Protein AF-0000000080794881 (afdb_homodimer)

Radius of gyration: 35.84 Å; Cα contacts (8 Å, |Δi|>4): 3990; chains: 2; bounding box: 84×119×82 Å

pLDDT: mean 97.06, std 2.45, range [71.12, 98.88]

Secondary structure (DSSP, 8-state):
---BTTEEE-TTSS-EEE--S--SS--EEEEESSSEEEEEETTSBEEEEES-TTTSEEE-----TTT---B-EEEEEETTT--EE-TTSTTTTPPPSEEEEEEETTEEEEEEEETTEEEEEEEEE-SSSSEEEEEEEEEE-SSS-EEEEEEEEEEEEEE-SS-TTHHHHGGGEEEEEEGGGTEEEEEES--SS--TT--TT-----EEEEEEESS--SEEEEEHHHHH-TT--TTS-HHHHH-------SSSS-EEEEEEEEEEE-TT-EEEEEEEEEEEESS-TT--HHHHHHHT-SHHHHHHHHHHHHHHHHHHHTTEEEE-S-HHHHHIIIIIHHHIIIIIIIII---SS----SEEHHHHHHHHGGGGGT-HHHHHHHHHHHHTTB-TTS-B-SEE-TTT--EE---BSSGGGHHHHHHHHHHHHH--GGGGG-EEE-TTS-EEEHHHHHHHHHHHHHTSB-TTSPBB-BT-SS-TT-TTSSTTS--EEHHHHHHHHHHHHHHHHHHHHTT-HHHHHHHHHHHHHHHHHHHHHSB-SSSB--EE-TTS-EESSTT-SSS-EEHHHHHHHHHHT-S-HHHHHHHHHHHHHHTEETTEE-SEESPPSS--TTT-GGGGSPTTSTTTTSEEHHHHHHHHHHHHHTT-TTHHHHHHTT-HHHHTTSHHHH-S-TTS--SEE--TTSTTTT-EES-SS-THHHHHHHHIIIIIS-EEE-SSSEEE-----TT--EEEEEEEETTEEEEEEEE--SS-EEEETTEEPSSSEE-GGG---SEEEEEEE-/---BTTEEE-TTSS-EEE--S--SS--EEEEE-SSEEEEEETTSBEEEEES-TTTSEEE-----TTT---B-EEEEEETTT--EE-TTSTTT-PPPSEEEEEEETTEEEEEEEETTEEEEEEEEE-SSSSEEEEEEEEEE-SSS-EEEEEEEEEEEEEE-SS-TTHHHHGGGEEEEEEGGGTEEEEEES--SS--TT--TT-----EEEEEEESS--SEEEEEHHHHH-TT--TTS-HHHHH-------SSSS-EEEEEEEEEEE-TT-EEEEEEEEEEEESS-TT--HHHHHHHT-SHHHHHHHHHHHHHHHHHHHTTEEEE-S-HHHHHIIIIIHHHIIIIIIIII---SS----SEEHHHHHHHHGGGGGT-HHHHHHHHHHHHTTB-TTS-B-SEE-TTT--EE---BSSGGGHHHHHHHHHHHHH--GGGGG-EEE-TTS-EEEHHHHHHHHHHHHHTSB-TTSPBB-BT-SS-TT-TTSSTTS--EEHHHHHHHHHHHHHHHHHHHHTT-HHHHHHHHHHHHHHHHHHHHHSB-SSSB--EE-TTS-EESSTT-SSS-EEHHHHHHHHHHT-S-HHHHHHHHHHHHHHTEETTEE-SEESPPSS--TTT-GGGGSPTTSTTTTSEEHHHHHHHHHHHHHTT-TTHHHHHHTT-HHHHTTSHHHH-S-TTS--SEE--TTSTTTT-EES-SS-THHHHHHHHIIIIIS-EEE-SSSEEE-----TT--EEEEEEEETTEEEEEEEE--SS-EEEETTEEPSSSEE-GGG---SEEEEEEE-

Organism: Petrotoga mobilis (strain DSM 10674 / SJ95) (NCBI:txid403833)

Foldseek 3Di:
DLDDPQWDADPQLQKTKGWDLPFLWWFWDWAFLQFKTWIATLQGATFIAGLFLFFFTWFADDFDRPLSAHHKWKKKAFPVVLDIATLSCPPQVDDWPGWMWMDGQFKIWIWTHDPQKTKIWIWGQFNPAQKIKIKIKIWRQDQFKTKMKMKIKTFTDGTGPPPPPLVVQLLFKFWDADQVLQKIKIWGQFGQAADPVRDGRHDTRFKIKMKHKLDHFPAKAFAPCQFQPDVGGRNDRPCSNVVDHDNDTTRGHSTMTMTMDIDMAHNGGMDIMMMMIGIGGNVDPVDDPNVVSVQPNDPVSVVVSVVVSVVVQQLQLVQKAKDFPDVLVRSQQSGQLLSLLVSQCQRQLQDSQGGGGKDAQLLNLLSQVLCLFRPLVSNLVSLLVSLQQAAPQLFGFRIAHPPNRDGHGFPQDCRSQSSLVSVLQSCLQAVCLVQQQDWGHHNVGDIGGNVVSNVSNLVNQQVLAAPLLATQRACHYPDNQQRQQHVVSHKGFLLVLLVSLLSLQSCLVSCVVVVNPVSNVVSVVSSVSSLVSQVVPFDQPQAGFGMAGNVGHTALDCPDPWRVHFLSSLLSCQLRVSDDPVNNVRHLVVQCVAAQDQQFGWGTPDFQCPDDSRRGCSNVDHTQPQNRGWDQLQSRLSNLQSCLSVLPLCSVVNLVSNQLSVLCSVSVLQVHDSSWHARTAGPPSDPSGNHGHRTSNHSSSSSSNVSCVCRAQVFGRDNQATFGDHNHHPPIAKMWMWHDGNQAIETEIEGEDPDWFKAKPRHTDPHGGDDCVVDPDRYIYMYTYD/DLDDPQWDADPQLQKTKGWDLPFLWWFWDWAFLQFKTWIATLQGATFIAGLFLFFFTWFADDFDGPLSAHHKFKKKAFPVVLDIATQSCPPQVDDWPGWMWMDGQFKIWIWTHDPQKTKIWIWGQFNPAQKIKIKIKIWRQDQFKTKMKMKIKTFTDGTGPPPPPLVVQLLFKFWDADQVLQKIKIWGQFGQAADPVRDGRHDTRFKIKMKHKLDHFPAKAFAPCQFQPDVGGRNDRPCSNVVDHDNDTTRGHSTMTMTMDIDMAHNGGMDIMMMMIGIGGNVDPVDDPNVVSVQCNDPVSVVVSVVVSVVVQQLQLVQKAKDFPDVLVRSQQSGQLLSLLVSQCQRQLQDSQGGGGKDAQLLNLLSQVLCLFRPLVSNLVSLLVSLQQAAPQLFGFRIAHPPNRDGHGFPQDCRSQSSLVSVLQSCLQAVCLVQQQDWHHHPVGDIGGSVVSNVSNLVNQQVLAAPLLATQRACHYPDNQQRQQHVVSHKGFLLVLLVSLLSLQSCLVSCVVVVNPVSNVVSVVSSVSSLVSQVVPFDQPQAGFGMAGNVGHTALDCPDPWRVHFLSSLLSCQLSVSDDPVNNVRHLVVQCVAAQDQQFGWGTPDFQCPDDSRRGCSNVDHTQPQNRGWDQLQSRLSNLQSCLSVLPLCSVVNLVSNQLSVLCSVSVLQVHDSSWHARTAGPPSDPSGNHGHRTSNHSSSSSSNVSCVCRAQVFGRDNQATFGDHNHHPPIAKMWMWHDGNQAIETEIEGEDPDWFKAKPRHTDPHGGDDCVVDPDRYIYMYTYD

InterPro domains:
  IPR008928 Six-hairpin glycosidase superfamily [SSF48208] (291-771)
  IPR010383 Glycosyl hydrolase 94, supersandwich domain [PF06165] (14-298)
  IPR011013 Galactose mutarotase-like domain superfamily [SSF74650] (5-280)
  IPR012341 Six-hairpin glycosidase-like superfamily [G3DSA:1.50.10.10] (326-710)
  IPR033432 Glycosyl hydrolase 94, catalytic domain [PF17167] (313-714)
  IPR037018 Glycoside hydrolase family 65, N-terminal domain [G3DSA:2.70.98.40] (4-285)
  IPR052047 Glycosyl Hydrolase 94 Enzymes [PTHR37469] (2-771)

Solvent-accessible surface area (backbone atoms only — not comparable to full-atom values): 75601 Å² total; per-residue (Å²): 76,86,66,52,95,47,28,29,30,44,88,82,40,61,33,42,38,29,51,49,69,78,50,82,35,78,44,67,45,57,31,37,55,53,46,30,33,38,37,40,29,55,34,34,21,31,41,36,23,45,69,21,43,21,67,28,14,45,34,43,60,72,82,45,73,43,44,56,83,32,36,63,37,47,38,42,28,36,68,83,81,64,51,65,37,26,72,37,31,33,61,46,62,57,83,62,80,37,55,36,30,33,43,42,75,50,36,37,36,28,40,26,24,46,98,50,33,36,34,40,39,39,38,36,49,39,59,84,53,48,34,35,40,39,42,35,35,41,32,29,68,41,92,50,73,42,50,36,38,38,35,40,40,36,42,64,54,56,19,51,49,67,64,82,49,50,70,61,58,38,42,26,32,35,36,44,74,41,74,94,60,30,25,40,36,37,37,30,48,48,20,84,54,52,32,99,86,64,42,66,48,49,20,59,40,64,43,43,32,38,41,31,37,57,54,78,58,74,47,35,35,21,31,44,50,66,38,24,29,76,62,31,40,83,54,60,26,37,23,71,76,71,64,53,73,80,58,44,67,37,40,87,40,58,47,29,50,26,49,28,36,76,48,77,32,46,54,70,32,68,52,76,47,39,36,39,43,35,49,31,43,74,80,42,83,88,44,45,70,68,60,54,54,63,61,52,46,42,71,65,46,44,52,49,46,49,48,51,32,46,47,52,48,50,56,50,39,60,32,31,38,58,48,54,90,49,63,65,60,30,30,36,58,35,40,32,26,56,46,36,25,43,23,10,41,68,32,36,24,29,40,81,60,45,46,61,28,54,46,37,48,39,55,52,49,59,31,33,53,49,25,59,54,52,43,46,67,58,30,51,52,49,49,53,56,52,50,33,46,19,36,85,73,21,50,43,39,52,30,31,31,74,96,78,66,52,62,45,75,66,50,47,52,43,42,42,50,41,53,46,49,48,51,51,53,50,33,30,51,55,66,54,68,67,60,38,64,42,70,44,40,27,62,77,62,61,64,42,29,46,48,54,53,33,50,30,19,52,47,42,49,70,72,40,48,43,99,74,52,41,32,40,18,24,34,7,41,92,51,65,34,36,39,32,23,4,72,83,73,55,4,30,25,43,37,57,39,30,52,48,35,38,46,27,53,57,47,22,53,52,26,49,75,71,67,35,58,66,56,21,50,48,28,45,52,51,26,52,50,34,37,52,32,46,62,69,73,32,54,65,86,50,39,35,27,34,29,28,26,52,88,61,50,69,38,16,25,85,84,38,91,46,32,22,43,35,41,62,26,34,26,37,21,48,67,51,53,55,44,53,73,69,51,36,54,38,19,48,51,47,42,51,72,72,29,52,50,79,60,24,34,23,39,27,34,50,40,32,85,57,69,38,71,58,38,13,45,34,28,29,32,33,37,3,35,45,71,13,18,0,14,28,37,54,62,32,30,45,45,35,36,26,30,32,74,71,63,40,84,52,28,57,58,54,53,52,34,57,32,31,55,65,48,31,72,42,37,89,55,18,42,45,53,38,71,43,52,40,34,20,22,25,13,81,71,23,97,54,51,45,27,39,41,43,42,42,53,32,56,27,26,24,46,51,45,47,31,43,40,39,25,33,59,6,54,36,64,31,90,80,27,41,32,58,55,64,50,70,56,88,84,56,55,54,37,38,39,38,36,60,51,70,88,24,39,37,45,36,38,38,34,62,45,96,52,75,50,34,28,50,73,84,40,75,52,82,69,52,56,47,50,66,85,80,48,88,62,54,66,42,47,31,39,36,31,72,76,87,66,53,95,48,28,28,30,44,90,84,39,61,33,43,37,30,52,48,68,78,51,80,34,80,45,67,45,57,31,37,52,53,45,30,32,40,39,39,29,56,33,34,21,31,42,36,24,46,69,21,44,21,65,30,15,45,34,44,60,71,82,46,73,43,44,56,85,30,36,65,36,47,39,42,29,36,68,82,81,65,50,65,37,25,71,36,34,33,62,46,63,58,84,60,80,39,55,36,31,34,42,43,77,52,36,37,35,29,39,26,24,46,97,50,34,38,35,40,37,40,38,37,48,39,61,83,54,49,34,36,40,38,42,34,36,41,32,30,69,40,92,51,72,43,51,36,38,37,34,39,40,34,41,63,53,56,18,50,49,67,62,79,49,49,72,61,58,38,40,26,32,36,36,44,74,42,74,94,60,32,26,40,37,39,37,29,48,48,19,83,54,53,34,98,88,63,43,67,48,48,20,59,40,63,42,42,32,39,42,30,37,56,55,79,59,73,47,36,37,20,31,42,49,66,40,24,29,75,61,32,40,82,54,62,26,38,24,70,77,72,64,53,73,81,58,45,67,38,40,86,42,58,46,28,51,26,50,28,37,75,49,76,31,48,54,70,32,68,51,75,48,40,35,39,42,35,49,31,42,72,80,43,84,88,44,47,70,68,59,55,52,63,61,52,45,43,70,66,48,43,52,50,45,51,48,49,33,47,48,52,48,49,56,49,37,61,33,31,38,57,48,54,91,50,62,63,60,31,28,36,59,33,40,33,27,56,46,35,25,43,22,10,42,69,32,35,25,29,39,82,58,45,44,60,25,54,47,37,47,40,55,52,48,60,32,32,55,49,25,60,53,52,42,48,66,58,29,52,51,50,51,53,56,52,51,32,46,20,37,87,72,20,52,43,38,54,30,31,30,72,96,78,65,51,60,47,75,67,51,48,53,43,40,41,49,41,54,47,50,48,49,52,53,49,34,32,51,56,66,54,68,68,59,39,65,41,73,43,42,28,59,76,63,63,64,40,30,45,48,52,53,34,50,30,18,54,48,43,50,71,72,40,46,42,98,74,52,41,32,40,17,23,34,8,41,92,52,64,34,36,40,31,22,4,72,85,72,53,3,31,23,42,36,56,39,31,52,48,34,37,47,27,53,57,47,21,55,52,25,49,75,71,67,36,58,66,55,20,51,48,27,45,53,52,26,52,51,35,36,51,34,46,59,69,74,33,54,65,87,51,41,35,27,33,29,28,27,51,88,60,51,70,38,16,25,86,85,36,91,46,32,22,42,34,42,61,26,35,27,37,21,48,67,50,54,55,42,52,72,70,52,35,54,38,19,49,50,46,43,51,69,72,28,51,49,78,61,24,33,24,39,28,34,49,38,33,86,56,69,38,70,57,38,13,42,35,29,28,32,33,37,3,35,45,73,14,18,1,16,28,36,54,61,33,30,46,45,35,36,27,29,31,74,69,64,41,82,53,29,57,58,53,52,52,35,58,32,31,54,66,47,31,71,42,38,90,55,18,42,44,54,37,71,46,53,40,33,20,23,25,14,81,68,23,97,55,50,46,27,39,40,41,42,41,54,32,60,27,26,23,45,53,45,47,32,44,40,39,25,31,57,7,53,36,64,32,87,80,27,40,31,57,54,62,51,70,58,88,85,58,54,54,38,37,39,38,36,62,51,70,89,24,40,37,45,35,38,38,33,63,44,96,55,75,50,34,28,50,72,86,40,75,53,81,69,53,56,48,50,65,84,81,47,90,62,56,66,40,48,30,40,35,32,71

Structure (mmCIF, N/CA/C/O backbone):
data_AF-0000000080794881-model_v1
#
loop_
_entity.id
_entity.type
_entity.pdbx_description
1 polymer 'Glycosyltransferase 36'
#
loop_
_atom_site.group_PDB
_atom_site.id
_atom_site.type_symbol
_atom_site.label_atom_id
_atom_site.label_alt_id
_atom_site.label_comp_id
_atom_site.label_asym_id
_atom_site.label_entity_id
_atom_site.label_seq_id
_atom_site.pdbx_PDB_ins_code
_atom_site.Cartn_x
_atom_site.Cartn_y
_atom_site.Cartn_z
_atom_site.occupancy
_atom_site.B_iso_or_equiv
_atom_site.auth_seq_id
_atom_site.auth_comp_id
_atom_site.auth_asym_id
_atom_site.auth_atom_id
_atom_site.pdbx_PDB_model_num
ATOM 1 N N . MET A 1 1 ? -21.625 27.875 20.938 1 96.25 1 MET A N 1
ATOM 2 C CA . MET A 1 1 ? -21.172 29 20.125 1 96.25 1 MET A CA 1
ATOM 3 C C . MET A 1 1 ? -20.859 28.547 18.703 1 96.25 1 MET A C 1
ATOM 5 O O . MET A 1 1 ? -20.484 27.391 18.484 1 96.25 1 MET A O 1
ATOM 9 N N . PHE A 1 2 ? -21.078 29.484 17.688 1 98 2 PHE A N 1
ATOM 10 C CA . PHE A 1 2 ? -20.797 29.203 16.281 1 98 2 PHE A CA 1
ATOM 11 C C . PHE A 1 2 ? -21.5 27.922 15.828 1 98 2 PHE A C 1
ATOM 13 O O . PHE A 1 2 ? -20.875 27.047 15.234 1 98 2 PHE A O 1
ATOM 20 N N . GLU A 1 3 ? -22.688 27.766 16.031 1 97.94 3 GLU A N 1
ATOM 21 C CA . GLU A 1 3 ? -23.469 26.547 15.836 1 97.94 3 GLU A CA 1
ATOM 22 C C . GLU A 1 3 ? -23.844 26.359 14.367 1 97.94 3 GLU A C 1
ATOM 24 O O . GLU A 1 3 ? -24.156 27.312 13.672 1 97.94 3 GLU A O 1
ATOM 29 N N . THR A 1 4 ? -23.75 25.156 13.867 1 98.06 4 THR A N 1
ATOM 30 C CA . THR A 1 4 ? -24.281 24.688 12.586 1 98.06 4 THR A CA 1
ATOM 31 C C . THR A 1 4 ? -25.125 23.422 12.781 1 98.06 4 THR A C 1
ATOM 33 O O . THR A 1 4 ? -25.312 22.969 13.914 1 98.06 4 THR A O 1
ATOM 36 N N . LYS A 1 5 ? -25.641 22.844 11.688 1 97.81 5 LYS A N 1
ATOM 37 C CA . LYS A 1 5 ? -26.453 21.641 11.766 1 97.81 5 LYS A CA 1
ATOM 38 C C . LYS A 1 5 ? -25.609 20.438 12.195 1 97.81 5 LYS A C 1
ATOM 40 O O . LYS A 1 5 ? -26.156 19.406 12.594 1 97.81 5 LYS A O 1
ATOM 45 N N . TYR A 1 6 ? -24.312 20.641 12.242 1 98.44 6 TYR A N 1
ATOM 46 C CA . TYR A 1 6 ? -23.453 19.5 12.547 1 98.44 6 TYR A CA 1
ATOM 47 C C . TYR A 1 6 ? -22.906 19.594 13.969 1 98.44 6 TYR A C 1
ATOM 49 O O . TYR A 1 6 ? -22.391 18.609 14.5 1 98.44 6 TYR A O 1
ATOM 57 N N . GLY A 1 7 ? -22.922 20.797 14.586 1 98.5 7 GLY A N 1
ATOM 58 C CA . GLY A 1 7 ? -22.375 20.922 15.93 1 98.5 7 GLY A CA 1
ATOM 59 C C . GLY A 1 7 ? -22.078 22.344 16.328 1 98.5 7 GLY A C 1
ATOM 60 O O . GLY A 1 7 ? -22.531 23.297 15.664 1 98.5 7 GLY A O 1
ATOM 61 N N . TYR A 1 8 ? -21.391 22.5 17.453 1 98.62 8 TYR A N 1
ATOM 62 C CA . TYR A 1 8 ? -21.109 23.812 18.016 1 98.62 8 TYR A CA 1
ATOM 63 C C . TYR A 1 8 ? -19.922 23.766 18.969 1 98.62 8 TYR A C 1
ATOM 65 O O . TYR A 1 8 ? -19.516 22.672 19.406 1 98.62 8 TYR A O 1
ATOM 73 N N . PHE A 1 9 ? -19.328 24.906 19.25 1 98.75 9 PHE A N 1
ATOM 74 C CA . PHE A 1 9 ? -18.328 25.031 20.297 1 98.75 9 PHE A CA 1
ATOM 75 C C . PHE A 1 9 ? -18.984 25.234 21.656 1 98.75 9 PHE A C 1
ATOM 77 O O . PHE A 1 9 ? -19.984 25.938 21.766 1 98.75 9 PHE A O 1
ATOM 84 N N . THR A 1 10 ? -18.406 24.609 22.688 1 98.56 10 THR A N 1
ATOM 85 C CA . THR A 1 10 ? -18.828 24.953 24.047 1 98.56 10 THR A CA 1
ATOM 86 C C . THR A 1 10 ? -18.531 26.422 24.344 1 98.56 10 THR A C 1
ATOM 88 O O . THR A 1 10 ? -17.734 27.047 23.641 1 98.56 10 THR A O 1
ATOM 91 N N . ASP A 1 11 ? -19.078 26.922 25.359 1 97.56 11 ASP A N 1
ATOM 92 C CA . ASP A 1 11 ? -18.984 28.344 25.672 1 97.56 11 ASP A CA 1
ATOM 93 C C . ASP A 1 11 ? -17.531 28.766 25.938 1 97.56 11 ASP A C 1
ATOM 95 O O . ASP A 1 11 ? -17.141 29.875 25.609 1 97.56 11 ASP A O 1
ATOM 99 N N . ASP A 1 12 ? -16.828 27.859 26.469 1 96.62 12 ASP A N 1
ATOM 100 C CA . ASP A 1 12 ? -15.438 28.172 26.797 1 96.62 12 ASP A CA 1
ATOM 101 C C . ASP A 1 12 ? -14.508 27.844 25.641 1 96.62 12 ASP A C 1
ATOM 103 O O . ASP A 1 12 ? -13.297 28.094 25.719 1 96.62 12 ASP A O 1
ATOM 107 N N . GLY A 1 13 ? -15 27.266 24.547 1 97.5 13 GLY A N 1
ATOM 108 C CA . GLY A 1 13 ? -14.25 27.016 23.328 1 97.5 13 GLY A CA 1
ATOM 109 C C . GLY A 1 13 ? -13.32 25.828 23.422 1 97.5 13 GLY A C 1
ATOM 110 O O . GLY A 1 13 ? -12.539 25.562 22.516 1 97.5 13 GLY A O 1
ATOM 111 N N . LYS A 1 14 ? -13.406 25.031 24.453 1 97.56 14 LYS A N 1
ATOM 112 C CA . LYS A 1 14 ? -12.453 23.953 24.688 1 97.56 14 LYS A CA 1
ATOM 113 C C . LYS A 1 14 ? -12.883 22.672 24 1 97.56 14 LYS A C 1
ATOM 115 O O . LYS A 1 14 ? -12.062 21.781 23.766 1 97.56 14 LYS A O 1
ATOM 120 N N . GLU A 1 15 ? -14.148 22.609 23.688 1 98.5 15 GLU A N 1
ATOM 121 C CA . GLU A 1 15 ? -14.656 21.422 23.016 1 98.5 15 GLU A CA 1
ATOM 122 C C . GLU A 1 15 ? -15.469 21.797 21.766 1 98.5 15 GLU A C 1
ATOM 124 O O . GLU A 1 15 ? -16.062 22.859 21.719 1 98.5 15 GLU A O 1
ATOM 129 N N . PHE A 1 16 ? -15.414 20.984 20.797 1 98.81 16 PHE A N 1
ATOM 130 C CA . PHE A 1 16 ? -16.391 21 19.719 1 98.81 16 PHE A CA 1
ATOM 131 C C . PHE A 1 16 ? -17.344 19.812 19.844 1 98.81 16 PHE A C 1
ATOM 133 O O . PHE A 1 16 ? -16.906 18.656 19.875 1 98.81 16 PHE A O 1
ATOM 140 N N . VAL A 1 17 ? -18.578 20.125 19.922 1 98.88 17 VAL A N 1
ATOM 141 C CA . VAL A 1 17 ? -19.641 19.125 20.094 1 98.88 17 VAL A CA 1
ATOM 142 C C . VAL A 1 17 ? -20.297 18.828 18.75 1 98.88 17 VAL A C 1
ATOM 144 O O . VAL A 1 17 ? -20.859 19.719 18.125 1 98.88 17 VAL A O 1
ATOM 147 N N . ILE A 1 18 ? -20.203 17.641 18.312 1 98.88 18 ILE A N 1
ATOM 148 C CA . ILE A 1 18 ? -20.828 17.172 17.078 1 98.88 18 ILE A CA 1
ATOM 149 C C . ILE A 1 18 ? -22.172 16.5 17.391 1 98.88 18 ILE A C 1
ATOM 151 O O . ILE A 1 18 ? -22.25 15.641 18.281 1 98.88 18 ILE A O 1
ATOM 155 N N . THR A 1 19 ? -23.219 16.812 16.641 1 98.69 19 THR A N 1
ATOM 156 C CA . THR A 1 19 ? -24.562 16.406 17.062 1 98.69 19 THR A CA 1
ATOM 157 C C . THR A 1 19 ? -25.141 15.383 16.109 1 98.69 19 THR A C 1
ATOM 159 O O . THR A 1 19 ? -26.281 14.93 16.281 1 98.69 19 THR A O 1
ATOM 162 N N . THR A 1 20 ? -24.422 15.008 15.07 1 98.25 20 THR A N 1
ATOM 163 C CA . THR A 1 20 ? -24.797 13.945 14.148 1 98.25 20 THR A CA 1
ATOM 164 C C . THR A 1 20 ? -23.547 13.188 13.68 1 98.25 20 THR A C 1
ATOM 166 O O . THR A 1 20 ? -22.484 13.781 13.477 1 98.25 20 THR A O 1
ATOM 169 N N . PRO A 1 21 ? -23.672 11.875 13.57 1 97.69 21 PRO A N 1
ATOM 170 C CA . PRO A 1 21 ? -22.5 11.141 13.094 1 97.69 21 PRO A CA 1
ATOM 171 C C . PRO A 1 21 ? -22.203 11.383 11.609 1 97.69 21 PRO A C 1
ATOM 173 O O . PRO A 1 21 ? -21.156 10.961 11.109 1 97.69 21 PRO A O 1
ATOM 176 N N . LYS A 1 22 ? -23.031 12.062 10.891 1 97 22 LYS A N 1
ATOM 177 C CA . LYS A 1 22 ? -22.922 12.234 9.445 1 97 22 LYS A CA 1
ATOM 178 C C . LYS A 1 22 ? -22.406 13.625 9.094 1 97 22 LYS A C 1
ATOM 180 O O . LYS A 1 22 ? -23.078 14.375 8.375 1 97 22 LYS A O 1
ATOM 185 N N . THR A 1 23 ? -21.219 13.922 9.523 1 98.38 23 THR A N 1
ATOM 186 C CA . THR A 1 23 ? -20.547 15.156 9.125 1 98.38 23 THR A CA 1
ATOM 187 C C . THR A 1 23 ? -20.188 15.117 7.641 1 98.38 23 THR A C 1
ATOM 189 O O . THR A 1 23 ? -20.25 14.062 7.008 1 98.38 23 THR A O 1
ATOM 192 N N . PRO A 1 24 ? -19.859 16.266 7.055 1 97.5 24 PRO A N 1
ATOM 193 C CA . PRO A 1 24 ? -19.609 16.297 5.609 1 97.5 24 PRO A CA 1
ATOM 194 C C . PRO A 1 24 ? -18.453 15.383 5.19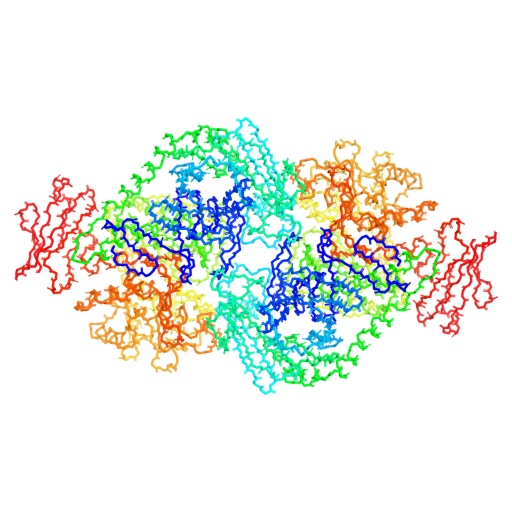9 1 97.5 24 PRO A C 1
ATOM 196 O O . PRO A 1 24 ? -18.453 14.828 4.098 1 97.5 24 PRO A O 1
ATOM 199 N N . LYS A 1 25 ? -17.469 15.305 5.941 1 97.88 25 LYS A N 1
ATOM 200 C CA . LYS A 1 25 ? -16.312 14.398 5.93 1 97.88 25 LYS A CA 1
ATOM 201 C C . LYS A 1 25 ? -15.977 13.93 7.34 1 97.88 25 LYS A C 1
ATOM 203 O O . LYS A 1 25 ? -16.484 14.461 8.32 1 97.88 25 LYS A O 1
ATOM 208 N N . PRO A 1 26 ? -15.148 12.93 7.465 1 97.94 26 PRO A N 1
ATOM 209 C CA . PRO A 1 26 ? -14.781 12.555 8.828 1 97.94 26 PRO A CA 1
ATOM 210 C C . PRO A 1 26 ? -14.094 13.688 9.594 1 97.94 26 PRO A C 1
ATOM 212 O O . PRO A 1 26 ? -13.094 14.234 9.117 1 97.94 26 PRO A O 1
ATOM 215 N N . TRP A 1 27 ? -14.703 14.07 10.664 1 98.62 27 TRP A N 1
ATOM 216 C CA . TRP A 1 27 ? -14.102 15.016 11.594 1 98.62 27 TRP A CA 1
ATOM 217 C C . TRP A 1 27 ? -13.398 14.289 12.734 1 98.62 27 TRP A C 1
ATOM 219 O O . TRP A 1 27 ? -14.047 13.648 13.562 1 98.62 27 TRP A O 1
ATOM 229 N N . ILE A 1 28 ? -12.078 14.445 12.844 1 98.5 28 ILE A N 1
ATOM 230 C CA . ILE A 1 28 ? -11.305 13.562 13.711 1 98.5 28 ILE A CA 1
ATOM 231 C C . ILE A 1 28 ? -10.719 14.367 14.867 1 98.5 28 ILE A C 1
ATOM 233 O O . ILE A 1 28 ? -10.812 15.594 14.898 1 98.5 28 ILE A O 1
ATOM 237 N N . ASN A 1 29 ? -10.258 13.672 15.828 1 98.69 29 ASN A N 1
ATOM 238 C CA . ASN A 1 29 ? -9.336 14.133 16.859 1 98.69 29 ASN A CA 1
ATOM 239 C C . ASN A 1 29 ? -8.016 13.359 16.812 1 98.69 29 ASN A C 1
ATOM 241 O O . ASN A 1 29 ? -8.016 12.148 16.578 1 98.69 29 ASN A O 1
ATOM 245 N N . VAL A 1 30 ? -6.922 14.07 16.906 1 98.44 30 VAL A N 1
ATOM 246 C CA . VAL A 1 30 ? -5.605 13.453 17.016 1 98.44 30 VAL A CA 1
ATOM 247 C C . VAL A 1 30 ? -5.109 13.57 18.453 1 98.44 30 VAL A C 1
ATOM 249 O O . VAL A 1 30 ? -4.871 14.672 18.953 1 98.44 30 VAL A O 1
ATOM 252 N N . ILE A 1 31 ? -4.945 12.43 19.109 1 98.75 31 ILE A N 1
ATOM 253 C CA . ILE A 1 31 ? -4.625 12.391 20.531 1 98.75 31 ILE A CA 1
ATOM 254 C C . ILE A 1 31 ? -3.301 11.664 20.734 1 98.75 31 ILE A C 1
ATOM 256 O O . ILE A 1 31 ? -3.145 10.508 20.328 1 98.75 31 ILE A O 1
ATOM 260 N N . SER A 1 32 ? -2.324 12.359 21.375 1 98.38 32 SER A N 1
ATOM 261 C CA . SER A 1 32 ? -1.021 11.742 21.594 1 98.38 32 SER A CA 1
ATOM 262 C C . SER A 1 32 ? -0.357 12.312 22.844 1 98.38 32 SER A C 1
ATOM 264 O O . SER A 1 32 ? -0.624 13.445 23.234 1 98.38 32 SER A O 1
ATOM 266 N N . ASN A 1 33 ? 0.421 11.508 23.484 1 98 33 ASN A N 1
ATOM 267 C CA . ASN A 1 33 ? 1.22 11.977 24.625 1 98 33 ASN A CA 1
ATOM 268 C C . ASN A 1 33 ? 2.691 12.117 24.25 1 98 33 ASN A C 1
ATOM 270 O O . ASN A 1 33 ? 3.561 12.148 25.109 1 98 33 ASN A O 1
ATOM 274 N N . GLY A 1 34 ? 2.969 12.062 22.906 1 96.75 34 GLY A N 1
ATOM 275 C CA . GLY A 1 34 ? 4.332 12.211 22.422 1 96.75 34 GLY A CA 1
ATOM 276 C C . GLY A 1 34 ? 4.945 10.906 21.969 1 96.75 34 GLY A C 1
ATOM 277 O O . GLY A 1 34 ? 5.77 10.891 21.047 1 96.75 34 GLY A O 1
ATOM 278 N N . ASP A 1 35 ? 4.551 9.805 22.594 1 96.81 35 ASP A N 1
ATOM 279 C CA . ASP A 1 35 ? 5.035 8.477 22.219 1 96.81 35 ASP A CA 1
ATOM 280 C C . ASP A 1 35 ? 3.908 7.621 21.641 1 96.81 35 ASP A C 1
ATOM 282 O O . ASP A 1 35 ? 3.949 7.242 20.469 1 96.81 35 ASP A O 1
ATOM 286 N N . TYR A 1 36 ? 2.895 7.43 22.453 1 98.06 36 TYR A N 1
ATOM 287 C CA . TYR A 1 36 ? 1.713 6.703 22 1 98.06 36 TYR A CA 1
ATOM 288 C C . TYR A 1 36 ? 0.661 7.66 21.453 1 98.06 36 TYR A C 1
ATOM 290 O O . TYR A 1 36 ? 0.551 8.805 21.906 1 98.06 36 TYR A O 1
ATOM 298 N N . GLY A 1 37 ? -0.105 7.191 20.375 1 98.38 37 GLY A N 1
ATOM 299 C CA . GLY A 1 37 ? -1.155 8.039 19.844 1 98.38 37 GLY A CA 1
ATOM 300 C C . GLY A 1 37 ? -2.299 7.262 19.219 1 98.38 37 GLY A C 1
ATOM 301 O O . GLY A 1 37 ? -2.176 6.059 18.984 1 98.38 37 GLY A O 1
ATOM 302 N N . MET A 1 38 ? -3.396 7.973 19.047 1 98.38 38 MET A N 1
ATOM 303 C CA . MET A 1 38 ? -4.578 7.445 18.375 1 98.38 38 MET A CA 1
ATOM 304 C C . MET A 1 38 ? -5.316 8.547 17.625 1 98.38 38 MET A C 1
ATOM 306 O O . MET A 1 38 ? -5.23 9.719 18 1 98.38 38 MET A O 1
ATOM 310 N N . ILE A 1 39 ? -5.992 8.219 16.609 1 98.19 39 ILE A N 1
ATOM 311 C CA . ILE A 1 39 ? -6.945 9.07 15.891 1 98.19 39 ILE A CA 1
ATOM 312 C C . ILE A 1 39 ? -8.344 8.461 15.977 1 98.19 39 ILE A C 1
ATOM 314 O O . ILE A 1 39 ? -8.5 7.234 15.914 1 98.19 39 ILE A O 1
ATOM 318 N N . ILE A 1 40 ? -9.305 9.297 16.156 1 98.31 40 ILE A N 1
ATOM 319 C CA . ILE A 1 40 ? -10.68 8.828 16.25 1 98.31 40 ILE A CA 1
ATOM 320 C C . ILE A 1 40 ? -11.609 9.82 15.539 1 98.31 40 ILE A C 1
ATOM 322 O O . ILE A 1 40 ? -11.492 11.031 15.734 1 98.31 40 ILE A O 1
ATOM 326 N N . SER A 1 41 ? -12.445 9.367 14.656 1 98.5 41 SER A N 1
ATOM 327 C CA . SER A 1 41 ? -13.438 10.211 14 1 98.5 41 SER A CA 1
ATOM 328 C C . SER A 1 41 ? -14.734 10.266 14.797 1 98.5 41 SER A C 1
ATOM 330 O O . SER A 1 41 ? -14.93 9.477 15.727 1 98.5 41 SER A O 1
ATOM 332 N N . GLN A 1 42 ? -15.609 11.148 14.414 1 98.25 42 GLN A N 1
ATOM 333 C CA . GLN A 1 42 ? -16.906 11.289 15.055 1 98.25 42 GLN A CA 1
ATOM 334 C C . GLN A 1 42 ? -17.766 10.047 14.828 1 98.25 42 GLN A C 1
ATOM 336 O O . GLN A 1 42 ? -18.781 9.859 15.5 1 98.25 42 GLN A O 1
ATOM 341 N N . SER A 1 43 ? -17.344 9.195 13.898 1 97.44 43 SER A N 1
ATOM 342 C CA . SER A 1 43 ? -18.109 7.984 13.617 1 97.44 43 SER A CA 1
ATOM 343 C C . SER A 1 43 ? -17.5 6.773 14.32 1 97.44 43 SER A C 1
ATOM 345 O O . SER A 1 43 ? -18.078 5.684 14.305 1 97.44 43 SER A O 1
ATOM 347 N N . GLY A 1 44 ? -16.359 6.926 14.867 1 97 44 GLY A N 1
ATOM 348 C CA . GLY A 1 44 ? -15.734 5.852 15.625 1 97 44 GLY A CA 1
ATOM 349 C C . GLY A 1 44 ? -14.602 5.172 14.883 1 97 44 GLY A C 1
ATOM 350 O O . GLY A 1 44 ? -14 4.227 15.398 1 97 44 GLY A O 1
ATOM 351 N N . SER A 1 45 ? -14.203 5.621 13.742 1 97.31 45 SER A N 1
ATOM 352 C CA . SER A 1 45 ? -13.117 5.055 12.953 1 97.31 45 SER A CA 1
ATOM 353 C C . SER A 1 45 ? -11.781 5.684 13.328 1 97.31 45 SER A C 1
ATOM 355 O O . SER A 1 45 ? -11.742 6.762 13.922 1 97.31 45 SER A O 1
ATOM 357 N N . GLY A 1 46 ? -10.719 4.984 13 1 97.31 46 GLY A N 1
ATOM 358 C CA . GLY A 1 46 ? -9.383 5.48 13.297 1 97.31 46 GLY A CA 1
ATOM 359 C C . GLY A 1 46 ? -8.375 4.371 13.539 1 97.31 46 GLY A C 1
ATOM 360 O O . GLY A 1 46 ? -8.625 3.213 13.195 1 97.31 46 GLY A O 1
ATOM 361 N N . TYR A 1 47 ? -7.152 4.73 14.055 1 97.88 47 TYR A N 1
ATOM 362 C CA . TYR A 1 47 ? -6.078 3.779 14.328 1 97.88 47 TYR A CA 1
ATOM 363 C C . TYR A 1 47 ? -5.176 4.277 15.445 1 97.88 47 TYR A C 1
ATOM 365 O O . TYR A 1 47 ? -5.305 5.418 15.898 1 97.88 47 TYR A O 1
ATOM 373 N N . SER A 1 48 ? -4.309 3.42 15.953 1 98.56 48 SER A N 1
ATOM 374 C CA . SER A 1 48 ? -3.371 3.727 17.031 1 98.56 48 SER A CA 1
ATOM 375 C C . SER A 1 48 ? -1.947 3.332 16.656 1 98.56 48 SER A C 1
ATOM 377 O O . SER A 1 48 ? -1.742 2.451 15.812 1 98.56 48 SER A O 1
ATOM 379 N N . TRP A 1 49 ? -0.999 3.994 17.188 1 98.12 49 TRP A N 1
ATOM 380 C CA . TRP A 1 49 ? 0.413 3.746 16.922 1 98.12 49 TRP A CA 1
ATOM 381 C C . TRP A 1 49 ? 1.271 4.062 18.141 1 98.12 49 TRP A C 1
ATOM 383 O O . TRP A 1 49 ? 0.783 4.641 19.109 1 98.12 49 TRP A O 1
ATOM 393 N N . ARG A 1 50 ? 2.467 3.646 18.109 1 97.56 50 ARG A N 1
ATOM 394 C CA . ARG A 1 50 ? 3.453 4.086 19.094 1 97.56 50 ARG A CA 1
ATOM 395 C C . ARG A 1 50 ? 4.707 4.617 18.406 1 97.56 50 ARG A C 1
ATOM 397 O O . ARG A 1 50 ? 5.273 3.957 17.531 1 97.56 50 ARG A O 1
ATOM 404 N N . THR A 1 51 ? 5.148 5.742 18.672 1 96.44 51 THR A N 1
ATOM 405 C CA . THR A 1 51 ? 6.344 6.453 18.25 1 96.44 51 THR A CA 1
ATOM 406 C C . THR A 1 51 ? 6.238 6.859 16.781 1 96.44 51 THR A C 1
ATOM 408 O O . THR A 1 51 ? 6.684 7.941 16.391 1 96.44 51 THR A O 1
ATOM 411 N N . HIS A 1 52 ? 5.734 5.977 15.945 1 96.5 52 HIS A N 1
ATOM 412 C CA . HIS A 1 52 ? 5.727 6.191 14.5 1 96.5 52 HIS A CA 1
ATOM 413 C C . HIS A 1 52 ? 4.449 5.648 13.867 1 96.5 52 HIS A C 1
ATOM 415 O O . HIS A 1 52 ? 4.25 4.434 13.805 1 96.5 52 HIS A O 1
ATOM 421 N N . ALA A 1 53 ? 3.719 6.473 13.234 1 95.69 53 ALA A N 1
ATOM 422 C CA . ALA A 1 53 ? 2.383 6.113 12.766 1 95.69 53 ALA A CA 1
ATOM 423 C C . ALA A 1 53 ? 2.455 5.285 11.492 1 95.69 53 ALA A C 1
ATOM 425 O O . ALA A 1 53 ? 1.474 4.645 11.102 1 95.69 53 ALA A O 1
ATOM 426 N N . SER A 1 54 ? 3.611 5.148 10.828 1 94.44 54 SER A N 1
ATOM 427 C CA . SER A 1 54 ? 3.738 4.363 9.602 1 94.44 54 SER A CA 1
ATOM 428 C C . SER A 1 54 ? 4.551 3.096 9.836 1 94.44 54 SER A C 1
ATOM 430 O O . SER A 1 54 ? 4.305 2.066 9.203 1 94.44 54 SER A O 1
ATOM 432 N N . LEU A 1 55 ? 5.617 3.137 10.641 1 95.81 55 LEU A N 1
ATOM 433 C CA . LEU A 1 55 ? 6.512 1.996 10.797 1 95.81 55 LEU A CA 1
ATOM 434 C C . LEU A 1 55 ? 6.125 1.17 12.023 1 95.81 55 LEU A C 1
ATOM 436 O O . LEU A 1 55 ? 6.586 0.038 12.18 1 95.81 55 LEU A O 1
ATOM 440 N N . ASN A 1 56 ? 5.258 1.762 12.859 1 97.31 56 ASN A N 1
ATOM 441 C CA . ASN A 1 56 ? 4.898 1.053 14.086 1 97.31 56 ASN A CA 1
ATOM 442 C C . ASN A 1 56 ? 3.439 1.285 14.461 1 97.31 56 ASN A C 1
ATOM 444 O O . ASN A 1 56 ? 3.143 1.72 15.57 1 97.31 56 ASN A O 1
ATOM 448 N N . ARG A 1 57 ? 2.533 0.996 13.648 1 97.25 57 ARG A N 1
ATOM 449 C CA . ARG A 1 57 ? 1.096 1.034 13.891 1 97.25 57 ARG A CA 1
ATOM 450 C C . ARG A 1 57 ? 0.635 -0.202 14.656 1 97.25 57 ARG A C 1
ATOM 452 O O . ARG A 1 57 ? 1.112 -1.31 14.398 1 97.25 57 ARG A O 1
ATOM 459 N N . ILE A 1 58 ? -0.255 -0.002 15.523 1 98.44 58 ILE A N 1
ATOM 460 C CA . ILE A 1 58 ? -0.71 -1.088 16.391 1 98.44 58 ILE A CA 1
ATOM 461 C C . ILE A 1 58 ? -1.941 -1.751 15.773 1 98.44 58 ILE A C 1
ATOM 463 O O . ILE A 1 58 ? -2.062 -2.979 15.781 1 98.44 58 ILE A O 1
ATOM 467 N N . THR A 1 59 ? -2.822 -0.949 15.203 1 98.25 59 THR A N 1
ATOM 468 C CA . THR A 1 59 ? -4.059 -1.487 14.648 1 98.25 59 THR A CA 1
ATOM 469 C C . THR A 1 59 ? -4.141 -1.216 13.148 1 98.25 59 THR A C 1
ATOM 471 O O . THR A 1 59 ? -3.559 -0.246 12.656 1 98.25 59 THR A O 1
ATOM 474 N N . ARG A 1 60 ? -4.887 -2.023 12.406 1 96.19 60 ARG A N 1
ATOM 475 C CA . ARG A 1 60 ? -5.043 -1.867 10.961 1 96.19 60 ARG A CA 1
ATOM 476 C C . ARG A 1 60 ? -5.984 -0.71 10.641 1 96.19 60 ARG A C 1
ATOM 478 O O . ARG A 1 60 ? -6.938 -0.451 11.375 1 96.19 60 ARG A O 1
ATOM 485 N N . TRP A 1 61 ? -5.68 -0.054 9.531 1 95 61 TRP A N 1
ATOM 486 C CA . TRP A 1 61 ? -6.496 1.032 9 1 95 61 TRP A CA 1
ATOM 487 C C . TRP A 1 61 ? -6.219 1.25 7.516 1 95 61 TRP A C 1
ATOM 489 O O . TRP A 1 61 ? -5.066 1.205 7.082 1 95 61 TRP A O 1
ATOM 499 N N . GLU A 1 62 ? -7.289 1.43 6.727 1 92.06 62 GLU A N 1
ATOM 500 C CA . GLU A 1 62 ? -7.164 1.817 5.324 1 92.06 62 GLU A CA 1
ATOM 501 C C . GLU A 1 62 ? -7.734 3.213 5.086 1 92.06 62 GLU A C 1
ATOM 503 O O . GLU A 1 62 ? -8.805 3.545 5.59 1 92.06 62 GLU A O 1
ATOM 508 N N . GLN A 1 63 ? -7.043 3.947 4.324 1 92.81 63 GLN A N 1
ATOM 509 C CA . GLN A 1 63 ? -7.402 5.344 4.094 1 92.81 63 GLN A CA 1
ATOM 510 C C . GLN A 1 63 ? -8.562 5.461 3.113 1 92.81 63 GLN A C 1
ATOM 512 O O . GLN A 1 63 ? -8.445 5.07 1.95 1 92.81 63 GLN A O 1
ATOM 517 N N . ASP A 1 64 ? -9.711 5.938 3.564 1 94.31 64 ASP A N 1
ATOM 518 C CA . ASP A 1 64 ? -10.914 6.176 2.779 1 94.31 64 ASP A CA 1
ATOM 519 C C . ASP A 1 64 ? -11.828 7.191 3.467 1 94.31 64 ASP A C 1
ATOM 521 O O . ASP A 1 64 ? -12.578 6.84 4.375 1 94.31 64 ASP A O 1
ATOM 525 N N . LEU A 1 65 ? -11.898 8.344 3.014 1 95.94 65 LEU A N 1
ATOM 526 C CA . LEU A 1 65 ? -12.617 9.43 3.678 1 95.94 65 LEU A CA 1
ATOM 527 C C . LEU A 1 65 ? -14.102 9.375 3.338 1 95.94 65 LEU A C 1
ATOM 529 O O . LEU A 1 65 ? -14.906 10.109 3.92 1 95.94 65 LEU A O 1
ATOM 533 N N . ILE A 1 66 ? -14.469 8.531 2.4 1 97.12 66 ILE A N 1
ATOM 534 C CA . ILE A 1 66 ? -15.875 8.414 2.023 1 97.12 66 ILE A CA 1
ATOM 535 C C . ILE A 1 66 ? -16.562 7.367 2.896 1 97.12 66 ILE A C 1
ATOM 537 O O . ILE A 1 66 ? -17.578 7.652 3.537 1 97.12 66 ILE A O 1
ATOM 541 N N . LYS A 1 67 ? -15.969 6.258 3.031 1 96.62 67 LYS A N 1
ATOM 542 C CA . LYS A 1 67 ? -16.594 5.18 3.795 1 96.62 67 LYS A CA 1
ATOM 543 C C . LYS A 1 67 ? -16.297 5.32 5.285 1 96.62 67 LYS A C 1
ATOM 545 O O . LYS A 1 67 ? -17.141 5 6.125 1 96.62 67 LYS A O 1
ATOM 550 N N . ASP A 1 68 ? -14.984 5.66 5.684 1 96.81 68 ASP A N 1
ATOM 551 C CA . ASP A 1 68 ? -14.539 5.746 7.07 1 96.81 68 ASP A CA 1
ATOM 552 C C . ASP A 1 68 ? -14.875 4.465 7.832 1 96.81 68 ASP A C 1
ATOM 554 O O . ASP A 1 68 ? -15.5 4.512 8.891 1 96.81 68 ASP A O 1
ATOM 558 N N . GLU A 1 69 ? -14.367 3.322 7.352 1 94.25 69 GLU A N 1
ATOM 559 C CA . GLU A 1 69 ? -14.93 2.062 7.836 1 94.25 69 GLU A CA 1
ATOM 560 C C . GLU A 1 69 ? -13.852 1.189 8.469 1 94.25 69 GLU A C 1
ATOM 562 O O . GLU A 1 69 ? -13.898 -0.038 8.367 1 94.25 69 GLU A O 1
ATOM 567 N N . TRP A 1 70 ? -12.812 1.751 9.07 1 92.25 70 TRP A N 1
ATOM 568 C CA . TRP A 1 70 ? -11.773 1.025 9.797 1 92.25 70 TRP A CA 1
ATOM 569 C C . TRP A 1 70 ? -11.539 1.642 11.172 1 92.25 70 TRP A C 1
ATOM 571 O O . TRP A 1 70 ? -11.477 2.865 11.305 1 92.25 70 TRP A O 1
ATOM 581 N N . GLY A 1 71 ? -11.57 0.749 12.172 1 92.38 71 GLY A N 1
ATOM 582 C CA . GLY A 1 71 ? -11.344 1.329 13.484 1 92.38 71 GLY A CA 1
ATOM 583 C C . GLY A 1 71 ? -11.266 0.293 14.586 1 92.38 71 GLY A C 1
ATOM 584 O O . GLY A 1 71 ? -10.844 -0.842 14.352 1 92.38 71 GLY A O 1
ATOM 585 N N . LYS A 1 72 ? -11.367 0.743 15.852 1 96.81 72 LYS A N 1
ATOM 586 C CA . LYS A 1 72 ? -11.492 0.005 17.109 1 96.81 72 LYS A CA 1
ATOM 587 C C . LYS A 1 72 ? -12.883 0.164 17.703 1 96.81 72 LYS A C 1
ATOM 589 O O . LYS A 1 72 ? -13.203 1.201 18.281 1 96.81 72 LYS A O 1
ATOM 594 N N . TYR A 1 73 ? -13.672 -0.822 17.594 1 98.25 73 TYR A N 1
ATOM 595 C CA . TYR A 1 73 ? -15.109 -0.654 17.781 1 98.25 73 TYR A CA 1
ATOM 596 C C . TYR A 1 73 ? -15.594 -1.393 19.016 1 98.25 73 TYR A C 1
ATOM 598 O O . TYR A 1 73 ? -14.93 -2.322 19.5 1 98.25 73 TYR A O 1
ATOM 606 N N . ILE A 1 74 ? -16.688 -0.96 19.547 1 98.69 74 ILE A N 1
ATOM 607 C CA . ILE A 1 74 ? -17.469 -1.605 20.609 1 98.69 74 ILE A CA 1
ATOM 608 C C . ILE A 1 74 ? -18.875 -1.908 20.094 1 98.69 74 ILE A C 1
ATOM 610 O O . ILE A 1 74 ? -19.484 -1.082 19.406 1 98.69 74 ILE A O 1
ATOM 614 N N . TYR A 1 75 ? -19.359 -3.084 20.344 1 98.56 75 TYR A N 1
ATOM 615 C CA . TYR A 1 75 ? -20.75 -3.479 20.078 1 98.56 75 TYR A CA 1
ATOM 616 C C . TYR A 1 75 ? -21.5 -3.723 21.375 1 98.56 75 TYR A C 1
ATOM 618 O O . TYR A 1 75 ? -20.938 -4.277 22.328 1 98.56 75 TYR A O 1
ATOM 626 N N . ILE A 1 76 ? -22.734 -3.324 21.422 1 98.69 76 ILE A N 1
ATOM 627 C CA . ILE A 1 76 ? -23.656 -3.672 22.5 1 98.69 76 ILE A CA 1
ATOM 628 C C . ILE A 1 76 ? -24.844 -4.43 21.953 1 98.69 76 ILE A C 1
ATOM 630 O O . ILE A 1 76 ? -25.578 -3.912 21.094 1 98.69 76 ILE A O 1
ATOM 634 N N . LYS A 1 77 ? -25.031 -5.629 22.391 1 98.38 77 LYS A N 1
ATOM 635 C CA . LYS A 1 77 ? -26.141 -6.469 21.953 1 98.38 77 LYS A CA 1
ATOM 636 C C . LYS A 1 77 ? -27.172 -6.652 23.062 1 98.38 77 LYS A C 1
ATOM 638 O O . LYS A 1 77 ? -26.812 -6.984 24.188 1 98.38 77 LYS A O 1
ATOM 643 N N . ASP A 1 78 ? -28.391 -6.355 22.797 1 97.69 78 ASP A N 1
ATOM 644 C CA . ASP A 1 78 ? -29.484 -6.738 23.672 1 97.69 78 ASP A CA 1
ATOM 645 C C . ASP A 1 78 ? -29.859 -8.211 23.484 1 97.69 78 ASP A C 1
ATOM 647 O O . ASP A 1 78 ? -30.453 -8.578 22.469 1 97.69 78 ASP A O 1
ATOM 651 N N . GLU A 1 79 ? -29.609 -8.977 24.406 1 96.19 79 GLU A N 1
ATOM 652 C CA . GLU A 1 79 ? -29.75 -10.422 24.266 1 96.19 79 GLU A CA 1
ATOM 653 C C . GLU A 1 79 ? -31.219 -10.828 24.188 1 96.19 79 GLU A C 1
ATOM 655 O O . GLU A 1 79 ? -31.547 -11.898 23.672 1 96.19 79 GLU A O 1
ATOM 660 N N . THR A 1 80 ? -32.031 -10.055 24.672 1 94 80 THR A N 1
ATOM 661 C CA . THR A 1 80 ? -33.469 -10.352 24.625 1 94 80 THR A CA 1
ATOM 662 C C . THR A 1 80 ? -34.062 -9.984 23.266 1 94 80 THR A C 1
ATOM 664 O O . THR A 1 80 ? -34.812 -10.766 22.672 1 94 80 THR A O 1
ATOM 667 N N . ARG A 1 81 ? -33.719 -8.859 22.703 1 91.31 81 ARG A N 1
ATOM 668 C CA . ARG A 1 81 ? -34.25 -8.352 21.438 1 91.31 81 ARG A CA 1
ATOM 669 C C . ARG A 1 81 ? -33.469 -8.906 20.25 1 91.31 81 ARG A C 1
ATOM 671 O O . ARG A 1 81 ? -34 -8.977 19.141 1 91.31 81 ARG A O 1
ATOM 678 N N . GLY A 1 82 ? -32.156 -9.156 20.5 1 93.12 82 GLY A N 1
ATOM 679 C CA . GLY A 1 82 ? -31.281 -9.617 19.438 1 93.12 82 GLY A CA 1
ATOM 680 C C . GLY A 1 82 ? -30.594 -8.484 18.688 1 93.12 82 GLY A C 1
ATOM 681 O O . GLY A 1 82 ? -29.609 -8.711 17.984 1 93.12 82 GLY A O 1
ATOM 682 N N . ASP A 1 83 ? -30.984 -7.246 18.875 1 94.75 83 ASP A N 1
ATOM 683 C CA . ASP A 1 83 ? -30.406 -6.082 18.203 1 94.75 83 ASP A CA 1
ATOM 684 C C . ASP A 1 83 ? -29.047 -5.715 18.812 1 94.75 83 ASP A C 1
ATOM 686 O O . ASP A 1 83 ? -28.812 -5.953 20 1 94.75 83 ASP A O 1
ATOM 690 N N . PHE A 1 84 ? -28.219 -5.258 17.984 1 97.81 84 PHE A N 1
ATOM 691 C CA . PHE A 1 84 ? -26.969 -4.727 18.5 1 97.81 84 PHE A CA 1
ATOM 692 C C . PHE A 1 84 ? -26.625 -3.408 17.828 1 97.81 84 PHE A C 1
ATOM 694 O O . PHE A 1 84 ? -27.094 -3.125 16.734 1 97.81 84 PHE A O 1
ATOM 701 N N . TRP A 1 85 ? -25.938 -2.564 18.469 1 98.31 85 TRP A N 1
ATOM 702 C CA . TRP A 1 85 ? -25.547 -1.23 18.031 1 98.31 85 TRP A CA 1
ATOM 703 C C . TRP A 1 85 ? -24.172 -0.872 18.578 1 98.31 85 TRP A C 1
ATOM 705 O O . TRP A 1 85 ? -23.531 -1.681 19.266 1 98.31 85 TRP A O 1
ATOM 715 N N . SER A 1 86 ? -23.641 0.314 18.219 1 98.44 86 SER A N 1
ATOM 716 C CA . SER A 1 86 ? -22.328 0.781 18.656 1 98.44 86 SER A CA 1
ATOM 717 C C . SER A 1 86 ? -22.422 2.172 19.281 1 98.44 86 SER A C 1
ATOM 719 O O . SER A 1 86 ? -23.078 3.061 18.734 1 98.44 86 SER A O 1
ATOM 721 N N . PRO A 1 87 ? -21.703 2.379 20.375 1 97.94 87 PRO A N 1
ATOM 722 C CA . PRO A 1 87 ? -21.703 3.707 21 1 97.94 87 PRO A CA 1
ATOM 723 C C . PRO A 1 87 ? -21.141 4.789 20.062 1 97.94 87 PRO A C 1
ATOM 725 O O . PRO A 1 87 ? -21.516 5.957 20.188 1 97.94 87 PRO A O 1
ATOM 728 N N . SER A 1 88 ? -20.25 4.488 19.156 1 97.19 88 SER A N 1
ATOM 729 C CA . SER A 1 88 ? -19.625 5.461 18.266 1 97.19 88 SER A CA 1
ATOM 730 C C . SER A 1 88 ? -20.359 5.539 16.922 1 97.19 88 SER A C 1
ATOM 732 O O . SER A 1 88 ? -19.875 6.152 15.977 1 97.19 88 SER A O 1
ATOM 734 N N . TRP A 1 89 ? -21.5 4.934 16.719 1 97.94 89 TRP A N 1
ATOM 735 C CA . TRP A 1 89 ? -22.328 4.828 15.516 1 97.94 89 TRP A CA 1
ATOM 736 C C . TRP A 1 89 ? -21.781 3.75 14.586 1 97.94 89 TRP A C 1
ATOM 738 O O . TRP A 1 89 ? -22.516 2.822 14.219 1 97.94 89 TRP A O 1
ATOM 748 N N . LYS A 1 90 ? -20.547 3.943 14.133 1 97.19 90 LYS A N 1
ATOM 749 C CA . LYS A 1 90 ? -19.922 2.824 13.422 1 97.19 90 LYS A CA 1
ATOM 750 C C . LYS A 1 90 ? -19.391 1.781 14.406 1 97.19 90 LYS A C 1
ATOM 752 O O . LYS A 1 90 ? -19.062 2.107 15.547 1 97.19 90 LYS A O 1
ATOM 757 N N . PRO A 1 91 ? -19.453 0.519 13.953 1 96.81 91 PRO A N 1
ATOM 758 C CA . PRO A 1 91 ? -19.609 0.089 12.562 1 96.81 91 PRO A CA 1
ATOM 759 C C . PRO A 1 91 ? -21.047 -0.264 12.203 1 96.81 91 PRO A C 1
ATOM 761 O O . PRO A 1 91 ? -21.344 -0.547 11.039 1 96.81 91 PRO A O 1
ATOM 764 N N . THR A 1 92 ? -22.016 -0.26 13.117 1 96.81 92 THR A N 1
ATOM 765 C CA . THR A 1 92 ? -23.344 -0.809 12.859 1 96.81 92 THR A CA 1
ATOM 766 C C . THR A 1 92 ? -24.219 0.213 12.148 1 96.81 92 THR A C 1
ATOM 768 O O . THR A 1 92 ? -25.172 -0.155 11.461 1 96.81 92 THR A O 1
ATOM 771 N N . CYS A 1 93 ? -24.062 1.496 12.398 1 96.5 93 CYS A N 1
ATOM 772 C CA . CYS A 1 93 ? -24.734 2.629 11.766 1 96.5 93 CYS A CA 1
ATOM 773 C C . CYS A 1 93 ? -26.234 2.605 12.039 1 96.5 93 CYS A C 1
ATOM 775 O O . CYS A 1 93 ? -27.031 2.996 11.18 1 96.5 93 CYS A O 1
ATOM 777 N N . LYS A 1 94 ? -26.609 2.08 13.18 1 96.62 94 LYS A N 1
ATOM 778 C CA . LYS A 1 94 ? -28.016 2.195 13.57 1 96.62 94 LYS A CA 1
ATOM 779 C C . LYS A 1 94 ? -28.375 3.646 13.875 1 96.62 94 LYS A C 1
ATOM 781 O O . LYS A 1 94 ? -27.516 4.438 14.273 1 96.62 94 LYS A O 1
ATOM 786 N N . GLU A 1 95 ? -29.594 3.996 13.656 1 96.88 95 GLU A N 1
ATOM 787 C CA . GLU A 1 95 ? -30.047 5.352 13.961 1 96.88 95 GLU A CA 1
ATOM 788 C C . GLU A 1 95 ? -30.125 5.578 15.469 1 96.88 95 GLU A C 1
ATOM 790 O O . GLU A 1 95 ? -30.891 4.895 16.156 1 96.88 95 GLU A O 1
ATOM 795 N N . PRO A 1 96 ? -29.438 6.516 15.953 1 98 96 PRO A N 1
ATOM 796 C CA . PRO A 1 96 ? -29.469 6.746 17.406 1 98 96 PRO A CA 1
ATOM 797 C C . PRO A 1 96 ? -30.703 7.551 17.844 1 98 96 PRO A C 1
ATOM 799 O O . PRO A 1 96 ? -31.219 8.359 17.062 1 98 96 PRO A O 1
ATOM 802 N N . GLN A 1 97 ? -31.172 7.34 19.141 1 98.31 97 GLN A N 1
ATOM 803 C CA . GLN A 1 97 ? -32.156 8.211 19.766 1 98.31 97 GLN A CA 1
ATOM 804 C C . GLN A 1 97 ? -31.516 9.547 20.172 1 98.31 97 GLN A C 1
ATOM 806 O O . GLN A 1 97 ? -32.156 10.594 20.078 1 98.31 97 GLN A O 1
ATOM 811 N N . GLU A 1 98 ? -30.328 9.516 20.656 1 98.44 98 GLU A N 1
ATOM 812 C CA . GLU A 1 98 ? -29.484 10.664 20.984 1 98.44 98 GLU A CA 1
ATOM 813 C C . GLU A 1 98 ? -28.047 10.438 20.531 1 98.44 98 GLU A C 1
ATOM 815 O O . GLU A 1 98 ? -27.531 9.32 20.609 1 98.44 98 GLU A O 1
ATOM 820 N N . TYR A 1 99 ? -27.5 11.516 20.047 1 98.56 99 TYR A N 1
ATOM 821 C CA . TYR A 1 99 ? -26.109 11.422 19.625 1 98.56 99 TYR A CA 1
ATOM 822 C C . TYR A 1 99 ? -25.359 12.727 19.922 1 98.56 99 TYR A C 1
ATOM 824 O O . TYR A 1 99 ? -25.812 13.805 19.531 1 98.56 99 TYR A O 1
ATOM 832 N N . GLU A 1 100 ? -24.203 12.602 20.547 1 98.62 100 GLU A N 1
ATOM 833 C CA . GLU A 1 100 ? -23.219 13.672 20.703 1 98.62 100 GLU A CA 1
ATOM 834 C C . GLU A 1 100 ? -21.797 13.117 20.766 1 98.62 100 GLU A C 1
ATOM 836 O O . GLU A 1 100 ? -21.547 12.148 21.484 1 98.62 100 GLU A O 1
ATOM 841 N N . ALA A 1 101 ? -20.984 13.617 19.969 1 98.81 101 ALA A N 1
ATOM 842 C CA . ALA A 1 101 ? -19.547 13.375 20.094 1 98.81 101 ALA A CA 1
ATOM 843 C C . ALA A 1 101 ? -18.812 14.664 20.406 1 98.81 101 ALA A C 1
ATOM 845 O O . ALA A 1 101 ? -19 15.688 19.734 1 98.81 101 ALA A O 1
ATOM 846 N N . ARG A 1 102 ? -17.984 14.641 21.406 1 98.62 102 ARG A N 1
ATOM 847 C CA . ARG A 1 102 ? -17.219 15.812 21.812 1 98.62 102 ARG A CA 1
ATOM 848 C C . ARG A 1 102 ? -15.719 15.586 21.641 1 98.62 102 ARG A C 1
ATOM 850 O O . ARG A 1 102 ? -15.164 14.625 22.188 1 98.62 102 ARG A O 1
ATOM 857 N N . HIS A 1 103 ? -15.102 16.406 20.828 1 98.81 103 HIS A N 1
ATOM 858 C CA . HIS A 1 103 ? -13.648 16.422 20.734 1 98.81 103 HIS A CA 1
ATOM 859 C C . HIS A 1 103 ? -13.055 17.547 21.578 1 98.81 103 HIS A C 1
ATOM 861 O O . HIS A 1 103 ? -13.445 18.703 21.422 1 98.81 103 HIS A O 1
ATOM 867 N N . GLY A 1 104 ? -12.203 17.219 22.5 1 98.69 104 GLY A N 1
ATOM 868 C CA . GLY A 1 104 ? -11.438 18.172 23.297 1 98.69 104 GLY A CA 1
ATOM 869 C C . GLY A 1 104 ? -9.938 17.984 23.172 1 98.69 104 GLY A C 1
ATOM 870 O O . GLY A 1 104 ? -9.469 17.266 22.281 1 98.69 104 GLY A O 1
ATOM 871 N N . GLN A 1 105 ? -9.164 18.672 24 1 98.44 105 GLN A N 1
ATOM 872 C CA . GLN A 1 105 ? -7.715 18.516 23.984 1 98.44 105 GLN A CA 1
ATOM 873 C C . GLN A 1 105 ? -7.293 17.25 24.719 1 98.44 105 GLN A C 1
ATOM 875 O O . GLN A 1 105 ? -7.246 17.234 25.953 1 98.44 105 GLN A O 1
ATOM 880 N N . GLY A 1 106 ? -6.992 16.266 23.922 1 98.5 106 GLY A N 1
ATOM 881 C CA . GLY A 1 106 ? -6.441 15.047 24.469 1 98.5 106 GLY A CA 1
ATOM 882 C C . GLY A 1 106 ? -7.488 13.977 24.719 1 98.5 106 GLY A C 1
ATOM 883 O O . GLY A 1 106 ? -7.188 12.938 25.312 1 98.5 106 GLY A O 1
ATOM 884 N N . TYR A 1 107 ? -8.75 14.203 24.312 1 98.81 107 TYR A N 1
ATOM 885 C CA . TYR A 1 107 ? -9.781 13.195 24.562 1 98.81 107 TYR A CA 1
ATOM 886 C C . TYR A 1 107 ? -10.953 13.375 23.609 1 98.81 107 TYR A C 1
ATOM 888 O O . TYR A 1 107 ? -11.109 14.438 23 1 98.81 107 TYR A O 1
ATOM 896 N N . SER A 1 108 ? -11.766 12.391 23.469 1 98.88 108 SER A N 1
ATOM 897 C CA . SER A 1 108 ? -13.07 12.398 22.812 1 98.88 108 SER A CA 1
ATOM 898 C C . SER A 1 108 ? -14.117 11.664 23.641 1 98.88 108 SER A C 1
ATOM 900 O O . SER A 1 108 ? -13.805 10.672 24.297 1 98.88 108 SER A O 1
ATOM 902 N N . ILE A 1 109 ? -15.352 12.141 23.625 1 98.88 109 ILE A N 1
ATOM 903 C CA . ILE A 1 109 ? -16.438 11.539 24.391 1 98.88 109 ILE A CA 1
ATOM 904 C C . ILE A 1 109 ? -17.641 11.312 23.469 1 98.88 109 ILE A C 1
ATOM 906 O O . ILE A 1 109 ? -18.078 12.234 22.766 1 98.88 109 ILE A O 1
ATOM 910 N N . PHE A 1 110 ? -18.141 10.133 23.406 1 98.88 110 PHE A N 1
ATOM 911 C CA . PHE A 1 110 ? -19.391 9.805 22.734 1 98.88 110 PHE A CA 1
ATOM 912 C C . PHE A 1 110 ? -20.516 9.625 23.734 1 98.88 110 PHE A C 1
ATOM 914 O O . PHE A 1 110 ? -20.422 8.805 24.641 1 98.88 110 PHE A O 1
ATOM 921 N N . GLU A 1 111 ? -21.516 10.375 23.672 1 98.75 111 GLU A N 1
ATOM 922 C CA . GLU A 1 111 ? -22.75 10.219 24.422 1 98.75 111 GLU A CA 1
ATOM 923 C C . GLU A 1 111 ? -23.922 9.875 23.5 1 98.75 111 GLU A C 1
ATOM 925 O O . GLU A 1 111 ? -24.344 10.703 22.688 1 98.75 111 GLU A O 1
ATOM 930 N N . THR A 1 112 ? -24.422 8.695 23.656 1 98.62 112 THR A N 1
ATOM 931 C CA . THR A 1 112 ? -25.453 8.227 22.719 1 98.62 112 THR A CA 1
ATOM 932 C C . THR A 1 112 ? -26.531 7.434 23.469 1 98.62 112 THR A C 1
ATOM 934 O O . THR A 1 112 ? -26.328 7.039 24.625 1 98.62 112 THR A O 1
ATOM 937 N N . LYS A 1 113 ? -27.656 7.305 22.844 1 98.62 113 LYS A N 1
ATOM 938 C CA . LYS A 1 113 ? -28.766 6.484 23.328 1 98.62 113 LYS A CA 1
ATOM 939 C C . LYS A 1 113 ? -29.375 5.66 22.203 1 98.62 113 LYS A C 1
ATOM 941 O O . LYS A 1 113 ? -29.688 6.195 21.141 1 98.62 113 LYS A O 1
ATOM 946 N N . TYR A 1 114 ? -29.391 4.406 22.438 1 98.06 114 TYR A N 1
ATOM 947 C CA . TYR A 1 114 ? -30.062 3.457 21.562 1 98.06 114 TYR A CA 1
ATOM 948 C C . TYR A 1 114 ? -31.016 2.561 22.359 1 98.06 114 TYR A C 1
ATOM 950 O O . TYR A 1 114 ? -30.641 2.029 23.406 1 98.06 114 TYR A O 1
ATOM 958 N N . PHE A 1 115 ? -32.219 2.395 21.969 1 97.06 115 PHE A N 1
ATOM 959 C CA . PHE A 1 115 ? -33.156 1.467 22.562 1 97.06 115 PHE A CA 1
ATOM 960 C C . PHE A 1 115 ? -33.281 1.698 24.062 1 97.06 115 PHE A C 1
ATOM 962 O O . PHE A 1 115 ? -33.281 0.745 24.844 1 97.06 115 PHE A O 1
ATOM 969 N N . ASP A 1 116 ? -33.156 2.887 24.469 1 97.69 116 ASP A N 1
ATOM 970 C CA . ASP A 1 116 ? -33.312 3.352 25.844 1 97.69 116 ASP A CA 1
ATOM 971 C C . ASP A 1 116 ? -32.125 2.965 26.703 1 97.69 116 ASP A C 1
ATOM 973 O O . ASP A 1 116 ? -32.188 2.934 27.938 1 97.69 116 ASP A O 1
ATOM 977 N N . ILE A 1 117 ? -31.047 2.576 26.094 1 98.56 117 ILE A N 1
ATOM 978 C CA . ILE A 1 117 ? -29.766 2.381 26.766 1 98.56 117 ILE A CA 1
ATOM 979 C C . ILE A 1 117 ? -28.844 3.568 26.469 1 98.56 117 ILE A C 1
ATOM 981 O O . ILE A 1 117 ? -28.5 3.828 25.328 1 98.56 117 ILE A O 1
ATOM 985 N N . LYS A 1 118 ? -28.484 4.297 27.469 1 98.69 118 LYS A N 1
ATOM 986 C CA . LYS A 1 118 ? -27.594 5.441 27.328 1 98.69 118 LYS A CA 1
ATOM 987 C C . LYS A 1 118 ? -26.141 5.031 27.562 1 98.69 118 LYS A C 1
ATOM 989 O O . LYS A 1 118 ? 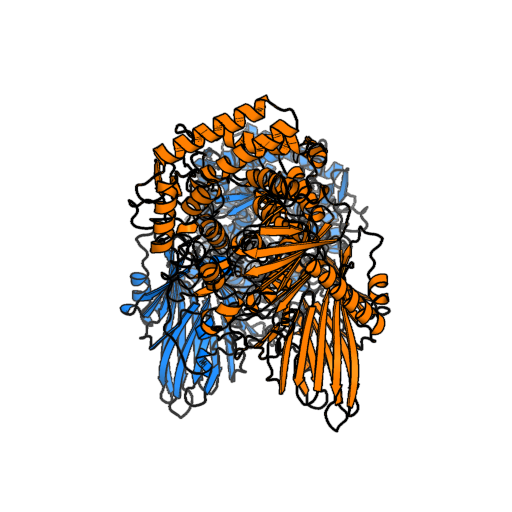-25.844 4.254 28.469 1 98.69 118 LYS A O 1
ATOM 994 N N . THR A 1 119 ? -25.266 5.516 26.719 1 98.75 119 THR A N 1
ATOM 995 C CA . THR A 1 119 ? -23.844 5.207 26.859 1 98.75 119 THR A CA 1
ATOM 996 C C . THR A 1 119 ? -23.016 6.484 26.875 1 98.75 119 THR A C 1
ATOM 998 O O . THR A 1 119 ? -23.344 7.453 26.188 1 98.75 119 THR A O 1
ATOM 1001 N N . ASN A 1 120 ? -22.031 6.516 27.672 1 98.81 120 ASN A N 1
ATOM 1002 C CA . ASN A 1 120 ? -20.953 7.5 27.688 1 98.81 120 ASN A CA 1
ATOM 1003 C C . ASN A 1 120 ? -19.594 6.84 27.516 1 98.81 120 ASN A C 1
ATOM 1005 O O . ASN A 1 120 ? -19.141 6.094 28.391 1 98.81 120 ASN A O 1
ATOM 1009 N N . LEU A 1 121 ? -18.984 7.039 26.375 1 98.88 121 LEU A N 1
ATOM 1010 C CA . LEU A 1 121 ? -17.672 6.473 26.047 1 98.88 121 LEU A CA 1
ATOM 1011 C C . LEU A 1 121 ? -16.609 7.566 26 1 98.88 121 LEU A C 1
ATOM 1013 O O . LEU A 1 121 ? -16.625 8.398 25.094 1 98.88 121 LEU A O 1
ATOM 1017 N N . THR A 1 122 ? -15.695 7.613 26.938 1 98.88 122 THR A N 1
ATOM 1018 C CA . THR A 1 122 ? -14.555 8.523 26.969 1 98.88 122 THR A CA 1
ATOM 1019 C C . THR A 1 122 ? -13.289 7.816 26.5 1 98.88 122 THR A C 1
ATOM 1021 O O . THR A 1 122 ? -12.898 6.793 27.078 1 98.88 122 THR A O 1
ATOM 1024 N N . MET A 1 123 ? -12.664 8.336 25.547 1 98.88 123 MET A N 1
ATOM 1025 C CA . MET A 1 123 ? -11.422 7.777 25.031 1 98.88 123 MET A CA 1
ATOM 1026 C C . MET A 1 123 ? -10.281 8.789 25.141 1 98.88 123 MET A C 1
ATOM 1028 O O . MET A 1 123 ? -10.422 9.938 24.703 1 98.88 123 MET A O 1
ATOM 1032 N N . PHE A 1 124 ? -9.141 8.43 25.641 1 98.88 124 PHE A N 1
ATOM 1033 C CA . PHE A 1 124 ? -7.973 9.297 25.75 1 98.88 124 PHE A CA 1
ATOM 1034 C C . PHE A 1 124 ? -6.699 8.477 25.891 1 98.88 124 PHE A C 1
ATOM 1036 O O . PHE A 1 124 ? -6.754 7.25 26.031 1 98.88 124 PHE A O 1
ATOM 1043 N N . VAL A 1 125 ? -5.559 9.062 25.734 1 98.88 125 VAL A N 1
ATOM 1044 C CA . VAL A 1 125 ? -4.246 8.461 25.938 1 98.88 125 VAL A CA 1
ATOM 1045 C C . VAL A 1 125 ? -3.666 8.906 27.266 1 98.88 125 VAL A C 1
ATOM 1047 O O . VAL A 1 125 ? -3.754 10.086 27.625 1 98.88 125 VAL A O 1
ATOM 1050 N N . SER A 1 126 ? -3.121 7.973 28 1 98.62 126 SER A N 1
ATOM 1051 C CA . SER A 1 126 ? -2.496 8.297 29.281 1 98.62 126 SER A CA 1
ATOM 1052 C C . SER A 1 126 ? -1.428 9.375 29.109 1 98.62 126 SER A C 1
ATOM 1054 O O . SER A 1 126 ? -0.81 9.484 28.047 1 98.62 126 SER A O 1
ATOM 1056 N N . LYS A 1 127 ? -1.238 10.102 30.172 1 98.25 127 LYS A N 1
ATOM 1057 C CA . LYS A 1 127 ? -0.304 11.227 30.125 1 98.25 127 LYS A CA 1
ATOM 1058 C C . LYS A 1 127 ? 1.114 10.75 29.828 1 98.25 127 LYS A C 1
ATOM 1060 O O . LYS A 1 127 ? 1.827 11.359 29.031 1 98.25 127 LYS A O 1
ATOM 1065 N N . ASP A 1 128 ? 1.507 9.594 30.453 1 96.56 128 ASP A N 1
ATOM 1066 C CA . ASP A 1 128 ? 2.914 9.211 30.391 1 96.56 128 ASP A CA 1
ATOM 1067 C C . ASP A 1 128 ? 3.078 7.789 29.875 1 96.56 128 ASP A C 1
ATOM 1069 O O . ASP A 1 128 ? 4.148 7.418 29.391 1 96.56 128 ASP A O 1
ATOM 1073 N N . ASP A 1 129 ? 2.023 6.973 30 1 97.56 129 ASP A N 1
ATOM 1074 C CA . ASP A 1 129 ? 2.127 5.555 29.672 1 97.56 129 ASP A CA 1
ATOM 1075 C C . ASP A 1 129 ? 1.737 5.293 28.219 1 97.56 129 ASP A C 1
ATOM 1077 O O . ASP A 1 129 ? 0.951 6.043 27.641 1 97.56 129 ASP A O 1
ATOM 1081 N N . PRO A 1 130 ? 2.291 4.273 27.594 1 97.94 130 PRO A N 1
ATOM 1082 C CA . PRO A 1 130 ? 1.947 3.93 26.219 1 97.94 130 PRO A CA 1
ATOM 1083 C C . PRO A 1 130 ? 0.641 3.146 26.109 1 97.94 130 PRO A C 1
ATOM 1085 O O . PRO A 1 130 ? 0.631 2.021 25.609 1 97.94 130 PRO A O 1
ATOM 1088 N N . VAL A 1 131 ? -0.46 3.768 26.578 1 98.25 131 VAL A N 1
ATOM 1089 C CA . VAL A 1 131 ? -1.748 3.084 26.641 1 98.25 131 VAL A CA 1
ATOM 1090 C C . VAL A 1 131 ? -2.875 4.082 26.375 1 98.25 131 VAL A C 1
ATOM 1092 O O . VAL A 1 131 ? -2.811 5.23 26.828 1 98.25 131 VAL A O 1
ATOM 1095 N N . GLU A 1 132 ? -3.832 3.734 25.562 1 98.75 132 GLU A N 1
ATOM 1096 C CA . GLU A 1 132 ? -5.098 4.453 25.469 1 98.75 132 GLU A CA 1
ATOM 1097 C C . GLU A 1 132 ? -6.176 3.785 26.328 1 98.75 132 GLU A C 1
ATOM 1099 O O . GLU A 1 132 ? -6.145 2.57 26.531 1 98.75 132 GLU A O 1
ATOM 1104 N N . ILE A 1 133 ? -7.109 4.535 26.844 1 98.88 133 ILE A N 1
ATOM 1105 C CA . ILE A 1 133 ? -8.133 4.102 27.797 1 98.88 133 ILE A CA 1
ATOM 1106 C C . ILE A 1 133 ? -9.516 4.414 27.234 1 98.88 133 ILE A C 1
ATOM 1108 O O . ILE A 1 133 ? -9.773 5.527 26.766 1 98.88 133 ILE A O 1
ATOM 1112 N N . TRP A 1 134 ? -10.375 3.41 27.172 1 98.88 134 TRP A N 1
ATOM 1113 C CA . TRP A 1 134 ? -11.789 3.547 26.828 1 98.88 134 TRP A CA 1
ATOM 1114 C C . TRP A 1 134 ? -12.672 3.328 28.047 1 98.88 134 TRP A C 1
ATOM 1116 O O . TRP A 1 134 ? -12.898 2.191 28.469 1 98.88 134 TRP A O 1
ATOM 1126 N N . LYS A 1 135 ? -13.18 4.363 28.641 1 98.81 135 LYS A N 1
ATOM 1127 C CA . LYS A 1 135 ? -14.117 4.262 29.75 1 98.81 135 LYS A CA 1
ATOM 1128 C C . LYS A 1 135 ? -15.555 4.293 29.266 1 98.81 135 LYS A C 1
ATOM 1130 O O . LYS A 1 135 ? -16.047 5.332 28.812 1 98.81 135 LYS A O 1
ATOM 1135 N N . LEU A 1 136 ? -16.219 3.201 29.281 1 98.81 136 LEU A N 1
ATOM 1136 C CA . LEU A 1 136 ? -17.578 3.055 28.797 1 98.81 136 LEU A CA 1
ATOM 1137 C C . LEU A 1 136 ? -18.562 2.9 29.953 1 98.81 136 LEU A C 1
ATOM 1139 O O . LEU A 1 136 ? -18.484 1.93 30.719 1 98.81 136 LEU A O 1
ATOM 1143 N N . THR A 1 137 ? -19.422 3.836 30.156 1 98.81 137 THR A N 1
ATOM 1144 C CA . THR A 1 137 ? -20.516 3.723 31.109 1 98.81 137 THR A CA 1
ATOM 1145 C C . THR A 1 137 ? -21.828 3.449 30.391 1 98.81 137 THR A C 1
ATOM 1147 O O . THR A 1 137 ? -22.188 4.164 29.453 1 98.81 137 THR A O 1
ATOM 1150 N N . ILE A 1 138 ? -22.531 2.434 30.781 1 98.81 138 ILE A N 1
ATOM 1151 C CA . ILE A 1 138 ? -23.797 2.023 30.203 1 98.81 138 ILE A CA 1
ATOM 1152 C C . ILE A 1 138 ? -24.906 2.17 31.234 1 98.81 138 ILE A C 1
ATOM 1154 O O . ILE A 1 138 ? -24.797 1.647 32.344 1 98.81 138 ILE A O 1
ATOM 1158 N N . LYS A 1 139 ? -25.969 2.855 30.875 1 98.75 139 LYS A N 1
ATOM 1159 C CA . LYS A 1 139 ? -27.094 3.082 31.781 1 98.75 139 LYS A CA 1
ATOM 1160 C C . LYS A 1 139 ? -28.406 2.605 31.156 1 98.75 139 LYS A C 1
ATOM 1162 O O . LYS A 1 139 ? -28.719 2.939 30.016 1 98.75 139 LYS A O 1
ATOM 1167 N N . ASN A 1 140 ? -29.188 1.803 31.906 1 98.69 140 ASN A N 1
ATOM 1168 C CA . ASN A 1 140 ? -30.531 1.39 31.5 1 98.69 140 ASN A CA 1
ATOM 1169 C C . ASN A 1 140 ? -31.562 2.445 31.859 1 98.69 140 ASN A C 1
ATOM 1171 O O . ASN A 1 140 ? -31.922 2.611 33.031 1 98.69 140 ASN A O 1
ATOM 1175 N N . THR A 1 141 ? -32.031 3.072 30.844 1 98.5 141 THR A N 1
ATOM 1176 C CA . THR A 1 141 ? -33.031 4.113 31.094 1 98.5 141 THR A CA 1
ATOM 1177 C C . THR A 1 141 ? -34.438 3.596 30.859 1 98.5 141 THR A C 1
ATOM 1179 O O . THR A 1 141 ? -35.406 4.363 30.906 1 98.5 141 THR A O 1
ATOM 1182 N N . SER A 1 142 ? -34.562 2.361 30.562 1 97.25 142 SER A N 1
ATOM 1183 C CA . SER A 1 142 ? -35.875 1.746 30.375 1 97.25 142 SER A CA 1
ATOM 1184 C C . SER A 1 142 ? -36.469 1.308 31.703 1 97.25 142 SER A C 1
ATOM 1186 O O . SER A 1 142 ? -35.875 1.499 32.75 1 97.25 142 SER A O 1
ATOM 1188 N N . GLU A 1 143 ? -37.688 0.667 31.656 1 97.12 143 GLU A N 1
ATOM 1189 C CA . GLU A 1 143 ? -38.406 0.253 32.844 1 97.12 143 GLU A CA 1
ATOM 1190 C C . GLU A 1 143 ? -38.281 -1.249 33.094 1 97.12 143 GLU A C 1
ATOM 1192 O O . GLU A 1 143 ? -38.844 -1.79 34.031 1 97.12 143 GLU A O 1
ATOM 1197 N N . LYS A 1 144 ? -37.438 -1.873 32.281 1 96.88 144 LYS A N 1
ATOM 1198 C CA . LYS A 1 144 ? -37.281 -3.318 32.406 1 96.88 144 LYS A CA 1
ATOM 1199 C C . LYS A 1 144 ? -35.812 -3.686 32.531 1 96.88 144 LYS A C 1
ATOM 1201 O O . LYS A 1 144 ? -34.906 -2.926 32.125 1 96.88 144 LYS A O 1
ATOM 1206 N N . GLU A 1 145 ? -35.688 -4.777 33.156 1 97.81 145 GLU A N 1
ATOM 1207 C CA . GLU A 1 145 ? -34.312 -5.316 33.219 1 97.81 145 GLU A CA 1
ATOM 1208 C C . GLU A 1 145 ? -33.781 -5.648 31.828 1 97.81 145 GLU A C 1
ATOM 1210 O O . GLU A 1 145 ? -34.5 -6.199 30.984 1 97.81 145 GLU A O 1
ATOM 1215 N N . ARG A 1 146 ? -32.562 -5.258 31.578 1 97.94 146 ARG A N 1
ATOM 1216 C CA . ARG A 1 146 ? -31.938 -5.492 30.281 1 97.94 146 ARG A CA 1
ATOM 1217 C C . ARG A 1 146 ? -30.703 -6.383 30.422 1 97.94 146 ARG A C 1
ATOM 1219 O O . ARG A 1 146 ? -29.875 -6.172 31.312 1 97.94 146 ARG A O 1
ATOM 1226 N N . LYS A 1 147 ? -30.609 -7.484 29.656 1 98.25 147 LYS A N 1
ATOM 1227 C CA . LYS A 1 147 ? -29.422 -8.336 29.531 1 98.25 147 LYS A CA 1
ATOM 1228 C C . LYS A 1 147 ? -28.609 -7.949 28.297 1 98.25 147 LYS A C 1
ATOM 1230 O O . LYS A 1 147 ? -29.047 -8.164 27.156 1 98.25 147 LYS A O 1
ATOM 1235 N N . LEU A 1 148 ? -27.406 -7.414 28.547 1 98.31 148 LEU A N 1
ATOM 1236 C CA . LEU A 1 148 ? -26.594 -6.883 27.469 1 98.31 148 LEU A CA 1
ATOM 1237 C C . LEU A 1 148 ? -25.266 -7.637 27.375 1 98.31 148 LEU A C 1
ATOM 1239 O O . LEU A 1 148 ? -24.703 -8.062 28.391 1 98.31 148 LEU A O 1
ATOM 1243 N N . SER A 1 149 ? -24.812 -7.879 26.188 1 98.31 149 SER A N 1
ATOM 1244 C CA . SER A 1 149 ? -23.453 -8.32 25.891 1 98.31 149 SER A CA 1
ATOM 1245 C C . SER A 1 149 ? -22.656 -7.223 25.188 1 98.31 149 SER A C 1
ATOM 1247 O O . SER A 1 149 ? -23.125 -6.641 24.203 1 98.31 149 SER A O 1
ATOM 1249 N N . VAL A 1 150 ? -21.5 -6.906 25.688 1 98.56 150 VAL A N 1
ATOM 1250 C CA . VAL A 1 150 ? -20.625 -5.895 25.109 1 98.56 150 VAL A CA 1
ATOM 1251 C C . VAL A 1 150 ? -19.422 -6.57 24.469 1 98.56 150 VAL A C 1
ATOM 1253 O O . VAL A 1 150 ? -18.734 -7.387 25.094 1 98.56 150 VAL A O 1
ATOM 1256 N N . TYR A 1 151 ? -19.156 -6.328 23.188 1 98.62 151 TYR A N 1
ATOM 1257 C CA . TYR A 1 151 ? -18.016 -6.852 22.438 1 98.62 151 TYR A CA 1
ATOM 1258 C C . TYR A 1 151 ? -17.078 -5.727 22 1 98.62 151 TYR A C 1
ATOM 1260 O O . TYR A 1 151 ? -17.547 -4.66 21.578 1 98.62 151 TYR A O 1
ATOM 1268 N N . THR A 1 152 ? -15.82 -5.902 22.125 1 98.69 152 THR A N 1
ATOM 1269 C CA . THR A 1 152 ? -14.875 -5.035 21.422 1 98.69 152 THR A CA 1
ATOM 1270 C C . THR A 1 152 ? -14.359 -5.715 20.156 1 98.69 152 THR A C 1
ATOM 1272 O O . THR A 1 152 ? -14.523 -6.922 19.984 1 98.69 152 THR A O 1
ATOM 1275 N N . TYR A 1 153 ? -13.789 -4.93 19.25 1 98.62 153 TYR A N 1
ATOM 1276 C CA . TYR A 1 153 ? -13.195 -5.461 18.031 1 98.62 153 TYR A CA 1
ATOM 1277 C C . TYR A 1 153 ? -12.078 -4.555 17.531 1 98.62 153 TYR A C 1
ATOM 1279 O O . TYR A 1 153 ? -12.266 -3.344 17.406 1 98.62 153 TYR A O 1
ATOM 1287 N N . LEU A 1 154 ? -10.945 -5.051 17.219 1 98.5 154 LEU A N 1
ATOM 1288 C CA . LEU A 1 154 ? -9.867 -4.383 16.516 1 98.5 154 LEU A CA 1
ATOM 1289 C C . LEU A 1 154 ? -8.984 -5.398 15.789 1 98.5 154 LEU A C 1
ATOM 1291 O O . LEU A 1 154 ? -8.891 -6.555 16.219 1 98.5 154 LEU A O 1
ATOM 1295 N N . GLU A 1 155 ? -8.328 -5.031 14.703 1 98.19 155 GLU A N 1
ATOM 1296 C CA . GLU A 1 155 ? -7.387 -5.871 13.977 1 98.19 155 GLU A CA 1
ATOM 1297 C C . GLU A 1 155 ? -5.945 -5.465 14.266 1 98.19 155 GLU A C 1
ATOM 1299 O O . GLU A 1 155 ? -5.605 -4.281 14.203 1 98.19 155 GLU A O 1
ATOM 1304 N N . TRP A 1 156 ? -5.121 -6.457 14.555 1 98.5 156 TRP A N 1
ATOM 1305 C CA . TRP A 1 156 ? -3.715 -6.191 14.836 1 98.5 156 TRP A CA 1
ATOM 1306 C C . TRP A 1 156 ? -2.934 -5.953 13.547 1 98.5 156 TRP A C 1
ATOM 1308 O O . TRP A 1 156 ? -3.092 -6.691 12.578 1 98.5 156 TRP A O 1
ATOM 1318 N N . ASN A 1 157 ? -2.143 -4.902 13.484 1 97.88 157 ASN A N 1
ATOM 1319 C CA . ASN A 1 157 ? -1.164 -4.641 12.438 1 97.88 157 ASN A CA 1
ATOM 1320 C C . ASN A 1 157 ? 0.26 -4.91 12.914 1 97.88 157 ASN A C 1
ATOM 1322 O O . ASN A 1 157 ? 1.005 -5.656 12.281 1 97.88 157 ASN A O 1
ATOM 1326 N N . LEU A 1 158 ? 0.655 -4.27 14.023 1 98.31 158 LEU A N 1
ATOM 1327 C CA . LEU A 1 158 ? 1.898 -4.434 14.766 1 98.31 158 LEU A CA 1
ATOM 1328 C C . LEU A 1 158 ? 3.107 -4.203 13.867 1 98.31 158 LEU A C 1
ATOM 1330 O O . LEU A 1 158 ? 3.988 -5.059 13.773 1 98.31 158 LEU A O 1
ATOM 1334 N N . GLY A 1 159 ? 3.18 -3.049 13.172 1 97 159 GLY A N 1
ATOM 1335 C CA . GLY A 1 159 ? 4.309 -2.752 12.305 1 97 159 GLY A CA 1
ATOM 1336 C C . GLY A 1 159 ? 3.998 -1.698 11.258 1 97 159 GLY A C 1
ATOM 1337 O O . GLY A 1 159 ? 3.322 -0.708 11.547 1 97 159 GLY A O 1
ATOM 1338 N N . ALA A 1 160 ? 4.52 -1.911 10.062 1 95.06 160 ALA A N 1
ATOM 1339 C CA . ALA A 1 160 ? 4.414 -0.925 8.992 1 95.06 160 ALA A CA 1
ATOM 1340 C C . ALA A 1 160 ? 2.992 -0.859 8.445 1 95.06 160 ALA A C 1
ATOM 1342 O O . ALA A 1 160 ? 2.307 -1.88 8.359 1 95.06 160 ALA A O 1
ATOM 1343 N N . ALA A 1 161 ? 2.604 0.292 8.039 1 93.94 161 ALA A N 1
ATOM 1344 C CA . ALA A 1 161 ? 1.305 0.575 7.43 1 93.94 161 ALA A CA 1
ATOM 1345 C C . ALA A 1 161 ? 1.425 1.651 6.355 1 93.94 161 ALA A C 1
ATOM 1347 O O . ALA A 1 161 ? 2.242 2.566 6.473 1 93.94 161 ALA A O 1
ATOM 1348 N N . PRO A 1 162 ? 0.61 1.656 5.273 1 90.69 162 PRO A N 1
ATOM 1349 C CA . PRO A 1 162 ? -0.308 0.559 4.957 1 90.69 162 PRO A CA 1
ATOM 1350 C C . PRO A 1 162 ? 0.418 -0.756 4.68 1 90.69 162 PRO A C 1
ATOM 1352 O O . PRO A 1 162 ? 1.532 -0.75 4.152 1 90.69 162 PRO A O 1
ATOM 1355 N N . ASP A 1 163 ? -0.205 -1.823 5.109 1 92.25 163 ASP A N 1
ATOM 1356 C CA . ASP A 1 163 ? 0.368 -3.156 4.957 1 92.25 163 ASP A CA 1
ATOM 1357 C C . ASP A 1 163 ? 0.405 -3.576 3.49 1 92.25 163 ASP A C 1
ATOM 1359 O O . ASP A 1 163 ? -0.632 -3.898 2.904 1 92.25 163 ASP A O 1
ATOM 1363 N N . TRP A 1 164 ? 1.577 -3.645 2.904 1 89.5 164 TRP A N 1
ATOM 1364 C CA . TRP A 1 164 ? 1.717 -3.896 1.475 1 89.5 164 TRP A CA 1
ATOM 1365 C C . TRP A 1 164 ? 1.666 -5.391 1.178 1 89.5 164 TRP A C 1
ATOM 1367 O O . TRP A 1 164 ? 1.698 -5.801 0.015 1 89.5 164 TRP A O 1
ATOM 1377 N N . HIS A 1 165 ? 1.647 -6.238 2.18 1 93.19 165 HIS A N 1
ATOM 1378 C CA . HIS A 1 165 ? 1.597 -7.691 2.037 1 93.19 165 HIS A CA 1
ATOM 1379 C C . HIS A 1 165 ? 0.849 -8.336 3.199 1 93.19 165 HIS A C 1
ATOM 1381 O O . HIS A 1 165 ? 1.385 -9.211 3.877 1 93.19 165 HIS A O 1
ATOM 1387 N N . ARG A 1 166 ? -0.353 -8.047 3.311 1 94.12 166 ARG A N 1
ATOM 1388 C CA . ARG A 1 166 ? -1.181 -8.328 4.477 1 94.12 166 ARG A CA 1
ATOM 1389 C C . ARG A 1 166 ? -1.2 -9.82 4.785 1 94.12 166 ARG A C 1
ATOM 1391 O O . ARG A 1 166 ? -1.007 -10.227 5.934 1 94.12 166 ARG A O 1
ATOM 1398 N N . GLU A 1 167 ? -1.449 -10.672 3.748 1 94.88 167 GLU A N 1
ATOM 1399 C CA . GLU A 1 167 ? -1.609 -12.109 3.951 1 94.88 167 GLU A CA 1
ATOM 1400 C C . GLU A 1 167 ? -0.291 -12.758 4.359 1 94.88 167 GLU A C 1
ATOM 1402 O O . GLU A 1 167 ? -0.282 -13.758 5.086 1 94.88 167 GLU A O 1
ATOM 1407 N N . PHE A 1 168 ? 0.82 -12.172 3.967 1 96.19 168 PHE A N 1
ATOM 1408 C CA . PHE A 1 168 ? 2.139 -12.648 4.371 1 96.19 168 PHE A CA 1
ATOM 1409 C C . PHE A 1 168 ? 2.467 -12.188 5.789 1 96.19 168 PHE A C 1
ATOM 1411 O O . PHE A 1 168 ? 2.887 -12.984 6.625 1 96.19 168 PHE A O 1
ATOM 1418 N N . HIS A 1 169 ? 2.197 -10.945 6.105 1 96.12 169 HIS A N 1
ATOM 1419 C CA . HIS A 1 169 ? 2.6 -10.344 7.371 1 96.12 169 HIS A CA 1
ATOM 1420 C C . HIS A 1 169 ? 1.797 -10.914 8.531 1 96.12 169 HIS A C 1
ATOM 1422 O O . HIS A 1 169 ? 2.316 -11.047 9.641 1 96.12 169 HIS A O 1
ATOM 1428 N N . LYS A 1 170 ? 0.586 -11.25 8.297 1 95.38 170 LYS A N 1
ATOM 1429 C CA . LYS A 1 170 ? -0.255 -11.734 9.383 1 95.38 170 LYS A CA 1
ATOM 1430 C C . LYS A 1 170 ? 0.255 -13.07 9.93 1 95.38 170 LYS A C 1
ATOM 1432 O O . LYS A 1 170 ? -0.039 -13.438 11.062 1 95.38 170 LYS A O 1
ATOM 1437 N N . THR A 1 171 ? 1.074 -13.82 9.109 1 95.75 171 THR A N 1
ATOM 1438 C CA . THR A 1 171 ? 1.519 -15.156 9.492 1 95.75 171 THR A CA 1
ATOM 1439 C C . THR A 1 171 ? 2.557 -15.086 10.609 1 95.75 171 THR A C 1
ATOM 1441 O O . THR A 1 171 ? 2.934 -16.109 11.18 1 95.75 171 THR A O 1
ATOM 1444 N N . PHE A 1 172 ? 2.945 -13.906 10.992 1 98 172 PHE A N 1
ATOM 1445 C CA . PHE A 1 172 ? 4 -13.75 11.992 1 98 172 PHE A CA 1
ATOM 1446 C C . PHE A 1 172 ? 3.434 -13.227 13.305 1 98 172 PHE A C 1
ATOM 1448 O O . PHE A 1 172 ? 4.168 -13.055 14.281 1 98 172 PHE A O 1
ATOM 1455 N N . ILE A 1 173 ? 2.117 -12.961 13.383 1 98.12 173 ILE A N 1
ATOM 1456 C CA . ILE A 1 173 ? 1.487 -12.422 14.586 1 98.12 173 ILE A CA 1
ATOM 1457 C C . ILE A 1 173 ? 1.1 -13.57 15.516 1 98.12 173 ILE A C 1
ATOM 1459 O O . ILE A 1 173 ? 0.591 -14.602 15.062 1 98.12 173 ILE A O 1
ATOM 1463 N N . GLU A 1 174 ? 1.383 -13.445 16.797 1 97.31 174 GLU A N 1
ATOM 1464 C CA . GLU A 1 174 ? 1.039 -14.406 17.828 1 97.31 174 GLU A CA 1
ATOM 1465 C C . GLU A 1 174 ? 0.261 -13.742 18.969 1 97.31 174 GLU A C 1
ATOM 1467 O O . GLU A 1 174 ? 0.698 -12.727 19.516 1 97.31 174 GLU A O 1
ATOM 1472 N N . THR A 1 175 ? -0.87 -14.258 19.281 1 98.31 175 THR A N 1
ATOM 1473 C CA . THR A 1 175 ? -1.695 -13.719 20.359 1 98.31 175 THR A CA 1
ATOM 1474 C C . THR A 1 175 ? -1.785 -14.703 21.516 1 98.31 175 THR A C 1
ATOM 1476 O O . THR A 1 175 ? -1.496 -15.891 21.359 1 98.31 175 THR A O 1
ATOM 1479 N N . ASP A 1 176 ? -2.068 -14.234 22.656 1 98.06 176 ASP A N 1
ATOM 1480 C CA . ASP A 1 176 ? -2.316 -15.016 23.859 1 98.06 176 ASP A CA 1
ATOM 1481 C C . ASP A 1 176 ? -3.383 -14.359 24.734 1 98.06 176 ASP A C 1
ATOM 1483 O O . ASP A 1 176 ? -3.762 -13.211 24.5 1 98.06 176 ASP A O 1
ATOM 1487 N N . PHE A 1 177 ? -3.988 -15.156 25.594 1 98.25 177 PHE A N 1
ATOM 1488 C CA . PHE A 1 177 ? -4.953 -14.633 26.562 1 98.25 177 PHE A CA 1
ATOM 1489 C C . PHE A 1 177 ? -4.469 -14.852 27.984 1 98.25 177 PHE A C 1
ATOM 1491 O O . PHE A 1 177 ? -4.258 -15.992 28.406 1 98.25 177 PHE A O 1
ATOM 1498 N N . LEU A 1 178 ? -4.25 -13.773 28.688 1 97.94 178 LEU A N 1
ATOM 1499 C CA . LEU A 1 178 ? -3.875 -13.805 30.094 1 97.94 178 LEU A CA 1
ATOM 1500 C C . LEU A 1 178 ? -5.105 -13.719 30.984 1 97.94 178 LEU A C 1
ATOM 1502 O O . LEU A 1 178 ? -5.547 -12.625 31.344 1 97.94 178 LEU A O 1
ATOM 1506 N N . ASN A 1 179 ? -5.539 -14.836 31.5 1 96.44 179 ASN A N 1
ATOM 1507 C CA . ASN A 1 179 ? -6.797 -14.953 32.219 1 96.44 179 ASN A CA 1
ATOM 1508 C C . ASN A 1 179 ? -6.812 -14.055 33.469 1 96.44 179 ASN A C 1
ATOM 1510 O O . ASN A 1 179 ? -7.805 -13.367 33.719 1 96.44 179 ASN A O 1
ATOM 1514 N N . ASP A 1 180 ? -5.746 -14.008 34.156 1 95.62 180 ASP A N 1
ATOM 1515 C CA . ASP A 1 180 ? -5.699 -13.289 35.438 1 95.62 180 ASP A CA 1
ATOM 1516 C C . ASP A 1 180 ? -5.766 -11.773 35.219 1 95.62 180 ASP A C 1
ATOM 1518 O O . ASP A 1 180 ? -6.09 -11.023 36.125 1 95.62 180 ASP A O 1
ATOM 1522 N N . LEU A 1 181 ? -5.5 -11.352 34 1 97.19 181 LEU A N 1
ATOM 1523 C CA . LEU A 1 181 ? -5.461 -9.922 33.688 1 97.19 181 LEU A CA 1
ATOM 1524 C C . LEU A 1 181 ? -6.617 -9.523 32.781 1 97.19 181 LEU A C 1
ATOM 1526 O O . LEU A 1 181 ? -6.754 -8.352 32.406 1 97.19 181 LEU A O 1
ATOM 1530 N N . ASN A 1 182 ? -7.492 -10.523 32.406 1 98.06 182 ASN A N 1
ATOM 1531 C CA . ASN A 1 182 ? -8.547 -10.242 31.422 1 98.06 182 ASN A CA 1
ATOM 1532 C C . ASN A 1 182 ? -7.988 -9.547 30.188 1 98.06 182 ASN A C 1
ATOM 1534 O O . ASN A 1 182 ? -8.508 -8.516 29.766 1 98.06 182 ASN A O 1
ATOM 1538 N N . CYS A 1 183 ? -6.918 -10.195 29.625 1 98.38 183 CYS A N 1
ATOM 1539 C CA . CYS A 1 183 ? -6.105 -9.445 28.672 1 98.38 183 CYS A CA 1
ATOM 1540 C C . CYS A 1 183 ? -5.688 -10.328 27.5 1 98.38 183 CYS A C 1
ATOM 1542 O O . CYS A 1 183 ? -5.199 -11.445 27.688 1 98.38 183 CYS A O 1
ATOM 1544 N N . ILE A 1 184 ? -5.941 -9.836 26.297 1 98.69 184 ILE A N 1
ATOM 1545 C CA . ILE A 1 184 ? -5.355 -10.422 25.094 1 98.69 184 ILE A CA 1
ATOM 1546 C C . ILE A 1 184 ? -4.027 -9.742 24.781 1 98.69 184 ILE A C 1
ATOM 1548 O O . ILE A 1 184 ? -3.945 -8.508 24.766 1 98.69 184 ILE A O 1
ATOM 1552 N N . THR A 1 185 ? -2.963 -10.477 24.562 1 98.62 185 THR A N 1
ATOM 1553 C CA . THR A 1 185 ? -1.684 -9.914 24.141 1 98.62 185 THR A CA 1
ATOM 1554 C C . THR A 1 185 ? -1.379 -10.297 22.688 1 98.62 185 THR A C 1
ATOM 1556 O O . THR A 1 185 ? -1.936 -11.266 22.172 1 98.62 185 THR A O 1
ATOM 1559 N N . ALA A 1 186 ? -0.588 -9.523 22.016 1 98.69 186 ALA A N 1
ATOM 1560 C CA . ALA A 1 186 ? -0.157 -9.789 20.656 1 98.69 186 ALA A CA 1
ATOM 1561 C C . ALA A 1 186 ? 1.299 -9.383 20.438 1 98.69 186 ALA A C 1
ATOM 1563 O O . ALA A 1 186 ? 1.731 -8.336 20.922 1 98.69 186 ALA A O 1
ATOM 1564 N N . GLU A 1 187 ? 2.039 -10.188 19.797 1 98.19 187 GLU A N 1
ATOM 1565 C CA . GLU A 1 187 ? 3.416 -9.969 19.359 1 98.19 187 GLU A CA 1
ATOM 1566 C C . GLU A 1 187 ? 3.594 -10.336 17.891 1 98.19 187 GLU A C 1
ATOM 1568 O O . GLU A 1 187 ? 2.676 -10.875 17.266 1 98.19 187 GLU A O 1
ATOM 1573 N N . LYS A 1 188 ? 4.699 -9.969 17.375 1 97.88 188 LYS A N 1
ATOM 1574 C CA . LYS A 1 188 ? 4.973 -10.297 15.984 1 97.88 188 LYS A CA 1
ATOM 1575 C C . LYS A 1 188 ? 6.418 -10.758 15.797 1 97.88 188 LYS A C 1
ATOM 1577 O O . LYS A 1 188 ? 7.352 -10.078 16.234 1 97.88 188 LYS A O 1
ATOM 1582 N N . ARG A 1 189 ? 6.621 -11.836 15.078 1 97.62 189 ARG A N 1
ATOM 1583 C CA . ARG A 1 189 ? 7.91 -12.5 14.961 1 97.62 189 ARG A CA 1
ATOM 1584 C C . ARG A 1 189 ? 8.742 -11.883 13.844 1 97.62 189 ARG A C 1
ATOM 1586 O O . ARG A 1 189 ? 9.914 -12.234 13.664 1 97.62 189 ARG A O 1
ATOM 1593 N N . MET A 1 190 ? 8.172 -10.914 13.203 1 97.44 190 MET A N 1
ATOM 1594 C CA . MET A 1 190 ? 8.891 -10.266 12.109 1 97.44 190 MET A CA 1
ATOM 1595 C C . MET A 1 190 ? 8.477 -8.805 11.977 1 97.44 190 MET A C 1
ATOM 1597 O O . MET A 1 190 ? 7.281 -8.492 11.922 1 97.44 190 MET A O 1
ATOM 1601 N N . TRP A 1 191 ? 9.43 -7.91 11.992 1 96.44 191 TRP A N 1
ATOM 1602 C CA . TRP A 1 191 ? 9.203 -6.492 11.734 1 96.44 191 TRP A CA 1
ATOM 1603 C C . TRP A 1 191 ? 9.695 -6.102 10.344 1 96.44 191 TRP A C 1
ATOM 1605 O O . TRP A 1 191 ? 10.664 -6.672 9.844 1 96.44 191 TRP A O 1
ATOM 1615 N N . GLU A 1 192 ? 9.125 -5.184 9.734 1 95.19 192 GLU A N 1
ATOM 1616 C CA . GLU A 1 192 ? 9.406 -4.824 8.352 1 95.19 192 GLU A CA 1
ATOM 1617 C C . GLU A 1 192 ? 10.656 -3.957 8.25 1 95.19 192 GLU A C 1
ATOM 1619 O O . GLU A 1 192 ? 11.195 -3.75 7.156 1 95.19 192 GLU A O 1
ATOM 1624 N N . ILE A 1 193 ? 11.164 -3.506 9.359 1 93.88 193 ILE A N 1
ATOM 1625 C CA . ILE A 1 193 ? 12.375 -2.691 9.336 1 93.88 193 ILE A CA 1
ATOM 1626 C C . ILE A 1 193 ? 13.602 -3.582 9.531 1 93.88 193 ILE A C 1
ATOM 1628 O O . ILE A 1 193 ? 13.547 -4.574 10.258 1 93.88 193 ILE A O 1
ATOM 1632 N N . PRO A 1 194 ? 14.734 -3.287 8.914 1 93.81 194 PRO A N 1
ATOM 1633 C CA . PRO A 1 194 ? 15.938 -4.109 9.031 1 93.81 194 PRO A CA 1
ATOM 1634 C C . PRO A 1 194 ? 16.5 -4.137 10.453 1 93.81 194 PRO A C 1
ATOM 1636 O O . PRO A 1 194 ? 16.234 -3.221 11.242 1 93.81 194 PRO A O 1
ATOM 1639 N N . ASN A 1 195 ? 17.188 -5.172 10.766 1 93.94 195 ASN A N 1
ATOM 1640 C CA . ASN A 1 195 ? 17.875 -5.227 12.047 1 93.94 195 ASN A CA 1
ATOM 1641 C C . ASN A 1 195 ? 19.156 -4.406 12.031 1 93.94 195 ASN A C 1
ATOM 1643 O O . ASN A 1 195 ? 19.438 -3.691 11.07 1 93.94 195 ASN A O 1
ATOM 1647 N N . GLU A 1 196 ? 19.906 -4.352 13.086 1 88.38 196 GLU A N 1
ATOM 1648 C CA . GLU A 1 196 ? 21.094 -3.521 13.258 1 88.38 196 GLU A CA 1
ATOM 1649 C C . GLU A 1 196 ? 22.156 -3.852 12.219 1 88.38 196 GLU A C 1
ATOM 1651 O O . GLU A 1 196 ? 22.984 -3.002 11.867 1 88.38 196 GLU A O 1
ATOM 1656 N N . LYS A 1 197 ? 22.141 -5.133 11.641 1 88.62 197 LYS A N 1
ATOM 1657 C CA . LYS A 1 197 ? 23.109 -5.555 10.641 1 88.62 197 LYS A CA 1
ATOM 1658 C C . LYS A 1 197 ? 22.625 -5.219 9.227 1 88.62 197 LYS A C 1
ATOM 1660 O O . LYS A 1 197 ? 23.297 -5.547 8.242 1 88.62 197 LYS A O 1
ATOM 1665 N N . GLY A 1 198 ? 21.422 -4.668 9.148 1 89.56 198 GLY A N 1
ATOM 1666 C CA . GLY A 1 198 ? 20.859 -4.305 7.855 1 89.56 198 GLY A CA 1
ATOM 1667 C C . GLY A 1 198 ? 20.125 -5.445 7.184 1 89.56 198 GLY A C 1
ATOM 1668 O O . GLY A 1 198 ? 19.781 -5.355 6.004 1 89.56 198 GLY A O 1
ATOM 1669 N N . GLN A 1 199 ? 19.875 -6.531 7.895 1 92.75 199 GLN A N 1
ATOM 1670 C CA . GLN A 1 199 ? 19.188 -7.684 7.328 1 92.75 199 GLN A CA 1
ATOM 1671 C C . GLN A 1 199 ? 17.672 -7.477 7.352 1 92.75 199 GLN A C 1
ATOM 1673 O O . GLN A 1 199 ? 17.094 -7.152 8.391 1 92.75 199 GLN A O 1
ATOM 1678 N N . HIS A 1 200 ? 17.094 -7.664 6.254 1 91.81 200 HIS A N 1
ATOM 1679 C CA . HIS A 1 200 ? 15.641 -7.512 6.152 1 91.81 200 HIS A CA 1
ATOM 1680 C C . HIS A 1 200 ? 14.922 -8.789 6.574 1 91.81 200 HIS A C 1
ATOM 1682 O O . HIS A 1 200 ? 15.469 -9.883 6.453 1 91.81 200 HIS A O 1
ATOM 1688 N N . TRP A 1 201 ? 13.672 -8.633 7.152 1 95.12 201 TRP A N 1
ATOM 1689 C CA . TRP A 1 201 ? 12.789 -9.711 7.578 1 95.12 201 TRP A CA 1
ATOM 1690 C C . TRP A 1 201 ? 13.484 -10.625 8.578 1 95.12 201 TRP A C 1
ATOM 1692 O O . TRP A 1 201 ? 13.336 -11.844 8.531 1 95.12 201 TRP A O 1
ATOM 1702 N N . ASN A 1 202 ? 14.32 -10.117 9.383 1 97.19 202 ASN A N 1
ATOM 1703 C CA . ASN A 1 202 ? 15.07 -10.875 10.391 1 97.19 202 ASN A CA 1
ATOM 1704 C C . ASN A 1 202 ? 15.148 -10.117 11.711 1 97.19 202 ASN A C 1
ATOM 1706 O O . ASN A 1 202 ? 16.219 -10.047 12.328 1 97.19 202 ASN A O 1
ATOM 1710 N N . ARG A 1 203 ? 14.016 -9.492 12.031 1 95.75 203 ARG A N 1
ATOM 1711 C CA . ARG A 1 203 ? 13.883 -8.727 13.266 1 95.75 203 ARG A CA 1
ATOM 1712 C C . ARG A 1 203 ? 12.516 -8.945 13.906 1 95.75 203 ARG A C 1
ATOM 1714 O O . ARG A 1 203 ? 11.484 -8.844 13.227 1 95.75 203 ARG A O 1
ATOM 1721 N N . ASN A 1 204 ? 12.477 -9.227 15.203 1 96.75 204 ASN A N 1
ATOM 1722 C CA . ASN A 1 204 ? 11.203 -9.273 15.914 1 96.75 204 ASN A CA 1
ATOM 1723 C C . ASN A 1 204 ? 10.633 -7.875 16.125 1 96.75 204 ASN A C 1
ATOM 1725 O O . ASN A 1 204 ? 11.383 -6.914 16.297 1 96.75 204 ASN A O 1
ATOM 1729 N N . TRP A 1 205 ? 9.297 -7.742 16.125 1 97.19 205 TRP A N 1
ATOM 1730 C CA . TRP A 1 205 ? 8.672 -6.555 16.688 1 97.19 205 TRP A CA 1
ATOM 1731 C C . TRP A 1 205 ? 9.055 -6.387 18.156 1 97.19 205 TRP A C 1
ATOM 1733 O O . TRP A 1 205 ? 9.055 -7.352 18.922 1 97.19 205 TRP A O 1
ATOM 1743 N N . GLU A 1 206 ? 9.398 -5.32 18.641 1 96.62 206 GLU A N 1
ATOM 1744 C CA . GLU A 1 206 ? 10.094 -5.145 19.906 1 96.62 206 GLU A CA 1
ATOM 1745 C C . GLU A 1 206 ? 9.125 -4.746 21.016 1 96.62 206 GLU A C 1
ATOM 1747 O O . GLU A 1 206 ? 9.539 -4.223 22.062 1 96.62 206 GLU A O 1
ATOM 1752 N N . TYR A 1 207 ? 7.875 -4.941 20.812 1 97.44 207 TYR A N 1
ATOM 1753 C CA . TYR A 1 207 ? 6.84 -4.578 21.781 1 97.44 207 TYR A CA 1
ATOM 1754 C C . TYR A 1 207 ? 5.895 -5.746 22.031 1 97.44 207 TYR A C 1
ATOM 1756 O O . TYR A 1 207 ? 5.914 -6.738 21.312 1 97.44 207 TYR A O 1
ATOM 1764 N N . THR A 1 208 ? 5.18 -5.719 23.094 1 98.12 208 THR A N 1
ATOM 1765 C CA . THR A 1 208 ? 3.996 -6.531 23.359 1 98.12 208 THR A CA 1
ATOM 1766 C C . THR A 1 208 ? 2.746 -5.66 23.406 1 98.12 208 THR A C 1
ATOM 1768 O O . THR A 1 208 ? 2.621 -4.793 24.281 1 98.12 208 THR A O 1
ATOM 1771 N N . ALA A 1 209 ? 1.897 -5.801 22.438 1 98.69 209 ALA A N 1
ATOM 1772 C CA . ALA A 1 209 ? 0.615 -5.102 22.453 1 98.69 209 ALA A CA 1
ATOM 1773 C C . ALA A 1 209 ? -0.393 -5.82 23.344 1 98.69 209 ALA A C 1
ATOM 1775 O O . ALA A 1 209 ? -0.273 -7.023 23.578 1 98.69 209 ALA A O 1
ATOM 1776 N N . PHE A 1 210 ? -1.379 -5.102 23.859 1 98.75 210 PHE A N 1
ATOM 1777 C CA . PHE A 1 210 ? -2.352 -5.746 24.734 1 98.75 210 PHE A CA 1
ATOM 1778 C C . PHE A 1 210 ? -3.684 -5.008 24.703 1 98.75 210 PHE A C 1
ATOM 1780 O O . PHE A 1 210 ? -3.729 -3.812 24.406 1 98.75 210 PHE A O 1
ATOM 1787 N N . HIS A 1 211 ? -4.766 -5.656 24.891 1 98.88 211 HIS A N 1
ATOM 1788 C CA . HIS A 1 211 ? -6.137 -5.188 25.047 1 98.88 211 HIS A CA 1
ATOM 1789 C C . HIS A 1 211 ? -6.816 -5.852 26.234 1 98.88 211 HIS A C 1
ATOM 1791 O O . HIS A 1 211 ? -6.914 -7.078 26.297 1 98.88 211 HIS A O 1
ATOM 1797 N N . SER A 1 212 ? -7.227 -5.082 27.203 1 98.81 212 SER A N 1
ATOM 1798 C CA . SER A 1 212 ? -7.75 -5.645 28.453 1 98.81 212 SER A CA 1
ATOM 1799 C C . SER A 1 212 ? -9.016 -4.922 28.891 1 98.81 212 SER A C 1
ATOM 1801 O O . SER A 1 212 ? -9.367 -3.875 28.344 1 98.81 212 SER A O 1
ATOM 1803 N N . VAL A 1 213 ? -9.75 -5.473 29.828 1 98.81 213 VAL A N 1
ATOM 1804 C CA . VAL A 1 213 ? -10.922 -4.867 30.453 1 98.81 213 VAL A CA 1
ATOM 1805 C C . VAL A 1 213 ? -10.875 -5.086 31.953 1 98.81 213 VAL A C 1
ATOM 1807 O O . VAL A 1 213 ? -10.305 -6.074 32.438 1 98.81 213 VAL A O 1
ATOM 1810 N N . ASN A 1 214 ? -11.43 -4.176 32.75 1 97.88 214 ASN A N 1
ATOM 1811 C CA . ASN A 1 214 ? -11.328 -4.195 34.188 1 97.88 214 ASN A CA 1
ATOM 1812 C C . ASN A 1 214 ? -12.234 -5.266 34.812 1 97.88 214 ASN A C 1
ATOM 1814 O O . ASN A 1 214 ? -12.07 -5.633 35.969 1 97.88 214 ASN A O 1
ATOM 1818 N N . GLU A 1 215 ? -13.203 -5.785 34.031 1 96.94 215 GLU A N 1
ATOM 1819 C CA . GLU A 1 215 ? -14.148 -6.793 34.5 1 96.94 215 GLU A CA 1
ATOM 1820 C C . GLU A 1 215 ? -13.812 -8.172 33.938 1 96.94 215 GLU A C 1
ATOM 1822 O O . GLU A 1 215 ? -13.156 -8.273 32.906 1 96.94 215 GLU A O 1
ATOM 1827 N N . LYS A 1 216 ? -14.305 -9.164 34.594 1 96.38 216 LYS A N 1
ATOM 1828 C CA . LYS A 1 216 ? -14.078 -10.531 34.125 1 96.38 216 LYS A CA 1
ATOM 1829 C C . LYS A 1 216 ? -14.594 -10.727 32.719 1 96.38 216 LYS A C 1
ATOM 1831 O O . LYS A 1 216 ? -15.727 -10.352 32.406 1 96.38 216 LYS A O 1
ATOM 1836 N N . VAL A 1 217 ? -13.773 -11.266 31.906 1 97.5 217 VAL A N 1
ATOM 1837 C CA . VAL A 1 217 ? -14.125 -11.562 30.516 1 97.5 217 VAL A CA 1
ATOM 1838 C C . VAL A 1 217 ? -14.93 -12.859 30.453 1 97.5 217 VAL A C 1
ATOM 1840 O O . VAL A 1 217 ? -14.508 -13.891 30.984 1 97.5 217 VAL A O 1
ATOM 1843 N N . ASN A 1 218 ? -16.078 -12.805 29.875 1 97.56 218 ASN A N 1
ATOM 1844 C CA . ASN A 1 218 ? -16.859 -14.016 29.703 1 97.56 218 ASN A CA 1
ATOM 1845 C C . ASN A 1 218 ? -16.297 -14.891 28.578 1 97.56 218 ASN A C 1
ATOM 1847 O O . ASN A 1 218 ? -16.188 -16.109 28.719 1 97.56 218 ASN A O 1
ATOM 1851 N N . GLU A 1 219 ? -16.062 -14.289 27.484 1 97.94 219 GLU A N 1
ATOM 1852 C CA . GLU A 1 219 ? -15.453 -14.922 26.328 1 97.94 219 GLU A CA 1
ATOM 1853 C C . GLU A 1 219 ? -14.578 -13.945 25.547 1 97.94 219 GLU A C 1
ATOM 1855 O O . GLU A 1 219 ? -14.633 -12.734 25.781 1 97.94 219 GLU A O 1
ATOM 1860 N N . PHE A 1 220 ? -13.688 -14.453 24.719 1 98.25 220 PHE A N 1
ATOM 1861 C CA . PHE A 1 220 ? -12.836 -13.617 23.875 1 98.25 220 PHE A CA 1
ATOM 1862 C C . PHE A 1 220 ? -12.617 -14.258 22.516 1 98.25 220 PHE A C 1
ATOM 1864 O O . PHE A 1 220 ? -12.883 -15.445 22.328 1 98.25 220 PHE A O 1
ATOM 1871 N N . GLU A 1 221 ? -12.227 -13.484 21.547 1 98.31 221 GLU A N 1
ATOM 1872 C CA . GLU A 1 221 ? -11.938 -14 20.203 1 98.31 221 GLU A CA 1
ATOM 1873 C C . GLU A 1 221 ? -10.688 -13.352 19.625 1 98.31 221 GLU A C 1
ATOM 1875 O O . GLU A 1 221 ? -10.555 -12.125 19.625 1 98.31 221 GLU A O 1
ATOM 1880 N N . GLY A 1 222 ? -9.742 -14.195 19.172 1 98.12 222 GLY A N 1
ATOM 1881 C CA . GLY A 1 222 ? -8.531 -13.695 18.531 1 98.12 222 GLY A CA 1
ATOM 1882 C C . GLY A 1 222 ? -8.469 -13.969 17.047 1 98.12 222 GLY A C 1
ATOM 1883 O O . GLY A 1 222 ? -7.461 -13.695 16.391 1 98.12 222 GLY A O 1
ATOM 1884 N N . SER A 1 223 ? -9.562 -14.461 16.453 1 98.06 223 SER A N 1
ATOM 1885 C CA . SER A 1 223 ? -9.625 -14.812 15.047 1 98.06 223 SER A CA 1
ATOM 1886 C C . SER A 1 223 ? -10.648 -13.953 14.305 1 98.06 223 SER A C 1
ATOM 1888 O O . SER A 1 223 ? -11.836 -13.961 14.648 1 98.06 223 SER A O 1
ATOM 1890 N N . LYS A 1 224 ? -10.219 -13.25 13.328 1 97.94 224 LYS A N 1
ATOM 1891 C CA . LYS A 1 224 ? -11.086 -12.422 12.492 1 97.94 224 LYS A CA 1
ATOM 1892 C C . LYS A 1 224 ? -12.164 -13.266 11.82 1 97.94 224 LYS A C 1
ATOM 1894 O O . LYS A 1 224 ? -13.336 -12.875 11.781 1 97.94 224 LYS A O 1
ATOM 1899 N N . GLU A 1 225 ? -11.734 -14.391 11.281 1 97.38 225 GLU A N 1
ATOM 1900 C CA . GLU A 1 225 ? -12.664 -15.266 10.57 1 97.38 225 GLU A CA 1
ATOM 1901 C C . GLU A 1 225 ? -13.773 -15.758 11.492 1 97.38 225 GLU A C 1
ATOM 1903 O O . GLU A 1 225 ? -14.938 -15.812 11.094 1 97.38 225 GLU A O 1
ATOM 1908 N N . LYS A 1 226 ? -13.43 -16.156 12.688 1 97.5 226 LYS A N 1
ATOM 1909 C CA . LYS A 1 226 ? -14.414 -16.656 13.633 1 97.5 226 LYS A CA 1
ATOM 1910 C C . LYS A 1 226 ? -15.344 -15.539 14.109 1 97.5 226 LYS A C 1
ATOM 1912 O O . LYS A 1 226 ? -16.516 -15.773 14.375 1 97.5 226 LYS A O 1
ATOM 1917 N N . PHE A 1 227 ? -14.812 -14.352 14.211 1 98.38 227 PHE A N 1
ATOM 1918 C CA . PHE A 1 227 ? -15.609 -13.234 14.703 1 98.38 227 PHE A CA 1
ATOM 1919 C C . PHE A 1 227 ? -16.547 -12.711 13.625 1 98.38 227 PHE A C 1
ATOM 1921 O O . PHE A 1 227 ? -17.75 -12.57 13.844 1 98.38 227 PHE A O 1
ATOM 1928 N N . LEU A 1 228 ? -16.031 -12.367 12.445 1 97.88 228 LEU A N 1
ATOM 1929 C CA . LEU A 1 228 ? -16.828 -11.758 11.375 1 97.88 228 LEU A CA 1
ATOM 1930 C C . LEU A 1 228 ? -17.625 -12.812 10.617 1 97.88 228 LEU A C 1
ATOM 1932 O O . LEU A 1 228 ? -18.688 -12.523 10.086 1 97.88 228 LEU A O 1
ATOM 1936 N N . GLY A 1 229 ? -17.031 -14.047 10.578 1 97.44 229 GLY A N 1
ATOM 1937 C CA . GLY A 1 229 ? -17.531 -15.016 9.617 1 97.44 229 GLY A CA 1
ATOM 1938 C C . GLY A 1 229 ? -16.953 -14.852 8.227 1 97.44 229 GLY A C 1
ATOM 1939 O O . GLY A 1 229 ? -16.703 -13.727 7.789 1 97.44 229 GLY A O 1
ATOM 1940 N N . GLN A 1 230 ? -16.688 -16 7.539 1 96.88 230 GLN A N 1
ATOM 1941 C CA . GLN A 1 230 ? -16.219 -15.93 6.156 1 96.88 230 GLN A CA 1
ATOM 1942 C C . GLN A 1 230 ? -17.203 -15.141 5.289 1 96.88 230 GLN A C 1
ATOM 1944 O O . GLN A 1 230 ? -18.406 -15.43 5.281 1 96.88 230 GLN A O 1
ATOM 1949 N N . TYR A 1 231 ? -16.719 -14.07 4.574 1 96.75 231 TYR A N 1
ATOM 1950 C CA . TYR A 1 231 ? -17.453 -13.148 3.715 1 96.75 231 TYR A CA 1
ATOM 1951 C C . TYR A 1 231 ? -18.359 -12.234 4.543 1 96.75 231 TYR A C 1
ATOM 1953 O O . TYR A 1 231 ? -19.297 -11.641 4.016 1 96.75 231 TYR A O 1
ATOM 1961 N N . GLY A 1 232 ? -18.047 -12.242 5.887 1 95.75 232 GLY A N 1
ATOM 1962 C CA . GLY A 1 232 ? -18.828 -11.391 6.773 1 95.75 232 GLY A CA 1
ATOM 1963 C C . GLY A 1 232 ? -18.344 -9.953 6.789 1 95.75 232 GLY A C 1
ATOM 1964 O O . GLY A 1 232 ? -17.422 -9.594 6.051 1 95.75 232 GLY A O 1
ATOM 1965 N N . SER A 1 233 ? -19.031 -9.094 7.621 1 94.56 233 SER A N 1
ATOM 1966 C CA . SER A 1 233 ? -18.734 -7.664 7.691 1 94.56 233 SER A CA 1
ATOM 1967 C C . SER A 1 233 ? -18.609 -7.195 9.141 1 94.56 233 SER A C 1
ATOM 1969 O O . SER A 1 233 ? -19.125 -7.844 10.047 1 94.56 233 SER A O 1
ATOM 1971 N N . ILE A 1 234 ? -17.953 -6.066 9.312 1 96.19 234 ILE A N 1
ATOM 1972 C CA . ILE A 1 234 ? -17.797 -5.496 10.648 1 96.19 234 ILE A CA 1
ATOM 1973 C C . ILE A 1 234 ? -19.141 -4.914 11.117 1 96.19 234 ILE A C 1
ATOM 1975 O O . ILE A 1 234 ? -19.359 -4.762 12.32 1 96.19 234 ILE A O 1
ATOM 1979 N N . SER A 1 235 ? -20.047 -4.578 10.18 1 96.25 235 SER A N 1
ATOM 1980 C CA . SER A 1 235 ? -21.328 -3.998 10.555 1 96.25 235 SER A CA 1
ATOM 1981 C C . SER A 1 235 ? -22.281 -5.059 11.102 1 96.25 235 SER A C 1
ATOM 1983 O O . SER A 1 235 ? -23.219 -4.738 11.828 1 96.25 235 SER A O 1
ATOM 1985 N N . ASN A 1 236 ? -22.047 -6.355 10.719 1 95.56 236 ASN A N 1
ATOM 1986 C CA . ASN A 1 236 ? -22.859 -7.477 11.148 1 95.56 236 ASN A CA 1
ATOM 1987 C C . ASN A 1 236 ? -22.031 -8.734 11.383 1 95.56 236 ASN A C 1
ATOM 1989 O O . ASN A 1 236 ? -22.219 -9.742 10.711 1 95.56 236 ASN A O 1
ATOM 1993 N N . PRO A 1 237 ? -21.219 -8.727 12.406 1 97.56 237 PRO A N 1
ATOM 1994 C CA . PRO A 1 237 ? -20.344 -9.875 12.625 1 97.56 237 PRO A CA 1
ATOM 1995 C C . PRO A 1 237 ? -21.109 -11.133 13.031 1 97.56 237 PRO A C 1
ATOM 1997 O O . PRO A 1 237 ? -22.047 -11.062 13.82 1 97.56 237 PRO A O 1
ATOM 2000 N N . ASN A 1 238 ? -20.641 -12.203 12.562 1 96.88 238 ASN A N 1
ATOM 2001 C CA . ASN A 1 238 ? -21.281 -13.484 12.82 1 96.88 238 ASN A CA 1
ATOM 2002 C C . ASN A 1 238 ? -21.328 -13.789 14.32 1 96.88 238 ASN A C 1
ATOM 2004 O O . ASN A 1 238 ? -22.297 -14.383 14.797 1 96.88 238 ASN A O 1
ATOM 2008 N N . ALA A 1 239 ? -20.297 -13.453 15.031 1 97.25 239 ALA A N 1
ATOM 2009 C CA . ALA A 1 239 ? -20.219 -13.719 16.469 1 97.25 239 ALA A CA 1
ATOM 2010 C C . ALA A 1 239 ? -21.391 -13.07 17.203 1 97.25 239 ALA A C 1
ATOM 2012 O O . ALA A 1 239 ? -21.906 -13.625 18.172 1 97.25 239 ALA A O 1
ATOM 2013 N N . LEU A 1 240 ? -21.844 -11.906 16.797 1 97.38 240 LEU A N 1
ATOM 2014 C CA . LEU A 1 240 ? -22.953 -11.219 17.438 1 97.38 240 LEU A CA 1
ATOM 2015 C C . LEU A 1 240 ? -24.281 -11.812 16.984 1 97.38 240 LEU A C 1
ATOM 2017 O O . LEU A 1 240 ? -25.219 -11.914 17.781 1 97.38 240 LEU A O 1
ATOM 2021 N N . ILE A 1 241 ? -24.375 -12.148 15.734 1 95.94 241 ILE A N 1
ATOM 2022 C CA . ILE A 1 241 ? -25.609 -12.695 15.18 1 95.94 241 ILE A CA 1
ATOM 2023 C C . ILE A 1 241 ? -25.922 -14.039 15.828 1 95.94 241 ILE A C 1
ATOM 2025 O O . ILE A 1 241 ? -27.047 -14.281 16.281 1 95.94 241 ILE A O 1
ATOM 2029 N N . THR A 1 242 ? -24.891 -14.898 15.953 1 94.69 242 THR A N 1
ATOM 2030 C CA . THR A 1 242 ? -25.109 -16.25 16.438 1 94.69 242 THR A CA 1
ATOM 2031 C C . THR A 1 242 ? -24.891 -16.344 17.938 1 94.69 242 THR A C 1
ATOM 2033 O O . THR A 1 242 ? -25.406 -17.25 18.594 1 94.69 242 THR A O 1
ATOM 2036 N N . GLY A 1 243 ? -24.062 -15.445 18.453 1 93.5 243 GLY A N 1
ATOM 2037 C CA . GLY A 1 243 ? -23.672 -15.5 19.844 1 93.5 243 GLY A CA 1
ATOM 2038 C C . GLY A 1 243 ? -22.516 -16.438 20.109 1 93.5 243 GLY A C 1
ATOM 2039 O O . GLY A 1 243 ? -22.078 -16.609 21.25 1 93.5 243 GLY A O 1
ATOM 2040 N N . GLU A 1 244 ? -21.922 -17 19.062 1 93.31 244 GLU A N 1
ATOM 2041 C CA . GLU A 1 244 ? -20.859 -17.984 19.203 1 93.31 244 GLU A CA 1
ATOM 2042 C C . GLU A 1 244 ? -19.484 -17.344 19.172 1 93.31 244 GLU A C 1
ATOM 2044 O O . GLU A 1 244 ? -19.156 -16.594 18.25 1 93.31 244 GLU A O 1
ATOM 2049 N N . ILE A 1 245 ? -18.703 -17.578 20.188 1 96 245 ILE A N 1
ATOM 2050 C CA . ILE A 1 245 ? -17.328 -17.141 20.328 1 96 245 ILE A CA 1
ATOM 2051 C C . ILE A 1 245 ? -16.438 -18.359 20.578 1 96 245 ILE A C 1
ATOM 2053 O O . ILE A 1 245 ? -16.781 -19.25 21.375 1 96 245 ILE A O 1
ATOM 2057 N N . SER A 1 246 ? -15.32 -18.453 19.953 1 95.56 246 SER A N 1
ATOM 2058 C CA . SER A 1 246 ? -14.531 -19.672 19.969 1 95.56 246 SER A CA 1
ATOM 2059 C C . SER A 1 246 ? -13.367 -19.578 20.953 1 95.56 246 SER A C 1
ATOM 2061 O O . SER A 1 246 ? -12.727 -20.578 21.266 1 95.56 246 SER A O 1
ATOM 2063 N N . ASN A 1 247 ? -13.047 -18.406 21.516 1 97.19 247 ASN A N 1
ATOM 2064 C CA . ASN A 1 247 ? -11.906 -18.172 22.391 1 97.19 247 ASN A CA 1
ATOM 2065 C C . ASN A 1 247 ? -10.594 -18.609 21.734 1 97.19 247 ASN A C 1
ATOM 2067 O O . ASN A 1 247 ? -9.766 -19.266 22.375 1 97.19 247 ASN A O 1
ATOM 2071 N N . THR A 1 248 ? -10.516 -18.359 20.5 1 96.31 248 THR A N 1
ATOM 2072 C CA . THR A 1 248 ? -9.344 -18.734 19.703 1 96.31 248 THR A CA 1
ATOM 2073 C C . THR A 1 248 ? -8.219 -17.719 19.875 1 96.31 248 THR A C 1
ATOM 2075 O O . THR A 1 248 ? -8.477 -16.516 19.922 1 96.31 248 THR A O 1
ATOM 2078 N N . TYR A 1 249 ? -6.957 -18.125 20.031 1 95.38 249 TYR A N 1
ATOM 2079 C CA . TYR A 1 249 ? -5.742 -17.328 20 1 95.38 249 TYR A CA 1
ATOM 2080 C C . TYR A 1 249 ? -4.555 -18.141 19.516 1 95.38 249 TYR A C 1
ATOM 2082 O O . TYR A 1 249 ? -4.672 -19.359 19.312 1 95.38 249 TYR A O 1
ATOM 2090 N N . GLY A 1 250 ? -3.422 -17.5 19.25 1 95.94 250 GLY A N 1
ATOM 2091 C CA . GLY A 1 250 ? -2.236 -18.234 18.812 1 95.94 250 GLY A CA 1
ATOM 2092 C C . GLY A 1 250 ? -1.583 -17.625 17.594 1 95.94 250 GLY A C 1
ATOM 2093 O O . GLY A 1 250 ? -1.588 -16.406 17.422 1 95.94 250 GLY A O 1
ATOM 2094 N N . LYS A 1 251 ? -0.944 -18.516 16.766 1 95 251 LYS A N 1
ATOM 2095 C CA . LYS A 1 251 ? -0.03 -18.078 15.711 1 95 251 LYS A CA 1
ATOM 2096 C C . LYS A 1 251 ? -0.616 -18.328 14.328 1 95 251 LYS A C 1
ATOM 2098 O O . LYS A 1 251 ? 0.006 -18 13.312 1 95 251 LYS A O 1
ATOM 2103 N N . TRP A 1 252 ? -1.774 -18.844 14.242 1 95.81 252 TRP A N 1
ATOM 2104 C CA . TRP A 1 252 ? -2.186 -19.422 12.969 1 95.81 252 TRP A CA 1
ATOM 2105 C C . TRP A 1 252 ? -3.424 -18.703 12.422 1 95.81 252 TRP A C 1
ATOM 2107 O O . TRP A 1 252 ? -4.035 -19.172 11.461 1 95.81 252 TRP A O 1
ATOM 2117 N N . GLU A 1 253 ? -3.801 -17.484 13.008 1 95.5 253 GLU A N 1
ATOM 2118 C CA . GLU A 1 253 ? -5.043 -16.812 12.656 1 95.5 253 GLU A CA 1
ATOM 2119 C C . GLU A 1 253 ? -4.758 -15.461 11.984 1 95.5 253 GLU A C 1
ATOM 2121 O O . GLU A 1 253 ? -3.615 -15.008 11.961 1 95.5 253 GLU A O 1
ATOM 2126 N N . ASP A 1 254 ? -5.809 -14.938 11.312 1 96.88 254 ASP A N 1
ATOM 2127 C CA . ASP A 1 254 ? -5.859 -13.492 11.102 1 96.88 254 ASP A CA 1
ATOM 2128 C C . ASP A 1 254 ? -6.27 -12.766 12.375 1 96.88 254 ASP A C 1
ATOM 2130 O O . ASP A 1 254 ? -7.457 -12.695 12.711 1 96.88 254 ASP A O 1
ATOM 2134 N N . SER A 1 255 ? -5.34 -12.203 13 1 97.94 255 SER A N 1
ATOM 2135 C CA . SER A 1 255 ? -5.418 -11.93 14.438 1 97.94 255 SER A CA 1
ATOM 2136 C C . SER A 1 255 ? -6.195 -10.648 14.711 1 97.94 255 SER A C 1
ATOM 2138 O O . SER A 1 255 ? -5.941 -9.617 14.086 1 97.94 255 SER A O 1
ATOM 2140 N N . ILE A 1 256 ? -7.105 -10.727 15.586 1 98.5 256 ILE A N 1
ATOM 2141 C CA . ILE A 1 256 ? -7.863 -9.594 16.109 1 98.5 256 ILE A CA 1
ATOM 2142 C C . ILE A 1 256 ? -7.879 -9.656 17.641 1 98.5 256 ILE A C 1
ATOM 2144 O O . ILE A 1 256 ? -7.328 -10.578 18.234 1 98.5 256 ILE A O 1
ATOM 2148 N N . ALA A 1 257 ? -8.406 -8.688 18.281 1 98.69 257 ALA A N 1
ATOM 2149 C CA . ALA A 1 257 ? -8.742 -8.711 19.703 1 98.69 257 ALA A CA 1
ATOM 2150 C C . ALA A 1 257 ? -10.203 -8.344 19.922 1 98.69 257 ALA A C 1
ATOM 2152 O O . ALA A 1 257 ? -10.664 -7.297 19.469 1 98.69 257 ALA A O 1
ATOM 2153 N N . SER A 1 258 ? -10.906 -9.219 20.516 1 98.75 258 SER A N 1
ATOM 2154 C CA . SER A 1 258 ? -12.281 -8.977 20.938 1 98.75 258 SER A CA 1
ATOM 2155 C C . SER A 1 258 ? -12.547 -9.539 22.328 1 98.75 258 SER A C 1
ATOM 2157 O O . SER A 1 258 ? -12.281 -10.719 22.578 1 98.75 258 SER A O 1
ATOM 2159 N N . LEU A 1 259 ? -12.984 -8.758 23.188 1 98.75 259 LEU A N 1
ATOM 2160 C CA . LEU A 1 259 ? -13.398 -9.156 24.531 1 98.75 259 LEU A CA 1
ATOM 2161 C C . LEU A 1 259 ? -14.914 -9.055 24.688 1 98.75 259 LEU A C 1
ATOM 2163 O O . LEU A 1 259 ? -15.523 -8.086 24.234 1 98.75 259 LEU A O 1
ATOM 2167 N N . LYS A 1 260 ? -15.523 -10.031 25.266 1 98.56 260 LYS A N 1
ATOM 2168 C CA . LYS A 1 260 ? -16.969 -10.062 25.516 1 98.56 260 LYS A CA 1
ATOM 2169 C C . LYS A 1 260 ? -17.266 -9.992 27 1 98.56 260 LYS A C 1
ATOM 2171 O O . LYS A 1 260 ? -16.75 -10.789 27.781 1 98.56 260 LYS A O 1
ATOM 2176 N N . ASN A 1 261 ? -18.078 -9.086 27.375 1 98.31 261 ASN A N 1
ATOM 2177 C CA . ASN A 1 261 ? -18.594 -8.953 28.734 1 98.31 261 ASN A CA 1
ATOM 2178 C C . ASN A 1 261 ? -20.125 -9.023 28.75 1 98.31 261 ASN A C 1
ATOM 2180 O O . ASN A 1 261 ? -20.797 -8.43 27.906 1 98.31 261 ASN A O 1
ATOM 2184 N N . GLU A 1 262 ? -20.672 -9.742 29.703 1 98 262 GLU A N 1
ATOM 2185 C CA . GLU A 1 262 ? -22.109 -9.812 29.922 1 98 262 GLU A CA 1
ATOM 2186 C C . GLU A 1 262 ? -22.531 -9.016 31.156 1 98 262 GLU A C 1
ATOM 2188 O O . GLU A 1 262 ? -21.922 -9.148 32.219 1 98 262 GLU A O 1
ATOM 2193 N N . ILE A 1 263 ? -23.562 -8.172 30.922 1 97.38 263 ILE A N 1
ATOM 2194 C CA . ILE A 1 263 ? -24.016 -7.348 32.031 1 97.38 263 ILE A CA 1
ATOM 2195 C C . ILE A 1 263 ? -25.531 -7.383 32.125 1 97.38 263 ILE A C 1
ATOM 2197 O O . ILE A 1 263 ? -26.234 -7.473 31.109 1 97.38 263 ILE A O 1
ATOM 2201 N N . ILE A 1 264 ? -26.016 -7.348 33.312 1 98.19 264 ILE A N 1
ATOM 2202 C CA . ILE A 1 264 ? -27.438 -7.223 33.625 1 98.19 264 ILE A CA 1
ATOM 2203 C C . ILE A 1 264 ? -27.688 -5.91 34.375 1 98.19 264 ILE A C 1
ATOM 2205 O O . ILE A 1 264 ? -27.062 -5.637 35.375 1 98.19 264 ILE A O 1
ATOM 2209 N N . LEU A 1 265 ? -28.625 -5.137 33.75 1 98.44 265 LEU A N 1
ATOM 2210 C CA . LEU A 1 265 ? -28.922 -3.832 34.344 1 98.44 265 LEU A CA 1
ATOM 2211 C C . LEU A 1 265 ? -30.391 -3.709 34.688 1 98.44 265 LEU A C 1
ATOM 2213 O O . LEU A 1 265 ? -31.266 -3.859 33.812 1 98.44 265 LEU A O 1
ATOM 2217 N N . LYS A 1 266 ? -30.625 -3.418 35.969 1 98.31 266 LYS A N 1
ATOM 2218 C CA . LYS A 1 266 ? -31.984 -3.053 36.375 1 98.31 266 LYS A CA 1
ATOM 2219 C C . LYS A 1 266 ? -32.344 -1.646 35.906 1 98.31 266 LYS A C 1
ATOM 2221 O O . LYS A 1 266 ? -31.469 -0.892 35.469 1 98.31 266 LYS A O 1
ATOM 2226 N N . PRO A 1 267 ? -33.688 -1.349 35.906 1 98.25 267 PRO A N 1
ATOM 2227 C CA . PRO A 1 267 ? -34.062 0.019 35.531 1 98.25 267 PRO A CA 1
ATOM 2228 C C . PRO A 1 267 ? -33.281 1.074 36.312 1 98.25 267 PRO A C 1
ATOM 2230 O O . PRO A 1 267 ? -33.25 1.023 37.562 1 98.25 267 PRO A O 1
ATOM 2233 N N . GLY A 1 268 ? -32.625 1.993 35.594 1 98.06 268 GLY A N 1
ATOM 2234 C CA . GLY A 1 268 ? -31.891 3.09 36.219 1 98.06 268 GLY A CA 1
ATOM 2235 C C . GLY A 1 268 ? -30.469 2.736 36.594 1 98.06 268 GLY A C 1
ATOM 2236 O O . GLY A 1 268 ? -29.656 3.619 36.906 1 98.06 268 GLY A O 1
ATOM 2237 N N . GLU A 1 269 ? -30.109 1.484 36.562 1 98.44 269 GLU A N 1
ATOM 2238 C CA . GLU A 1 269 ? -28.781 1.027 36.969 1 98.44 269 GLU A CA 1
ATOM 2239 C C . GLU A 1 269 ? -27.75 1.326 35.875 1 98.44 269 GLU A C 1
ATOM 2241 O O . GLU A 1 269 ? -28.094 1.436 34.688 1 98.44 269 GLU A O 1
ATOM 2246 N N . GLU A 1 270 ? -26.531 1.535 36.281 1 98.06 270 GLU A N 1
ATOM 2247 C CA . GLU A 1 270 ? -25.422 1.793 35.375 1 98.06 270 GLU A CA 1
ATOM 2248 C C . GLU A 1 270 ? -24.234 0.879 35.688 1 98.06 270 GLU A C 1
ATOM 2250 O O . GLU A 1 270 ? -24.094 0.392 36.812 1 98.06 270 GLU A O 1
ATOM 2255 N N . LYS A 1 271 ? -23.469 0.559 34.719 1 98.06 271 LYS A N 1
ATOM 2256 C CA . LYS A 1 271 ? -22.219 -0.205 34.812 1 98.06 271 LYS A CA 1
ATOM 2257 C C . LYS A 1 271 ? -21.125 0.449 33.969 1 98.06 271 LYS A C 1
ATOM 2259 O O . LYS A 1 271 ? -21.391 0.957 32.875 1 98.06 271 LYS A O 1
ATOM 2264 N N . THR A 1 272 ? -19.891 0.491 34.562 1 98.62 272 THR A N 1
ATOM 2265 C CA . THR A 1 272 ? -18.766 1.062 33.812 1 98.62 272 THR A CA 1
ATOM 2266 C C . THR A 1 272 ? -17.734 -0.016 33.469 1 98.62 272 THR A C 1
ATOM 2268 O O . THR A 1 272 ? -17.312 -0.784 34.344 1 98.62 272 THR A O 1
ATOM 2271 N N . LEU A 1 273 ? -17.391 -0.153 32.25 1 98.75 273 LEU A N 1
ATOM 2272 C CA . LEU A 1 273 ? -16.297 -0.989 31.75 1 98.75 273 LEU A CA 1
ATOM 2273 C C . LEU A 1 273 ? -15.117 -0.134 31.297 1 98.75 273 LEU A C 1
ATOM 2275 O O . LEU A 1 273 ? -15.305 0.905 30.656 1 98.75 273 LEU A O 1
ATOM 2279 N N . ILE A 1 274 ? -13.898 -0.519 31.688 1 98.88 274 ILE A N 1
ATOM 2280 C CA . ILE A 1 274 ? -12.672 0.164 31.297 1 98.88 274 ILE A CA 1
ATOM 2281 C C . ILE A 1 274 ? -11.844 -0.741 30.391 1 98.88 274 ILE A C 1
ATOM 2283 O O . ILE A 1 274 ? -11.344 -1.781 30.828 1 98.88 274 ILE A O 1
ATOM 2287 N N . TYR A 1 275 ? -11.695 -0.389 29.156 1 98.88 275 TYR A N 1
ATOM 2288 C CA . TYR A 1 275 ? -10.844 -1.115 28.219 1 98.88 275 TYR A CA 1
ATOM 2289 C C . TYR A 1 275 ? -9.508 -0.406 28.047 1 98.88 275 TYR A C 1
ATOM 2291 O O . TYR A 1 275 ? -9.453 0.824 27.984 1 98.88 275 TYR A O 1
ATOM 2299 N N . LEU A 1 276 ? -8.445 -1.161 27.953 1 98.88 276 LEU A N 1
ATOM 2300 C CA . LEU A 1 276 ? -7.105 -0.652 27.688 1 98.88 276 LEU A CA 1
ATOM 2301 C C . LEU A 1 276 ? -6.566 -1.221 26.375 1 98.88 276 LEU A C 1
ATOM 2303 O O . LEU A 1 276 ? -6.805 -2.389 26.047 1 98.88 276 LEU A O 1
ATOM 2307 N N . LEU A 1 277 ? -5.941 -0.449 25.562 1 98.88 277 LEU A N 1
ATOM 2308 C CA . LEU A 1 277 ? -5.133 -0.838 24.422 1 98.88 277 LEU A CA 1
ATOM 2309 C C . LEU A 1 277 ? -3.758 -0.178 24.469 1 98.88 277 LEU A C 1
ATOM 2311 O O . LEU A 1 277 ? -3.654 1.038 24.656 1 98.88 277 LEU A O 1
ATOM 2315 N N . GLY A 1 278 ? -2.721 -0.917 24.438 1 98.44 278 GLY A N 1
ATOM 2316 C CA . GLY A 1 278 ? -1.383 -0.355 24.531 1 98.44 278 GLY A CA 1
ATOM 2317 C C . GLY A 1 278 ? -0.309 -1.277 23.984 1 98.44 278 GLY A C 1
ATOM 2318 O O . GLY A 1 278 ? -0.615 -2.334 23.438 1 98.44 278 GLY A O 1
ATOM 2319 N N . ALA A 1 279 ? 0.877 -0.86 24.047 1 98.25 279 ALA A N 1
ATOM 2320 C CA . ALA A 1 279 ? 2.057 -1.621 23.656 1 98.25 279 ALA A CA 1
ATOM 2321 C C . ALA A 1 279 ? 3.248 -1.301 24.547 1 98.25 279 ALA A C 1
ATOM 2323 O O . ALA A 1 279 ? 3.674 -0.147 24.641 1 98.25 279 ALA A O 1
ATOM 2324 N N . VAL A 1 280 ? 3.801 -2.289 25.203 1 97.88 280 VAL A N 1
ATOM 2325 C CA . VAL A 1 280 ? 4.941 -2.092 26.078 1 97.88 280 VAL A CA 1
ATOM 2326 C C . VAL A 1 280 ? 6.223 -2.537 25.391 1 97.88 280 VAL A C 1
ATOM 2328 O O . VAL A 1 280 ? 6.223 -3.52 24.641 1 97.88 280 VAL A O 1
ATOM 2331 N N . SER A 1 281 ? 7.242 -1.823 25.531 1 96.12 281 SER A N 1
ATOM 2332 C CA . SER A 1 281 ? 8.531 -2.174 24.953 1 96.12 281 SER A CA 1
ATOM 2333 C C . SER A 1 281 ? 9.18 -3.338 25.688 1 96.12 281 SER A C 1
ATOM 2335 O O . SER A 1 281 ? 9.18 -3.369 26.922 1 96.12 281 SER A O 1
ATOM 2337 N N . LYS A 1 282 ? 9.727 -4.246 25.031 1 93.12 282 LYS A N 1
ATOM 2338 C CA . LYS A 1 282 ? 10.422 -5.379 25.641 1 93.12 282 LYS A CA 1
ATOM 2339 C C . LYS A 1 282 ? 11.781 -4.957 26.188 1 93.12 282 LYS A C 1
ATOM 2341 O O . LYS A 1 282 ? 12.367 -5.66 27.016 1 93.12 282 LYS A O 1
ATOM 2346 N N . LYS A 1 283 ? 12.227 -3.867 25.703 1 88.31 283 LYS A N 1
ATOM 2347 C CA . LYS A 1 283 ? 13.523 -3.369 26.141 1 88.31 283 LYS A CA 1
ATOM 2348 C C . LYS A 1 283 ? 13.398 -2.539 27.422 1 88.31 283 LYS A C 1
ATOM 2350 O O . LYS A 1 283 ? 14.359 -2.4 28.172 1 88.31 283 LYS A O 1
ATOM 2355 N N . ASN A 1 284 ? 12.258 -1.914 27.516 1 82.19 284 ASN A N 1
ATOM 2356 C CA . ASN A 1 284 ? 12.039 -1.077 28.688 1 82.19 284 ASN A CA 1
ATOM 2357 C C . ASN A 1 284 ? 11.523 -1.893 29.859 1 82.19 284 ASN A C 1
ATOM 2359 O O . ASN A 1 284 ? 10.328 -2.209 29.922 1 82.19 284 ASN A O 1
ATOM 2363 N N . THR A 1 285 ? 12.312 -2.084 30.828 1 71.12 285 THR A N 1
ATOM 2364 C CA . THR A 1 285 ? 12 -2.959 31.953 1 71.12 285 THR A CA 1
ATOM 2365 C C . THR A 1 285 ? 10.984 -2.303 32.875 1 71.12 285 THR A C 1
ATOM 2367 O O . THR A 1 285 ? 10.375 -2.975 33.719 1 71.12 285 THR A O 1
ATOM 2370 N N . ASN A 1 286 ? 10.781 -1.069 32.656 1 74.12 286 ASN A N 1
ATOM 2371 C CA . ASN A 1 286 ? 9.852 -0.377 33.531 1 74.12 286 ASN A CA 1
ATOM 2372 C C . ASN A 1 286 ? 8.422 -0.463 33.031 1 74.12 286 ASN A C 1
ATOM 2374 O O . ASN A 1 286 ? 7.488 -0.014 33.719 1 74.12 286 ASN A O 1
ATOM 2378 N N . GLU A 1 287 ? 8.289 -1.04 31.938 1 84.19 287 GLU A N 1
ATOM 2379 C CA . GLU A 1 287 ? 6.977 -1.219 31.328 1 84.19 287 GLU A CA 1
ATOM 2380 C C . GLU A 1 287 ? 6.566 -2.689 31.312 1 84.19 287 GLU A C 1
ATOM 2382 O O . GLU A 1 287 ? 7.355 -3.555 30.922 1 84.19 287 GLU A O 1
ATOM 2387 N N . SER A 1 288 ? 5.465 -3.023 31.922 1 92.62 288 SER A N 1
ATOM 2388 C CA . SER A 1 288 ? 4.93 -4.371 31.75 1 92.62 288 SER A CA 1
ATOM 2389 C C . SER A 1 288 ? 3.416 -4.348 31.578 1 92.62 288 SER A C 1
ATOM 2391 O O . SER A 1 288 ? 2.738 -3.459 32.094 1 92.62 288 SER A O 1
ATOM 2393 N N . VAL A 1 289 ? 2.932 -5.234 30.844 1 96.94 289 VAL A N 1
ATOM 2394 C CA . VAL A 1 289 ? 1.5 -5.371 30.609 1 96.94 289 VAL A CA 1
ATOM 2395 C C . VAL A 1 289 ? 0.751 -5.465 31.938 1 96.94 289 VAL A C 1
ATOM 2397 O O . VAL A 1 289 ? -0.239 -4.758 32.125 1 96.94 289 VAL A O 1
ATOM 2400 N N . SER A 1 290 ? 1.262 -6.289 32.844 1 96.75 290 SER A N 1
ATOM 2401 C CA . SER A 1 290 ? 0.622 -6.504 34.125 1 96.75 290 SER A CA 1
ATOM 2402 C C . SER A 1 290 ? 0.548 -5.211 34.938 1 96.75 290 SER A C 1
ATOM 2404 O O . SER A 1 290 ? -0.495 -4.891 35.5 1 96.75 290 SER A O 1
ATOM 2406 N N . SER A 1 291 ? 1.669 -4.473 34.938 1 96.38 291 SER A N 1
ATOM 2407 C CA . SER A 1 291 ? 1.707 -3.232 35.719 1 96.38 291 SER A CA 1
ATOM 2408 C C . SER A 1 291 ? 0.703 -2.219 35.156 1 96.38 291 SER A C 1
ATOM 2410 O O . SER A 1 291 ? 0.015 -1.55 35.938 1 96.38 291 SER A O 1
ATOM 2412 N N . LEU A 1 292 ? 0.59 -2.064 33.875 1 97.38 292 LEU A N 1
ATOM 2413 C CA . LEU A 1 292 ? -0.318 -1.09 33.281 1 97.38 292 LEU A CA 1
ATOM 2414 C C . LEU A 1 292 ? -1.771 -1.51 33.469 1 97.38 292 LEU A C 1
ATOM 2416 O O . LEU A 1 292 ? -2.629 -0.672 33.75 1 97.38 292 LEU A O 1
ATOM 2420 N N . VAL A 1 293 ? -2.074 -2.789 33.312 1 97.75 293 VAL A N 1
ATOM 2421 C CA . VAL A 1 293 ? -3.434 -3.291 33.5 1 97.75 293 VAL A CA 1
ATOM 2422 C C . VAL A 1 293 ? -3.893 -3.059 34.938 1 97.75 293 VAL A C 1
ATOM 2424 O O . VAL A 1 293 ? -5.02 -2.619 35.156 1 97.75 293 VAL A O 1
ATOM 2427 N N . LYS A 1 294 ? -3.037 -3.332 35.875 1 96.75 294 LYS A N 1
ATOM 2428 C CA . LYS A 1 294 ? -3.377 -3.166 37.281 1 96.75 294 LYS A CA 1
ATOM 2429 C C . LYS A 1 294 ? -3.514 -1.691 37.656 1 96.75 294 LYS A C 1
ATOM 2431 O O . LYS A 1 294 ? -4.352 -1.324 38.469 1 96.75 294 LYS A O 1
ATOM 2436 N N . LYS A 1 295 ? -2.705 -0.893 37.031 1 97.06 295 LYS A N 1
ATOM 2437 C CA . LYS A 1 295 ? -2.711 0.54 37.312 1 97.06 295 LYS A CA 1
ATOM 2438 C C . LYS A 1 295 ? -4.055 1.167 36.969 1 97.06 295 LYS A C 1
ATOM 2440 O O . LYS A 1 295 ? -4.539 2.059 37.656 1 97.06 295 LYS A O 1
ATOM 2445 N N . TYR A 1 296 ? -4.668 0.745 35.875 1 98 296 TYR A N 1
ATOM 2446 C CA . TYR A 1 296 ? -5.875 1.38 35.375 1 98 296 TYR A CA 1
ATOM 2447 C C . TYR A 1 296 ? -7.078 0.453 35.5 1 98 296 TYR A C 1
ATOM 2449 O O . TYR A 1 296 ? -7.918 0.382 34.594 1 98 296 TYR A O 1
ATOM 2457 N N . GLN A 1 297 ? -7.254 -0.159 36.625 1 95.25 297 GLN A N 1
ATOM 2458 C CA . GLN A 1 297 ? -8.266 -1.193 36.812 1 95.25 297 GLN A CA 1
ATOM 2459 C C . GLN A 1 297 ? -9.539 -0.608 37.406 1 95.25 297 GLN A C 1
ATOM 2461 O O . GLN A 1 297 ? -10.602 -1.231 37.344 1 95.25 297 GLN A O 1
ATOM 2466 N N . THR A 1 298 ? -9.461 0.571 37.938 1 97.62 298 THR A N 1
ATOM 2467 C CA . THR A 1 298 ? -10.625 1.114 38.625 1 97.62 298 THR A CA 1
ATOM 2468 C C . THR A 1 298 ? -11.047 2.445 38.031 1 97.62 298 THR A C 1
ATOM 2470 O O . THR A 1 298 ? -10.219 3.15 37.438 1 97.62 298 THR A O 1
ATOM 2473 N N . VAL A 1 299 ? -12.273 2.725 38.188 1 98.25 299 VAL A N 1
ATOM 2474 C CA . VAL A 1 299 ? -12.844 3.973 37.688 1 98.25 299 VAL A CA 1
ATOM 2475 C C . VAL A 1 299 ? -12.109 5.16 38.312 1 98.25 299 VAL A C 1
ATOM 2477 O O . VAL A 1 299 ? -11.82 6.145 37.625 1 98.25 299 VAL A O 1
ATOM 2480 N N . GLU A 1 300 ? -11.758 5.035 39.562 1 98.31 300 GLU A N 1
ATOM 2481 C CA . GLU A 1 300 ? -11.078 6.105 40.281 1 98.31 300 GLU A CA 1
ATOM 2482 C C . GLU A 1 300 ? -9.719 6.41 39.656 1 98.31 300 GLU A C 1
ATOM 2484 O O . GLU A 1 300 ? -9.383 7.574 39.438 1 98.31 300 GLU A O 1
ATOM 2489 N N . LYS A 1 301 ? -8.953 5.398 39.406 1 98.44 301 LYS A N 1
ATOM 2490 C CA . LYS A 1 301 ? -7.629 5.57 38.812 1 98.44 301 LYS A CA 1
ATOM 2491 C C . LYS A 1 301 ? -7.711 6.152 37.406 1 98.44 301 LYS A C 1
ATOM 2493 O O . LYS A 1 301 ? -6.871 6.965 37.031 1 98.44 301 LYS A O 1
ATOM 2498 N N . VAL A 1 302 ? -8.656 5.719 36.688 1 98.75 302 VAL A N 1
ATOM 2499 C CA . VAL A 1 302 ? -8.852 6.203 35.312 1 98.75 302 VAL A CA 1
ATOM 2500 C C . VAL A 1 302 ? -9.281 7.668 35.344 1 98.75 302 VAL A C 1
ATOM 2502 O O . VAL A 1 302 ? -8.805 8.477 34.562 1 98.75 302 VAL A O 1
ATOM 2505 N N . ASP A 1 303 ? -10.195 8.016 36.25 1 98.69 303 ASP A N 1
ATOM 2506 C CA . ASP A 1 303 ? -10.625 9.406 36.406 1 98.69 303 ASP A CA 1
ATOM 2507 C C . ASP A 1 303 ? -9.461 10.305 36.812 1 98.69 303 ASP A C 1
ATOM 2509 O O . ASP A 1 303 ? -9.352 11.438 36.344 1 98.69 303 ASP A O 1
ATOM 2513 N N . GLU A 1 304 ? -8.656 9.766 37.656 1 98.69 304 GLU A N 1
ATOM 2514 C CA . GLU A 1 304 ? -7.457 10.508 38.062 1 98.69 304 GLU A CA 1
ATOM 2515 C C . GLU A 1 304 ? -6.539 10.742 36.875 1 98.69 304 GLU A C 1
ATOM 2517 O O . GLU A 1 304 ? -6.008 11.844 36.688 1 98.69 304 GLU A O 1
ATOM 2522 N N . GLU A 1 305 ? -6.301 9.695 36.094 1 98.75 305 GLU A N 1
ATOM 2523 C CA . GLU A 1 305 ? -5.449 9.82 34.938 1 98.75 305 GLU A CA 1
ATOM 2524 C C . GLU A 1 305 ? -6.043 10.812 33.938 1 98.75 305 GLU A C 1
ATOM 2526 O O . GLU A 1 305 ? -5.309 11.586 33.312 1 98.75 305 GLU A O 1
ATOM 2531 N N . PHE A 1 306 ? -7.363 10.719 33.812 1 98.69 306 PHE A N 1
ATOM 2532 C CA . PHE A 1 306 ? -8.047 11.641 32.906 1 98.69 306 PHE A CA 1
ATOM 2533 C C . PHE A 1 306 ? -7.844 13.086 33.344 1 98.69 306 PHE A C 1
ATOM 2535 O O . PHE A 1 306 ? -7.598 13.961 32.531 1 98.69 306 PHE A O 1
ATOM 2542 N N . GLU A 1 307 ? -7.922 13.312 34.531 1 98.62 307 GLU A N 1
ATOM 2543 C CA . GLU A 1 307 ? -7.691 14.656 35.094 1 98.62 307 GLU A CA 1
ATOM 2544 C C . GLU A 1 307 ? -6.25 15.094 34.875 1 98.62 307 GLU A C 1
ATOM 2546 O O . GLU A 1 307 ? -5.988 16.266 34.594 1 98.62 307 GLU A O 1
ATOM 2551 N N . LYS A 1 308 ? -5.324 14.164 35.031 1 98.69 308 LYS A N 1
ATOM 2552 C CA . LYS A 1 308 ? -3.926 14.492 34.75 1 98.69 308 LYS A CA 1
ATOM 2553 C C . LYS A 1 308 ? -3.734 14.945 33.312 1 98.69 308 LYS A C 1
ATOM 2555 O O . LYS A 1 308 ? -2.965 15.875 33.031 1 98.69 308 LYS A O 1
ATOM 2560 N N . VAL A 1 309 ? -4.367 14.281 32.406 1 98.75 309 VAL A N 1
ATOM 2561 C CA . VAL A 1 309 ? -4.293 14.641 30.984 1 98.75 309 VAL A CA 1
ATOM 2562 C C . VAL A 1 309 ? -4.883 16.031 30.766 1 98.75 309 VAL A C 1
ATOM 2564 O O . VAL A 1 309 ? -4.281 16.859 30.094 1 98.75 309 VAL A O 1
ATOM 2567 N N . LYS A 1 310 ? -6.051 16.297 31.328 1 98.38 310 LYS A N 1
ATOM 2568 C CA . LYS A 1 310 ? -6.68 17.609 31.203 1 98.38 310 LYS A CA 1
ATOM 2569 C C . LYS A 1 310 ? -5.793 18.688 31.797 1 98.38 310 LYS A C 1
ATOM 2571 O O . LYS A 1 310 ? -5.652 19.766 31.219 1 98.38 310 LYS A O 1
ATOM 2576 N N . ASP A 1 311 ? -5.188 18.391 32.969 1 98.19 311 ASP A N 1
ATOM 2577 C CA . ASP A 1 311 ? -4.312 19.344 33.625 1 98.19 311 ASP A CA 1
ATOM 2578 C C . ASP A 1 311 ? -3.076 19.641 32.781 1 98.19 311 ASP A C 1
ATOM 2580 O O . ASP A 1 311 ? -2.623 20.781 32.719 1 98.19 311 ASP A O 1
ATOM 2584 N N . MET A 1 312 ? -2.539 18.625 32.25 1 98 312 MET A N 1
ATOM 2585 C CA . MET A 1 312 ? -1.363 18.797 31.391 1 98 312 MET A CA 1
ATOM 2586 C C . MET A 1 312 ? -1.661 19.766 30.25 1 98 312 MET A C 1
ATOM 2588 O O . MET A 1 312 ? -0.891 20.688 30 1 98 312 MET A O 1
ATOM 2592 N N . TRP A 1 313 ? -2.734 19.562 29.578 1 98.25 313 TRP A N 1
ATOM 2593 C CA . TRP A 1 313 ? -3.1 20.422 28.453 1 98.25 313 TRP A CA 1
ATOM 2594 C C . TRP A 1 313 ? -3.459 21.828 28.938 1 98.25 313 TRP A C 1
ATOM 2596 O O . TRP A 1 313 ? -3.092 22.812 28.312 1 98.25 313 TRP A O 1
ATOM 2606 N N . ARG A 1 314 ? -4.223 21.891 30.047 1 97.31 314 ARG A N 1
ATOM 2607 C CA . ARG A 1 314 ? -4.562 23.188 30.609 1 97.31 314 ARG A CA 1
ATOM 2608 C C . ARG A 1 314 ? -3.307 24 30.938 1 97.31 314 ARG A C 1
ATOM 2610 O O . ARG A 1 314 ? -3.225 25.188 30.625 1 97.31 314 ARG A O 1
ATOM 2617 N N . GLU A 1 315 ? -2.387 23.344 31.531 1 97.06 315 GLU A N 1
ATOM 2618 C CA . GLU A 1 315 ? -1.139 24 31.906 1 97.06 315 GLU A CA 1
ATOM 2619 C C . GLU A 1 315 ? -0.382 24.469 30.656 1 97.06 315 GLU A C 1
ATOM 2621 O O . GLU A 1 315 ? 0.082 25.609 30.609 1 97.06 315 GLU A O 1
ATOM 2626 N N . MET A 1 316 ? -0.254 23.703 29.719 1 96.56 316 MET A N 1
ATOM 2627 C CA . MET A 1 316 ? 0.491 24.031 28.516 1 96.56 316 MET A CA 1
ATOM 2628 C C . MET A 1 316 ? -0.186 25.156 27.75 1 96.56 316 MET A C 1
ATOM 2630 O O . MET A 1 316 ? 0.476 26.094 27.312 1 96.56 316 MET A O 1
ATOM 2634 N N . LEU A 1 317 ? -1.496 25.078 27.641 1 97.44 317 LEU A N 1
ATOM 2635 C CA . LEU A 1 317 ? -2.234 26.016 26.781 1 97.44 317 LEU A CA 1
ATOM 2636 C C . LEU A 1 317 ? -2.441 27.344 27.484 1 97.44 317 LEU A C 1
ATOM 2638 O O . LEU A 1 317 ? -2.697 28.359 26.828 1 97.44 317 LEU A O 1
ATOM 2642 N N . SER A 1 318 ? -2.297 27.375 28.828 1 96.44 318 SER A N 1
ATOM 2643 C CA . SER A 1 318 ? -2.559 28.594 29.594 1 96.44 318 SER A CA 1
ATOM 2644 C C . SER A 1 318 ? -1.36 29.531 29.562 1 96.44 318 SER A C 1
ATOM 2646 O O . SER A 1 318 ? -1.454 30.672 30.016 1 96.44 318 SER A O 1
ATOM 2648 N N . LYS A 1 319 ? -0.266 29.094 29.031 1 96.81 319 LYS A N 1
ATOM 2649 C CA . LYS A 1 319 ? 0.957 29.891 29.047 1 96.81 319 LYS A CA 1
ATOM 2650 C C . LYS A 1 319 ? 0.814 31.125 28.156 1 96.81 319 LYS A C 1
ATOM 2652 O O . LYS A 1 319 ? 1.566 32.094 28.312 1 96.81 319 LYS A O 1
ATOM 2657 N N . PHE A 1 320 ? -0.043 31.109 27.266 1 98.19 320 PHE A N 1
ATOM 2658 C CA . PHE A 1 320 ? -0.386 32.219 26.406 1 98.19 320 PHE A CA 1
ATOM 2659 C C . PHE A 1 320 ? -1.896 32.312 26.203 1 98.19 320 PHE A C 1
ATOM 2661 O O . PHE A 1 320 ? -2.512 31.406 25.656 1 98.19 320 PHE A O 1
ATOM 2668 N N . ILE A 1 321 ? -2.525 33.406 26.594 1 98.38 321 ILE A N 1
ATOM 2669 C CA . ILE A 1 321 ? -3.975 33.562 26.547 1 98.38 321 ILE A CA 1
ATOM 2670 C C . ILE A 1 321 ? -4.316 34.969 26.031 1 98.38 321 ILE A C 1
ATOM 2672 O O . ILE A 1 321 ? -3.674 35.938 26.406 1 98.38 321 ILE A O 1
ATOM 2676 N N . VAL A 1 322 ? -5.301 35.031 25.203 1 98.62 322 VAL A N 1
ATOM 2677 C CA . VAL A 1 322 ? -5.77 36.344 24.719 1 98.62 322 VAL A CA 1
ATOM 2678 C C . VAL A 1 322 ? -7.254 36.5 25.031 1 98.62 322 VAL A C 1
ATOM 2680 O O . VAL A 1 322 ? -7.977 35.5 25.188 1 98.62 322 VAL A O 1
ATOM 2683 N N . GLU A 1 323 ? -7.738 37.562 25.188 1 98.56 323 GLU A N 1
ATOM 2684 C CA . GLU A 1 323 ? -9.133 38 25.266 1 98.56 323 GLU A CA 1
ATOM 2685 C C . GLU A 1 323 ? -9.398 39.156 24.312 1 98.56 323 GLU A C 1
ATOM 2687 O O . GLU A 1 323 ? -8.891 40.25 24.516 1 98.56 323 GLU A O 1
ATOM 2692 N N . THR A 1 324 ? -10.125 38.969 23.328 1 98.5 324 THR A N 1
ATOM 2693 C CA . THR A 1 324 ? -10.469 39.969 22.312 1 98.5 324 THR A CA 1
ATOM 2694 C C . THR A 1 324 ? -11.977 40.031 22.094 1 98.5 324 THR A C 1
ATOM 2696 O O . THR A 1 324 ? -12.711 39.156 22.578 1 98.5 324 THR A O 1
ATOM 2699 N N . PRO A 1 325 ? -12.477 41 21.375 1 97.88 325 PRO A N 1
ATOM 2700 C CA . PRO A 1 325 ? -13.906 41.062 21.062 1 97.88 325 PRO A CA 1
ATOM 2701 C C . PRO A 1 325 ? -14.359 39.906 20.156 1 97.88 325 PRO A C 1
ATOM 2703 O O . PRO A 1 325 ? -15.562 39.656 20.016 1 97.88 325 PRO A O 1
ATOM 2706 N N . ASP A 1 326 ? -13.477 39.25 19.469 1 98.25 326 ASP A N 1
ATOM 2707 C CA . ASP A 1 326 ? -13.805 38.125 18.578 1 98.25 326 ASP A CA 1
ATOM 2708 C C . ASP A 1 326 ? -13.586 36.781 19.266 1 98.25 326 ASP A C 1
ATOM 2710 O O . ASP A 1 326 ? -12.453 36.312 19.344 1 98.25 326 ASP A O 1
ATOM 2714 N N . LYS A 1 327 ? -14.617 36.062 19.609 1 98.06 327 LYS A N 1
ATOM 2715 C CA . LYS A 1 327 ? -14.555 34.812 20.359 1 98.06 327 LYS A CA 1
ATOM 2716 C C . LYS A 1 327 ? -13.891 33.719 19.547 1 98.06 327 LYS A C 1
ATOM 2718 O O . LYS A 1 327 ? -13.211 32.844 20.094 1 98.06 327 LYS A O 1
ATOM 2723 N N . ALA A 1 328 ? -14.117 33.719 18.234 1 98.5 328 ALA A N 1
ATOM 2724 C CA . ALA A 1 328 ? -13.492 32.719 17.391 1 98.5 328 ALA A CA 1
ATOM 2725 C C . ALA A 1 328 ? -11.969 32.781 17.469 1 98.5 328 ALA A C 1
ATOM 2727 O O . ALA A 1 328 ? -11.297 31.75 17.562 1 98.5 328 ALA A O 1
ATOM 2728 N N . LEU A 1 329 ? -11.453 33.969 17.375 1 98.62 329 LEU A N 1
ATOM 2729 C CA . LEU A 1 329 ? -10.016 34.156 17.5 1 98.62 329 LEU A CA 1
ATOM 2730 C C . LEU A 1 329 ? -9.508 33.656 18.844 1 98.62 329 LEU A C 1
ATOM 2732 O O . LEU A 1 329 ? -8.461 33 18.922 1 98.62 329 LEU A O 1
ATOM 2736 N N . ASN A 1 330 ? -10.266 33.969 19.938 1 98.69 330 ASN A N 1
ATOM 2737 C CA . ASN A 1 330 ? -9.914 33.5 21.281 1 98.69 330 ASN A CA 1
ATOM 2738 C C . ASN A 1 330 ? -9.836 31.984 21.328 1 98.69 330 ASN A C 1
ATOM 2740 O O . ASN A 1 330 ? -8.867 31.422 21.859 1 98.69 330 ASN A O 1
ATOM 2744 N N . PHE A 1 331 ? -10.867 31.297 20.797 1 98.62 331 PHE A N 1
ATOM 2745 C CA . PHE A 1 331 ? -10.914 29.828 20.828 1 98.62 331 PHE A CA 1
ATOM 2746 C C . PHE A 1 331 ? -9.719 29.234 20.094 1 98.62 331 PHE A C 1
ATOM 2748 O O . PHE A 1 331 ? -9.102 28.281 20.562 1 98.62 331 PHE A O 1
ATOM 2755 N N . MET A 1 332 ? -9.375 29.781 18.922 1 98.5 332 MET A N 1
ATOM 2756 C CA . MET A 1 332 ? -8.297 29.266 18.078 1 98.5 332 MET A CA 1
ATOM 2757 C C . MET A 1 332 ? -6.945 29.438 18.766 1 98.5 332 MET A C 1
ATOM 2759 O O . MET A 1 332 ? -6.16 28.5 18.859 1 98.5 332 MET A O 1
ATOM 2763 N N . LEU A 1 333 ? -6.613 30.609 19.234 1 98.62 333 LEU A N 1
ATOM 2764 C CA . LEU A 1 333 ? -5.297 30.938 19.781 1 98.62 333 LEU A CA 1
ATOM 2765 C C . LEU A 1 333 ? -5.105 30.297 21.156 1 98.62 333 LEU A C 1
ATOM 2767 O O . LEU A 1 333 ? -4.008 29.828 21.484 1 98.62 333 LEU A O 1
ATOM 2771 N N . ASN A 1 334 ? -6.18 30.344 21.969 1 98.62 334 ASN A N 1
ATOM 2772 C CA . ASN A 1 334 ? -6.059 29.875 23.344 1 98.62 334 ASN A CA 1
ATOM 2773 C C . ASN A 1 334 ? -5.996 28.359 23.422 1 98.62 334 ASN A C 1
ATOM 2775 O O . ASN A 1 334 ? -5.406 27.797 24.359 1 98.62 334 ASN A O 1
ATOM 2779 N N . ASN A 1 335 ? -6.609 27.688 22.391 1 98.06 335 ASN A N 1
ATOM 2780 C CA . ASN A 1 335 ? -6.723 26.25 22.562 1 98.06 335 ASN A CA 1
ATOM 2781 C C . ASN A 1 335 ? -6.316 25.5 21.297 1 98.06 335 ASN A C 1
ATOM 2783 O O . ASN A 1 335 ? -5.273 24.844 21.266 1 98.06 335 ASN A O 1
ATOM 2787 N N . TRP A 1 336 ? -6.945 25.625 20.234 1 98.62 336 TRP A N 1
ATOM 2788 C CA . TRP A 1 336 ? -7.02 24.641 19.172 1 98.62 336 TRP A CA 1
ATOM 2789 C C . TRP A 1 336 ? -5.773 24.688 18.281 1 98.62 336 TRP A C 1
ATOM 2791 O O . TRP A 1 336 ? -5.281 23.656 17.828 1 98.62 336 TRP A O 1
ATOM 2801 N N . LEU A 1 337 ? -5.285 25.891 17.953 1 98.69 337 LEU A N 1
ATOM 2802 C CA . LEU A 1 337 ? -4.094 25.984 17.125 1 98.69 337 LEU A CA 1
ATOM 2803 C C . LEU A 1 337 ? -2.891 25.359 17.828 1 98.69 337 LEU A C 1
ATOM 2805 O O . LEU A 1 337 ? -2.113 24.625 17.203 1 98.69 337 LEU A O 1
ATOM 2809 N N . LYS A 1 338 ? -2.721 25.656 19.141 1 98.31 338 LYS A N 1
ATOM 2810 C CA . LYS A 1 338 ? -1.635 25.062 19.906 1 98.31 338 LYS A CA 1
ATOM 2811 C C . LYS A 1 338 ? -1.794 23.547 19.984 1 98.31 338 LYS A C 1
ATOM 2813 O O . LYS A 1 338 ? -0.83 22.797 19.781 1 98.31 338 LYS A O 1
ATOM 2818 N N . TYR A 1 339 ? -3.027 23.125 20.219 1 98.44 339 TYR A N 1
ATOM 2819 C CA . TYR A 1 339 ? -3.307 21.688 20.312 1 98.44 339 TYR A CA 1
ATOM 2820 C C . TYR A 1 339 ? -2.988 20.969 19.016 1 98.44 339 TYR A C 1
ATOM 2822 O O . TYR A 1 339 ? -2.32 19.938 19.016 1 98.44 339 TYR A O 1
ATOM 2830 N N . GLN A 1 340 ? -3.465 21.5 17.906 1 98.19 340 GLN A N 1
ATOM 2831 C CA . GLN A 1 340 ? -3.221 20.906 16.594 1 98.19 340 GLN A CA 1
ATOM 2832 C C . GLN A 1 340 ? -1.726 20.797 16.297 1 98.19 340 GLN A C 1
ATOM 2834 O O . GLN A 1 340 ? -1.249 19.781 15.82 1 98.19 340 GLN A O 1
ATOM 2839 N N . ALA A 1 341 ? -0.986 21.859 16.562 1 98.19 341 ALA A N 1
ATOM 2840 C CA . ALA A 1 341 ? 0.446 21.891 16.266 1 98.19 341 ALA A CA 1
ATOM 2841 C C . ALA A 1 341 ? 1.196 20.859 17.109 1 98.19 341 ALA A C 1
ATOM 2843 O O . ALA A 1 341 ? 2.121 20.203 16.625 1 98.19 341 ALA A O 1
ATOM 2844 N N . ILE A 1 342 ? 0.796 20.719 18.344 1 98 342 ILE A N 1
ATOM 2845 C CA . ILE A 1 342 ? 1.535 19.875 19.266 1 98 342 ILE A CA 1
ATOM 2846 C C . ILE A 1 342 ? 1.104 18.422 19.094 1 98 342 ILE A C 1
ATOM 2848 O O . ILE A 1 342 ? 1.912 17.578 18.703 1 98 342 ILE A O 1
ATOM 2852 N N . SER A 1 343 ? -0.165 18.125 19.219 1 97.88 343 SER A N 1
ATOM 2853 C CA . SER A 1 343 ? -0.651 16.75 19.188 1 97.88 343 SER A CA 1
ATOM 2854 C C . SER A 1 343 ? -0.586 16.172 17.781 1 97.88 343 SER A C 1
ATOM 2856 O O . SER A 1 343 ? -0.205 15.016 17.594 1 97.88 343 SER A O 1
ATOM 2858 N N . GLY A 1 344 ? -0.975 16.953 16.828 1 96.44 344 GLY A N 1
ATOM 2859 C CA . GLY A 1 344 ? -1.066 16.469 15.453 1 96.44 344 GLY A CA 1
ATOM 2860 C C . GLY A 1 344 ? 0.274 16.438 14.75 1 96.44 344 GLY A C 1
ATOM 2861 O O . GLY A 1 344 ? 0.64 15.414 14.156 1 96.44 344 GLY A O 1
ATOM 2862 N N . ARG A 1 345 ? 1.088 17.453 14.875 1 96.19 345 ARG A N 1
ATOM 2863 C CA . ARG A 1 345 ? 2.26 17.609 14.023 1 96.19 345 ARG A CA 1
ATOM 2864 C C . ARG A 1 345 ? 3.539 17.25 14.773 1 96.19 345 ARG A C 1
ATOM 2866 O O . ARG A 1 345 ? 4.445 16.641 14.211 1 96.19 345 ARG A O 1
ATOM 2873 N N . LEU A 1 346 ? 3.688 17.688 15.953 1 97.12 346 LEU A N 1
ATOM 2874 C CA . LEU A 1 346 ? 4.941 17.484 16.672 1 97.12 346 LEU A CA 1
ATOM 2875 C C . LEU A 1 346 ? 4.969 16.109 17.328 1 97.12 346 LEU A C 1
ATOM 2877 O O . LEU A 1 346 ? 5.945 15.367 17.203 1 97.12 346 LEU A O 1
ATOM 2881 N N . TRP A 1 347 ? 3.865 15.75 17.984 1 96.94 347 TRP A N 1
ATOM 2882 C CA . TRP A 1 347 ? 3.826 14.484 18.719 1 96.94 347 TRP A CA 1
ATOM 2883 C C . TRP A 1 347 ? 3.355 13.352 17.812 1 96.94 347 TRP A C 1
ATOM 2885 O O . TRP A 1 347 ? 4.043 12.336 17.656 1 96.94 347 TRP A O 1
ATOM 2895 N N . GLY A 1 348 ? 2.219 13.477 17.156 1 96.5 348 GLY A N 1
ATOM 2896 C CA . GLY A 1 348 ? 1.622 12.406 16.375 1 96.5 348 GLY A CA 1
ATOM 2897 C C . GLY A 1 348 ? 2.221 12.266 14.984 1 96.5 348 GLY A C 1
ATOM 2898 O O . GLY A 1 348 ? 2.447 11.156 14.508 1 96.5 348 GLY A O 1
ATOM 2899 N N . ARG A 1 349 ? 2.473 13.414 14.289 1 96.69 349 ARG A N 1
ATOM 2900 C CA . ARG A 1 349 ? 2.869 13.469 12.891 1 96.69 349 ARG A CA 1
ATOM 2901 C C . ARG A 1 349 ? 1.992 12.555 12.039 1 96.69 349 ARG A C 1
ATOM 2903 O O . ARG A 1 349 ? 2.5 11.719 11.289 1 96.69 349 ARG A O 1
ATOM 2910 N N . SER A 1 350 ? 0.669 12.695 12.273 1 95.38 350 SER A N 1
ATOM 2911 C CA . SER A 1 350 ? -0.285 11.828 11.578 1 95.38 350 SER A CA 1
ATOM 2912 C C . SER A 1 350 ? -1.668 12.469 11.523 1 95.38 350 SER A C 1
ATOM 2914 O O . SER A 1 350 ? -1.992 13.336 12.344 1 95.38 350 SER A O 1
ATOM 2916 N N . ALA A 1 351 ? -2.473 12.055 10.531 1 96.19 351 ALA A N 1
ATOM 2917 C CA . ALA A 1 351 ? -3.859 12.477 10.344 1 96.19 351 ALA A CA 1
ATOM 2918 C C . ALA A 1 351 ? -4.559 11.586 9.312 1 96.19 351 ALA A C 1
ATOM 2920 O O . ALA A 1 351 ? -4.094 10.492 9.008 1 96.19 351 ALA A O 1
ATOM 2921 N N . TYR A 1 352 ? -5.738 12.008 8.758 1 94.75 352 TYR A N 1
ATOM 2922 C CA . TYR A 1 352 ? -6.551 11.188 7.867 1 94.75 352 TYR A CA 1
ATOM 2923 C C . TYR A 1 352 ? -6.105 11.359 6.418 1 94.75 352 TYR A C 1
ATOM 2925 O O . TYR A 1 352 ? -6.129 10.398 5.641 1 94.75 352 TYR A O 1
ATOM 2933 N N . TYR A 1 353 ? -5.762 12.594 6.082 1 94.69 353 TYR A N 1
ATOM 2934 C CA . TYR A 1 353 ? -5.367 12.836 4.695 1 94.69 353 TYR A CA 1
ATOM 2935 C C . TYR A 1 353 ? -3.928 12.391 4.457 1 94.69 353 TYR A C 1
ATOM 2937 O O . TYR A 1 353 ? -3.553 12.062 3.326 1 94.69 353 TYR A O 1
ATOM 2945 N N . GLN A 1 354 ? -3.195 12.383 5.582 1 92.56 354 GLN A N 1
ATOM 2946 C CA . GLN A 1 354 ? -1.79 11.984 5.574 1 92.56 354 GLN A CA 1
ATOM 2947 C C . GLN A 1 354 ? -1.409 11.281 6.871 1 92.56 354 GLN A C 1
ATOM 2949 O O . GLN A 1 354 ? -1.56 11.844 7.957 1 92.56 354 GLN A O 1
ATOM 2954 N N . THR A 1 355 ? -0.965 10.047 6.809 1 89.5 355 THR A N 1
ATOM 2955 C CA . THR A 1 355 ? -0.689 9.266 8.008 1 89.5 355 THR A CA 1
ATOM 2956 C C . THR A 1 355 ? 0.724 9.539 8.516 1 89.5 355 THR A C 1
ATOM 2958 O O . THR A 1 355 ? 0.953 9.594 9.727 1 89.5 355 THR A O 1
ATOM 2961 N N . GLY A 1 356 ? 1.718 9.695 7.637 1 90.12 356 GLY A N 1
ATOM 2962 C CA . GLY A 1 356 ? 3.064 10.156 7.922 1 90.12 356 GLY A CA 1
ATOM 2963 C C . GLY A 1 356 ? 3.771 9.328 8.984 1 90.12 356 GLY A C 1
ATOM 2964 O O . GLY A 1 356 ? 3.822 8.102 8.883 1 90.12 356 GLY A O 1
ATOM 2965 N N . GLY A 1 357 ? 4.516 9.953 10.016 1 91.06 357 GLY A N 1
ATOM 2966 C CA . GLY A 1 357 ? 5.297 9.344 11.078 1 91.06 357 GLY A CA 1
ATOM 2967 C C . GLY A 1 357 ? 6.758 9.766 11.062 1 91.06 357 GLY A C 1
ATOM 2968 O O . GLY A 1 357 ? 7.453 9.656 12.07 1 91.06 357 GLY A O 1
ATOM 2969 N N . ALA A 1 358 ? 7.219 10.352 10.031 1 95 358 ALA A N 1
ATOM 2970 C CA . ALA A 1 358 ? 8.609 10.758 9.883 1 95 358 ALA A CA 1
ATOM 2971 C C . ALA A 1 358 ? 8.828 12.18 10.391 1 95 358 ALA A C 1
ATOM 2973 O O . ALA A 1 358 ? 7.863 12.93 10.578 1 95 358 ALA A O 1
ATOM 2974 N N . TYR A 1 359 ? 10.086 12.484 10.617 1 97 359 TYR A N 1
ATOM 2975 C CA . TYR A 1 359 ? 10.484 13.867 10.883 1 97 359 TYR A CA 1
ATOM 2976 C C . TYR A 1 359 ? 10.898 14.57 9.602 1 97 359 TYR A C 1
ATOM 2978 O O . TYR A 1 359 ? 11.812 14.125 8.906 1 97 359 TYR A O 1
ATOM 2986 N N . GLY A 1 360 ? 10.148 15.578 9.273 1 96.75 360 GLY A N 1
ATOM 2987 C CA . GLY A 1 360 ? 10.656 16.484 8.258 1 96.75 360 GLY A CA 1
ATOM 2988 C C . GLY A 1 360 ? 11.602 17.531 8.797 1 96.75 360 GLY A C 1
ATOM 2989 O O . GLY A 1 360 ? 11.305 18.188 9.797 1 96.75 360 GLY A O 1
ATOM 2990 N N . PHE A 1 361 ? 12.734 17.656 8.18 1 97.81 361 PHE A N 1
ATOM 2991 C CA . PHE A 1 361 ? 13.734 18.578 8.719 1 97.81 361 PHE A CA 1
ATOM 2992 C C . PHE A 1 361 ? 13.18 19.984 8.82 1 97.81 361 PHE A C 1
ATOM 2994 O O . PHE A 1 361 ? 13.148 20.562 9.906 1 97.81 361 PHE A O 1
ATOM 3001 N N . ARG A 1 362 ? 12.719 20.547 7.719 1 97.5 362 ARG A N 1
ATOM 3002 C CA . ARG A 1 362 ? 12.133 21.875 7.68 1 97.5 362 ARG A CA 1
ATOM 3003 C C . ARG A 1 362 ? 10.844 21.938 8.492 1 97.5 362 ARG A C 1
ATOM 3005 O O . ARG A 1 362 ? 10.641 22.875 9.273 1 97.5 362 ARG A O 1
ATOM 3012 N N . ASP A 1 363 ? 10.016 20.938 8.344 1 96.19 363 ASP A N 1
ATOM 3013 C CA . ASP A 1 363 ? 8.648 20.969 8.852 1 96.19 363 ASP A CA 1
ATOM 3014 C C . ASP A 1 363 ? 8.625 20.984 10.375 1 96.19 363 ASP A C 1
ATOM 3016 O O . ASP A 1 363 ? 7.996 21.844 10.984 1 96.19 363 ASP A O 1
ATOM 3020 N N . GLN A 1 364 ? 9.375 20.109 10.977 1 96.81 364 GLN A N 1
ATOM 3021 C CA . GLN A 1 364 ? 9.328 19.984 12.438 1 96.81 364 GLN A CA 1
ATOM 3022 C C . GLN A 1 364 ? 10.016 21.172 13.102 1 96.81 364 GLN A C 1
ATOM 3024 O O . GLN A 1 364 ? 9.633 21.578 14.203 1 96.81 364 GLN A O 1
ATOM 3029 N N . LEU A 1 365 ? 11.023 21.703 12.43 1 98.12 365 LEU A N 1
ATOM 3030 C CA . LEU A 1 365 ? 11.625 22.922 12.961 1 98.12 365 LEU A CA 1
ATOM 3031 C C . LEU A 1 365 ? 10.625 24.078 12.945 1 98.12 365 LEU A C 1
ATOM 3033 O O . LEU A 1 365 ? 10.43 24.75 13.953 1 98.12 365 LEU A O 1
ATOM 3037 N N . GLN A 1 366 ? 9.969 24.281 11.852 1 97.75 366 GLN A N 1
ATOM 3038 C CA . GLN A 1 366 ? 8.969 25.344 11.766 1 97.75 366 GLN A CA 1
ATOM 3039 C C . GLN A 1 366 ? 7.855 25.125 12.789 1 97.75 366 GLN A C 1
ATOM 3041 O O . GLN A 1 366 ? 7.438 26.062 13.469 1 97.75 366 GLN A O 1
ATOM 3046 N N . ASP A 1 367 ? 7.352 23.938 12.875 1 97.94 367 ASP A N 1
ATOM 3047 C CA . ASP A 1 367 ? 6.242 23.625 13.766 1 97.94 367 ASP A CA 1
ATOM 3048 C C . ASP A 1 367 ? 6.621 23.891 15.227 1 97.94 367 ASP A C 1
ATOM 3050 O O . ASP A 1 367 ? 5.777 24.297 16.031 1 97.94 367 ASP A O 1
ATOM 3054 N N . SER A 1 368 ? 7.883 23.656 15.57 1 98.25 368 SER A N 1
ATOM 3055 C CA . SER A 1 368 ? 8.344 23.719 16.953 1 98.25 368 SER A CA 1
ATOM 3056 C C . SER A 1 368 ? 8.32 25.156 17.469 1 98.25 368 SER A C 1
ATOM 3058 O O . SER A 1 368 ? 8.383 25.391 18.688 1 98.25 368 SER A O 1
ATOM 3060 N N . GLN A 1 369 ? 8.172 26.109 16.562 1 98.38 369 GLN A N 1
ATOM 3061 C CA . GLN A 1 369 ? 8.102 27.5 16.984 1 98.38 369 GLN A CA 1
ATOM 3062 C C . GLN A 1 369 ? 6.922 27.734 17.938 1 98.38 369 GLN A C 1
ATOM 3064 O O . GLN A 1 369 ? 6.945 28.656 18.734 1 98.38 369 GLN A O 1
ATOM 3069 N N . ILE A 1 370 ? 5.895 26.859 17.828 1 98.44 370 ILE A N 1
ATOM 3070 C CA . ILE A 1 370 ? 4.73 27.016 18.688 1 98.44 370 ILE A CA 1
ATOM 3071 C C . ILE A 1 370 ? 5.16 26.969 20.156 1 98.44 370 ILE A C 1
ATOM 3073 O O . ILE A 1 370 ? 4.586 27.672 21 1 98.44 370 ILE A O 1
ATOM 3077 N N . PHE A 1 371 ? 6.234 26.219 20.484 1 98.06 371 PHE A N 1
ATOM 3078 C CA . PHE A 1 371 ? 6.707 26.016 21.859 1 98.06 371 PHE A CA 1
ATOM 3079 C C . PHE A 1 371 ? 7.398 27.266 22.375 1 98.06 371 PHE A C 1
ATOM 3081 O O . PHE A 1 371 ? 7.559 27.438 23.594 1 98.06 371 PHE A O 1
ATOM 3088 N N . LEU A 1 372 ? 7.812 28.188 21.5 1 98.06 372 LEU A N 1
ATOM 3089 C CA . LEU A 1 372 ? 8.391 29.453 21.953 1 98.06 372 LEU A CA 1
ATOM 3090 C C . LEU A 1 372 ? 7.398 30.219 22.812 1 98.06 372 LEU A C 1
ATOM 3092 O O . LEU A 1 372 ? 7.801 30.984 23.688 1 98.06 372 LEU A O 1
ATOM 3096 N N . TYR A 1 373 ? 6.102 29.984 22.609 1 97.44 373 TYR A N 1
ATOM 3097 C CA . TYR A 1 373 ? 5.043 30.719 23.297 1 97.44 373 TYR A CA 1
ATOM 3098 C C . TYR A 1 373 ? 4.457 29.875 24.422 1 97.44 373 TYR A C 1
ATOM 3100 O O . TYR A 1 373 ? 3.582 30.344 25.156 1 97.44 373 TYR A O 1
ATOM 3108 N N . VAL A 1 374 ? 4.895 28.641 24.562 1 96.25 374 VAL A N 1
ATOM 3109 C CA . VAL A 1 374 ? 4.363 27.703 25.547 1 96.25 374 VAL A CA 1
ATOM 3110 C C . VAL A 1 374 ? 5.484 27.25 26.484 1 96.25 374 VAL A C 1
ATOM 3112 O O . VAL A 1 374 ? 5.391 27.422 27.703 1 96.25 374 VAL A O 1
ATOM 3115 N N . ASP A 1 375 ? 6.5 26.688 25.906 1 96.19 375 ASP A N 1
ATOM 3116 C CA . ASP A 1 375 ? 7.68 26.172 26.594 1 96.19 375 ASP A CA 1
ATOM 3117 C C . ASP A 1 375 ? 8.891 26.172 25.672 1 96.19 375 ASP A C 1
ATOM 3119 O O . ASP A 1 375 ? 9.18 25.156 25.016 1 96.19 375 ASP A O 1
ATOM 3123 N N . PRO A 1 376 ? 9.672 27.234 25.656 1 97.62 376 PRO A N 1
ATOM 3124 C CA . PRO A 1 376 ? 10.781 27.375 24.719 1 97.62 376 PRO A CA 1
ATOM 3125 C C . PRO A 1 376 ? 11.789 26.234 24.797 1 97.62 376 PRO A C 1
ATOM 3127 O O . PRO A 1 376 ? 12.484 25.953 23.828 1 97.62 376 PRO A O 1
ATOM 3130 N N . GLU A 1 377 ? 11.875 25.516 25.938 1 97.38 377 GLU A N 1
ATOM 3131 C CA . GLU A 1 377 ? 12.797 24.391 26.078 1 97.38 377 GLU A CA 1
ATOM 3132 C C . GLU A 1 377 ? 12.492 23.297 25.078 1 97.38 377 GLU A C 1
ATOM 3134 O O . GLU A 1 377 ? 13.391 22.578 24.625 1 97.38 377 GLU A O 1
ATOM 3139 N N . GLN A 1 378 ? 11.266 23.156 24.75 1 97.81 378 GLN A N 1
ATOM 3140 C CA . GLN A 1 378 ? 10.883 22.141 23.766 1 97.81 378 GLN A CA 1
ATOM 3141 C C . GLN A 1 378 ? 11.375 22.516 22.375 1 97.81 378 GLN A C 1
ATOM 3143 O O . GLN A 1 378 ? 11.727 21.625 21.578 1 97.81 378 GLN A O 1
ATOM 3148 N N . THR A 1 379 ? 11.375 23.781 21.984 1 98.56 379 THR A N 1
ATOM 3149 C CA . THR A 1 379 ? 11.992 24.219 20.734 1 98.56 379 THR A CA 1
ATOM 3150 C C . THR A 1 379 ? 13.492 23.953 20.75 1 98.56 379 THR A C 1
ATOM 3152 O O . THR A 1 379 ? 14.07 23.531 19.75 1 98.56 379 THR A O 1
ATOM 3155 N N . LYS A 1 380 ? 14.102 24.219 21.922 1 98.62 380 LYS A N 1
ATOM 3156 C CA . LYS A 1 380 ? 15.523 23.922 22.094 1 98.62 380 LYS A CA 1
ATOM 3157 C C . LYS A 1 380 ? 15.82 22.453 21.797 1 98.62 380 LYS A C 1
ATOM 3159 O O . LYS A 1 380 ? 16.766 22.141 21.078 1 98.62 380 LYS A O 1
ATOM 3164 N N . ASN A 1 381 ? 15.016 21.594 22.312 1 98.25 381 ASN A N 1
ATOM 3165 C CA . ASN A 1 381 ? 15.188 20.156 22.094 1 98.25 381 ASN A CA 1
ATOM 3166 C C . ASN A 1 381 ? 15.031 19.797 20.609 1 98.25 381 ASN A C 1
ATOM 3168 O O . ASN A 1 381 ? 15.734 18.922 20.109 1 98.25 381 ASN A O 1
ATOM 3172 N N . GLN A 1 382 ? 14.102 20.422 19.984 1 98.31 382 GLN A N 1
ATOM 3173 C CA . GLN A 1 382 ? 13.898 20.188 18.562 1 98.31 382 GLN A CA 1
ATOM 3174 C C . GLN A 1 382 ? 15.117 20.625 17.75 1 98.31 382 GLN A C 1
ATOM 3176 O O . GLN A 1 382 ? 15.516 19.953 16.812 1 98.31 382 GLN A O 1
ATOM 3181 N N . ILE A 1 383 ? 15.633 21.766 18.094 1 98.81 383 ILE A N 1
ATOM 3182 C CA . ILE A 1 383 ? 16.828 22.281 17.422 1 98.81 383 ILE A CA 1
ATOM 3183 C C . ILE A 1 383 ? 17.969 21.281 17.562 1 98.81 383 ILE A C 1
ATOM 3185 O O . ILE A 1 383 ? 18.641 20.953 16.578 1 98.81 383 ILE A O 1
ATOM 3189 N N . LYS A 1 384 ? 18.156 20.766 18.766 1 98.62 384 LYS A N 1
ATOM 3190 C CA . LYS A 1 384 ? 19.219 19.812 19.016 1 98.62 384 LYS A CA 1
ATOM 3191 C C . LYS A 1 384 ? 19.031 18.547 18.172 1 98.62 384 LYS A C 1
ATOM 3193 O O . LYS A 1 384 ? 19.984 18.047 17.578 1 98.62 384 LYS A O 1
ATOM 3198 N N . LEU A 1 385 ? 17.828 18.078 18.156 1 98.06 385 LEU A N 1
ATOM 3199 C CA . LEU A 1 385 ? 17.5 16.875 17.406 1 98.06 385 LEU A CA 1
ATOM 3200 C C . LEU A 1 385 ? 17.844 17.047 15.922 1 98.06 385 LEU A C 1
ATOM 3202 O O . LEU A 1 385 ? 18.422 16.156 15.305 1 98.06 385 LEU A O 1
ATOM 3206 N N . HIS A 1 386 ? 17.516 18.141 15.352 1 98.5 386 HIS A N 1
ATOM 3207 C CA . HIS A 1 386 ? 17.703 18.375 13.922 1 98.5 386 HIS A CA 1
ATOM 3208 C C . HIS A 1 386 ? 19.156 18.672 13.602 1 98.5 386 HIS A C 1
ATOM 3210 O O . HIS A 1 386 ? 19.672 18.25 12.562 1 98.5 386 HIS A O 1
ATOM 3216 N N . ALA A 1 387 ? 19.781 19.391 14.484 1 98.75 387 ALA A N 1
ATOM 3217 C CA . ALA A 1 387 ? 21.219 19.594 14.312 1 98.75 387 ALA A CA 1
ATOM 3218 C C . ALA A 1 387 ? 21.953 18.25 14.273 1 98.75 387 ALA A C 1
ATOM 3220 O O . ALA A 1 387 ? 22.891 18.078 13.492 1 98.75 387 ALA A O 1
ATOM 3221 N N . ALA A 1 388 ? 21.5 17.344 15.016 1 98.19 388 ALA A N 1
ATOM 3222 C CA . ALA A 1 388 ? 22.141 16.016 15.086 1 98.19 388 ALA A CA 1
ATOM 3223 C C . ALA A 1 388 ? 21.859 15.219 13.82 1 98.19 388 ALA A C 1
ATOM 3225 O O . ALA A 1 388 ? 22.453 14.156 13.609 1 98.19 388 ALA A O 1
ATOM 3226 N N . HIS A 1 389 ? 21.062 15.656 12.969 1 97.94 389 HIS A N 1
ATOM 3227 C CA . HIS A 1 389 ? 20.75 15 11.703 1 97.94 389 HIS A CA 1
ATOM 3228 C C . HIS A 1 389 ? 21.281 15.805 10.523 1 97.94 389 HIS A C 1
ATOM 3230 O O . HIS A 1 389 ? 20.734 15.734 9.422 1 97.94 389 HIS A O 1
ATOM 3236 N N . GLN A 1 390 ? 22.203 16.625 10.758 1 98.25 390 GLN A N 1
ATOM 3237 C CA . GLN A 1 390 ? 22.984 17.359 9.758 1 98.25 390 GLN A CA 1
ATOM 3238 C C . GLN A 1 390 ? 24.281 16.625 9.445 1 98.25 390 GLN A C 1
ATOM 3240 O O . GLN A 1 390 ? 24.906 16.047 10.328 1 98.25 390 GLN A O 1
ATOM 3245 N N . PHE A 1 391 ? 24.719 16.625 8.188 1 98.25 391 PHE A N 1
ATOM 3246 C CA . PHE A 1 391 ? 26.016 16.125 7.777 1 98.25 391 PHE A CA 1
ATOM 3247 C C . PHE A 1 391 ? 27.109 17.156 8.016 1 98.25 391 PHE A C 1
ATOM 3249 O O . PHE A 1 391 ? 26.828 18.359 8.102 1 98.25 391 PHE A O 1
ATOM 3256 N N . LYS A 1 392 ? 28.312 16.766 7.988 1 97.94 392 LYS A N 1
ATOM 3257 C CA . LYS A 1 392 ? 29.453 17.641 8.266 1 97.94 392 LYS A CA 1
ATOM 3258 C C . LYS A 1 392 ? 29.547 18.781 7.25 1 97.94 392 LYS A C 1
ATOM 3260 O O . LYS A 1 392 ? 30 19.875 7.578 1 97.94 392 LYS A O 1
ATOM 3265 N N . ASP A 1 393 ? 29.078 18.516 6.133 1 97.81 393 ASP A N 1
ATOM 3266 C CA . ASP A 1 393 ? 29.203 19.516 5.078 1 97.81 393 ASP A CA 1
ATOM 3267 C C . ASP A 1 393 ? 28.094 20.547 5.156 1 97.81 393 ASP A C 1
ATOM 3269 O O . ASP A 1 393 ? 28.062 21.5 4.371 1 97.81 393 ASP A O 1
ATOM 3273 N N . GLY A 1 394 ? 27.109 20.359 6.039 1 97.94 394 GLY A N 1
ATOM 3274 C CA . GLY A 1 394 ? 26.031 21.297 6.234 1 97.94 394 GLY A CA 1
ATOM 3275 C C . GLY A 1 394 ? 24.719 20.844 5.625 1 97.94 394 GLY A C 1
ATOM 3276 O O . GLY A 1 394 ? 23.656 21.391 5.934 1 97.94 394 GLY A O 1
ATOM 3277 N N . SER A 1 395 ? 24.797 19.828 4.695 1 97.69 395 SER A N 1
ATOM 3278 C CA . SER A 1 395 ? 23.578 19.266 4.129 1 97.69 395 SER A CA 1
ATOM 3279 C C . SER A 1 395 ? 22.781 18.5 5.184 1 97.69 395 SER A C 1
ATOM 3281 O O . SER A 1 395 ? 23.297 18.203 6.262 1 97.69 395 SER A O 1
ATOM 3283 N N . VAL A 1 396 ? 21.547 18.266 4.867 1 97.94 396 VAL A N 1
ATOM 3284 C CA . VAL A 1 396 ? 20.672 17.609 5.84 1 97.94 396 VAL A CA 1
ATOM 3285 C C . VAL A 1 396 ? 19.766 16.594 5.133 1 97.94 396 VAL A C 1
ATOM 3287 O O . VAL A 1 396 ? 19.672 16.594 3.906 1 97.94 396 VAL A O 1
ATOM 3290 N N . TYR A 1 397 ? 19.078 15.758 5.938 1 96.12 397 TYR A N 1
ATOM 3291 C CA . TYR A 1 397 ? 17.984 14.953 5.422 1 96.12 397 TYR A CA 1
ATOM 3292 C C . TYR A 1 397 ? 16.781 15.82 5.062 1 96.12 397 TYR A C 1
ATOM 3294 O O . TYR A 1 397 ? 16.562 16.859 5.688 1 96.12 397 TYR A O 1
ATOM 3302 N N . HIS A 1 398 ? 16.125 15.391 4.016 1 96.75 398 HIS A N 1
ATOM 3303 C CA . HIS A 1 398 ? 14.797 15.961 3.797 1 96.75 398 HIS A CA 1
ATOM 3304 C C . HIS A 1 398 ? 13.828 15.508 4.883 1 96.75 398 HIS A C 1
ATOM 3306 O O . HIS A 1 398 ? 13.086 16.328 5.434 1 96.75 398 HIS A O 1
ATOM 3312 N N . TRP A 1 399 ? 13.812 14.195 5.18 1 96.75 399 TRP A N 1
ATOM 3313 C CA . TRP A 1 399 ? 13.094 13.594 6.301 1 96.75 399 TRP A CA 1
ATOM 3314 C C . TRP A 1 399 ? 13.805 12.328 6.781 1 96.75 399 TRP A C 1
ATOM 3316 O O . TRP A 1 399 ? 14.688 11.805 6.102 1 96.75 399 TRP A O 1
ATOM 3326 N N . TRP A 1 400 ? 13.547 11.859 7.965 1 96.75 400 TRP A N 1
ATOM 3327 C CA . TRP A 1 400 ? 14.07 10.594 8.461 1 96.75 400 TRP A CA 1
ATOM 3328 C C . TRP A 1 400 ? 13.062 9.922 9.391 1 96.75 400 TRP A C 1
ATOM 3330 O O . TRP A 1 400 ? 12.125 10.562 9.867 1 96.75 400 TRP A O 1
ATOM 3340 N N . HIS A 1 401 ? 13.172 8.656 9.586 1 94.19 401 HIS A N 1
ATOM 3341 C CA . HIS A 1 401 ? 12.281 7.859 10.414 1 94.19 401 HIS A CA 1
ATOM 3342 C C . HIS A 1 401 ? 12.844 7.68 11.82 1 94.19 401 HIS A C 1
ATOM 3344 O O . HIS A 1 401 ? 13.906 7.078 11.992 1 94.19 401 HIS A O 1
ATOM 3350 N N . PRO A 1 402 ? 12.062 8.156 12.742 1 91.38 402 PRO A N 1
ATOM 3351 C CA . PRO A 1 402 ? 12.461 7.723 14.078 1 91.38 402 PRO A CA 1
ATOM 3352 C C . PRO A 1 402 ? 12.391 6.207 14.25 1 91.38 402 PRO A C 1
ATOM 3354 O O . PRO A 1 402 ? 11.672 5.531 13.516 1 91.38 402 PRO A O 1
ATOM 3357 N N . ILE A 1 403 ? 13.133 5.547 15.102 1 89.19 403 ILE A N 1
ATOM 3358 C CA . ILE A 1 403 ? 13.297 4.117 15.352 1 89.19 403 ILE A CA 1
ATOM 3359 C C . ILE A 1 403 ? 14.453 3.58 14.508 1 89.19 403 ILE A C 1
ATOM 3361 O O . ILE A 1 403 ? 15.484 3.17 15.039 1 89.19 403 ILE A O 1
ATOM 3365 N N . SER A 1 404 ? 14.352 3.725 13.078 1 87.19 404 SER A N 1
ATOM 3366 C CA . SER A 1 404 ? 15.43 3.229 12.227 1 87.19 404 SER A CA 1
ATOM 3367 C C . SER A 1 404 ? 16.5 4.297 12.016 1 87.19 404 SER A C 1
ATOM 3369 O O . SER A 1 404 ? 17.641 3.979 11.68 1 87.19 404 SER A O 1
ATOM 3371 N N . GLU A 1 405 ? 16.125 5.625 12.07 1 89.62 405 GLU A N 1
ATOM 3372 C CA . GLU A 1 405 ? 16.984 6.793 11.836 1 89.62 405 GLU A CA 1
ATOM 3373 C C . GLU A 1 405 ? 17.422 6.871 10.383 1 89.62 405 GLU A C 1
ATOM 3375 O O . GLU A 1 405 ? 18.312 7.664 10.039 1 89.62 405 GLU A O 1
ATOM 3380 N N . LEU A 1 406 ? 16.844 5.977 9.578 1 90 406 LEU A N 1
ATOM 3381 C CA . LEU A 1 406 ? 17.094 6.066 8.148 1 90 406 LEU A CA 1
ATOM 3382 C C . LEU A 1 406 ? 16.344 7.25 7.539 1 90 406 LEU A C 1
ATOM 3384 O O . LEU A 1 406 ? 15.219 7.555 7.945 1 90 406 LEU A O 1
ATOM 3388 N N . GLY A 1 407 ? 17.062 7.926 6.668 1 93.88 407 GLY A N 1
ATOM 3389 C CA . GLY A 1 407 ? 16.453 9.117 6.09 1 93.88 407 GLY A CA 1
ATOM 3390 C C . GLY A 1 407 ? 16.688 9.242 4.598 1 93.88 407 GLY A C 1
ATOM 3391 O O . GLY A 1 407 ? 17.312 8.375 3.986 1 93.88 407 GLY A O 1
ATOM 3392 N N . TYR A 1 408 ? 16.047 10.195 4.035 1 93.38 408 TYR A N 1
ATOM 3393 C CA . TYR A 1 408 ? 16.125 10.508 2.613 1 93.38 408 TYR A CA 1
ATOM 3394 C C . TYR A 1 408 ? 16.844 11.836 2.383 1 93.38 408 TYR A C 1
ATOM 3396 O O . TYR A 1 408 ? 16.469 12.859 2.957 1 93.38 408 TYR A O 1
ATOM 3404 N N . LYS A 1 409 ? 17.969 11.789 1.643 1 92.62 409 LYS A N 1
ATOM 3405 C CA . LYS A 1 409 ? 18.719 12.977 1.254 1 92.62 409 LYS A CA 1
ATOM 3406 C C . LYS A 1 409 ? 18.391 13.398 -0.174 1 92.62 409 LYS A C 1
ATOM 3408 O O . LYS A 1 409 ? 18.328 12.562 -1.074 1 92.62 409 LYS A O 1
ATOM 3413 N N . ASN A 1 410 ? 17.922 14.633 -0.369 1 92.88 410 ASN A N 1
ATOM 3414 C CA . ASN A 1 410 ? 17.734 15.219 -1.692 1 92.88 410 ASN A CA 1
ATOM 3415 C C . ASN A 1 410 ? 18.328 16.625 -1.776 1 92.88 410 ASN A C 1
ATOM 3417 O O . ASN A 1 410 ? 19.094 17.031 -0.903 1 92.88 410 ASN A O 1
ATOM 3421 N N . ASN A 1 411 ? 18.016 17.359 -2.877 1 95.06 411 ASN A N 1
ATOM 3422 C CA . ASN A 1 411 ? 18.625 18.656 -3.094 1 95.06 411 ASN A CA 1
ATOM 3423 C C . ASN A 1 411 ? 17.625 19.797 -2.918 1 95.06 411 ASN A C 1
ATOM 3425 O O . ASN A 1 411 ? 17.734 20.828 -3.58 1 95.06 411 ASN A O 1
ATOM 3429 N N . ILE A 1 412 ? 16.594 19.578 -2.141 1 97.19 412 ILE A N 1
ATOM 3430 C CA . ILE A 1 412 ? 15.727 20.703 -1.779 1 97.19 412 ILE A CA 1
ATOM 3431 C C . ILE A 1 412 ? 16.531 21.766 -1.055 1 97.19 412 ILE A C 1
ATOM 3433 O O . ILE A 1 412 ? 17.25 21.469 -0.099 1 97.19 412 ILE A O 1
ATOM 3437 N N . SER A 1 413 ? 16.344 22.938 -1.397 1 98 413 SER A N 1
ATOM 3438 C CA . SER A 1 413 ? 17.406 23.922 -1.163 1 98 413 SER A CA 1
ATOM 3439 C C . SER A 1 413 ? 17.188 24.656 0.157 1 98 413 SER A C 1
ATOM 3441 O O . SER A 1 413 ? 18.125 25.281 0.678 1 98 413 SER A O 1
ATOM 3443 N N . ASP A 1 414 ? 16.062 24.594 0.716 1 98.19 414 ASP A N 1
ATOM 3444 C CA . ASP A 1 414 ? 15.82 25.453 1.866 1 98.19 414 ASP A CA 1
ATOM 3445 C C . ASP A 1 414 ? 15.906 24.672 3.172 1 98.19 414 ASP A C 1
ATOM 3447 O O . ASP A 1 414 ? 15.969 25.266 4.254 1 98.19 414 ASP A O 1
ATOM 3451 N N . ASN A 1 415 ? 15.938 23.359 3.172 1 97.56 415 ASN A N 1
ATOM 3452 C CA . ASN A 1 415 ? 15.789 22.531 4.363 1 97.56 415 ASN A CA 1
ATOM 3453 C C . ASN A 1 415 ? 16.734 22.969 5.48 1 97.56 415 ASN A C 1
ATOM 3455 O O . ASN A 1 415 ? 16.281 23.234 6.598 1 97.56 415 ASN A O 1
ATOM 3459 N N . ARG A 1 416 ? 17.984 23.094 5.133 1 97.88 416 ARG A N 1
ATOM 3460 C CA . ARG A 1 416 ? 19.016 23.312 6.141 1 97.88 416 ARG A CA 1
ATOM 3461 C C . ARG A 1 416 ? 18.922 24.703 6.738 1 97.88 416 ARG A C 1
ATOM 3463 O O . ARG A 1 416 ? 19.297 24.922 7.898 1 97.88 416 ARG A O 1
ATOM 3470 N N . LEU A 1 417 ? 18.359 25.656 6.02 1 98.75 417 LEU A N 1
ATOM 3471 C CA . LEU A 1 417 ? 18.328 27.047 6.465 1 98.75 417 LEU A CA 1
ATOM 3472 C C . LEU A 1 417 ? 17.297 27.25 7.57 1 98.75 417 LEU A C 1
ATOM 3474 O O . LEU A 1 417 ? 17.344 28.234 8.305 1 98.75 417 LEU A O 1
ATOM 3478 N N . TRP A 1 418 ? 16.438 26.328 7.699 1 98.69 418 TRP A N 1
ATOM 3479 C CA . TRP A 1 418 ? 15.438 26.438 8.758 1 98.69 418 TRP A CA 1
ATOM 3480 C C . TRP A 1 418 ? 16.062 26.203 10.125 1 98.69 418 TRP A C 1
ATOM 3482 O O . TRP A 1 418 ? 15.508 26.609 11.148 1 98.69 418 TRP A O 1
ATOM 3492 N N . LEU A 1 419 ? 17.266 25.547 10.188 1 98.81 419 LEU A N 1
ATOM 3493 C CA . LEU A 1 419 ? 17.969 25.406 11.445 1 98.81 419 LEU A CA 1
ATOM 3494 C C . LEU A 1 419 ? 18.422 26.766 11.984 1 98.81 419 LEU A C 1
ATOM 3496 O O . LEU A 1 419 ? 17.984 27.172 13.062 1 98.81 419 LEU A O 1
ATOM 3500 N N . PRO A 1 420 ? 19.266 27.547 11.234 1 98.88 420 PRO A N 1
ATOM 3501 C CA . PRO A 1 420 ? 19.609 28.859 11.766 1 98.88 420 PRO A CA 1
ATOM 3502 C C . PRO A 1 420 ? 18.391 29.766 11.945 1 98.88 420 PRO A C 1
ATOM 3504 O O . PRO A 1 420 ? 18.375 30.609 12.852 1 98.88 420 PRO A O 1
ATOM 3507 N N . PHE A 1 421 ? 17.344 29.641 11.102 1 98.75 421 PHE A N 1
ATOM 3508 C CA . PHE A 1 421 ? 16.141 30.469 11.234 1 98.75 421 PHE A CA 1
ATOM 3509 C C . PHE A 1 421 ? 15.5 30.266 12.602 1 98.75 421 PHE A C 1
ATOM 3511 O O . PHE A 1 421 ? 15.18 31.234 13.289 1 98.75 421 PHE A O 1
ATOM 3518 N N . VAL A 1 422 ? 15.273 29.031 12.992 1 98.81 422 VAL A N 1
ATOM 3519 C CA . VAL A 1 422 ? 14.586 28.75 14.242 1 98.81 422 VAL A CA 1
ATOM 3520 C C . VAL A 1 422 ? 15.5 29.062 15.422 1 98.81 422 VAL A C 1
ATOM 3522 O O . VAL A 1 422 ? 15.047 29.5 16.469 1 98.81 422 VAL A O 1
ATOM 3525 N N . VAL A 1 423 ? 16.812 28.844 15.242 1 98.88 423 VAL A N 1
ATOM 3526 C CA . VAL A 1 423 ? 17.766 29.219 16.281 1 98.88 423 VAL A CA 1
ATOM 3527 C C . VAL A 1 423 ? 17.672 30.719 16.547 1 98.88 423 VAL A C 1
ATOM 3529 O O . VAL A 1 423 ? 17.672 31.156 17.703 1 98.88 423 VAL A O 1
ATOM 3532 N N . LEU A 1 424 ? 17.609 31.547 15.492 1 98.81 424 LEU A N 1
ATOM 3533 C CA . LEU A 1 424 ? 17.469 33 15.633 1 98.81 424 LEU A CA 1
ATOM 3534 C C . LEU A 1 424 ? 16.219 33.344 16.438 1 98.81 424 LEU A C 1
ATOM 3536 O O . LEU A 1 424 ? 16.266 34.156 17.344 1 98.81 424 LEU A O 1
ATOM 3540 N N . ARG A 1 425 ? 15.109 32.719 16.094 1 98.56 425 ARG A N 1
ATOM 3541 C CA . ARG A 1 425 ? 13.852 33 16.781 1 98.56 425 ARG A CA 1
ATOM 3542 C C . ARG A 1 425 ? 13.938 32.594 18.25 1 98.56 425 ARG A C 1
ATOM 3544 O O . ARG A 1 425 ? 13.438 33.312 19.125 1 98.56 425 ARG A O 1
ATOM 3551 N N . PHE A 1 426 ? 14.578 31.469 18.547 1 98.5 426 PHE A N 1
ATOM 3552 C CA . PHE A 1 426 ? 14.766 30.984 19.906 1 98.5 426 PHE A CA 1
ATOM 3553 C C . PHE A 1 426 ? 15.602 31.969 20.719 1 98.5 426 PHE A C 1
ATOM 3555 O O . PHE A 1 426 ? 15.25 32.281 21.859 1 98.5 426 PHE A O 1
ATOM 3562 N N . LEU A 1 427 ? 16.703 32.438 20.109 1 98.5 427 LEU A N 1
ATOM 3563 C CA . LEU A 1 427 ? 17.594 33.344 20.797 1 98.5 427 LEU A CA 1
ATOM 3564 C C . LEU A 1 427 ? 16.906 34.656 21.094 1 98.5 427 LEU A C 1
ATOM 3566 O O . LEU A 1 427 ? 17.062 35.219 22.172 1 98.5 427 LEU A O 1
ATOM 3570 N N . LYS A 1 428 ? 16.156 35.188 20.125 1 98 428 LYS A N 1
ATOM 3571 C CA . LYS A 1 428 ? 15.438 36.438 20.359 1 98 428 LYS A CA 1
ATOM 3572 C C . LYS A 1 428 ? 14.398 36.281 21.453 1 98 428 LYS A C 1
ATOM 3574 O O . LYS A 1 428 ? 14.156 37.188 22.234 1 98 428 LYS A O 1
ATOM 3579 N N . GLU A 1 429 ? 13.758 35.094 21.531 1 97.81 429 GLU A N 1
ATOM 3580 C CA . GLU A 1 429 ? 12.719 34.812 22.516 1 97.81 429 GLU A CA 1
ATOM 3581 C C . GLU A 1 429 ? 13.312 34.625 23.906 1 97.81 429 GLU A C 1
ATOM 3583 O O . GLU A 1 429 ? 12.703 35 24.906 1 97.81 429 GLU A O 1
ATOM 3588 N N . THR A 1 430 ? 14.562 34.062 24.047 1 97 430 THR A N 1
ATOM 3589 C CA . THR A 1 430 ? 15.039 33.594 25.328 1 97 430 THR A CA 1
ATOM 3590 C C . THR A 1 430 ? 16.297 34.344 25.766 1 97 430 THR A C 1
ATOM 3592 O O . THR A 1 430 ? 16.672 34.312 26.938 1 97 430 THR A O 1
ATOM 3595 N N . ASN A 1 431 ? 17.031 34.906 24.766 1 95 431 ASN A N 1
ATOM 3596 C CA . ASN A 1 431 ? 18.328 35.5 24.984 1 95 431 ASN A CA 1
ATOM 3597 C C . ASN A 1 431 ? 19.344 34.5 25.5 1 95 431 ASN A C 1
ATOM 3599 O O . ASN A 1 431 ? 20.297 34.875 26.203 1 95 431 ASN A O 1
ATOM 3603 N N . ASP A 1 432 ? 19.188 33.219 25.266 1 96.44 432 ASP A N 1
ATOM 3604 C CA . ASP A 1 432 ? 20.062 32.156 25.703 1 96.44 432 ASP A CA 1
ATOM 3605 C C . ASP A 1 432 ? 21.219 31.953 24.719 1 96.44 432 ASP A C 1
ATOM 3607 O O . ASP A 1 432 ? 21.25 30.984 23.969 1 96.44 432 ASP A O 1
ATOM 3611 N N . LEU A 1 433 ? 22.25 32.719 24.766 1 96.62 433 LEU A N 1
ATOM 3612 C CA . LEU A 1 433 ? 23.375 32.656 23.859 1 96.62 433 LEU A CA 1
ATOM 3613 C C . LEU A 1 433 ? 24.266 31.469 24.172 1 96.62 433 LEU A C 1
ATOM 3615 O O . LEU A 1 433 ? 25.016 31 23.312 1 96.62 433 LEU A O 1
ATOM 3619 N N . GLU A 1 434 ? 24.203 30.922 25.375 1 97.62 434 GLU A N 1
ATOM 3620 C CA . GLU A 1 434 ? 25.031 29.781 25.766 1 97.62 434 GLU A CA 1
ATOM 3621 C C . GLU A 1 434 ? 24.656 28.531 24.969 1 97.62 434 GLU A C 1
ATOM 3623 O O . GLU A 1 434 ? 25.484 27.656 24.75 1 97.62 434 GLU A O 1
ATOM 3628 N N . PHE A 1 435 ? 23.469 28.531 24.609 1 98.12 435 PHE A N 1
ATOM 3629 C CA . PHE A 1 435 ? 22.984 27.406 23.828 1 98.12 435 PHE A CA 1
ATOM 3630 C C . PHE A 1 435 ? 23.812 27.234 22.562 1 98.12 435 PHE A C 1
ATOM 3632 O O . PHE A 1 435 ? 24.016 26.109 22.094 1 98.12 435 PHE A O 1
ATOM 3639 N N . LEU A 1 436 ? 24.359 28.234 21.969 1 98.62 436 LEU A N 1
ATOM 3640 C CA . LEU A 1 436 ? 25.125 28.219 20.734 1 98.62 436 LEU A CA 1
ATOM 3641 C C . LEU A 1 436 ? 26.438 27.469 20.922 1 98.62 436 LEU A C 1
ATOM 3643 O O . LEU A 1 436 ? 27.031 26.984 19.953 1 98.62 436 LEU A O 1
ATOM 3647 N N . ARG A 1 437 ? 26.844 27.297 22.141 1 98.25 437 ARG A N 1
ATOM 3648 C CA . ARG A 1 437 ? 28.141 26.703 22.438 1 98.25 437 ARG A CA 1
ATOM 3649 C C . ARG A 1 437 ? 28 25.203 22.703 1 98.25 437 ARG A C 1
ATOM 3651 O O . ARG A 1 437 ? 29 24.484 22.797 1 98.25 437 ARG A O 1
ATOM 3658 N N . GLU A 1 438 ? 26.828 24.75 22.781 1 98.44 438 GLU A N 1
ATOM 3659 C CA . GLU A 1 438 ? 26.609 23.328 23.047 1 98.44 438 GLU A CA 1
ATOM 3660 C C . GLU A 1 438 ? 27.078 22.484 21.875 1 98.44 438 GLU A C 1
ATOM 3662 O O . GLU A 1 438 ? 26.797 22.797 20.703 1 98.44 438 GLU A O 1
ATOM 3667 N N . ASN A 1 439 ? 27.797 21.406 22.172 1 98.62 439 ASN A N 1
ATOM 3668 C CA . ASN A 1 439 ? 28.266 20.484 21.141 1 98.62 439 ASN A CA 1
ATOM 3669 C C . ASN A 1 439 ? 27.203 19.453 20.797 1 98.62 439 ASN A C 1
ATOM 3671 O O . ASN A 1 439 ? 26.625 18.812 21.688 1 98.62 439 ASN A O 1
ATOM 3675 N N . ILE A 1 440 ? 26.969 19.281 19.531 1 98.62 440 ILE A N 1
ATOM 3676 C CA . ILE A 1 440 ? 25.984 18.344 19.016 1 98.62 440 ILE A CA 1
ATOM 3677 C C . ILE A 1 440 ? 26.625 17.484 17.922 1 98.62 440 ILE A C 1
ATOM 3679 O O . ILE A 1 440 ? 27.391 17.984 17.094 1 98.62 440 ILE A O 1
ATOM 3683 N N . LYS A 1 441 ? 26.297 16.25 17.828 1 98.06 441 LYS A N 1
ATOM 3684 C CA . LYS A 1 441 ? 26.859 15.297 16.875 1 98.06 441 LYS A CA 1
ATOM 3685 C C . LYS A 1 441 ? 26.344 15.57 15.469 1 98.06 441 LYS A C 1
ATOM 3687 O O . LYS A 1 441 ? 25.234 16.078 15.297 1 98.06 441 LYS A O 1
ATOM 3692 N N . PHE A 1 442 ? 27.188 15.219 14.461 1 98.06 442 PHE A N 1
ATOM 3693 C CA . PHE A 1 442 ? 26.734 15.141 13.07 1 98.06 442 PHE A CA 1
ATOM 3694 C C . PHE A 1 442 ? 26.25 13.742 12.727 1 98.06 442 PHE A C 1
ATOM 3696 O O . PHE A 1 442 ? 26.625 12.773 13.391 1 98.06 442 PHE A O 1
ATOM 3703 N N . LEU A 1 443 ? 25.453 13.625 11.734 1 96.31 443 LEU A N 1
ATOM 3704 C CA . LEU A 1 443 ? 24.906 12.344 11.289 1 96.31 443 LEU A CA 1
ATOM 3705 C C . LEU A 1 443 ? 26.031 11.414 10.805 1 96.31 443 LEU A C 1
ATOM 3707 O O . LEU A 1 443 ? 25.922 10.195 10.961 1 96.31 443 LEU A O 1
ATOM 3711 N N . ASP A 1 444 ? 27.016 11.977 10.18 1 96 444 ASP A N 1
ATOM 3712 C CA . ASP A 1 444 ? 28.062 11.164 9.57 1 96 444 ASP A CA 1
ATOM 3713 C C . ASP A 1 444 ? 29.328 11.172 10.422 1 96 444 ASP A C 1
ATOM 3715 O O . ASP A 1 444 ? 30.438 11.07 9.891 1 96 444 ASP A O 1
ATOM 3719 N N . GLY A 1 445 ? 29.281 11.398 11.75 1 95.81 445 GLY A N 1
ATOM 3720 C CA . GLY A 1 445 ? 30.391 11.266 12.68 1 95.81 445 GLY A CA 1
ATOM 3721 C C . GLY A 1 445 ? 30.984 12.594 13.086 1 95.81 445 GLY A C 1
ATOM 3722 O O . GLY A 1 445 ? 31.047 13.523 12.289 1 95.81 445 GLY A O 1
ATOM 3723 N N . GLY A 1 446 ? 31.375 12.656 14.328 1 97.06 446 GLY A N 1
ATOM 3724 C CA . GLY A 1 446 ? 31.922 13.891 14.875 1 97.06 446 GLY A CA 1
ATOM 3725 C C . GLY A 1 446 ? 30.859 14.773 15.516 1 97.06 446 GLY A C 1
ATOM 3726 O O . GLY A 1 446 ? 29.688 14.414 15.547 1 97.06 446 GLY A O 1
ATOM 3727 N N . GLU A 1 447 ? 31.281 15.883 16.062 1 98.12 447 GLU A N 1
ATOM 3728 C CA . GLU A 1 447 ? 30.375 16.844 16.688 1 98.12 447 GLU A CA 1
ATOM 3729 C C . GLU A 1 447 ? 30.953 18.266 16.625 1 98.12 447 GLU A C 1
ATOM 3731 O O . GLU A 1 447 ? 32.125 18.453 16.375 1 98.12 447 GLU A O 1
ATOM 3736 N N . SER A 1 448 ? 30.188 19.172 16.766 1 98.5 448 SER A N 1
ATOM 3737 C CA . SER A 1 448 ? 30.562 20.578 16.875 1 98.5 448 SER A CA 1
ATOM 3738 C C . SER A 1 448 ? 29.5 21.391 17.609 1 98.5 448 SER A C 1
ATOM 3740 O O . SER A 1 448 ? 28.469 20.844 18.016 1 98.5 448 SER A O 1
ATOM 3742 N N . SER A 1 449 ? 29.797 22.672 17.781 1 98.75 449 SER A N 1
ATOM 3743 C CA . SER A 1 449 ? 28.859 23.531 18.484 1 98.75 449 SER A CA 1
ATOM 3744 C C . SER A 1 449 ? 27.625 23.812 17.625 1 98.75 449 SER A C 1
ATOM 3746 O O . SER A 1 449 ? 27.688 23.734 16.406 1 98.75 449 SER A O 1
ATOM 3748 N N . LEU A 1 450 ? 26.562 24.109 18.266 1 98.88 450 LEU A N 1
ATOM 3749 C CA . LEU A 1 450 ? 25.359 24.516 17.547 1 98.88 450 LEU A CA 1
ATOM 3750 C C . LEU A 1 450 ? 25.641 25.703 16.625 1 98.88 450 LEU A C 1
ATOM 3752 O O . LEU A 1 450 ? 25.109 25.797 15.523 1 98.88 450 LEU A O 1
ATOM 3756 N N . TYR A 1 451 ? 26.469 26.688 17.078 1 98.81 451 TYR A N 1
ATOM 3757 C CA . TYR A 1 451 ? 26.875 27.828 16.266 1 98.81 451 TYR A CA 1
ATOM 3758 C C . TYR A 1 451 ? 27.484 27.375 14.938 1 98.81 451 TYR A C 1
ATOM 3760 O O . TYR A 1 451 ? 27.094 27.859 13.867 1 98.81 451 TYR A O 1
ATOM 3768 N N . ASP A 1 452 ? 28.344 26.422 15.055 1 98.75 452 ASP A N 1
ATOM 3769 C CA . ASP A 1 452 ? 29.016 25.922 13.859 1 98.75 452 ASP A CA 1
ATOM 3770 C C . ASP A 1 452 ? 28.031 25.203 12.938 1 98.75 452 ASP A C 1
ATOM 3772 O O . ASP A 1 452 ? 28.141 25.297 11.711 1 98.75 452 ASP A O 1
ATOM 3776 N N . HIS A 1 453 ? 27.109 24.422 13.516 1 98.88 453 HIS A N 1
ATOM 3777 C CA . HIS A 1 453 ? 26.062 23.797 12.719 1 98.88 453 HIS A CA 1
ATOM 3778 C C . HIS A 1 453 ? 25.328 24.828 11.867 1 98.88 453 HIS A C 1
ATOM 3780 O O . HIS A 1 453 ? 25.078 24.594 10.68 1 98.88 453 HIS A O 1
ATOM 3786 N N . CYS A 1 454 ? 24.984 25.922 12.43 1 98.88 454 CYS A N 1
ATOM 3787 C CA . CYS A 1 454 ? 24.281 26.984 11.719 1 98.88 454 CYS A CA 1
ATOM 3788 C C . CYS A 1 454 ? 25.156 27.594 10.633 1 98.88 454 CYS A C 1
ATOM 3790 O O . CYS A 1 454 ? 24.688 27.844 9.523 1 98.88 454 CYS A O 1
ATOM 3792 N N . ILE A 1 455 ? 26.406 27.844 10.977 1 98.81 455 ILE A N 1
ATOM 3793 C CA . ILE A 1 455 ? 27.344 28.422 10.023 1 98.81 455 ILE A CA 1
ATOM 3794 C C . ILE A 1 455 ? 27.469 27.5 8.805 1 98.81 455 ILE A C 1
ATOM 3796 O O . ILE A 1 455 ? 27.438 27.984 7.66 1 98.81 455 ILE A O 1
ATOM 3800 N N . ARG A 1 456 ? 27.531 26.234 9.062 1 98.62 456 ARG A N 1
ATOM 3801 C CA . ARG A 1 456 ? 27.688 25.266 7.977 1 98.62 456 ARG A CA 1
ATOM 3802 C C . ARG A 1 456 ? 26.438 25.234 7.094 1 98.62 456 ARG A C 1
ATOM 3804 O O . ARG A 1 456 ? 26.547 25.078 5.875 1 98.62 456 ARG A O 1
ATOM 3811 N N . ALA A 1 457 ? 25.312 25.344 7.711 1 98.75 457 ALA A N 1
ATOM 3812 C CA . ALA A 1 457 ? 24.078 25.391 6.938 1 98.75 457 ALA A CA 1
ATOM 3813 C C . ALA A 1 457 ? 24.062 26.609 6.016 1 98.75 457 ALA A C 1
ATOM 3815 O O . ALA A 1 457 ? 23.719 26.5 4.836 1 98.75 457 ALA A O 1
ATOM 3816 N N . ILE A 1 458 ? 24.391 27.781 6.508 1 98.81 458 ILE A N 1
ATOM 3817 C CA . ILE A 1 458 ? 24.391 29.031 5.746 1 98.81 458 ILE A CA 1
ATOM 3818 C C . ILE A 1 458 ? 25.438 28.953 4.641 1 98.81 458 ILE A C 1
ATOM 3820 O O . ILE A 1 458 ? 25.156 29.281 3.486 1 98.81 458 ILE A O 1
ATOM 3824 N N . HIS A 1 459 ? 26.609 28.438 5 1 98.56 459 HIS A N 1
ATOM 3825 C CA . HIS A 1 459 ? 27.703 28.344 4.027 1 98.56 459 HIS A CA 1
ATOM 3826 C C . HIS A 1 459 ? 27.328 27.375 2.9 1 98.56 459 HIS A C 1
ATOM 3828 O O . HIS A 1 459 ? 27.719 27.594 1.748 1 98.56 459 HIS A O 1
ATOM 3834 N N . TYR A 1 460 ? 26.656 26.359 3.291 1 98.31 460 TYR A N 1
ATOM 3835 C CA . TYR A 1 460 ? 26.25 25.406 2.268 1 98.31 460 TYR A CA 1
ATOM 3836 C C . TYR A 1 460 ? 25.469 26.109 1.158 1 98.31 460 TYR A C 1
ATOM 3838 O O . TYR A 1 460 ? 25.719 25.859 -0.027 1 98.31 460 TYR A O 1
ATOM 3846 N N . ASN A 1 461 ? 24.516 26.922 1.487 1 98.12 461 ASN A N 1
ATOM 3847 C CA . ASN A 1 461 ? 23.719 27.641 0.491 1 98.12 461 ASN A CA 1
ATOM 3848 C C . ASN A 1 461 ? 24.547 28.672 -0.251 1 98.12 461 ASN A C 1
ATOM 3850 O O . ASN A 1 461 ? 24.375 28.875 -1.456 1 98.12 461 ASN A O 1
ATOM 3854 N N . LEU A 1 462 ? 25.406 29.391 0.483 1 98.38 462 LEU A N 1
ATOM 3855 C CA . LEU A 1 462 ? 26.234 30.406 -0.141 1 98.38 462 LEU A CA 1
ATOM 3856 C C . LEU A 1 462 ? 27.188 29.781 -1.157 1 98.38 462 LEU A C 1
ATOM 3858 O O . LEU A 1 462 ? 27.625 30.453 -2.098 1 98.38 462 LEU A O 1
ATOM 3862 N N . ASN A 1 463 ? 27.453 28.484 -0.991 1 97.75 463 ASN A N 1
ATOM 3863 C CA . ASN A 1 463 ? 28.312 27.766 -1.929 1 97.75 463 ASN A CA 1
ATOM 3864 C C . ASN A 1 463 ? 27.516 27.203 -3.1 1 97.75 463 ASN A C 1
ATOM 3866 O O . ASN A 1 463 ? 28.078 26.578 -4 1 97.75 463 ASN A O 1
ATOM 3870 N N . HIS A 1 464 ? 26.219 27.375 -3.119 1 97.88 464 HIS A N 1
ATOM 3871 C CA . HIS A 1 464 ? 25.344 26.891 -4.176 1 97.88 464 HIS A CA 1
ATOM 3872 C C . HIS A 1 464 ? 24.531 28.016 -4.785 1 97.88 464 HIS A C 1
ATOM 3874 O O . HIS A 1 464 ? 23.297 27.984 -4.777 1 97.88 464 HIS A O 1
ATOM 3880 N N . MET A 1 465 ? 25.203 29.016 -5.293 1 98.38 465 MET A N 1
ATOM 3881 C CA . MET A 1 465 ? 24.625 30.188 -5.965 1 98.38 465 MET A CA 1
ATOM 3882 C C . MET A 1 465 ? 24.844 30.094 -7.473 1 98.38 465 MET A C 1
ATOM 3884 O O . MET A 1 465 ? 25.797 29.469 -7.934 1 98.38 465 MET A O 1
ATOM 3888 N N . SER A 1 466 ? 23.953 30.656 -8.188 1 98.19 466 SER A N 1
ATOM 3889 C CA . SER A 1 466 ? 24.094 30.734 -9.641 1 98.19 466 SER A CA 1
ATOM 3890 C C . SER A 1 466 ? 25.141 31.766 -10.047 1 98.19 466 SER A C 1
ATOM 3892 O O . SER A 1 466 ? 25.672 32.5 -9.195 1 98.19 466 SER A O 1
ATOM 3894 N N . GLN A 1 467 ? 25.391 31.875 -11.391 1 96.56 467 GLN A N 1
ATOM 3895 C CA . GLN A 1 467 ? 26.312 32.844 -11.93 1 96.56 467 GLN A CA 1
ATOM 3896 C C . GLN A 1 467 ? 25.812 34.281 -11.688 1 96.56 467 GLN A C 1
ATOM 3898 O O . GLN A 1 467 ? 26.609 35.219 -11.586 1 96.56 467 GLN A O 1
ATOM 3903 N N . ARG A 1 468 ? 24.5 34.469 -11.508 1 97.31 468 ARG A N 1
ATOM 3904 C CA . ARG A 1 468 ? 23.875 35.75 -11.273 1 97.31 468 ARG A CA 1
ATOM 3905 C C . ARG A 1 468 ? 23.875 36.094 -9.789 1 97.31 468 ARG A C 1
ATOM 3907 O O . ARG A 1 468 ? 23.406 37.188 -9.391 1 97.31 468 ARG A O 1
ATOM 3914 N N . GLY A 1 469 ? 24.328 35.188 -8.977 1 98.06 469 GLY A N 1
ATOM 3915 C CA . GLY A 1 469 ? 24.344 35.406 -7.543 1 98.06 469 GLY A CA 1
ATOM 3916 C C . GLY A 1 469 ? 23 35.156 -6.879 1 98.06 469 GLY A C 1
ATOM 3917 O O . GLY A 1 469 ? 22.688 35.781 -5.871 1 98.06 469 GLY A O 1
ATOM 3918 N N . LEU A 1 470 ? 22.172 34.406 -7.465 1 98.75 470 LEU A N 1
ATOM 3919 C CA . LEU A 1 470 ? 20.922 33.969 -6.879 1 98.75 470 LEU A CA 1
ATOM 3920 C C . LEU A 1 470 ? 21.016 32.531 -6.402 1 98.75 470 LEU A C 1
ATOM 3922 O O . LEU A 1 470 ? 21.766 31.734 -6.977 1 98.75 470 LEU A O 1
ATOM 3926 N N . PRO A 1 471 ? 20.328 32.094 -5.367 1 98.75 471 PRO A N 1
ATOM 3927 C CA . PRO A 1 471 ? 20.422 30.719 -4.887 1 98.75 471 PRO A CA 1
ATOM 3928 C C . PRO A 1 471 ? 19.875 29.719 -5.895 1 98.75 471 PRO A C 1
ATOM 3930 O O . PRO A 1 471 ? 18.844 29.953 -6.527 1 98.75 471 PRO A O 1
ATOM 3933 N N . LEU A 1 472 ? 20.547 28.562 -6.023 1 98.69 472 LEU A N 1
ATOM 3934 C CA . LEU A 1 472 ? 20.047 27.453 -6.828 1 98.69 472 LEU A CA 1
ATOM 3935 C C . LEU A 1 472 ? 18.891 26.75 -6.129 1 98.69 472 LEU A C 1
ATOM 3937 O O . LEU A 1 472 ? 18.906 26.578 -4.91 1 98.69 472 LEU A O 1
ATOM 3941 N N . ILE A 1 473 ? 17.922 26.406 -6.922 1 98.5 473 ILE A N 1
ATOM 3942 C CA . ILE A 1 473 ? 16.688 25.875 -6.336 1 98.5 473 ILE A CA 1
ATOM 3943 C C . ILE A 1 473 ? 16.828 24.375 -6.137 1 98.5 473 ILE A C 1
ATOM 3945 O O . ILE A 1 473 ? 16.219 23.797 -5.234 1 98.5 473 ILE A O 1
ATOM 3949 N N . GLY A 1 474 ? 17.656 23.578 -7.016 1 97.12 474 GLY A N 1
ATOM 3950 C CA . GLY A 1 474 ? 17.812 22.141 -6.934 1 97.12 474 GLY A CA 1
ATOM 3951 C C . GLY A 1 474 ? 16.531 21.375 -7.211 1 97.12 474 GLY A C 1
ATOM 3952 O O . GLY A 1 474 ? 15.875 21.609 -8.227 1 97.12 474 GLY A O 1
ATOM 3953 N N . ASP A 1 475 ? 16.188 20.406 -6.266 1 96.19 475 ASP A N 1
ATOM 3954 C CA . ASP A 1 475 ? 14.984 19.594 -6.383 1 96.19 475 ASP A CA 1
ATOM 3955 C C . ASP A 1 475 ? 13.758 20.344 -5.871 1 96.19 475 ASP A C 1
ATOM 3957 O O . ASP A 1 475 ? 12.711 19.734 -5.625 1 96.19 475 ASP A O 1
ATOM 3961 N N . GLY A 1 476 ? 13.898 21.609 -5.633 1 96.75 476 GLY A N 1
ATOM 3962 C CA . GLY A 1 476 ? 12.836 22.438 -5.09 1 96.75 476 GLY A CA 1
ATOM 3963 C C . GLY A 1 476 ? 13.273 23.266 -3.893 1 96.75 476 GLY A C 1
ATOM 3964 O O . GLY A 1 476 ? 14.438 23.203 -3.482 1 96.75 476 GLY A O 1
ATOM 3965 N N . ASP A 1 477 ? 12.469 24.078 -3.459 1 97.69 477 ASP A N 1
ATOM 3966 C CA . ASP A 1 477 ? 12.648 24.828 -2.219 1 97.69 477 ASP A CA 1
ATOM 3967 C C . ASP A 1 477 ? 11.477 24.594 -1.269 1 97.69 477 ASP A C 1
ATOM 3969 O O . ASP A 1 477 ? 10.977 23.484 -1.141 1 97.69 477 ASP A O 1
ATOM 3973 N N . TRP A 1 478 ? 11.062 25.578 -0.557 1 97.19 478 TRP A N 1
ATOM 3974 C CA . TRP A 1 478 ? 9.977 25.391 0.399 1 97.19 478 TRP A CA 1
ATOM 3975 C C . TRP A 1 478 ? 8.781 24.703 -0.257 1 97.19 478 TRP A C 1
ATOM 3977 O O . TRP A 1 478 ? 8.016 24.016 0.412 1 97.19 478 TRP A O 1
ATOM 3987 N N . ASN A 1 479 ? 8.555 24.891 -1.449 1 97 479 ASN A N 1
ATOM 3988 C CA . ASN A 1 479 ? 7.523 24.188 -2.195 1 97 479 ASN A CA 1
ATOM 3989 C C . ASN A 1 479 ? 8.062 22.906 -2.82 1 97 479 ASN A C 1
ATOM 3991 O O . ASN A 1 479 ? 8.625 22.922 -3.916 1 97 479 ASN A O 1
ATOM 3995 N N . ASP A 1 480 ? 7.723 21.781 -2.279 1 94.44 480 ASP A N 1
ATOM 3996 C CA . ASP A 1 480 ? 8.203 20.484 -2.74 1 94.44 480 ASP A CA 1
ATOM 3997 C C . ASP A 1 480 ? 7.68 20.172 -4.141 1 94.44 480 ASP A C 1
ATOM 3999 O O . ASP A 1 480 ? 8.266 19.359 -4.859 1 94.44 480 ASP A O 1
ATOM 4003 N N . GLY A 1 481 ? 6.582 20.812 -4.504 1 96.56 481 GLY A N 1
ATOM 4004 C CA . GLY A 1 481 ? 5.98 20.547 -5.801 1 96.56 481 GLY A CA 1
ATOM 4005 C C . GLY A 1 481 ? 6.797 21.094 -6.957 1 96.56 481 GLY A C 1
ATOM 4006 O O . GLY A 1 481 ? 6.57 20.719 -8.109 1 96.56 481 GLY A O 1
ATOM 4007 N N . MET A 1 482 ? 7.707 21.953 -6.711 1 97.94 482 MET A N 1
ATOM 4008 C CA . MET A 1 482 ? 8.609 22.5 -7.723 1 97.94 482 MET A CA 1
ATOM 4009 C C . MET A 1 482 ? 9.867 21.641 -7.852 1 97.94 482 MET A C 1
ATOM 4011 O O . MET A 1 482 ? 10.969 22.172 -7.977 1 97.94 482 MET A O 1
ATOM 4015 N N . ASN A 1 483 ? 9.68 20.328 -7.887 1 97.06 483 ASN A N 1
ATOM 4016 C CA . ASN A 1 483 ? 10.75 19.344 -7.73 1 97.06 483 ASN A CA 1
ATOM 4017 C C . ASN A 1 483 ? 11.461 19.078 -9.055 1 97.06 483 ASN A C 1
ATOM 4019 O O . ASN A 1 483 ? 12.344 18.219 -9.133 1 97.06 483 ASN A O 1
ATOM 4023 N N . ALA A 1 484 ? 11.141 19.812 -10.125 1 97.62 484 ALA A N 1
ATOM 4024 C CA . ALA A 1 484 ? 11.82 19.594 -11.398 1 97.62 484 ALA A CA 1
ATOM 4025 C C . ALA A 1 484 ? 12.398 20.891 -11.945 1 97.62 484 ALA A C 1
ATOM 4027 O O . ALA A 1 484 ? 12.898 20.938 -13.07 1 97.62 484 ALA A O 1
ATOM 4028 N N . VAL A 1 485 ? 12.352 21.938 -11.148 1 97.81 485 VAL A N 1
ATOM 4029 C CA . VAL A 1 485 ? 12.688 23.266 -11.625 1 97.81 485 VAL A CA 1
ATOM 4030 C C . VAL A 1 485 ? 14.195 23.391 -11.828 1 97.81 485 VAL A C 1
ATOM 4032 O O . VAL A 1 485 ? 14.656 24.094 -12.719 1 97.81 485 VAL A O 1
ATOM 4035 N N . GLY A 1 486 ? 14.93 22.703 -11.016 1 97.75 486 GLY A N 1
ATOM 4036 C CA . GLY A 1 486 ? 16.375 22.922 -11.047 1 97.75 486 GLY A CA 1
ATOM 4037 C C . GLY A 1 486 ? 17.172 21.625 -10.945 1 97.75 486 GLY A C 1
ATOM 4038 O O . GLY A 1 486 ? 18.25 21.609 -10.359 1 97.75 486 GLY A O 1
ATOM 4039 N N . THR A 1 487 ? 16.703 20.5 -11.492 1 95.75 487 THR A N 1
ATOM 4040 C CA . THR A 1 487 ? 17.328 19.203 -11.336 1 95.75 487 THR A CA 1
ATOM 4041 C C . THR A 1 487 ? 18.641 19.125 -12.125 1 95.75 487 THR A C 1
ATOM 4043 O O . THR A 1 487 ? 19.453 18.234 -11.891 1 95.75 487 THR A O 1
ATOM 4046 N N . GLN A 1 488 ? 18.922 20.094 -13.039 1 95.69 488 GLN A N 1
ATOM 4047 C CA . GLN A 1 488 ? 20.156 20.125 -13.805 1 95.69 488 GLN A CA 1
ATOM 4048 C C . GLN A 1 488 ? 21.172 21.047 -13.148 1 95.69 488 GLN A C 1
ATOM 4050 O O . GLN A 1 488 ? 22.266 21.266 -13.688 1 95.69 488 GLN A O 1
ATOM 4055 N N . GLY A 1 489 ? 20.797 21.719 -12.031 1 96.31 489 GLY A N 1
ATOM 4056 C CA . GLY A 1 489 ? 21.734 22.5 -11.242 1 96.31 489 GLY A CA 1
ATOM 4057 C C . GLY A 1 489 ? 21.859 23.938 -11.719 1 96.31 489 GLY A C 1
ATOM 4058 O O . GLY A 1 489 ? 22.859 24.609 -11.445 1 96.31 489 GLY A O 1
ATOM 4059 N N . LYS A 1 490 ? 20.844 24.422 -12.414 1 98 490 LYS A N 1
ATOM 4060 C CA . LYS A 1 490 ? 20.938 25.781 -12.953 1 98 490 LYS A CA 1
ATOM 4061 C C . LYS A 1 490 ? 19.75 26.625 -12.508 1 98 490 LYS A C 1
ATOM 4063 O O . LYS A 1 490 ? 19.828 27.859 -12.508 1 98 490 LYS A O 1
ATOM 4068 N N . GLY A 1 491 ? 18.641 26.016 -12.164 1 98.5 491 GLY A N 1
ATOM 4069 C CA . GLY A 1 491 ? 17.453 26.75 -11.75 1 98.5 491 GLY A CA 1
ATOM 4070 C C . GLY A 1 491 ? 17.688 27.609 -10.516 1 98.5 491 GLY A C 1
ATOM 4071 O O . GLY A 1 491 ? 18.531 27.281 -9.672 1 98.5 491 GLY A O 1
ATOM 4072 N N . GLU A 1 492 ? 16.953 28.719 -10.445 1 98.75 492 GLU A N 1
ATOM 4073 C CA . GLU A 1 492 ? 17.172 29.672 -9.367 1 98.75 492 GLU A CA 1
ATOM 4074 C C . GLU A 1 492 ? 15.891 29.875 -8.555 1 98.75 492 GLU A C 1
ATOM 4076 O O . GLU A 1 492 ? 14.789 29.844 -9.109 1 98.75 492 GLU A O 1
ATOM 4081 N N . SER A 1 493 ? 16.016 30.078 -7.289 1 98.81 493 SER A N 1
ATOM 4082 C CA . SER A 1 493 ? 14.891 30.375 -6.414 1 98.81 493 SER A CA 1
ATOM 4083 C C . SER A 1 493 ? 14.953 31.812 -5.914 1 98.81 493 SER A C 1
ATOM 4085 O O . SER A 1 493 ? 15.828 32.156 -5.121 1 98.81 493 SER A O 1
ATOM 4087 N N . VAL A 1 494 ? 14 32.594 -6.281 1 98.75 494 VAL A N 1
ATOM 4088 C CA . VAL A 1 494 ? 13.93 33.969 -5.832 1 98.75 494 VAL A CA 1
ATOM 4089 C C . VAL A 1 494 ? 13.391 34.031 -4.406 1 98.75 494 VAL A C 1
ATOM 4091 O O . VAL A 1 494 ? 13.875 34.812 -3.576 1 98.75 494 VAL A O 1
ATOM 4094 N N . TRP A 1 495 ? 12.383 33.25 -4.117 1 98.62 495 TRP A N 1
ATOM 4095 C CA . TRP A 1 495 ? 11.891 33.156 -2.746 1 98.62 495 TRP A CA 1
ATOM 4096 C C . TRP A 1 495 ? 13.023 32.875 -1.773 1 98.62 495 TRP A C 1
ATOM 4098 O O . TRP A 1 495 ? 13.141 33.5 -0.729 1 98.62 495 TRP A O 1
ATOM 4108 N N . LEU A 1 496 ? 13.812 31.844 -2.084 1 98.75 496 LEU A N 1
ATOM 4109 C CA . LEU A 1 496 ? 14.914 31.453 -1.216 1 98.75 496 LEU A CA 1
ATOM 4110 C C . LEU A 1 496 ? 15.898 32.594 -1.048 1 98.75 496 LEU A C 1
ATOM 4112 O O . LEU A 1 496 ? 16.5 32.75 0.016 1 98.75 496 LEU A O 1
ATOM 4116 N N . GLY A 1 497 ? 16.078 33.375 -2.119 1 98.81 497 GLY A N 1
ATOM 4117 C CA . GLY A 1 497 ? 16.891 34.594 -2.004 1 98.81 497 GLY A CA 1
ATOM 4118 C C . GLY A 1 497 ? 16.422 35.531 -0.927 1 98.81 497 GLY A C 1
ATOM 4119 O O . GLY A 1 497 ? 17.219 36 -0.112 1 98.81 497 GLY A O 1
ATOM 4120 N N . HIS A 1 498 ? 15.133 35.844 -0.961 1 98.75 498 HIS A N 1
ATOM 4121 C CA . HIS A 1 498 ? 14.555 36.688 0.066 1 98.75 498 HIS A CA 1
ATOM 4122 C C . HIS A 1 498 ? 14.758 36.094 1.457 1 98.75 498 HIS A C 1
ATOM 4124 O O . HIS A 1 498 ? 15.07 36.844 2.404 1 98.75 498 HIS A O 1
ATOM 4130 N N . PHE A 1 499 ? 14.555 34.781 1.609 1 98.75 499 PHE A N 1
ATOM 4131 C CA . PHE A 1 499 ? 14.664 34.062 2.873 1 98.75 499 PHE A CA 1
ATOM 4132 C C . PHE A 1 499 ? 16.094 34.094 3.387 1 98.75 499 PHE A C 1
ATOM 4134 O O . PHE A 1 499 ? 16.344 34.438 4.547 1 98.75 499 PHE A O 1
ATOM 4141 N N . LEU A 1 500 ? 17.016 33.781 2.51 1 98.88 500 LEU A N 1
ATOM 4142 C CA . LEU A 1 500 ? 18.438 33.75 2.842 1 98.88 500 LEU A CA 1
ATOM 4143 C C . LEU A 1 500 ? 18.922 35.125 3.256 1 98.88 500 LEU A C 1
ATOM 4145 O O . LEU A 1 500 ? 19.719 35.25 4.188 1 98.88 500 LEU A O 1
ATOM 4149 N N . TYR A 1 501 ? 18.484 36.188 2.562 1 98.81 501 TYR A N 1
ATOM 4150 C CA . TYR A 1 501 ? 18.844 37.562 2.908 1 98.81 501 TYR A CA 1
ATOM 4151 C C . TYR A 1 501 ? 18.531 37.844 4.371 1 98.81 501 TYR A C 1
ATOM 4153 O O . TYR A 1 501 ? 19.375 38.375 5.102 1 98.81 501 TYR A O 1
ATOM 4161 N N . GLY A 1 502 ? 17.312 37.5 4.785 1 98.62 502 GLY A N 1
ATOM 4162 C CA . GLY A 1 502 ? 16.922 37.719 6.168 1 98.62 502 GLY A CA 1
ATOM 4163 C C . GLY A 1 502 ? 17.797 36.969 7.156 1 98.62 502 GLY A C 1
ATOM 4164 O O . GLY A 1 502 ? 18.156 37.5 8.203 1 98.62 502 GLY A O 1
ATOM 4165 N N . ILE A 1 503 ? 18.109 35.781 6.859 1 98.81 503 ILE A N 1
ATOM 4166 C CA . ILE A 1 503 ? 18.938 34.938 7.727 1 98.81 503 ILE A CA 1
ATOM 4167 C C . ILE A 1 503 ? 20.344 35.562 7.836 1 98.81 503 ILE A C 1
ATOM 4169 O O . ILE A 1 503 ? 20.906 35.625 8.93 1 98.81 503 ILE A O 1
ATOM 4173 N N . LEU A 1 504 ? 20.891 35.938 6.652 1 98.88 504 LEU A N 1
ATOM 4174 C CA . LEU A 1 504 ? 22.234 36.5 6.645 1 98.88 504 LEU A CA 1
ATOM 4175 C C . LEU A 1 504 ? 22.297 37.75 7.516 1 98.88 504 LEU A C 1
ATOM 4177 O O . LEU A 1 504 ? 23.203 37.906 8.328 1 98.88 504 LEU A O 1
ATOM 4181 N N . LYS A 1 505 ? 21.375 38.594 7.414 1 98.5 505 LYS A N 1
ATOM 4182 C CA . LYS A 1 505 ? 21.328 39.844 8.188 1 98.5 505 LYS A CA 1
ATOM 4183 C C . LYS A 1 505 ? 21.234 39.531 9.68 1 98.5 505 LYS A C 1
ATOM 4185 O O . LYS A 1 505 ? 22.016 40.062 10.477 1 98.5 505 LYS A O 1
ATOM 4190 N N . ASP A 1 506 ? 20.312 38.75 10.055 1 98 506 ASP A N 1
ATOM 4191 C CA . ASP A 1 506 ? 20.062 38.469 11.461 1 98 506 ASP A CA 1
ATOM 4192 C C . ASP A 1 506 ? 21.188 37.656 12.078 1 98 506 ASP A C 1
ATOM 4194 O O . ASP A 1 506 ? 21.547 37.844 13.242 1 98 506 ASP A O 1
ATOM 4198 N N . PHE A 1 507 ? 21.719 36.719 11.312 1 98.69 507 PHE A N 1
ATOM 4199 C CA . PHE A 1 507 ? 22.734 35.844 11.883 1 98.69 507 PHE A CA 1
ATOM 4200 C C . PHE A 1 507 ? 24.062 36.562 12.008 1 98.69 507 PHE A C 1
ATOM 4202 O O . PHE A 1 507 ? 24.938 36.156 12.773 1 98.69 507 PHE A O 1
ATOM 4209 N N . SER A 1 508 ? 24.297 37.625 11.219 1 98.56 508 SER A N 1
ATOM 4210 C CA . SER A 1 508 ? 25.469 38.469 11.398 1 98.56 508 SER A CA 1
ATOM 4211 C C . SER A 1 508 ? 25.516 39.062 12.812 1 98.56 508 SER A C 1
ATOM 4213 O O . SER A 1 508 ? 26.609 39.25 13.375 1 98.56 508 SER A O 1
ATOM 4215 N N . VAL A 1 509 ? 24.375 39.344 13.359 1 98.25 509 VAL A N 1
ATOM 4216 C CA . VAL A 1 509 ? 24.297 39.812 14.734 1 98.25 509 VAL A CA 1
ATOM 4217 C C . VAL A 1 509 ? 24.781 38.719 15.688 1 98.25 509 VAL A C 1
ATOM 4219 O O . VAL A 1 509 ? 25.5 39 16.641 1 98.25 509 VAL A O 1
ATOM 4222 N N . VAL A 1 510 ? 24.406 37.469 15.445 1 98.5 510 VAL A N 1
ATOM 4223 C CA . VAL A 1 510 ? 24.844 36.344 16.25 1 98.5 510 VAL A CA 1
ATOM 4224 C C . VAL A 1 510 ? 26.359 36.188 16.156 1 98.5 510 VAL A C 1
ATOM 4226 O O . VAL A 1 510 ? 27.031 35.969 17.156 1 98.5 510 VAL A O 1
ATOM 4229 N N . CYS A 1 511 ? 26.844 36.312 14.914 1 98.56 511 CYS A N 1
ATOM 4230 C CA . CYS A 1 511 ? 28.281 36.219 14.719 1 98.56 511 CYS A CA 1
ATOM 4231 C C . CYS A 1 511 ? 29.016 37.281 15.547 1 98.56 511 CYS A C 1
ATOM 4233 O O . CYS A 1 511 ? 30.031 36.969 16.188 1 98.56 511 CYS A O 1
ATOM 4235 N N . LYS A 1 512 ? 28.547 38.438 15.484 1 98 512 LYS A N 1
ATOM 4236 C CA . LYS A 1 512 ? 29.141 39.5 16.266 1 98 512 LYS A CA 1
ATOM 4237 C C . LYS A 1 512 ? 29.125 39.188 17.75 1 98 512 LYS A C 1
ATOM 4239 O O . LYS A 1 512 ? 30.125 39.406 18.438 1 98 512 LYS A O 1
ATOM 4244 N N . LYS A 1 513 ? 28 38.719 18.234 1 96.88 513 LYS A N 1
ATOM 4245 C CA . LYS A 1 513 ? 27.859 38.344 19.641 1 96.88 513 LYS A CA 1
ATOM 4246 C C . LYS A 1 513 ? 28.812 37.219 20.016 1 96.88 513 LYS A C 1
ATOM 4248 O O . LYS A 1 513 ? 29.281 37.125 21.156 1 96.88 513 LYS A O 1
ATOM 4253 N N . MET A 1 514 ? 29.125 36.375 19.078 1 97.25 514 MET A N 1
ATOM 4254 C CA . MET A 1 514 ? 30 35.219 19.312 1 97.25 514 MET A CA 1
ATOM 4255 C C . MET A 1 514 ? 31.453 35.594 19.047 1 97.25 514 MET A C 1
ATOM 4257 O O . MET A 1 514 ? 32.344 34.75 19.188 1 97.25 514 MET A O 1
ATOM 4261 N N . GLY A 1 515 ? 31.734 36.812 18.609 1 97.19 515 GLY A N 1
ATOM 4262 C CA . GLY A 1 515 ? 33.094 37.312 18.375 1 97.19 515 GLY A CA 1
ATOM 4263 C C . GLY A 1 515 ? 33.656 36.875 17.031 1 97.19 515 GLY A C 1
ATOM 4264 O O . GLY A 1 515 ? 34.844 36.969 16.812 1 97.19 515 GLY A O 1
ATOM 4265 N N . ASP A 1 516 ? 32.812 36.438 16.219 1 97.88 516 ASP A N 1
ATOM 4266 C CA . ASP A 1 516 ? 33.219 36.031 14.891 1 97.88 516 ASP A CA 1
ATOM 4267 C C . ASP A 1 516 ? 33.094 37.156 13.875 1 97.88 516 ASP A C 1
ATOM 4269 O O . ASP A 1 516 ? 32.156 37.188 13.078 1 97.88 516 ASP A O 1
ATOM 4273 N N . LEU A 1 517 ? 34 38 13.766 1 97.69 517 LEU A N 1
ATOM 4274 C CA . LEU A 1 517 ? 33.938 39.219 12.961 1 97.69 517 LEU A CA 1
ATOM 4275 C C . LEU A 1 517 ? 34.031 38.906 11.477 1 97.69 517 LEU A C 1
ATOM 4277 O O . LEU A 1 517 ? 33.438 39.594 10.648 1 97.69 517 LEU A O 1
ATOM 4281 N N . ALA A 1 518 ? 34.75 37.875 11.211 1 97.75 518 ALA A N 1
ATOM 4282 C CA . ALA A 1 518 ? 34.906 37.469 9.812 1 97.75 518 ALA A CA 1
ATOM 4283 C C . ALA A 1 518 ? 33.562 37.125 9.195 1 97.75 518 ALA A C 1
ATOM 4285 O O . ALA A 1 518 ? 33.219 37.594 8.125 1 97.75 518 ALA A O 1
ATOM 4286 N N . ASN A 1 519 ? 32.875 36.281 9.883 1 98.25 519 ASN A N 1
ATOM 4287 C CA . ASN A 1 519 ? 31.578 35.906 9.375 1 98.25 519 ASN A CA 1
ATOM 4288 C C . ASN A 1 519 ? 30.578 37.031 9.469 1 98.25 519 ASN A C 1
ATOM 4290 O O . ASN A 1 519 ? 29.672 37.156 8.641 1 98.25 519 ASN A O 1
ATOM 4294 N N . THR A 1 520 ? 30.656 37.875 10.461 1 98.38 520 THR A N 1
ATOM 4295 C CA . THR A 1 520 ? 29.812 39.062 10.523 1 98.38 520 THR A CA 1
ATOM 4296 C C . THR A 1 520 ? 29.891 39.844 9.219 1 98.38 520 THR A C 1
ATOM 4298 O O . THR A 1 520 ? 28.875 40.188 8.617 1 98.38 520 THR A O 1
ATOM 4301 N N . GLN A 1 521 ? 31.125 40.125 8.812 1 98.25 521 GLN A N 1
ATOM 4302 C CA . GLN A 1 521 ? 31.344 40.938 7.613 1 98.25 521 GLN A CA 1
ATOM 4303 C C . GLN A 1 521 ? 30.922 40.156 6.359 1 98.25 521 GLN A C 1
ATOM 4305 O O . GLN A 1 521 ? 30.281 40.719 5.477 1 98.25 521 GLN A O 1
ATOM 4310 N N . ARG A 1 522 ? 31.266 38.969 6.324 1 98.31 522 ARG A N 1
ATOM 4311 C CA . ARG A 1 522 ? 30.906 38.156 5.156 1 98.31 522 ARG A CA 1
ATOM 4312 C C . ARG A 1 522 ? 29.406 38.125 4.945 1 98.31 522 ARG A C 1
ATOM 4314 O O . ARG A 1 522 ? 28.922 38.312 3.824 1 98.31 522 ARG A O 1
ATOM 4321 N N . PHE A 1 523 ? 28.734 37.781 6.012 1 98.81 523 PHE A N 1
ATOM 4322 C CA . PHE A 1 523 ? 27.281 37.656 5.906 1 98.81 523 PHE A CA 1
ATOM 4323 C C . PHE A 1 523 ? 26.641 39 5.508 1 98.81 523 PHE A C 1
ATOM 4325 O O . PHE A 1 523 ? 25.719 39 4.699 1 98.81 523 PHE A O 1
ATOM 4332 N N . MET A 1 524 ? 27.078 40.062 5.992 1 98.5 524 MET A N 1
ATOM 4333 C CA . MET A 1 524 ? 26.562 41.375 5.617 1 98.5 524 MET A CA 1
ATOM 4334 C C . MET A 1 524 ? 26.844 41.656 4.148 1 98.5 524 MET A C 1
ATOM 4336 O O . MET A 1 524 ? 25.984 42.188 3.434 1 98.5 524 MET A O 1
ATOM 4340 N N . ASP A 1 525 ? 28.078 41.375 3.691 1 98.44 525 ASP A N 1
ATOM 4341 C CA . ASP A 1 525 ? 28.453 41.594 2.299 1 98.44 525 ASP A CA 1
ATOM 4342 C C . ASP A 1 525 ? 27.594 40.75 1.358 1 98.44 525 ASP A C 1
ATOM 4344 O O . ASP A 1 525 ? 27.109 41.25 0.343 1 98.44 525 ASP A O 1
ATOM 4348 N N . GLU A 1 526 ? 27.5 39.531 1.727 1 98.62 526 GLU A N 1
ATOM 4349 C CA . GLU A 1 526 ? 26.703 38.594 0.909 1 98.62 526 GLU A CA 1
ATOM 4350 C C . GLU A 1 526 ? 25.234 39.031 0.874 1 98.62 526 GLU A C 1
ATOM 4352 O O . GLU A 1 526 ? 24.562 38.875 -0.151 1 98.62 526 GLU A O 1
ATOM 4357 N N . ALA A 1 527 ? 24.719 39.5 1.989 1 98.75 527 ALA A N 1
ATOM 4358 C CA . ALA A 1 527 ? 23.344 39.969 2.051 1 98.75 527 ALA A CA 1
ATOM 4359 C C . ALA A 1 527 ? 23.125 41.156 1.104 1 98.75 527 ALA A C 1
ATOM 4361 O O . ALA A 1 527 ? 22.141 41.188 0.365 1 98.75 527 ALA A O 1
ATOM 4362 N N . GLU A 1 528 ? 23.969 42.062 1.128 1 98.25 528 GLU A N 1
ATOM 4363 C CA . GLU A 1 528 ? 23.844 43.25 0.271 1 98.25 528 GLU A CA 1
ATOM 4364 C C . GLU A 1 528 ? 23.922 42.844 -1.205 1 98.25 528 GLU A C 1
ATOM 4366 O O . GLU A 1 528 ? 23.141 43.344 -2.018 1 98.25 528 GLU A O 1
ATOM 4371 N N . LYS A 1 529 ? 24.875 42 -1.499 1 98.44 529 LYS A N 1
ATOM 4372 C CA . LYS A 1 529 ? 25 41.531 -2.871 1 98.44 529 LYS A CA 1
ATOM 4373 C C . LYS A 1 529 ? 23.734 40.812 -3.318 1 98.44 529 LYS A C 1
ATOM 4375 O O . LYS A 1 529 ? 23.266 41 -4.445 1 98.44 529 LYS A O 1
ATOM 4380 N N . LEU A 1 530 ? 23.25 40.031 -2.492 1 98.75 530 LEU A N 1
ATOM 4381 C CA . LEU A 1 530 ? 22.047 39.281 -2.791 1 98.75 530 LEU A CA 1
ATOM 4382 C C . LEU A 1 530 ? 20.859 40.188 -3.031 1 98.75 530 LEU A C 1
ATOM 4384 O O . LEU A 1 530 ? 20.094 40 -3.979 1 98.75 530 LEU A O 1
ATOM 4388 N N . LYS A 1 531 ? 20.641 41.156 -2.162 1 98.56 531 LYS A N 1
ATOM 4389 C CA . LYS A 1 531 ? 19.578 42.156 -2.322 1 98.56 531 LYS A CA 1
ATOM 4390 C C . LYS A 1 531 ? 19.688 42.844 -3.67 1 98.56 531 LYS A C 1
ATOM 4392 O O . LYS A 1 531 ? 18.688 43.031 -4.367 1 98.56 531 LYS A O 1
ATOM 4397 N N . GLU A 1 532 ? 20.875 43.25 -4.012 1 98.44 532 GLU A N 1
ATOM 4398 C CA . GLU A 1 532 ? 21.109 43.906 -5.289 1 98.44 532 GLU A CA 1
ATOM 4399 C C . GLU A 1 532 ? 20.766 43 -6.461 1 98.44 532 GLU A C 1
ATOM 4401 O O . GLU A 1 532 ? 20.094 43.406 -7.41 1 98.44 532 GLU A O 1
ATOM 4406 N N . ASN A 1 533 ? 21.25 41.812 -6.422 1 98.62 533 ASN A N 1
ATOM 4407 C CA . ASN A 1 533 ? 21.031 40.844 -7.504 1 98.62 533 ASN A CA 1
ATOM 4408 C C . ASN A 1 533 ? 19.547 40.531 -7.664 1 98.62 533 ASN A C 1
ATOM 4410 O O . ASN A 1 533 ? 19.047 40.406 -8.789 1 98.62 533 ASN A O 1
ATOM 4414 N N . ILE A 1 534 ? 18.812 40.344 -6.559 1 98.69 534 ILE A N 1
ATOM 4415 C CA . ILE A 1 534 ? 17.375 40.062 -6.621 1 98.69 534 ILE A CA 1
ATOM 4416 C C . ILE A 1 534 ? 16.656 41.188 -7.328 1 98.69 534 ILE A C 1
ATOM 4418 O O . ILE A 1 534 ? 15.836 40.969 -8.219 1 98.69 534 ILE A O 1
ATOM 4422 N N . ASN A 1 535 ? 16.938 42.375 -6.93 1 98.44 535 ASN A N 1
ATOM 4423 C CA . ASN A 1 535 ? 16.266 43.531 -7.492 1 98.44 535 ASN A CA 1
ATOM 4424 C C . ASN A 1 535 ? 16.656 43.781 -8.953 1 98.44 535 ASN A C 1
ATOM 4426 O O . ASN A 1 535 ? 15.852 44.281 -9.734 1 98.44 535 ASN A O 1
ATOM 4430 N N . LYS A 1 536 ? 17.828 43.375 -9.305 1 98.19 536 LYS A N 1
ATOM 4431 C CA . LYS A 1 536 ? 18.312 43.531 -10.672 1 98.19 536 LYS A CA 1
ATOM 4432 C C . LYS A 1 536 ? 17.688 42.5 -11.602 1 98.19 536 LYS A C 1
ATOM 4434 O O . LYS A 1 536 ? 17.281 42.812 -12.719 1 98.19 536 LYS A O 1
ATOM 4439 N N . TYR A 1 537 ? 17.578 41.25 -11.125 1 98.19 537 TYR A N 1
ATOM 4440 C CA . TYR A 1 537 ? 17.312 40.156 -12.062 1 98.19 537 TYR A CA 1
ATOM 4441 C C . TYR A 1 537 ? 15.883 39.656 -11.883 1 98.19 537 TYR A C 1
ATOM 4443 O O . TYR A 1 537 ? 15.352 38.969 -12.773 1 98.19 537 TYR A O 1
ATOM 4451 N N . ALA A 1 538 ? 15.234 39.938 -10.727 1 98.38 538 ALA A N 1
ATOM 4452 C CA . ALA A 1 538 ? 14.008 39.188 -10.438 1 98.38 538 ALA A CA 1
ATOM 4453 C C . ALA A 1 538 ? 12.805 40.125 -10.375 1 98.38 538 ALA A C 1
ATOM 4455 O O . ALA A 1 538 ? 11.672 39.688 -10.188 1 98.38 538 ALA A O 1
ATOM 4456 N N . TRP A 1 539 ? 13.016 41.438 -10.453 1 98.31 539 TRP A N 1
ATOM 4457 C CA . TRP A 1 539 ? 11.898 42.375 -10.5 1 98.31 539 TRP A CA 1
ATOM 4458 C C . TRP A 1 539 ? 11.242 42.375 -11.883 1 98.31 539 TRP A C 1
ATOM 4460 O O . TRP A 1 539 ? 11.922 42.594 -12.891 1 98.31 539 TRP A O 1
ATOM 4470 N N . ASP A 1 540 ? 10 42.156 -11.93 1 97.31 540 ASP A N 1
ATOM 4471 C CA . ASP A 1 540 ? 9.273 41.969 -13.188 1 97.31 540 ASP A CA 1
ATOM 4472 C C . ASP A 1 540 ? 8.422 43.219 -13.516 1 97.31 540 ASP A C 1
ATOM 4474 O O . ASP A 1 540 ? 7.461 43.094 -14.281 1 97.31 540 ASP A O 1
ATOM 4478 N N . GLY A 1 541 ? 8.602 44.312 -12.875 1 96.62 541 GLY A N 1
ATOM 4479 C CA . GLY A 1 541 ? 7.891 45.531 -13.141 1 96.62 541 GLY A CA 1
ATOM 4480 C C . GLY A 1 541 ? 6.859 45.875 -12.078 1 96.62 541 GLY A C 1
ATOM 4481 O O . GLY A 1 541 ? 6.773 47 -11.625 1 96.62 541 GLY A O 1
ATOM 4482 N N . GLU A 1 542 ? 6.113 44.906 -11.648 1 97.56 542 GLU A N 1
ATOM 4483 C CA . GLU A 1 542 ? 5.059 45.156 -10.672 1 97.56 542 GLU A CA 1
ATOM 4484 C C . GLU A 1 542 ? 5.215 44.219 -9.469 1 97.56 542 GLU A C 1
ATOM 4486 O O . GLU A 1 542 ? 4.746 44.531 -8.367 1 97.56 542 GLU A O 1
ATOM 4491 N N . TRP A 1 543 ? 5.805 43.156 -9.688 1 98.5 543 TRP A N 1
ATOM 4492 C CA . TRP A 1 543 ? 6.059 42.156 -8.633 1 98.5 543 TRP A CA 1
ATOM 4493 C C . TRP A 1 543 ? 7.324 41.375 -8.922 1 98.5 543 TRP A C 1
ATOM 4495 O O . TRP A 1 543 ? 7.945 41.531 -9.977 1 98.5 543 TRP A O 1
ATOM 4505 N N . TYR A 1 544 ? 7.742 40.531 -8 1 98.75 544 TYR A N 1
ATOM 4506 C CA . TYR A 1 544 ? 8.938 39.688 -8.156 1 98.75 544 TYR A CA 1
ATOM 4507 C C . TYR A 1 544 ? 8.602 38.344 -8.797 1 98.75 544 TYR A C 1
ATOM 4509 O O . TYR A 1 544 ? 7.562 37.75 -8.492 1 98.75 544 TYR A O 1
ATOM 4517 N N . VAL A 1 545 ? 9.5 37.906 -9.648 1 98.62 545 VAL A N 1
ATOM 4518 C CA . VAL A 1 545 ? 9.438 36.562 -10.211 1 98.62 545 VAL A CA 1
ATOM 4519 C C . VAL A 1 545 ? 9.609 35.531 -9.094 1 98.62 545 VAL A C 1
ATOM 4521 O O . VAL A 1 545 ? 10.242 35.812 -8.07 1 98.62 545 VAL A O 1
ATOM 4524 N N . ARG A 1 546 ? 8.969 34.344 -9.289 1 98.69 546 ARG A N 1
ATOM 4525 C CA . ARG A 1 546 ? 9.023 33.281 -8.273 1 98.69 546 ARG A CA 1
ATOM 4526 C C . ARG A 1 546 ? 10.32 32.5 -8.367 1 98.69 546 ARG A C 1
ATOM 4528 O O . ARG A 1 546 ? 10.859 32.062 -7.355 1 98.69 546 ARG A O 1
ATOM 4535 N N . ALA A 1 547 ? 10.711 32.188 -9.57 1 98.75 547 ALA A N 1
ATOM 4536 C CA . ALA A 1 547 ? 11.867 31.312 -9.828 1 98.75 547 ALA A CA 1
ATOM 4537 C C . ALA A 1 547 ? 12.25 31.344 -11.305 1 98.75 547 ALA A C 1
ATOM 4539 O O . ALA A 1 547 ? 11.516 31.891 -12.133 1 98.75 547 ALA A O 1
ATOM 4540 N N . PHE A 1 548 ? 13.43 30.797 -11.594 1 98.62 548 PHE A N 1
ATOM 4541 C CA . PHE A 1 548 ? 13.875 30.531 -12.961 1 98.62 548 PHE A CA 1
ATOM 4542 C C . PHE A 1 548 ? 14.172 29.062 -13.164 1 98.62 548 PHE A C 1
ATOM 4544 O O . PHE A 1 548 ? 14.773 28.406 -12.305 1 98.62 548 PHE A O 1
ATOM 4551 N N . LYS A 1 549 ? 13.758 28.531 -14.359 1 97.5 549 LYS A N 1
ATOM 4552 C CA . LYS A 1 549 ? 14.016 27.141 -14.711 1 97.5 549 LYS A CA 1
ATOM 4553 C C . LYS A 1 549 ? 15.469 26.938 -15.109 1 97.5 549 LYS A C 1
ATOM 4555 O O . LYS A 1 549 ? 16.219 27.891 -15.266 1 97.5 549 LYS A O 1
ATOM 4560 N N . ASP A 1 550 ? 15.789 25.688 -15.227 1 97.81 550 ASP A N 1
ATOM 4561 C CA . ASP A 1 550 ? 17.141 25.344 -15.656 1 97.81 550 ASP A CA 1
ATOM 4562 C C . ASP A 1 550 ? 17.484 26.016 -16.984 1 97.81 550 ASP A C 1
ATOM 4564 O O . ASP A 1 550 ? 18.641 26.375 -17.219 1 97.81 550 ASP A O 1
ATOM 4568 N N . ASN A 1 551 ? 16.516 26.219 -17.844 1 96.81 551 ASN A N 1
ATOM 4569 C CA . ASN A 1 551 ? 16.75 26.812 -19.156 1 96.81 551 ASN A CA 1
ATOM 4570 C C . ASN A 1 551 ? 16.703 28.328 -19.109 1 96.81 551 ASN A C 1
ATOM 4572 O O . ASN A 1 551 ? 16.781 29 -20.141 1 96.81 551 ASN A O 1
ATOM 4576 N N . GLY A 1 552 ? 16.406 28.844 -17.891 1 96.56 552 GLY A N 1
ATOM 4577 C CA . GLY A 1 552 ? 16.422 30.297 -17.703 1 96.56 552 GLY A CA 1
ATOM 4578 C C . GLY A 1 552 ? 15.039 30.922 -17.797 1 96.56 552 GLY A C 1
ATOM 4579 O O . GLY A 1 552 ? 14.859 32.094 -17.453 1 96.56 552 GLY A O 1
ATOM 4580 N N . GLU A 1 553 ? 14.047 30.172 -18.203 1 97.5 553 GLU A N 1
ATOM 4581 C CA . GLU A 1 553 ? 12.68 30.688 -18.281 1 97.5 553 GLU A CA 1
ATOM 4582 C C . GLU A 1 553 ? 12.133 31.016 -16.906 1 97.5 553 GLU A C 1
ATOM 4584 O O . GLU A 1 553 ? 12.32 30.25 -15.953 1 97.5 553 GLU A O 1
ATOM 4589 N N . PRO A 1 554 ? 11.469 32.188 -16.797 1 98.06 554 PRO A N 1
ATOM 4590 C CA . PRO A 1 554 ? 10.93 32.562 -15.484 1 98.06 554 PRO A CA 1
ATOM 4591 C C . PRO A 1 554 ? 9.625 31.844 -15.156 1 98.06 554 PRO A C 1
ATOM 4593 O O . PRO A 1 554 ? 8.875 31.469 -16.062 1 98.06 554 PRO A O 1
ATOM 4596 N N . ILE A 1 555 ? 9.375 31.609 -13.945 1 98.31 555 ILE A N 1
ATOM 4597 C CA . ILE A 1 555 ? 8.109 31.219 -13.344 1 98.31 555 ILE A CA 1
ATOM 4598 C C . ILE A 1 555 ? 7.578 32.344 -12.477 1 98.31 555 ILE A C 1
ATOM 4600 O O . ILE A 1 555 ? 8.328 32.969 -11.711 1 98.31 555 ILE A O 1
ATOM 4604 N N . GLY A 1 556 ? 6.254 32.656 -12.555 1 98.12 556 GLY A N 1
ATOM 4605 C CA . GLY A 1 556 ? 5.703 33.75 -11.766 1 98.12 556 GLY A CA 1
ATOM 4606 C C . GLY A 1 556 ? 5.98 35.094 -12.359 1 98.12 556 GLY A C 1
ATOM 4607 O O . GLY A 1 556 ? 6.277 36.062 -11.633 1 98.12 556 GLY A O 1
ATOM 4608 N N . SER A 1 557 ? 5.941 35.156 -13.609 1 97.94 557 SER A N 1
ATOM 4609 C CA . SER A 1 557 ? 6.223 36.375 -14.367 1 97.94 557 SER A CA 1
ATOM 4610 C C . SER A 1 557 ? 5.008 36.812 -15.172 1 97.94 557 SER A C 1
ATOM 4612 O O . SER A 1 557 ? 4.172 36 -15.555 1 97.94 557 SER A O 1
ATOM 4614 N N . LYS A 1 558 ? 4.949 38.031 -15.406 1 95.5 558 LYS A N 1
ATOM 4615 C CA . LYS A 1 558 ? 3.9 38.562 -16.281 1 95.5 558 LYS A CA 1
ATOM 4616 C C . LYS A 1 558 ? 3.969 37.938 -17.672 1 95.5 558 LYS A C 1
ATOM 4618 O O . LYS A 1 558 ? 2.988 37.969 -18.406 1 95.5 558 LYS A O 1
ATOM 4623 N N . GLN A 1 559 ? 5.078 37.281 -18 1 95.06 559 GLN A N 1
ATOM 4624 C CA . GLN A 1 559 ? 5.281 36.625 -19.281 1 95.06 559 GLN A CA 1
ATOM 4625 C C . GLN A 1 559 ? 4.59 35.281 -19.328 1 95.06 559 GLN A C 1
ATOM 4627 O O . GLN A 1 559 ? 4.379 34.719 -20.406 1 95.06 559 GLN A O 1
ATOM 4632 N N . ASN A 1 560 ? 4.316 34.781 -18.219 1 96.69 560 ASN A N 1
ATOM 4633 C CA . ASN A 1 560 ? 3.709 33.469 -18.172 1 96.69 560 ASN A CA 1
ATOM 4634 C C . ASN A 1 560 ? 2.205 33.531 -18.422 1 96.69 560 ASN A C 1
ATOM 4636 O O . ASN A 1 560 ? 1.536 34.469 -18 1 96.69 560 ASN A O 1
ATOM 4640 N N . SER A 1 561 ? 1.682 32.531 -19.141 1 95.69 561 SER A N 1
ATOM 4641 C CA . SER A 1 561 ? 0.236 32.438 -19.328 1 95.69 561 SER A CA 1
ATOM 4642 C C . SER A 1 561 ? -0.438 31.859 -18.078 1 95.69 561 SER A C 1
ATOM 4644 O O . SER A 1 561 ? -1.596 32.188 -17.797 1 95.69 561 SER A O 1
ATOM 4646 N N . GLU A 1 562 ? 0.229 31 -17.406 1 96.31 562 GLU A N 1
ATOM 4647 C CA . GLU A 1 562 ? -0.186 30.406 -16.141 1 96.31 562 GLU A CA 1
ATOM 4648 C C . GLU A 1 562 ? 0.88 30.594 -15.062 1 96.31 562 GLU A C 1
ATOM 4650 O O . GLU A 1 562 ? 2.066 30.719 -15.375 1 96.31 562 GLU A O 1
ATOM 4655 N N . GLY A 1 563 ? 0.416 30.688 -13.852 1 97.06 563 GLY A N 1
ATOM 4656 C CA . GLY A 1 563 ? 1.378 30.938 -12.789 1 97.06 563 GLY A CA 1
ATOM 4657 C C . GLY A 1 563 ? 2.061 32.281 -12.898 1 97.06 563 GLY A C 1
ATOM 4658 O O . GLY A 1 563 ? 3.281 32.375 -12.766 1 97.06 563 GLY A O 1
ATOM 4659 N N . LYS A 1 564 ? 1.372 33.281 -13.062 1 97.5 564 LYS A N 1
ATOM 4660 C CA . LYS A 1 564 ? 1.88 34.594 -13.391 1 97.5 564 LYS A CA 1
ATOM 4661 C C . LYS A 1 564 ? 2.461 35.281 -12.156 1 97.5 564 LYS A C 1
ATOM 4663 O O . LYS A 1 564 ? 3.404 36.062 -12.266 1 97.5 564 LYS A O 1
ATOM 4668 N N . ILE A 1 565 ? 1.839 35.125 -11.039 1 98.38 565 ILE A N 1
ATOM 4669 C CA . ILE A 1 565 ? 2.283 35.781 -9.812 1 98.38 565 ILE A CA 1
ATOM 4670 C C . ILE A 1 565 ? 2.193 34.781 -8.648 1 98.38 565 ILE A C 1
ATOM 4672 O O . ILE A 1 565 ? 1.206 34.062 -8.516 1 98.38 565 ILE A O 1
ATOM 4676 N N . PHE A 1 566 ? 3.217 34.688 -7.855 1 98.62 566 PHE A N 1
ATOM 4677 C CA . PHE A 1 566 ? 3.301 33.812 -6.703 1 98.62 566 PHE A CA 1
ATOM 4678 C C . PHE A 1 566 ? 3.352 34.594 -5.406 1 98.62 566 PHE A C 1
ATOM 4680 O O . PHE A 1 566 ? 4.043 35.625 -5.324 1 98.62 566 PHE A O 1
ATOM 4687 N N . LEU A 1 567 ? 2.707 34.094 -4.414 1 98.69 567 LEU A N 1
ATOM 4688 C CA . LEU A 1 567 ? 2.512 34.781 -3.143 1 98.69 567 LEU A CA 1
ATOM 4689 C C . LEU A 1 567 ? 3.828 34.906 -2.385 1 98.69 567 LEU A C 1
ATOM 4691 O O . LEU A 1 567 ? 4.172 36 -1.908 1 98.69 567 LEU A O 1
ATOM 4695 N N . ASN A 1 568 ? 4.617 33.906 -2.311 1 98 568 ASN A N 1
ATOM 4696 C CA . ASN A 1 568 ? 5.766 33.812 -1.416 1 98 568 ASN A CA 1
ATOM 4697 C C . ASN A 1 568 ? 6.875 34.781 -1.826 1 98 568 ASN A C 1
ATOM 4699 O O . ASN A 1 568 ? 7.566 35.344 -0.972 1 98 568 ASN A O 1
ATOM 4703 N N . ALA A 1 569 ? 7.031 34.969 -3.111 1 98.25 569 ALA A N 1
ATOM 4704 C CA . ALA A 1 569 ? 8.078 35.875 -3.578 1 98.25 569 ALA A CA 1
ATOM 4705 C C . ALA A 1 569 ? 7.77 37.312 -3.174 1 98.25 569 ALA A C 1
ATOM 4707 O O . ALA A 1 569 ? 8.68 38.094 -2.926 1 98.25 569 ALA A O 1
ATOM 4708 N N . GLN A 1 570 ? 6.523 37.594 -3.098 1 98.69 570 GLN A N 1
ATOM 4709 C CA . GLN A 1 570 ? 6.129 38.969 -2.734 1 98.69 570 GLN A CA 1
ATOM 4710 C C . GLN A 1 570 ? 6.168 39.156 -1.223 1 98.69 570 GLN A C 1
ATOM 4712 O O . GLN A 1 570 ? 6.727 40.156 -0.734 1 98.69 570 GLN A O 1
ATOM 4717 N N . THR A 1 571 ? 5.59 38.219 -0.489 1 98.62 571 THR A N 1
ATOM 4718 C CA . THR A 1 571 ? 5.453 38.375 0.954 1 98.62 571 THR A CA 1
ATOM 4719 C C . THR A 1 571 ? 6.824 38.406 1.628 1 98.62 571 THR A C 1
ATOM 4721 O O . THR A 1 571 ? 7.074 39.219 2.51 1 98.62 571 THR A O 1
ATOM 4724 N N . TRP A 1 572 ? 7.727 37.594 1.21 1 98.62 572 TRP A N 1
ATOM 4725 C CA . TRP A 1 572 ? 9.016 37.5 1.887 1 98.62 572 TRP A CA 1
ATOM 4726 C C . TRP A 1 572 ? 9.93 38.625 1.47 1 98.62 572 TRP A C 1
ATOM 4728 O O . TRP A 1 572 ? 10.844 39 2.213 1 98.62 572 TRP A O 1
ATOM 4738 N N . ALA A 1 573 ? 9.727 39.188 0.254 1 98.75 573 ALA A N 1
ATOM 4739 C CA . ALA A 1 573 ? 10.422 40.406 -0.112 1 98.75 573 ALA A CA 1
ATOM 4740 C C . ALA A 1 573 ? 10.078 41.531 0.856 1 98.75 573 ALA A C 1
ATOM 4742 O O . ALA A 1 573 ? 10.938 42.344 1.208 1 98.75 573 ALA A O 1
ATOM 4743 N N . ILE A 1 574 ? 8.883 41.594 1.225 1 98.56 574 ILE A N 1
ATOM 4744 C CA . ILE A 1 574 ? 8.375 42.594 2.133 1 98.56 574 ILE A CA 1
ATOM 4745 C C . ILE A 1 574 ? 8.82 42.281 3.561 1 98.56 574 ILE A C 1
ATOM 4747 O O . ILE A 1 574 ? 9.359 43.156 4.254 1 98.56 574 ILE A O 1
ATOM 4751 N N . ILE A 1 575 ? 8.648 41.031 4.027 1 98.19 575 ILE A N 1
ATOM 4752 C CA . ILE A 1 575 ? 8.922 40.594 5.395 1 98.19 575 ILE A CA 1
ATOM 4753 C C . ILE A 1 575 ? 10.391 40.844 5.727 1 98.19 575 ILE A C 1
ATOM 4755 O O . ILE A 1 575 ? 10.719 41.375 6.793 1 98.19 575 ILE A O 1
ATOM 4759 N N . ASN A 1 576 ? 11.273 40.469 4.773 1 98.19 576 ASN A N 1
ATOM 4760 C CA . ASN A 1 576 ? 12.703 40.531 5.07 1 98.19 576 ASN A CA 1
ATOM 4761 C C . ASN A 1 576 ? 13.328 41.844 4.543 1 98.19 576 ASN A C 1
ATOM 4763 O O . ASN A 1 576 ? 14.508 42.094 4.789 1 98.19 576 ASN A O 1
ATOM 4767 N N . GLY A 1 577 ? 12.586 42.594 3.764 1 97.62 577 GLY A N 1
ATOM 4768 C CA . GLY A 1 577 ? 13.031 43.938 3.391 1 97.62 577 GLY A CA 1
ATOM 4769 C C . GLY A 1 577 ? 14 43.938 2.227 1 97.62 577 GLY A C 1
ATOM 4770 O O . GLY A 1 577 ? 14.883 44.781 2.15 1 97.62 577 GLY A O 1
ATOM 4771 N N . THR A 1 578 ? 13.945 43 1.392 1 98.12 578 THR A N 1
ATOM 4772 C CA . THR A 1 578 ? 14.781 43.031 0.198 1 98.12 578 THR A CA 1
ATOM 4773 C C . THR A 1 578 ? 14.234 44 -0.838 1 98.12 578 THR A C 1
ATOM 4775 O O . THR A 1 578 ? 14.984 44.5 -1.673 1 98.12 578 THR A O 1
ATOM 4778 N N . ALA A 1 579 ? 12.977 44.219 -0.847 1 97.75 579 ALA A N 1
ATOM 4779 C CA . ALA A 1 579 ? 12.344 45.156 -1.777 1 97.75 579 ALA A CA 1
ATOM 4780 C C . ALA A 1 579 ? 12.578 46.594 -1.34 1 97.75 579 ALA A C 1
ATOM 4782 O O . ALA A 1 579 ? 12.562 46.906 -0.145 1 97.75 579 ALA A O 1
ATOM 4783 N N . THR A 1 580 ? 12.734 47.5 -2.277 1 95.69 580 THR A N 1
ATOM 4784 C CA . THR A 1 580 ? 12.672 48.938 -1.957 1 95.69 580 THR A CA 1
ATOM 4785 C C . THR A 1 580 ? 11.273 49.344 -1.499 1 95.69 580 THR A C 1
ATOM 4787 O O . THR A 1 580 ? 10.32 48.562 -1.679 1 95.69 580 THR A O 1
ATOM 4790 N N . GLN A 1 581 ? 11.195 50.469 -0.95 1 95.94 581 GLN A N 1
ATOM 4791 C CA . GLN A 1 581 ? 9.898 50.906 -0.455 1 95.94 581 GLN A CA 1
ATOM 4792 C C . GLN A 1 581 ? 8.859 50.938 -1.571 1 95.94 581 GLN A C 1
ATOM 4794 O O . GLN A 1 581 ? 7.75 50.406 -1.399 1 95.94 581 GLN A O 1
ATOM 4799 N N . THR A 1 582 ? 9.211 51.469 -2.695 1 97.38 582 THR A N 1
ATOM 4800 C CA . THR A 1 582 ? 8.297 51.562 -3.832 1 97.38 582 THR A CA 1
ATOM 4801 C C . THR A 1 582 ? 7.922 50.188 -4.332 1 97.38 582 THR A C 1
ATOM 4803 O O . THR A 1 582 ? 6.758 49.906 -4.652 1 97.38 582 THR A O 1
ATOM 4806 N N . ARG A 1 583 ? 8.875 49.344 -4.41 1 98.06 583 ARG A N 1
ATOM 4807 C CA . ARG A 1 583 ? 8.625 48 -4.91 1 98.06 583 ARG A CA 1
ATOM 4808 C C . ARG A 1 583 ? 7.809 47.188 -3.91 1 98.06 583 ARG A C 1
ATOM 4810 O O . ARG A 1 583 ? 6.996 46.344 -4.301 1 98.06 583 ARG A O 1
ATOM 4817 N N . SER A 1 584 ? 8.07 47.406 -2.633 1 98.12 584 SER A N 1
ATOM 4818 C CA . SER A 1 584 ? 7.262 46.781 -1.609 1 98.12 584 SER A CA 1
ATOM 4819 C C . SER A 1 584 ? 5.781 47.094 -1.775 1 98.12 584 SER A C 1
ATOM 4821 O O . SER A 1 584 ? 4.926 46.219 -1.697 1 98.12 584 SER A O 1
ATOM 4823 N N . GLU A 1 585 ? 5.484 48.375 -1.967 1 98.25 585 GLU A N 1
ATOM 4824 C CA . GLU A 1 585 ? 4.113 48.844 -2.158 1 98.25 585 GLU A CA 1
ATOM 4825 C C . GLU A 1 585 ? 3.498 48.219 -3.414 1 98.25 585 GLU A C 1
ATOM 4827 O O . GLU A 1 585 ? 2.363 47.75 -3.387 1 98.25 585 GLU A O 1
ATOM 4832 N N . SER A 1 586 ? 4.289 48.188 -4.449 1 98.31 586 SER A N 1
ATOM 4833 C CA . SER A 1 586 ? 3.814 47.656 -5.715 1 98.31 586 SER A CA 1
ATOM 4834 C C . SER A 1 586 ? 3.549 46.156 -5.602 1 98.31 586 SER A C 1
ATOM 4836 O O . SER A 1 586 ? 2.508 45.656 -6.051 1 98.31 586 SER A O 1
ATOM 4838 N N . ALA A 1 587 ? 4.535 45.469 -5.078 1 98.38 587 ALA A N 1
ATOM 4839 C CA . ALA A 1 587 ? 4.402 44.031 -4.906 1 98.38 587 ALA A CA 1
ATOM 4840 C C . ALA A 1 587 ? 3.191 43.688 -4.043 1 98.38 587 ALA A C 1
ATOM 4842 O O . ALA A 1 587 ? 2.445 42.75 -4.344 1 98.38 587 ALA A O 1
ATOM 4843 N N . TYR A 1 588 ? 2.996 44.375 -2.994 1 98.5 588 TYR A N 1
ATOM 4844 C CA . TYR A 1 588 ? 1.877 44.156 -2.09 1 98.5 588 TYR A CA 1
ATOM 4845 C C . TYR A 1 588 ? 0.546 44.406 -2.785 1 98.5 588 TYR A C 1
ATOM 4847 O O . TYR A 1 588 ? -0.396 43.625 -2.652 1 98.5 588 TYR A O 1
ATOM 4855 N N . GLN A 1 589 ? 0.471 45.531 -3.455 1 98.06 589 GLN A N 1
ATOM 4856 C CA . GLN A 1 589 ? -0.756 45.875 -4.168 1 98.06 589 GLN A CA 1
ATOM 4857 C C . GLN A 1 589 ? -1.09 44.812 -5.223 1 98.06 589 GLN A C 1
ATOM 4859 O O . GLN A 1 589 ? -2.258 44.469 -5.422 1 98.06 589 GLN A O 1
ATOM 4864 N N . SER A 1 590 ? -0.078 44.344 -5.906 1 98.25 590 SER A N 1
ATOM 4865 C CA . SER A 1 590 ? -0.283 43.281 -6.887 1 98.25 590 SER A CA 1
ATOM 4866 C C . SER A 1 590 ? -0.803 42.031 -6.219 1 98.25 590 SER A C 1
ATOM 4868 O O . SER A 1 590 ? -1.729 41.375 -6.723 1 98.25 590 SER A O 1
ATOM 4870 N N . ALA A 1 591 ? -0.156 41.656 -5.105 1 98.25 591 ALA A N 1
ATOM 4871 C CA . ALA A 1 591 ? -0.623 40.469 -4.371 1 98.25 591 ALA A CA 1
ATOM 4872 C C . ALA A 1 591 ? -2.078 40.625 -3.943 1 98.25 591 ALA A C 1
ATOM 4874 O O . ALA A 1 591 ? -2.883 39.719 -4.09 1 98.25 591 ALA A O 1
ATOM 4875 N N . LYS A 1 592 ? -2.412 41.75 -3.385 1 97.25 592 LYS A N 1
ATOM 4876 C CA . LYS A 1 592 ? -3.77 42.031 -2.924 1 97.25 592 LYS A CA 1
ATOM 4877 C C . LYS A 1 592 ? -4.766 41.938 -4.074 1 97.25 592 LYS A C 1
ATOM 4879 O O . LYS A 1 592 ? -5.859 41.406 -3.924 1 97.25 592 LYS A O 1
ATOM 4884 N N . LYS A 1 593 ? -4.379 42.469 -5.223 1 97.06 593 LYS A N 1
ATOM 4885 C CA . LYS A 1 593 ? -5.246 42.531 -6.395 1 97.06 593 LYS A CA 1
ATOM 4886 C C . LYS A 1 593 ? -5.473 41.125 -6.98 1 97.06 593 LYS A C 1
ATOM 4888 O O . LYS A 1 593 ? -6.605 40.75 -7.293 1 97.06 593 LYS A O 1
ATOM 4893 N N . TYR A 1 594 ? -4.465 40.344 -7.07 1 97.19 594 TYR A N 1
ATOM 4894 C CA . TYR A 1 594 ? -4.539 39.125 -7.875 1 97.19 594 TYR A CA 1
ATOM 4895 C C . TYR A 1 594 ? -4.715 37.906 -6.988 1 97.19 594 TYR A C 1
ATOM 4897 O O . TYR A 1 594 ? -5.27 36.906 -7.422 1 97.19 594 TYR A O 1
ATOM 4905 N N . LEU A 1 595 ? -4.219 37.969 -5.734 1 98.31 595 LEU A N 1
ATOM 4906 C CA . LEU A 1 595 ? -4.09 36.719 -4.984 1 98.31 595 LEU A CA 1
ATOM 4907 C C . LEU A 1 595 ? -5.004 36.719 -3.764 1 98.31 595 LEU A C 1
ATOM 4909 O O . LEU A 1 595 ? -5.449 35.656 -3.312 1 98.31 595 LEU A O 1
ATOM 4913 N N . PHE A 1 596 ? -5.258 37.844 -3.121 1 97.56 596 PHE A N 1
ATOM 4914 C CA . PHE A 1 596 ? -6.109 37.875 -1.938 1 97.56 596 PHE A CA 1
ATOM 4915 C C . PHE A 1 596 ? -7.57 37.688 -2.318 1 97.56 596 PHE A C 1
ATOM 4917 O O . PHE A 1 596 ? -8.148 38.5 -3.041 1 97.56 596 PHE A O 1
ATOM 4924 N N . LYS A 1 597 ? -8.148 36.562 -1.894 1 94.38 597 LYS A N 1
ATOM 4925 C CA . LYS A 1 597 ? -9.523 36.188 -2.229 1 94.38 597 LYS A CA 1
ATOM 4926 C C . LYS A 1 597 ? -10.344 35.938 -0.968 1 94.38 597 LYS A C 1
ATOM 4928 O O . LYS A 1 597 ? -9.828 36.031 0.147 1 94.38 597 LYS A O 1
ATOM 4933 N N . ASP A 1 598 ? -11.617 35.5 -1.129 1 90.44 598 ASP A N 1
ATOM 4934 C CA . ASP A 1 598 ? -12.594 35.344 -0.056 1 90.44 598 ASP A CA 1
ATOM 4935 C C . ASP A 1 598 ? -12.188 34.188 0.876 1 90.44 598 ASP A C 1
ATOM 4937 O O . ASP A 1 598 ? -12.477 34.25 2.074 1 90.44 598 ASP A O 1
ATOM 4941 N N . TYR A 1 599 ? -11.484 33.25 0.43 1 93.62 599 TYR A N 1
ATOM 4942 C CA . TYR A 1 599 ? -11.133 32.094 1.256 1 93.62 599 TYR A CA 1
ATOM 4943 C C . TYR A 1 599 ? -9.625 32.031 1.501 1 93.62 599 TYR A C 1
ATOM 4945 O O . TYR A 1 599 ? -9.031 30.969 1.493 1 93.62 599 TYR A O 1
ATOM 4953 N N . GLY A 1 600 ? -9.078 33.25 1.591 1 96.69 600 GLY A N 1
ATOM 4954 C CA . GLY A 1 600 ? -7.66 33.375 1.908 1 96.69 600 GLY A CA 1
ATOM 4955 C C . GLY A 1 600 ? -6.805 33.719 0.704 1 96.69 600 GLY A C 1
ATOM 4956 O O . GLY A 1 600 ? -7.273 33.656 -0.435 1 96.69 600 GLY A O 1
ATOM 4957 N N . PRO A 1 601 ? -5.59 34.094 0.925 1 98.44 601 PRO A N 1
ATOM 4958 C CA . PRO A 1 601 ? -4.656 34.406 -0.158 1 98.44 601 PRO A CA 1
ATOM 4959 C C . PRO A 1 601 ? -4.223 33.156 -0.938 1 98.44 601 PRO A C 1
ATOM 4961 O O . PRO A 1 601 ? -3.762 32.188 -0.345 1 98.44 601 PRO A O 1
ATOM 4964 N N . LEU A 1 602 ? -4.316 33.188 -2.207 1 98.5 602 LEU A N 1
ATOM 4965 C CA . LEU A 1 602 ? -3.924 32.094 -3.068 1 98.5 602 LEU A CA 1
ATOM 4966 C C . LEU A 1 602 ? -2.406 32.031 -3.203 1 98.5 602 LEU A C 1
ATOM 4968 O O . LEU A 1 602 ? -1.725 33.031 -3.154 1 98.5 602 LEU A O 1
ATOM 4972 N N . LEU A 1 603 ? -1.922 30.812 -3.396 1 98.5 603 LEU A N 1
ATOM 4973 C CA . LEU A 1 603 ? -0.484 30.625 -3.553 1 98.5 603 LEU A CA 1
ATOM 4974 C C . LEU A 1 603 ? 0.009 31.25 -4.852 1 98.5 603 LEU A C 1
ATOM 4976 O O . LEU A 1 603 ? 1.112 31.797 -4.902 1 98.5 603 LEU A O 1
ATOM 4980 N N . PHE A 1 604 ? -0.751 31.094 -5.91 1 98.44 604 PHE A N 1
ATOM 4981 C CA . PHE A 1 604 ? -0.456 31.766 -7.176 1 98.44 604 PHE A CA 1
ATOM 4982 C C . PHE A 1 604 ? -1.673 31.75 -8.094 1 98.44 604 PHE A C 1
ATOM 4984 O O . PHE A 1 604 ? -2.67 31.078 -7.797 1 98.44 604 PHE A O 1
ATOM 4991 N N . GLN A 1 605 ? -1.553 32.5 -9.148 1 97.12 605 GLN A N 1
ATOM 4992 C CA . GLN A 1 605 ? -2.613 32.562 -10.148 1 97.12 605 GLN A CA 1
ATOM 4993 C C . GLN A 1 605 ? -2.055 32.906 -11.523 1 97.12 605 GLN A C 1
ATOM 4995 O O . GLN A 1 605 ? -1.08 33.656 -11.633 1 97.12 605 GLN A O 1
ATOM 5000 N N . PRO A 1 606 ? -2.795 32.469 -12.641 1 97.5 606 PRO A N 1
ATOM 5001 C CA . PRO A 1 606 ? -3.777 31.391 -12.664 1 97.5 606 PRO A CA 1
ATOM 5002 C C . PRO A 1 606 ? -3.156 30.016 -12.367 1 97.5 606 PRO A C 1
ATOM 5004 O O . PRO A 1 606 ? -1.937 29.859 -12.453 1 97.5 606 PRO A O 1
ATOM 5007 N N . ALA A 1 607 ? -3.969 29.047 -11.992 1 98.12 607 ALA A N 1
ATOM 5008 C CA . ALA A 1 607 ? -3.5 27.672 -11.781 1 98.12 607 ALA A CA 1
ATOM 5009 C C . ALA A 1 607 ? -3.014 27.047 -13.086 1 98.12 607 ALA A C 1
ATOM 5011 O O . ALA A 1 607 ? -3.436 27.453 -14.172 1 98.12 607 ALA A O 1
ATOM 5012 N N . PHE A 1 608 ? -2.109 26.094 -12.961 1 97.94 608 PHE A N 1
ATOM 5013 C CA . PHE A 1 608 ? -1.688 25.344 -14.125 1 97.94 608 PHE A CA 1
ATOM 5014 C C . PHE A 1 608 ? -2.801 24.406 -14.594 1 97.94 608 PHE A C 1
ATOM 5016 O O . PHE A 1 608 ? -3.332 23.625 -13.805 1 97.94 608 PHE A O 1
ATOM 5023 N N . ALA A 1 609 ? -3.088 24.484 -15.875 1 95.5 609 ALA A N 1
ATOM 5024 C CA . ALA A 1 609 ? -4.156 23.656 -16.422 1 95.5 609 ALA A CA 1
ATOM 5025 C C . ALA A 1 609 ? -3.623 22.312 -16.891 1 95.5 609 ALA A C 1
ATOM 5027 O O . ALA A 1 609 ? -4.367 21.328 -16.938 1 95.5 609 ALA A O 1
ATOM 5028 N N . LYS A 1 610 ? -2.375 22.234 -17.219 1 94.06 610 LYS A N 1
ATOM 5029 C CA . LYS A 1 610 ? -1.725 21.016 -17.719 1 94.06 610 LYS A CA 1
ATOM 5030 C C . LYS A 1 610 ? -0.379 20.797 -17.031 1 94.06 610 LYS A C 1
ATOM 5032 O O . LYS A 1 610 ? 0.296 21.766 -16.656 1 94.06 610 LYS A O 1
ATOM 5037 N N . PRO A 1 611 ? 0.024 19.562 -16.969 1 96.38 611 PRO A N 1
ATOM 5038 C CA . PRO A 1 611 ? 1.329 19.281 -16.359 1 96.38 611 PRO A CA 1
ATOM 5039 C C . PRO A 1 611 ? 2.484 19.922 -17.141 1 96.38 611 PRO A C 1
ATOM 5041 O O . PRO A 1 611 ? 2.486 19.906 -18.375 1 96.38 611 PRO A O 1
ATOM 5044 N N . ASP A 1 612 ? 3.371 20.5 -16.422 1 96.62 612 ASP A N 1
ATOM 5045 C CA . ASP A 1 612 ? 4.648 20.984 -16.953 1 96.62 612 ASP A CA 1
ATOM 5046 C C . ASP A 1 612 ? 5.816 20.219 -16.328 1 96.62 612 ASP A C 1
ATOM 5048 O O . ASP A 1 612 ? 6.172 20.453 -15.172 1 96.62 612 ASP A O 1
ATOM 5052 N N . PRO A 1 613 ? 6.461 19.312 -17.078 1 95.69 613 PRO A N 1
ATOM 5053 C CA . PRO A 1 613 ? 7.52 18.469 -16.516 1 95.69 613 PRO A CA 1
ATOM 5054 C C . PRO A 1 613 ? 8.727 19.266 -16.047 1 95.69 613 PRO A C 1
ATOM 5056 O O . PRO A 1 613 ? 9.578 18.75 -15.328 1 95.69 613 PRO A O 1
ATOM 5059 N N . GLU A 1 614 ? 8.82 20.531 -16.422 1 96.56 614 GLU A N 1
ATOM 5060 C CA . GLU A 1 614 ? 9.953 21.359 -16.016 1 96.56 614 GLU A CA 1
ATOM 5061 C C . GLU A 1 614 ? 9.672 22.062 -14.688 1 96.56 614 GLU A C 1
ATOM 5063 O O . GLU A 1 614 ? 10.555 22.703 -14.117 1 96.56 614 GLU A O 1
ATOM 5068 N N . ILE A 1 615 ? 8.523 21.969 -14.188 1 97.25 615 ILE A N 1
ATOM 5069 C CA . ILE A 1 615 ? 8.18 22.531 -12.883 1 97.25 615 ILE A CA 1
ATOM 5070 C C . ILE A 1 615 ? 8.094 21.406 -11.852 1 97.25 615 ILE A C 1
ATOM 5072 O O . ILE A 1 615 ? 8.688 21.5 -10.773 1 97.25 615 ILE A O 1
ATOM 5076 N N . GLY A 1 616 ? 7.348 20.344 -12.172 1 96.69 616 GLY A N 1
ATOM 5077 C CA . GLY A 1 616 ? 7.172 19.219 -11.258 1 96.69 616 GLY A CA 1
ATOM 5078 C C . GLY A 1 616 ? 5.723 18.984 -10.883 1 96.69 616 GLY A C 1
ATOM 5079 O O . GLY A 1 616 ? 4.812 19.344 -11.633 1 96.69 616 GLY A O 1
ATOM 5080 N N . TYR A 1 617 ? 5.465 18.266 -9.711 1 95.56 617 TYR A N 1
ATOM 5081 C CA . TYR A 1 617 ? 4.133 17.734 -9.445 1 95.56 617 TYR A CA 1
ATOM 5082 C C . TYR A 1 617 ? 3.189 18.844 -8.992 1 95.56 617 TYR A C 1
ATOM 5084 O O . TYR A 1 617 ? 1.971 18.672 -8.977 1 95.56 617 TYR A O 1
ATOM 5092 N N . LEU A 1 618 ? 3.717 20.031 -8.773 1 97.12 618 LEU A N 1
ATOM 5093 C CA . LEU A 1 618 ? 2.887 21.219 -8.539 1 97.12 618 LEU A CA 1
ATOM 5094 C C . LEU A 1 618 ? 1.924 21.438 -9.695 1 97.12 618 LEU A C 1
ATOM 5096 O O . LEU A 1 618 ? 0.747 21.734 -9.484 1 97.12 618 LEU A O 1
ATOM 5100 N N . SER A 1 619 ? 2.461 21.344 -10.883 1 97.5 619 SER A N 1
ATOM 5101 C CA . SER A 1 619 ? 1.675 21.609 -12.086 1 97.5 619 SER A CA 1
ATOM 5102 C C . SER A 1 619 ? 0.76 20.438 -12.43 1 97.5 619 SER A C 1
ATOM 5104 O O . SER A 1 619 ? -0.045 20.531 -13.359 1 97.5 619 SER A O 1
ATOM 5106 N N . ARG A 1 620 ? 0.842 19.375 -11.648 1 97.25 620 ARG A N 1
ATOM 5107 C CA . ARG A 1 620 ? 0.122 18.172 -12.023 1 97.25 620 ARG A CA 1
ATOM 5108 C C . ARG A 1 620 ? -1.167 18.031 -11.219 1 97.25 620 ARG A C 1
ATOM 5110 O O . ARG A 1 620 ? -2.047 17.234 -11.578 1 97.25 620 ARG A O 1
ATOM 5117 N N . TYR A 1 621 ? -1.28 18.734 -10.156 1 97.44 621 TYR A N 1
ATOM 5118 C CA . TYR A 1 621 ? -2.568 18.812 -9.477 1 97.44 621 TYR A CA 1
ATOM 5119 C C . TYR A 1 621 ? -3.643 19.375 -10.398 1 97.44 621 TYR A C 1
ATOM 5121 O O . TYR A 1 621 ? -3.338 20.125 -11.328 1 97.44 621 TYR A O 1
ATOM 5129 N N . ALA A 1 622 ? -4.891 19.031 -10.102 1 96.31 622 ALA A N 1
ATOM 5130 C CA . ALA A 1 622 ? -5.988 19.703 -10.781 1 96.31 622 ALA A CA 1
ATOM 5131 C C . ALA A 1 622 ? -5.969 21.203 -10.492 1 96.31 622 ALA A C 1
ATOM 5133 O O . ALA A 1 622 ? -5.551 21.625 -9.406 1 96.31 622 ALA A O 1
ATOM 5134 N N . ALA A 1 623 ? -6.426 21.969 -11.406 1 96.94 623 ALA A N 1
ATOM 5135 C CA . ALA A 1 623 ? -6.469 23.422 -11.219 1 96.94 623 ALA A CA 1
ATOM 5136 C C . ALA A 1 623 ? -7.305 23.797 -10 1 96.94 623 ALA A C 1
ATOM 5138 O O . ALA A 1 623 ? -8.43 23.328 -9.836 1 96.94 623 ALA A O 1
ATOM 5139 N N . GLY A 1 624 ? -6.688 24.594 -9.125 1 97.25 624 GLY A N 1
ATOM 5140 C CA . GLY A 1 624 ? -7.383 25.078 -7.949 1 97.25 624 GLY A CA 1
ATOM 5141 C C . GLY A 1 624 ? -7.211 24.188 -6.738 1 97.25 624 GLY A C 1
ATOM 5142 O O . GLY A 1 624 ? -7.664 24.516 -5.641 1 97.25 624 GLY A O 1
ATOM 5143 N N . VAL A 1 625 ? -6.531 23.078 -6.91 1 96.38 625 VAL A N 1
ATOM 5144 C CA . VAL A 1 625 ? -6.414 22.094 -5.832 1 96.38 625 VAL A CA 1
ATOM 5145 C C . VAL A 1 625 ? -5.02 22.172 -5.215 1 96.38 625 VAL A C 1
ATOM 5147 O O . VAL A 1 625 ? -4.023 22.281 -5.934 1 96.38 625 VAL A O 1
ATOM 5150 N N . ARG A 1 626 ? -4.965 22.156 -3.859 1 95.56 626 ARG A N 1
ATOM 5151 C CA . ARG A 1 626 ? -3.719 22.156 -3.102 1 95.56 626 ARG A CA 1
ATOM 5152 C C . ARG A 1 626 ? -2.84 23.344 -3.504 1 95.56 626 ARG A C 1
ATOM 5154 O O . ARG A 1 626 ? -3.287 24.484 -3.486 1 95.56 626 ARG A O 1
ATOM 5161 N N . GLU A 1 627 ? -1.597 23.047 -3.895 1 96.25 627 GLU A N 1
ATOM 5162 C CA . GLU A 1 627 ? -0.66 24.125 -4.195 1 96.25 627 GLU A CA 1
ATOM 5163 C C . GLU A 1 627 ? -0.919 24.703 -5.582 1 96.25 627 GLU A C 1
ATOM 5165 O O . GLU A 1 627 ? -0.429 25.797 -5.906 1 96.25 627 GLU A O 1
ATOM 5170 N N . ASN A 1 628 ? -1.712 24.047 -6.379 1 98.06 628 ASN A N 1
ATOM 5171 C CA . ASN A 1 628 ? -1.953 24.516 -7.742 1 98.06 628 ASN A CA 1
ATOM 5172 C C . ASN A 1 628 ? -3.078 25.547 -7.789 1 98.06 628 ASN A C 1
ATOM 5174 O O . ASN A 1 628 ? -4.164 25.266 -8.305 1 98.06 628 ASN A O 1
ATOM 5178 N N . GLY A 1 629 ? -2.77 26.719 -7.297 1 97.75 629 GLY A N 1
ATOM 5179 C CA . GLY A 1 629 ? -3.695 27.828 -7.422 1 97.75 629 GLY A CA 1
ATOM 5180 C C . GLY A 1 629 ? -4.715 27.891 -6.301 1 97.75 629 GLY A C 1
ATOM 5181 O O . GLY A 1 629 ? -5.727 28.578 -6.41 1 97.75 629 GLY A O 1
ATOM 5182 N N . GLY A 1 630 ? -4.598 27.172 -5.27 1 97.81 630 GLY A N 1
ATOM 5183 C CA . GLY A 1 630 ? -5.418 27.266 -4.07 1 97.81 630 GLY A CA 1
ATOM 5184 C C . GLY A 1 630 ? -4.742 28.031 -2.949 1 97.81 630 GLY A C 1
ATOM 5185 O O . GLY A 1 630 ? -3.686 28.641 -3.148 1 97.81 630 GLY A O 1
ATOM 5186 N N . LEU A 1 631 ? -5.469 28.109 -1.827 1 98.12 631 LEU A N 1
ATOM 5187 C CA . LEU A 1 631 ? -4.809 28.531 -0.598 1 98.12 631 LEU A CA 1
ATOM 5188 C C . LEU A 1 631 ? -3.936 27.422 -0.036 1 98.12 631 LEU A C 1
ATOM 5190 O O . LEU A 1 631 ? -4.422 26.328 0.236 1 98.12 631 LEU A O 1
ATOM 5194 N N . TYR A 1 632 ? -2.742 27.641 -0.051 1 97.81 632 TYR A N 1
ATOM 5195 C CA . TYR A 1 632 ? -1.869 26.859 0.831 1 97.81 632 TYR A CA 1
ATOM 5196 C C . TYR A 1 632 ? -1.675 27.578 2.162 1 97.81 632 TYR A C 1
ATOM 5198 O O . TYR A 1 632 ? -0.959 28.578 2.238 1 97.81 632 TYR A O 1
ATOM 5206 N N . THR A 1 633 ? -2.295 27.062 3.18 1 97.94 633 THR A N 1
ATOM 5207 C CA . THR A 1 633 ? -2.51 27.797 4.422 1 97.94 633 THR A CA 1
ATOM 5208 C C . THR A 1 633 ? -1.189 28.328 4.965 1 97.94 633 THR A C 1
ATOM 5210 O O . THR A 1 633 ? -1.131 29.453 5.469 1 97.94 633 THR A O 1
ATOM 5213 N N . HIS A 1 634 ? -0.18 27.578 4.855 1 97.25 634 HIS A N 1
ATOM 5214 C CA . HIS A 1 634 ? 1.141 28 5.316 1 97.25 634 HIS A CA 1
ATOM 5215 C C . HIS A 1 634 ? 1.566 29.312 4.672 1 97.25 634 HIS A C 1
ATOM 5217 O O . HIS A 1 634 ? 1.958 30.25 5.367 1 97.25 634 HIS A O 1
ATOM 5223 N N . ALA A 1 635 ? 1.479 29.406 3.428 1 98.06 635 ALA A N 1
ATOM 5224 C CA . ALA A 1 635 ? 1.836 30.609 2.695 1 98.06 635 ALA A CA 1
ATOM 5225 C C . ALA A 1 635 ? 0.855 31.75 2.994 1 98.06 635 ALA A C 1
ATOM 5227 O O . ALA A 1 635 ? 1.243 32.906 3.049 1 98.06 635 ALA A O 1
ATOM 5228 N N . GLY A 1 636 ? -0.396 31.375 3.131 1 98.12 636 GLY A N 1
ATOM 5229 C CA . GLY A 1 636 ? -1.395 32.375 3.488 1 98.12 636 GLY A CA 1
ATOM 5230 C C . GLY A 1 636 ? -1.073 33.094 4.781 1 98.12 636 GLY A C 1
ATOM 5231 O O . GLY A 1 636 ? -1.375 34.281 4.922 1 98.12 636 GLY A O 1
ATOM 5232 N N . THR A 1 637 ? -0.491 32.406 5.684 1 98.31 637 THR A N 1
ATOM 5233 C CA . THR A 1 637 ? -0.147 33.031 6.961 1 98.31 637 THR A CA 1
ATOM 5234 C C . THR A 1 637 ? 0.919 34.094 6.777 1 98.31 637 THR A C 1
ATOM 5236 O O . THR A 1 637 ? 0.887 35.125 7.445 1 98.31 637 THR A O 1
ATOM 5239 N N . TRP A 1 638 ? 1.844 33.938 5.871 1 98.31 638 TRP A N 1
ATOM 5240 C CA . TRP A 1 638 ? 2.895 34.906 5.637 1 98.31 638 TRP A CA 1
ATOM 5241 C C . TRP A 1 638 ? 2.332 36.156 4.965 1 98.31 638 TRP A C 1
ATOM 5243 O O . TRP A 1 638 ? 2.879 37.25 5.113 1 98.31 638 TRP A O 1
ATOM 5253 N N . ALA A 1 639 ? 1.24 36 4.289 1 98.62 639 ALA A N 1
ATOM 5254 C CA . ALA A 1 639 ? 0.55 37.156 3.742 1 98.62 639 ALA A CA 1
ATOM 5255 C C . ALA A 1 639 ? 0.052 38.062 4.855 1 98.62 639 ALA A C 1
ATOM 5257 O O . ALA A 1 639 ? 0.03 39.312 4.695 1 98.62 639 ALA A O 1
ATOM 5258 N N . ILE A 1 640 ? -0.326 37.5 5.934 1 98.31 640 ILE A N 1
ATOM 5259 C CA . ILE A 1 640 ? -0.789 38.281 7.07 1 98.31 640 ILE A CA 1
ATOM 5260 C C . ILE A 1 640 ? 0.365 39.125 7.629 1 98.31 640 ILE A C 1
ATOM 5262 O O . ILE A 1 640 ? 0.194 40.312 7.941 1 98.31 640 ILE A O 1
ATOM 5266 N N . LEU A 1 641 ? 1.518 38.531 7.73 1 97.88 641 LEU A N 1
ATOM 5267 C CA . LEU A 1 641 ? 2.691 39.25 8.227 1 97.88 641 LEU A CA 1
ATOM 5268 C C . LEU A 1 641 ? 3.066 40.375 7.285 1 97.88 641 LEU A C 1
ATOM 5270 O O . LEU A 1 641 ? 3.43 41.469 7.738 1 97.88 641 LEU A O 1
ATOM 5274 N N . ALA A 1 642 ? 3.029 40.094 6.02 1 98.56 642 ALA A N 1
ATOM 5275 C CA . ALA A 1 642 ? 3.316 41.125 5.043 1 98.56 642 ALA A CA 1
ATOM 5276 C C . ALA A 1 642 ? 2.303 42.281 5.141 1 98.56 642 ALA A C 1
ATOM 5278 O O . ALA A 1 642 ? 2.668 43.438 5.074 1 98.56 642 ALA A O 1
ATOM 5279 N N . ALA A 1 643 ? 1.041 41.938 5.262 1 98.5 643 ALA A N 1
ATOM 5280 C CA . ALA A 1 643 ? -0.012 42.969 5.41 1 98.5 643 ALA A CA 1
ATOM 5281 C C . ALA A 1 643 ? 0.223 43.812 6.648 1 98.5 643 ALA A C 1
ATOM 5283 O O . ALA A 1 643 ? 0.057 45.031 6.602 1 98.5 643 ALA A O 1
ATOM 5284 N N . ALA A 1 644 ? 0.536 43.188 7.723 1 98.19 644 ALA A N 1
ATOM 5285 C CA . ALA A 1 644 ? 0.806 43.906 8.961 1 98.19 644 ALA A CA 1
ATOM 5286 C C . ALA A 1 644 ? 1.987 44.844 8.797 1 98.19 644 ALA A C 1
ATOM 5288 O O . ALA A 1 644 ? 1.943 46 9.266 1 98.19 644 ALA A O 1
ATOM 5289 N N . LYS A 1 645 ? 3.029 44.344 8.203 1 97.44 645 LYS A N 1
ATOM 5290 C CA . LYS A 1 645 ? 4.211 45.188 7.977 1 97.44 645 LYS A CA 1
ATOM 5291 C C . LYS A 1 645 ? 3.879 46.375 7.102 1 97.44 645 LYS A C 1
ATOM 5293 O O . LYS A 1 645 ? 4.438 47.469 7.293 1 97.44 645 LYS A O 1
ATOM 5298 N N . MET A 1 646 ? 3.037 46.219 6.172 1 97.94 646 MET A N 1
ATOM 5299 C CA . MET A 1 646 ? 2.596 47.281 5.293 1 97.94 646 MET A CA 1
ATOM 5300 C C . MET A 1 646 ? 1.547 48.156 5.977 1 97.94 646 MET A C 1
ATOM 5302 O O . MET A 1 646 ? 1.049 49.125 5.383 1 97.94 646 MET A O 1
ATOM 5306 N N . LYS A 1 647 ? 1.109 47.781 7.23 1 96.75 647 LYS A N 1
ATOM 5307 C CA . LYS A 1 647 ? 0.128 48.469 8.047 1 96.75 647 LYS A CA 1
ATOM 5308 C C . LYS A 1 647 ? -1.223 48.562 7.336 1 96.75 647 LYS A C 1
ATOM 5310 O O . LYS A 1 647 ? -1.877 49.594 7.34 1 96.75 647 LYS A O 1
ATOM 5315 N N . ASP A 1 648 ? -1.49 47.562 6.656 1 97.06 648 ASP A N 1
ATOM 5316 C CA . ASP A 1 648 ? -2.797 47.438 6.016 1 97.06 648 ASP A CA 1
ATOM 5317 C C . ASP A 1 648 ? -3.908 47.312 7.055 1 97.06 648 ASP A C 1
ATOM 5319 O O . ASP A 1 648 ? -3.908 46.344 7.844 1 97.06 648 ASP A O 1
ATOM 5323 N N . PRO A 1 649 ? -4.914 48.094 7.059 1 95.44 649 PRO A N 1
ATOM 5324 C CA . PRO A 1 649 ? -5.996 48.031 8.039 1 95.44 649 PRO A CA 1
ATOM 5325 C C . PRO A 1 649 ? -6.832 46.75 7.891 1 95.44 649 PRO A C 1
ATOM 5327 O O . PRO A 1 649 ? -7.555 46.375 8.812 1 95.44 649 PRO A O 1
ATOM 5330 N N . ASP A 1 650 ? -6.66 46.094 6.727 1 95.94 650 ASP A N 1
ATOM 5331 C CA . ASP A 1 650 ? -7.449 44.906 6.453 1 95.94 650 ASP A CA 1
ATOM 5332 C C . ASP A 1 650 ? -6.73 43.656 6.957 1 95.94 650 ASP A C 1
ATOM 5334 O O . ASP A 1 650 ? -7.176 42.531 6.699 1 95.94 650 ASP A O 1
ATOM 5338 N N . THR A 1 651 ? -5.648 43.844 7.66 1 97.81 651 THR A N 1
ATOM 5339 C CA . THR A 1 651 ? -4.832 42.719 8.086 1 97.81 651 THR A CA 1
ATOM 5340 C C . THR A 1 651 ? -5.684 41.656 8.805 1 97.81 651 THR A C 1
ATOM 5342 O O . THR A 1 651 ? -5.613 40.469 8.492 1 97.81 651 THR A O 1
ATOM 5345 N N . TYR A 1 652 ? -6.492 42.062 9.742 1 98.12 652 TYR A N 1
ATOM 5346 C CA . TYR A 1 652 ? -7.328 41.125 10.477 1 98.12 652 TYR A CA 1
ATOM 5347 C C . TYR A 1 652 ? -8.398 40.531 9.578 1 98.12 652 TYR A C 1
ATOM 5349 O O . TYR A 1 652 ? -8.75 39.344 9.719 1 98.12 652 TYR A O 1
ATOM 5357 N N . LYS A 1 653 ? -8.93 41.344 8.672 1 97.38 653 LYS A N 1
ATOM 5358 C CA . LYS A 1 653 ? -9.898 40.812 7.715 1 97.38 653 LYS A CA 1
ATOM 5359 C C . LYS A 1 653 ? -9.305 39.688 6.891 1 97.38 653 LYS A C 1
ATOM 5361 O O . LYS A 1 653 ? -9.977 38.688 6.629 1 97.38 653 LYS A O 1
ATOM 5366 N N . ILE A 1 654 ? -8.062 39.844 6.438 1 98 654 ILE A N 1
ATOM 5367 C CA . ILE A 1 654 ? -7.367 38.812 5.691 1 98 654 ILE A CA 1
ATOM 5368 C C . ILE A 1 654 ? -7.207 37.562 6.574 1 98 654 ILE A C 1
ATOM 5370 O O . ILE A 1 654 ? -7.484 36.438 6.137 1 98 654 ILE A O 1
ATOM 5374 N N . TYR A 1 655 ? -6.809 37.75 7.812 1 98.12 655 TYR A N 1
ATOM 5375 C CA . TYR A 1 655 ? -6.652 36.656 8.766 1 98.12 655 TYR A CA 1
ATOM 5376 C C . TYR A 1 655 ? -7.957 35.875 8.938 1 98.12 655 TYR A C 1
ATOM 5378 O O . TYR A 1 655 ? -7.969 34.656 8.906 1 98.12 655 TYR A O 1
ATOM 5386 N N . LYS A 1 656 ? -9 36.562 9.094 1 97.44 656 LYS A N 1
ATOM 5387 C CA . LYS A 1 656 ? -10.328 36 9.352 1 97.44 656 LYS A CA 1
ATOM 5388 C C . LYS A 1 656 ? -10.852 35.25 8.133 1 97.44 656 LYS A C 1
ATOM 5390 O O . LYS A 1 656 ? -11.641 34.312 8.266 1 97.44 656 LYS A O 1
ATOM 5395 N N . SER A 1 657 ? -10.43 35.594 6.973 1 97.31 657 SER A N 1
ATOM 5396 C CA . SER A 1 657 ? -10.961 35.062 5.719 1 97.31 657 SER A CA 1
ATOM 5397 C C . SER A 1 657 ? -10.734 33.562 5.602 1 97.31 657 SER A C 1
ATOM 5399 O O . SER A 1 657 ? -11.445 32.875 4.871 1 97.31 657 SER A O 1
ATOM 5401 N N . PHE A 1 658 ? -9.75 33.031 6.293 1 97.44 658 PHE A N 1
ATOM 5402 C CA . PHE A 1 658 ? -9.508 31.594 6.203 1 97.44 658 PHE A CA 1
ATOM 5403 C C . PHE A 1 658 ? -9.383 30.969 7.59 1 97.44 658 PHE A C 1
ATOM 5405 O O . PHE A 1 658 ? -8.695 29.969 7.773 1 97.44 658 PHE A O 1
ATOM 5412 N N . MET A 1 659 ? -10.008 31.641 8.617 1 98.25 659 MET A N 1
ATOM 5413 C CA . MET A 1 659 ? -10.125 31.031 9.945 1 98.25 659 MET A CA 1
ATOM 5414 C C . MET A 1 659 ? -11.102 29.875 9.93 1 98.25 659 MET A C 1
ATOM 5416 O O . MET A 1 659 ? -12.25 30.016 9.516 1 98.25 659 MET A O 1
ATOM 5420 N N . PRO A 1 660 ? -10.75 28.75 10.438 1 97.75 660 PRO A N 1
ATOM 5421 C CA . PRO A 1 660 ? -11.562 27.531 10.336 1 97.75 660 PRO A CA 1
ATOM 5422 C C . PRO A 1 660 ? -12.961 27.719 10.914 1 97.75 660 PRO A C 1
ATOM 5424 O O . PRO A 1 660 ? -13.938 27.219 10.352 1 97.75 660 PRO A O 1
ATOM 5427 N N . ILE A 1 661 ? -13.094 28.422 12.047 1 98.44 661 ILE A N 1
ATOM 5428 C CA . ILE A 1 661 ? -14.383 28.547 12.711 1 98.44 661 ILE A CA 1
ATOM 5429 C C . ILE A 1 661 ? -15.367 29.266 11.789 1 98.44 661 ILE A C 1
ATOM 5431 O O . ILE A 1 661 ? -16.516 28.844 11.641 1 98.44 661 ILE A O 1
ATOM 5435 N N . TYR A 1 662 ? -14.953 30.297 11.141 1 98.06 662 TYR A N 1
ATOM 5436 C CA . TYR A 1 662 ? -15.844 31.062 10.273 1 98.06 662 TYR A CA 1
ATOM 5437 C C . TYR A 1 662 ? -16.094 30.328 8.969 1 98.06 662 TYR A C 1
ATOM 5439 O O . TYR A 1 662 ? -17.203 30.359 8.43 1 98.06 662 TYR A O 1
ATOM 5447 N N . ARG A 1 663 ? -15.086 29.703 8.414 1 97.44 663 ARG A N 1
ATOM 5448 C CA . ARG A 1 663 ? -15.305 28.859 7.234 1 97.44 663 ARG A CA 1
ATOM 5449 C C . ARG A 1 663 ? -16.25 27.719 7.539 1 97.44 663 ARG A C 1
ATOM 5451 O O . ARG A 1 663 ? -17.047 27.312 6.688 1 97.44 663 ARG A O 1
ATOM 5458 N N . GLY A 1 664 ? -16.141 27.266 8.75 1 97.62 664 GLY A N 1
ATOM 5459 C CA . GLY A 1 664 ? -16.969 26.156 9.203 1 97.62 664 GLY A CA 1
ATOM 5460 C C . GLY A 1 664 ? -18.438 26.516 9.32 1 97.62 664 GLY A C 1
ATOM 5461 O O . GLY A 1 664 ? -19.297 25.641 9.469 1 97.62 664 GLY A O 1
ATOM 5462 N N . LEU A 1 665 ? -18.766 27.781 9.227 1 98.12 665 LEU A N 1
ATOM 5463 C CA . LEU A 1 665 ? -20.156 28.203 9.273 1 98.12 665 LEU A CA 1
ATOM 5464 C C . LEU A 1 665 ? -20.859 27.891 7.957 1 98.12 665 LEU A C 1
ATOM 5466 O O . LEU A 1 665 ? -22.094 27.891 7.887 1 98.12 665 LEU A O 1
ATOM 5470 N N . GLU A 1 666 ? -20.047 27.594 6.938 1 96.88 666 GLU A N 1
ATOM 5471 C CA . GLU A 1 666 ? -20.531 27 5.699 1 96.88 666 GLU A CA 1
ATOM 5472 C C . GLU A 1 666 ? -20 25.578 5.535 1 96.88 666 GLU A C 1
ATOM 5474 O O . GLU A 1 666 ? -19.297 25.281 4.574 1 96.88 666 GLU A O 1
ATOM 5479 N N . PRO A 1 667 ? -20.484 24.781 6.336 1 97.69 667 PRO A N 1
ATOM 5480 C CA . PRO A 1 667 ? -19.844 23.469 6.473 1 97.69 667 PRO A CA 1
ATOM 5481 C C . PRO A 1 667 ? -19.969 22.609 5.215 1 97.69 667 PRO A C 1
ATOM 5483 O O . PRO A 1 667 ? -19.109 21.781 4.938 1 97.69 667 PRO A O 1
ATOM 5486 N N . ASP A 1 668 ? -21.047 22.734 4.395 1 97.12 668 ASP A N 1
ATOM 5487 C CA . ASP A 1 668 ? -21.281 21.891 3.221 1 97.12 668 ASP A CA 1
ATOM 5488 C C . ASP A 1 668 ? -20.438 22.375 2.039 1 97.12 668 ASP A C 1
ATOM 5490 O O . ASP A 1 668 ? -20.281 21.656 1.047 1 97.12 668 ASP A O 1
ATOM 5494 N N . LYS A 1 669 ? -19.922 23.531 2.156 1 96.5 669 LYS A N 1
ATOM 5495 C CA . LYS A 1 669 ? -18.969 24.062 1.187 1 96.5 669 LYS A CA 1
ATOM 5496 C C . LYS A 1 669 ? -17.531 23.812 1.647 1 96.5 669 LYS A C 1
ATOM 5498 O O . LYS A 1 669 ? -16.688 23.375 0.862 1 96.5 669 LYS A O 1
ATOM 5503 N N . TYR A 1 670 ? -17.281 24.094 2.891 1 97.69 670 TYR A N 1
ATOM 5504 C CA . TYR A 1 670 ? -15.961 24.016 3.49 1 97.69 670 TYR A CA 1
ATOM 5505 C C . TYR A 1 670 ? -15.492 22.562 3.592 1 97.69 670 TYR A C 1
ATOM 5507 O O . TYR A 1 670 ? -14.336 22.25 3.309 1 97.69 670 TYR A O 1
ATOM 5515 N N . LEU A 1 671 ? -16.312 21.656 4.027 1 97.5 671 LEU A N 1
ATOM 5516 C CA . LEU A 1 671 ? -16.172 20.203 4.078 1 97.5 671 LEU A CA 1
ATOM 5517 C C . LEU A 1 671 ? -15.078 19.781 5.051 1 97.5 671 LEU A C 1
ATOM 5519 O O . LEU A 1 671 ? -14.688 18.609 5.09 1 97.5 671 LEU A O 1
ATOM 5523 N N . ALA A 1 672 ? -14.461 20.656 5.828 1 97.5 672 ALA A N 1
ATOM 5524 C CA . ALA A 1 672 ? -13.406 20.359 6.793 1 97.5 672 ALA A CA 1
ATOM 5525 C C . ALA A 1 672 ? -13.859 20.672 8.211 1 97.5 672 ALA A C 1
ATOM 5527 O O . ALA A 1 672 ? -14.914 21.281 8.414 1 97.5 672 ALA A O 1
ATOM 5528 N N . GLU A 1 673 ? -13.078 20.234 9.195 1 98.25 673 GLU A N 1
ATOM 5529 C CA . GLU A 1 673 ? -13.391 20.5 10.594 1 98.25 673 GLU A CA 1
ATOM 5530 C C . GLU A 1 673 ? -13.344 21.984 10.906 1 98.25 673 GLU A C 1
ATOM 5532 O O . GLU A 1 673 ? -12.406 22.688 10.516 1 98.25 673 GLU A O 1
ATOM 5537 N N . PRO A 1 674 ? -14.273 22.469 11.641 1 98.31 674 PRO A N 1
ATOM 5538 C CA . PRO A 1 674 ? -14.281 23.891 11.969 1 98.31 674 PRO A CA 1
ATOM 5539 C C . PRO A 1 674 ? -13.312 24.25 13.094 1 98.31 674 PRO A C 1
ATOM 5541 O O . PRO A 1 674 ? -13.094 25.422 13.375 1 98.31 674 PRO A O 1
ATOM 5544 N N . TYR A 1 675 ? -12.688 23.312 13.758 1 98.38 675 TYR A N 1
ATOM 5545 C CA . TYR A 1 675 ? -11.914 23.609 14.961 1 98.38 675 TYR A CA 1
ATOM 5546 C C . TYR A 1 675 ? -10.422 23.453 14.688 1 98.38 675 TYR A C 1
ATOM 5548 O O . TYR A 1 675 ? -9.594 23.719 15.562 1 98.38 675 TYR A O 1
ATOM 5556 N N . VAL A 1 676 ? -9.984 23.078 13.461 1 98 676 VAL A N 1
ATOM 5557 C CA . VAL A 1 676 ? -8.57 22.953 13.156 1 98 676 VAL A CA 1
ATOM 5558 C C . VAL A 1 676 ? -8.289 23.547 11.773 1 98 676 VAL A C 1
ATOM 5560 O O . VAL A 1 676 ? -9.188 23.625 10.938 1 98 676 VAL A O 1
ATOM 5563 N N . THR A 1 677 ? -7.02 23.875 11.508 1 97.31 677 THR A N 1
ATOM 5564 C CA . THR A 1 677 ? -6.617 24.453 10.227 1 97.31 677 THR A CA 1
ATOM 5565 C C . THR A 1 677 ? -6.395 23.344 9.195 1 97.31 677 THR A C 1
ATOM 5567 O O . THR A 1 677 ? -5.848 22.297 9.516 1 97.31 677 THR A O 1
ATOM 5570 N N . PRO A 1 678 ? -6.926 23.562 7.977 1 97.5 678 PRO A N 1
ATOM 5571 C CA . PRO A 1 678 ? -6.555 22.688 6.855 1 97.5 678 PRO A CA 1
ATOM 5572 C C . PRO A 1 678 ? -5.207 23.047 6.246 1 97.5 678 PRO A C 1
ATOM 5574 O O . PRO A 1 678 ? -4.695 24.156 6.484 1 97.5 678 PRO A O 1
ATOM 5577 N N . GLY A 1 679 ? -4.629 22.125 5.574 1 97.38 679 GLY A N 1
ATOM 5578 C CA . GLY A 1 679 ? -3.412 22.422 4.832 1 97.38 679 GLY A CA 1
ATOM 5579 C C . GLY A 1 679 ? -3.658 23.266 3.6 1 97.38 679 GLY A C 1
ATOM 5580 O O . GLY A 1 679 ? -2.803 24.062 3.203 1 97.38 679 GLY A O 1
ATOM 5581 N N . ASN A 1 680 ? -4.844 23.078 3.053 1 97.44 680 ASN A N 1
ATOM 5582 C CA . ASN A 1 680 ? -5.172 23.812 1.835 1 97.44 680 ASN A CA 1
ATOM 5583 C C . ASN A 1 680 ? -6.68 24.016 1.694 1 97.44 680 ASN A C 1
ATOM 5585 O O . ASN A 1 680 ? -7.469 23.297 2.309 1 97.44 680 ASN A O 1
ATOM 5589 N N . VAL A 1 681 ? -7.027 24.984 0.916 1 98.12 681 VAL A N 1
ATOM 5590 C CA . VAL A 1 681 ? -8.398 25.234 0.473 1 98.12 681 VAL A CA 1
ATOM 5591 C C . VAL A 1 681 ? -8.414 25.438 -1.04 1 98.12 681 VAL A C 1
ATOM 5593 O O . VAL A 1 681 ? -7.559 26.141 -1.593 1 98.12 681 VAL A O 1
ATOM 5596 N N . ASP A 1 682 ? -9.406 24.844 -1.71 1 98 682 ASP A N 1
ATOM 5597 C CA . ASP A 1 682 ? -9.484 24.922 -3.166 1 98 682 ASP A CA 1
ATOM 5598 C C . ASP A 1 682 ? -9.656 26.359 -3.635 1 98 682 ASP A C 1
ATOM 5600 O O . ASP A 1 682 ? -10.43 27.125 -3.053 1 98 682 ASP A O 1
ATOM 5604 N N . GLY A 1 683 ? -8.938 26.766 -4.699 1 97.75 683 GLY A N 1
ATOM 5605 C CA . GLY A 1 683 ? -9.016 28.094 -5.297 1 97.75 683 GLY A CA 1
ATOM 5606 C C . GLY A 1 683 ? -10.125 28.203 -6.328 1 97.75 683 GLY A C 1
ATOM 5607 O O . GLY A 1 683 ? -10.883 27.266 -6.551 1 97.75 683 GLY A O 1
ATOM 5608 N N . PRO A 1 684 ? -10.234 29.312 -6.926 1 97.06 684 PRO A N 1
ATOM 5609 C CA . PRO A 1 684 ? -11.352 29.625 -7.816 1 97.06 684 PRO A CA 1
ATOM 5610 C C . PRO A 1 684 ? -11.328 28.797 -9.102 1 97.06 684 PRO A C 1
ATOM 5612 O O . PRO A 1 684 ? -12.344 28.703 -9.797 1 97.06 684 PRO A O 1
ATOM 5615 N N . ASP A 1 685 ? -10.203 28.234 -9.445 1 96.38 685 ASP A N 1
ATOM 5616 C CA . ASP A 1 685 ? -10.117 27.406 -10.656 1 96.38 685 ASP A CA 1
ATOM 5617 C C . ASP A 1 685 ? -10.734 26.031 -10.43 1 96.38 685 ASP A C 1
ATOM 5619 O O . ASP A 1 685 ? -10.953 25.281 -11.383 1 96.38 685 ASP A O 1
ATOM 5623 N N . SER A 1 686 ? -11.047 25.703 -9.234 1 96.56 686 SER A N 1
ATOM 5624 C CA . SER A 1 686 ? -11.773 24.484 -8.883 1 96.56 686 SER A CA 1
ATOM 5625 C C . SER A 1 686 ? -13.281 24.719 -8.875 1 96.56 686 SER A C 1
ATOM 5627 O O . SER A 1 686 ? -13.742 25.781 -8.453 1 96.56 686 SER A O 1
ATOM 5629 N N . PRO A 1 687 ? -14.055 23.75 -9.305 1 96.31 687 PRO A N 1
ATOM 5630 C CA . PRO A 1 687 ? -15.508 23.875 -9.141 1 96.31 687 PRO A CA 1
ATOM 5631 C C . PRO A 1 687 ? -15.953 23.797 -7.684 1 96.31 687 PRO A C 1
ATOM 5633 O O . PRO A 1 687 ? -17.109 24.109 -7.367 1 96.31 687 PRO A O 1
ATOM 5636 N N . TYR A 1 688 ? -15.062 23.5 -6.816 1 96.56 688 TYR A N 1
ATOM 5637 C CA . TYR A 1 688 ? -15.352 23.391 -5.391 1 96.56 688 TYR A CA 1
ATOM 5638 C C . TYR A 1 688 ? -14.617 24.469 -4.598 1 96.56 688 TYR A C 1
ATOM 5640 O O . TYR A 1 688 ? -14.102 24.188 -3.51 1 96.56 688 TYR A O 1
ATOM 5648 N N . PHE A 1 689 ? -14.523 25.672 -5.176 1 97.19 689 PHE A N 1
ATOM 5649 C CA . PHE A 1 689 ? -13.883 26.812 -4.52 1 97.19 689 PHE A CA 1
ATOM 5650 C C . PHE A 1 689 ? -14.32 26.906 -3.064 1 97.19 689 PHE A C 1
ATOM 5652 O O . PHE A 1 689 ? -15.516 27 -2.771 1 97.19 689 PHE A O 1
ATOM 5659 N N . GLY A 1 690 ? -13.352 26.812 -2.111 1 97.5 690 GLY A N 1
ATOM 5660 C CA . GLY A 1 690 ? -13.648 26.922 -0.691 1 97.5 690 GLY A CA 1
ATOM 5661 C C . GLY A 1 690 ? -13.547 25.594 0.047 1 97.5 690 GLY A C 1
ATOM 5662 O O . GLY A 1 690 ? -13.57 25.562 1.278 1 97.5 690 GLY A O 1
ATOM 5663 N N . ARG A 1 691 ? -13.359 24.484 -0.644 1 96.69 691 ARG A N 1
ATOM 5664 C CA . ARG A 1 691 ? -13.25 23.156 -0.037 1 96.69 691 ARG A CA 1
ATOM 5665 C C . ARG A 1 691 ? -11.922 23 0.697 1 96.69 691 ARG A C 1
ATOM 5667 O O . ARG A 1 691 ? -10.859 23.234 0.124 1 96.69 691 ARG A O 1
ATOM 5674 N N . GLY A 1 692 ? -12.008 22.656 1.969 1 97.38 692 GLY A N 1
ATOM 5675 C CA . GLY A 1 692 ? -10.805 22.422 2.754 1 97.38 692 GLY A CA 1
ATOM 5676 C C . GLY A 1 692 ? -10.305 20.984 2.658 1 97.38 692 GLY A C 1
ATOM 5677 O O . GLY A 1 692 ? -11.078 20.062 2.393 1 97.38 692 GLY A O 1
ATOM 5678 N N . GLY A 1 693 ? -8.992 20.828 2.867 1 95.75 693 GLY A N 1
ATOM 5679 C CA . GLY A 1 693 ? -8.375 19.5 2.867 1 95.75 693 GLY A CA 1
ATOM 5680 C C . GLY A 1 693 ? -7.059 19.453 3.627 1 95.75 693 GLY A C 1
ATOM 5681 O O . GLY A 1 693 ? -6.504 20.5 3.975 1 95.75 693 GLY A O 1
ATOM 5682 N N . TRP A 1 694 ? -6.621 18.188 3.949 1 96.19 694 TRP A N 1
ATOM 5683 C CA . TRP A 1 694 ? -5.383 17.922 4.672 1 96.19 694 TRP A CA 1
ATOM 5684 C C . TRP A 1 694 ? -5.402 18.594 6.043 1 96.19 694 TRP A C 1
ATOM 5686 O O . TRP A 1 694 ? -4.441 19.266 6.426 1 96.19 694 TRP A O 1
ATOM 5696 N N . THR A 1 695 ? -6.457 18.438 6.73 1 96.88 695 THR A N 1
ATOM 5697 C CA . THR A 1 695 ? -6.59 18.953 8.094 1 96.88 695 THR A CA 1
ATOM 5698 C C . THR A 1 695 ? -5.621 18.234 9.031 1 96.88 695 THR A C 1
ATOM 5700 O O . THR A 1 695 ? -5.137 17.141 8.719 1 96.88 695 THR A O 1
ATOM 5703 N N . TRP A 1 696 ? -5.25 18.844 10.156 1 96.56 696 TRP A N 1
ATOM 5704 C CA . TRP A 1 696 ? -4.41 18.344 11.242 1 96.56 696 TRP A CA 1
ATOM 5705 C C . TRP A 1 696 ? -2.957 18.219 10.789 1 96.56 696 TRP A C 1
ATOM 5707 O O . TRP A 1 696 ? -2.051 18.703 11.477 1 96.56 696 TRP A O 1
ATOM 5717 N N . TYR A 1 697 ? -2.672 17.625 9.625 1 91.88 697 TYR A N 1
ATOM 5718 C CA . TYR A 1 697 ? -1.306 17.344 9.188 1 91.88 697 TYR A CA 1
ATOM 5719 C C . TYR A 1 697 ? -0.718 18.547 8.453 1 91.88 697 TYR A C 1
ATOM 5721 O O . TYR A 1 697 ? -0.373 18.453 7.273 1 91.88 697 TYR A O 1
ATOM 5729 N N . THR A 1 698 ? -0.562 19.547 9.156 1 89.94 698 THR A N 1
ATOM 5730 C CA . THR A 1 698 ? -0.045 20.781 8.57 1 89.94 698 THR A CA 1
ATOM 5731 C C . THR A 1 698 ? 0.667 21.625 9.625 1 89.94 698 THR A C 1
ATOM 5733 O O . THR A 1 698 ? 0.218 21.703 10.766 1 89.94 698 THR A O 1
ATOM 5736 N N . GLY A 1 699 ? 1.732 22.219 9.219 1 89.75 699 GLY A N 1
ATOM 5737 C CA . GLY A 1 699 ? 2.436 23.172 10.07 1 89.75 699 GLY A CA 1
ATOM 5738 C C . GLY A 1 699 ? 1.784 24.531 10.117 1 89.75 699 GLY A C 1
ATOM 5739 O O . GLY A 1 699 ? 2.242 25.422 10.836 1 89.75 699 GLY A O 1
ATOM 5740 N N . SER A 1 700 ? 0.662 24.625 9.453 1 95.38 700 SER A N 1
ATOM 5741 C CA . SER A 1 700 ? -0.01 25.922 9.344 1 95.38 700 SER A CA 1
ATOM 5742 C C . SER A 1 700 ? -0.596 26.359 10.68 1 95.38 700 SER A C 1
ATOM 5744 O O . SER A 1 700 ? -0.747 27.547 10.938 1 95.38 700 SER A O 1
ATOM 5746 N N . ALA A 1 701 ? -0.886 25.406 11.508 1 97.88 701 ALA A N 1
ATOM 5747 C CA . ALA A 1 701 ? -1.463 25.766 12.805 1 97.88 701 ALA A CA 1
ATOM 5748 C C . ALA A 1 701 ? -0.501 26.625 13.617 1 97.88 701 ALA A C 1
ATOM 5750 O O . ALA A 1 701 ? -0.901 27.641 14.188 1 97.88 701 ALA A O 1
ATOM 5751 N N . ALA A 1 702 ? 0.761 26.266 13.648 1 98.12 702 ALA A N 1
ATOM 5752 C CA . ALA A 1 702 ? 1.77 27.047 14.375 1 98.12 702 ALA A CA 1
ATOM 5753 C C . ALA A 1 702 ? 1.932 28.438 13.766 1 98.12 702 ALA A C 1
ATOM 5755 O O . ALA A 1 702 ? 1.95 29.438 14.492 1 98.12 702 ALA A O 1
ATOM 5756 N N . TRP A 1 703 ? 2.021 28.484 12.453 1 98.5 703 TRP A N 1
ATOM 5757 C CA . TRP A 1 703 ? 2.213 29.766 11.789 1 98.5 703 TRP A CA 1
ATOM 5758 C C . TRP A 1 703 ? 0.973 30.641 11.922 1 98.5 703 TRP A C 1
ATOM 5760 O O . TRP A 1 703 ? 1.079 31.859 12.062 1 98.5 703 TRP A O 1
ATOM 5770 N N . TYR A 1 704 ? -0.206 30 11.812 1 98.62 704 TYR A N 1
ATOM 5771 C CA . TYR A 1 704 ? -1.446 30.75 11.969 1 98.62 704 TYR A CA 1
ATOM 5772 C C . TYR A 1 704 ? -1.521 31.406 13.344 1 98.62 704 TYR A C 1
ATOM 5774 O O . TYR A 1 704 ? -2.037 32.531 13.484 1 98.62 704 TYR A O 1
ATOM 5782 N N . PHE A 1 705 ? -1.026 30.734 14.375 1 98.62 705 PHE A N 1
ATOM 5783 C CA . PHE A 1 705 ? -0.896 31.281 15.719 1 98.62 705 PHE A CA 1
ATOM 5784 C C . PHE A 1 705 ? 0.109 32.438 15.75 1 98.62 705 PHE A C 1
ATOM 5786 O O . PHE A 1 705 ? -0.196 33.531 16.234 1 98.62 705 PHE A O 1
ATOM 5793 N N . ILE A 1 706 ? 1.245 32.281 15.172 1 98.62 706 ILE A N 1
ATOM 5794 C CA . ILE A 1 706 ? 2.373 33.219 15.242 1 98.62 706 ILE A CA 1
ATOM 5795 C C . ILE A 1 706 ? 2.008 34.531 14.555 1 98.62 706 ILE A C 1
ATOM 5797 O O . ILE A 1 706 ? 2.309 35.594 15.062 1 98.62 706 ILE A O 1
ATOM 5801 N N . VAL A 1 707 ? 1.367 34.438 13.422 1 98.5 707 VAL A N 1
ATOM 5802 C CA . VAL A 1 707 ? 1.136 35.625 12.641 1 98.5 707 VAL A CA 1
ATOM 5803 C C . VAL A 1 707 ? 0.055 36.5 13.305 1 98.5 707 VAL A C 1
ATOM 5805 O O . VAL A 1 707 ? 0.036 37.719 13.148 1 98.5 707 VAL A O 1
ATOM 5808 N N . ALA A 1 708 ? -0.852 35.875 14.039 1 98.69 708 ALA A N 1
ATOM 5809 C CA . ALA A 1 708 ? -1.769 36.656 14.859 1 98.69 708 ALA A CA 1
ATOM 5810 C C . ALA A 1 708 ? -1.019 37.406 15.953 1 98.69 708 ALA A C 1
ATOM 5812 O O . ALA A 1 708 ? -1.24 38.594 16.172 1 98.69 708 ALA A O 1
ATOM 5813 N N . VAL A 1 709 ? -0.161 36.719 16.625 1 98.56 709 VAL A N 1
ATOM 5814 C CA . VAL A 1 709 ? 0.565 37.281 17.766 1 98.56 709 VAL A CA 1
ATOM 5815 C C . VAL A 1 709 ? 1.505 38.375 17.312 1 98.56 709 VAL A C 1
ATOM 5817 O O . VAL A 1 709 ? 1.508 39.469 17.875 1 98.56 709 VAL A O 1
ATOM 5820 N N . GLU A 1 710 ? 2.254 38.125 16.25 1 98.25 710 GLU A N 1
ATOM 5821 C CA . GLU A 1 710 ? 3.287 39.062 15.82 1 98.25 710 GLU A CA 1
ATOM 5822 C C . GLU A 1 710 ? 2.709 40.156 14.914 1 98.25 710 GLU A C 1
ATOM 5824 O O . GLU A 1 710 ? 3.145 41.281 14.961 1 98.25 710 GLU A O 1
ATOM 5829 N N . GLY A 1 711 ? 1.773 39.781 14.094 1 98 711 GLY A N 1
ATOM 5830 C CA . GLY A 1 711 ? 1.253 40.688 13.102 1 98 711 GLY A CA 1
ATOM 5831 C C . GLY A 1 711 ? 0.074 41.5 13.602 1 98 711 GLY A C 1
ATOM 5832 O O . GLY A 1 711 ? -0.003 42.719 13.359 1 98 711 GLY A O 1
ATOM 5833 N N . ILE A 1 712 ? -0.853 40.938 14.312 1 98.25 712 ILE A N 1
ATOM 5834 C CA . ILE A 1 712 ? -2.08 41.594 14.734 1 98.25 712 ILE A CA 1
ATOM 5835 C C . ILE A 1 712 ? -1.908 42.156 16.141 1 98.25 712 ILE A C 1
ATOM 5837 O O . ILE A 1 712 ? -2.094 43.344 16.375 1 98.25 712 ILE A O 1
ATOM 5841 N N . PHE A 1 713 ? -1.497 41.312 17.109 1 98.38 713 PHE A N 1
ATOM 5842 C CA . PHE A 1 713 ? -1.279 41.781 18.484 1 98.38 713 PHE A CA 1
ATOM 5843 C C . PHE A 1 713 ? -0.004 42.625 18.578 1 98.38 713 PHE A C 1
ATOM 5845 O O . PHE A 1 713 ? 0.174 43.375 19.516 1 98.38 713 PHE A O 1
ATOM 5852 N N . GLY A 1 714 ? 0.908 42.375 17.578 1 98.12 714 GLY A N 1
ATOM 5853 C CA . GLY A 1 714 ? 2.135 43.156 17.484 1 98.12 714 GLY A CA 1
ATOM 5854 C C . GLY A 1 714 ? 3.135 42.812 18.578 1 98.12 714 GLY A C 1
ATOM 5855 O O . GLY A 1 714 ? 3.863 43.688 19.047 1 98.12 714 GLY A O 1
ATOM 5856 N N . LEU A 1 715 ? 3.111 41.656 19.109 1 98.25 715 LEU A N 1
ATOM 5857 C CA . LEU A 1 715 ? 4.074 41.188 20.094 1 98.25 715 LEU A CA 1
ATOM 5858 C C . LEU A 1 715 ? 5.195 40.375 19.422 1 98.25 715 LEU A C 1
ATOM 5860 O O . LEU A 1 715 ? 5.062 39.188 19.203 1 98.25 715 LEU A O 1
ATOM 5864 N N . LYS A 1 716 ? 6.262 41 19.125 1 97.69 716 LYS A N 1
ATOM 5865 C CA . LYS A 1 716 ? 7.363 40.344 18.406 1 97.69 716 LYS A CA 1
ATOM 5866 C C . LYS A 1 716 ? 8.648 40.375 19.234 1 97.69 716 LYS A C 1
ATOM 5868 O O . LYS A 1 716 ? 9.094 41.438 19.672 1 97.69 716 LYS A O 1
ATOM 5873 N N . ALA A 1 717 ? 9.195 39.25 19.469 1 97.81 717 ALA A N 1
ATOM 5874 C CA . ALA A 1 717 ? 10.484 39.156 20.141 1 97.81 717 ALA A CA 1
ATOM 5875 C C . ALA A 1 717 ? 11.609 39.688 19.266 1 97.81 717 ALA A C 1
ATOM 5877 O O . ALA A 1 717 ? 11.711 39.312 18.094 1 97.81 717 ALA A O 1
ATOM 5878 N N . GLU A 1 718 ? 12.352 40.562 19.719 1 96.19 718 GLU A N 1
ATOM 5879 C CA . GLU A 1 718 ? 13.531 41.156 19.062 1 96.19 718 GLU A CA 1
ATOM 5880 C C . GLU A 1 718 ? 14.773 41 19.938 1 96.19 718 GLU A C 1
ATOM 5882 O O . GLU A 1 718 ? 14.688 40.531 21.078 1 96.19 718 GLU A O 1
ATOM 5887 N N . TRP A 1 719 ? 15.945 41.344 19.328 1 95.38 719 TRP A N 1
ATOM 5888 C CA . TRP A 1 719 ? 17.203 41.219 20.047 1 95.38 719 TRP A CA 1
ATOM 5889 C C . TRP A 1 719 ? 17.172 41.969 21.359 1 95.38 719 TRP A C 1
ATOM 5891 O O . TRP A 1 719 ? 17.625 41.5 22.391 1 95.38 719 TRP A O 1
ATOM 5901 N N . GLU A 1 720 ? 16.562 43.156 21.359 1 94.06 720 GLU A N 1
ATOM 5902 C CA . GLU A 1 720 ? 16.578 44.094 22.5 1 94.06 720 GLU A CA 1
ATOM 5903 C C . GLU A 1 720 ? 15.5 43.719 23.516 1 94.06 720 GLU A C 1
ATOM 5905 O O . GLU A 1 720 ? 15.633 44.031 24.703 1 94.06 720 GLU A O 1
ATOM 5910 N N . GLY A 1 721 ? 14.492 43.188 23.062 1 96.19 721 GLY A N 1
ATOM 5911 C CA . GLY A 1 721 ? 13.359 42.844 23.906 1 96.19 721 GLY A CA 1
ATOM 5912 C C . GLY A 1 721 ? 12.086 42.562 23.125 1 96.19 721 GLY A C 1
ATOM 5913 O O . GLY A 1 721 ? 12.141 42.125 21.984 1 96.19 721 GLY A O 1
ATOM 5914 N N . LEU A 1 722 ? 10.953 42.781 23.812 1 97.75 722 LEU A N 1
ATOM 5915 C CA . LEU A 1 722 ? 9.664 42.5 23.188 1 97.75 722 LEU A CA 1
ATOM 5916 C C . LEU A 1 722 ? 9.094 43.781 22.562 1 97.75 722 LEU A C 1
ATOM 5918 O O . LEU A 1 722 ? 8.773 44.719 23.266 1 97.75 722 LEU A O 1
ATOM 5922 N N . LYS A 1 723 ? 9.023 43.781 21.312 1 97.75 723 LYS A N 1
ATOM 5923 C CA . LYS A 1 723 ? 8.414 44.875 20.594 1 97.75 723 LYS A CA 1
ATOM 5924 C C . LYS A 1 723 ? 6.891 44.781 20.609 1 97.75 723 LYS A C 1
ATOM 5926 O O . LYS A 1 723 ? 6.332 43.719 20.375 1 97.75 723 LYS A O 1
ATOM 5931 N N . ILE A 1 724 ? 6.18 45.875 20.859 1 97.69 724 ILE A N 1
ATOM 5932 C CA . ILE A 1 724 ? 4.723 45.906 20.922 1 97.69 724 ILE A CA 1
ATOM 5933 C C . ILE A 1 724 ? 4.184 46.938 19.938 1 97.69 724 ILE A C 1
ATOM 5935 O O . ILE A 1 724 ? 4.32 48.125 20.141 1 97.69 724 ILE A O 1
ATOM 5939 N N . GLU A 1 725 ? 3.596 46.469 18.875 1 95.69 725 GLU A N 1
ATOM 5940 C CA . GLU A 1 725 ? 3.008 47.281 17.828 1 95.69 725 GLU A CA 1
ATOM 5941 C C . GLU A 1 725 ? 1.713 46.688 17.297 1 95.69 725 GLU A C 1
ATOM 5943 O O . GLU A 1 725 ? 1.695 46.094 16.219 1 95.69 725 GLU A O 1
ATOM 5948 N N . PRO A 1 726 ? 0.622 46.875 18.031 1 96.81 726 PRO A N 1
ATOM 5949 C CA . PRO A 1 726 ? -0.631 46.219 17.641 1 96.81 726 PRO A CA 1
ATOM 5950 C C . PRO A 1 726 ? -1.246 46.844 16.375 1 96.81 726 PRO A C 1
ATOM 5952 O O . PRO A 1 726 ? -1.072 48.031 16.125 1 96.81 726 PRO A O 1
ATOM 5955 N N . LEU A 1 727 ? -1.877 46.031 15.578 1 96.94 727 LEU A N 1
ATOM 5956 C CA . LEU A 1 727 ? -2.678 46.406 14.43 1 96.94 727 LEU A CA 1
ATOM 5957 C C . LEU A 1 727 ? -4.074 45.812 14.508 1 96.94 727 LEU A C 1
ATOM 5959 O O . LEU A 1 727 ? -4.41 44.906 13.734 1 96.94 727 LEU A O 1
ATOM 5963 N N . PHE A 1 728 ? -4.949 46.375 15.414 1 97.12 728 PHE A N 1
ATOM 5964 C CA . PHE A 1 728 ? -6.289 45.844 15.664 1 97.12 728 PHE A CA 1
ATOM 5965 C C . PHE A 1 728 ? -7.312 46.531 14.766 1 97.12 728 PHE A C 1
ATOM 5967 O O . PHE A 1 728 ? -7.086 47.656 14.289 1 97.12 728 PHE A O 1
ATOM 5974 N N . PRO A 1 729 ? -8.406 45.812 14.531 1 96.38 729 PRO A N 1
ATOM 5975 C CA . PRO A 1 729 ? -9.539 46.5 13.898 1 96.38 729 PRO A CA 1
ATOM 5976 C C . PRO A 1 729 ? -9.961 47.781 14.656 1 96.38 729 PRO A C 1
ATOM 5978 O O . PRO A 1 729 ? -9.852 47.812 15.891 1 96.38 729 PRO A O 1
ATOM 5981 N N . GLU A 1 730 ? -10.57 48.688 13.953 1 93.88 730 GLU A N 1
ATOM 5982 C CA . GLU A 1 730 ? -10.914 50 14.508 1 93.88 730 GLU A CA 1
ATOM 5983 C C . GLU A 1 730 ? -11.945 49.875 15.617 1 93.88 730 GLU A C 1
ATOM 5985 O O . GLU A 1 730 ? -11.953 50.688 16.562 1 93.88 730 GLU A O 1
ATOM 5990 N N . ASP A 1 731 ? -12.703 48.875 15.531 1 94.75 731 ASP A N 1
ATOM 5991 C CA . ASP A 1 731 ? -13.82 48.781 16.453 1 94.75 731 ASP A CA 1
ATOM 5992 C C . ASP A 1 731 ? -13.398 48.062 17.75 1 94.75 731 ASP A C 1
ATOM 5994 O O . ASP A 1 731 ? -14.172 48 18.703 1 94.75 731 ASP A O 1
ATOM 5998 N N . TRP A 1 732 ? -12.18 47.594 17.844 1 97.25 732 TRP A N 1
ATOM 5999 C CA . TRP A 1 732 ? -11.719 46.969 19.062 1 97.25 732 TRP A CA 1
ATOM 6000 C C . TRP A 1 732 ? -11.266 48 20.078 1 97.25 732 TRP A C 1
ATOM 6002 O O . TRP A 1 732 ? -10.32 48.75 19.828 1 97.25 732 TRP A O 1
ATOM 6012 N N . LYS A 1 733 ? -11.828 47.969 21.266 1 97.06 733 LYS A N 1
ATOM 6013 C CA . LYS A 1 733 ? -11.531 49 22.281 1 97.06 733 LYS A CA 1
ATOM 6014 C C . LYS A 1 733 ? -10.539 48.469 23.312 1 97.06 733 LYS A C 1
ATOM 6016 O O . LYS A 1 733 ? -9.789 49.25 23.906 1 97.06 733 LYS A O 1
ATOM 6021 N N . GLU A 1 734 ? -10.648 47.25 23.5 1 97.88 734 GLU A N 1
ATOM 6022 C CA . GLU A 1 734 ? -9.773 46.625 24.5 1 97.88 734 GLU A CA 1
ATOM 6023 C C . GLU A 1 734 ? -9.414 45.188 24.125 1 97.88 734 GLU A C 1
ATOM 6025 O O . GLU A 1 734 ? -10.25 44.469 23.594 1 97.88 734 GLU A O 1
ATOM 6030 N N . VAL A 1 735 ? -8.211 44.812 24.312 1 98.5 735 VAL A N 1
ATOM 6031 C CA . VAL A 1 735 ? -7.668 43.469 24.125 1 98.5 735 VAL A CA 1
ATOM 6032 C C . VAL A 1 735 ? -6.723 43.125 25.266 1 98.5 735 VAL A C 1
ATOM 6034 O O . VAL A 1 735 ? -6.012 44 25.781 1 98.5 735 VAL A O 1
ATOM 6037 N N . LYS A 1 736 ? -6.723 41.938 25.75 1 98.69 736 LYS A N 1
ATOM 6038 C CA . LYS A 1 736 ? -5.816 41.469 26.797 1 98.69 736 LYS A CA 1
ATOM 6039 C C . LYS A 1 736 ? -5.004 40.281 26.344 1 98.69 736 LYS A C 1
ATOM 6041 O O . LYS A 1 736 ? -5.52 39.406 25.641 1 98.69 736 LYS A O 1
ATOM 6046 N N . VAL A 1 737 ? -3.764 40.312 26.734 1 98.62 737 VAL A N 1
ATOM 6047 C CA . VAL A 1 737 ? -2.879 39.188 26.469 1 98.62 737 VAL A CA 1
ATOM 6048 C C . VAL A 1 737 ? -2.094 38.812 27.734 1 98.62 737 VAL A C 1
ATOM 6050 O O . VAL A 1 737 ? -1.636 39.719 28.453 1 98.62 737 VAL A O 1
ATOM 6053 N N . LYS A 1 738 ? -2.057 37.594 28.078 1 98.12 738 LYS A N 1
ATOM 6054 C CA . LYS A 1 738 ? -1.141 37.062 29.078 1 98.12 738 LYS A CA 1
ATOM 6055 C C . LYS A 1 738 ? -0.084 36.156 28.422 1 98.12 738 LYS A C 1
ATOM 6057 O O . LYS A 1 738 ? -0.417 35.219 27.688 1 98.12 738 LYS A O 1
ATOM 6062 N N . ARG A 1 739 ? 1.17 36.469 28.625 1 97 739 ARG A N 1
ATOM 6063 C CA . ARG A 1 739 ? 2.221 35.656 28.047 1 97 739 ARG A CA 1
ATOM 6064 C C . ARG A 1 739 ? 3.443 35.594 28.953 1 97 739 ARG A C 1
ATOM 6066 O O . ARG A 1 739 ? 3.658 36.531 29.75 1 97 739 ARG A O 1
ATOM 6073 N N . MET A 1 740 ? 4.156 34.5 28.844 1 94.5 740 MET A N 1
ATOM 6074 C CA . MET A 1 740 ? 5.48 34.375 29.453 1 94.5 740 MET A CA 1
ATOM 6075 C C . MET A 1 740 ? 6.562 34.844 28.484 1 94.5 740 MET A C 1
ATOM 6077 O O . MET A 1 740 ? 6.562 34.469 27.312 1 94.5 740 MET A O 1
ATOM 6081 N N . TYR A 1 741 ? 7.469 35.75 28.938 1 95.62 741 TYR A N 1
ATOM 6082 C CA . TYR A 1 741 ? 8.57 36.25 28.125 1 95.62 741 TYR A CA 1
ATOM 6083 C C . TYR A 1 741 ? 9.812 36.5 28.953 1 95.62 741 TYR A C 1
ATOM 6085 O O . TYR A 1 741 ? 9.781 37.25 29.922 1 95.62 741 TYR A O 1
ATOM 6093 N N . ARG A 1 742 ? 10.883 35.75 28.609 1 94.75 742 ARG A N 1
ATOM 6094 C CA . ARG A 1 742 ? 12.195 35.844 29.25 1 94.75 742 ARG A CA 1
ATOM 6095 C C . ARG A 1 742 ? 12.07 35.75 30.766 1 94.75 742 ARG A C 1
ATOM 6097 O O . ARG A 1 742 ? 12.633 36.594 31.469 1 94.75 742 ARG A O 1
ATOM 6104 N N . GLY A 1 743 ? 11.25 34.812 31.203 1 89.69 743 GLY A N 1
ATOM 6105 C CA . GLY A 1 743 ? 11.156 34.438 32.594 1 89.69 743 GLY A CA 1
ATOM 6106 C C . GLY A 1 743 ? 10.133 35.281 33.375 1 89.69 743 GLY A C 1
ATOM 6107 O O . GLY A 1 743 ? 9.906 35.062 34.562 1 89.69 743 GLY A O 1
ATOM 6108 N N . LYS A 1 744 ? 9.484 36.25 32.75 1 94.75 744 LYS A N 1
ATOM 6109 C CA . LYS A 1 744 ? 8.492 37.125 33.406 1 94.75 744 LYS A CA 1
ATOM 6110 C C . LYS A 1 744 ? 7.105 36.906 32.812 1 94.75 744 LYS A C 1
ATOM 6112 O O . LYS A 1 744 ? 6.969 36.625 31.609 1 94.75 744 LYS A O 1
ATOM 6117 N N . GLN A 1 745 ? 6.105 37 33.656 1 96.12 745 GLN A N 1
ATOM 6118 C CA . GLN A 1 745 ? 4.727 37 33.156 1 96.12 745 GLN A CA 1
ATOM 6119 C C . GLN A 1 745 ? 4.262 38.406 32.812 1 96.12 745 GLN A C 1
ATOM 6121 O O . GLN A 1 745 ? 4.281 39.281 33.688 1 96.12 745 GLN A O 1
ATOM 6126 N N . LEU A 1 746 ? 3.912 38.594 31.641 1 97.56 746 LEU A N 1
ATOM 6127 C CA . LEU A 1 746 ? 3.385 39.875 31.203 1 97.56 746 LEU A CA 1
ATOM 6128 C C . LEU A 1 746 ? 1.864 39.844 31.094 1 97.56 746 LEU A C 1
ATOM 6130 O O . LEU A 1 746 ? 1.311 39 30.391 1 97.56 746 LEU A O 1
ATOM 6134 N N . ASN A 1 747 ? 1.197 40.656 31.812 1 98.06 747 ASN A N 1
ATOM 6135 C CA . ASN A 1 747 ? -0.226 40.938 31.641 1 98.06 747 ASN A CA 1
ATOM 6136 C C . ASN A 1 747 ? -0.459 42.219 30.844 1 98.06 747 ASN A C 1
ATOM 6138 O O . ASN A 1 747 ? -0.445 43.312 31.406 1 98.06 747 ASN A O 1
ATOM 6142 N N . ILE A 1 748 ? -0.72 42.062 29.625 1 98.5 748 ILE A N 1
ATOM 6143 C CA . ILE A 1 748 ? -0.776 43.219 28.703 1 98.5 748 ILE A CA 1
ATOM 6144 C C . ILE A 1 748 ? -2.232 43.594 28.453 1 98.5 748 ILE A C 1
ATOM 6146 O O . ILE A 1 748 ? -3.045 42.75 28.062 1 98.5 748 ILE A O 1
ATOM 6150 N N . THR A 1 749 ? -2.609 44.781 28.688 1 98.5 749 THR A N 1
ATOM 6151 C CA . THR A 1 749 ? -3.918 45.344 28.359 1 98.5 749 THR A CA 1
ATOM 6152 C C . THR A 1 749 ? -3.793 46.438 27.312 1 98.5 749 THR A C 1
ATOM 6154 O O . THR A 1 749 ? -3.16 47.469 27.562 1 98.5 749 THR A O 1
ATOM 6157 N N . TYR A 1 750 ? -4.375 46.219 26.172 1 98.44 750 TYR A N 1
ATOM 6158 C CA . TYR A 1 750 ? -4.453 47.25 25.125 1 98.44 750 TYR A CA 1
ATOM 6159 C C . TYR A 1 750 ? -5.719 48.062 25.266 1 98.44 750 TYR A C 1
ATOM 6161 O O . TYR A 1 750 ? -6.812 47.531 25.438 1 98.44 750 TYR A O 1
ATOM 6169 N N . LYS A 1 751 ? -5.594 49.344 25.219 1 97.62 751 LYS A N 1
ATOM 6170 C CA . LYS A 1 751 ? -6.734 50.25 25.266 1 97.62 751 LYS A CA 1
ATOM 6171 C C . LYS A 1 751 ? -6.656 51.281 24.125 1 97.62 751 LYS A C 1
ATOM 6173 O O . LYS A 1 751 ? -5.609 51.875 23.922 1 97.62 751 LYS A O 1
ATOM 6178 N N . LYS A 1 752 ? -7.746 51.344 23.391 1 96.25 752 LYS A N 1
ATOM 6179 C CA . LYS A 1 752 ? -7.801 52.375 22.344 1 96.25 752 LYS A CA 1
ATOM 6180 C C . LYS A 1 752 ? -7.695 53.781 22.938 1 96.25 752 LYS A C 1
ATOM 6182 O O . LYS A 1 752 ? -8.359 54.094 23.938 1 96.25 752 LYS A O 1
ATOM 6187 N N . SER A 1 753 ? -6.832 54.562 22.375 1 94.38 753 SER A N 1
ATOM 6188 C CA . SER A 1 753 ? -6.602 55.906 22.891 1 94.38 753 SER A CA 1
ATOM 6189 C C . SER A 1 753 ? -6.086 56.844 21.797 1 94.38 753 SER A C 1
ATOM 6191 O O . SER A 1 753 ? -5.609 56.375 20.766 1 94.38 753 SER A O 1
ATOM 6193 N N . ASP A 1 754 ? -6.207 58.156 22.031 1 91.38 754 ASP A N 1
ATOM 6194 C CA . ASP A 1 754 ? -5.672 59.156 21.109 1 91.38 754 ASP A CA 1
ATOM 6195 C C . ASP A 1 754 ? -4.16 59.312 21.281 1 91.38 754 ASP A C 1
ATOM 6197 O O . ASP A 1 754 ? -3.475 59.781 20.375 1 91.38 754 ASP A O 1
ATOM 6201 N N . GLU A 1 755 ? -3.703 58.875 22.406 1 92.06 755 GLU A N 1
ATOM 6202 C CA . GLU A 1 755 ? -2.268 58.906 22.672 1 92.06 755 GLU A CA 1
ATOM 6203 C C . GLU A 1 755 ? -1.674 57.5 22.609 1 92.06 755 GLU A C 1
ATOM 6205 O O . GLU A 1 755 ? -2.312 56.531 23.031 1 92.06 755 GLU A O 1
ATOM 6210 N N . LYS A 1 756 ? -0.497 57.438 22.016 1 93.56 756 LYS A N 1
ATOM 6211 C CA . LYS A 1 756 ? 0.225 56.188 21.984 1 93.56 756 LYS A CA 1
ATOM 6212 C C . LYS A 1 756 ? 1.331 56.156 23.031 1 93.56 756 LYS A C 1
ATOM 6214 O O . LYS A 1 756 ? 2.256 56.969 22.984 1 93.56 756 LYS A O 1
ATOM 6219 N N . LYS A 1 757 ? 1.253 55.281 23.953 1 94.62 757 LYS A N 1
ATOM 6220 C CA . LYS A 1 757 ? 2.312 55.094 24.938 1 94.62 757 LYS A CA 1
ATOM 6221 C C . LYS A 1 757 ? 2.205 53.688 25.594 1 94.62 757 LYS A C 1
ATOM 6223 O O . LYS A 1 757 ? 1.163 53.062 25.5 1 94.62 757 LYS A O 1
ATOM 6228 N N . ILE A 1 758 ? 3.188 53.219 26.188 1 96.81 758 ILE A N 1
ATOM 6229 C CA . ILE A 1 758 ? 3.271 51.969 26.922 1 96.81 758 ILE A CA 1
ATOM 6230 C C . ILE A 1 758 ? 3.658 52.219 28.375 1 96.81 758 ILE A C 1
ATOM 6232 O O . ILE A 1 758 ? 4.602 52.969 28.641 1 96.81 758 ILE A O 1
ATOM 6236 N N . ILE A 1 759 ? 2.871 51.781 29.328 1 96.56 759 ILE A N 1
ATOM 6237 C CA . ILE A 1 759 ? 3.084 51.938 30.75 1 96.56 759 ILE A CA 1
ATOM 6238 C C . ILE A 1 759 ? 3.348 50.562 31.375 1 96.56 759 ILE A C 1
ATOM 6240 O O . ILE A 1 759 ? 2.562 49.625 31.188 1 96.56 759 ILE A O 1
ATOM 6244 N N . VAL A 1 760 ? 4.438 50.406 32 1 96.69 760 VAL A N 1
ATOM 6245 C CA . VAL A 1 760 ? 4.785 49.156 32.688 1 96.69 760 VAL A CA 1
ATOM 6246 C C . VAL A 1 760 ? 4.828 49.406 34.188 1 96.69 760 VAL A C 1
ATOM 6248 O O . VAL A 1 760 ? 5.605 50.219 34.688 1 96.69 760 VAL A O 1
ATOM 6251 N N . ASN A 1 761 ? 3.961 48.688 34.906 1 95.12 761 ASN A N 1
ATOM 6252 C CA . ASN A 1 761 ? 3.852 48.875 36.344 1 95.12 761 ASN A CA 1
ATOM 6253 C C . ASN A 1 761 ? 3.68 50.344 36.719 1 95.12 761 ASN A C 1
ATOM 6255 O O . ASN A 1 761 ? 4.359 50.844 37.625 1 95.12 761 ASN A O 1
ATOM 6259 N N . GLY A 1 762 ? 2.977 51.031 35.906 1 92.5 762 GLY A N 1
ATOM 6260 C CA . GLY A 1 762 ? 2.607 52.406 36.219 1 92.5 762 GLY A CA 1
ATOM 6261 C C . GLY A 1 762 ? 3.594 53.438 35.688 1 92.5 762 GLY A C 1
ATOM 6262 O O . GLY A 1 762 ? 3.348 54.625 35.75 1 92.5 762 GLY A O 1
ATOM 6263 N N . VAL A 1 763 ? 4.688 53 35.094 1 93.94 763 VAL A N 1
ATOM 6264 C CA . VAL A 1 763 ? 5.715 53.906 34.625 1 93.94 763 VAL A CA 1
ATOM 6265 C C . VAL A 1 763 ? 5.77 53.875 33.094 1 93.94 763 VAL A C 1
ATOM 6267 O O . VAL A 1 763 ? 5.859 52.812 32.5 1 93.94 763 VAL A O 1
ATOM 6270 N N . LYS A 1 764 ? 5.738 55.031 32.5 1 95.06 764 LYS A N 1
ATOM 6271 C CA . LYS A 1 764 ? 5.84 55.125 31.047 1 95.06 764 LYS A CA 1
ATOM 6272 C C . LYS A 1 764 ? 7.238 54.75 30.562 1 95.06 764 LYS A C 1
ATOM 6274 O O . LYS A 1 764 ? 8.234 55.156 31.156 1 95.06 764 LYS A O 1
ATOM 6279 N N . ILE A 1 765 ? 7.27 53.969 29.609 1 93.44 765 ILE A N 1
ATOM 6280 C CA . ILE A 1 765 ? 8.578 53.656 29.047 1 93.44 765 ILE A CA 1
ATOM 6281 C C . ILE A 1 765 ? 8.773 54.406 27.734 1 93.44 765 ILE A C 1
ATOM 6283 O O . ILE A 1 765 ? 7.797 54.812 27.109 1 93.44 765 ILE A O 1
ATOM 6287 N N . ASP A 1 766 ? 10.055 54.625 27.344 1 92.25 766 ASP A N 1
ATOM 6288 C CA . ASP A 1 766 ? 10.367 55.219 26.047 1 92.25 766 ASP A CA 1
ATOM 6289 C C . ASP A 1 766 ? 10.352 54.188 24.938 1 92.25 766 ASP A C 1
ATOM 6291 O O . ASP A 1 766 ? 10.93 53.094 25.062 1 92.25 766 ASP A O 1
ATOM 6295 N N . GLY A 1 767 ? 9.562 54.469 23.969 1 93.62 767 GLY A N 1
ATOM 6296 C CA . GLY A 1 767 ? 9.516 53.594 22.812 1 93.62 767 GLY A CA 1
ATOM 6297 C C . GLY A 1 767 ? 8.5 52.469 22.953 1 93.62 767 GLY A C 1
ATOM 6298 O O . GLY A 1 767 ? 7.566 52.562 23.75 1 93.62 767 GLY A O 1
ATOM 6299 N N . ASN A 1 768 ? 8.68 51.438 22.125 1 96.19 768 ASN A N 1
ATOM 6300 C CA . ASN A 1 768 ? 7.68 50.375 22.094 1 96.19 768 ASN A CA 1
ATOM 6301 C C . ASN A 1 768 ? 8.305 49 22.375 1 96.19 768 ASN A C 1
ATOM 6303 O O . ASN A 1 768 ? 7.777 48 21.953 1 96.19 768 ASN A O 1
ATOM 6307 N N . ILE A 1 769 ? 9.508 49 23 1 97 769 ILE A N 1
ATOM 6308 C CA . ILE A 1 769 ? 10.195 47.75 23.328 1 97 769 ILE A CA 1
ATOM 6309 C C . ILE A 1 769 ? 10.266 47.594 24.844 1 97 769 ILE A C 1
ATOM 6311 O O . ILE A 1 769 ? 10.766 48.469 25.547 1 97 769 ILE A O 1
ATOM 6315 N N . ILE A 1 770 ? 9.789 46.562 25.297 1 95.94 770 ILE A N 1
ATOM 6316 C CA . ILE A 1 770 ? 9.898 46.219 26.719 1 95.94 770 ILE A CA 1
ATOM 6317 C C . ILE A 1 770 ? 11.117 45.344 26.953 1 95.94 770 ILE A C 1
ATOM 6319 O O . ILE A 1 770 ? 11.305 44.344 26.266 1 95.94 770 ILE A O 1
ATOM 6323 N N . LYS A 1 771 ? 11.93 45.719 27.938 1 94.38 771 LYS A N 1
ATOM 6324 C CA . LYS A 1 771 ? 13.078 44.938 28.391 1 94.38 771 LYS A CA 1
ATOM 6325 C C . LYS A 1 771 ? 12.836 44.344 29.766 1 94.38 771 LYS A C 1
ATOM 6327 O O . LYS A 1 771 ? 13.078 45 30.781 1 94.38 771 LYS A O 1
ATOM 6332 N N . PRO A 1 772 ? 12.445 43.031 29.734 1 87.44 772 PRO A N 1
ATOM 6333 C CA . PRO A 1 772 ? 12.016 42.469 31.016 1 87.44 772 PRO A CA 1
ATOM 6334 C C . PRO A 1 772 ? 13.125 42.469 32.062 1 87.44 772 PRO A C 1
ATOM 6336 O O . PRO A 1 772 ? 12.836 42.562 33.25 1 87.44 772 PRO A O 1
ATOM 6339 N N . GLU A 1 773 ? 14.336 42.438 31.688 1 85.88 773 GLU A N 1
ATOM 6340 C CA . GLU A 1 773 ? 15.469 42.344 32.594 1 85.88 773 GLU A CA 1
ATOM 6341 C C . GLU A 1 773 ? 15.586 43.625 33.438 1 85.88 773 GLU A C 1
ATOM 6343 O O . GLU A 1 773 ? 16.219 43.625 34.5 1 85.88 773 GLU A O 1
ATOM 6348 N N . LEU A 1 774 ? 14.977 44.625 33 1 87.19 774 LEU A N 1
ATOM 6349 C CA . LEU A 1 774 ? 15.062 45.906 33.719 1 87.19 774 LEU A CA 1
ATOM 6350 C C . LEU A 1 774 ? 14.086 45.969 34.875 1 87.19 774 LEU A C 1
ATOM 6352 O O . LEU A 1 774 ? 14.117 46.906 35.688 1 87.19 774 LEU A O 1
ATOM 6356 N N . PHE A 1 775 ? 13.32 44.938 35 1 90.69 775 PHE A N 1
ATOM 6357 C CA . PHE A 1 775 ? 12.32 44.906 36.031 1 90.69 775 PHE A CA 1
ATOM 6358 C C . PHE A 1 775 ? 12.625 43.781 37.062 1 90.69 775 PHE A C 1
ATOM 6360 O O . PHE A 1 775 ? 13.062 42.719 36.656 1 90.69 775 PHE A O 1
ATOM 6367 N N . GLU A 1 776 ? 12.461 44 38.312 1 89.56 776 GLU A N 1
ATOM 6368 C CA . GLU A 1 776 ? 12.695 43 39.344 1 89.56 776 GLU A CA 1
ATOM 6369 C C . GLU A 1 776 ? 11.484 42.094 39.531 1 89.56 776 GLU A C 1
ATOM 6371 O O . GLU A 1 776 ? 11.633 40.938 39.906 1 89.56 776 GLU A O 1
ATOM 6376 N N . GLU A 1 777 ? 10.289 42.625 39.219 1 91 777 GLU A N 1
ATOM 6377 C CA . GLU A 1 777 ? 9.055 41.875 39.438 1 91 777 GLU A CA 1
ATOM 6378 C C . GLU A 1 777 ? 8.93 40.719 38.438 1 91 777 GLU A C 1
ATOM 6380 O O . GLU A 1 777 ? 9.32 40.875 37.281 1 91 777 GLU A O 1
ATOM 6385 N N . SER A 1 778 ? 8.391 39.719 38.969 1 92.12 778 SER A N 1
ATOM 6386 C CA . SER A 1 778 ? 8.141 38.562 38.094 1 92.12 778 SER A CA 1
ATOM 6387 C C . SER A 1 778 ? 6.887 38.75 37.25 1 92.12 778 SER A C 1
ATOM 6389 O O . SER A 1 778 ? 6.73 38.125 36.188 1 92.12 778 SER A O 1
ATOM 6391 N N . PHE A 1 779 ? 5.996 39.594 37.781 1 95.12 779 PHE A N 1
ATOM 6392 C CA . PHE A 1 779 ? 4.758 39.938 37.094 1 95.12 779 PHE A CA 1
ATOM 6393 C C . PHE A 1 779 ? 4.773 41.406 36.656 1 95.12 779 PHE A C 1
ATOM 6395 O O . PHE A 1 779 ? 5.004 42.281 37.469 1 95.12 779 PHE A O 1
ATOM 6402 N N . LEU A 1 780 ? 4.645 41.594 35.375 1 96.56 780 LEU A N 1
ATOM 6403 C CA . LEU A 1 780 ? 4.625 42.938 34.844 1 96.56 780 LEU A CA 1
ATOM 6404 C C . LEU A 1 780 ? 3.242 43.281 34.312 1 96.56 780 LEU A C 1
ATOM 6406 O O . LEU A 1 780 ? 2.701 42.594 33.469 1 96.56 780 LEU A O 1
ATOM 6410 N N . GLU A 1 781 ? 2.658 44.281 34.875 1 97.38 781 GLU A N 1
ATOM 6411 C CA . GLU A 1 781 ? 1.432 44.844 34.312 1 97.38 781 GLU A CA 1
ATOM 6412 C C . GLU A 1 781 ? 1.737 45.875 33.219 1 97.38 781 GLU A C 1
ATOM 6414 O O . GLU A 1 781 ? 2.334 46.906 33.469 1 97.38 781 GLU A O 1
ATOM 6419 N N . VAL A 1 782 ? 1.397 45.531 32.031 1 98 782 VAL A N 1
ATOM 6420 C CA . VAL A 1 782 ? 1.727 46.375 30.875 1 98 782 VAL A CA 1
ATOM 6421 C C . VAL A 1 782 ? 0.451 46.969 30.281 1 98 782 VAL A C 1
ATOM 6423 O O . VAL A 1 782 ? -0.481 46.25 29.938 1 98 782 VAL A O 1
ATOM 6426 N N . GLU A 1 783 ? 0.318 48.25 30.203 1 97.88 783 GLU A N 1
ATOM 6427 C CA . GLU A 1 783 ? -0.771 48.938 29.531 1 97.88 783 GLU A CA 1
ATOM 6428 C C . GLU A 1 783 ? -0.301 49.562 28.234 1 97.88 783 GLU A C 1
ATOM 6430 O O . GLU A 1 783 ? 0.661 50.344 28.219 1 97.88 783 GLU A O 1
ATOM 6435 N N . VAL A 1 784 ? -0.892 49.188 27.219 1 98.25 784 VAL A N 1
ATOM 6436 C CA . VAL A 1 784 ? -0.551 49.719 25.891 1 98.25 784 VAL A CA 1
ATOM 6437 C C . VAL A 1 784 ? -1.688 50.594 25.375 1 98.25 784 VAL A C 1
ATOM 6439 O O . VAL A 1 784 ? -2.779 50.094 25.078 1 98.25 784 VAL A O 1
ATOM 6442 N N . LEU A 1 785 ? -1.505 51.875 25.344 1 96.88 785 LEU A N 1
ATOM 6443 C CA . LEU A 1 785 ? -2.43 52.781 24.703 1 96.88 785 LEU A CA 1
ATOM 6444 C C . LEU A 1 785 ? -2.113 52.938 23.219 1 96.88 785 LEU A C 1
ATOM 6446 O O . LEU A 1 785 ? -1 53.312 22.844 1 96.88 785 LEU A O 1
ATOM 6450 N N . PHE A 1 786 ? -3.047 52.594 22.391 1 93.56 786 PHE A N 1
ATOM 6451 C CA . PHE A 1 786 ? -2.746 52.531 20.969 1 93.56 786 PHE A CA 1
ATOM 6452 C C . PHE A 1 786 ? -3.75 53.375 20.172 1 93.56 786 PHE A C 1
ATOM 6454 O O . PHE A 1 786 ? -4.863 53.625 20.641 1 93.56 786 PHE A O 1
ATOM 6461 N N . MET B 1 1 ? -18.141 -34.344 -11.812 1 96.38 1 MET B N 1
ATOM 6462 C CA . MET B 1 1 ? -17.141 -35.25 -11.25 1 96.38 1 MET B CA 1
ATOM 6463 C C . MET B 1 1 ? -16.484 -34.625 -10.016 1 96.38 1 MET B C 1
ATOM 6465 O O . MET B 1 1 ? -16.422 -33.406 -9.875 1 96.38 1 MET B O 1
ATOM 6469 N N . PHE B 1 2 ? -16.062 -35.531 -9.031 1 98.06 2 PHE B N 1
ATOM 6470 C CA . PHE B 1 2 ? -15.406 -35.125 -7.801 1 98.06 2 PHE B CA 1
ATOM 6471 C C . PHE B 1 2 ? -16.234 -34.094 -7.074 1 98.06 2 PHE B C 1
ATOM 6473 O O . PHE B 1 2 ? -15.727 -33.031 -6.691 1 98.06 2 PHE B O 1
ATOM 6480 N N . GLU B 1 3 ? -17.406 -34.281 -6.832 1 97.94 3 GLU B N 1
ATOM 6481 C CA . GLU B 1 3 ? -18.391 -33.344 -6.316 1 97.94 3 GLU B CA 1
ATOM 6482 C C . GLU B 1 3 ? -18.266 -33.188 -4.801 1 97.94 3 GLU B C 1
ATOM 6484 O O . GLU B 1 3 ? -18.031 -34.156 -4.09 1 97.94 3 GLU B O 1
ATOM 6489 N N . THR B 1 4 ? -18.359 -31.969 -4.305 1 98.06 4 THR B N 1
ATOM 6490 C CA . THR B 1 4 ? -18.516 -31.609 -2.902 1 98.06 4 THR B CA 1
ATOM 6491 C C . THR B 1 4 ? -19.703 -30.656 -2.727 1 98.06 4 THR B C 1
ATOM 6493 O O . THR B 1 4 ? -20.406 -30.344 -3.691 1 98.06 4 THR B O 1
ATOM 6496 N N . LYS B 1 5 ? -19.953 -30.188 -1.494 1 97.81 5 LYS B N 1
ATOM 6497 C CA . LYS B 1 5 ? -21.062 -29.281 -1.222 1 97.81 5 LYS B CA 1
ATOM 6498 C C . LYS B 1 5 ? -20.812 -27.906 -1.852 1 97.81 5 LYS B C 1
ATOM 6500 O O . LYS B 1 5 ? -21.734 -27.109 -1.987 1 97.81 5 LYS B O 1
ATOM 6505 N N . TYR B 1 6 ? -19.609 -27.734 -2.357 1 98.44 6 TYR B N 1
ATOM 6506 C CA . TYR B 1 6 ? -19.281 -26.422 -2.879 1 98.44 6 TYR B CA 1
ATOM 6507 C C . TYR B 1 6 ? -19.266 -26.422 -4.402 1 98.44 6 TYR B C 1
ATOM 6509 O O . TYR B 1 6 ? -19.281 -25.359 -5.031 1 98.44 6 TYR B O 1
ATOM 6517 N N . GLY B 1 7 ? -19.156 -27.625 -5.031 1 98.5 7 GLY B N 1
ATOM 6518 C CA . GLY B 1 7 ? -19.094 -27.641 -6.484 1 98.5 7 GLY B CA 1
ATOM 6519 C C . GLY B 1 7 ? -18.547 -28.953 -7.035 1 98.5 7 GLY B C 1
ATOM 6520 O O . GLY B 1 7 ? -18.453 -29.938 -6.316 1 98.5 7 GLY B O 1
ATOM 6521 N N . TYR B 1 8 ? -18.281 -28.953 -8.344 1 98.62 8 TYR B N 1
ATOM 6522 C CA . TYR B 1 8 ? -17.859 -30.172 -9.039 1 98.62 8 TYR B CA 1
ATOM 6523 C C . TYR B 1 8 ? -17.141 -29.828 -10.344 1 98.62 8 TYR B C 1
ATOM 6525 O O . TYR B 1 8 ? -17.25 -28.703 -10.836 1 98.62 8 TYR B O 1
ATOM 6533 N N . PHE B 1 9 ? -16.375 -30.75 -10.867 1 98.75 9 PHE B N 1
ATOM 6534 C CA . PHE B 1 9 ? -15.812 -30.641 -12.203 1 98.75 9 PHE B CA 1
ATOM 6535 C C . PHE B 1 9 ? -16.812 -31.094 -13.258 1 98.75 9 PHE B C 1
ATOM 6537 O O . PHE B 1 9 ? -17.547 -32.062 -13.047 1 98.75 9 PHE B O 1
ATOM 6544 N N . THR B 1 10 ? -16.828 -30.391 -14.383 1 98.56 10 THR B N 1
ATOM 6545 C CA . THR B 1 10 ? -17.578 -30.922 -15.523 1 98.56 10 THR B CA 1
ATOM 6546 C C . THR B 1 10 ? -16.984 -32.25 -15.977 1 98.56 10 THR B C 1
ATOM 6548 O O . THR B 1 10 ? -15.852 -32.594 -15.633 1 98.56 10 THR B O 1
ATOM 6551 N N . ASP B 1 11 ? -17.672 -32.938 -16.781 1 97.56 11 ASP B N 1
ATOM 6552 C CA . ASP B 1 11 ? -17.297 -34.281 -17.172 1 97.56 11 ASP B CA 1
ATOM 6553 C C . ASP B 1 11 ? -15.977 -34.281 -17.953 1 97.56 11 ASP B C 1
ATOM 6555 O O . ASP B 1 11 ? -15.188 -35.219 -17.844 1 97.56 11 ASP B O 1
ATOM 6559 N N . ASP B 1 12 ? -15.797 -33.25 -18.641 1 96.62 12 ASP B N 1
ATOM 6560 C CA . ASP B 1 12 ? -14.594 -33.156 -19.453 1 96.62 12 ASP B CA 1
ATOM 6561 C C . ASP B 1 12 ? -13.445 -32.531 -18.672 1 96.62 12 ASP B C 1
ATOM 6563 O O . ASP B 1 12 ? -12.328 -32.406 -19.188 1 96.62 12 ASP B O 1
ATOM 6567 N N . GLY B 1 13 ? -13.68 -32.031 -17.469 1 97.5 13 GLY B N 1
ATOM 6568 C CA . GLY B 1 13 ? -12.656 -31.531 -16.562 1 97.5 13 GLY B CA 1
ATOM 6569 C C . GLY B 1 13 ? -12.203 -30.125 -16.922 1 97.5 13 GLY B C 1
ATOM 6570 O O . GLY B 1 13 ? -11.258 -29.609 -16.312 1 97.5 13 GLY B O 1
ATOM 6571 N N . LYS B 1 14 ? -12.867 -29.438 -17.797 1 97.62 14 LYS B N 1
ATOM 6572 C CA . LYS B 1 14 ? -12.414 -28.156 -18.297 1 97.62 14 LYS B CA 1
ATOM 6573 C C . LYS B 1 14 ? -12.93 -27.016 -17.422 1 97.62 14 LYS B C 1
ATOM 6575 O O . LYS B 1 14 ? -12.375 -25.906 -17.438 1 97.62 14 LYS B O 1
ATOM 6580 N N . GLU B 1 15 ? -13.969 -27.297 -16.688 1 98.5 15 GLU B N 1
ATOM 6581 C CA . GLU B 1 15 ? -14.531 -26.266 -15.82 1 98.5 15 GLU B CA 1
ATOM 6582 C C . GLU B 1 15 ? -14.711 -26.797 -14.398 1 98.5 15 GLU B C 1
ATOM 6584 O O . GLU B 1 15 ? -14.914 -28 -14.195 1 98.5 15 GLU B O 1
ATOM 6589 N N . PHE B 1 16 ? -14.562 -25.953 -13.477 1 98.81 16 PHE B N 1
ATOM 6590 C CA . PHE B 1 16 ? -15.055 -26.188 -12.125 1 98.81 16 PHE B CA 1
ATOM 6591 C C . PHE B 1 16 ? -16.281 -25.344 -11.844 1 98.81 16 PHE B C 1
ATOM 6593 O O . PHE B 1 16 ? -16.25 -24.109 -11.977 1 98.81 16 PHE B O 1
ATOM 6600 N N . VAL B 1 17 ? -17.344 -26 -11.5 1 98.88 17 VAL B N 1
ATOM 6601 C CA . VAL B 1 17 ? -18.625 -25.359 -11.25 1 98.88 17 VAL B CA 1
ATOM 6602 C C . VAL B 1 17 ? -18.828 -25.188 -9.742 1 98.88 17 VAL B C 1
ATOM 6604 O O . VAL B 1 17 ? -18.859 -26.172 -9 1 98.88 17 VAL B O 1
ATOM 6607 N N . ILE B 1 18 ? -18.938 -24.016 -9.305 1 98.88 18 ILE B N 1
ATOM 6608 C CA . ILE B 1 18 ? -19.203 -23.672 -7.906 1 98.88 18 ILE B CA 1
ATOM 6609 C C . ILE B 1 18 ? -20.703 -23.438 -7.703 1 98.88 18 ILE B C 1
ATOM 6611 O O . ILE B 1 18 ? -21.328 -22.688 -8.453 1 98.88 18 ILE B O 1
ATOM 6615 N N . THR B 1 19 ? -21.281 -24 -6.652 1 98.69 19 THR B N 1
ATOM 6616 C CA . THR B 1 19 ? -22.734 -24.031 -6.559 1 98.69 19 THR B CA 1
ATOM 6617 C C . THR B 1 19 ? -23.219 -23.172 -5.395 1 98.69 19 THR B C 1
ATOM 6619 O O . THR B 1 19 ? -24.422 -23.078 -5.145 1 98.69 19 THR B O 1
ATOM 6622 N N . THR B 1 20 ? -22.328 -22.547 -4.656 1 98.25 20 THR B N 1
ATOM 6623 C CA . THR B 1 20 ? -22.641 -21.578 -3.609 1 98.25 20 THR B CA 1
ATOM 6624 C C . THR B 1 20 ? -21.594 -20.469 -3.57 1 98.25 20 THR B C 1
ATOM 6626 O O . THR B 1 20 ? -20.406 -20.719 -3.783 1 98.25 20 THR B O 1
ATOM 6629 N N . PRO B 1 21 ? -22.031 -19.25 -3.355 1 97.69 21 PRO B N 1
ATOM 6630 C CA . PRO B 1 21 ? -21.031 -18.188 -3.283 1 97.69 21 PRO B CA 1
ATOM 6631 C C . PRO B 1 21 ? -20.188 -18.25 -2.016 1 97.69 21 PRO B C 1
ATOM 6633 O O . PRO B 1 21 ? -19.203 -17.516 -1.885 1 97.69 21 PRO B O 1
ATOM 6636 N N . LYS B 1 22 ? -20.469 -19.109 -1.084 1 97 22 LYS B N 1
ATOM 6637 C CA . LYS B 1 22 ? -19.812 -19.156 0.222 1 97 22 LYS B CA 1
ATOM 6638 C C . LYS B 1 22 ? -18.828 -20.312 0.302 1 97 22 LYS B C 1
ATOM 6640 O O . LYS B 1 22 ? -18.953 -21.188 1.172 1 97 22 LYS B O 1
ATOM 6645 N N . THR B 1 23 ? -17.844 -20.281 -0.541 1 98.38 23 THR B N 1
ATOM 6646 C CA . THR B 1 23 ? -16.75 -21.25 -0.461 1 98.38 23 THR B CA 1
ATOM 6647 C C . THR B 1 23 ? -15.922 -21.031 0.802 1 98.38 23 THR B C 1
ATOM 6649 O O . THR B 1 23 ? -16.062 -20 1.472 1 98.38 23 THR B O 1
ATOM 6652 N N . PRO B 1 24 ? -15.086 -22 1.175 1 97.5 24 PRO B N 1
ATOM 6653 C CA . PRO B 1 24 ? -14.359 -21.875 2.438 1 97.5 24 PRO B CA 1
ATOM 6654 C C . PRO B 1 24 ? -13.445 -20.656 2.469 1 97.5 24 PRO B C 1
ATOM 6656 O O . PRO B 1 24 ? -13.219 -20.062 3.533 1 97.5 24 PRO B O 1
ATOM 6659 N N . LYS B 1 25 ? -12.844 -20.328 1.438 1 97.88 25 LYS B N 1
ATOM 6660 C CA . LYS B 1 25 ? -12.086 -19.141 1.099 1 97.88 25 LYS B CA 1
ATOM 6661 C C . LYS B 1 25 ? -12.406 -18.656 -0.314 1 97.88 25 LYS B C 1
ATOM 6663 O O . LYS B 1 25 ? -13.047 -19.375 -1.085 1 97.88 25 LYS B O 1
ATOM 6668 N N . PRO B 1 26 ? -11.992 -17.469 -0.665 1 97.94 26 PRO B N 1
ATOM 6669 C CA . PRO B 1 26 ? -12.25 -17.078 -2.051 1 97.94 26 PRO B CA 1
ATOM 6670 C C . PRO B 1 26 ? -11.578 -18 -3.064 1 97.94 26 PRO B C 1
ATOM 6672 O O . PRO B 1 26 ? -10.367 -18.219 -2.998 1 97.94 26 PRO B O 1
ATOM 6675 N N . TRP B 1 27 ? -12.391 -18.594 -3.879 1 98.62 27 TRP B N 1
ATOM 6676 C CA . TRP B 1 27 ? -11.906 -19.391 -5.012 1 98.62 27 TRP B CA 1
ATOM 6677 C C . TRP B 1 27 ? -11.891 -18.547 -6.285 1 98.62 27 TRP B C 1
ATOM 6679 O O . TRP B 1 27 ? -12.945 -18.172 -6.797 1 98.62 27 TRP B O 1
ATOM 6689 N N . ILE B 1 28 ? -10.703 -18.328 -6.855 1 98.5 28 ILE B N 1
ATOM 6690 C CA . ILE B 1 28 ? -10.578 -17.297 -7.891 1 98.5 28 ILE B CA 1
ATOM 6691 C C . ILE B 1 28 ? -10.227 -17.953 -9.219 1 98.5 28 ILE B C 1
ATOM 6693 O O . ILE B 1 28 ? -9.969 -19.172 -9.273 1 98.5 28 ILE B O 1
ATOM 6697 N N . ASN B 1 29 ? -10.352 -17.219 -10.242 1 98.69 29 ASN B N 1
ATOM 6698 C CA . ASN B 1 29 ? -9.742 -17.438 -11.547 1 98.69 29 ASN B CA 1
ATOM 6699 C C . ASN B 1 29 ? -8.781 -16.312 -11.922 1 98.69 29 ASN B C 1
ATOM 6701 O O . ASN B 1 29 ? -9.055 -15.148 -11.648 1 98.69 29 ASN B O 1
ATOM 6705 N N . VAL B 1 30 ? -7.633 -16.688 -12.43 1 98.44 30 VAL B N 1
ATOM 6706 C CA . VAL B 1 30 ? -6.68 -15.727 -12.969 1 98.44 30 VAL B CA 1
ATOM 6707 C C . VAL B 1 30 ? -6.703 -15.766 -14.492 1 98.44 30 VAL B C 1
ATOM 6709 O O . VAL B 1 30 ? -6.34 -16.781 -15.102 1 98.44 30 VAL B O 1
ATOM 6712 N N . ILE B 1 31 ? -7.109 -14.656 -15.078 1 98.75 31 ILE B N 1
ATOM 6713 C CA . ILE B 1 31 ? -7.336 -14.609 -16.516 1 98.75 31 ILE B CA 1
ATOM 6714 C C . ILE B 1 31 ? -6.441 -13.539 -17.141 1 98.75 31 ILE B C 1
ATOM 6716 O O . ILE B 1 31 ? -6.496 -12.367 -16.766 1 98.75 31 ILE B O 1
ATOM 6720 N N . SER B 1 32 ? -5.59 -13.953 -18.125 1 98.38 32 SER B N 1
ATOM 6721 C CA . SER B 1 32 ? -4.691 -13 -18.766 1 98.38 32 SER B CA 1
ATOM 6722 C C . SER B 1 32 ? -4.367 -13.422 -20.203 1 98.38 32 SER B C 1
ATOM 6724 O O . SER B 1 32 ? -4.418 -14.602 -20.531 1 98.38 32 SER B O 1
ATOM 6726 N N . ASN B 1 33 ? -4.133 -12.453 -21.016 1 98 33 ASN B N 1
ATOM 6727 C CA . ASN B 1 33 ? -3.676 -12.734 -22.375 1 98 33 ASN B CA 1
ATOM 6728 C C . ASN B 1 33 ? -2.191 -12.422 -22.547 1 98 33 ASN B C 1
ATOM 6730 O O . ASN B 1 33 ? -1.712 -12.25 -23.656 1 98 33 ASN B O 1
ATOM 6734 N N . GLY B 1 34 ? -1.501 -12.227 -21.391 1 96.81 34 GLY B N 1
ATOM 6735 C CA . GLY B 1 34 ? -0.074 -11.945 -21.422 1 96.81 34 GLY B CA 1
ATOM 6736 C C . GLY B 1 34 ? 0.257 -10.492 -21.125 1 96.81 34 GLY B C 1
ATOM 6737 O O . GLY B 1 34 ? 1.306 -10.195 -20.562 1 96.81 34 GLY B O 1
ATOM 6738 N N . ASP B 1 35 ? -0.627 -9.586 -21.516 1 96.81 35 ASP B N 1
ATOM 6739 C CA . ASP B 1 35 ? -0.453 -8.156 -21.281 1 96.81 35 ASP B CA 1
ATOM 6740 C C . ASP B 1 35 ? -1.502 -7.637 -20.297 1 96.81 35 ASP B C 1
ATOM 6742 O O . ASP B 1 35 ? -1.166 -7.195 -19.203 1 96.81 35 ASP B O 1
ATOM 6746 N N . TYR B 1 36 ? -2.746 -7.789 -20.688 1 98.06 36 TYR B N 1
ATOM 6747 C CA . TYR B 1 36 ? -3.852 -7.41 -19.828 1 98.06 36 TYR B CA 1
ATOM 6748 C C . TYR B 1 36 ? -4.328 -8.602 -19 1 98.06 36 TYR B C 1
ATOM 6750 O O . TYR B 1 36 ? -4.246 -9.742 -19.438 1 98.06 36 TYR B O 1
ATOM 6758 N N . GLY B 1 37 ? -4.777 -8.312 -17.703 1 98.38 37 GLY B N 1
ATOM 6759 C CA . GLY B 1 37 ? -5.281 -9.398 -16.891 1 98.38 37 GLY B CA 1
ATOM 6760 C C . GLY B 1 37 ? -6.305 -8.953 -15.859 1 98.38 37 GLY B C 1
ATOM 6761 O O . GLY B 1 37 ? -6.453 -7.754 -15.602 1 98.38 37 GLY B O 1
ATOM 6762 N N . MET B 1 38 ? -7.02 -9.945 -15.344 1 98.38 38 MET B N 1
ATOM 6763 C CA . MET B 1 38 ? -7.98 -9.742 -14.266 1 98.38 38 MET B CA 1
ATOM 6764 C C . MET B 1 38 ? -8.062 -10.977 -13.375 1 98.38 38 MET B C 1
ATOM 6766 O O . MET B 1 38 ? -7.773 -12.094 -13.812 1 98.38 38 MET B O 1
ATOM 6770 N N . ILE B 1 39 ? -8.391 -10.805 -12.156 1 98.19 39 ILE B N 1
ATOM 6771 C CA . ILE B 1 39 ? -8.75 -11.852 -11.203 1 98.19 39 ILE B CA 1
ATOM 6772 C C . ILE B 1 39 ? -10.203 -11.688 -10.773 1 98.19 39 ILE B C 1
ATOM 6774 O O . ILE B 1 39 ? -10.672 -10.562 -10.586 1 98.19 39 ILE B O 1
ATOM 6778 N N . ILE B 1 40 ? -10.875 -12.781 -10.648 1 98.31 40 ILE B N 1
ATOM 6779 C CA . ILE B 1 40 ? -12.273 -12.742 -10.227 1 98.31 40 ILE B CA 1
ATOM 6780 C C . ILE B 1 40 ? -12.57 -13.914 -9.297 1 98.31 40 ILE B C 1
ATOM 6782 O O . ILE B 1 40 ? -12.18 -15.055 -9.586 1 98.31 40 ILE B O 1
ATOM 6786 N N . SER B 1 41 ? -13.141 -13.672 -8.156 1 98.5 41 SER B N 1
ATOM 6787 C CA . SER B 1 41 ? -13.555 -14.727 -7.234 1 98.5 41 SER B CA 1
ATOM 6788 C C . SER B 1 41 ? -14.977 -15.195 -7.535 1 98.5 41 SER B C 1
ATOM 6790 O O . SER B 1 41 ? -15.703 -14.555 -8.289 1 98.5 41 SER B O 1
ATOM 6792 N N . GLN B 1 42 ? -15.359 -16.266 -6.91 1 98.25 42 GLN B N 1
ATOM 6793 C CA . GLN B 1 42 ? -16.703 -16.812 -7.059 1 98.25 42 GLN B CA 1
ATOM 6794 C C . GLN B 1 42 ? -17.75 -15.867 -6.477 1 98.25 42 GLN B C 1
ATOM 6796 O O . GLN B 1 42 ? -18.938 -16.016 -6.738 1 98.25 42 GLN B O 1
ATOM 6801 N N . SER B 1 43 ? -17.281 -14.883 -5.711 1 97.44 43 SER B N 1
ATOM 6802 C CA . SER B 1 43 ? -18.219 -13.93 -5.117 1 97.44 43 SER B CA 1
ATOM 6803 C C . SER B 1 43 ? -18.281 -12.633 -5.922 1 97.44 43 SER B C 1
ATOM 6805 O O . SER B 1 43 ? -19.109 -11.766 -5.648 1 97.44 43 SER B O 1
ATOM 6807 N N . GLY B 1 44 ? -17.406 -12.492 -6.855 1 97 44 GLY B N 1
ATOM 6808 C CA . GLY B 1 44 ? -17.438 -11.328 -7.73 1 97 44 GLY B CA 1
ATOM 6809 C C . GLY B 1 44 ? -16.359 -10.305 -7.398 1 97 44 GLY B C 1
ATOM 6810 O O . GLY B 1 44 ? -16.297 -9.25 -8.031 1 97 44 GLY B O 1
ATOM 6811 N N . SER B 1 45 ? -15.477 -10.562 -6.5 1 97.38 45 SER B N 1
ATOM 6812 C CA . SER B 1 45 ? -14.398 -9.656 -6.109 1 97.38 45 SER B CA 1
ATOM 6813 C C . SER B 1 45 ? -13.148 -9.891 -6.953 1 97.38 45 SER B C 1
ATOM 6815 O O . SER B 1 45 ? -13 -10.945 -7.57 1 97.38 45 SER B O 1
ATOM 6817 N N . GLY B 1 46 ? -12.297 -8.891 -6.98 1 97.31 46 GLY B N 1
ATOM 6818 C CA . GLY B 1 46 ? -11.07 -8.984 -7.75 1 97.31 46 GLY B CA 1
ATOM 6819 C C . GLY B 1 46 ? -10.578 -7.648 -8.266 1 97.31 46 GLY B C 1
ATOM 6820 O O . GLY B 1 46 ? -11.016 -6.598 -7.793 1 97.31 46 GLY B O 1
ATOM 6821 N N . TYR B 1 47 ? -9.562 -7.66 -9.195 1 97.88 47 TYR B N 1
ATOM 6822 C CA . TYR B 1 47 ? -8.977 -6.457 -9.773 1 97.88 47 TYR B CA 1
ATOM 6823 C C . TYR B 1 47 ? -8.414 -6.73 -11.164 1 97.88 47 TYR B C 1
ATOM 6825 O O . TYR B 1 47 ? -8.359 -7.883 -11.602 1 97.88 47 TYR B O 1
ATOM 6833 N N . SER B 1 48 ? -8.062 -5.691 -11.883 1 98.56 48 SER B N 1
ATOM 6834 C CA . SER B 1 48 ? -7.512 -5.773 -13.234 1 98.56 48 SER B CA 1
ATOM 6835 C C . SER B 1 48 ? -6.219 -4.969 -13.352 1 98.56 48 SER B C 1
ATOM 6837 O O . SER B 1 48 ? -5.996 -4.023 -12.594 1 98.56 48 SER B O 1
ATOM 6839 N N . TRP B 1 49 ? -5.375 -5.355 -14.234 1 98.19 49 TRP B N 1
ATOM 6840 C CA . TRP B 1 49 ? -4.09 -4.699 -14.453 1 98.19 49 TRP B CA 1
ATOM 6841 C C . TRP B 1 49 ? -3.66 -4.816 -15.914 1 98.19 49 TRP B C 1
ATOM 6843 O O . TRP B 1 49 ? -4.273 -5.551 -16.688 1 98.19 49 TRP B O 1
ATOM 6853 N N . ARG B 1 50 ? -2.697 -4.074 -16.266 1 97.56 50 ARG B N 1
ATOM 6854 C CA . ARG B 1 50 ? -2.033 -4.258 -17.562 1 97.56 50 ARG B CA 1
ATOM 6855 C C . ARG B 1 50 ? -0.522 -4.367 -17.375 1 97.56 50 ARG B C 1
ATOM 6857 O O . ARG B 1 50 ? 0.093 -3.533 -16.719 1 97.56 50 ARG B O 1
ATOM 6864 N N . THR B 1 51 ? 0.096 -5.312 -17.859 1 96.5 51 THR B N 1
ATOM 6865 C CA . THR B 1 51 ? 1.521 -5.625 -17.906 1 96.5 51 THR B CA 1
ATOM 6866 C C . THR B 1 51 ? 2.051 -5.969 -16.516 1 96.5 51 THR B C 1
ATOM 6868 O O . THR B 1 51 ? 2.895 -6.855 -16.375 1 96.5 51 THR B O 1
ATOM 6871 N N . HIS B 1 52 ? 1.635 -5.234 -15.523 1 96.5 52 HIS B N 1
ATOM 6872 C CA . HIS B 1 52 ? 2.193 -5.363 -14.18 1 96.5 52 HIS B CA 1
ATOM 6873 C C . HIS B 1 52 ? 1.118 -5.18 -13.117 1 96.5 52 HIS B C 1
ATOM 6875 O O . HIS B 1 52 ? 0.602 -4.078 -12.93 1 96.5 52 HIS B O 1
ATOM 6881 N N . ALA B 1 53 ? 0.921 -6.148 -12.312 1 95.62 53 ALA B N 1
ATOM 6882 C CA . ALA B 1 53 ? -0.209 -6.164 -11.391 1 95.62 53 ALA B CA 1
ATOM 6883 C C . ALA B 1 53 ? 0.064 -5.285 -10.172 1 95.62 53 ALA B C 1
ATOM 6885 O O . ALA B 1 53 ? -0.857 -4.938 -9.43 1 95.62 53 ALA B O 1
ATOM 6886 N N . SER B 1 54 ? 1.29 -4.77 -9.953 1 94.31 54 SER B N 1
ATOM 6887 C CA . SER B 1 54 ? 1.608 -3.92 -8.812 1 94.31 54 SER B CA 1
ATOM 6888 C C . SER B 1 54 ? 1.886 -2.486 -9.25 1 94.31 54 SER B C 1
ATOM 6890 O O . SER B 1 54 ? 1.598 -1.54 -8.516 1 94.31 54 SER B O 1
ATOM 6892 N N . LEU B 1 55 ? 2.564 -2.271 -10.375 1 95.75 55 LEU B N 1
ATOM 6893 C CA . LEU B 1 55 ? 2.973 -0.931 -10.773 1 95.75 55 LEU B CA 1
ATOM 6894 C C . LEU B 1 55 ? 1.96 -0.318 -11.734 1 95.75 55 LEU B C 1
ATOM 6896 O O . LEU B 1 55 ? 1.986 0.889 -11.984 1 95.75 55 LEU B O 1
ATOM 6900 N N . ASN B 1 56 ? 1.063 -1.172 -12.242 1 97.38 56 ASN B N 1
ATOM 6901 C CA . ASN B 1 56 ? 0.111 -0.665 -13.219 1 97.38 56 ASN B CA 1
ATOM 6902 C C . ASN B 1 56 ? -1.253 -1.334 -13.078 1 97.38 56 ASN B C 1
ATOM 6904 O O . ASN B 1 56 ? -1.777 -1.898 -14.039 1 97.38 56 ASN B O 1
ATOM 6908 N N . ARG B 1 57 ? -1.865 -1.266 -11.992 1 97.25 57 ARG B N 1
ATOM 6909 C CA . ARG B 1 57 ? -3.221 -1.733 -11.719 1 97.25 57 ARG B CA 1
ATOM 6910 C C . ARG B 1 57 ? -4.258 -0.729 -12.211 1 97.25 57 ARG B C 1
ATOM 6912 O O . ARG B 1 57 ? -4.066 0.481 -12.078 1 97.25 57 ARG B O 1
ATOM 6919 N N . ILE B 1 58 ? -5.293 -1.231 -12.727 1 98.44 58 ILE B N 1
ATOM 6920 C CA . ILE B 1 58 ? -6.316 -0.377 -13.32 1 98.44 58 ILE B CA 1
ATOM 6921 C C . ILE B 1 58 ? -7.391 -0.063 -12.281 1 98.44 58 ILE B C 1
ATOM 6923 O O . ILE B 1 58 ? -7.859 1.072 -12.188 1 98.44 58 ILE B O 1
ATOM 6927 N N . THR B 1 59 ? -7.75 -1.05 -11.484 1 98.25 59 THR B N 1
ATOM 6928 C CA . THR B 1 59 ? -8.812 -0.86 -10.5 1 98.25 59 THR B CA 1
ATOM 6929 C C . THR B 1 59 ? -8.281 -1.068 -9.086 1 98.25 59 THR B C 1
ATOM 6931 O O . THR B 1 59 ? -7.316 -1.806 -8.875 1 98.25 59 THR B O 1
ATOM 6934 N N . ARG B 1 60 ? -8.914 -0.484 -8.078 1 96.25 60 ARG B N 1
ATOM 6935 C CA . ARG B 1 60 ? -8.5 -0.604 -6.688 1 96.25 60 ARG B CA 1
ATOM 6936 C C . ARG B 1 60 ? -8.898 -1.963 -6.113 1 96.25 60 ARG B C 1
ATOM 6938 O O . ARG B 1 60 ? -9.93 -2.523 -6.488 1 96.25 60 ARG B O 1
ATOM 6945 N N . TRP B 1 61 ? -8.055 -2.443 -5.219 1 95.12 61 TRP B N 1
ATOM 6946 C CA . TRP B 1 61 ? -8.281 -3.688 -4.492 1 95.12 61 TRP B CA 1
ATOM 6947 C C . TRP B 1 61 ? -7.457 -3.734 -3.211 1 95.12 61 TRP B C 1
ATOM 6949 O O . TRP B 1 61 ? -6.293 -3.334 -3.201 1 95.12 61 TRP B O 1
ATOM 6959 N N . GLU B 1 62 ? -8.086 -4.168 -2.109 1 92.12 62 GLU B N 1
ATOM 6960 C CA . GLU B 1 62 ? -7.375 -4.422 -0.858 1 92.12 62 GLU B CA 1
ATOM 6961 C C . GLU B 1 62 ? -7.379 -5.91 -0.512 1 92.12 62 GLU B C 1
ATOM 6963 O O . GLU B 1 62 ? -8.414 -6.574 -0.619 1 92.12 62 GLU B O 1
ATOM 6968 N N . GLN B 1 63 ? -6.281 -6.371 -0.086 1 92.94 63 GLN B N 1
ATOM 6969 C CA . GLN B 1 63 ? -6.102 -7.793 0.179 1 92.94 63 GLN B CA 1
ATOM 6970 C C . GLN B 1 63 ? -6.758 -8.195 1.496 1 92.94 63 GLN B C 1
ATOM 6972 O O . GLN B 1 63 ? -6.348 -7.734 2.564 1 92.94 63 GLN B O 1
ATOM 6977 N N . ASP B 1 64 ? -7.805 -9.008 1.444 1 94.5 64 ASP B N 1
ATOM 6978 C CA . ASP B 1 64 ? -8.539 -9.547 2.586 1 94.5 64 ASP B CA 1
ATOM 6979 C C . ASP B 1 64 ? -9.297 -10.812 2.203 1 94.5 64 ASP B C 1
ATOM 6981 O O . ASP B 1 64 ? -10.391 -10.734 1.635 1 94.5 64 ASP B O 1
ATOM 6985 N N . LEU B 1 65 ? -8.875 -11.914 2.594 1 96.06 65 LEU B N 1
ATOM 6986 C CA . LEU B 1 65 ? -9.438 -13.188 2.164 1 96.06 65 LEU B CA 1
ATOM 6987 C C . LEU B 1 65 ? -10.664 -13.555 3.004 1 96.06 65 LEU B C 1
ATOM 6989 O O . LEU B 1 65 ? -11.367 -14.516 2.699 1 96.06 65 LEU B O 1
ATOM 6993 N N . ILE B 1 66 ? -10.898 -12.797 4.062 1 97.19 66 ILE B N 1
ATOM 6994 C CA . ILE B 1 66 ? -12.047 -13.078 4.91 1 97.19 66 ILE B CA 1
ATOM 6995 C C . ILE B 1 66 ? -13.273 -12.328 4.391 1 97.19 66 ILE B C 1
ATOM 6997 O O . ILE B 1 66 ? -14.32 -12.922 4.133 1 97.19 66 ILE B O 1
ATOM 7001 N N . LYS B 1 67 ? -13.109 -11.094 4.113 1 96.69 67 LYS B N 1
ATOM 7002 C CA . LYS B 1 67 ? -14.242 -10.289 3.678 1 96.69 67 LYS B CA 1
ATOM 7003 C C . LYS B 1 67 ? -14.461 -10.414 2.174 1 96.69 67 LYS B C 1
ATOM 7005 O O . LYS B 1 67 ? -15.602 -10.391 1.702 1 96.69 67 LYS B O 1
ATOM 7010 N N . ASP B 1 68 ? -13.336 -10.391 1.329 1 96.88 68 ASP B N 1
ATOM 7011 C CA . ASP B 1 68 ? -13.406 -10.406 -0.129 1 96.88 68 ASP B CA 1
ATOM 7012 C C . ASP B 1 68 ? -14.336 -9.32 -0.65 1 96.88 68 ASP B C 1
ATOM 7014 O O . ASP B 1 68 ? -15.258 -9.602 -1.423 1 96.88 68 ASP B O 1
ATOM 7018 N N . GLU B 1 69 ? -14.047 -8.055 -0.315 1 94.31 69 GLU B N 1
ATOM 7019 C CA . GLU B 1 69 ? -15.078 -7.035 -0.501 1 94.31 69 GLU B CA 1
ATOM 7020 C C . GLU B 1 69 ? -14.586 -5.926 -1.428 1 94.31 69 GLU B C 1
ATOM 7022 O O . GLU B 1 69 ? -14.953 -4.758 -1.254 1 94.31 69 GLU B O 1
ATOM 7027 N N . TRP B 1 70 ? -13.719 -6.199 -2.385 1 92.25 70 TRP B N 1
ATOM 7028 C CA . TRP B 1 70 ? -13.258 -5.254 -3.395 1 92.25 70 TRP B CA 1
ATOM 7029 C C . TRP B 1 70 ? -13.352 -5.852 -4.793 1 92.25 70 TRP B C 1
ATOM 7031 O O . TRP B 1 70 ? -13.008 -7.016 -5 1 92.25 70 TRP B O 1
ATOM 7041 N N . GLY B 1 71 ? -13.984 -5.047 -5.664 1 92.31 71 GLY B N 1
ATOM 7042 C CA . GLY B 1 71 ? -14.078 -5.609 -7 1 92.31 71 GLY B CA 1
ATOM 7043 C C . GLY B 1 71 ? -14.695 -4.656 -8.008 1 92.31 71 GLY B C 1
ATOM 7044 O O . GLY B 1 71 ? -14.578 -3.438 -7.871 1 92.31 71 GLY B O 1
ATOM 7045 N N . LYS B 1 72 ? -15.102 -5.195 -9.195 1 96.75 72 LYS B N 1
ATOM 7046 C CA . LYS B 1 72 ? -15.859 -4.59 -10.281 1 96.75 72 LYS B CA 1
ATOM 7047 C C . LYS B 1 72 ? -17.266 -5.176 -10.359 1 96.75 72 LYS B C 1
ATOM 7049 O O . LYS B 1 72 ? -17.453 -6.289 -10.852 1 96.75 72 LYS B O 1
ATOM 7054 N N . TYR B 1 73 ? -18.219 -4.43 -9.938 1 98.25 73 TYR B N 1
ATOM 7055 C CA . TYR B 1 73 ? -19.516 -5.016 -9.609 1 98.25 73 TYR B CA 1
ATOM 7056 C C . TYR B 1 73 ? -20.594 -4.52 -10.562 1 98.25 73 TYR B C 1
ATOM 7058 O O . TYR B 1 73 ? -20.438 -3.463 -11.188 1 98.25 73 TYR B O 1
ATOM 7066 N N . ILE B 1 74 ? -21.625 -5.281 -10.711 1 98.69 74 ILE B N 1
ATOM 7067 C CA . ILE B 1 74 ? -22.875 -4.945 -11.383 1 98.69 74 ILE B CA 1
ATOM 7068 C C . ILE B 1 74 ? -24.031 -5.035 -10.391 1 98.69 74 ILE B C 1
ATOM 7070 O O . ILE B 1 74 ? -24.094 -5.961 -9.586 1 98.69 74 ILE B O 1
ATOM 7074 N N . TYR B 1 75 ? -24.906 -4.066 -10.391 1 98.56 75 TYR B N 1
ATOM 7075 C CA . TYR B 1 75 ? -26.156 -4.074 -9.641 1 98.56 75 TYR B CA 1
ATOM 7076 C C . TYR B 1 75 ? -27.344 -4.129 -10.586 1 98.56 75 TYR B C 1
ATOM 7078 O O . TYR B 1 75 ? -27.344 -3.488 -11.641 1 98.56 75 TYR B O 1
ATOM 7086 N N . ILE B 1 76 ? -28.359 -4.871 -10.211 1 98.62 76 ILE B N 1
ATOM 7087 C CA . ILE B 1 76 ? -29.641 -4.859 -10.883 1 98.62 76 ILE B CA 1
ATOM 7088 C C . ILE B 1 76 ? -30.734 -4.453 -9.898 1 98.62 76 ILE B C 1
ATOM 7090 O O . ILE B 1 76 ? -30.938 -5.105 -8.875 1 98.62 76 ILE B O 1
ATOM 7094 N N . LYS B 1 77 ? -31.406 -3.387 -10.188 1 98.38 77 LYS B N 1
ATOM 7095 C CA . LYS B 1 77 ? -32.469 -2.883 -9.344 1 98.38 77 LYS B CA 1
ATOM 7096 C C . LYS B 1 77 ? -33.844 -3.062 -10.016 1 98.38 77 LYS B C 1
ATOM 7098 O O . LYS B 1 77 ? -34 -2.701 -11.18 1 98.38 77 LYS B O 1
ATOM 7103 N N . ASP B 1 78 ? -34.75 -3.68 -9.352 1 97.69 78 ASP B N 1
ATOM 7104 C CA . ASP B 1 78 ? -36.156 -3.678 -9.773 1 97.69 78 ASP B CA 1
ATOM 7105 C C . ASP B 1 78 ? -36.844 -2.369 -9.391 1 97.69 78 ASP B C 1
ATOM 7107 O O . ASP B 1 78 ? -37.094 -2.129 -8.211 1 97.69 78 ASP B O 1
ATOM 7111 N N . GLU B 1 79 ? -37.156 -1.631 -10.297 1 96.19 79 GLU B N 1
ATOM 7112 C CA . GLU B 1 79 ? -37.656 -0.28 -10.047 1 96.19 79 GLU B CA 1
ATOM 7113 C C . GLU B 1 79 ? -39.062 -0.306 -9.438 1 96.19 79 GLU B C 1
ATOM 7115 O O . GLU B 1 79 ? -39.469 0.651 -8.773 1 96.19 79 GLU B O 1
ATOM 7120 N N . THR B 1 80 ? -39.719 -1.302 -9.641 1 94.06 80 THR B N 1
ATOM 7121 C CA . THR B 1 80 ? -41.062 -1.427 -9.078 1 94.06 80 THR B CA 1
ATOM 7122 C C . THR B 1 80 ? -41 -1.873 -7.621 1 94.06 80 THR B C 1
ATOM 7124 O O . THR B 1 80 ? -41.688 -1.305 -6.762 1 94.06 80 THR B O 1
ATOM 7127 N N . ARG B 1 81 ? -40.188 -2.838 -7.285 1 91.31 81 ARG B N 1
ATOM 7128 C CA . ARG B 1 81 ? -40.062 -3.408 -5.945 1 91.31 81 ARG B CA 1
ATOM 7129 C C . ARG B 1 81 ? -39.125 -2.586 -5.082 1 91.31 81 ARG B C 1
ATOM 7131 O O . ARG B 1 81 ? -39.219 -2.611 -3.852 1 91.31 81 ARG B O 1
ATOM 7138 N N . GLY B 1 82 ? -38.094 -1.979 -5.77 1 93.12 82 GLY B N 1
ATOM 7139 C CA . GLY B 1 82 ? -37.094 -1.227 -5.047 1 93.12 82 GLY B CA 1
ATOM 7140 C C . GLY B 1 82 ? -35.875 -2.07 -4.648 1 93.12 82 GLY B C 1
ATOM 7141 O O . GLY B 1 82 ? -34.812 -1.536 -4.32 1 93.12 82 GLY B O 1
ATOM 7142 N N . ASP B 1 83 ? -35.938 -3.373 -4.758 1 94.69 83 ASP B N 1
ATOM 7143 C CA . ASP B 1 83 ? -34.844 -4.285 -4.395 1 94.69 83 ASP B CA 1
ATOM 7144 C C . ASP B 1 83 ? -33.75 -4.277 -5.453 1 94.69 83 ASP B C 1
ATOM 7146 O O . ASP B 1 83 ? -34.031 -4.047 -6.633 1 94.69 83 ASP B O 1
ATOM 7150 N N . PHE B 1 84 ? -32.594 -4.426 -4.98 1 97.75 84 PHE B N 1
ATOM 7151 C CA . PHE B 1 84 ? -31.5 -4.598 -5.934 1 97.75 84 PHE B CA 1
ATOM 7152 C C . PHE B 1 84 ? -30.578 -5.719 -5.492 1 97.75 84 PHE B C 1
ATOM 7154 O O . PHE B 1 84 ? -30.531 -6.074 -4.312 1 97.75 84 PHE B O 1
ATOM 7161 N N . TRP B 1 85 ? -29.953 -6.371 -6.367 1 98.31 85 TRP B N 1
ATOM 7162 C CA . TRP B 1 85 ? -29.062 -7.504 -6.176 1 98.31 85 TRP B CA 1
ATOM 7163 C C . TRP B 1 85 ? -27.922 -7.48 -7.191 1 98.31 85 TRP B C 1
ATOM 7165 O O . TRP B 1 85 ? -27.828 -6.559 -8.008 1 98.31 85 TRP B O 1
ATOM 7175 N N . SER B 1 86 ? -27 -8.445 -7.102 1 98.44 86 SER B N 1
ATOM 7176 C CA . SER B 1 86 ? -25.844 -8.539 -7.992 1 98.44 86 SER B CA 1
ATOM 7177 C C . SER B 1 86 ? -25.734 -9.922 -8.617 1 98.44 86 SER B C 1
ATOM 7179 O O . SER B 1 86 ? -25.875 -10.938 -7.926 1 98.44 86 SER B O 1
ATOM 7181 N N . PRO B 1 87 ? -25.406 -9.969 -9.898 1 97.94 87 PRO B N 1
ATOM 7182 C CA . PRO B 1 87 ? -25.234 -11.273 -10.547 1 97.94 87 PRO B CA 1
ATOM 7183 C C . PRO B 1 87 ? -24.109 -12.094 -9.93 1 97.94 87 PRO B C 1
ATOM 7185 O O . PRO B 1 87 ? -24.141 -13.328 -9.969 1 97.94 87 PRO B O 1
ATOM 7188 N N . SER B 1 88 ? -23.094 -11.5 -9.375 1 97.19 88 SER B N 1
ATOM 7189 C CA . SER B 1 88 ? -21.938 -12.195 -8.805 1 97.19 88 SER B CA 1
ATOM 7190 C C . SER B 1 88 ? -22.109 -12.414 -7.309 1 97.19 88 SER B C 1
ATOM 7192 O O . SER B 1 88 ? -21.156 -12.812 -6.625 1 97.19 88 SER B O 1
ATOM 7194 N N . TRP B 1 89 ? -23.219 -12.148 -6.684 1 97.94 89 TRP B N 1
ATOM 7195 C CA . TRP B 1 89 ? -23.562 -12.227 -5.266 1 97.94 89 TRP B CA 1
ATOM 7196 C C . TRP B 1 89 ? -23.062 -10.984 -4.523 1 97.94 89 TRP B C 1
ATOM 7198 O O . TRP B 1 89 ? -23.844 -10.281 -3.883 1 97.94 89 TRP B O 1
ATOM 7208 N N . LYS B 1 90 ? -21.75 -10.797 -4.543 1 97.25 90 LYS B N 1
ATOM 7209 C CA . LYS B 1 90 ? -21.266 -9.516 -4.039 1 97.25 90 LYS B CA 1
ATOM 7210 C C . LYS B 1 90 ? -21.438 -8.414 -5.082 1 97.25 90 LYS B C 1
ATOM 7212 O O . LYS B 1 90 ? -21.453 -8.688 -6.285 1 97.25 90 LYS B O 1
ATOM 7217 N N . PRO B 1 91 ? -21.703 -7.199 -4.562 1 96.81 91 PRO B N 1
ATOM 7218 C CA . PRO B 1 91 ? -21.469 -6.754 -3.186 1 96.81 91 PRO B CA 1
ATOM 7219 C C . PRO B 1 91 ? -22.734 -6.812 -2.328 1 96.81 91 PRO B C 1
ATOM 7221 O O . PRO B 1 91 ? -22.672 -6.559 -1.122 1 96.81 91 PRO B O 1
ATOM 7224 N N . THR B 1 92 ? -23.922 -7.16 -2.832 1 96.81 92 THR B N 1
ATOM 7225 C CA . THR B 1 92 ? -25.172 -7.004 -2.102 1 96.81 92 THR B CA 1
ATOM 7226 C C . THR B 1 92 ? -25.406 -8.203 -1.186 1 96.81 92 THR B C 1
ATOM 7228 O O . THR B 1 92 ? -26.125 -8.086 -0.189 1 96.81 92 THR B O 1
ATOM 7231 N N . CYS B 1 93 ? -25 -9.398 -1.552 1 96.5 93 CYS B N 1
ATOM 7232 C CA . CYS B 1 93 ? -25.031 -10.641 -0.79 1 96.5 93 CYS B CA 1
ATOM 7233 C C . CYS B 1 93 ? -26.469 -11.062 -0.52 1 96.5 93 CYS B C 1
ATOM 7235 O O . CYS B 1 93 ? -26.766 -11.625 0.536 1 96.5 93 CYS B O 1
ATOM 7237 N N . LYS B 1 94 ? -27.359 -10.727 -1.422 1 96.69 94 LYS B N 1
ATOM 7238 C CA . LYS B 1 94 ? -28.719 -11.266 -1.313 1 96.69 94 LYS B CA 1
ATOM 7239 C C . LYS B 1 94 ? -28.719 -12.773 -1.551 1 96.69 94 LYS B C 1
ATOM 7241 O O . LYS B 1 94 ? -27.875 -13.297 -2.279 1 96.69 94 LYS B O 1
ATOM 7246 N N . GLU B 1 95 ? -29.625 -13.453 -0.947 1 96.88 95 GLU B N 1
ATOM 7247 C CA . GLU B 1 95 ? -29.734 -14.898 -1.156 1 96.88 95 GLU B CA 1
ATOM 7248 C C . GLU B 1 95 ? -30.281 -15.211 -2.547 1 96.88 95 GLU B C 1
ATOM 7250 O O . GLU B 1 95 ? -31.391 -14.82 -2.885 1 96.88 95 GLU B O 1
ATOM 7255 N N . PRO B 1 96 ? -29.562 -15.93 -3.297 1 98 96 PRO B N 1
ATOM 7256 C CA . PRO B 1 96 ? -30.031 -16.234 -4.648 1 98 96 PRO B CA 1
ATOM 7257 C C . PRO B 1 96 ? -31.047 -17.375 -4.672 1 98 96 PRO B C 1
ATOM 7259 O O . PRO B 1 96 ? -31 -18.266 -3.811 1 98 96 PRO B O 1
ATOM 7262 N N . GLN B 1 97 ? -31.969 -17.391 -5.703 1 98.25 97 GLN B N 1
ATOM 7263 C CA . GLN B 1 97 ? -32.812 -18.547 -5.996 1 98.25 97 GLN B CA 1
ATOM 7264 C C . GLN B 1 97 ? -32 -19.656 -6.656 1 98.25 97 GLN B C 1
ATOM 7266 O O . GLN B 1 97 ? -32.25 -20.844 -6.402 1 98.25 97 GLN B O 1
ATOM 7271 N N . GLU B 1 98 ? -31.125 -19.312 -7.523 1 98.38 98 GLU B N 1
ATOM 7272 C CA . GLU B 1 98 ? -30.156 -20.188 -8.18 1 98.38 98 GLU B CA 1
ATOM 7273 C C . GLU B 1 98 ? -28.781 -19.531 -8.25 1 98.38 98 GLU B C 1
ATOM 7275 O O . GLU B 1 98 ? -28.688 -18.312 -8.453 1 98.38 98 GLU B O 1
ATOM 7280 N N . TYR B 1 99 ? -27.812 -20.375 -8.055 1 98.56 99 TYR B N 1
ATOM 7281 C CA . TYR B 1 99 ? -26.453 -19.859 -8.148 1 98.56 99 TYR B CA 1
ATOM 7282 C C . TYR B 1 99 ? -25.516 -20.906 -8.75 1 98.56 99 TYR B C 1
ATOM 7284 O O . TYR B 1 99 ? -25.469 -22.047 -8.273 1 98.56 99 TYR B O 1
ATOM 7292 N N . GLU B 1 100 ? -24.734 -20.484 -9.734 1 98.62 100 GLU B N 1
ATOM 7293 C CA . GLU B 1 100 ? -23.609 -21.219 -10.273 1 98.62 100 GLU B CA 1
ATOM 7294 C C . GLU B 1 100 ? -22.531 -20.281 -10.805 1 98.62 100 GLU B C 1
ATOM 7296 O O . GLU B 1 100 ? -22.828 -19.328 -11.508 1 98.62 100 GLU B O 1
ATOM 7301 N N . ALA B 1 101 ? -21.391 -20.484 -10.375 1 98.75 101 ALA B N 1
ATOM 7302 C CA . ALA B 1 101 ? -20.219 -19.844 -10.969 1 98.75 101 ALA B CA 1
ATOM 7303 C C . ALA B 1 101 ? -19.281 -20.875 -11.602 1 98.75 101 ALA B C 1
ATOM 7305 O O . ALA B 1 101 ? -18.938 -21.875 -10.961 1 98.75 101 ALA B O 1
ATOM 7306 N N . ARG B 1 102 ? -18.891 -20.672 -12.812 1 98.62 102 ARG B N 1
ATOM 7307 C CA . ARG B 1 102 ? -18.016 -21.594 -13.516 1 98.62 102 ARG B CA 1
ATOM 7308 C C . ARG B 1 102 ? -16.688 -20.938 -13.867 1 98.62 102 ARG B C 1
ATOM 7310 O O . ARG B 1 102 ? -16.656 -19.891 -14.516 1 98.62 102 ARG B O 1
ATOM 7317 N N . HIS B 1 103 ? -15.617 -21.484 -13.367 1 98.81 103 HIS B N 1
ATOM 7318 C CA . HIS B 1 103 ? -14.281 -21.078 -13.789 1 98.81 103 HIS B CA 1
ATOM 7319 C C . HIS B 1 103 ? -13.727 -22.031 -14.844 1 98.81 103 HIS B C 1
ATOM 7321 O O . HIS B 1 103 ? -13.68 -23.25 -14.633 1 98.81 103 HIS B O 1
ATOM 7327 N N . GLY B 1 104 ? -13.383 -21.531 -15.992 1 98.69 104 GLY B N 1
ATOM 7328 C CA . GLY B 1 104 ? -12.703 -22.25 -17.047 1 98.69 104 GLY B CA 1
ATOM 7329 C C . GLY B 1 104 ? -11.375 -21.625 -17.453 1 98.69 104 GLY B C 1
ATOM 7330 O O . GLY B 1 104 ? -10.859 -20.766 -16.734 1 98.69 104 GLY B O 1
ATOM 7331 N N . GLN B 1 105 ? -10.789 -22.109 -18.531 1 98.44 105 GLN B N 1
ATOM 7332 C CA . GLN B 1 105 ? -9.539 -21.547 -19.016 1 98.44 105 GLN B CA 1
ATOM 7333 C C . GLN B 1 105 ? -9.781 -20.25 -19.797 1 98.44 105 GLN B C 1
ATOM 7335 O O . GLN B 1 105 ? -10.164 -20.281 -20.969 1 98.44 105 GLN B O 1
ATOM 7340 N N . GLY B 1 106 ? -9.523 -19.188 -19.078 1 98.5 106 GLY B N 1
ATOM 7341 C CA . GLY B 1 106 ? -9.578 -17.891 -19.734 1 98.5 106 GLY B CA 1
ATOM 7342 C C . GLY B 1 106 ? -10.906 -17.172 -19.547 1 98.5 106 GLY B C 1
ATOM 7343 O O . GLY B 1 106 ? -11.148 -16.125 -20.141 1 98.5 106 GLY B O 1
ATOM 7344 N N . TYR B 1 107 ? -11.82 -17.734 -18.734 1 98.81 107 TYR B N 1
ATOM 7345 C CA . TYR B 1 107 ? -13.117 -17.094 -18.547 1 98.81 107 TYR B CA 1
ATOM 7346 C C . TYR B 1 107 ? -13.773 -17.547 -17.25 1 98.81 107 TYR B C 1
ATOM 7348 O O . TYR B 1 107 ? -13.391 -18.578 -16.672 1 98.81 107 TYR B O 1
ATOM 7356 N N . SER B 1 108 ? -14.734 -16.828 -16.781 1 98.88 108 SER B N 1
ATOM 7357 C CA . SER B 1 108 ? -15.656 -17.188 -15.719 1 98.88 108 SER B CA 1
ATOM 7358 C C . SER B 1 108 ? -17.094 -16.828 -16.094 1 98.88 108 SER B C 1
ATOM 7360 O O . SER B 1 108 ? -17.328 -15.82 -16.75 1 98.88 108 SER B O 1
ATOM 7362 N N . ILE B 1 109 ? -18.062 -17.641 -15.672 1 98.88 109 ILE B N 1
ATOM 7363 C CA . ILE B 1 109 ? -19.469 -17.422 -15.961 1 98.88 109 ILE B CA 1
ATOM 7364 C C . ILE B 1 109 ? -20.281 -17.5 -14.672 1 98.88 109 ILE B C 1
ATOM 7366 O O . ILE B 1 109 ? -20.172 -18.484 -13.922 1 98.88 109 ILE B O 1
ATOM 7370 N N . PHE B 1 110 ? -21.047 -16.516 -14.391 1 98.81 110 PHE B N 1
ATOM 7371 C CA . PHE B 1 110 ? -22.016 -16.531 -13.297 1 98.81 110 PHE B CA 1
ATOM 7372 C C . PHE B 1 110 ? -23.438 -16.734 -13.836 1 98.81 110 PHE B C 1
ATOM 7374 O O . PHE B 1 110 ? -23.906 -15.977 -14.688 1 98.81 110 PHE B O 1
ATOM 7381 N N . GLU B 1 111 ? -24.078 -17.734 -13.461 1 98.75 111 GLU B N 1
ATOM 7382 C CA . GLU B 1 111 ? -25.484 -17.984 -13.734 1 98.75 111 GLU B CA 1
ATOM 7383 C C . GLU B 1 111 ? -26.312 -17.938 -12.445 1 98.75 111 GLU B C 1
ATOM 7385 O O . GLU B 1 111 ? -26.156 -18.812 -11.586 1 98.75 111 GLU B O 1
ATOM 7390 N N . THR B 1 112 ? -27.156 -16.969 -12.344 1 98.62 112 THR B N 1
ATOM 7391 C CA . THR B 1 112 ? -27.875 -16.766 -11.102 1 98.62 112 THR B CA 1
ATOM 7392 C C . THR B 1 112 ? -29.328 -16.359 -11.375 1 98.62 112 THR B C 1
ATOM 7394 O O . THR B 1 112 ? -29.656 -15.984 -12.5 1 98.62 112 THR B O 1
ATOM 7397 N N . LYS B 1 113 ? -30.156 -16.531 -10.383 1 98.62 113 LYS B N 1
ATOM 7398 C CA . LYS B 1 113 ? -31.547 -16.094 -10.422 1 98.62 113 LYS B CA 1
ATOM 7399 C C . LYS B 1 113 ? -31.953 -15.422 -9.109 1 98.62 113 LYS B C 1
ATOM 7401 O O . LYS B 1 113 ? -31.688 -15.961 -8.023 1 98.62 113 LYS B O 1
ATOM 7406 N N . TYR B 1 114 ? -32.406 -14.242 -9.25 1 98.06 114 TYR B N 1
ATOM 7407 C CA . TYR B 1 114 ? -32.969 -13.484 -8.148 1 98.06 114 TYR B CA 1
ATOM 7408 C C . TYR B 1 114 ? -34.344 -12.945 -8.516 1 98.06 114 TYR B C 1
ATOM 7410 O O . TYR B 1 114 ? -34.531 -12.391 -9.602 1 98.06 114 TYR B O 1
ATOM 7418 N N . PHE B 1 115 ? -35.344 -13.117 -7.719 1 97.06 115 PHE B N 1
ATOM 7419 C CA . PHE B 1 115 ? -36.688 -12.539 -7.902 1 97.06 115 PHE B CA 1
ATOM 7420 C C . PHE B 1 115 ? -37.219 -12.875 -9.281 1 97.06 115 PHE B C 1
ATOM 7422 O O . PHE B 1 115 ? -37.781 -12 -9.969 1 97.06 115 PHE B O 1
ATOM 7429 N N . ASP B 1 116 ? -36.906 -13.992 -9.766 1 97.69 116 ASP B N 1
ATOM 7430 C CA . ASP B 1 116 ? -37.406 -14.562 -11.023 1 97.69 116 ASP B CA 1
ATOM 7431 C C . ASP B 1 116 ? -36.719 -13.891 -12.219 1 97.69 116 ASP B C 1
ATOM 7433 O O . ASP B 1 116 ? -37.219 -13.961 -13.344 1 97.69 116 ASP B O 1
ATOM 7437 N N . ILE B 1 117 ? -35.688 -13.172 -12.008 1 98.56 117 ILE B N 1
ATOM 7438 C CA . ILE B 1 117 ? -34.844 -12.656 -13.062 1 98.56 117 ILE B CA 1
ATOM 7439 C C . ILE B 1 117 ? -33.562 -13.508 -13.172 1 98.56 117 ILE B C 1
ATOM 7441 O O . ILE B 1 117 ? -32.781 -13.594 -12.227 1 98.56 117 ILE B O 1
ATOM 7445 N N . LYS B 1 118 ? -33.375 -14.156 -14.266 1 98.69 118 LYS B N 1
ATOM 7446 C CA . LYS B 1 118 ? -32.219 -14.984 -14.516 1 98.69 118 LYS B CA 1
ATOM 7447 C C . LYS B 1 118 ? -31.125 -14.188 -15.219 1 98.69 118 LYS B C 1
ATOM 7449 O O . LYS B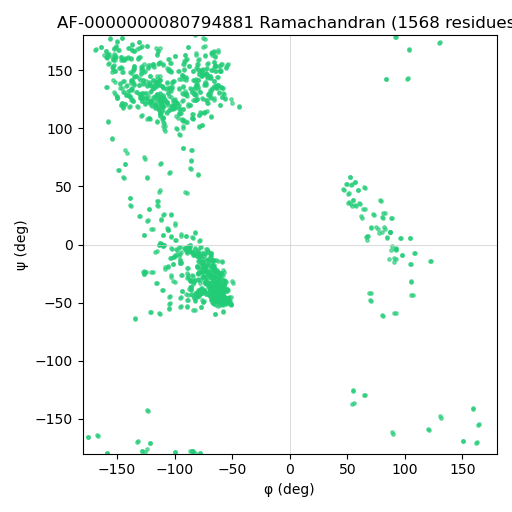 1 118 ? -31.406 -13.406 -16.125 1 98.69 118 LYS B O 1
ATOM 7454 N N . THR B 1 119 ? -29.906 -14.352 -14.758 1 98.75 119 THR B N 1
ATOM 7455 C CA . THR B 1 119 ? -28.781 -13.648 -15.375 1 98.75 119 THR B CA 1
ATOM 7456 C C . THR B 1 119 ? -27.672 -14.633 -15.75 1 98.75 119 THR B C 1
ATOM 7458 O O . THR B 1 119 ? -27.453 -15.617 -15.047 1 98.75 119 THR B O 1
ATOM 7461 N N . ASN B 1 120 ? -27.062 -14.43 -16.828 1 98.81 120 ASN B N 1
ATOM 7462 C CA . ASN B 1 120 ? -25.828 -15.055 -17.281 1 98.81 120 ASN B CA 1
ATOM 7463 C C . ASN B 1 120 ? -24.734 -14.023 -17.547 1 98.81 120 ASN B C 1
ATOM 7465 O O . ASN B 1 120 ? -24.844 -13.227 -18.484 1 98.81 120 ASN B O 1
ATOM 7469 N N . LEU B 1 121 ? -23.734 -13.961 -16.703 1 98.88 121 LEU B N 1
ATOM 7470 C CA . LEU B 1 121 ? -22.625 -13.031 -16.828 1 98.88 121 LEU B CA 1
ATOM 7471 C C . LEU B 1 121 ? -21.328 -13.758 -17.203 1 98.88 121 LEU B C 1
ATOM 7473 O O . LEU B 1 121 ? -20.781 -14.508 -16.391 1 98.88 121 LEU B O 1
ATOM 7477 N N . THR B 1 122 ? -20.844 -13.594 -18.422 1 98.88 122 THR B N 1
ATOM 7478 C CA . THR B 1 122 ? -19.562 -14.141 -18.891 1 98.88 122 THR B CA 1
ATOM 7479 C C . THR B 1 122 ? -18.484 -13.07 -18.859 1 98.88 122 THR B C 1
ATOM 7481 O O . THR B 1 122 ? -18.625 -12.008 -19.469 1 98.88 122 THR B O 1
ATOM 7484 N N . MET B 1 123 ? -17.438 -13.336 -18.219 1 98.88 123 MET B N 1
ATOM 7485 C CA . MET B 1 123 ? -16.312 -12.414 -18.125 1 98.88 123 MET B CA 1
ATOM 7486 C C . MET B 1 123 ? -15.039 -13.055 -18.672 1 98.88 123 MET B C 1
ATOM 7488 O O . MET B 1 123 ? -14.68 -14.164 -18.281 1 98.88 123 MET B O 1
ATOM 7492 N N . PHE B 1 124 ? -14.305 -12.406 -19.531 1 98.88 124 PHE B N 1
ATOM 7493 C CA . PHE B 1 124 ? -13.055 -12.906 -20.078 1 98.88 124 PHE B CA 1
ATOM 7494 C C . PHE B 1 124 ? -12.203 -11.758 -20.625 1 98.88 124 PHE B C 1
ATOM 7496 O O . PHE B 1 124 ? -12.664 -10.609 -20.672 1 98.88 124 PHE B O 1
ATOM 7503 N N . VAL B 1 125 ? -10.961 -11.984 -20.906 1 98.88 125 VAL B N 1
ATOM 7504 C CA . VAL B 1 125 ? -10.031 -11.039 -21.516 1 98.88 125 VAL B CA 1
ATOM 7505 C C . VAL B 1 125 ? -9.859 -11.367 -22.984 1 98.88 125 VAL B C 1
ATOM 7507 O O . VAL B 1 125 ? -9.719 -12.539 -23.359 1 98.88 125 VAL B O 1
ATOM 7510 N N . SER B 1 126 ? -9.891 -10.352 -23.812 1 98.62 126 SER B N 1
ATOM 7511 C CA . SER B 1 126 ? -9.68 -10.547 -25.234 1 98.62 126 SER B CA 1
ATOM 7512 C C . SER B 1 126 ? -8.359 -11.258 -25.516 1 98.62 126 SER B C 1
ATOM 7514 O O . SER B 1 126 ? -7.406 -11.133 -24.734 1 98.62 126 SER B O 1
ATOM 7516 N N . LYS B 1 127 ? -8.352 -11.969 -26.625 1 98.31 127 LYS B N 1
ATOM 7517 C CA . LYS B 1 127 ? -7.176 -12.766 -26.969 1 98.31 127 LYS B CA 1
ATOM 7518 C C . LYS B 1 127 ? -5.945 -11.875 -27.156 1 98.31 127 LYS B C 1
ATOM 7520 O O . LYS B 1 127 ? -4.855 -12.219 -26.688 1 98.31 127 LYS B O 1
ATOM 7525 N N . ASP B 1 128 ? -6.152 -10.688 -27.797 1 96.56 128 ASP B N 1
ATOM 7526 C CA . ASP B 1 128 ? -4.988 -9.914 -28.219 1 96.56 128 ASP B CA 1
ATOM 7527 C C . ASP B 1 128 ? -5.074 -8.477 -27.703 1 96.56 128 ASP B C 1
ATOM 7529 O O . ASP B 1 128 ? -4.059 -7.785 -27.609 1 96.56 128 ASP B O 1
ATOM 7533 N N . ASP B 1 129 ? -6.297 -8.016 -27.422 1 97.62 129 ASP B N 1
ATOM 7534 C CA . ASP B 1 129 ? -6.504 -6.605 -27.078 1 97.62 129 ASP B CA 1
ATOM 7535 C C . ASP B 1 129 ? -6.418 -6.391 -25.562 1 97.62 129 ASP B C 1
ATOM 7537 O O . ASP B 1 129 ? -6.699 -7.305 -24.781 1 97.62 129 ASP B O 1
ATOM 7541 N N . PRO B 1 130 ? -5.996 -5.23 -25.125 1 98 130 PRO B N 1
ATOM 7542 C CA . PRO B 1 130 ? -5.922 -4.926 -23.703 1 98 130 PRO B CA 1
ATOM 7543 C C . PRO B 1 130 ? -7.277 -4.547 -23.109 1 98 130 PRO B C 1
ATOM 7545 O O . PRO B 1 130 ? -7.434 -3.447 -22.562 1 98 130 PRO B O 1
ATOM 7548 N N . VAL B 1 131 ? -8.242 -5.484 -23.172 1 98.25 131 VAL B N 1
ATOM 7549 C CA . VAL B 1 131 ? -9.602 -5.207 -22.75 1 98.25 131 VAL B CA 1
ATOM 7550 C C . VAL B 1 131 ? -10.234 -6.473 -22.172 1 98.25 131 VAL B C 1
ATOM 7552 O O . VAL B 1 131 ? -10 -7.574 -22.672 1 98.25 131 VAL B O 1
ATOM 7555 N N . GLU B 1 132 ? -10.906 -6.371 -21.062 1 98.75 132 GLU B N 1
ATOM 7556 C CA . GLU B 1 132 ? -11.789 -7.422 -20.562 1 98.75 132 GLU B CA 1
ATOM 7557 C C . GLU B 1 132 ? -13.242 -7.145 -20.953 1 98.75 132 GLU B C 1
ATOM 7559 O O . GLU B 1 132 ? -13.641 -5.984 -21.094 1 98.75 132 GLU B O 1
ATOM 7564 N N . ILE B 1 133 ? -14.031 -8.156 -21.156 1 98.88 133 ILE B N 1
ATOM 7565 C CA . ILE B 1 133 ? -15.398 -8.086 -21.656 1 98.88 133 ILE B CA 1
ATOM 7566 C C . ILE B 1 133 ? -16.344 -8.758 -20.656 1 98.88 133 ILE B C 1
ATOM 7568 O O . ILE B 1 133 ? -16.094 -9.867 -20.203 1 98.88 133 ILE B O 1
ATOM 7572 N N . TRP B 1 134 ? -17.391 -8.047 -20.266 1 98.81 134 TRP B N 1
ATOM 7573 C CA . TRP B 1 134 ? -18.484 -8.57 -19.453 1 98.81 134 TRP B CA 1
ATOM 7574 C C . TRP B 1 134 ? -19.766 -8.68 -20.266 1 98.81 134 TRP B C 1
ATOM 7576 O O . TRP B 1 134 ? -20.438 -7.68 -20.531 1 98.81 134 TRP B O 1
ATOM 7586 N N . LYS B 1 135 ? -20.109 -9.852 -20.688 1 98.88 135 LYS B N 1
ATOM 7587 C CA . LYS B 1 135 ? -21.375 -10.086 -21.406 1 98.88 135 LYS B CA 1
ATOM 7588 C C . LYS B 1 135 ? -22.469 -10.508 -20.438 1 98.88 135 LYS B C 1
ATOM 7590 O O . LYS B 1 135 ? -22.438 -11.617 -19.891 1 98.88 135 LYS B O 1
ATOM 7595 N N . LEU B 1 136 ? -23.391 -9.648 -20.188 1 98.81 136 LEU B N 1
ATOM 7596 C CA . LEU B 1 136 ? -24.484 -9.875 -19.25 1 98.81 136 LEU B CA 1
ATOM 7597 C C . LEU B 1 136 ? -25.812 -10.078 -19.984 1 98.81 136 LEU B C 1
ATOM 7599 O O . LEU B 1 136 ? -26.281 -9.164 -20.672 1 98.81 136 LEU B O 1
ATOM 7603 N N . THR B 1 137 ? -26.375 -11.227 -19.906 1 98.81 137 THR B N 1
ATOM 7604 C CA . THR B 1 137 ? -27.719 -11.484 -20.422 1 98.81 137 THR B CA 1
ATOM 7605 C C . THR B 1 137 ? -28.719 -11.57 -19.266 1 98.81 137 THR B C 1
ATOM 7607 O O . THR B 1 137 ? -28.5 -12.305 -18.297 1 98.81 137 THR B O 1
ATOM 7610 N N . ILE B 1 138 ? -29.781 -10.828 -19.344 1 98.81 138 ILE B N 1
ATOM 7611 C CA . ILE B 1 138 ? -30.828 -10.773 -18.344 1 98.81 138 ILE B CA 1
ATOM 7612 C C . ILE B 1 138 ? -32.125 -11.289 -18.938 1 98.81 138 ILE B C 1
ATOM 7614 O O . ILE B 1 138 ? -32.562 -10.82 -19.984 1 98.81 138 ILE B O 1
ATOM 7618 N N . LYS B 1 139 ? -32.75 -12.227 -18.25 1 98.75 139 LYS B N 1
ATOM 7619 C CA . LYS B 1 139 ? -34 -12.812 -18.719 1 98.75 139 LYS B CA 1
ATOM 7620 C C . LYS B 1 139 ? -35.094 -12.703 -17.656 1 98.75 139 LYS B C 1
ATOM 7622 O O . LYS B 1 139 ? -34.875 -13.055 -16.5 1 98.75 139 LYS B O 1
ATOM 7627 N N . ASN B 1 140 ? -36.281 -12.203 -18.047 1 98.69 140 ASN B N 1
ATOM 7628 C CA . ASN B 1 140 ? -37.469 -12.18 -17.172 1 98.69 140 ASN B CA 1
ATOM 7629 C C . ASN B 1 140 ? -38.219 -13.508 -17.203 1 98.69 140 ASN B C 1
ATOM 7631 O O . ASN B 1 140 ? -38.875 -13.828 -18.172 1 98.69 140 ASN B O 1
ATOM 7635 N N . THR B 1 141 ? -38.094 -14.195 -16.125 1 98.5 141 THR B N 1
ATOM 7636 C CA . THR B 1 141 ? -38.75 -15.492 -16.094 1 98.5 141 THR B CA 1
ATOM 7637 C C . THR B 1 141 ? -40.094 -15.391 -15.336 1 98.5 141 THR B C 1
ATOM 7639 O O . THR B 1 141 ? -40.75 -16.406 -15.094 1 98.5 141 THR B O 1
ATOM 7642 N N . SER B 1 142 ? -40.438 -14.227 -14.945 1 97.25 142 SER B N 1
ATOM 7643 C CA . SER B 1 142 ? -41.719 -14.008 -14.281 1 97.25 142 SER B CA 1
ATOM 7644 C C . SER B 1 142 ? -42.844 -13.836 -15.297 1 97.25 142 SER B C 1
ATOM 7646 O O . SER B 1 142 ? -42.625 -13.891 -16.5 1 97.25 142 SER B O 1
ATOM 7648 N N . GLU B 1 143 ? -44.125 -13.57 -14.781 1 97.12 143 GLU B N 1
ATOM 7649 C CA . GLU B 1 143 ? -45.281 -13.445 -15.641 1 97.12 143 GLU B CA 1
ATOM 7650 C C . GLU B 1 143 ? -45.688 -11.984 -15.828 1 97.12 143 GLU B C 1
ATOM 7652 O O . GLU B 1 143 ? -46.688 -11.68 -16.5 1 97.12 143 GLU B O 1
ATOM 7657 N N . LYS B 1 144 ? -44.844 -11.102 -15.312 1 96.88 144 LYS B N 1
ATOM 7658 C CA . LYS B 1 144 ? -45.156 -9.68 -15.414 1 96.88 144 LYS B CA 1
ATOM 7659 C C . LYS B 1 144 ? -44 -8.906 -16.047 1 96.88 144 LYS B C 1
ATOM 7661 O O . LYS B 1 144 ? -42.844 -9.359 -16 1 96.88 144 LYS B O 1
ATOM 7666 N N . GLU B 1 145 ? -44.406 -7.859 -16.578 1 97.81 145 GLU B N 1
ATOM 7667 C CA . GLU B 1 145 ? -43.375 -6.953 -17.094 1 97.81 145 GLU B CA 1
ATOM 7668 C C . GLU B 1 145 ? -42.5 -6.41 -15.953 1 97.81 145 GLU B C 1
ATOM 7670 O O . GLU B 1 145 ? -43.031 -6.047 -14.898 1 97.81 145 GLU B O 1
ATOM 7675 N N . ARG B 1 146 ? -41.219 -6.426 -16.188 1 97.94 146 ARG B N 1
ATOM 7676 C CA . ARG B 1 146 ? -40.281 -5.949 -15.18 1 97.94 146 ARG B CA 1
ATOM 7677 C C . ARG B 1 146 ? -39.469 -4.75 -15.688 1 97.94 146 ARG B C 1
ATOM 7679 O O . ARG B 1 146 ? -39 -4.758 -16.828 1 97.94 146 ARG B O 1
ATOM 7686 N N . LYS B 1 147 ? -39.438 -3.625 -14.945 1 98.25 147 LYS B N 1
ATOM 7687 C CA . LYS B 1 147 ? -38.594 -2.465 -15.195 1 98.25 147 LYS B CA 1
ATOM 7688 C C . LYS B 1 147 ? -37.312 -2.527 -14.344 1 98.25 147 LYS B C 1
ATOM 7690 O O . LYS B 1 147 ? -37.375 -2.385 -13.125 1 98.25 147 LYS B O 1
ATOM 7695 N N . LEU B 1 148 ? -36.188 -2.703 -15.031 1 98.31 148 LEU B N 1
ATOM 7696 C CA . LEU B 1 148 ? -34.938 -2.914 -14.336 1 98.31 148 LEU B CA 1
ATOM 7697 C C . LEU B 1 148 ? -33.938 -1.805 -14.656 1 98.31 148 LEU B C 1
ATOM 7699 O O . LEU B 1 148 ? -33.938 -1.29 -15.781 1 98.31 148 LEU B O 1
ATOM 7703 N N . SER B 1 149 ? -33.188 -1.382 -13.695 1 98.31 149 SER B N 1
ATOM 7704 C CA . SER B 1 149 ? -32 -0.554 -13.875 1 98.31 149 SER B CA 1
ATOM 7705 C C . SER B 1 149 ? -30.734 -1.333 -13.555 1 98.31 149 SER B C 1
ATOM 7707 O O . SER B 1 149 ? -30.641 -1.975 -12.5 1 98.31 149 SER B O 1
ATOM 7709 N N . VAL B 1 150 ? -29.781 -1.321 -14.445 1 98.56 150 VAL B N 1
ATOM 7710 C CA . VAL B 1 150 ? -28.5 -2.004 -14.266 1 98.56 150 VAL B CA 1
ATOM 7711 C C . VAL B 1 150 ? -27.391 -0.978 -14.047 1 98.56 150 VAL B C 1
ATOM 7713 O O . VAL B 1 150 ? -27.25 -0.035 -14.828 1 98.56 150 VAL B O 1
ATOM 7716 N N . TYR B 1 151 ? -26.641 -1.066 -12.961 1 98.62 151 TYR B N 1
ATOM 7717 C CA . TYR B 1 151 ? -25.516 -0.196 -12.641 1 98.62 151 TYR B CA 1
ATOM 7718 C C . TYR B 1 151 ? -24.203 -0.98 -12.609 1 98.62 151 TYR B C 1
ATOM 7720 O O . TYR B 1 151 ? -24.172 -2.109 -12.117 1 98.62 151 TYR B O 1
ATOM 7728 N N . THR B 1 152 ? -23.172 -0.45 -13.156 1 98.69 152 THR B N 1
ATOM 7729 C CA . THR B 1 152 ? -21.828 -0.965 -12.875 1 98.69 152 THR B CA 1
ATOM 7730 C C . THR B 1 152 ? -21.125 -0.102 -11.836 1 98.69 152 THR B C 1
ATOM 7732 O O . THR B 1 152 ? -21.562 1.014 -11.547 1 98.69 152 THR B O 1
ATOM 7735 N N . TYR B 1 153 ? -20.078 -0.642 -11.219 1 98.62 153 TYR B N 1
ATOM 7736 C CA . TYR B 1 153 ? -19.281 0.101 -10.25 1 98.62 153 TYR B CA 1
ATOM 7737 C C . TYR B 1 153 ? -17.844 -0.411 -10.219 1 98.62 153 TYR B C 1
ATOM 7739 O O . TYR B 1 153 ? -17.609 -1.616 -10.094 1 98.62 153 TYR B O 1
ATOM 7747 N N . LEU B 1 154 ? -16.875 0.407 -10.32 1 98.56 154 LEU B N 1
ATOM 7748 C CA . LEU B 1 154 ? -15.469 0.12 -10.062 1 98.56 154 LEU B CA 1
ATOM 7749 C C . LEU B 1 154 ? -14.719 1.385 -9.648 1 98.56 154 LEU B C 1
ATOM 7751 O O . LEU B 1 154 ? -15.117 2.492 -10.016 1 98.56 154 LEU B O 1
ATOM 7755 N N . GLU B 1 155 ? -13.664 1.279 -8.867 1 98.19 155 GLU B N 1
ATOM 7756 C CA . GLU B 1 155 ? -12.812 2.395 -8.469 1 98.19 155 GLU B CA 1
ATOM 7757 C C . GLU B 1 155 ? -11.508 2.408 -9.258 1 98.19 155 GLU B C 1
ATOM 7759 O O . GLU B 1 155 ? -10.844 1.379 -9.383 1 98.19 155 GLU B O 1
ATOM 7764 N N . TRP B 1 156 ? -11.156 3.574 -9.773 1 98.5 156 TRP B N 1
ATOM 7765 C CA . TRP B 1 156 ? -9.93 3.711 -10.539 1 98.5 156 TRP B CA 1
ATOM 7766 C C . TRP B 1 156 ? -8.711 3.773 -9.625 1 98.5 156 TRP B C 1
ATOM 7768 O O . TRP B 1 156 ? -8.727 4.477 -8.609 1 98.5 156 TRP B O 1
ATOM 7778 N N . ASN B 1 157 ? -7.68 3.012 -9.891 1 97.88 157 ASN B N 1
ATOM 7779 C CA . ASN B 1 157 ? -6.363 3.104 -9.266 1 97.88 157 ASN B CA 1
ATOM 7780 C C . ASN B 1 157 ? -5.344 3.746 -10.203 1 97.88 157 ASN B C 1
ATOM 7782 O O . ASN B 1 157 ? -4.672 4.707 -9.828 1 97.88 157 ASN B O 1
ATOM 7786 N N . LEU B 1 158 ? -5.188 3.189 -11.406 1 98.31 158 LEU B N 1
ATOM 7787 C CA . LEU B 1 158 ? -4.387 3.666 -12.523 1 98.31 158 LEU B CA 1
ATOM 7788 C C . LEU B 1 158 ? -2.93 3.844 -12.117 1 98.31 158 LEU B C 1
ATOM 7790 O O . LEU B 1 158 ? -2.359 4.922 -12.297 1 98.31 158 LEU B O 1
ATOM 7794 N N . GLY B 1 159 ? -2.295 2.803 -11.562 1 97.06 159 GLY B N 1
ATOM 7795 C CA . GLY B 1 159 ? -0.898 2.891 -11.164 1 97.06 159 GLY B CA 1
ATOM 7796 C C . GLY B 1 159 ? -0.506 1.849 -10.133 1 97.06 159 GLY B C 1
ATOM 7797 O O . GLY B 1 159 ? -0.928 0.694 -10.219 1 97.06 159 GLY B O 1
ATOM 7798 N N . ALA B 1 160 ? 0.322 2.264 -9.188 1 95.12 160 ALA B N 1
ATOM 7799 C CA . ALA B 1 160 ? 0.885 1.349 -8.195 1 95.12 160 ALA B CA 1
ATOM 7800 C C . ALA B 1 160 ? -0.175 0.904 -7.191 1 95.12 160 ALA B C 1
ATOM 7802 O O . ALA B 1 160 ? -1.057 1.685 -6.824 1 95.12 160 ALA B O 1
ATOM 7803 N N . ALA B 1 161 ? -0.053 -0.284 -6.73 1 94.06 161 ALA B N 1
ATOM 7804 C CA . ALA B 1 161 ? -0.919 -0.895 -5.723 1 94.06 161 ALA B CA 1
ATOM 7805 C C . ALA B 1 161 ? -0.128 -1.835 -4.816 1 94.06 161 ALA B C 1
ATOM 7807 O O . ALA B 1 161 ? 0.827 -2.477 -5.262 1 94.06 161 ALA B O 1
ATOM 7808 N N . PRO B 1 162 ? -0.471 -2.014 -3.518 1 90.75 162 PRO B N 1
ATOM 7809 C CA . PRO B 1 162 ? -1.493 -1.209 -2.844 1 90.75 162 PRO B CA 1
ATOM 7810 C C . PRO B 1 162 ? -1.126 0.271 -2.77 1 90.75 162 PRO B C 1
ATOM 7812 O O . PRO B 1 162 ? 0.055 0.613 -2.66 1 90.75 162 PRO B O 1
ATOM 7815 N N . ASP B 1 163 ? -2.135 1.085 -2.895 1 92.25 163 ASP B N 1
ATOM 7816 C CA . ASP B 1 163 ? -1.952 2.533 -2.885 1 92.25 163 ASP B CA 1
ATOM 7817 C C . ASP B 1 163 ? -1.527 3.023 -1.501 1 92.25 163 ASP B C 1
ATOM 7819 O O . ASP B 1 163 ? -2.34 3.062 -0.574 1 92.25 163 ASP B O 1
ATOM 7823 N N . TRP B 1 164 ? -0.305 3.475 -1.357 1 89.38 164 TRP B N 1
ATOM 7824 C CA . TRP B 1 164 ? 0.245 3.836 -0.055 1 89.38 164 TRP B CA 1
ATOM 7825 C C . TRP B 1 164 ? -0.127 5.27 0.315 1 89.38 164 TRP B C 1
ATOM 7827 O O . TRP B 1 164 ? 0.194 5.738 1.41 1 89.38 164 TRP B O 1
ATOM 7837 N N . HIS B 1 165 ? -0.726 6 -0.583 1 93.25 165 HIS B N 1
ATOM 7838 C CA . HIS B 1 165 ? -1.14 7.379 -0.351 1 93.25 165 HIS B CA 1
ATOM 7839 C C . HIS B 1 165 ? -2.4 7.715 -1.141 1 93.25 165 HIS B C 1
ATOM 7841 O O . HIS B 1 165 ? -2.416 8.68 -1.914 1 93.25 165 HIS B O 1
ATOM 7847 N N . ARG B 1 166 ? -3.439 7.086 -0.845 1 94.06 166 ARG B N 1
ATOM 7848 C CA . ARG B 1 166 ? -4.668 7.059 -1.632 1 94.06 166 ARG B CA 1
ATOM 7849 C C . ARG B 1 166 ? -5.223 8.461 -1.832 1 94.06 166 ARG B C 1
ATOM 7851 O O . ARG B 1 166 ? -5.57 8.844 -2.951 1 94.06 166 ARG B O 1
ATOM 7858 N N . GLU B 1 167 ? -5.32 9.281 -0.695 1 94.81 167 GLU B N 1
ATOM 7859 C CA . GLU B 1 167 ? -5.949 10.602 -0.753 1 94.81 167 GLU B CA 1
ATOM 7860 C C . GLU B 1 167 ? -5.105 11.578 -1.567 1 94.81 167 GLU B C 1
ATOM 7862 O O . GLU B 1 167 ? -5.641 12.492 -2.193 1 94.81 167 GLU B O 1
ATOM 7867 N N . PHE B 1 168 ? -3.818 11.344 -1.651 1 96.12 168 PHE B N 1
ATOM 7868 C CA . PHE B 1 168 ? -2.922 12.156 -2.467 1 96.12 168 PHE B CA 1
ATOM 7869 C C . PHE B 1 168 ? -2.99 11.734 -3.93 1 96.12 168 PHE B C 1
ATOM 7871 O O . PHE B 1 168 ? -3.146 12.57 -4.816 1 96.12 168 PHE B O 1
ATOM 7878 N N . HIS B 1 169 ? -2.961 10.445 -4.184 1 96.06 169 HIS B N 1
ATOM 7879 C CA . HIS B 1 169 ? -2.877 9.906 -5.539 1 96.06 169 HIS B CA 1
ATOM 7880 C C . HIS B 1 169 ? -4.168 10.156 -6.312 1 96.06 169 HIS B C 1
ATOM 7882 O O . HIS B 1 169 ? -4.137 10.367 -7.523 1 96.06 169 HIS B O 1
ATOM 7888 N N . LYS B 1 170 ? -5.281 10.141 -5.66 1 95.38 170 LYS B N 1
ATOM 7889 C CA . LYS B 1 170 ? -6.555 10.297 -6.363 1 95.38 170 LYS B CA 1
ATOM 7890 C C . LYS B 1 170 ? -6.676 11.688 -6.977 1 95.38 170 LYS B C 1
ATOM 7892 O O . LYS B 1 170 ? -7.438 11.891 -7.926 1 95.38 170 LYS B O 1
ATOM 7897 N N . THR B 1 171 ? -5.859 12.695 -6.457 1 95.75 171 THR B N 1
ATOM 7898 C CA . THR B 1 171 ? -5.988 14.078 -6.895 1 95.75 171 THR B CA 1
ATOM 7899 C C . THR B 1 171 ? -5.441 14.258 -8.305 1 95.75 171 THR B C 1
ATOM 7901 O O . THR B 1 171 ? -5.617 15.312 -8.922 1 95.75 171 THR B O 1
ATOM 7904 N N . PHE B 1 172 ? -4.887 13.234 -8.859 1 98 172 PHE B N 1
ATOM 7905 C CA . PHE B 1 172 ? -4.25 13.336 -10.164 1 98 172 PHE B CA 1
ATOM 7906 C C . PHE B 1 172 ? -5.062 12.594 -11.219 1 98 172 PHE B C 1
ATOM 7908 O O . PHE B 1 172 ? -4.699 12.586 -12.398 1 98 172 PHE B O 1
ATOM 7915 N N . ILE B 1 173 ? -6.18 11.945 -10.844 1 98.06 173 ILE B N 1
ATOM 7916 C CA . ILE B 1 173 ? -7.012 11.188 -11.781 1 98.06 173 ILE B CA 1
ATOM 7917 C C . ILE B 1 173 ? -8.016 12.125 -12.453 1 98.06 173 ILE B C 1
ATOM 7919 O O . ILE B 1 173 ? -8.602 12.992 -11.797 1 98.06 173 ILE B O 1
ATOM 7923 N N . GLU B 1 174 ? -8.156 12.016 -13.758 1 97.31 174 GLU B N 1
ATOM 7924 C CA . GLU B 1 174 ? -9.102 12.781 -14.562 1 97.31 174 GLU B CA 1
ATOM 7925 C C . GLU B 1 174 ? -10 11.859 -15.383 1 97.31 174 GLU B C 1
ATOM 7927 O O . GLU B 1 174 ? -9.516 10.992 -16.109 1 97.31 174 GLU B O 1
ATOM 7932 N N . THR B 1 175 ? -11.281 12.023 -15.258 1 98.31 175 THR B N 1
ATOM 7933 C CA . THR B 1 175 ? -12.227 11.211 -16 1 98.31 175 THR B CA 1
ATOM 7934 C C . THR B 1 175 ? -13 12.062 -17 1 98.31 175 THR B C 1
ATOM 7936 O O . THR B 1 175 ? -13.031 13.289 -16.891 1 98.31 175 THR B O 1
ATOM 7939 N N . ASP B 1 176 ? -13.5 11.469 -18 1 98.06 176 ASP B N 1
ATOM 7940 C CA . ASP B 1 176 ? -14.367 12.086 -19 1 98.06 176 ASP B CA 1
ATOM 7941 C C . ASP B 1 176 ? -15.438 11.102 -19.484 1 98.06 176 ASP B C 1
ATOM 7943 O O . ASP B 1 176 ? -15.367 9.906 -19.188 1 98.06 176 ASP B O 1
ATOM 7947 N N . PHE B 1 177 ? -16.516 11.641 -20.031 1 98.25 177 PHE B N 1
ATOM 7948 C CA . PHE B 1 177 ? -17.547 10.805 -20.625 1 98.25 177 PHE B CA 1
ATOM 7949 C C . PHE B 1 177 ? -17.688 11.078 -22.109 1 98.25 177 PHE B C 1
ATOM 7951 O O . PHE B 1 177 ? -17.969 12.211 -22.516 1 98.25 177 PHE B O 1
ATOM 7958 N N . LEU B 1 178 ? -17.438 10.078 -22.891 1 97.94 178 LEU B N 1
ATOM 7959 C CA . LEU B 1 178 ? -17.609 10.148 -24.344 1 97.94 178 LEU B CA 1
ATOM 7960 C C . LEU B 1 178 ? -19 9.656 -24.75 1 97.94 178 LEU B C 1
ATOM 7962 O O . LEU B 1 178 ? -19.188 8.461 -24.984 1 97.94 178 LEU B O 1
ATOM 7966 N N . ASN B 1 179 ? -19.875 10.57 -25.031 1 96.38 179 ASN B N 1
ATOM 7967 C CA . ASN B 1 179 ? -21.281 10.281 -25.266 1 96.38 179 ASN B CA 1
ATOM 7968 C C . ASN B 1 179 ? -21.469 9.352 -26.469 1 96.38 179 ASN B C 1
ATOM 7970 O O . ASN B 1 179 ? -22.25 8.398 -26.406 1 96.38 179 ASN B O 1
ATOM 7974 N N . ASP B 1 180 ? -20.734 9.57 -27.5 1 95.56 180 ASP B N 1
ATOM 7975 C CA . ASP B 1 180 ? -20.938 8.836 -28.734 1 95.56 180 ASP B CA 1
ATOM 7976 C C . ASP B 1 180 ? -20.484 7.383 -28.594 1 95.56 180 ASP B C 1
ATOM 7978 O O . ASP B 1 180 ? -20.875 6.52 -29.375 1 95.56 180 ASP B O 1
ATOM 7982 N N . LEU B 1 181 ? -19.688 7.117 -27.547 1 97.12 181 LEU B N 1
ATOM 7983 C CA . LEU B 1 181 ? -19.141 5.777 -27.359 1 97.12 181 LEU B CA 1
ATOM 7984 C C . LEU B 1 181 ? -19.734 5.113 -26.125 1 97.12 181 LEU B C 1
ATOM 7986 O O . LEU B 1 181 ? -19.391 3.973 -25.812 1 97.12 181 LEU B O 1
ATOM 7990 N N . ASN B 1 182 ? -20.672 5.828 -25.422 1 98.06 182 ASN B N 1
ATOM 7991 C CA . ASN B 1 182 ? -21.188 5.312 -24.156 1 98.06 182 ASN B CA 1
ATOM 7992 C C . ASN B 1 182 ? -20.062 4.871 -23.219 1 98.06 182 ASN B C 1
ATOM 7994 O O . ASN B 1 182 ? -20.078 3.754 -22.703 1 98.06 182 ASN B O 1
ATOM 7998 N N . CYS B 1 183 ? -19.094 5.84 -23.031 1 98.31 183 CYS B N 1
ATOM 7999 C CA . CYS B 1 183 ? -17.812 5.406 -22.469 1 98.31 183 CYS B CA 1
ATOM 8000 C C . CYS B 1 183 ? -17.297 6.43 -21.469 1 98.31 183 CYS B C 1
ATOM 8002 O O . CYS B 1 183 ? -17.25 7.625 -21.766 1 98.31 183 CYS B O 1
ATOM 8004 N N . ILE B 1 184 ? -16.969 5.949 -20.281 1 98.69 184 ILE B N 1
ATOM 8005 C CA . ILE B 1 184 ? -16.203 6.746 -19.328 1 98.69 184 ILE B CA 1
ATOM 8006 C C . ILE B 1 184 ? -14.703 6.492 -19.547 1 98.69 184 ILE B C 1
ATOM 8008 O O . ILE B 1 184 ? -14.266 5.344 -19.625 1 98.69 184 ILE B O 1
ATOM 8012 N N . THR B 1 185 ? -13.891 7.523 -19.672 1 98.62 185 THR B N 1
ATOM 8013 C CA . THR B 1 185 ? -12.438 7.383 -19.75 1 98.62 185 THR B CA 1
ATOM 8014 C C . THR B 1 185 ? -11.773 7.914 -18.484 1 98.62 185 THR B C 1
ATOM 8016 O O . THR B 1 185 ? -12.367 8.703 -17.75 1 98.62 185 THR B O 1
ATOM 8019 N N . ALA B 1 186 ? -10.617 7.422 -18.172 1 98.69 186 ALA B N 1
ATOM 8020 C CA . ALA B 1 186 ? -9.828 7.879 -17.031 1 98.69 186 ALA B CA 1
ATOM 8021 C C . ALA B 1 186 ? -8.344 7.918 -17.375 1 98.69 186 ALA B C 1
ATOM 8023 O O . ALA B 1 186 ? -7.824 7.016 -18.031 1 98.69 186 ALA B O 1
ATOM 8024 N N . GLU B 1 187 ? -7.688 8.938 -16.969 1 98.19 187 GLU B N 1
ATOM 8025 C CA . GLU B 1 187 ? -6.246 9.156 -17.062 1 98.19 187 GLU B CA 1
ATOM 8026 C C . GLU B 1 187 ? -5.68 9.641 -15.727 1 98.19 187 GLU B C 1
ATOM 8028 O O . GLU B 1 187 ? -6.434 9.914 -14.789 1 98.19 187 GLU B O 1
ATOM 8033 N N . LYS B 1 188 ? -4.406 9.625 -15.648 1 97.88 188 LYS B N 1
ATOM 8034 C CA . LYS B 1 188 ? -3.77 10.094 -14.422 1 97.88 188 LYS B CA 1
ATOM 8035 C C . LYS B 1 188 ? -2.553 10.961 -14.727 1 97.88 188 LYS B C 1
ATOM 8037 O O . LYS B 1 188 ? -1.67 10.555 -15.484 1 97.88 188 LYS B O 1
ATOM 8042 N N . ARG B 1 189 ? -2.439 12.094 -14.062 1 97.62 189 ARG B N 1
ATOM 8043 C CA . ARG B 1 189 ? -1.44 13.109 -14.367 1 97.62 189 ARG B CA 1
ATOM 8044 C C . ARG B 1 189 ? -0.127 12.828 -13.648 1 97.62 189 ARG B C 1
ATOM 8046 O O . ARG B 1 189 ? 0.877 13.5 -13.883 1 97.62 189 ARG B O 1
ATOM 8053 N N . MET B 1 190 ? -0.125 11.773 -12.898 1 97.38 190 MET B N 1
ATOM 8054 C CA . MET B 1 190 ? 1.088 11.422 -12.172 1 97.38 190 MET B CA 1
ATOM 8055 C C . MET B 1 190 ? 1.184 9.914 -11.969 1 97.38 190 MET B C 1
ATOM 8057 O O . MET B 1 190 ? 0.237 9.281 -11.492 1 97.38 190 MET B O 1
ATOM 8061 N N . TRP B 1 191 ? 2.285 9.328 -12.367 1 96.38 191 TRP B N 1
ATOM 8062 C CA . TRP B 1 191 ? 2.576 7.922 -12.117 1 96.38 191 TRP B CA 1
ATOM 8063 C C . TRP B 1 191 ? 3.615 7.766 -11.016 1 96.38 191 TRP B C 1
ATOM 8065 O O . TRP B 1 191 ? 4.48 8.625 -10.836 1 96.38 191 TRP B O 1
ATOM 8075 N N . GLU B 1 192 ? 3.588 6.742 -10.305 1 95.19 192 GLU B N 1
ATOM 8076 C CA . GLU B 1 192 ? 4.434 6.551 -9.125 1 95.19 192 GLU B CA 1
ATOM 8077 C C . GLU B 1 192 ? 5.832 6.098 -9.523 1 95.19 192 GLU B C 1
ATOM 8079 O O . GLU B 1 192 ? 6.75 6.109 -8.695 1 95.19 192 GLU B O 1
ATOM 8084 N N . ILE B 1 193 ? 6.027 5.762 -10.766 1 93.81 193 ILE B N 1
ATOM 8085 C CA . ILE B 1 193 ? 7.348 5.336 -11.211 1 93.81 193 ILE B CA 1
ATOM 8086 C C . ILE B 1 193 ? 8.117 6.531 -11.766 1 93.81 193 ILE B C 1
ATOM 8088 O O . ILE B 1 193 ? 7.523 7.43 -12.367 1 93.81 193 ILE B O 1
ATOM 8092 N N . PRO B 1 194 ? 9.43 6.605 -11.609 1 93.88 194 PRO B N 1
ATOM 8093 C CA . PRO B 1 194 ? 10.227 7.734 -12.094 1 93.88 194 PRO B CA 1
ATOM 8094 C C . PRO B 1 194 ? 10.211 7.852 -13.617 1 93.88 194 PRO B C 1
ATOM 8096 O O . PRO B 1 194 ? 9.977 6.863 -14.312 1 93.88 194 PRO B O 1
ATOM 8099 N N . ASN B 1 195 ? 10.414 9.031 -14.078 1 94 195 ASN B N 1
ATOM 8100 C CA . ASN B 1 195 ? 10.555 9.219 -15.523 1 94 195 ASN B CA 1
ATOM 8101 C C . ASN B 1 195 ? 11.945 8.812 -16 1 94 195 ASN B C 1
ATOM 8103 O O . ASN B 1 195 ? 12.734 8.25 -15.234 1 94 195 ASN B O 1
ATOM 8107 N N . GLU B 1 196 ? 12.258 8.922 -17.25 1 88.56 196 GLU B N 1
ATOM 8108 C CA . GLU B 1 196 ? 13.5 8.461 -17.875 1 88.56 196 GLU B CA 1
ATOM 8109 C C . GLU B 1 196 ? 14.719 9.141 -17.25 1 88.56 196 GLU B C 1
ATOM 8111 O O . GLU B 1 196 ? 15.812 8.57 -17.25 1 88.56 196 GLU B O 1
ATOM 8116 N N . LYS B 1 197 ? 14.516 10.375 -16.656 1 88.81 197 LYS B N 1
ATOM 8117 C CA . LYS B 1 197 ? 15.617 11.109 -16.031 1 88.81 197 LYS B CA 1
ATOM 8118 C C . LYS B 1 197 ? 15.781 10.727 -14.562 1 88.81 197 LYS B C 1
ATOM 8120 O O . LYS B 1 197 ? 16.625 11.289 -13.859 1 88.81 197 LYS B O 1
ATOM 8125 N N . GLY B 1 198 ? 14.898 9.859 -14.102 1 89.69 198 GLY B N 1
ATOM 8126 C CA . GLY B 1 198 ? 14.961 9.414 -12.719 1 89.69 198 GLY B CA 1
ATOM 8127 C C . GLY B 1 198 ? 14.211 10.328 -11.766 1 89.69 198 GLY B C 1
ATOM 8128 O O . GLY B 1 198 ? 14.336 10.195 -10.547 1 89.69 198 GLY B O 1
ATOM 8129 N N . GLN B 1 199 ? 13.438 11.258 -12.273 1 92.88 199 GLN B N 1
ATOM 8130 C CA . GLN B 1 199 ? 12.68 12.18 -11.438 1 92.88 199 GLN B CA 1
ATOM 8131 C C . GLN B 1 199 ? 11.391 11.539 -10.938 1 92.88 199 GLN B C 1
ATOM 8133 O O . GLN B 1 199 ? 10.609 11.016 -11.734 1 92.88 199 GLN B O 1
ATOM 8138 N N . HIS B 1 200 ? 11.195 11.609 -9.703 1 91.94 200 HIS B N 1
ATOM 8139 C CA . HIS B 1 200 ? 9.984 11.055 -9.102 1 91.94 200 HIS B CA 1
ATOM 8140 C C . HIS B 1 200 ? 8.828 12.047 -9.18 1 91.94 200 HIS B C 1
ATOM 8142 O O . HIS B 1 200 ? 9.055 13.258 -9.195 1 91.94 200 HIS B O 1
ATOM 8148 N N . TRP B 1 201 ? 7.559 11.508 -9.289 1 95.12 201 TRP B N 1
ATOM 8149 C CA . TRP B 1 201 ? 6.316 12.273 -9.312 1 95.12 201 TRP B CA 1
ATOM 8150 C C . TRP B 1 201 ? 6.328 13.289 -10.445 1 95.12 201 TRP B C 1
ATOM 8152 O O . TRP B 1 201 ? 5.863 14.422 -10.281 1 95.12 201 TRP B O 1
ATOM 8162 N N . ASN B 1 202 ? 6.934 12.992 -11.523 1 97.19 202 ASN B N 1
ATOM 8163 C CA . ASN B 1 202 ? 7.027 13.875 -12.68 1 97.19 202 ASN B CA 1
ATOM 8164 C C . ASN B 1 202 ? 6.852 13.109 -13.984 1 97.19 202 ASN B C 1
ATOM 8166 O O . ASN B 1 202 ? 7.605 13.312 -14.938 1 97.19 202 ASN B O 1
ATOM 8170 N N . ARG B 1 203 ? 5.898 12.164 -13.922 1 95.75 203 ARG B N 1
ATOM 8171 C CA . ARG B 1 203 ? 5.574 11.328 -15.07 1 95.75 203 ARG B CA 1
ATOM 8172 C C . ARG B 1 203 ? 4.07 11.102 -15.172 1 95.75 203 ARG B C 1
ATOM 8174 O O . ARG B 1 203 ? 3.42 10.75 -14.188 1 95.75 203 ARG B O 1
ATOM 8181 N N . ASN B 1 204 ? 3.51 11.289 -16.359 1 96.75 204 ASN B N 1
ATOM 8182 C CA . ASN B 1 204 ? 2.113 10.922 -16.578 1 96.75 204 ASN B CA 1
ATOM 8183 C C . ASN B 1 204 ? 1.935 9.414 -16.656 1 96.75 204 ASN B C 1
ATOM 8185 O O . ASN B 1 204 ? 2.824 8.695 -17.125 1 96.75 204 ASN B O 1
ATOM 8189 N N . TRP B 1 205 ? 0.786 8.914 -16.172 1 97.19 205 TRP B N 1
ATOM 8190 C CA . TRP B 1 205 ? 0.377 7.562 -16.562 1 97.19 205 TRP B CA 1
ATOM 8191 C C . TRP B 1 205 ? 0.249 7.438 -18.078 1 97.19 205 TRP B C 1
ATOM 8193 O O . TRP B 1 205 ? -0.309 8.32 -18.734 1 97.19 205 TRP B O 1
ATOM 8203 N N . GLU B 1 206 ? 0.7 6.484 -18.719 1 96.69 206 GLU B N 1
ATOM 8204 C CA . GLU B 1 206 ? 0.921 6.453 -20.156 1 96.69 206 GLU B CA 1
ATOM 8205 C C . GLU B 1 206 ? -0.212 5.727 -20.875 1 96.69 206 GLU B C 1
ATOM 8207 O O . GLU B 1 206 ? -0.045 5.27 -22 1 96.69 206 GLU B O 1
ATOM 8212 N N . TYR B 1 207 ? -1.321 5.578 -20.234 1 97.56 207 TYR B N 1
ATOM 8213 C CA . TYR B 1 207 ? -2.471 4.875 -20.797 1 97.56 207 TYR B CA 1
ATOM 8214 C C . TYR B 1 207 ? -3.742 5.699 -20.641 1 97.56 207 TYR B C 1
ATOM 8216 O O . TYR B 1 207 ? -3.76 6.695 -19.922 1 97.56 207 TYR B O 1
ATOM 8224 N N . THR B 1 208 ? -4.746 5.41 -21.391 1 98.12 208 THR B N 1
ATOM 8225 C CA . THR B 1 208 ? -6.125 5.828 -21.172 1 98.12 208 THR B CA 1
ATOM 8226 C C . THR B 1 208 ? -7.008 4.629 -20.828 1 98.12 208 THR B C 1
ATOM 8228 O O . THR B 1 208 ? -7.168 3.721 -21.656 1 98.12 208 THR B O 1
ATOM 8231 N N . ALA B 1 209 ? -7.469 4.57 -19.625 1 98.69 209 ALA B N 1
ATOM 8232 C CA . ALA B 1 209 ? -8.414 3.531 -19.234 1 98.69 209 ALA B CA 1
ATOM 8233 C C . ALA B 1 209 ? -9.828 3.879 -19.672 1 98.69 209 ALA B C 1
ATOM 8235 O O . ALA B 1 209 ? -10.156 5.051 -19.875 1 98.69 209 ALA B O 1
ATOM 8236 N N . PHE B 1 210 ? -10.68 2.881 -19.844 1 98.75 210 PHE B N 1
ATOM 8237 C CA . PHE B 1 210 ? -12.039 3.17 -20.297 1 98.75 210 PHE B CA 1
ATOM 8238 C C . PHE B 1 210 ? -13 2.078 -19.844 1 98.75 210 PHE B C 1
ATOM 8240 O O . PHE B 1 210 ? -12.594 0.941 -19.594 1 98.75 210 PHE B O 1
ATOM 8247 N N . HIS B 1 211 ? -14.211 2.379 -19.594 1 98.88 211 HIS B N 1
ATOM 8248 C CA . HIS B 1 211 ? -15.352 1.524 -19.281 1 98.88 211 HIS B CA 1
ATOM 8249 C C . HIS B 1 211 ? -16.562 1.899 -20.125 1 98.88 211 HIS B C 1
ATOM 8251 O O . HIS B 1 211 ? -17.031 3.043 -20.094 1 98.88 211 HIS B O 1
ATOM 8257 N N . SER B 1 212 ? -17.047 0.995 -20.938 1 98.81 212 SER B N 1
ATOM 8258 C CA . SER B 1 212 ? -18.109 1.312 -21.891 1 98.81 212 SER B CA 1
ATOM 8259 C C . SER B 1 212 ? -19.188 0.231 -21.906 1 98.81 212 SER B C 1
ATOM 8261 O O . SER B 1 212 ? -19 -0.841 -21.328 1 98.81 212 SER B O 1
ATOM 8263 N N . VAL B 1 213 ? -20.328 0.496 -22.5 1 98.81 213 VAL B N 1
ATOM 8264 C CA . VAL B 1 213 ? -21.406 -0.456 -22.703 1 98.81 213 VAL B CA 1
ATOM 8265 C C . VAL B 1 213 ? -21.953 -0.312 -24.125 1 98.81 213 VAL B C 1
ATOM 8267 O O . VAL B 1 213 ? -21.906 0.771 -24.703 1 98.81 213 VAL B O 1
ATOM 8270 N N . ASN B 1 214 ? -22.469 -1.384 -24.703 1 97.88 214 ASN B N 1
ATOM 8271 C CA . ASN B 1 214 ? -22.891 -1.414 -26.094 1 97.88 214 ASN B CA 1
ATOM 8272 C C . ASN B 1 214 ? -24.219 -0.688 -26.297 1 97.88 214 ASN B C 1
ATOM 8274 O O . ASN B 1 214 ? -24.594 -0.353 -27.422 1 97.88 214 ASN B O 1
ATOM 8278 N N . GLU B 1 215 ? -24.969 -0.434 -25.219 1 96.94 215 GLU B N 1
ATOM 8279 C CA . GLU B 1 215 ? -26.266 0.231 -25.281 1 96.94 215 GLU B CA 1
ATOM 8280 C C . GLU B 1 215 ? -26.172 1.673 -24.781 1 96.94 215 GLU B C 1
ATOM 8282 O O . GLU B 1 215 ? -25.25 2.023 -24.047 1 96.94 215 GLU B O 1
ATOM 8287 N N . LYS B 1 216 ? -27.125 2.441 -25.172 1 96.38 216 LYS B N 1
ATOM 8288 C CA . LYS B 1 216 ? -27.172 3.838 -24.734 1 96.38 216 LYS B CA 1
ATOM 8289 C C . LYS B 1 216 ? -27.188 3.947 -23.219 1 96.38 216 LYS B C 1
ATOM 8291 O O . LYS B 1 216 ? -27.969 3.271 -22.547 1 96.38 216 LYS B O 1
ATOM 8296 N N . VAL B 1 217 ? -26.328 4.746 -22.734 1 97.44 217 VAL B N 1
ATOM 8297 C CA . VAL B 1 217 ? -26.234 5 -21.297 1 97.44 217 VAL B CA 1
ATOM 8298 C C . VAL B 1 217 ? -27.312 6.008 -20.875 1 97.44 217 VAL B C 1
ATOM 8300 O O . VAL B 1 217 ? -27.422 7.086 -21.469 1 97.44 217 VAL B O 1
ATOM 8303 N N . ASN B 1 218 ? -28.109 5.668 -19.938 1 97.5 218 ASN B N 1
ATOM 8304 C CA . ASN B 1 218 ? -29.094 6.609 -19.422 1 97.5 218 ASN B CA 1
ATOM 8305 C C . ASN B 1 218 ? -28.453 7.664 -18.531 1 97.5 218 ASN B C 1
ATOM 8307 O O . ASN B 1 218 ? -28.766 8.852 -18.641 1 97.5 218 ASN B O 1
ATOM 8311 N N . GLU B 1 219 ? -27.688 7.215 -17.625 1 97.88 219 GLU B N 1
ATOM 8312 C CA . GLU B 1 219 ? -26.938 8.062 -16.719 1 97.88 219 GLU B CA 1
ATOM 8313 C C . GLU B 1 219 ? -25.594 7.414 -16.344 1 97.88 219 GLU B C 1
ATOM 8315 O O . GLU B 1 219 ? -25.375 6.23 -16.609 1 97.88 219 GLU B O 1
ATOM 8320 N N . PHE B 1 220 ? -24.656 8.211 -15.852 1 98.25 220 PHE B N 1
ATOM 8321 C CA . PHE B 1 220 ? -23.375 7.703 -15.414 1 98.25 220 PHE B CA 1
ATOM 8322 C C . PHE B 1 220 ? -22.875 8.453 -14.18 1 98.25 220 PHE B C 1
ATOM 8324 O O . PHE B 1 220 ? -23.406 9.523 -13.859 1 98.25 220 PHE B O 1
ATOM 8331 N N . GLU B 1 221 ? -21.969 7.867 -13.453 1 98.31 221 GLU B N 1
ATOM 8332 C CA . GLU B 1 221 ? -21.391 8.516 -12.273 1 98.31 221 GLU B CA 1
ATOM 8333 C C . GLU B 1 221 ? -19.891 8.289 -12.195 1 98.31 221 GLU B C 1
ATOM 8335 O O . GLU B 1 221 ? -19.406 7.16 -12.312 1 98.31 221 GLU B O 1
ATOM 8340 N N . GLY B 1 222 ? -19.125 9.398 -12.047 1 98.12 222 GLY B N 1
ATOM 8341 C CA . GLY B 1 222 ? -17.688 9.305 -11.906 1 98.12 222 GLY B CA 1
ATOM 8342 C C . GLY B 1 222 ? -17.188 9.664 -10.516 1 98.12 222 GLY B C 1
ATOM 8343 O O . GLY B 1 222 ? -15.984 9.727 -10.281 1 98.12 222 GLY B O 1
ATOM 8344 N N . SER B 1 223 ? -18.094 9.852 -9.57 1 98.06 223 SER B N 1
ATOM 8345 C CA . SER B 1 223 ? -17.766 10.242 -8.203 1 98.06 223 SER B CA 1
ATOM 8346 C C . SER B 1 223 ? -18.172 9.172 -7.207 1 98.06 223 SER B C 1
ATOM 8348 O O . SER B 1 223 ? -19.344 8.812 -7.105 1 98.06 223 SER B O 1
ATOM 8350 N N . LYS B 1 224 ? -17.234 8.672 -6.473 1 97.88 224 LYS B N 1
ATOM 8351 C CA . LYS B 1 224 ? -17.484 7.672 -5.438 1 97.88 224 LYS B CA 1
ATOM 8352 C C . LYS B 1 224 ? -18.453 8.203 -4.383 1 97.88 224 LYS B C 1
ATOM 8354 O O . LYS B 1 224 ? -19.359 7.488 -3.959 1 97.88 224 LYS B O 1
ATOM 8359 N N . GLU B 1 225 ? -18.219 9.43 -3.967 1 97.31 225 GLU B N 1
ATOM 8360 C CA . GLU B 1 225 ? -19.047 10.039 -2.932 1 97.31 225 GLU B CA 1
ATOM 8361 C C . GLU B 1 225 ? -20.5 10.141 -3.381 1 97.31 225 GLU B C 1
ATOM 8363 O O . GLU B 1 225 ? -21.406 9.875 -2.598 1 97.31 225 GLU B O 1
ATOM 8368 N N . LYS B 1 226 ? -20.719 10.547 -4.602 1 97.5 226 LYS B N 1
ATOM 8369 C CA . LYS B 1 226 ? -22.078 10.695 -5.113 1 97.5 226 LYS B CA 1
ATOM 8370 C C . LYS B 1 226 ? -22.734 9.336 -5.301 1 97.5 226 LYS B C 1
ATOM 8372 O O . LYS B 1 226 ? -23.953 9.211 -5.133 1 97.5 226 LYS B O 1
ATOM 8377 N N . PHE B 1 227 ? -21.969 8.359 -5.652 1 98.38 227 PHE B N 1
ATOM 8378 C CA . PHE B 1 227 ? -22.531 7.035 -5.895 1 98.38 227 PHE B CA 1
ATOM 8379 C C . PHE B 1 227 ? -22.828 6.324 -4.582 1 98.38 227 PHE B C 1
ATOM 8381 O O . PHE B 1 227 ? -23.938 5.828 -4.379 1 98.38 227 PHE B O 1
ATOM 8388 N N . LEU B 1 228 ? -21.859 6.195 -3.662 1 97.88 228 LEU B N 1
ATOM 8389 C CA . LEU B 1 228 ? -22.016 5.445 -2.42 1 97.88 228 LEU B CA 1
ATOM 8390 C C . LEU B 1 228 ? -22.766 6.266 -1.377 1 97.88 228 LEU B C 1
ATOM 8392 O O . LEU B 1 228 ? -23.453 5.703 -0.518 1 97.88 228 LEU B O 1
ATOM 8396 N N . GLY B 1 229 ? -22.578 7.613 -1.467 1 97.44 229 GLY B N 1
ATOM 8397 C CA . GLY B 1 229 ? -22.969 8.453 -0.344 1 97.44 229 GLY B CA 1
ATOM 8398 C C . GLY B 1 229 ? -21.906 8.531 0.738 1 97.44 229 GLY B C 1
ATOM 8399 O O . GLY B 1 229 ? -21.219 7.555 1.005 1 97.44 229 GLY B O 1
ATOM 8400 N N . GLN B 1 230 ? -21.766 9.75 1.352 1 96.75 230 GLN B N 1
ATOM 8401 C CA . GLN B 1 230 ? -20.844 9.883 2.475 1 96.75 230 GLN B CA 1
ATOM 8402 C C . GLN B 1 230 ? -21.188 8.891 3.586 1 96.75 230 GLN B C 1
ATOM 8404 O O . GLN B 1 230 ? -22.328 8.812 4.027 1 96.75 230 GLN B O 1
ATOM 8409 N N . TYR B 1 231 ? -20.188 8.047 4.031 1 96.75 231 TYR B N 1
ATOM 8410 C CA . TYR B 1 231 ? -20.281 7 5.043 1 96.75 231 TYR B CA 1
ATOM 8411 C C . TYR B 1 231 ? -21.109 5.82 4.535 1 96.75 231 TYR B C 1
ATOM 8413 O O . TYR B 1 231 ? -21.594 5.004 5.324 1 96.75 231 TYR B O 1
ATOM 8421 N N . GLY B 1 232 ? -21.312 5.84 3.166 1 95.75 232 GLY B N 1
ATOM 8422 C CA . GLY B 1 232 ? -22.062 4.754 2.562 1 95.75 232 GLY B CA 1
ATOM 8423 C C . GLY B 1 232 ? -21.219 3.52 2.301 1 95.75 232 GLY B C 1
ATOM 8424 O O . GLY B 1 232 ? -20.031 3.482 2.654 1 95.75 232 GLY B O 1
ATOM 8425 N N . SER B 1 233 ? -21.891 2.449 1.725 1 94.5 233 SER B N 1
ATOM 8426 C CA . SER B 1 233 ? -21.219 1.173 1.476 1 94.5 233 SER B CA 1
ATOM 8427 C C . SER B 1 233 ? -21.484 0.679 0.058 1 94.5 233 SER B C 1
ATOM 8429 O O . SER B 1 233 ? -22.453 1.098 -0.578 1 94.5 233 SER B O 1
ATOM 8431 N N . ILE B 1 234 ? -20.641 -0.219 -0.409 1 96.19 234 ILE B N 1
ATOM 8432 C CA . ILE B 1 234 ? -20.812 -0.791 -1.74 1 96.19 234 ILE B CA 1
ATOM 8433 C C . ILE B 1 234 ? -21.984 -1.76 -1.74 1 96.19 234 ILE B C 1
ATOM 8435 O O . ILE B 1 234 ? -22.562 -2.043 -2.791 1 96.19 234 ILE B O 1
ATOM 8439 N N . SER B 1 235 ? -22.375 -2.285 -0.543 1 96.25 235 SER B N 1
ATOM 8440 C CA . SER B 1 235 ? -23.469 -3.232 -0.474 1 96.25 235 SER B CA 1
ATOM 8441 C C . SER B 1 235 ? -24.812 -2.525 -0.604 1 96.25 235 SER B C 1
ATOM 8443 O O . SER B 1 235 ? -25.812 -3.145 -0.97 1 96.25 235 SER B O 1
ATOM 8445 N N . ASN B 1 236 ? -24.859 -1.203 -0.261 1 95.5 236 ASN B N 1
ATOM 8446 C CA . ASN B 1 236 ? -26.062 -0.392 -0.322 1 95.5 236 ASN B CA 1
ATOM 8447 C C . ASN B 1 236 ? -25.766 1.036 -0.768 1 95.5 236 ASN B C 1
ATOM 8449 O O . ASN B 1 236 ? -25.984 1.986 -0.017 1 95.5 236 ASN B O 1
ATOM 8453 N N . PRO B 1 237 ? -25.406 1.216 -1.999 1 97.62 237 PRO B N 1
ATOM 8454 C CA . PRO B 1 237 ? -25.031 2.557 -2.453 1 97.62 237 PRO B CA 1
ATOM 8455 C C . PRO B 1 237 ? -26.219 3.518 -2.504 1 97.62 237 PRO B C 1
ATOM 8457 O O . PRO B 1 237 ? -27.312 3.129 -2.916 1 97.62 237 PRO B O 1
ATOM 8460 N N . ASN B 1 238 ? -25.938 4.699 -2.174 1 96.94 238 ASN B N 1
ATOM 8461 C CA . ASN B 1 238 ? -26.984 5.723 -2.127 1 96.94 238 ASN B CA 1
ATOM 8462 C C . ASN B 1 238 ? -27.641 5.914 -3.488 1 96.94 238 ASN B C 1
ATOM 8464 O O . ASN B 1 238 ? -28.844 6.176 -3.568 1 96.94 238 ASN B O 1
ATOM 8468 N N . ALA B 1 239 ? -26.875 5.863 -4.543 1 97.25 239 ALA B N 1
ATOM 8469 C CA . ALA B 1 239 ? -27.391 6.059 -5.898 1 97.25 239 ALA B CA 1
ATOM 8470 C C . ALA B 1 239 ? -28.5 5.059 -6.211 1 97.25 239 ALA B C 1
ATOM 8472 O O . ALA B 1 239 ? -29.453 5.387 -6.914 1 97.25 239 ALA B O 1
ATOM 8473 N N . LEU B 1 240 ? -28.422 3.842 -5.738 1 97.31 240 LEU B N 1
ATOM 8474 C CA . LEU B 1 240 ? -29.438 2.824 -5.977 1 97.31 240 LEU B CA 1
ATOM 8475 C C . LEU B 1 240 ? -30.641 3.029 -5.062 1 97.31 240 LEU B C 1
ATOM 8477 O O . LEU B 1 240 ? -31.781 2.82 -5.473 1 97.31 240 LEU B O 1
ATOM 8481 N N . ILE B 1 241 ? -30.375 3.4 -3.83 1 95.88 241 ILE B N 1
ATOM 8482 C CA . ILE B 1 241 ? -31.438 3.594 -2.85 1 95.88 241 ILE B CA 1
ATOM 8483 C C . ILE B 1 241 ? -32.344 4.758 -3.277 1 95.88 241 ILE B C 1
ATOM 8485 O O . ILE B 1 241 ? -33.562 4.641 -3.279 1 95.88 241 ILE B O 1
ATOM 8489 N N . THR B 1 242 ? -31.703 5.867 -3.707 1 94.69 242 THR B N 1
ATOM 8490 C CA . THR B 1 242 ? -32.469 7.078 -4.008 1 94.69 242 THR B CA 1
ATOM 8491 C C . THR B 1 242 ? -32.812 7.133 -5.492 1 94.69 242 THR B C 1
ATOM 8493 O O . THR B 1 242 ? -33.781 7.82 -5.879 1 94.69 242 THR B O 1
ATOM 8496 N N . GLY B 1 243 ? -32 6.492 -6.309 1 93.44 243 GLY B N 1
ATOM 8497 C CA . GLY B 1 243 ? -32.156 6.582 -7.754 1 93.44 243 GLY B CA 1
ATOM 8498 C C . GLY B 1 243 ? -31.484 7.809 -8.352 1 93.44 243 GLY B C 1
ATOM 8499 O O . GLY B 1 243 ? -31.547 8.031 -9.562 1 93.44 243 GLY B O 1
ATOM 8500 N N . GLU B 1 244 ? -30.75 8.562 -7.559 1 93.25 244 GLU B N 1
ATOM 8501 C CA . GLU B 1 244 ? -30.141 9.805 -8.008 1 93.25 244 GLU B CA 1
ATOM 8502 C C . GLU B 1 244 ? -28.719 9.586 -8.5 1 93.25 244 GLU B C 1
ATOM 8504 O O . GLU B 1 244 ? -27.891 9.008 -7.781 1 93.25 244 GLU B O 1
ATOM 8509 N N . ILE B 1 245 ? -28.453 9.969 -9.703 1 96 245 ILE B N 1
ATOM 8510 C CA . ILE B 1 245 ? -27.141 9.961 -10.328 1 96 245 ILE B CA 1
ATOM 8511 C C . ILE B 1 245 ? -26.797 11.367 -10.82 1 96 245 ILE B C 1
ATOM 8513 O O . ILE B 1 245 ? -27.641 12.062 -11.383 1 96 245 ILE B O 1
ATOM 8517 N N . SER B 1 246 ? -25.609 11.805 -10.617 1 95.62 246 SER B N 1
ATOM 8518 C CA . SER B 1 246 ? -25.266 13.203 -10.836 1 95.62 246 SER B CA 1
ATOM 8519 C C . SER B 1 246 ? -24.531 13.391 -12.164 1 95.62 246 SER B C 1
ATOM 8521 O O . SER B 1 246 ? -24.359 14.516 -12.633 1 95.62 246 SER B O 1
ATOM 8523 N N . ASN B 1 247 ? -24.094 12.336 -12.859 1 97.19 247 ASN B N 1
ATOM 8524 C CA . ASN B 1 247 ? -23.328 12.398 -14.086 1 97.19 247 ASN B CA 1
ATOM 8525 C C . ASN B 1 247 ? -22.062 13.234 -13.914 1 97.19 247 ASN B C 1
ATOM 8527 O O . ASN B 1 247 ? -21.734 14.062 -14.766 1 97.19 247 ASN B O 1
ATOM 8531 N N . THR B 1 248 ? -21.484 13.094 -12.797 1 96.31 248 THR B N 1
ATOM 8532 C CA . THR B 1 248 ? -20.281 13.836 -12.453 1 96.31 248 THR B CA 1
ATOM 8533 C C . THR B 1 248 ? -19.047 13.172 -13.055 1 96.31 248 THR B C 1
ATOM 8535 O O . THR B 1 248 ? -18.938 11.938 -13.07 1 96.31 248 THR B O 1
ATOM 8538 N N . TYR B 1 249 ? -18.094 13.922 -13.625 1 95.38 249 TYR B N 1
ATOM 8539 C CA . TYR B 1 249 ? -16.766 13.508 -14.055 1 95.38 249 TYR B CA 1
ATOM 8540 C C . TYR B 1 249 ? -15.773 14.672 -13.984 1 95.38 249 TYR B C 1
ATOM 8542 O O . TYR B 1 249 ? -16.156 15.797 -13.68 1 95.38 249 TYR B O 1
ATOM 8550 N N . GLY B 1 250 ? -14.477 14.391 -14.172 1 95.88 250 GLY B N 1
ATOM 8551 C CA . GLY B 1 250 ? -13.477 15.445 -14.141 1 95.88 250 GLY B CA 1
ATOM 8552 C C . GLY B 1 250 ? -12.297 15.125 -13.258 1 95.88 250 GLY B C 1
ATOM 8553 O O . GLY B 1 250 ? -11.883 13.969 -13.156 1 95.88 250 GLY B O 1
ATOM 8554 N N . LYS B 1 251 ? -11.711 16.203 -12.633 1 95 251 LYS B N 1
ATOM 8555 C CA . LYS B 1 251 ? -10.398 16.109 -11.992 1 95 251 LYS B CA 1
ATOM 8556 C C . LYS B 1 251 ? -10.508 16.25 -10.477 1 95 251 LYS B C 1
ATOM 8558 O O . LYS B 1 251 ? -9.508 16.172 -9.766 1 95 251 LYS B O 1
ATOM 8563 N N . TRP B 1 252 ? -11.656 16.391 -9.961 1 95.62 252 TRP B N 1
ATOM 8564 C CA . TRP B 1 252 ? -11.742 16.891 -8.594 1 95.62 252 TRP B CA 1
ATOM 8565 C C . TRP B 1 252 ? -12.453 15.891 -7.691 1 95.62 252 TRP B C 1
ATOM 8567 O O . TRP B 1 252 ? -12.797 16.203 -6.551 1 95.62 252 TRP B O 1
ATOM 8577 N N . GLU B 1 253 ? -12.641 14.586 -8.18 1 95.31 253 GLU B N 1
ATOM 8578 C CA . GLU B 1 253 ? -13.422 13.594 -7.445 1 95.31 253 GLU B CA 1
ATOM 8579 C C . GLU B 1 253 ? -12.547 12.43 -6.992 1 95.31 253 GLU B C 1
ATOM 8581 O O . GLU B 1 253 ? -11.391 12.32 -7.395 1 95.31 253 GLU B O 1
ATOM 8586 N N . ASP B 1 254 ? -13.102 11.656 -6.027 1 96.81 254 ASP B N 1
ATOM 8587 C CA . ASP B 1 254 ? -12.656 10.273 -5.887 1 96.81 254 ASP B CA 1
ATOM 8588 C C . ASP B 1 254 ? -13.25 9.391 -6.977 1 96.81 254 ASP B C 1
ATOM 8590 O O . ASP B 1 254 ? -14.406 8.969 -6.879 1 96.81 254 ASP B O 1
ATOM 8594 N N . SER B 1 255 ? -12.469 9.086 -7.926 1 97.94 255 SER B N 1
ATOM 8595 C CA . SER B 1 255 ? -12.961 8.734 -9.25 1 97.94 255 SER B CA 1
ATOM 8596 C C . SER B 1 255 ? -13.375 7.266 -9.312 1 97.94 255 SER B C 1
ATOM 8598 O O . SER B 1 255 ? -12.641 6.387 -8.867 1 97.94 255 SER B O 1
ATOM 8600 N N . ILE B 1 256 ? -14.523 7.039 -9.805 1 98.44 256 ILE B N 1
ATOM 8601 C CA . ILE B 1 256 ? -15.055 5.711 -10.094 1 98.44 256 ILE B CA 1
ATOM 8602 C C . ILE B 1 256 ? -15.617 5.68 -11.516 1 98.44 256 ILE B C 1
ATOM 8604 O O . ILE B 1 256 ? -15.594 6.691 -12.219 1 98.44 256 ILE B O 1
ATOM 8608 N N . ALA B 1 257 ? -16.031 4.57 -11.992 1 98.69 257 ALA B N 1
ATOM 8609 C CA . ALA B 1 257 ? -16.828 4.422 -13.203 1 98.69 257 ALA B CA 1
ATOM 8610 C C . ALA B 1 257 ? -18.109 3.629 -12.922 1 98.69 257 ALA B C 1
ATOM 8612 O O . ALA B 1 257 ? -18.047 2.523 -12.375 1 98.69 257 ALA B O 1
ATOM 8613 N N . SER B 1 258 ? -19.203 4.23 -13.18 1 98.75 258 SER B N 1
ATOM 8614 C CA . SER B 1 258 ? -20.5 3.578 -13.109 1 98.75 258 SER B CA 1
ATOM 8615 C C . SER B 1 258 ? -21.375 3.969 -14.289 1 98.75 258 SER B C 1
ATOM 8617 O O . SER B 1 258 ? -21.578 5.156 -14.562 1 98.75 258 SER B O 1
ATOM 8619 N N . LEU B 1 259 ? -21.859 3.045 -14.984 1 98.75 259 LEU B N 1
ATOM 8620 C CA . LEU B 1 259 ? -22.812 3.229 -16.078 1 98.75 259 LEU B CA 1
ATOM 8621 C C . LEU B 1 259 ? -24.172 2.688 -15.695 1 98.75 259 LEU B C 1
ATOM 8623 O O . LEU B 1 259 ? -24.281 1.613 -15.102 1 98.75 259 LEU B O 1
ATOM 8627 N N . LYS B 1 260 ? -25.219 3.418 -15.969 1 98.56 260 LYS B N 1
ATOM 8628 C CA . LYS B 1 260 ? -26.594 3.012 -15.695 1 98.56 260 LYS B CA 1
ATOM 8629 C C . LYS B 1 260 ? -27.359 2.777 -16.984 1 98.56 260 LYS B C 1
ATOM 8631 O O . LYS B 1 260 ? -27.406 3.646 -17.859 1 98.56 260 LYS B O 1
ATOM 8636 N N . ASN B 1 261 ? -27.953 1.651 -17.109 1 98.31 261 ASN B N 1
ATOM 8637 C CA . ASN B 1 261 ? -28.859 1.3 -18.203 1 98.31 261 ASN B CA 1
ATOM 8638 C C . ASN B 1 261 ? -30.234 0.928 -17.688 1 98.31 261 ASN B C 1
ATOM 8640 O O . ASN B 1 261 ? -30.359 0.22 -16.672 1 98.31 261 ASN B O 1
ATOM 8644 N N . GLU B 1 262 ? -31.266 1.407 -18.344 1 98 262 GLU B N 1
ATOM 8645 C CA . GLU B 1 262 ? -32.656 1.042 -18.031 1 98 262 GLU B CA 1
ATOM 8646 C C . GLU B 1 262 ? -33.219 0.09 -19.078 1 98 262 GLU B C 1
ATOM 8648 O O . GLU B 1 262 ? -33.094 0.335 -20.281 1 98 262 GLU B O 1
ATOM 8653 N N . ILE B 1 263 ? -33.812 -1 -18.547 1 97.38 263 ILE B N 1
ATOM 8654 C CA . ILE B 1 263 ? -34.375 -1.98 -19.469 1 97.38 263 ILE B CA 1
ATOM 8655 C C . ILE B 1 263 ? -35.781 -2.387 -19.031 1 97.38 263 ILE B C 1
ATOM 8657 O O . ILE B 1 263 ? -36.062 -2.445 -17.828 1 97.38 263 ILE B O 1
ATOM 8661 N N . ILE B 1 264 ? -36.594 -2.619 -19.984 1 98.19 264 ILE B N 1
ATOM 8662 C CA . ILE B 1 264 ? -37.938 -3.164 -19.781 1 98.19 264 ILE B CA 1
ATOM 8663 C C . ILE B 1 264 ? -38.031 -4.531 -20.453 1 98.19 264 ILE B C 1
ATOM 8665 O O . ILE B 1 264 ? -37.75 -4.668 -21.641 1 98.19 264 ILE B O 1
ATOM 8669 N N . LEU B 1 265 ? -38.469 -5.508 -19.594 1 98.44 265 LEU B N 1
ATOM 8670 C CA . LEU B 1 265 ? -38.531 -6.871 -20.109 1 98.44 265 LEU B CA 1
ATOM 8671 C C . LEU B 1 265 ? -39.938 -7.438 -19.938 1 98.44 265 LEU B C 1
ATOM 8673 O O . LEU B 1 265 ? -40.438 -7.496 -18.812 1 98.44 265 LEU B O 1
ATOM 8677 N N . LYS B 1 266 ? -40.531 -7.863 -21.062 1 98.31 266 LYS B N 1
ATOM 8678 C CA . LYS B 1 266 ? -41.75 -8.625 -20.984 1 98.31 266 LYS B CA 1
ATOM 8679 C C . LYS B 1 266 ? -41.5 -10.047 -20.5 1 98.31 266 LYS B C 1
ATOM 8681 O O . LYS B 1 266 ? -40.344 -10.492 -20.422 1 98.31 266 LYS B O 1
ATOM 8686 N N . PRO B 1 267 ? -42.594 -10.711 -20.047 1 98.25 267 PRO B N 1
ATOM 8687 C CA . PRO B 1 267 ? -42.438 -12.109 -19.641 1 98.25 267 PRO B CA 1
ATOM 8688 C C . PRO B 1 267 ? -41.719 -12.938 -20.703 1 98.25 267 PRO B C 1
ATOM 8690 O O . PRO B 1 267 ? -42.125 -12.953 -21.875 1 98.25 267 PRO B O 1
ATOM 8693 N N . GLY B 1 268 ? -40.562 -13.578 -20.328 1 98.06 268 GLY B N 1
ATOM 8694 C CA . GLY B 1 268 ? -39.844 -14.445 -21.219 1 98.06 268 GLY B CA 1
ATOM 8695 C C . GLY B 1 268 ? -38.781 -13.719 -22.031 1 98.06 268 GLY B C 1
ATOM 8696 O O . GLY B 1 268 ? -37.906 -14.344 -22.641 1 98.06 268 GLY B O 1
ATOM 8697 N N . GLU B 1 269 ? -38.844 -12.414 -22.062 1 98.44 269 GLU B N 1
ATOM 8698 C CA . GLU B 1 269 ? -37.906 -11.617 -22.875 1 98.44 269 GLU B CA 1
ATOM 8699 C C . GLU B 1 269 ? -36.531 -11.547 -22.234 1 98.44 269 GLU B C 1
ATOM 8701 O O . GLU B 1 269 ? -36.375 -11.688 -21.031 1 98.44 269 GLU B O 1
ATOM 8706 N N . GLU B 1 270 ? -35.531 -11.414 -23.062 1 98.06 270 GLU B N 1
ATOM 8707 C CA . GLU B 1 270 ? -34.156 -11.297 -22.625 1 98.06 270 GLU B CA 1
ATOM 8708 C C . GLU B 1 270 ? -33.469 -10.094 -23.25 1 98.06 270 GLU B C 1
ATOM 8710 O O . GLU B 1 270 ? -33.844 -9.641 -24.328 1 98.06 270 GLU B O 1
ATOM 8715 N N . LYS B 1 271 ? -32.531 -9.516 -22.609 1 98.06 271 LYS B N 1
ATOM 8716 C CA . LYS B 1 271 ? -31.656 -8.43 -23.078 1 98.06 271 LYS B CA 1
ATOM 8717 C C . LYS B 1 271 ? -30.203 -8.688 -22.719 1 98.06 271 LYS B C 1
ATOM 8719 O O . LYS B 1 271 ? -29.906 -9.195 -21.625 1 98.06 271 LYS B O 1
ATOM 8724 N N . THR B 1 272 ? -29.297 -8.406 -23.703 1 98.62 272 THR B N 1
ATOM 8725 C CA . THR B 1 272 ? -27.859 -8.586 -23.438 1 98.62 272 THR B CA 1
ATOM 8726 C C . THR B 1 272 ? -27.141 -7.242 -23.422 1 98.62 272 THR B C 1
ATOM 8728 O O . THR B 1 272 ? -27.297 -6.434 -24.328 1 98.62 272 THR B O 1
ATOM 8731 N N . LEU B 1 273 ? -26.438 -6.945 -22.375 1 98.75 273 LEU B N 1
ATOM 8732 C CA . LEU B 1 273 ? -25.547 -5.809 -22.234 1 98.75 273 LEU B CA 1
ATOM 8733 C C . LEU B 1 273 ? -24.094 -6.258 -22.266 1 98.75 273 LEU B C 1
ATOM 8735 O O . LEU B 1 273 ? -23.734 -7.273 -21.656 1 98.75 273 LEU B O 1
ATOM 8739 N N . ILE B 1 274 ? -23.25 -5.559 -23.047 1 98.88 274 ILE B N 1
ATOM 8740 C CA . ILE B 1 274 ? -21.812 -5.832 -23.156 1 98.88 274 ILE B CA 1
ATOM 8741 C C . ILE B 1 274 ? -21.031 -4.68 -22.531 1 98.88 274 ILE B C 1
ATOM 8743 O O . ILE B 1 274 ? -21.031 -3.564 -23.062 1 98.88 274 ILE B O 1
ATOM 8747 N N . TYR B 1 275 ? -20.359 -4.91 -21.453 1 98.88 275 TYR B N 1
ATOM 8748 C CA . TYR B 1 275 ? -19.484 -3.918 -20.828 1 98.88 275 TYR B CA 1
ATOM 8749 C C . TYR B 1 275 ? -18.031 -4.199 -21.172 1 98.88 275 TYR B C 1
ATOM 8751 O O . TYR B 1 275 ? -17.594 -5.355 -21.203 1 98.88 275 TYR B O 1
ATOM 8759 N N . LEU B 1 276 ? -17.266 -3.15 -21.422 1 98.88 276 LEU B N 1
ATOM 8760 C CA . LEU B 1 276 ? -15.828 -3.232 -21.672 1 98.88 276 LEU B CA 1
ATOM 8761 C C . LEU B 1 276 ? -15.055 -2.463 -20.609 1 98.88 276 LEU B C 1
ATOM 8763 O O . LEU B 1 276 ? -15.492 -1.396 -20.156 1 98.88 276 LEU B O 1
ATOM 8767 N N . LEU B 1 277 ? -14 -2.988 -20.109 1 98.88 277 LEU B N 1
ATOM 8768 C CA . LEU B 1 277 ? -12.992 -2.322 -19.297 1 98.88 277 LEU B CA 1
ATOM 8769 C C . LEU B 1 277 ? -11.594 -2.559 -19.859 1 98.88 277 LEU B C 1
ATOM 8771 O O . LEU B 1 277 ? -11.211 -3.701 -20.141 1 98.88 277 LEU B O 1
ATOM 8775 N N . GLY B 1 278 ? -10.859 -1.54 -20.156 1 98.44 278 GLY B N 1
ATOM 8776 C CA . GLY B 1 278 ? -9.539 -1.693 -20.734 1 98.44 278 GLY B CA 1
ATOM 8777 C C . GLY B 1 278 ? -8.656 -0.473 -20.547 1 98.44 278 GLY B C 1
ATOM 8778 O O . GLY B 1 278 ? -9.047 0.48 -19.875 1 98.44 278 GLY B O 1
ATOM 8779 N N . ALA B 1 279 ? -7.5 -0.542 -21.047 1 98.31 279 ALA B N 1
ATOM 8780 C CA . ALA B 1 279 ? -6.531 0.549 -21.031 1 98.31 279 ALA B CA 1
ATOM 8781 C C . ALA B 1 279 ? -5.688 0.54 -22.312 1 98.31 279 ALA B C 1
ATOM 8783 O O . ALA B 1 279 ? -5 -0.441 -22.594 1 98.31 279 ALA B O 1
ATOM 8784 N N . VAL B 1 280 ? -5.711 1.613 -23.047 1 97.94 280 VAL B N 1
ATOM 8785 C CA . VAL B 1 280 ? -4.945 1.708 -24.297 1 97.94 280 VAL B CA 1
ATOM 8786 C C . VAL B 1 280 ? -3.686 2.539 -24.062 1 97.94 280 VAL B C 1
ATOM 8788 O O . VAL B 1 280 ? -3.709 3.514 -23.297 1 97.94 280 VAL B O 1
ATOM 8791 N N . SER B 1 281 ? -2.629 2.141 -24.609 1 96.25 281 SER B N 1
ATOM 8792 C CA . SER B 1 281 ? -1.373 2.875 -24.484 1 96.25 281 SER B CA 1
ATOM 8793 C C . SER B 1 281 ? -1.388 4.133 -25.344 1 96.25 281 SER B C 1
ATOM 8795 O O . SER B 1 281 ? -1.817 4.098 -26.5 1 96.25 281 SER B O 1
ATOM 8797 N N . LYS B 1 282 ? -0.93 5.219 -24.859 1 93 282 LYS B N 1
ATOM 8798 C CA . LYS B 1 282 ? -0.844 6.465 -25.625 1 93 282 LYS B CA 1
ATOM 8799 C C . LYS B 1 282 ? 0.303 6.426 -26.625 1 93 282 LYS B C 1
ATOM 8801 O O . LYS B 1 282 ? 0.336 7.219 -27.562 1 93 282 LYS B O 1
ATOM 8806 N N . LYS B 1 283 ? 1.181 5.52 -26.391 1 88.5 283 LYS B N 1
ATOM 8807 C CA . LYS B 1 283 ? 2.338 5.395 -27.266 1 88.5 283 LYS B CA 1
ATOM 8808 C C . LYS B 1 283 ? 2.029 4.492 -28.469 1 88.5 283 LYS B C 1
ATOM 8810 O O . LYS B 1 283 ? 2.674 4.59 -29.5 1 88.5 283 LYS B O 1
ATOM 8815 N N . ASN B 1 284 ? 1.161 3.562 -28.172 1 82.56 284 ASN B N 1
ATOM 8816 C CA . ASN B 1 284 ? 0.799 2.639 -29.234 1 82.56 284 ASN B CA 1
ATOM 8817 C C . ASN B 1 284 ? -0.31 3.207 -30.109 1 82.56 284 ASN B C 1
ATOM 8819 O O . ASN B 1 284 ? -1.485 3.158 -29.75 1 82.56 284 ASN B O 1
ATOM 8823 N N . THR B 1 285 ? 0.001 3.561 -31.281 1 72.31 285 THR B N 1
ATOM 8824 C CA . THR B 1 285 ? -0.919 4.25 -32.188 1 72.31 285 THR B CA 1
ATOM 8825 C C . THR B 1 285 ? -1.964 3.281 -32.75 1 72.31 285 THR B C 1
ATOM 8827 O O . THR B 1 285 ? -2.992 3.707 -33.281 1 72.31 285 THR B O 1
ATOM 8830 N N . ASN B 1 286 ? -1.721 2.074 -32.5 1 75.31 286 ASN B N 1
ATOM 8831 C CA . ASN B 1 286 ? -2.662 1.098 -33.062 1 75.31 286 ASN B CA 1
ATOM 8832 C C . ASN B 1 286 ? -3.787 0.799 -32.062 1 75.31 286 ASN B C 1
ATOM 8834 O O . ASN B 1 286 ? -4.723 0.068 -32.375 1 75.31 286 ASN B O 1
ATOM 8838 N N . GLU B 1 287 ? -3.674 1.368 -30.969 1 84.38 287 GLU B N 1
ATOM 8839 C CA . GLU B 1 287 ? -4.684 1.197 -29.922 1 84.38 287 GLU B CA 1
ATOM 8840 C C . GLU B 1 287 ? -5.48 2.48 -29.703 1 84.38 287 GLU B C 1
ATOM 8842 O O . GLU B 1 287 ? -4.902 3.562 -29.594 1 84.38 287 GLU B O 1
ATOM 8847 N N . SER B 1 288 ? -6.777 2.439 -29.859 1 92.81 288 SER B N 1
ATOM 8848 C CA . SER B 1 288 ? -7.598 3.578 -29.453 1 92.81 288 SER B CA 1
ATOM 8849 C C . SER B 1 288 ? -8.875 3.123 -28.766 1 92.81 288 SER B C 1
ATOM 8851 O O . SER B 1 288 ? -9.406 2.051 -29.078 1 92.81 288 SER B O 1
ATOM 8853 N N . VAL B 1 289 ? -9.32 3.877 -27.891 1 97.06 289 VAL B N 1
ATOM 8854 C CA . VAL B 1 289 ? -10.547 3.605 -27.141 1 97.06 289 VAL B CA 1
ATOM 8855 C C . VAL B 1 289 ? -11.703 3.402 -28.125 1 97.06 289 VAL B C 1
ATOM 8857 O O . VAL B 1 289 ? -12.453 2.432 -28.016 1 97.06 289 VAL B O 1
ATOM 8860 N N . SER B 1 290 ? -11.797 4.293 -29.094 1 96.81 290 SER B N 1
ATOM 8861 C CA . SER B 1 290 ? -12.883 4.246 -30.062 1 96.81 290 SER B CA 1
ATOM 8862 C C . SER B 1 290 ? -12.852 2.945 -30.859 1 96.81 290 SER B C 1
ATOM 8864 O O . SER B 1 290 ? -13.891 2.303 -31.047 1 96.81 290 SER B O 1
ATOM 8866 N N . SER B 1 291 ? -11.648 2.557 -31.312 1 96.44 291 SER B N 1
ATOM 8867 C CA . SER B 1 291 ? -11.523 1.342 -32.094 1 96.44 291 SER B CA 1
ATOM 8868 C C . SER B 1 291 ? -11.938 0.11 -31.312 1 96.44 291 SER B C 1
ATOM 8870 O O . SER B 1 291 ? -12.625 -0.769 -31.828 1 96.44 291 SER B O 1
ATOM 8872 N N . LEU B 1 292 ? -11.547 0.008 -30.062 1 97.44 292 LEU B N 1
ATOM 8873 C CA . LEU B 1 292 ? -11.867 -1.154 -29.234 1 97.44 292 LEU B CA 1
ATOM 8874 C C . LEU B 1 292 ? -13.352 -1.186 -28.891 1 97.44 292 LEU B C 1
ATOM 8876 O O . LEU B 1 292 ? -13.977 -2.25 -28.906 1 97.44 292 LEU B O 1
ATOM 8880 N N . VAL B 1 293 ? -13.938 -0.045 -28.578 1 97.81 293 VAL B N 1
ATOM 8881 C CA . VAL B 1 293 ? -15.359 0.033 -28.234 1 97.81 293 VAL B CA 1
ATOM 8882 C C . VAL B 1 293 ? -16.203 -0.399 -29.438 1 97.81 293 VAL B C 1
ATOM 8884 O O . VAL B 1 293 ? -17.156 -1.157 -29.281 1 97.81 293 VAL B O 1
ATOM 8887 N N . LYS B 1 294 ? -15.836 0.058 -30.609 1 96.75 294 LYS B N 1
ATOM 8888 C CA . LYS B 1 294 ? -16.578 -0.273 -31.812 1 96.75 294 LYS B CA 1
ATOM 8889 C C . LYS B 1 294 ? -16.406 -1.742 -32.188 1 96.75 294 LYS B C 1
ATOM 8891 O O . LYS B 1 294 ? -17.328 -2.379 -32.688 1 96.75 294 LYS B O 1
ATOM 8896 N N . LYS B 1 295 ? -15.234 -2.244 -31.938 1 97.12 295 LYS B N 1
ATOM 8897 C CA . LYS B 1 295 ? -14.93 -3.629 -32.281 1 97.12 295 LYS B CA 1
ATOM 8898 C C . LYS B 1 295 ? -15.812 -4.598 -31.5 1 97.12 295 LYS B C 1
ATOM 8900 O O . LYS B 1 295 ? -16.234 -5.629 -32.031 1 97.12 295 LYS B O 1
ATOM 8905 N N . TYR B 1 296 ? -16.125 -4.309 -30.266 1 98.06 296 TYR B N 1
ATOM 8906 C CA . TYR B 1 296 ? -16.828 -5.238 -29.391 1 98.06 296 TYR B CA 1
ATOM 8907 C C . TYR B 1 296 ? -18.219 -4.707 -29.047 1 98.06 296 TYR B C 1
ATOM 8909 O O . TYR B 1 296 ? -18.672 -4.832 -27.906 1 98.06 296 TYR B O 1
ATOM 8917 N N . GLN B 1 297 ? -18.938 -4.227 -29.984 1 95.25 297 GLN B N 1
ATOM 8918 C CA . GLN B 1 297 ? -20.203 -3.541 -29.75 1 95.25 297 GLN B CA 1
ATOM 8919 C C . GLN B 1 297 ? -21.391 -4.5 -29.906 1 95.25 297 GLN B C 1
ATOM 8921 O O . GLN B 1 297 ? -22.5 -4.207 -29.438 1 95.25 297 GLN B O 1
ATOM 8926 N N . THR B 1 298 ? -21.172 -5.641 -30.516 1 97.62 298 THR B N 1
ATOM 8927 C CA . THR B 1 298 ? -22.281 -6.539 -30.781 1 97.62 298 THR B CA 1
ATOM 8928 C C . THR B 1 298 ? -22.062 -7.898 -30.125 1 97.62 298 THR B C 1
ATOM 8930 O O . THR B 1 298 ? -20.922 -8.305 -29.906 1 97.62 298 THR B O 1
ATOM 8933 N N . VAL B 1 299 ? -23.141 -8.531 -29.875 1 98.25 299 VAL B N 1
ATOM 8934 C CA . VAL B 1 299 ? -23.109 -9.859 -29.281 1 98.25 299 VAL B CA 1
ATOM 8935 C C . VAL B 1 299 ? -22.328 -10.812 -30.188 1 98.25 299 VAL B C 1
ATOM 8937 O O . VAL B 1 299 ? -21.547 -11.641 -29.688 1 98.25 299 VAL B O 1
ATOM 8940 N N . GLU B 1 300 ? -22.484 -10.672 -31.453 1 98.31 300 GLU B N 1
ATOM 8941 C CA . GLU B 1 300 ? -21.812 -11.539 -32.438 1 98.31 300 GLU B CA 1
ATOM 8942 C C . GLU B 1 300 ? -20.297 -11.398 -32.344 1 98.31 300 GLU B C 1
ATOM 8944 O O . GLU B 1 300 ? -19.578 -12.398 -32.281 1 98.31 300 GLU B O 1
ATOM 8949 N N . LYS B 1 301 ? -19.828 -10.195 -32.312 1 98.44 301 LYS B N 1
ATOM 8950 C CA . LYS B 1 301 ? -18.391 -9.945 -32.25 1 98.44 301 LYS B CA 1
ATOM 8951 C C . LYS B 1 301 ? -17.812 -10.453 -30.938 1 98.44 301 LYS B C 1
ATOM 8953 O O . LYS B 1 301 ? -16.688 -10.953 -30.906 1 98.44 301 LYS B O 1
ATOM 8958 N N . VAL B 1 302 ? -18.516 -10.266 -29.906 1 98.75 302 VAL B N 1
ATOM 8959 C CA . VAL B 1 302 ? -18.062 -10.719 -28.578 1 98.75 302 VAL B CA 1
ATOM 8960 C C . VAL B 1 302 ? -18.047 -12.242 -28.547 1 98.75 302 VAL B C 1
ATOM 8962 O O . VAL B 1 302 ? -17.109 -12.836 -28 1 98.75 302 VAL B O 1
ATOM 8965 N N . ASP B 1 303 ? -19.062 -12.891 -29.078 1 98.69 303 ASP B N 1
ATOM 8966 C CA . ASP B 1 303 ? -19.094 -14.352 -29.125 1 98.69 303 ASP B CA 1
ATOM 8967 C C . ASP B 1 303 ? -17.938 -14.891 -29.969 1 98.69 303 ASP B C 1
ATOM 8969 O O . ASP B 1 303 ? -17.344 -15.922 -29.625 1 98.69 303 ASP B O 1
ATOM 8973 N N . GLU B 1 304 ? -17.672 -14.188 -31.016 1 98.69 304 GLU B N 1
ATOM 8974 C CA . GLU B 1 304 ? -16.531 -14.57 -31.844 1 98.69 304 GLU B CA 1
ATOM 8975 C C . GLU B 1 304 ? -15.219 -14.469 -31.062 1 98.69 304 GLU B C 1
ATOM 8977 O O . GLU B 1 304 ? -14.375 -15.359 -31.141 1 98.69 304 GLU B O 1
ATOM 8982 N N . GLU B 1 305 ? -15.062 -13.359 -30.375 1 98.75 305 GLU B N 1
ATOM 8983 C CA . GLU B 1 305 ? -13.852 -13.172 -29.578 1 98.75 305 GLU B CA 1
ATOM 8984 C C . GLU B 1 305 ? -13.742 -14.234 -28.484 1 98.75 305 GLU B C 1
ATOM 8986 O O . GLU B 1 305 ? -12.648 -14.734 -28.203 1 98.75 305 GLU B O 1
ATOM 8991 N N . PHE B 1 306 ? -14.906 -14.523 -27.922 1 98.75 306 PHE B N 1
ATOM 8992 C CA . PHE B 1 306 ? -14.93 -15.555 -26.891 1 98.75 306 PHE B CA 1
ATOM 8993 C C . PHE B 1 306 ? -14.484 -16.906 -27.453 1 98.75 306 PHE B C 1
ATOM 8995 O O . PHE B 1 306 ? -13.727 -17.625 -26.797 1 98.75 306 PHE B O 1
ATOM 9002 N N . GLU B 1 307 ? -14.898 -17.203 -28.547 1 98.62 307 GLU B N 1
ATOM 9003 C CA . GLU B 1 307 ? -14.492 -18.453 -29.203 1 98.62 307 GLU B CA 1
ATOM 9004 C C . GLU B 1 307 ? -13 -18.438 -29.516 1 98.62 307 GLU B C 1
ATOM 9006 O O . GLU B 1 307 ? -12.336 -19.469 -29.438 1 98.62 307 GLU B O 1
ATOM 9011 N N . LYS B 1 308 ? -12.508 -17.297 -29.938 1 98.69 308 LYS B N 1
ATOM 9012 C CA . LYS B 1 308 ? -11.07 -17.188 -30.188 1 98.69 308 LYS B CA 1
ATOM 9013 C C . LYS B 1 308 ? -10.266 -17.484 -28.938 1 98.69 308 LYS B C 1
ATOM 9015 O O . LYS B 1 308 ? -9.219 -18.125 -29 1 98.69 308 LYS B O 1
ATOM 9020 N N . VAL B 1 309 ? -10.703 -16.984 -27.828 1 98.75 309 VAL B N 1
ATOM 9021 C CA . VAL B 1 309 ? -10.039 -17.234 -26.547 1 98.75 309 VAL B CA 1
ATOM 9022 C C . VAL B 1 309 ? -10.086 -18.719 -26.219 1 98.75 309 VAL B C 1
ATOM 9024 O O . VAL B 1 309 ? -9.07 -19.312 -25.844 1 98.75 309 VAL B O 1
ATOM 9027 N N . LYS B 1 310 ? -11.242 -19.344 -26.344 1 98.38 310 LYS B N 1
ATOM 9028 C CA . LYS B 1 310 ? -11.383 -20.766 -26.078 1 98.38 310 LYS B CA 1
ATOM 9029 C C . LYS B 1 310 ? -10.484 -21.594 -27 1 98.38 310 LYS B C 1
ATOM 9031 O O . LYS B 1 310 ? -9.844 -22.547 -26.562 1 98.38 310 LYS B O 1
ATOM 9036 N N . ASP B 1 311 ? -10.438 -21.172 -28.281 1 98.19 311 ASP B N 1
ATOM 9037 C CA . ASP B 1 311 ? -9.617 -21.875 -29.266 1 98.19 311 ASP B CA 1
ATOM 9038 C C . ASP B 1 311 ? -8.133 -21.75 -28.922 1 98.19 311 ASP B C 1
ATOM 9040 O O . ASP B 1 311 ? -7.375 -22.719 -29.078 1 98.19 311 ASP B O 1
ATOM 9044 N N . MET B 1 312 ? -7.766 -20.594 -28.562 1 98 312 MET B N 1
ATOM 9045 C CA . MET B 1 312 ? -6.371 -20.391 -28.188 1 98 312 MET B CA 1
ATOM 9046 C C . MET B 1 312 ? -5.957 -21.328 -27.062 1 98 312 MET B C 1
ATOM 9048 O O . MET B 1 312 ? -4.914 -21.984 -27.141 1 98 312 MET B O 1
ATOM 9052 N N . TRP B 1 313 ? -6.734 -21.406 -26.031 1 98.25 313 TRP B N 1
ATOM 9053 C CA . TRP B 1 313 ? -6.418 -22.281 -24.906 1 98.25 313 TRP B CA 1
ATOM 9054 C C . TRP B 1 313 ? -6.504 -23.75 -25.312 1 98.25 313 TRP B C 1
ATOM 9056 O O . TRP B 1 313 ? -5.668 -24.562 -24.906 1 98.25 313 TRP B O 1
ATOM 9066 N N . ARG B 1 314 ? -7.543 -24.094 -26.094 1 97.31 314 ARG B N 1
ATOM 9067 C CA . ARG B 1 314 ? -7.668 -25.469 -26.578 1 97.31 314 ARG B CA 1
ATOM 9068 C C . ARG B 1 314 ? -6.426 -25.875 -27.359 1 97.31 314 ARG B C 1
ATOM 9070 O O . ARG B 1 314 ? -5.902 -26.984 -27.156 1 97.31 314 ARG B O 1
ATOM 9077 N N . GLU B 1 315 ? -6.012 -25.016 -28.188 1 97.06 315 GLU B N 1
ATOM 9078 C CA . GLU B 1 315 ? -4.832 -25.312 -29 1 97.06 315 GLU B CA 1
ATOM 9079 C C . GLU B 1 315 ? -3.59 -25.469 -28.125 1 97.06 315 GLU B C 1
ATOM 9081 O O . GLU B 1 315 ? -2.826 -26.422 -28.297 1 97.06 315 GLU B O 1
ATOM 9086 N N . MET B 1 316 ? -3.369 -24.656 -27.266 1 96.62 316 MET B N 1
ATOM 9087 C CA . MET B 1 316 ? -2.188 -24.688 -26.406 1 96.62 316 MET B CA 1
ATOM 9088 C C . MET B 1 316 ? -2.199 -25.922 -25.516 1 96.62 316 MET B C 1
ATOM 9090 O O . MET B 1 316 ? -1.185 -26.609 -25.391 1 96.62 316 MET B O 1
ATOM 9094 N N . LEU B 1 317 ? -3.359 -26.234 -24.953 1 97.44 317 LEU B N 1
ATOM 9095 C CA . LEU B 1 317 ? -3.455 -27.281 -23.953 1 97.44 317 LEU B CA 1
ATOM 9096 C C . LEU B 1 317 ? -3.496 -28.656 -24.609 1 97.44 317 LEU B C 1
ATOM 9098 O O . LEU B 1 317 ? -3.203 -29.672 -23.953 1 97.44 317 LEU B O 1
ATOM 9102 N N . SER B 1 318 ? -3.811 -28.719 -25.906 1 96.44 318 SER B N 1
ATOM 9103 C CA . SER B 1 318 ? -3.961 -29.984 -26.609 1 96.44 318 SER B CA 1
ATOM 9104 C C . SER B 1 318 ? -2.609 -30.547 -27.047 1 96.44 318 SER B C 1
ATOM 9106 O O . SER B 1 318 ? -2.518 -31.688 -27.484 1 96.44 318 SER B O 1
ATOM 9108 N N . LYS B 1 319 ? -1.581 -29.797 -26.906 1 96.88 319 LYS B N 1
ATOM 9109 C CA . LYS B 1 319 ? -0.263 -30.203 -27.375 1 96.88 319 LYS B CA 1
ATOM 9110 C C . LYS B 1 319 ? 0.275 -31.375 -26.562 1 96.88 319 LYS B C 1
ATOM 9112 O O . LYS B 1 319 ? 1.172 -32.094 -27.016 1 96.88 319 LYS B O 1
ATOM 9117 N N . PHE B 1 320 ? -0.174 -31.562 -25.438 1 98.19 320 PHE B N 1
ATOM 9118 C CA . PHE B 1 320 ? 0.147 -32.688 -24.562 1 98.19 320 PHE B CA 1
ATOM 9119 C C . PHE B 1 320 ? -1.104 -33.188 -23.844 1 98.19 320 PHE B C 1
ATOM 9121 O O . PHE B 1 320 ? -1.719 -32.469 -23.062 1 98.19 320 PHE B O 1
ATOM 9128 N N . ILE B 1 321 ? -1.506 -34.406 -24.047 1 98.38 321 ILE B N 1
ATOM 9129 C CA . ILE B 1 321 ? -2.73 -34.969 -23.5 1 98.38 321 ILE B CA 1
ATOM 9130 C C . ILE B 1 321 ? -2.455 -36.375 -22.969 1 98.38 321 ILE B C 1
ATOM 9132 O O . ILE B 1 321 ? -1.728 -37.156 -23.609 1 98.38 321 ILE B O 1
ATOM 9136 N N . VAL B 1 322 ? -3.023 -36.688 -21.875 1 98.62 322 VAL B N 1
ATOM 9137 C CA . VAL B 1 322 ? -2.896 -38.031 -21.312 1 98.62 322 VAL B CA 1
ATOM 9138 C C . VAL B 1 322 ? -4.281 -38.656 -21.109 1 98.62 322 VAL B C 1
ATOM 9140 O O . VAL B 1 322 ? -5.266 -37.938 -20.953 1 98.62 322 VAL B O 1
ATOM 9143 N N . GLU B 1 323 ? -4.445 -39.844 -21.141 1 98.56 323 GLU B N 1
ATOM 9144 C CA . GLU B 1 323 ? -5.59 -40.656 -20.75 1 98.56 323 GLU B CA 1
ATOM 9145 C C . GLU B 1 323 ? -5.164 -41.781 -19.828 1 98.56 323 GLU B C 1
ATOM 9147 O O . GLU B 1 323 ? -4.465 -42.719 -20.25 1 98.56 323 GLU B O 1
ATOM 9152 N N . THR B 1 324 ? -5.512 -41.75 -18.641 1 98.5 324 THR B N 1
ATOM 9153 C CA . THR B 1 324 ? -5.184 -42.75 -17.625 1 98.5 324 THR B CA 1
ATOM 9154 C C . THR B 1 324 ? -6.441 -43.219 -16.906 1 98.5 324 THR B C 1
ATOM 9156 O O . THR B 1 324 ? -7.508 -42.625 -17.047 1 98.5 324 THR B O 1
ATOM 9159 N N . PRO B 1 325 ? -6.34 -44.25 -16.094 1 97.88 325 PRO B N 1
ATOM 9160 C CA . PRO B 1 325 ? -7.492 -44.719 -15.305 1 97.88 325 PRO B CA 1
ATOM 9161 C C . PRO B 1 325 ? -7.906 -43.719 -14.234 1 97.88 325 PRO B C 1
ATOM 9163 O O . PRO B 1 325 ? -9.008 -43.812 -13.688 1 97.88 325 PRO B O 1
ATOM 9166 N N . ASP B 1 326 ? -7.078 -42.781 -13.875 1 98.25 326 ASP B N 1
ATOM 9167 C CA . ASP B 1 326 ? -7.387 -41.781 -12.867 1 98.25 326 ASP B CA 1
ATOM 9168 C C . ASP B 1 326 ? -7.82 -40.469 -13.516 1 98.25 326 ASP B C 1
ATOM 9170 O O . ASP B 1 326 ? -6.977 -39.688 -13.961 1 98.25 326 ASP B O 1
ATOM 9174 N N . LYS B 1 327 ? -9.062 -40.062 -13.43 1 98.06 327 LYS B N 1
ATOM 9175 C CA . LYS B 1 327 ? -9.633 -38.906 -14.094 1 98.06 327 LYS B CA 1
ATOM 9176 C C . LYS B 1 327 ? -9.078 -37.625 -13.5 1 98.06 327 LYS B C 1
ATOM 9178 O O . LYS B 1 327 ? -8.914 -36.625 -14.211 1 98.06 327 LYS B O 1
ATOM 9183 N N . ALA B 1 328 ? -8.82 -37.594 -12.203 1 98.5 328 ALA B N 1
ATOM 9184 C CA . ALA B 1 328 ? -8.266 -36.406 -11.57 1 98.5 328 ALA B CA 1
ATOM 9185 C C . ALA B 1 328 ? -6.918 -36.031 -12.188 1 98.5 328 ALA B C 1
ATOM 9187 O O . ALA B 1 328 ? -6.648 -34.875 -12.453 1 98.5 328 ALA B O 1
ATOM 9188 N N . LEU B 1 329 ? -6.082 -37.031 -12.344 1 98.62 329 LEU B N 1
ATOM 9189 C CA . LEU B 1 329 ? -4.785 -36.812 -12.977 1 98.62 329 LEU B CA 1
ATOM 9190 C C . LEU B 1 329 ? -4.953 -36.25 -14.383 1 98.62 329 LEU B C 1
ATOM 9192 O O . LEU B 1 329 ? -4.23 -35.344 -14.781 1 98.62 329 LEU B O 1
ATOM 9196 N N . ASN B 1 330 ? -5.918 -36.844 -15.156 1 98.69 330 ASN B N 1
ATOM 9197 C CA . ASN B 1 330 ? -6.203 -36.344 -16.5 1 98.69 330 ASN B CA 1
ATOM 9198 C C . ASN B 1 330 ? -6.59 -34.875 -16.5 1 98.69 330 ASN B C 1
ATOM 9200 O O . ASN B 1 330 ? -6.07 -34.094 -17.297 1 98.69 330 ASN B O 1
ATOM 9204 N N . PHE B 1 331 ? -7.516 -34.5 -15.602 1 98.62 331 PHE B N 1
ATOM 9205 C CA . PHE B 1 331 ? -7.992 -33.125 -15.539 1 98.62 331 PHE B CA 1
ATOM 9206 C C . PHE B 1 331 ? -6.84 -32.156 -15.234 1 98.62 331 PHE B C 1
ATOM 9208 O O . PHE B 1 331 ? -6.73 -31.094 -15.852 1 98.62 331 PHE B O 1
ATOM 9215 N N . MET B 1 332 ? -5.969 -32.5 -14.297 1 98.5 332 MET B N 1
ATOM 9216 C CA . MET B 1 332 ? -4.863 -31.656 -13.867 1 98.5 332 MET B CA 1
ATOM 9217 C C . MET B 1 332 ? -3.846 -31.484 -14.984 1 98.5 332 MET B C 1
ATOM 9219 O O . MET B 1 332 ? -3.451 -30.359 -15.297 1 98.5 332 MET B O 1
ATOM 9223 N N . LEU B 1 333 ? -3.381 -32.531 -15.609 1 98.62 333 LEU B N 1
ATOM 9224 C CA . LEU B 1 333 ? -2.305 -32.469 -16.594 1 98.62 333 LEU B CA 1
ATOM 9225 C C . LEU B 1 333 ? -2.797 -31.891 -17.906 1 98.62 333 LEU B C 1
ATOM 9227 O O . LEU B 1 333 ? -2.064 -31.156 -18.578 1 98.62 333 LEU B O 1
ATOM 9231 N N . ASN B 1 334 ? -4.027 -32.281 -18.281 1 98.62 334 ASN B N 1
ATOM 9232 C CA . ASN B 1 334 ? -4.531 -31.891 -19.594 1 98.62 334 ASN B CA 1
ATOM 9233 C C . ASN B 1 334 ? -4.941 -30.422 -19.609 1 98.62 334 ASN B C 1
ATOM 9235 O O . ASN B 1 334 ? -4.902 -29.766 -20.656 1 98.62 334 ASN B O 1
ATOM 9239 N N . ASN B 1 335 ? -5.316 -29.906 -18.406 1 98 335 ASN B N 1
ATOM 9240 C CA . ASN B 1 335 ? -5.898 -28.562 -18.438 1 98 335 ASN B CA 1
ATOM 9241 C C . ASN B 1 335 ? -5.309 -27.672 -17.359 1 98 335 ASN B C 1
ATOM 9243 O O . ASN B 1 335 ? -4.566 -26.734 -17.656 1 98 335 ASN B O 1
ATOM 9247 N N . TRP B 1 336 ? -5.465 -27.922 -16.156 1 98.62 336 TRP B N 1
ATOM 9248 C CA . TRP B 1 336 ? -5.445 -26.922 -15.078 1 98.62 336 TRP B CA 1
ATOM 9249 C C . TRP B 1 336 ? -4.016 -26.578 -14.695 1 98.62 336 TRP B C 1
ATOM 9251 O O . TRP B 1 336 ? -3.715 -25.422 -14.398 1 98.62 336 TRP B O 1
ATOM 9261 N N . LEU B 1 337 ? -3.109 -27.562 -14.625 1 98.69 337 LEU B N 1
ATOM 9262 C CA . LEU B 1 337 ? -1.729 -27.25 -14.266 1 98.69 337 LEU B CA 1
ATOM 9263 C C . LEU B 1 337 ? -1.084 -26.344 -15.305 1 98.69 337 LEU B C 1
ATOM 9265 O O . LEU B 1 337 ? -0.383 -25.391 -14.961 1 98.69 337 LEU B O 1
ATOM 9269 N N . LYS B 1 338 ? -1.305 -26.656 -16.609 1 98.31 338 LYS B N 1
ATOM 9270 C CA . LYS B 1 338 ? -0.782 -25.812 -17.688 1 98.31 338 LYS B CA 1
ATOM 9271 C C . LYS B 1 338 ? -1.389 -24.422 -17.625 1 98.31 338 LYS B C 1
ATOM 9273 O O . LYS B 1 338 ? -0.673 -23.422 -17.719 1 98.31 338 LYS B O 1
ATOM 9278 N N . TYR B 1 339 ? -2.689 -24.375 -17.375 1 98.38 339 TYR B N 1
ATOM 9279 C CA . TYR B 1 339 ? -3.391 -23.109 -17.297 1 98.38 339 TYR B CA 1
ATOM 9280 C C . TYR B 1 339 ? -2.859 -22.25 -16.156 1 98.38 339 TYR B C 1
ATOM 9282 O O . TYR B 1 339 ? -2.562 -21.078 -16.328 1 98.38 339 TYR B O 1
ATOM 9290 N N . GLN B 1 340 ? -2.744 -22.828 -14.969 1 98.19 340 GLN B N 1
ATOM 9291 C CA . GLN B 1 340 ? -2.244 -22.125 -13.797 1 98.19 340 GLN B CA 1
ATOM 9292 C C . GLN B 1 340 ? -0.84 -21.578 -14.039 1 98.19 340 GLN B C 1
ATOM 9294 O O . GLN B 1 340 ? -0.547 -20.438 -13.703 1 98.19 340 GLN B O 1
ATOM 9299 N N . ALA B 1 341 ? 0.037 -22.375 -14.602 1 98.19 341 ALA B N 1
ATOM 9300 C CA . ALA B 1 341 ? 1.421 -21.984 -14.836 1 98.19 341 ALA B CA 1
ATOM 9301 C C . ALA B 1 341 ? 1.496 -20.828 -15.828 1 98.19 341 ALA B C 1
ATOM 9303 O O . ALA B 1 341 ? 2.291 -19.891 -15.656 1 98.19 341 ALA B O 1
ATOM 9304 N N . ILE B 1 342 ? 0.67 -20.891 -16.844 1 97.94 342 ILE B N 1
ATOM 9305 C CA . ILE B 1 342 ? 0.757 -19.906 -17.922 1 97.94 342 ILE B CA 1
ATOM 9306 C C . ILE B 1 342 ? 0.019 -18.641 -17.516 1 97.94 342 ILE B C 1
ATOM 9308 O O . ILE B 1 342 ? 0.627 -17.562 -17.391 1 97.94 342 ILE B O 1
ATOM 9312 N N . SER B 1 343 ? -1.241 -18.734 -17.172 1 97.81 343 SER B N 1
ATOM 9313 C CA . SER B 1 343 ? -2.061 -17.547 -16.891 1 97.81 343 SER B CA 1
ATOM 9314 C C . SER B 1 343 ? -1.676 -16.906 -15.562 1 97.81 343 SER B C 1
ATOM 9316 O O . SER B 1 343 ? -1.603 -15.68 -15.461 1 97.81 343 SER B O 1
ATOM 9318 N N . GLY B 1 344 ? -1.46 -17.719 -14.578 1 96.38 344 GLY B N 1
ATOM 9319 C CA . GLY B 1 344 ? -1.203 -17.219 -13.242 1 96.38 344 GLY B CA 1
ATOM 9320 C C . GLY B 1 344 ? 0.226 -16.75 -13.039 1 96.38 344 GLY B C 1
ATOM 9321 O O . GLY B 1 344 ? 0.459 -15.641 -12.547 1 96.38 344 GLY B O 1
ATOM 9322 N N . ARG B 1 345 ? 1.201 -17.484 -13.516 1 96.25 345 ARG B N 1
ATOM 9323 C CA . ARG B 1 345 ? 2.59 -17.25 -13.141 1 96.25 345 ARG B CA 1
ATOM 9324 C C . ARG B 1 345 ? 3.357 -16.578 -14.273 1 96.25 345 ARG B C 1
ATOM 9326 O O . ARG B 1 345 ? 4.168 -15.672 -14.031 1 96.25 345 ARG B O 1
ATOM 9333 N N . LEU B 1 346 ? 3.207 -17.016 -15.453 1 97.06 346 LEU B N 1
ATOM 9334 C CA . LEU B 1 346 ? 4.008 -16.484 -16.547 1 97.06 346 LEU B CA 1
ATOM 9335 C C . LEU B 1 346 ? 3.4 -15.203 -17.094 1 97.06 346 LEU B C 1
ATOM 9337 O O . LEU B 1 346 ? 4.102 -14.203 -17.281 1 97.06 346 LEU B O 1
ATOM 9341 N N . TRP B 1 347 ? 2.082 -15.219 -17.297 1 96.88 347 TRP B N 1
ATOM 9342 C CA . TRP B 1 347 ? 1.424 -14.062 -17.906 1 96.88 347 TRP B CA 1
ATOM 9343 C C . TRP B 1 347 ? 0.992 -13.07 -16.828 1 96.88 347 TRP B C 1
ATOM 9345 O O . TRP B 1 347 ? 1.354 -11.891 -16.891 1 96.88 347 TRP B O 1
ATOM 9355 N N . GLY B 1 348 ? 0.252 -13.492 -15.82 1 96.38 348 GLY B N 1
ATOM 9356 C CA . GLY B 1 348 ? -0.321 -12.594 -14.828 1 96.38 348 GLY B CA 1
ATOM 9357 C C . GLY B 1 348 ? 0.658 -12.219 -13.727 1 96.38 348 GLY B C 1
ATOM 9358 O O . GLY B 1 348 ? 0.699 -11.062 -13.297 1 96.38 348 GLY B O 1
ATOM 9359 N N . ARG B 1 349 ? 1.454 -13.188 -13.227 1 96.75 349 ARG B N 1
ATOM 9360 C CA . ARG B 1 349 ? 2.32 -13.047 -12.062 1 96.75 349 ARG B CA 1
ATOM 9361 C C . ARG B 1 349 ? 1.576 -12.391 -10.906 1 96.75 349 ARG B C 1
ATOM 9363 O O . ARG B 1 349 ? 2.051 -11.398 -10.336 1 96.75 349 ARG B O 1
ATOM 9370 N N . SER B 1 350 ? 0.352 -12.914 -10.664 1 95.38 350 SER B N 1
ATOM 9371 C CA . SER B 1 350 ? -0.501 -12.336 -9.633 1 95.38 350 SER B CA 1
ATOM 9372 C C . SER B 1 350 ? -1.537 -13.344 -9.141 1 95.38 350 SER B C 1
ATOM 9374 O O . SER B 1 350 ? -1.87 -14.297 -9.852 1 95.38 350 SER B O 1
ATOM 9376 N N . ALA B 1 351 ? -2.01 -13.141 -7.902 1 96.12 351 ALA B N 1
ATOM 9377 C CA . ALA B 1 351 ? -3.066 -13.922 -7.266 1 96.12 351 ALA B CA 1
ATOM 9378 C C . ALA B 1 351 ? -3.586 -13.227 -6.012 1 96.12 351 ALA B C 1
ATOM 9380 O O . ALA B 1 351 ? -3.363 -12.031 -5.82 1 96.12 351 ALA B O 1
ATOM 9381 N N . TYR B 1 352 ? -4.34 -13.93 -5.121 1 94.62 352 TYR B N 1
ATOM 9382 C CA . TYR B 1 352 ? -4.988 -13.336 -3.959 1 94.62 352 TYR B CA 1
ATOM 9383 C C . TYR B 1 352 ? -4.039 -13.281 -2.77 1 94.62 352 TYR B C 1
ATOM 9385 O O . TYR B 1 352 ? -4.059 -12.328 -1.988 1 94.62 352 TYR B O 1
ATOM 9393 N N . TYR B 1 353 ? -3.254 -14.352 -2.625 1 94.75 353 TYR B N 1
ATOM 9394 C CA . TYR B 1 353 ? -2.35 -14.383 -1.481 1 94.75 353 TYR B CA 1
ATOM 9395 C C . TYR B 1 353 ? -1.115 -13.531 -1.734 1 94.75 353 TYR B C 1
ATOM 9397 O O . TYR B 1 353 ? -0.479 -13.055 -0.792 1 94.75 353 TYR B O 1
ATOM 9405 N N . GLN B 1 354 ? -0.862 -13.375 -3.051 1 92.62 354 GLN B N 1
ATOM 9406 C CA . GLN B 1 354 ? 0.283 -12.594 -3.51 1 92.62 354 GLN B CA 1
ATOM 9407 C C . GLN B 1 354 ? -0.029 -11.883 -4.82 1 92.62 354 GLN B C 1
ATOM 9409 O O . GLN B 1 354 ? -0.38 -12.516 -5.816 1 92.62 354 GLN B O 1
ATOM 9414 N N . THR B 1 355 ? 0.037 -10.57 -4.863 1 89.38 355 THR B N 1
ATOM 9415 C CA . THR B 1 355 ? -0.366 -9.812 -6.043 1 89.38 355 THR B CA 1
ATOM 9416 C C . THR B 1 355 ? 0.797 -9.68 -7.02 1 89.38 355 THR B C 1
ATOM 9418 O O . THR B 1 355 ? 0.597 -9.703 -8.234 1 89.38 355 THR B O 1
ATOM 9421 N N . GLY B 1 356 ? 2.023 -9.523 -6.559 1 90.12 356 GLY B N 1
ATOM 9422 C CA . GLY B 1 356 ? 3.262 -9.586 -7.32 1 90.12 356 GLY B CA 1
ATOM 9423 C C . GLY B 1 356 ? 3.279 -8.648 -8.508 1 90.12 356 GLY B C 1
ATOM 9424 O O . GLY B 1 356 ? 2.984 -7.457 -8.375 1 90.12 356 GLY B O 1
ATOM 9425 N N . GLY B 1 357 ? 3.779 -9.062 -9.766 1 91.31 357 GLY B N 1
ATOM 9426 C CA . GLY B 1 357 ? 3.93 -8.305 -11 1 91.31 357 GLY B CA 1
ATOM 9427 C C . GLY B 1 357 ? 5.355 -8.289 -11.516 1 91.31 357 GLY B C 1
ATOM 9428 O O . GLY B 1 357 ? 5.586 -8.039 -12.703 1 91.31 357 GLY B O 1
ATOM 9429 N N . ALA B 1 358 ? 6.297 -8.664 -10.75 1 95.19 358 ALA B N 1
ATOM 9430 C CA . ALA B 1 358 ? 7.707 -8.641 -11.125 1 95.19 358 ALA B CA 1
ATOM 9431 C C . ALA B 1 358 ? 8.133 -9.969 -11.75 1 95.19 358 ALA B C 1
ATOM 9433 O O . ALA B 1 358 ? 7.426 -10.969 -11.625 1 95.19 358 ALA B O 1
ATOM 9434 N N . TYR B 1 359 ? 9.266 -9.914 -12.422 1 97.06 359 TYR B N 1
ATOM 9435 C CA . TYR B 1 359 ? 9.922 -11.133 -12.883 1 97.06 359 TYR B CA 1
ATOM 9436 C C . TYR B 1 359 ? 10.945 -11.617 -11.859 1 97.06 359 TYR B C 1
ATOM 9438 O O . TYR B 1 359 ? 11.875 -10.891 -11.508 1 97.06 359 TYR B O 1
ATOM 9446 N N . GLY B 1 360 ? 10.672 -12.773 -11.344 1 96.75 360 GLY B N 1
ATOM 9447 C CA . GLY B 1 360 ? 11.734 -13.438 -10.609 1 96.75 360 GLY B CA 1
ATOM 9448 C C . GLY B 1 360 ? 12.695 -14.195 -11.508 1 96.75 360 GLY B C 1
ATOM 9449 O O . GLY B 1 360 ? 12.273 -14.977 -12.359 1 96.75 360 GLY B O 1
ATOM 9450 N N . PHE B 1 361 ? 13.961 -13.953 -11.328 1 97.81 361 PHE B N 1
ATOM 9451 C CA . PHE B 1 361 ? 14.93 -14.57 -12.227 1 97.81 361 PHE B CA 1
ATOM 9452 C C . PHE B 1 361 ? 14.805 -16.094 -12.203 1 97.81 361 PHE B C 1
ATOM 9454 O O . PHE B 1 361 ? 14.562 -16.719 -13.234 1 97.81 361 PHE B O 1
ATOM 9461 N N . ARG B 1 362 ? 14.953 -16.703 -11.039 1 97.44 362 ARG B N 1
ATOM 9462 C CA . ARG B 1 362 ? 14.836 -18.141 -10.867 1 97.44 362 ARG B CA 1
ATOM 9463 C C . ARG B 1 362 ? 13.414 -18.609 -11.18 1 97.44 362 ARG B C 1
ATOM 9465 O O . ARG B 1 362 ? 13.234 -19.609 -11.883 1 97.44 362 ARG B O 1
ATOM 9472 N N . ASP B 1 363 ? 12.438 -17.906 -10.703 1 96.19 363 ASP B N 1
ATOM 9473 C CA . ASP B 1 363 ? 11.047 -18.359 -10.703 1 96.19 363 ASP B CA 1
ATOM 9474 C C . ASP B 1 363 ? 10.5 -18.453 -12.133 1 96.19 363 ASP B C 1
ATOM 9476 O O . ASP B 1 363 ? 9.977 -19.484 -12.531 1 96.19 363 ASP B O 1
ATOM 9480 N N . GLN B 1 364 ? 10.703 -17.438 -12.906 1 96.69 364 GLN B N 1
ATOM 9481 C CA . GLN B 1 364 ? 10.125 -17.406 -14.242 1 96.69 364 GLN B CA 1
ATOM 9482 C C . GLN B 1 364 ? 10.844 -18.391 -15.172 1 96.69 364 GLN B C 1
ATOM 9484 O O . GLN B 1 364 ? 10.242 -18.938 -16.094 1 96.69 364 GLN B O 1
ATOM 9489 N N . LEU B 1 365 ? 12.133 -18.547 -14.93 1 98.12 365 LEU B N 1
ATOM 9490 C CA . LEU B 1 365 ? 12.836 -19.578 -15.703 1 98.12 365 LEU B CA 1
ATOM 9491 C C . LEU B 1 365 ? 12.281 -20.969 -15.391 1 98.12 365 LEU B C 1
ATOM 9493 O O . LEU B 1 365 ? 11.953 -21.719 -16.312 1 98.12 365 LEU B O 1
ATOM 9497 N N . GLN B 1 366 ? 12.148 -21.297 -14.148 1 97.81 366 GLN B N 1
ATOM 9498 C CA . GLN B 1 366 ? 11.586 -22.594 -13.781 1 97.81 366 GLN B CA 1
ATOM 9499 C C . GLN B 1 366 ? 10.172 -22.766 -14.336 1 97.81 366 GLN B C 1
ATOM 9501 O O . GLN B 1 366 ? 9.836 -23.812 -14.875 1 97.81 366 GLN B O 1
ATOM 9506 N N . ASP B 1 367 ? 9.352 -21.766 -14.188 1 97.94 367 ASP B N 1
ATOM 9507 C CA . ASP B 1 367 ? 7.957 -21.844 -14.617 1 97.94 367 ASP B CA 1
ATOM 9508 C C . ASP B 1 367 ? 7.867 -22.062 -16.125 1 97.94 367 ASP B C 1
ATOM 9510 O O . ASP B 1 367 ? 6.957 -22.734 -16.609 1 97.94 367 ASP B O 1
ATOM 9514 N N . SER B 1 368 ? 8.797 -21.484 -16.875 1 98.25 368 SER B N 1
ATOM 9515 C CA . SER B 1 368 ? 8.75 -21.5 -18.328 1 98.25 368 SER B CA 1
ATOM 9516 C C . SER B 1 368 ? 8.969 -22.906 -18.891 1 98.25 368 SER B C 1
ATOM 9518 O O . SER B 1 368 ? 8.672 -23.172 -20.047 1 98.25 368 SER B O 1
ATOM 9520 N N . GLN B 1 369 ? 9.422 -23.797 -18.031 1 98.31 369 GLN B N 1
ATOM 9521 C CA . GLN B 1 369 ? 9.617 -25.172 -18.484 1 98.31 369 GLN B CA 1
ATOM 9522 C C . GLN B 1 369 ? 8.305 -25.781 -18.969 1 98.31 369 GLN B C 1
ATOM 9524 O O . GLN B 1 369 ? 8.312 -26.719 -19.766 1 98.31 369 GLN B O 1
ATOM 9529 N N . ILE B 1 370 ? 7.176 -25.25 -18.469 1 98.38 370 ILE B N 1
ATOM 9530 C CA . ILE B 1 370 ? 5.879 -25.781 -18.875 1 98.38 370 ILE B CA 1
ATOM 9531 C C . ILE B 1 370 ? 5.742 -25.703 -20.391 1 98.38 370 ILE B C 1
ATOM 9533 O O . ILE B 1 370 ? 5.137 -26.578 -21.016 1 98.38 370 ILE B O 1
ATOM 9537 N N . PHE B 1 371 ? 6.363 -24.688 -21.031 1 98.06 371 PHE B N 1
ATOM 9538 C CA . PHE B 1 371 ? 6.254 -24.438 -22.469 1 98.06 371 PHE B CA 1
ATOM 9539 C C . PHE B 1 371 ? 7.047 -25.469 -23.25 1 98.06 371 PHE B C 1
ATOM 9541 O O . PHE B 1 371 ? 6.82 -25.656 -24.453 1 98.06 371 PHE B O 1
ATOM 9548 N N . LEU B 1 372 ? 7.992 -26.172 -22.625 1 98.06 372 LEU B N 1
ATOM 9549 C CA . LEU B 1 372 ? 8.711 -27.25 -23.312 1 98.06 372 LEU B CA 1
ATOM 9550 C C . LEU B 1 372 ? 7.75 -28.312 -23.812 1 98.06 372 LEU B C 1
ATOM 9552 O O . LEU B 1 372 ? 8.023 -28.984 -24.812 1 98.06 372 LEU B O 1
ATOM 9556 N N . TYR B 1 373 ? 6.586 -28.438 -23.156 1 97.38 373 TYR B N 1
ATOM 9557 C CA . TYR B 1 373 ? 5.605 -29.484 -23.469 1 97.38 373 TYR B CA 1
ATOM 9558 C C . TYR B 1 373 ? 4.445 -28.906 -24.266 1 97.38 373 TYR B C 1
ATOM 9560 O O . TYR B 1 373 ? 3.535 -29.641 -24.672 1 97.38 373 TYR B O 1
ATOM 9568 N N . VAL B 1 374 ? 4.441 -27.609 -24.5 1 96.19 374 VAL B N 1
ATOM 9569 C CA . VAL B 1 374 ? 3.354 -26.922 -25.188 1 96.19 374 VAL B CA 1
ATOM 9570 C C . VAL B 1 374 ? 3.893 -26.219 -26.438 1 96.19 374 VAL B C 1
ATOM 9572 O O . VAL B 1 374 ? 3.43 -26.469 -27.547 1 96.19 374 VAL B O 1
ATOM 9575 N N . ASP B 1 375 ? 4.84 -25.359 -26.219 1 96.06 375 ASP B N 1
ATOM 9576 C CA . ASP B 1 375 ? 5.504 -24.562 -27.234 1 96.06 375 ASP B CA 1
ATOM 9577 C C . ASP B 1 375 ? 6.91 -24.156 -26.797 1 96.06 375 ASP B C 1
ATOM 9579 O O . ASP B 1 375 ? 7.098 -23.062 -26.234 1 96.06 375 ASP B O 1
ATOM 9583 N N . PRO B 1 376 ? 7.91 -24.953 -27.125 1 97.56 376 PRO B N 1
ATOM 9584 C CA . PRO B 1 376 ? 9.273 -24.719 -26.625 1 97.56 376 PRO B CA 1
ATOM 9585 C C . PRO B 1 376 ? 9.812 -23.344 -27 1 97.56 376 PRO B C 1
ATOM 9587 O O . PRO B 1 376 ? 10.695 -22.812 -26.328 1 97.56 376 PRO B O 1
ATOM 9590 N N . GLU B 1 377 ? 9.281 -22.688 -28.047 1 97.38 377 GLU B N 1
ATOM 9591 C CA . GLU B 1 377 ? 9.727 -21.359 -28.453 1 97.38 377 GLU B CA 1
ATOM 9592 C C . GLU B 1 377 ? 9.492 -20.328 -27.344 1 97.38 377 GLU B C 1
ATOM 9594 O O . GLU B 1 377 ? 10.242 -19.375 -27.203 1 97.38 377 GLU B O 1
ATOM 9599 N N . GLN B 1 378 ? 8.469 -20.547 -26.609 1 97.81 378 GLN B N 1
ATOM 9600 C CA . GLN B 1 378 ? 8.18 -19.641 -25.5 1 97.81 378 GLN B CA 1
ATOM 9601 C C . GLN B 1 378 ? 9.211 -19.766 -24.391 1 97.81 378 GLN B C 1
ATOM 9603 O O . GLN B 1 378 ? 9.547 -18.781 -23.719 1 97.81 378 GLN B O 1
ATOM 9608 N N . THR B 1 379 ? 9.719 -20.969 -24.109 1 98.56 379 THR B N 1
ATOM 9609 C CA . THR B 1 379 ? 10.828 -21.141 -23.172 1 98.56 379 THR B CA 1
ATOM 9610 C C . THR B 1 379 ? 12.086 -20.453 -23.703 1 98.56 379 THR B C 1
ATOM 9612 O O . THR B 1 379 ? 12.828 -19.828 -22.938 1 98.56 379 THR B O 1
ATOM 9615 N N . LYS B 1 380 ? 12.297 -20.578 -25.016 1 98.62 380 LYS B N 1
ATOM 9616 C CA . LYS B 1 380 ? 13.414 -19.906 -25.656 1 98.62 380 LYS B CA 1
ATOM 9617 C C . LYS B 1 380 ? 13.359 -18.391 -25.406 1 98.62 380 LYS B C 1
ATOM 9619 O O . LYS B 1 380 ? 14.367 -17.781 -25.047 1 98.62 380 LYS B O 1
ATOM 9624 N N . ASN B 1 381 ? 12.211 -17.844 -25.562 1 98.25 381 ASN B N 1
ATOM 9625 C CA . ASN B 1 381 ? 12.023 -16.406 -25.344 1 98.25 381 ASN B CA 1
ATOM 9626 C C . ASN B 1 381 ? 12.297 -16.031 -23.891 1 98.25 381 ASN B C 1
ATOM 9628 O O . ASN B 1 381 ? 12.852 -14.961 -23.609 1 98.25 381 ASN B O 1
ATOM 9632 N N . GLN B 1 382 ? 11.867 -16.859 -23 1 98.31 382 GLN B N 1
ATOM 9633 C CA . GLN B 1 382 ? 12.109 -16.609 -21.594 1 98.31 382 GLN B CA 1
ATOM 9634 C C . GLN B 1 382 ? 13.602 -16.641 -21.281 1 98.31 382 GLN B C 1
ATOM 9636 O O . GLN B 1 382 ? 14.094 -15.82 -20.5 1 98.31 382 GLN B O 1
ATOM 9641 N N . ILE B 1 383 ? 14.289 -17.594 -21.828 1 98.81 383 ILE B N 1
ATOM 9642 C CA . ILE B 1 383 ? 15.727 -17.703 -21.656 1 98.81 383 ILE B CA 1
ATOM 9643 C C . ILE B 1 383 ? 16.406 -16.422 -22.125 1 98.81 383 ILE B C 1
ATOM 9645 O O . ILE B 1 383 ? 17.266 -15.867 -21.422 1 98.81 383 ILE B O 1
ATOM 9649 N N . LYS B 1 384 ? 16 -15.945 -23.297 1 98.62 384 LYS B N 1
ATOM 9650 C CA . LYS B 1 384 ? 16.594 -14.727 -23.844 1 98.62 384 LYS B CA 1
ATOM 9651 C C . LYS B 1 384 ? 16.344 -13.539 -22.922 1 98.62 384 LYS B C 1
ATOM 9653 O O . LYS B 1 384 ? 17.266 -12.742 -22.672 1 98.62 384 LYS B O 1
ATOM 9658 N N . LEU B 1 385 ? 15.141 -13.445 -22.469 1 98.06 385 LEU B N 1
ATOM 9659 C CA . LEU B 1 385 ? 14.773 -12.344 -21.578 1 98.06 385 LEU B CA 1
ATOM 9660 C C . LEU B 1 385 ? 15.641 -12.336 -20.328 1 98.06 385 LEU B C 1
ATOM 9662 O O . LEU B 1 385 ? 16.125 -11.281 -19.906 1 98.06 385 LEU B O 1
ATOM 9666 N N . HIS B 1 386 ? 15.867 -13.438 -19.734 1 98.5 386 HIS B N 1
ATOM 9667 C CA . HIS B 1 386 ? 16.609 -13.523 -18.484 1 98.5 386 HIS B CA 1
ATOM 9668 C C . HIS B 1 386 ? 18.109 -13.367 -18.703 1 98.5 386 HIS B C 1
ATOM 9670 O O . HIS B 1 386 ? 18.797 -12.758 -17.891 1 98.5 386 HIS B O 1
ATOM 9676 N N . ALA B 1 387 ? 18.562 -13.922 -19.797 1 98.75 387 ALA B N 1
ATOM 9677 C CA . ALA B 1 387 ? 19.953 -13.688 -20.141 1 98.75 387 ALA B CA 1
ATOM 9678 C C . ALA B 1 387 ? 20.234 -12.195 -20.297 1 98.75 387 ALA B C 1
ATOM 9680 O O . ALA B 1 387 ? 21.297 -11.719 -19.891 1 98.75 387 ALA B O 1
ATOM 9681 N N . ALA B 1 388 ? 19.312 -11.492 -20.781 1 98.19 388 ALA B N 1
ATOM 9682 C CA . ALA B 1 388 ? 19.469 -10.062 -21 1 98.19 388 ALA B CA 1
ATOM 9683 C C . ALA B 1 388 ? 19.438 -9.297 -19.672 1 98.19 388 ALA B C 1
ATOM 9685 O O . ALA B 1 388 ? 19.719 -8.102 -19.625 1 98.19 388 ALA B O 1
ATOM 9686 N N . HIS B 1 389 ? 19.141 -9.914 -18.609 1 97.94 389 HIS B N 1
ATOM 9687 C CA . HIS B 1 389 ? 19.109 -9.297 -17.297 1 97.94 389 HIS B CA 1
ATOM 9688 C C . HIS B 1 389 ? 20.234 -9.844 -16.422 1 97.94 389 HIS B C 1
ATOM 9690 O O . HIS B 1 389 ? 20.109 -9.891 -15.188 1 97.94 389 HIS B O 1
ATOM 9696 N N . GLN B 1 390 ? 21.234 -10.367 -17 1 98.25 390 GLN B N 1
ATOM 9697 C CA . GLN B 1 390 ? 22.484 -10.773 -16.375 1 98.25 390 GLN B CA 1
ATOM 9698 C C . GLN B 1 390 ? 23.547 -9.688 -16.5 1 98.25 390 GLN B C 1
ATOM 9700 O O . GLN B 1 390 ? 23.609 -9 -17.516 1 98.25 390 GLN B O 1
ATOM 9705 N N . PHE B 1 391 ? 24.359 -9.492 -15.477 1 98.25 391 PHE B N 1
ATOM 9706 C CA . PHE B 1 391 ? 25.516 -8.609 -15.516 1 98.25 391 PHE B CA 1
ATOM 9707 C C . PHE B 1 391 ? 26.703 -9.297 -16.172 1 98.25 391 PHE B C 1
ATOM 9709 O O . PHE B 1 391 ? 26.766 -10.531 -16.219 1 98.25 391 PHE B O 1
ATOM 9716 N N . LYS B 1 392 ? 27.734 -8.594 -16.609 1 97.81 392 LYS B N 1
ATOM 9717 C CA . LYS B 1 392 ? 28.891 -9.117 -17.312 1 97.81 392 LYS B CA 1
ATOM 9718 C C . LYS B 1 392 ? 29.656 -10.117 -16.453 1 97.81 392 LYS B C 1
ATOM 9720 O O . LYS B 1 392 ? 30.266 -11.062 -16.984 1 97.81 392 LYS B O 1
ATOM 9725 N N . ASP B 1 393 ? 29.5 -9.938 -15.195 1 97.94 393 ASP B N 1
ATOM 9726 C CA . ASP B 1 393 ? 30.281 -10.797 -14.305 1 97.94 393 ASP B CA 1
ATOM 9727 C C . ASP B 1 393 ? 29.562 -12.117 -14.039 1 97.94 393 ASP B C 1
ATOM 9729 O O . ASP B 1 393 ? 30.078 -12.984 -13.344 1 97.94 393 ASP B O 1
ATOM 9733 N N . GLY B 1 394 ? 28.328 -12.258 -14.5 1 97.94 394 GLY B N 1
ATOM 9734 C CA . GLY B 1 394 ? 27.562 -13.492 -14.359 1 97.94 394 GLY B CA 1
ATOM 9735 C C . GLY B 1 394 ? 26.469 -13.398 -13.305 1 97.94 394 GLY B C 1
ATOM 9736 O O . GLY B 1 394 ? 25.578 -14.242 -13.25 1 97.94 394 GLY B O 1
ATOM 9737 N N . SER B 1 395 ? 26.578 -12.344 -12.414 1 97.69 395 SER B N 1
ATOM 9738 C CA . SER B 1 395 ? 25.516 -12.133 -11.43 1 97.69 395 SER B CA 1
ATOM 9739 C C . SER B 1 395 ? 24.219 -11.703 -12.094 1 97.69 395 SER B C 1
ATOM 9741 O O . SER B 1 395 ? 24.219 -11.32 -13.266 1 97.69 395 SER B O 1
ATOM 9743 N N . VAL B 1 396 ? 23.156 -11.797 -11.352 1 97.94 396 VAL B N 1
ATOM 9744 C CA . VAL B 1 396 ? 21.844 -11.484 -11.922 1 97.94 396 VAL B CA 1
ATOM 9745 C C . VAL B 1 396 ? 21 -10.734 -10.891 1 97.94 396 VAL B C 1
ATOM 9747 O O . VAL B 1 396 ? 21.328 -10.695 -9.703 1 97.94 396 VAL B O 1
ATOM 9750 N N . TYR B 1 397 ? 19.859 -10.18 -11.359 1 96.12 397 TYR B N 1
ATOM 9751 C CA . TYR B 1 397 ? 18.828 -9.703 -10.453 1 96.12 397 TYR B CA 1
ATOM 9752 C C . TYR B 1 397 ? 18.141 -10.859 -9.742 1 96.12 397 TYR B C 1
ATOM 9754 O O . TYR B 1 397 ? 18.016 -11.953 -10.305 1 96.12 397 TYR B O 1
ATOM 9762 N N . HIS B 1 398 ? 17.781 -10.578 -8.5 1 96.81 398 HIS B N 1
ATOM 9763 C CA . HIS B 1 398 ? 16.844 -11.492 -7.859 1 96.81 398 HIS B CA 1
ATOM 9764 C C . HIS B 1 398 ? 15.469 -11.406 -8.508 1 96.81 398 HIS B C 1
ATOM 9766 O O . HIS B 1 398 ? 14.852 -12.43 -8.805 1 96.81 398 HIS B O 1
ATOM 9772 N N . TRP B 1 399 ? 14.977 -10.164 -8.719 1 96.81 399 TRP B N 1
ATOM 9773 C CA . TRP B 1 399 ? 13.773 -9.859 -9.492 1 96.81 399 TRP B CA 1
ATOM 9774 C C . TRP B 1 399 ? 13.867 -8.477 -10.117 1 96.81 399 TRP B C 1
ATOM 9776 O O . TRP B 1 399 ? 14.734 -7.676 -9.758 1 96.81 399 TRP B O 1
ATOM 9786 N N . TRP B 1 400 ? 13.094 -8.164 -11.117 1 96.75 400 TRP B N 1
ATOM 9787 C CA . TRP B 1 400 ? 13.016 -6.832 -11.703 1 96.75 400 TRP B CA 1
ATOM 9788 C C . TRP B 1 400 ? 11.602 -6.527 -12.18 1 96.75 400 TRP B C 1
ATOM 9790 O O . TRP B 1 400 ? 10.781 -7.438 -12.336 1 96.75 400 TRP B O 1
ATOM 9800 N N . HIS B 1 401 ? 11.266 -5.297 -12.344 1 94.38 401 HIS B N 1
ATOM 9801 C CA . HIS B 1 401 ? 9.945 -4.836 -12.758 1 94.38 401 HIS B CA 1
ATOM 9802 C C . HIS B 1 401 ? 9.898 -4.57 -14.258 1 94.38 401 HIS B C 1
ATOM 9804 O O . HIS B 1 401 ? 10.602 -3.691 -14.766 1 94.38 401 HIS B O 1
ATOM 9810 N N . PRO B 1 402 ? 9.031 -5.309 -14.875 1 91.62 402 PRO B N 1
ATOM 9811 C CA . PRO B 1 402 ? 8.781 -4.844 -16.234 1 91.62 402 PRO B CA 1
ATOM 9812 C C . PRO B 1 402 ? 8.219 -3.426 -16.281 1 91.62 402 PRO B C 1
ATOM 9814 O O . PRO B 1 402 ? 7.645 -2.951 -15.305 1 91.62 402 PRO B O 1
ATOM 9817 N N . ILE B 1 403 ? 8.383 -2.629 -17.328 1 89.31 403 ILE B N 1
ATOM 9818 C CA . ILE B 1 403 ? 8.023 -1.229 -17.531 1 89.31 403 ILE B CA 1
ATOM 9819 C C . ILE B 1 403 ? 9.188 -0.333 -17.109 1 89.31 403 ILE B C 1
ATOM 9821 O O . ILE B 1 403 ? 9.773 0.368 -17.938 1 89.31 403 ILE B O 1
ATOM 9825 N N . SER B 1 404 ? 9.664 -0.423 -15.75 1 87.25 404 SER B N 1
ATOM 9826 C CA . SER B 1 404 ? 10.781 0.406 -15.297 1 87.25 404 SER B CA 1
ATOM 9827 C C . SER B 1 404 ? 12.117 -0.288 -15.531 1 87.25 404 SER B C 1
ATOM 9829 O O . SER B 1 404 ? 13.156 0.367 -15.602 1 87.25 404 SER B O 1
ATOM 9831 N N . GLU B 1 405 ? 12.148 -1.68 -15.523 1 89.69 405 GLU B N 1
ATOM 9832 C CA . GLU B 1 405 ? 13.328 -2.535 -15.672 1 89.69 405 GLU B CA 1
ATOM 9833 C C . GLU B 1 405 ? 14.258 -2.4 -14.469 1 89.69 405 GLU B C 1
ATOM 9835 O O . GLU B 1 405 ? 15.398 -2.883 -14.508 1 89.69 405 GLU B O 1
ATOM 9840 N N . LEU B 1 406 ? 13.758 -1.67 -13.469 1 90 406 LEU B N 1
ATOM 9841 C CA . LEU B 1 406 ? 14.508 -1.611 -12.219 1 90 406 LEU B CA 1
ATOM 9842 C C . LEU B 1 406 ? 14.398 -2.928 -11.453 1 90 406 LEU B C 1
ATOM 9844 O O . LEU B 1 406 ? 13.344 -3.57 -11.469 1 90 406 LEU B O 1
ATOM 9848 N N . GLY B 1 407 ? 15.555 -3.32 -10.922 1 93.88 407 GLY B N 1
ATOM 9849 C CA . GLY B 1 407 ? 15.555 -4.602 -10.234 1 93.88 407 GLY B CA 1
ATOM 9850 C C . GLY B 1 407 ? 16.328 -4.578 -8.93 1 93.88 407 GLY B C 1
ATOM 9851 O O . GLY B 1 407 ? 16.844 -3.537 -8.523 1 93.88 407 GLY B O 1
ATOM 9852 N N . TYR B 1 408 ? 16.203 -5.637 -8.219 1 93.5 408 TYR B N 1
ATOM 9853 C CA . TYR B 1 408 ? 16.859 -5.836 -6.934 1 93.5 408 TYR B CA 1
ATOM 9854 C C . TYR B 1 408 ? 17.969 -6.883 -7.039 1 93.5 408 TYR B C 1
ATOM 9856 O O . TYR B 1 408 ? 17.734 -8 -7.496 1 93.5 408 TYR B O 1
ATOM 9864 N N . LYS B 1 409 ? 19.219 -6.477 -6.738 1 92.81 409 LYS B N 1
ATOM 9865 C CA . LYS B 1 409 ? 20.375 -7.371 -6.699 1 92.81 409 LYS B CA 1
ATOM 9866 C C . LYS B 1 409 ? 20.688 -7.793 -5.27 1 92.81 409 LYS B C 1
ATOM 9868 O O . LYS B 1 409 ? 20.703 -6.965 -4.355 1 92.81 409 LYS B O 1
ATOM 9873 N N . ASN B 1 410 ? 20.703 -9.094 -4.988 1 92.94 410 ASN B N 1
ATOM 9874 C CA . ASN B 1 410 ? 21.156 -9.633 -3.713 1 92.94 410 ASN B CA 1
ATOM 9875 C C . ASN B 1 410 ? 22.125 -10.797 -3.914 1 92.94 410 ASN B C 1
ATOM 9877 O O . ASN B 1 410 ? 22.625 -11.016 -5.023 1 92.94 410 ASN B O 1
ATOM 9881 N N . ASN B 1 411 ? 22.453 -11.531 -2.809 1 95.12 411 ASN B N 1
ATOM 9882 C CA . ASN B 1 411 ? 23.453 -12.586 -2.889 1 95.12 411 ASN B CA 1
ATOM 9883 C C . ASN B 1 411 ? 22.828 -13.977 -2.76 1 95.12 411 ASN B C 1
ATOM 9885 O O . ASN B 1 411 ? 23.453 -14.898 -2.23 1 95.12 411 ASN B O 1
ATOM 9889 N N . ILE B 1 412 ? 21.578 -14.109 -3.123 1 97.19 412 ILE B N 1
ATOM 9890 C CA . ILE B 1 412 ? 21 -15.438 -3.215 1 97.19 412 ILE B CA 1
ATOM 9891 C C . ILE B 1 412 ? 21.781 -16.281 -4.23 1 97.19 412 ILE B C 1
ATOM 9893 O O . ILE B 1 412 ? 22 -15.836 -5.363 1 97.19 412 ILE B O 1
ATOM 9897 N N . SER B 1 413 ? 22.062 -17.438 -3.904 1 98 413 SER B N 1
ATOM 9898 C CA . SER B 1 413 ? 23.219 -18.078 -4.547 1 98 413 SER B CA 1
ATOM 9899 C C . SER B 1 413 ? 22.781 -18.906 -5.746 1 98 413 SER B C 1
ATOM 9901 O O . SER B 1 413 ? 23.594 -19.266 -6.59 1 98 413 SER B O 1
ATOM 9903 N N . ASP B 1 414 ? 21.547 -19.203 -5.883 1 98.19 414 ASP B N 1
ATOM 9904 C CA . ASP B 1 414 ? 21.172 -20.172 -6.918 1 98.19 414 ASP B CA 1
ATOM 9905 C C . ASP B 1 414 ? 20.562 -19.453 -8.125 1 98.19 414 ASP B C 1
ATOM 9907 O O . ASP B 1 414 ? 20.422 -20.062 -9.195 1 98.19 414 ASP B O 1
ATOM 9911 N N . ASN B 1 415 ? 20.234 -18.203 -8.07 1 97.62 415 ASN B N 1
ATOM 9912 C CA . ASN B 1 415 ? 19.438 -17.516 -9.086 1 97.62 415 ASN B CA 1
ATOM 9913 C C . ASN B 1 415 ? 20.016 -17.734 -10.484 1 97.62 415 ASN B C 1
ATOM 9915 O O . ASN B 1 415 ? 19.312 -18.172 -11.391 1 97.62 415 ASN B O 1
ATOM 9919 N N . ARG B 1 416 ? 21.297 -17.469 -10.609 1 97.88 416 ARG B N 1
ATOM 9920 C CA . ARG B 1 416 ? 21.922 -17.422 -11.922 1 97.88 416 ARG B CA 1
ATOM 9921 C C . ARG B 1 416 ? 22.047 -18.828 -12.516 1 97.88 416 ARG B C 1
ATOM 9923 O O . ARG B 1 416 ? 22.031 -18.984 -13.742 1 97.88 416 ARG B O 1
ATOM 9930 N N . LEU B 1 417 ? 22.047 -19.859 -11.695 1 98.75 417 LEU B N 1
ATOM 9931 C CA . LEU B 1 417 ? 22.281 -21.219 -12.172 1 98.75 417 LEU B CA 1
ATOM 9932 C C . LEU B 1 417 ? 21.031 -21.766 -12.859 1 98.75 417 LEU B C 1
ATOM 9934 O O . LEU B 1 417 ? 21.109 -22.734 -13.617 1 98.75 417 LEU B O 1
ATOM 9938 N N . TRP B 1 418 ? 19.953 -21.141 -12.641 1 98.69 418 TRP B N 1
ATOM 9939 C CA . TRP B 1 418 ? 18.734 -21.609 -13.289 1 98.69 418 TRP B CA 1
ATOM 9940 C C . TRP B 1 418 ? 18.734 -21.266 -14.773 1 98.69 418 TRP B C 1
ATOM 9942 O O . TRP B 1 418 ? 18 -21.875 -15.555 1 98.69 418 TRP B O 1
ATOM 9952 N N . LEU B 1 419 ? 19.594 -20.297 -15.203 1 98.81 419 LEU B N 1
ATOM 9953 C CA . LEU B 1 419 ? 19.75 -20.031 -16.625 1 98.81 419 LEU B CA 1
ATOM 9954 C C . LEU B 1 419 ? 20.344 -21.219 -17.359 1 98.81 419 LEU B C 1
ATOM 9956 O O . LEU B 1 419 ? 19.703 -21.812 -18.234 1 98.81 419 LEU B O 1
ATOM 9960 N N . PRO B 1 420 ? 21.578 -21.672 -16.984 1 98.88 420 PRO B N 1
ATOM 9961 C CA . PRO B 1 420 ? 22.094 -22.875 -17.672 1 98.88 420 PRO B CA 1
ATOM 9962 C C . PRO B 1 420 ? 21.203 -24.094 -17.469 1 98.88 420 PRO B C 1
ATOM 9964 O O . PRO B 1 420 ? 21.109 -24.953 -18.344 1 98.88 420 PRO B O 1
ATOM 9967 N N . PHE B 1 421 ? 20.531 -24.25 -16.297 1 98.75 421 PHE B N 1
ATOM 9968 C CA . PHE B 1 421 ? 19.656 -25.391 -16.047 1 98.75 421 PHE B CA 1
ATOM 9969 C C . PHE B 1 421 ? 18.547 -25.453 -17.094 1 98.75 421 PHE B C 1
ATOM 9971 O O . PHE B 1 421 ? 18.297 -26.516 -17.688 1 98.75 421 PHE B O 1
ATOM 9978 N N . VAL B 1 422 ? 17.844 -24.359 -17.312 1 98.81 422 VAL B N 1
ATOM 9979 C CA . VAL B 1 422 ? 16.719 -24.359 -18.234 1 98.81 422 VAL B CA 1
ATOM 9980 C C . VAL B 1 422 ? 17.203 -24.453 -19.672 1 98.81 422 VAL B C 1
ATOM 9982 O O . VAL B 1 422 ? 16.562 -25.078 -20.516 1 98.81 422 VAL B O 1
ATOM 9985 N N . VAL B 1 423 ? 18.375 -23.859 -19.938 1 98.88 423 VAL B N 1
ATOM 9986 C CA . VAL B 1 423 ? 18.984 -24 -21.266 1 98.88 423 VAL B CA 1
ATOM 9987 C C . VAL B 1 423 ? 19.234 -25.484 -21.562 1 98.88 423 VAL B C 1
ATOM 9989 O O . VAL B 1 423 ? 18.953 -25.969 -22.656 1 98.88 423 VAL B O 1
ATOM 9992 N N . LEU B 1 424 ? 19.781 -26.234 -20.594 1 98.81 424 LEU B N 1
ATOM 9993 C CA . LEU B 1 424 ? 20.031 -27.656 -20.75 1 98.81 424 LEU B CA 1
ATOM 9994 C C . LEU B 1 424 ? 18.734 -28.391 -21.078 1 98.81 424 LEU B C 1
ATOM 9996 O O . LEU B 1 424 ? 18.703 -29.219 -21.984 1 98.81 424 LEU B O 1
ATOM 10000 N N . ARG B 1 425 ? 17.688 -28.109 -20.344 1 98.56 425 ARG B N 1
ATOM 10001 C CA . ARG B 1 425 ? 16.406 -28.766 -20.562 1 98.56 425 ARG B CA 1
ATOM 10002 C C . ARG B 1 425 ? 15.852 -28.438 -21.953 1 98.56 425 ARG B C 1
ATOM 10004 O O . ARG B 1 425 ? 15.305 -29.312 -22.625 1 98.56 425 ARG B O 1
ATOM 10011 N N . PHE B 1 426 ? 16 -27.188 -22.391 1 98.5 426 PHE B N 1
ATOM 10012 C CA . PHE B 1 426 ? 15.562 -26.75 -23.703 1 98.5 426 PHE B CA 1
ATOM 10013 C C . PHE B 1 426 ? 16.297 -27.5 -24.797 1 98.5 426 PHE B C 1
ATOM 10015 O O . PHE B 1 426 ? 15.688 -27.969 -25.766 1 98.5 426 PHE B O 1
ATOM 10022 N N . LEU B 1 427 ? 17.625 -27.594 -24.641 1 98.5 427 LEU B N 1
ATOM 10023 C CA . LEU B 1 427 ? 18.453 -28.234 -25.641 1 98.5 427 LEU B CA 1
ATOM 10024 C C . LEU B 1 427 ? 18.109 -29.719 -25.75 1 98.5 427 LEU B C 1
ATOM 10026 O O . LEU B 1 427 ? 18.031 -30.266 -26.844 1 98.5 427 LEU B O 1
ATOM 10030 N N . LYS B 1 428 ? 17.938 -30.375 -24.609 1 98 428 LYS B N 1
ATOM 10031 C CA . LYS B 1 428 ? 17.578 -31.781 -24.641 1 98 428 LYS B CA 1
ATOM 10032 C C . LYS B 1 428 ? 16.219 -32 -25.297 1 98 428 LYS B C 1
ATOM 10034 O O . LYS B 1 428 ? 16 -33 -25.984 1 98 428 LYS B O 1
ATOM 10039 N N . GLU B 1 429 ? 15.273 -31.062 -25.078 1 97.81 429 GLU B N 1
ATOM 10040 C CA . GLU B 1 429 ? 13.922 -31.156 -25.625 1 97.81 429 GLU B CA 1
ATOM 10041 C C . GLU B 1 429 ? 13.906 -30.859 -27.125 1 97.81 429 GLU B C 1
ATOM 10043 O O . GLU B 1 429 ? 13.133 -31.469 -27.875 1 97.81 429 GLU B O 1
ATOM 10048 N N . THR B 1 430 ? 14.828 -29.984 -27.656 1 97 430 THR B N 1
ATOM 10049 C CA . THR B 1 430 ? 14.656 -29.453 -29 1 97 430 THR B CA 1
ATOM 10050 C C . THR B 1 430 ? 15.844 -29.828 -29.891 1 97 430 THR B C 1
ATOM 10052 O O . THR B 1 430 ? 15.758 -29.766 -31.109 1 97 430 THR B O 1
ATOM 10055 N N . ASN B 1 431 ? 17 -30.094 -29.234 1 95.06 431 ASN B N 1
ATOM 10056 C CA . ASN B 1 431 ? 18.266 -30.328 -29.938 1 95.06 431 ASN B CA 1
ATOM 10057 C C . ASN B 1 431 ? 18.703 -29.094 -30.719 1 95.06 431 ASN B C 1
ATOM 10059 O O . ASN B 1 431 ? 19.406 -29.219 -31.719 1 95.06 431 ASN B O 1
ATOM 10063 N N . ASP B 1 432 ? 18.266 -27.922 -30.375 1 96.5 432 ASP B N 1
ATOM 10064 C CA . ASP B 1 432 ? 18.594 -26.656 -31.047 1 96.5 432 ASP B CA 1
ATOM 10065 C C . ASP B 1 432 ? 19.906 -26.078 -30.516 1 96.5 432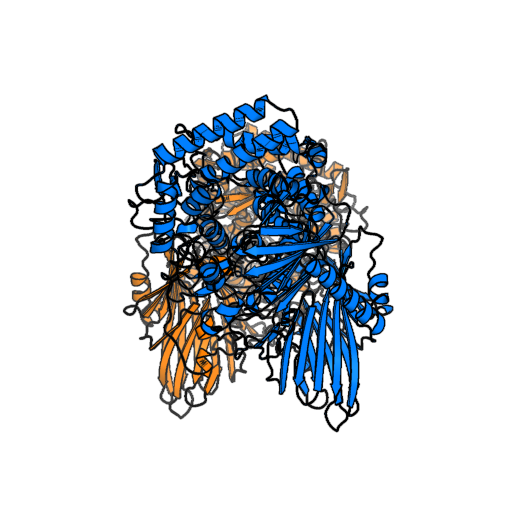 ASP B C 1
ATOM 10067 O O . ASP B 1 432 ? 19.906 -25.078 -29.781 1 96.5 432 ASP B O 1
ATOM 10071 N N . LEU B 1 433 ? 21.016 -26.531 -30.969 1 96.62 433 LEU B N 1
ATOM 10072 C CA . LEU B 1 433 ? 22.328 -26.094 -30.5 1 96.62 433 LEU B CA 1
ATOM 10073 C C . LEU B 1 433 ? 22.656 -24.703 -31.047 1 96.62 433 LEU B C 1
ATOM 10075 O O . LEU B 1 433 ? 23.5 -24 -30.469 1 96.62 433 LEU B O 1
ATOM 10079 N N . GLU B 1 434 ? 22.031 -24.266 -32.125 1 97.62 434 GLU B N 1
ATOM 10080 C CA . GLU B 1 434 ? 22.281 -22.969 -32.719 1 97.62 434 GLU B CA 1
ATOM 10081 C C . GLU B 1 434 ? 21.875 -21.844 -31.766 1 97.62 434 GLU B C 1
ATOM 10083 O O . GLU B 1 434 ? 22.438 -20.75 -31.797 1 97.62 434 GLU B O 1
ATOM 10088 N N . PHE B 1 435 ? 20.938 -22.156 -31.016 1 98.12 435 PHE B N 1
ATOM 10089 C CA . PHE B 1 435 ? 20.453 -21.188 -30.047 1 98.12 435 PHE B CA 1
ATOM 10090 C C . PHE B 1 435 ? 21.594 -20.703 -29.141 1 98.12 435 PHE B C 1
ATOM 10092 O O . PHE B 1 435 ? 21.609 -19.547 -28.734 1 98.12 435 PHE B O 1
ATOM 10099 N N . LEU B 1 436 ? 22.562 -21.469 -28.844 1 98.62 436 LEU B N 1
ATOM 10100 C CA . LEU B 1 436 ? 23.688 -21.172 -27.969 1 98.62 436 LEU B CA 1
ATOM 10101 C C . LEU B 1 436 ? 24.562 -20.062 -28.547 1 98.62 436 LEU B C 1
ATOM 10103 O O . LEU B 1 436 ? 25.297 -19.391 -27.828 1 98.62 436 LEU B O 1
ATOM 10107 N N . ARG B 1 437 ? 24.453 -19.875 -29.844 1 98.25 437 ARG B N 1
ATOM 10108 C CA . ARG B 1 437 ? 25.328 -18.938 -30.531 1 98.25 437 ARG B CA 1
ATOM 10109 C C . ARG B 1 437 ? 24.672 -17.562 -30.656 1 98.25 437 ARG B C 1
ATOM 10111 O O . ARG B 1 437 ? 25.328 -16.594 -31.047 1 98.25 437 ARG B O 1
ATOM 10118 N N . GLU B 1 438 ? 23.484 -17.469 -30.281 1 98.44 438 GLU B N 1
ATOM 10119 C CA . GLU B 1 438 ? 22.781 -16.203 -30.375 1 98.44 438 GLU B CA 1
ATOM 10120 C C . GLU B 1 438 ? 23.359 -15.18 -29.406 1 98.44 438 GLU B C 1
ATOM 10122 O O . GLU B 1 438 ? 23.609 -15.5 -28.234 1 98.44 438 GLU B O 1
ATOM 10127 N N . ASN B 1 439 ? 23.594 -13.953 -29.891 1 98.62 439 ASN B N 1
ATOM 10128 C CA . ASN B 1 439 ? 24.109 -12.883 -29.047 1 98.62 439 ASN B CA 1
ATOM 10129 C C . ASN B 1 439 ? 22.984 -12.172 -28.297 1 98.62 439 ASN B C 1
ATOM 10131 O O . ASN B 1 439 ? 21.984 -11.781 -28.891 1 98.62 439 ASN B O 1
ATOM 10135 N N . ILE B 1 440 ? 23.172 -12.016 -27.016 1 98.62 440 ILE B N 1
ATOM 10136 C CA . ILE B 1 440 ? 22.203 -11.375 -26.125 1 98.62 440 ILE B CA 1
ATOM 10137 C C . ILE B 1 440 ? 22.906 -10.312 -25.281 1 98.62 440 ILE B C 1
ATOM 10139 O O . ILE B 1 440 ? 24.016 -10.516 -24.812 1 98.62 440 ILE B O 1
ATOM 10143 N N . LYS B 1 441 ? 22.281 -9.211 -25.031 1 98.12 441 LYS B N 1
ATOM 10144 C CA . LYS B 1 441 ? 22.844 -8.094 -24.281 1 98.12 441 LYS B CA 1
ATOM 10145 C C . LYS B 1 441 ? 22.953 -8.43 -22.797 1 98.12 441 LYS B C 1
ATOM 10147 O O . LYS B 1 441 ? 22.172 -9.227 -22.266 1 98.12 441 LYS B O 1
ATOM 10152 N N . PHE B 1 442 ? 23.953 -7.785 -22.125 1 98 442 PHE B N 1
ATOM 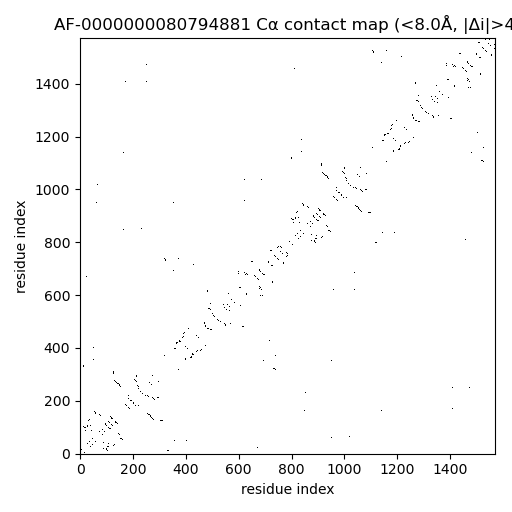10153 C CA . PHE B 1 442 ? 24.031 -7.77 -20.672 1 98 442 PHE B CA 1
ATOM 10154 C C . PHE B 1 442 ? 23.312 -6.547 -20.109 1 98 442 PHE B C 1
ATOM 10156 O O . PHE B 1 442 ? 23.125 -5.551 -20.812 1 98 442 PHE B O 1
ATOM 10163 N N . LEU B 1 443 ? 22.922 -6.598 -18.891 1 96.31 443 LEU B N 1
ATOM 10164 C CA . LEU B 1 443 ? 22.219 -5.512 -18.219 1 96.31 443 LEU B CA 1
ATOM 10165 C C . LEU B 1 443 ? 23.109 -4.277 -18.109 1 96.31 443 LEU B C 1
ATOM 10167 O O . LEU B 1 443 ? 22.609 -3.146 -18.156 1 96.31 443 LEU B O 1
ATOM 10171 N N . ASP B 1 444 ? 24.375 -4.496 -17.891 1 95.94 444 ASP B N 1
ATOM 10172 C CA . ASP B 1 444 ? 25.281 -3.389 -17.641 1 95.94 444 ASP B CA 1
ATOM 10173 C C . ASP B 1 444 ? 26.125 -3.082 -18.891 1 95.94 444 ASP B C 1
ATOM 10175 O O . ASP B 1 444 ? 27.266 -2.641 -18.766 1 95.94 444 ASP B O 1
ATOM 10179 N N . GLY B 1 445 ? 25.672 -3.377 -20.141 1 95.81 445 GLY B N 1
ATOM 10180 C CA . GLY B 1 445 ? 26.297 -2.979 -21.391 1 95.81 445 GLY B CA 1
ATOM 10181 C C . GLY B 1 445 ? 27.078 -4.102 -22.047 1 95.81 445 GLY B C 1
ATOM 10182 O O . GLY B 1 445 ? 27.672 -4.941 -21.359 1 95.81 445 GLY B O 1
ATOM 10183 N N . GLY B 1 446 ? 27 -4.121 -23.344 1 97.06 446 GLY B N 1
ATOM 10184 C CA . GLY B 1 446 ? 27.656 -5.176 -24.109 1 97.06 446 GLY B CA 1
ATOM 10185 C C . GLY B 1 446 ? 26.734 -6.355 -24.391 1 97.06 446 GLY B C 1
ATOM 10186 O O . GLY B 1 446 ? 25.562 -6.348 -24 1 97.06 446 GLY B O 1
ATOM 10187 N N . GLU B 1 447 ? 27.234 -7.34 -25.094 1 98.12 447 GLU B N 1
ATOM 10188 C CA . GLU B 1 447 ? 26.484 -8.547 -25.422 1 98.12 447 GLU B CA 1
ATOM 10189 C C . GLU B 1 447 ? 27.422 -9.734 -25.641 1 98.12 447 GLU B C 1
ATOM 10191 O O . GLU B 1 447 ? 28.625 -9.562 -25.812 1 98.12 447 GLU B O 1
ATOM 10196 N N . SER B 1 448 ? 26.953 -10.836 -25.547 1 98.5 448 SER B N 1
ATOM 10197 C CA . SER B 1 448 ? 27.672 -12.078 -25.844 1 98.5 448 SER B CA 1
ATOM 10198 C C . SER B 1 448 ? 26.688 -13.195 -26.203 1 98.5 448 SER B C 1
ATOM 10200 O O . SER B 1 448 ? 25.484 -12.992 -26.203 1 98.5 448 SER B O 1
ATOM 10202 N N . SER B 1 449 ? 27.281 -14.344 -26.547 1 98.75 449 SER B N 1
ATOM 10203 C CA . SER B 1 449 ? 26.438 -15.477 -26.906 1 98.75 449 SER B CA 1
ATOM 10204 C C . SER B 1 449 ? 25.719 -16.047 -25.688 1 98.75 449 SER B C 1
ATOM 10206 O O . SER B 1 449 ? 26.188 -15.891 -24.562 1 98.75 449 SER B O 1
ATOM 10208 N N . LEU B 1 450 ? 24.641 -16.688 -25.938 1 98.88 450 LEU B N 1
ATOM 10209 C CA . LEU B 1 450 ? 23.938 -17.375 -24.859 1 98.88 450 LEU B CA 1
ATOM 10210 C C . LEU B 1 450 ? 24.859 -18.391 -24.172 1 98.88 450 LEU B C 1
ATOM 10212 O O . LEU B 1 450 ? 24.781 -18.562 -22.953 1 98.88 450 LEU B O 1
ATOM 10216 N N . TYR B 1 451 ? 25.719 -19.109 -24.922 1 98.81 451 TYR B N 1
ATOM 10217 C CA . TYR B 1 451 ? 26.703 -20.031 -24.359 1 98.81 451 TYR B CA 1
ATOM 10218 C C . TYR B 1 451 ? 27.578 -19.359 -23.312 1 98.81 451 TYR B C 1
ATOM 10220 O O . TYR B 1 451 ? 27.734 -19.875 -22.203 1 98.81 451 TYR B O 1
ATOM 10228 N N . ASP B 1 452 ? 28.031 -18.203 -23.672 1 98.75 452 ASP B N 1
ATOM 10229 C CA . ASP B 1 452 ? 28.891 -17.469 -22.766 1 98.75 452 ASP B CA 1
ATOM 10230 C C . ASP B 1 452 ? 28.125 -17.016 -21.531 1 98.75 452 ASP B C 1
ATOM 10232 O O . ASP B 1 452 ? 28.688 -17 -20.422 1 98.75 452 ASP B O 1
ATOM 10236 N N . HIS B 1 453 ? 26.891 -16.547 -21.703 1 98.88 453 HIS B N 1
ATOM 10237 C CA . HIS B 1 453 ? 26.047 -16.219 -20.562 1 98.88 453 HIS B CA 1
ATOM 10238 C C . HIS B 1 453 ? 25.984 -17.375 -19.562 1 98.88 453 HIS B C 1
ATOM 10240 O O . HIS B 1 453 ? 26.109 -17.156 -18.344 1 98.88 453 HIS B O 1
ATOM 10246 N N . CYS B 1 454 ? 25.812 -18.547 -20.016 1 98.88 454 CYS B N 1
ATOM 10247 C CA . CYS B 1 454 ? 25.734 -19.719 -19.156 1 98.88 454 CYS B CA 1
ATOM 10248 C C . CYS B 1 454 ? 27.062 -20 -18.484 1 98.88 454 CYS B C 1
ATOM 10250 O O . CYS B 1 454 ? 27.109 -20.312 -17.297 1 98.88 454 CYS B O 1
ATOM 10252 N N . ILE B 1 455 ? 28.141 -19.891 -19.25 1 98.81 455 ILE B N 1
ATOM 10253 C CA . ILE B 1 455 ? 29.469 -20.125 -18.719 1 98.81 455 ILE B CA 1
ATOM 10254 C C . ILE B 1 455 ? 29.75 -19.141 -17.578 1 98.81 455 ILE B C 1
ATOM 10256 O O . ILE B 1 455 ? 30.25 -19.531 -16.516 1 98.81 455 ILE B O 1
ATOM 10260 N N . ARG B 1 456 ? 29.344 -17.938 -17.781 1 98.69 456 ARG B N 1
ATOM 10261 C CA . ARG B 1 456 ? 29.578 -16.906 -16.766 1 98.69 456 ARG B CA 1
ATOM 10262 C C . ARG B 1 456 ? 28.766 -17.188 -15.508 1 98.69 456 ARG B C 1
ATOM 10264 O O . ARG B 1 456 ? 29.25 -16.938 -14.391 1 98.69 456 ARG B O 1
ATOM 10271 N N . ALA B 1 457 ? 27.578 -17.656 -15.695 1 98.75 457 ALA B N 1
ATOM 10272 C CA . ALA B 1 457 ? 26.766 -18.016 -14.547 1 98.75 457 ALA B CA 1
ATOM 10273 C C . ALA B 1 457 ? 27.422 -19.125 -13.742 1 98.75 457 ALA B C 1
ATOM 10275 O O . ALA B 1 457 ? 27.5 -19.062 -12.508 1 98.75 457 ALA B O 1
ATOM 10276 N N . ILE B 1 458 ? 27.891 -20.156 -14.375 1 98.81 458 ILE B N 1
ATOM 10277 C CA . ILE B 1 458 ? 28.5 -21.312 -13.727 1 98.81 458 ILE B CA 1
ATOM 10278 C C . ILE B 1 458 ? 29.812 -20.891 -13.055 1 98.81 458 ILE B C 1
ATOM 10280 O O . ILE B 1 458 ? 30.047 -21.219 -11.891 1 98.81 458 ILE B O 1
ATOM 10284 N N . HIS B 1 459 ? 30.578 -20.078 -13.773 1 98.56 459 HIS B N 1
ATOM 10285 C CA . HIS B 1 459 ? 31.859 -19.625 -13.234 1 98.56 459 HIS B CA 1
ATOM 10286 C C . HIS B 1 459 ? 31.656 -18.75 -12.008 1 98.56 459 HIS B C 1
ATOM 10288 O O . HIS B 1 459 ? 32.469 -18.781 -11.07 1 98.56 459 HIS B O 1
ATOM 10294 N N . TYR B 1 460 ? 30.625 -17.984 -12.07 1 98.25 460 TYR B N 1
ATOM 10295 C CA . TYR B 1 460 ? 30.328 -17.141 -10.922 1 98.25 460 TYR B CA 1
ATOM 10296 C C . TYR B 1 460 ? 30.234 -17.969 -9.648 1 98.25 460 TYR B C 1
ATOM 10298 O O . TYR B 1 460 ? 30.812 -17.609 -8.617 1 98.25 460 TYR B O 1
ATOM 10306 N N . ASN B 1 461 ? 29.5 -19.062 -9.664 1 98.12 461 ASN B N 1
ATOM 10307 C CA . ASN B 1 461 ? 29.344 -19.906 -8.492 1 98.12 461 ASN B CA 1
ATOM 10308 C C . ASN B 1 461 ? 30.641 -20.641 -8.148 1 98.12 461 ASN B C 1
ATOM 10310 O O . ASN B 1 461 ? 30.969 -20.797 -6.969 1 98.12 461 ASN B O 1
ATOM 10314 N N . LEU B 1 462 ? 31.344 -21.094 -9.164 1 98.31 462 LEU B N 1
ATOM 10315 C CA . LEU B 1 462 ? 32.594 -21.797 -8.93 1 98.31 462 LEU B CA 1
ATOM 10316 C C . LEU B 1 462 ? 33.625 -20.875 -8.281 1 98.31 462 LEU B C 1
ATOM 10318 O O . LEU B 1 462 ? 34.531 -21.344 -7.594 1 98.31 462 LEU B O 1
ATOM 10322 N N . ASN B 1 463 ? 33.438 -19.562 -8.453 1 97.69 463 ASN B N 1
ATOM 10323 C CA . ASN B 1 463 ? 34.312 -18.578 -7.836 1 97.69 463 ASN B CA 1
ATOM 10324 C C . ASN B 1 463 ? 33.844 -18.219 -6.434 1 97.69 463 ASN B C 1
ATOM 10326 O O . ASN B 1 463 ? 34.5 -17.406 -5.754 1 97.69 463 ASN B O 1
ATOM 10330 N N . HIS B 1 464 ? 32.75 -18.75 -5.973 1 97.81 464 HIS B N 1
ATOM 10331 C CA . HIS B 1 464 ? 32.188 -18.469 -4.652 1 97.81 464 HIS B CA 1
ATOM 10332 C C . HIS B 1 464 ? 32 -19.766 -3.859 1 97.81 464 HIS B C 1
ATOM 10334 O O . HIS B 1 464 ? 30.891 -20.078 -3.434 1 97.81 464 HIS B O 1
ATOM 10340 N N . MET B 1 465 ? 33.094 -20.484 -3.668 1 98.38 465 MET B N 1
ATOM 10341 C CA . MET B 1 465 ? 33.125 -21.734 -2.902 1 98.38 465 MET B CA 1
ATOM 10342 C C . MET B 1 465 ? 33.812 -21.5 -1.56 1 98.38 465 MET B C 1
ATOM 10344 O O . MET B 1 465 ? 34.656 -20.609 -1.427 1 98.38 465 MET B O 1
ATOM 10348 N N . SER B 1 466 ? 33.438 -22.266 -0.608 1 98.19 466 SER B N 1
ATOM 10349 C CA . SER B 1 466 ? 34.094 -22.203 0.697 1 98.19 466 SER B CA 1
ATOM 10350 C C . SER B 1 466 ? 35.469 -22.875 0.661 1 98.19 466 SER B C 1
ATOM 10352 O O . SER B 1 466 ? 35.844 -23.453 -0.356 1 98.19 466 SER B O 1
ATOM 10354 N N . GLN B 1 467 ? 36.188 -22.828 1.839 1 96.56 467 GLN B N 1
ATOM 10355 C CA . GLN B 1 467 ? 37.469 -23.469 1.965 1 96.56 467 GLN B CA 1
ATOM 10356 C C . GLN B 1 467 ? 37.344 -24.984 1.847 1 96.56 467 GLN B C 1
ATOM 10358 O O . GLN B 1 467 ? 38.281 -25.656 1.426 1 96.56 467 GLN B O 1
ATOM 10363 N N . ARG B 1 468 ? 36.156 -25.547 2.125 1 97.31 468 ARG B N 1
ATOM 10364 C CA . ARG B 1 468 ? 35.906 -26.984 2.051 1 97.31 468 ARG B CA 1
ATOM 10365 C C . ARG B 1 468 ? 35.469 -27.391 0.646 1 97.31 468 ARG B C 1
ATOM 10367 O O . ARG B 1 468 ? 35.25 -28.578 0.383 1 97.31 468 ARG B O 1
ATOM 10374 N N . GLY B 1 469 ? 35.344 -26.422 -0.224 1 98.06 469 GLY B N 1
ATOM 10375 C CA . GLY B 1 469 ? 34.938 -26.703 -1.59 1 98.06 469 GLY B CA 1
ATOM 10376 C C . GLY B 1 469 ? 33.438 -26.906 -1.728 1 98.06 469 GLY B C 1
ATOM 10377 O O . GLY B 1 469 ? 32.969 -27.656 -2.584 1 98.06 469 GLY B O 1
ATOM 10378 N N . LEU B 1 470 ? 32.688 -26.391 -0.854 1 98.75 470 LEU B N 1
ATOM 10379 C CA . LEU B 1 470 ? 31.219 -26.359 -0.944 1 98.75 470 LEU B CA 1
ATOM 10380 C C . LEU B 1 470 ? 30.734 -24.969 -1.351 1 98.75 470 LEU B C 1
ATOM 10382 O O . LEU B 1 470 ? 31.375 -23.953 -1.035 1 98.75 470 LEU B O 1
ATOM 10386 N N . PRO B 1 471 ? 29.641 -24.828 -2.059 1 98.69 471 PRO B N 1
ATOM 10387 C CA . PRO B 1 471 ? 29.172 -23.516 -2.471 1 98.69 471 PRO B CA 1
ATOM 10388 C C . PRO B 1 471 ? 28.734 -22.641 -1.288 1 98.69 471 PRO B C 1
ATOM 10390 O O . PRO B 1 471 ? 28.109 -23.141 -0.35 1 98.69 471 PRO B O 1
ATOM 10393 N N . LEU B 1 472 ? 29.047 -21.344 -1.345 1 98.69 472 LEU B N 1
ATOM 10394 C CA . LEU B 1 472 ? 28.562 -20.375 -0.36 1 98.69 472 LEU B CA 1
ATOM 10395 C C . LEU B 1 472 ? 27.078 -20.094 -0.572 1 98.69 472 LEU B C 1
ATOM 10397 O O . LEU B 1 472 ? 26.625 -19.969 -1.711 1 98.69 472 LEU B O 1
ATOM 10401 N N . ILE B 1 473 ? 26.391 -20 0.523 1 98.5 473 ILE B N 1
ATOM 10402 C CA . ILE B 1 473 ? 24.938 -19.875 0.432 1 98.5 473 ILE B CA 1
ATOM 10403 C C . ILE B 1 473 ? 24.562 -18.391 0.28 1 98.5 473 ILE B C 1
ATOM 10405 O O . ILE B 1 473 ? 23.531 -18.078 -0.328 1 98.5 473 ILE B O 1
ATOM 10409 N N . GLY B 1 474 ? 25.375 -17.359 0.864 1 97.12 474 GLY B N 1
ATOM 10410 C CA . GLY B 1 474 ? 25.078 -15.938 0.808 1 97.12 474 GLY B CA 1
ATOM 10411 C C . GLY B 1 474 ? 23.812 -15.57 1.556 1 97.12 474 GLY B C 1
ATOM 10412 O O . GLY B 1 474 ? 23.641 -15.93 2.721 1 97.12 474 GLY B O 1
ATOM 10413 N N . ASP B 1 475 ? 22.875 -14.797 0.847 1 96.19 475 ASP B N 1
ATOM 10414 C CA . ASP B 1 475 ? 21.609 -14.359 1.421 1 96.19 475 ASP B CA 1
ATOM 10415 C C . ASP B 1 475 ? 20.562 -15.461 1.329 1 96.19 475 ASP B C 1
ATOM 10417 O O . ASP B 1 475 ? 19.359 -15.203 1.499 1 96.19 475 ASP B O 1
ATOM 10421 N N . GLY B 1 476 ? 20.969 -16.641 0.967 1 96.75 476 GLY B N 1
ATOM 10422 C CA . GLY B 1 476 ? 20.078 -17.781 0.784 1 96.75 476 GLY B CA 1
ATOM 10423 C C . GLY B 1 476 ? 20.297 -18.5 -0.531 1 96.75 476 GLY B C 1
ATOM 10424 O O . GLY B 1 476 ? 21.172 -18.141 -1.312 1 96.75 476 GLY B O 1
ATOM 10425 N N . ASP B 1 477 ? 19.656 -19.531 -0.702 1 97.69 477 ASP B N 1
ATOM 10426 C CA . ASP B 1 477 ? 19.594 -20.25 -1.966 1 97.69 477 ASP B CA 1
ATOM 10427 C C . ASP B 1 477 ? 18.156 -20.438 -2.434 1 97.69 477 ASP B C 1
ATOM 10429 O O . ASP B 1 477 ? 17.344 -19.516 -2.324 1 97.69 477 ASP B O 1
ATOM 10433 N N . TRP B 1 478 ? 17.828 -21.516 -3.006 1 97.19 478 TRP B N 1
ATOM 10434 C CA . TRP B 1 478 ? 16.469 -21.719 -3.506 1 97.19 478 TRP B CA 1
ATOM 10435 C C . TRP B 1 478 ? 15.438 -21.359 -2.438 1 97.19 478 TRP B C 1
ATOM 10437 O O . TRP B 1 478 ? 14.32 -20.953 -2.758 1 97.19 478 TRP B O 1
ATOM 10447 N N . ASN B 1 479 ? 15.703 -21.547 -1.248 1 97 479 ASN B N 1
ATOM 10448 C CA . ASN B 1 479 ? 14.836 -21.125 -0.152 1 97 479 ASN B CA 1
ATOM 10449 C C . ASN B 1 479 ? 15.164 -19.703 0.31 1 97 479 ASN B C 1
ATOM 10451 O O . ASN B 1 479 ? 16.062 -19.516 1.137 1 97 479 ASN B O 1
ATOM 10455 N N . ASP B 1 480 ? 14.352 -18.766 -0.024 1 94.44 480 ASP B N 1
ATOM 10456 C CA . ASP B 1 480 ? 14.562 -17.359 0.308 1 94.44 480 ASP B CA 1
ATOM 10457 C C . ASP B 1 480 ? 14.5 -17.141 1.817 1 94.44 480 ASP B C 1
ATOM 10459 O O . ASP B 1 480 ? 15.047 -16.156 2.328 1 94.44 480 ASP B O 1
ATOM 10463 N N . GLY B 1 481 ? 13.828 -18.062 2.51 1 96.62 481 GLY B N 1
ATOM 10464 C CA . GLY B 1 481 ? 13.672 -17.906 3.947 1 96.62 481 GLY B CA 1
ATOM 10465 C C . GLY B 1 481 ? 14.953 -18.141 4.715 1 96.62 481 GLY B C 1
ATOM 10466 O O . GLY B 1 481 ? 15.055 -17.781 5.895 1 96.62 481 GLY B O 1
ATOM 10467 N N . MET B 1 482 ? 15.93 -18.688 4.117 1 97.94 482 MET B N 1
ATOM 10468 C CA . MET B 1 482 ? 17.25 -18.906 4.723 1 97.94 482 MET B CA 1
ATOM 10469 C C . MET B 1 482 ? 18.156 -17.719 4.449 1 97.94 482 MET B C 1
ATOM 10471 O O . MET B 1 482 ? 19.344 -17.891 4.148 1 97.94 482 MET B O 1
ATOM 10475 N N . ASN B 1 483 ? 17.625 -16.5 4.621 1 97.06 483 ASN B N 1
ATOM 10476 C CA . ASN B 1 483 ? 18.25 -15.266 4.152 1 97.06 483 ASN B CA 1
ATOM 10477 C C . ASN B 1 483 ? 19.266 -14.734 5.152 1 97.06 483 ASN B C 1
ATOM 10479 O O . ASN B 1 483 ? 19.812 -13.648 4.965 1 97.06 483 ASN B O 1
ATOM 10483 N N . ALA B 1 484 ? 19.562 -15.469 6.227 1 97.62 484 ALA B N 1
ATOM 10484 C CA . ALA B 1 484 ? 20.547 -15 7.191 1 97.62 484 ALA B CA 1
ATOM 10485 C C . ALA B 1 484 ? 21.625 -16.047 7.434 1 97.62 484 ALA B C 1
ATOM 10487 O O . ALA B 1 484 ? 22.484 -15.891 8.312 1 97.62 484 ALA B O 1
ATOM 10488 N N . VAL B 1 485 ? 21.609 -17.094 6.652 1 97.81 485 VAL B N 1
ATOM 10489 C CA . VAL B 1 485 ? 22.453 -18.25 6.91 1 97.81 485 VAL B CA 1
ATOM 10490 C C . VAL B 1 485 ? 23.906 -17.906 6.562 1 97.81 485 VAL B C 1
ATOM 10492 O O . VAL B 1 485 ? 24.844 -18.406 7.203 1 97.81 485 VAL B O 1
ATOM 10495 N N . GLY B 1 486 ? 24.094 -17.094 5.586 1 97.75 486 GLY B N 1
ATOM 10496 C CA . GLY B 1 486 ? 25.438 -16.891 5.105 1 97.75 486 GLY B CA 1
ATOM 10497 C C . GLY B 1 486 ? 25.75 -15.43 4.801 1 97.75 486 GLY B C 1
ATOM 10498 O O . GLY B 1 486 ? 26.484 -15.125 3.865 1 97.75 486 GLY B O 1
ATOM 10499 N N . THR B 1 487 ? 25.188 -14.453 5.535 1 95.75 487 THR B N 1
ATOM 10500 C CA . THR B 1 487 ? 25.328 -13.031 5.238 1 95.75 487 THR B CA 1
ATOM 10501 C C . THR B 1 487 ? 26.734 -12.539 5.52 1 95.75 487 THR B C 1
ATOM 10503 O O . THR B 1 487 ? 27.141 -11.477 5.055 1 95.75 487 THR B O 1
ATOM 10506 N N . GLN B 1 488 ? 27.594 -13.328 6.238 1 95.69 488 GLN B N 1
ATOM 10507 C CA . GLN B 1 488 ? 28.984 -12.969 6.52 1 95.69 488 GLN B CA 1
ATOM 10508 C C . GLN B 1 488 ? 29.922 -13.602 5.5 1 95.69 488 GLN B C 1
ATOM 10510 O O . GLN B 1 488 ? 31.141 -13.469 5.617 1 95.69 488 GLN B O 1
ATOM 10515 N N . GLY B 1 489 ? 29.391 -14.406 4.547 1 96.31 489 GLY B N 1
ATOM 10516 C CA . GLY B 1 489 ? 30.188 -14.93 3.441 1 96.31 489 GLY B CA 1
ATOM 10517 C C . GLY B 1 489 ? 30.875 -16.234 3.768 1 96.31 489 GLY B C 1
ATOM 10518 O O . GLY B 1 489 ? 31.875 -16.594 3.135 1 96.31 489 GLY B O 1
ATOM 10519 N N . LYS B 1 490 ? 30.344 -16.953 4.754 1 98 490 LYS B N 1
ATOM 10520 C CA . LYS B 1 490 ? 31 -18.188 5.152 1 98 490 LYS B CA 1
ATOM 10521 C C . LYS B 1 490 ? 30.047 -19.375 5.102 1 98 490 LYS B C 1
ATOM 10523 O O . LYS B 1 490 ? 30.469 -20.516 4.996 1 98 490 LYS B O 1
ATOM 10528 N N . GLY B 1 491 ? 28.75 -19.125 5.203 1 98.5 491 GLY B N 1
ATOM 10529 C CA . GLY B 1 491 ? 27.75 -20.188 5.191 1 98.5 491 GLY B CA 1
ATOM 10530 C C . GLY B 1 491 ? 27.781 -21.016 3.914 1 98.5 491 GLY B C 1
ATOM 10531 O O . GLY B 1 491 ? 28.141 -20.5 2.85 1 98.5 491 GLY B O 1
ATOM 10532 N N . GLU B 1 492 ? 27.422 -22.281 4.035 1 98.75 492 GLU B N 1
ATOM 10533 C CA . GLU B 1 492 ? 27.516 -23.203 2.904 1 98.75 492 GLU B CA 1
ATOM 10534 C C . GLU B 1 492 ? 26.141 -23.797 2.582 1 98.75 492 GLU B C 1
ATOM 10536 O O . GLU B 1 492 ? 25.359 -24.078 3.484 1 98.75 492 GLU B O 1
ATOM 10541 N N . SER B 1 493 ? 25.875 -24.031 1.344 1 98.81 493 SER B N 1
ATOM 10542 C CA . SER B 1 493 ? 24.656 -24.688 0.9 1 98.81 493 SER B CA 1
ATOM 10543 C C . SER B 1 493 ? 24.953 -26.078 0.339 1 98.81 493 SER B C 1
ATOM 10545 O O . SER B 1 493 ? 25.562 -26.203 -0.726 1 98.81 493 SER B O 1
ATOM 10547 N N . VAL B 1 494 ? 24.453 -27.062 0.979 1 98.75 494 VAL B N 1
ATOM 10548 C CA . VAL B 1 494 ? 24.641 -28.438 0.51 1 98.75 494 VAL B CA 1
ATOM 10549 C C . VAL B 1 494 ? 23.672 -28.719 -0.64 1 98.75 494 VAL B C 1
ATOM 10551 O O . VAL B 1 494 ? 24.047 -29.359 -1.626 1 98.75 494 VAL B O 1
ATOM 10554 N N . TRP B 1 495 ? 22.469 -28.281 -0.525 1 98.62 495 TRP B N 1
ATOM 10555 C CA . TRP B 1 495 ? 21.516 -28.422 -1.63 1 98.62 495 TRP B CA 1
ATOM 10556 C C . TRP B 1 495 ? 22.109 -27.844 -2.92 1 98.62 495 TRP B C 1
ATOM 10558 O O . TRP B 1 495 ? 22.031 -28.484 -3.973 1 98.62 495 TRP B O 1
ATOM 10568 N N . LEU B 1 496 ? 22.609 -26.641 -2.85 1 98.75 496 LEU B N 1
ATOM 10569 C CA . LEU B 1 496 ? 23.188 -26 -4.027 1 98.75 496 LEU B CA 1
ATOM 10570 C C . LEU B 1 496 ? 24.344 -26.828 -4.59 1 98.75 496 LEU B C 1
ATOM 10572 O O . LEU B 1 496 ? 24.547 -26.859 -5.805 1 98.75 496 LEU B O 1
ATOM 10576 N N . GLY B 1 497 ? 25.094 -27.469 -3.682 1 98.81 497 GLY B N 1
ATOM 10577 C CA . GLY B 1 497 ? 26.125 -28.375 -4.137 1 98.81 497 GLY B CA 1
ATOM 10578 C C . GLY B 1 497 ? 25.609 -29.484 -5.031 1 98.81 497 GLY B C 1
ATOM 10579 O O . GLY B 1 497 ? 26.156 -29.75 -6.098 1 98.81 497 GLY B O 1
ATOM 10580 N N . HIS B 1 498 ? 24.547 -30.141 -4.57 1 98.75 498 HIS B N 1
ATOM 10581 C CA . HIS B 1 498 ? 23.922 -31.188 -5.375 1 98.75 498 HIS B CA 1
ATOM 10582 C C . HIS B 1 498 ? 23.453 -30.625 -6.715 1 98.75 498 HIS B C 1
ATOM 10584 O O . HIS B 1 498 ? 23.609 -31.281 -7.75 1 98.75 498 HIS B O 1
ATOM 10590 N N . PHE B 1 499 ? 22.844 -29.453 -6.715 1 98.75 499 PHE B N 1
ATOM 10591 C CA . PHE B 1 499 ? 22.297 -28.797 -7.898 1 98.75 499 PHE B CA 1
ATOM 10592 C C . PHE B 1 499 ? 23.406 -28.438 -8.883 1 98.75 499 PHE B C 1
ATOM 10594 O O . PHE B 1 499 ? 23.312 -28.75 -10.07 1 98.75 499 PHE B O 1
ATOM 10601 N N . LEU B 1 500 ? 24.438 -27.812 -8.352 1 98.88 500 LEU B N 1
ATOM 10602 C CA . LEU B 1 500 ? 25.578 -27.406 -9.164 1 98.88 500 LEU B CA 1
ATOM 10603 C C . LEU B 1 500 ? 26.266 -28.609 -9.789 1 98.88 500 LEU B C 1
ATOM 10605 O O . LEU B 1 500 ? 26.672 -28.547 -10.953 1 98.88 500 LEU B O 1
ATOM 10609 N N . TYR B 1 501 ? 26.406 -29.703 -9.039 1 98.81 501 TYR B N 1
ATOM 10610 C CA . TYR B 1 501 ? 27 -30.922 -9.562 1 98.81 501 TYR B CA 1
ATOM 10611 C C . TYR B 1 501 ? 26.312 -31.375 -10.836 1 98.81 501 TYR B C 1
ATOM 10613 O O . TYR B 1 501 ? 26.953 -31.656 -11.844 1 98.81 501 TYR B O 1
ATOM 10621 N N . GLY B 1 502 ? 24.969 -31.422 -10.781 1 98.62 502 GLY B N 1
ATOM 10622 C CA . GLY B 1 502 ? 24.203 -31.812 -11.953 1 98.62 502 GLY B CA 1
ATOM 10623 C C . GLY B 1 502 ? 24.422 -30.906 -13.141 1 98.62 502 GLY B C 1
ATOM 10624 O O . GLY B 1 502 ? 24.547 -31.359 -14.281 1 98.62 502 GLY B O 1
ATOM 10625 N N . ILE B 1 503 ? 24.469 -29.656 -12.914 1 98.81 503 ILE B N 1
ATOM 10626 C CA . ILE B 1 503 ? 24.672 -28.672 -13.969 1 98.81 503 ILE B CA 1
ATOM 10627 C C . ILE B 1 503 ? 26.047 -28.844 -14.594 1 98.81 503 ILE B C 1
ATOM 10629 O O . ILE B 1 503 ? 26.203 -28.828 -15.812 1 98.81 503 ILE B O 1
ATOM 10633 N N . LEU B 1 504 ? 27.062 -28.984 -13.695 1 98.81 504 LEU B N 1
ATOM 10634 C CA . LEU B 1 504 ? 28.422 -29.156 -14.188 1 98.81 504 LEU B CA 1
ATOM 10635 C C . LEU B 1 504 ? 28.531 -30.375 -15.086 1 98.81 504 LEU B C 1
ATOM 10637 O O . LEU B 1 504 ? 29.109 -30.312 -16.172 1 98.81 504 LEU B O 1
ATOM 10641 N N . LYS B 1 505 ? 27.984 -31.438 -14.719 1 98.44 505 LYS B N 1
ATOM 10642 C CA . LYS B 1 505 ? 28.047 -32.688 -15.492 1 98.44 505 LYS B CA 1
ATOM 10643 C C . LYS B 1 505 ? 27.344 -32.5 -16.844 1 98.44 505 LYS B C 1
ATOM 10645 O O . LYS B 1 505 ? 27.922 -32.844 -17.891 1 98.44 505 LYS B O 1
ATOM 10650 N N . ASP B 1 506 ? 26.172 -32.031 -16.828 1 98 506 ASP B N 1
ATOM 10651 C CA . ASP B 1 506 ? 25.375 -31.906 -18.047 1 98 506 ASP B CA 1
ATOM 10652 C C . ASP B 1 506 ? 25.922 -30.844 -18.969 1 98 506 ASP B C 1
ATOM 10654 O O . ASP B 1 506 ? 25.922 -31 -20.188 1 98 506 ASP B O 1
ATOM 10658 N N . PHE B 1 507 ? 26.391 -29.75 -18.391 1 98.69 507 PHE B N 1
ATOM 10659 C CA . PHE B 1 507 ? 26.859 -28.656 -19.234 1 98.69 507 PHE B CA 1
ATOM 10660 C C . PHE B 1 507 ? 28.203 -28.984 -19.844 1 98.69 507 PHE B C 1
ATOM 10662 O O . PHE B 1 507 ? 28.609 -28.375 -20.844 1 98.69 507 PHE B O 1
ATOM 10669 N N . SER B 1 508 ? 28.984 -29.891 -19.234 1 98.56 508 SER B N 1
ATOM 10670 C CA . SER B 1 508 ? 30.219 -30.375 -19.875 1 98.56 508 SER B CA 1
ATOM 10671 C C . SER B 1 508 ? 29.938 -30.984 -21.234 1 98.56 508 SER B C 1
ATOM 10673 O O . SER B 1 508 ? 30.766 -30.891 -22.156 1 98.56 508 SER B O 1
ATOM 10675 N N . VAL B 1 509 ? 28.812 -31.625 -21.359 1 98.19 509 VAL B N 1
ATOM 10676 C CA . VAL B 1 509 ? 28.391 -32.188 -22.656 1 98.19 509 VAL B CA 1
ATOM 10677 C C . VAL B 1 509 ? 28.188 -31.047 -23.656 1 98.19 509 VAL B C 1
ATOM 10679 O O . VAL B 1 509 ? 28.578 -31.156 -24.812 1 98.19 509 VAL B O 1
ATOM 10682 N N . VAL B 1 510 ? 27.578 -29.953 -23.234 1 98.5 510 VAL B N 1
ATOM 10683 C CA . VAL B 1 510 ? 27.344 -28.781 -24.078 1 98.5 510 VAL B CA 1
ATOM 10684 C C . VAL B 1 510 ? 28.688 -28.188 -24.516 1 98.5 510 VAL B C 1
ATOM 10686 O O . VAL B 1 510 ? 28.875 -27.844 -25.672 1 98.5 510 VAL B O 1
ATOM 10689 N N . CYS B 1 511 ? 29.594 -28.109 -23.516 1 98.56 511 CYS B N 1
ATOM 10690 C CA . CYS B 1 511 ? 30.922 -27.578 -23.844 1 98.56 511 CYS B CA 1
ATOM 10691 C C . CYS B 1 511 ? 31.594 -28.422 -24.922 1 98.56 511 CYS B C 1
ATOM 10693 O O . CYS B 1 511 ? 32.188 -27.875 -25.859 1 98.56 511 CYS B O 1
ATOM 10695 N N . LYS B 1 512 ? 31.516 -29.672 -24.766 1 98 512 LYS B N 1
ATOM 10696 C CA . LYS B 1 512 ? 32.094 -30.562 -25.75 1 98 512 LYS B CA 1
ATOM 10697 C C . LYS B 1 512 ? 31.469 -30.359 -27.125 1 98 512 LYS B C 1
ATOM 10699 O O . LYS B 1 512 ? 32.188 -30.297 -28.141 1 98 512 LYS B O 1
ATOM 10704 N N . LYS B 1 513 ? 30.156 -30.234 -27.172 1 96.94 513 LYS B N 1
ATOM 10705 C CA . LYS B 1 513 ? 29.438 -30 -28.422 1 96.94 513 LYS B CA 1
ATOM 10706 C C . LYS B 1 513 ? 29.828 -28.656 -29.031 1 96.94 513 LYS B C 1
ATOM 10708 O O . LYS B 1 513 ? 29.812 -28.516 -30.25 1 96.94 513 LYS B O 1
ATOM 10713 N N . MET B 1 514 ? 30.203 -27.734 -28.219 1 97.31 514 MET B N 1
ATOM 10714 C CA . MET B 1 514 ? 30.562 -26.391 -28.672 1 97.31 514 MET B CA 1
ATOM 10715 C C . MET B 1 514 ? 32.062 -26.312 -28.969 1 97.31 514 MET B C 1
ATOM 10717 O O . MET B 1 514 ? 32.562 -25.25 -29.359 1 97.31 514 MET B O 1
ATOM 10721 N N . GLY B 1 515 ? 32.812 -27.391 -28.703 1 97.12 515 GLY B N 1
ATOM 10722 C CA . GLY B 1 515 ? 34.25 -27.453 -28.984 1 97.12 515 GLY B CA 1
ATOM 10723 C C . GLY B 1 515 ? 35.094 -26.812 -27.891 1 97.12 515 GLY B C 1
ATOM 10724 O O . GLY B 1 515 ? 36.25 -26.516 -28.125 1 97.12 515 GLY B O 1
ATOM 10725 N N . ASP B 1 516 ? 34.5 -26.578 -26.828 1 97.88 516 ASP B N 1
ATOM 10726 C CA . ASP B 1 516 ? 35.219 -25.969 -25.703 1 97.88 516 ASP B CA 1
ATOM 10727 C C . ASP B 1 516 ? 35.781 -27.047 -24.766 1 97.88 516 ASP B C 1
ATOM 10729 O O . ASP B 1 516 ? 35.219 -27.281 -23.688 1 97.88 516 ASP B O 1
ATOM 10733 N N . LEU B 1 517 ? 36.875 -27.594 -25.031 1 97.69 517 LEU B N 1
ATOM 10734 C CA . LEU B 1 517 ? 37.438 -28.719 -24.312 1 97.69 517 LEU B CA 1
ATOM 10735 C C . LEU B 1 517 ? 37.938 -28.297 -22.938 1 97.69 517 LEU B C 1
ATOM 10737 O O . LEU B 1 517 ? 37.906 -29.094 -21.984 1 97.69 517 LEU B O 1
ATOM 10741 N N . ALA B 1 518 ? 38.406 -27.109 -22.891 1 97.69 518 ALA B N 1
ATOM 10742 C CA . ALA B 1 518 ? 38.906 -26.609 -21.609 1 97.69 518 ALA B CA 1
ATOM 10743 C C . ALA B 1 518 ? 37.812 -26.609 -20.547 1 97.69 518 ALA B C 1
ATOM 10745 O O . ALA B 1 518 ? 38 -27.125 -19.453 1 97.69 518 ALA B O 1
ATOM 10746 N N . ASN B 1 519 ? 36.719 -26.047 -20.922 1 98.25 519 ASN B N 1
ATOM 10747 C CA . ASN B 1 519 ? 35.625 -26.031 -19.969 1 98.25 519 ASN B CA 1
ATOM 10748 C C . ASN B 1 519 ? 35.031 -27.422 -19.766 1 98.25 519 ASN B C 1
ATOM 10750 O O . ASN B 1 519 ? 34.562 -27.734 -18.672 1 98.25 519 ASN B O 1
ATOM 10754 N N . THR B 1 520 ? 35 -28.234 -20.766 1 98.38 520 THR B N 1
ATOM 10755 C CA . THR B 1 520 ? 34.562 -29.625 -20.578 1 98.38 520 THR B CA 1
ATOM 10756 C C . THR B 1 520 ? 35.344 -30.281 -19.438 1 98.38 520 THR B C 1
ATOM 10758 O O . THR B 1 520 ? 34.719 -30.844 -18.531 1 98.38 520 THR B O 1
ATOM 10761 N N . GLN B 1 521 ? 36.656 -30.172 -19.5 1 98.25 521 GLN B N 1
ATOM 10762 C CA . GLN B 1 521 ? 37.5 -30.797 -18.5 1 98.25 521 GLN B CA 1
ATOM 10763 C C . GLN B 1 521 ? 37.312 -30.125 -17.141 1 98.25 521 GLN B C 1
ATOM 10765 O O . GLN B 1 521 ? 37.219 -30.812 -16.109 1 98.25 521 GLN B O 1
ATOM 10770 N N . ARG B 1 522 ? 37.281 -28.891 -17.156 1 98.31 522 ARG B N 1
ATOM 10771 C CA . ARG B 1 522 ? 37.156 -28.156 -15.898 1 98.31 522 ARG B CA 1
ATOM 10772 C C . ARG B 1 522 ? 35.875 -28.531 -15.172 1 98.31 522 ARG B C 1
ATOM 10774 O O . ARG B 1 522 ? 35.875 -28.781 -13.969 1 98.31 522 ARG B O 1
ATOM 10781 N N . PHE B 1 523 ? 34.812 -28.484 -15.93 1 98.75 523 PHE B N 1
ATOM 10782 C CA . PHE B 1 523 ? 33.5 -28.766 -15.32 1 98.75 523 PHE B CA 1
ATOM 10783 C C . PHE B 1 523 ? 33.469 -30.188 -14.789 1 98.75 523 PHE B C 1
ATOM 10785 O O . PHE B 1 523 ? 32.938 -30.453 -13.711 1 98.75 523 PHE B O 1
ATOM 10792 N N . MET B 1 524 ? 34 -31.109 -15.445 1 98.5 524 MET B N 1
ATOM 10793 C CA . MET B 1 524 ? 34.062 -32.5 -14.984 1 98.5 524 MET B CA 1
ATOM 10794 C C . MET B 1 524 ? 34.906 -32.625 -13.727 1 98.5 524 MET B C 1
ATOM 10796 O O . MET B 1 524 ? 34.531 -33.312 -12.781 1 98.5 524 MET B O 1
ATOM 10800 N N . ASP B 1 525 ? 36.062 -31.953 -13.711 1 98.44 525 ASP B N 1
ATOM 10801 C CA . ASP B 1 525 ? 36.969 -31.984 -12.547 1 98.44 525 ASP B CA 1
ATOM 10802 C C . ASP B 1 525 ? 36.281 -31.375 -11.328 1 98.44 525 ASP B C 1
ATOM 10804 O O . ASP B 1 525 ? 36.344 -31.938 -10.234 1 98.44 525 ASP B O 1
ATOM 10808 N N . GLU B 1 526 ? 35.719 -30.25 -11.57 1 98.62 526 GLU B N 1
ATOM 10809 C CA . GLU B 1 526 ? 35.031 -29.562 -10.484 1 98.62 526 GLU B CA 1
ATOM 10810 C C . GLU B 1 526 ? 33.844 -30.375 -9.961 1 98.62 526 GLU B C 1
ATOM 10812 O O . GLU B 1 526 ? 33.562 -30.375 -8.758 1 98.62 526 GLU B O 1
ATOM 10817 N N . ALA B 1 527 ? 33.125 -31.031 -10.852 1 98.75 527 ALA B N 1
ATOM 10818 C CA . ALA B 1 527 ? 32.031 -31.891 -10.453 1 98.75 527 ALA B CA 1
ATOM 10819 C C . ALA B 1 527 ? 32.5 -33.031 -9.547 1 98.75 527 ALA B C 1
ATOM 10821 O O . ALA B 1 527 ? 31.891 -33.312 -8.516 1 98.75 527 ALA B O 1
ATOM 10822 N N . GLU B 1 528 ? 33.5 -33.656 -9.906 1 98.25 528 GLU B N 1
ATOM 10823 C CA . GLU B 1 528 ? 34.031 -34.75 -9.125 1 98.25 528 GLU B CA 1
ATOM 10824 C C . GLU B 1 528 ? 34.5 -34.281 -7.746 1 98.25 528 GLU B C 1
ATOM 10826 O O . GLU B 1 528 ? 34.219 -34.938 -6.738 1 98.25 528 GLU B O 1
ATOM 10831 N N . LYS B 1 529 ? 35.219 -33.219 -7.77 1 98.44 529 LYS B N 1
ATOM 10832 C CA . LYS B 1 529 ? 35.656 -32.625 -6.504 1 98.44 529 LYS B CA 1
ATOM 10833 C C . LYS B 1 529 ? 34.469 -32.281 -5.602 1 98.44 529 LYS B C 1
ATOM 10835 O O . LYS B 1 529 ? 34.5 -32.531 -4.398 1 98.44 529 LYS B O 1
ATOM 10840 N N . LEU B 1 530 ? 33.531 -31.719 -6.18 1 98.75 530 LEU B N 1
ATOM 10841 C CA . LEU B 1 530 ? 32.344 -31.328 -5.441 1 98.75 530 LEU B CA 1
ATOM 10842 C C . LEU B 1 530 ? 31.641 -32.531 -4.848 1 98.75 530 LEU B C 1
ATOM 10844 O O . LEU B 1 530 ? 31.25 -32.531 -3.684 1 98.75 530 LEU B O 1
ATOM 10848 N N . LYS B 1 531 ? 31.422 -33.562 -5.633 1 98.56 531 LYS B N 1
ATOM 10849 C CA . LYS B 1 531 ? 30.828 -34.812 -5.164 1 98.56 531 LYS B CA 1
ATOM 10850 C C . LYS B 1 531 ? 31.594 -35.375 -3.975 1 98.56 531 LYS B C 1
ATOM 10852 O O . LYS B 1 531 ? 31 -35.781 -2.979 1 98.56 531 LYS B O 1
ATOM 10857 N N . GLU B 1 532 ? 32.875 -35.406 -4.086 1 98.38 532 GLU B N 1
ATOM 10858 C CA . GLU B 1 532 ? 33.719 -35.906 -3.008 1 98.38 532 GLU B CA 1
ATOM 10859 C C . GLU B 1 532 ? 33.562 -35.062 -1.743 1 98.38 532 GLU B C 1
ATOM 10861 O O . GLU B 1 532 ? 33.406 -35.594 -0.646 1 98.38 532 GLU B O 1
ATOM 10866 N N . ASN B 1 533 ? 33.625 -33.781 -1.896 1 98.62 533 ASN B N 1
ATOM 10867 C CA . ASN B 1 533 ? 33.531 -32.875 -0.754 1 98.62 533 ASN B CA 1
ATOM 10868 C C . ASN B 1 533 ? 32.188 -32.969 -0.068 1 98.62 533 ASN B C 1
ATOM 10870 O O . ASN B 1 533 ? 32.094 -32.938 1.161 1 98.62 533 ASN B O 1
ATOM 10874 N N . ILE B 1 534 ? 31.078 -33.094 -0.839 1 98.69 534 ILE B N 1
ATOM 10875 C CA . ILE B 1 534 ? 29.75 -33.219 -0.265 1 98.69 534 ILE B CA 1
ATOM 10876 C C . ILE B 1 534 ? 29.688 -34.5 0.588 1 98.69 534 ILE B C 1
ATOM 10878 O O . ILE B 1 534 ? 29.203 -34.469 1.722 1 98.69 534 ILE B O 1
ATOM 10882 N N . ASN B 1 535 ? 30.141 -35.531 0.06 1 98.44 535 ASN B N 1
ATOM 10883 C CA . ASN B 1 535 ? 30.062 -36.812 0.762 1 98.44 535 ASN B CA 1
ATOM 10884 C C . ASN B 1 535 ? 30.984 -36.844 1.979 1 98.44 535 ASN B C 1
ATOM 10886 O O . ASN B 1 535 ? 30.703 -37.531 2.963 1 98.44 535 ASN B O 1
ATOM 10890 N N . LYS B 1 536 ? 32.031 -36.094 1.916 1 98.12 536 LYS B N 1
ATOM 10891 C CA . LYS B 1 536 ? 33 -36.031 3.02 1 98.12 536 LYS B CA 1
ATOM 10892 C C . LYS B 1 536 ? 32.469 -35.188 4.156 1 98.12 536 LYS B C 1
ATOM 10894 O O . LYS B 1 536 ? 32.562 -35.531 5.328 1 98.12 536 LYS B O 1
ATOM 10899 N N . TYR B 1 537 ? 31.844 -34.062 3.82 1 98.19 537 TYR B N 1
ATOM 10900 C CA . TYR B 1 537 ? 31.609 -33.031 4.844 1 98.19 537 TYR B CA 1
ATOM 10901 C C . TYR B 1 537 ? 30.125 -32.969 5.203 1 98.19 537 TYR B C 1
ATOM 10903 O O . TYR B 1 537 ? 29.766 -32.438 6.254 1 98.19 537 TYR B O 1
ATOM 10911 N N . ALA B 1 538 ? 29.219 -33.469 4.32 1 98.38 538 ALA B N 1
ATOM 10912 C CA . ALA B 1 538 ? 27.812 -33.156 4.52 1 98.38 538 ALA B CA 1
ATOM 10913 C C . ALA B 1 538 ? 27 -34.406 4.828 1 98.38 538 ALA B C 1
ATOM 10915 O O . ALA B 1 538 ? 25.781 -34.312 5.078 1 98.38 538 ALA B O 1
ATOM 10916 N N . TRP B 1 539 ? 27.594 -35.594 4.766 1 98.31 539 TRP B N 1
ATOM 10917 C CA . TRP B 1 539 ? 26.875 -36.812 5.152 1 98.31 539 TRP B CA 1
ATOM 10918 C C . TRP B 1 539 ? 26.781 -36.906 6.672 1 98.31 539 TRP B C 1
ATOM 10920 O O . TRP B 1 539 ? 27.797 -36.875 7.371 1 98.31 539 TRP B O 1
ATOM 10930 N N . ASP B 1 540 ? 25.625 -37.062 7.152 1 97.31 540 ASP B N 1
ATOM 10931 C CA . ASP B 1 540 ? 25.359 -37.031 8.586 1 97.31 540 ASP B CA 1
ATOM 10932 C C . ASP B 1 540 ? 25.062 -38.438 9.125 1 97.31 540 ASP B C 1
ATOM 10934 O O . ASP B 1 540 ? 24.438 -38.562 10.188 1 97.31 540 ASP B O 1
ATOM 10938 N N . GLY B 1 541 ? 25.328 -39.469 8.414 1 96.62 541 GLY B N 1
ATOM 10939 C CA . GLY B 1 541 ? 25.141 -40.844 8.844 1 96.62 541 GLY B CA 1
ATOM 10940 C C . GLY B 1 541 ? 23.938 -41.5 8.188 1 96.62 541 GLY B C 1
ATOM 10941 O O . GLY B 1 541 ? 24.031 -42.656 7.727 1 96.62 541 GLY B O 1
ATOM 10942 N N . GLU B 1 542 ? 22.859 -40.812 8.102 1 97.56 542 GLU B N 1
ATOM 10943 C CA . GLU B 1 542 ? 21.641 -41.406 7.535 1 97.56 542 GLU B CA 1
ATOM 10944 C C . GLU B 1 542 ? 21.094 -40.531 6.406 1 97.56 542 GLU B C 1
ATOM 10946 O O . GLU B 1 542 ? 20.391 -41.031 5.531 1 97.56 542 GLU B O 1
ATOM 10951 N N . TRP B 1 543 ? 21.391 -39.344 6.469 1 98.5 543 TRP B N 1
ATOM 10952 C CA . TRP B 1 543 ? 20.969 -38.375 5.445 1 98.5 543 TRP B CA 1
ATOM 10953 C C . TRP B 1 543 ? 21.969 -37.25 5.316 1 98.5 543 TRP B C 1
ATOM 10955 O O . TRP B 1 543 ? 22.938 -37.156 6.074 1 98.5 543 TRP B O 1
ATOM 10965 N N . TYR B 1 544 ? 21.766 -36.344 4.352 1 98.75 544 TYR B N 1
ATOM 10966 C CA . TYR B 1 544 ? 22.656 -35.219 4.117 1 98.75 544 TYR B CA 1
ATOM 10967 C C . TYR B 1 544 ? 22.188 -34 4.91 1 98.75 544 TYR B C 1
ATOM 10969 O O . TYR B 1 544 ? 20.984 -33.719 5.012 1 98.75 544 TYR B O 1
ATOM 10977 N N . VAL B 1 545 ? 23.141 -33.25 5.418 1 98.56 545 VAL B N 1
ATOM 10978 C CA . VAL B 1 545 ? 22.891 -31.938 6.031 1 98.56 545 VAL B CA 1
ATOM 10979 C C . VAL B 1 545 ? 22.375 -30.969 4.98 1 98.56 545 VAL B C 1
ATOM 10981 O O . VAL B 1 545 ? 22.656 -31.109 3.791 1 98.56 545 VAL B O 1
ATOM 10984 N N . ARG B 1 546 ? 21.531 -30.016 5.445 1 98.69 546 ARG B N 1
ATOM 10985 C CA . ARG B 1 546 ? 20.922 -29.062 4.531 1 98.69 546 ARG B CA 1
ATOM 10986 C C . ARG B 1 546 ? 21.891 -27.922 4.215 1 98.69 546 ARG B C 1
ATOM 10988 O O . ARG B 1 546 ? 21.891 -27.406 3.098 1 98.69 546 ARG B O 1
ATOM 10995 N N . ALA B 1 547 ? 22.562 -27.438 5.227 1 98.75 547 ALA B N 1
ATOM 10996 C CA . ALA B 1 547 ? 23.422 -26.266 5.109 1 98.75 547 ALA B CA 1
ATOM 10997 C C . ALA B 1 547 ? 24.297 -26.109 6.352 1 98.75 547 ALA B C 1
ATOM 10999 O O . ALA B 1 547 ? 24.094 -26.797 7.355 1 98.75 547 ALA B O 1
ATOM 11000 N N . PHE B 1 548 ? 25.281 -25.234 6.242 1 98.62 548 PHE B N 1
ATOM 11001 C CA . PHE B 1 548 ? 26.078 -24.781 7.375 1 98.62 548 PHE B CA 1
ATOM 11002 C C . PHE B 1 548 ? 25.984 -23.266 7.543 1 98.62 548 PHE B C 1
ATOM 11004 O O . PHE B 1 548 ? 26.047 -22.531 6.559 1 98.62 548 PHE B O 1
ATOM 11011 N N . LYS B 1 549 ? 25.844 -22.812 8.82 1 97.31 549 LYS B N 1
ATOM 11012 C CA . LYS B 1 549 ? 25.781 -21.391 9.133 1 97.31 549 LYS B CA 1
ATOM 11013 C C . LYS B 1 549 ? 27.172 -20.75 9 1 97.31 549 LYS B C 1
ATOM 11015 O O . LYS B 1 549 ? 28.172 -21.453 8.828 1 97.31 549 LYS B O 1
ATOM 11020 N N . ASP B 1 550 ? 27.172 -19.469 9.078 1 97.81 550 ASP B N 1
ATOM 11021 C CA . ASP B 1 550 ? 28.422 -18.719 9.023 1 97.81 550 ASP B CA 1
ATOM 11022 C C . ASP B 1 550 ? 29.391 -19.188 10.109 1 97.81 550 ASP B C 1
ATOM 11024 O O . ASP B 1 550 ? 30.609 -19.188 9.906 1 97.81 550 ASP B O 1
ATOM 11028 N N . ASN B 1 551 ? 28.891 -19.625 11.242 1 96.81 551 ASN B N 1
ATOM 11029 C CA . ASN B 1 551 ? 29.734 -20.047 12.359 1 96.81 551 ASN B CA 1
ATOM 11030 C C . ASN B 1 551 ? 30.094 -21.531 12.25 1 96.81 551 ASN B C 1
ATOM 11032 O O . ASN B 1 551 ? 30.719 -22.078 13.148 1 96.81 551 ASN B O 1
ATOM 11036 N N . GLY B 1 552 ? 29.562 -22.172 11.18 1 96.56 552 GLY B N 1
ATOM 11037 C CA . GLY B 1 552 ? 29.922 -23.562 10.93 1 96.56 552 GLY B CA 1
ATOM 11038 C C . GLY B 1 552 ? 28.906 -24.547 11.461 1 96.56 552 GLY B C 1
ATOM 11039 O O . GLY B 1 552 ? 28.969 -25.75 11.141 1 96.56 552 GLY B O 1
ATOM 11040 N N . GLU B 1 553 ? 27.938 -24.094 12.234 1 97.56 553 GLU B N 1
ATOM 11041 C CA . GLU B 1 553 ? 26.906 -24.969 12.758 1 97.56 553 GLU B CA 1
ATOM 11042 C C . GLU B 1 553 ? 26.031 -25.531 11.633 1 97.56 553 GLU B C 1
ATOM 11044 O O . GLU B 1 553 ? 25.641 -24.797 10.719 1 97.56 553 GLU B O 1
ATOM 11049 N N . PRO B 1 554 ? 25.734 -26.828 11.711 1 98.12 554 PRO B N 1
ATOM 11050 C CA . PRO B 1 554 ? 24.906 -27.422 10.656 1 98.12 554 PRO B CA 1
ATOM 11051 C C . PRO B 1 554 ? 23.422 -27.125 10.836 1 98.12 554 PRO B C 1
ATOM 11053 O O . PRO B 1 554 ? 22.953 -26.938 11.969 1 98.12 554 PRO B O 1
ATOM 11056 N N . ILE B 1 555 ? 22.719 -27.047 9.797 1 98.31 555 ILE B N 1
ATOM 11057 C CA . ILE B 1 555 ? 21.266 -27.078 9.688 1 98.31 555 ILE B CA 1
ATOM 11058 C C . ILE B 1 555 ? 20.812 -28.359 9.008 1 98.31 555 ILE B C 1
ATOM 11060 O O . ILE B 1 555 ? 21.391 -28.766 7.996 1 98.31 555 ILE B O 1
ATOM 11064 N N . GLY B 1 556 ? 19.75 -29.016 9.531 1 98.12 556 GLY B N 1
ATOM 11065 C CA . GLY B 1 556 ? 19.297 -30.266 8.938 1 98.12 556 GLY B CA 1
ATOM 11066 C C . GLY B 1 556 ? 20.156 -31.453 9.328 1 98.12 556 GLY B C 1
ATOM 11067 O O . GLY B 1 556 ? 20.453 -32.312 8.492 1 98.12 556 GLY B O 1
ATOM 11068 N N . SER B 1 557 ? 20.562 -31.453 10.508 1 98 557 SER B N 1
ATOM 11069 C CA . SER B 1 557 ? 21.438 -32.5 11.055 1 98 557 SER B CA 1
ATOM 11070 C C . SER B 1 557 ? 20.75 -33.219 12.203 1 98 557 SER B C 1
ATOM 11072 O O . SER B 1 557 ? 19.906 -32.656 12.898 1 98 557 SER B O 1
ATOM 11074 N N . LYS B 1 558 ? 21.141 -34.406 12.383 1 95.56 558 LYS B N 1
ATOM 11075 C CA . LYS B 1 558 ? 20.672 -35.156 13.531 1 95.56 558 LYS B CA 1
ATOM 11076 C C . LYS B 1 558 ? 21.031 -34.469 14.844 1 95.56 558 LYS B C 1
ATOM 11078 O O . LYS B 1 558 ? 20.422 -34.719 15.883 1 95.56 558 LYS B O 1
ATOM 11083 N N . GLN B 1 559 ? 21.938 -33.5 14.797 1 95.06 559 GLN B N 1
ATOM 11084 C CA . GLN B 1 559 ? 22.375 -32.75 15.969 1 95.06 559 GLN B CA 1
ATOM 11085 C C . GLN B 1 559 ? 21.391 -31.656 16.328 1 95.06 559 GLN B C 1
ATOM 11087 O O . GLN B 1 559 ? 21.422 -31.109 17.438 1 95.06 559 GLN B O 1
ATOM 11092 N N . ASN B 1 560 ? 20.609 -31.328 15.406 1 96.69 560 ASN B N 1
ATOM 11093 C CA . ASN B 1 560 ? 19.672 -30.234 15.633 1 96.69 560 ASN B CA 1
ATOM 11094 C C . ASN B 1 560 ? 18.422 -30.719 16.391 1 96.69 560 ASN B C 1
ATOM 11096 O O . ASN B 1 560 ? 17.938 -31.828 16.156 1 96.69 560 ASN B O 1
ATOM 11100 N N . SER B 1 561 ? 17.938 -29.891 17.312 1 95.69 561 SER B N 1
ATOM 11101 C CA . SER B 1 561 ? 16.672 -30.219 17.984 1 95.69 561 SER B CA 1
ATOM 11102 C C . SER B 1 561 ? 15.477 -29.906 17.094 1 95.69 561 SER B C 1
ATOM 11104 O O . SER B 1 561 ? 14.43 -30.547 17.203 1 95.69 561 SER B O 1
ATOM 11106 N N . GLU B 1 562 ? 15.594 -28.938 16.266 1 96.31 562 GLU B N 1
ATOM 11107 C CA . GLU B 1 562 ? 14.609 -28.547 15.258 1 96.31 562 GLU B CA 1
ATOM 11108 C C . GLU B 1 562 ? 15.242 -28.469 13.867 1 96.31 562 GLU B C 1
ATOM 11110 O O . GLU B 1 562 ? 16.453 -28.25 13.742 1 96.31 562 GLU B O 1
ATOM 11115 N N . GLY B 1 563 ? 14.43 -28.766 12.898 1 97.06 563 GLY B N 1
ATOM 11116 C CA . GLY B 1 563 ? 14.992 -28.781 11.555 1 97.06 563 GLY B CA 1
ATOM 11117 C C . GLY B 1 563 ? 16.031 -29.875 11.352 1 97.06 563 GLY B C 1
ATOM 11118 O O . GLY B 1 563 ? 17.109 -29.609 10.805 1 97.06 563 GLY B O 1
ATOM 11119 N N . LYS B 1 564 ? 15.758 -30.984 11.695 1 97.5 564 LYS B N 1
ATOM 11120 C CA . LYS B 1 564 ? 16.703 -32.094 11.758 1 97.5 564 LYS B CA 1
ATOM 11121 C C . LYS B 1 564 ? 17 -32.656 10.367 1 97.5 564 LYS B C 1
ATOM 11123 O O . LYS B 1 564 ? 18.094 -33.125 10.094 1 97.5 564 LYS B O 1
ATOM 11128 N N . ILE B 1 565 ? 16 -32.75 9.539 1 98.38 565 ILE B N 1
ATOM 11129 C CA . ILE B 1 565 ? 16.156 -33.281 8.203 1 98.38 565 ILE B CA 1
ATOM 11130 C C . ILE B 1 565 ? 15.391 -32.438 7.195 1 98.38 565 ILE B C 1
ATOM 11132 O O . ILE B 1 565 ? 14.25 -32.031 7.449 1 98.38 565 ILE B O 1
ATOM 11136 N N . PHE B 1 566 ? 16 -32.125 6.094 1 98.62 566 PHE B N 1
ATOM 11137 C CA . PHE B 1 566 ? 15.422 -31.297 5.031 1 98.62 566 PHE B CA 1
ATOM 11138 C C . PHE B 1 566 ? 15.25 -32.125 3.76 1 98.62 566 PHE B C 1
ATOM 11140 O O . PHE B 1 566 ? 16.141 -32.875 3.383 1 98.62 566 PHE B O 1
ATOM 11147 N N . LEU B 1 567 ? 14.188 -31.875 3.09 1 98.69 567 LEU B N 1
ATOM 11148 C CA . LEU B 1 567 ? 13.766 -32.656 1.932 1 98.69 567 LEU B CA 1
ATOM 11149 C C . LEU B 1 567 ? 14.719 -32.438 0.758 1 98.69 567 LEU B C 1
ATOM 11151 O O . LEU B 1 567 ? 15.18 -33.406 0.141 1 98.69 567 LEU B O 1
ATOM 11155 N N . ASN B 1 568 ? 15.109 -31.25 0.464 1 97.94 568 ASN B N 1
ATOM 11156 C CA . ASN B 1 568 ? 15.797 -30.891 -0.77 1 97.94 568 ASN B CA 1
ATOM 11157 C C . ASN B 1 568 ? 17.203 -31.469 -0.819 1 97.94 568 ASN B C 1
ATOM 11159 O O . ASN B 1 568 ? 17.688 -31.844 -1.888 1 97.94 568 ASN B O 1
ATOM 11163 N N . ALA B 1 569 ? 17.844 -31.531 0.326 1 98.25 569 ALA B N 1
ATOM 11164 C CA . ALA B 1 569 ? 19.188 -32.062 0.352 1 98.25 569 ALA B CA 1
ATOM 11165 C C . ALA B 1 569 ? 19.188 -33.562 0.009 1 98.25 569 ALA B C 1
ATOM 11167 O O . ALA B 1 569 ? 20.156 -34.062 -0.571 1 98.25 569 ALA B O 1
ATOM 11168 N N . GLN B 1 570 ? 18.141 -34.188 0.345 1 98.69 570 GLN B N 1
ATOM 11169 C CA . GLN B 1 570 ? 18.047 -35.625 0.075 1 98.69 570 GLN B CA 1
ATOM 11170 C C . GLN B 1 570 ? 17.625 -35.875 -1.364 1 98.69 570 GLN B C 1
ATOM 11172 O O . GLN B 1 570 ? 18.234 -36.688 -2.066 1 98.69 570 GLN B O 1
ATOM 11177 N N . THR B 1 571 ? 16.578 -35.188 -1.797 1 98.62 571 THR B N 1
ATOM 11178 C CA . THR B 1 571 ? 16 -35.469 -3.109 1 98.62 571 THR B CA 1
ATOM 11179 C C . THR B 1 571 ? 17 -35.125 -4.215 1 98.62 571 THR B C 1
ATOM 11181 O O . THR B 1 571 ? 17.156 -35.906 -5.172 1 98.62 571 THR B O 1
ATOM 11184 N N . TRP B 1 572 ? 17.703 -34.062 -4.098 1 98.62 572 TRP B N 1
ATOM 11185 C CA . TRP B 1 572 ? 18.594 -33.656 -5.176 1 98.62 572 TRP B CA 1
ATOM 11186 C C . TRP B 1 572 ? 19.891 -34.438 -5.164 1 98.62 572 TRP B C 1
ATOM 11188 O O . TRP B 1 572 ? 20.547 -34.594 -6.195 1 98.62 572 TRP B O 1
ATOM 11198 N N . ALA B 1 573 ? 20.281 -34.969 -3.984 1 98.75 573 ALA B N 1
ATOM 11199 C CA . ALA B 1 573 ? 21.391 -35.906 -3.949 1 98.75 573 ALA B CA 1
ATOM 11200 C C . ALA B 1 573 ? 21.062 -37.156 -4.797 1 98.75 573 ALA B C 1
ATOM 11202 O O . ALA B 1 573 ? 21.953 -37.688 -5.469 1 98.75 573 ALA B O 1
ATOM 11203 N N . ILE B 1 574 ? 19.875 -37.562 -4.734 1 98.56 574 ILE B N 1
ATOM 11204 C CA . ILE B 1 574 ? 19.406 -38.719 -5.465 1 98.56 574 ILE B CA 1
ATOM 11205 C C . ILE B 1 574 ? 19.219 -38.375 -6.938 1 98.56 574 ILE B C 1
ATOM 11207 O O . ILE B 1 574 ? 19.719 -39.094 -7.82 1 98.56 574 ILE B O 1
ATOM 11211 N N . ILE B 1 575 ? 18.547 -37.25 -7.238 1 98.19 575 ILE B N 1
ATOM 11212 C CA . ILE B 1 575 ? 18.188 -36.844 -8.594 1 98.19 575 ILE B CA 1
ATOM 11213 C C . ILE B 1 575 ? 19.453 -36.656 -9.43 1 98.19 575 ILE B C 1
ATOM 11215 O O . ILE B 1 575 ? 19.531 -37.125 -10.562 1 98.19 575 ILE B O 1
ATOM 11219 N N . ASN B 1 576 ? 20.469 -36 -8.82 1 98.12 576 ASN B N 1
ATOM 11220 C CA . ASN B 1 576 ? 21.656 -35.656 -9.602 1 98.12 576 ASN B CA 1
ATOM 11221 C C . ASN B 1 576 ? 22.781 -36.688 -9.391 1 98.12 576 ASN B C 1
ATOM 11223 O O . ASN B 1 576 ? 23.812 -36.625 -10.047 1 98.12 576 ASN B O 1
ATOM 11227 N N . GLY B 1 577 ? 22.594 -37.594 -8.445 1 97.56 577 GLY B N 1
ATOM 11228 C CA . GLY B 1 577 ? 23.516 -38.719 -8.312 1 97.56 577 GLY B CA 1
ATOM 11229 C C . GLY B 1 577 ? 24.781 -38.375 -7.566 1 97.56 577 GLY B C 1
ATOM 11230 O O . GLY B 1 577 ? 25.844 -38.938 -7.852 1 97.56 577 GLY B O 1
ATOM 11231 N N . THR B 1 578 ? 24.766 -37.438 -6.719 1 98.06 578 THR B N 1
ATOM 11232 C CA . THR B 1 578 ? 25.922 -37.156 -5.895 1 98.06 578 THR B CA 1
ATOM 11233 C C . THR B 1 578 ? 26.078 -38.188 -4.785 1 98.06 578 THR B C 1
ATOM 11235 O O . THR B 1 578 ? 27.188 -38.406 -4.285 1 98.06 578 THR B O 1
ATOM 11238 N N . ALA B 1 579 ? 25.016 -38.781 -4.352 1 97.75 579 ALA B N 1
ATOM 11239 C CA . ALA B 1 579 ? 25.047 -39.812 -3.312 1 97.75 579 ALA B CA 1
ATOM 11240 C C . ALA B 1 579 ? 25.516 -41.125 -3.879 1 97.75 579 ALA B C 1
ATOM 11242 O O . ALA B 1 579 ? 25.172 -41.5 -5.012 1 97.75 579 ALA B O 1
ATOM 11243 N N . THR B 1 580 ? 26.25 -41.906 -3.113 1 95.56 580 THR B N 1
ATOM 11244 C CA . THR B 1 580 ? 26.484 -43.312 -3.469 1 95.56 580 THR B CA 1
ATOM 11245 C C . THR B 1 580 ? 25.203 -44.125 -3.43 1 95.56 580 THR B C 1
ATOM 11247 O O . THR B 1 580 ? 24.188 -43.656 -2.893 1 95.56 580 THR B O 1
ATOM 11250 N N . GLN B 1 581 ? 25.266 -45.25 -3.973 1 95.88 581 GLN B N 1
ATOM 11251 C CA . GLN B 1 581 ? 24.078 -46.062 -4.008 1 95.88 581 GLN B CA 1
ATOM 11252 C C . GLN B 1 581 ? 23.547 -46.344 -2.6 1 95.88 581 GLN B C 1
ATOM 11254 O O . GLN B 1 581 ? 22.344 -46.188 -2.346 1 95.88 581 GLN B O 1
ATOM 11259 N N . THR B 1 582 ? 24.406 -46.688 -1.698 1 97.38 582 THR B N 1
ATOM 11260 C CA . THR B 1 582 ? 24.016 -46.969 -0.322 1 97.38 582 THR B CA 1
ATOM 11261 C C . THR B 1 582 ? 23.453 -45.719 0.354 1 97.38 582 THR B C 1
ATOM 11263 O O . THR B 1 582 ? 22.453 -45.812 1.07 1 97.38 582 THR B O 1
ATOM 11266 N N . ARG B 1 583 ? 24.094 -44.656 0.135 1 98.06 583 ARG B N 1
ATOM 11267 C CA . ARG B 1 583 ? 23.656 -43.406 0.763 1 98.06 583 ARG B CA 1
ATOM 11268 C C . ARG B 1 583 ? 22.344 -42.938 0.153 1 98.06 583 ARG B C 1
ATOM 11270 O O . ARG B 1 583 ? 21.5 -42.344 0.847 1 98.06 583 ARG B O 1
ATOM 11277 N N . SER B 1 584 ? 22.203 -43.156 -1.146 1 98.12 584 SER B N 1
ATOM 11278 C CA . SER B 1 584 ? 20.922 -42.812 -1.786 1 98.12 584 SER B CA 1
ATOM 11279 C C . SER B 1 584 ? 19.766 -43.562 -1.135 1 98.12 584 SER B C 1
ATOM 11281 O O . SER B 1 584 ? 18.719 -42.969 -0.864 1 98.12 584 SER B O 1
ATOM 11283 N N . GLU B 1 585 ? 19.938 -44.844 -0.927 1 98.25 585 GLU B N 1
ATOM 11284 C CA . GLU B 1 585 ? 18.906 -45.688 -0.293 1 98.25 585 GLU B CA 1
ATOM 11285 C C . GLU B 1 585 ? 18.625 -45.188 1.129 1 98.25 585 GLU B C 1
ATOM 11287 O O . GLU B 1 585 ? 17.469 -45.062 1.523 1 98.25 585 GLU B O 1
ATOM 11292 N N . SER B 1 586 ? 19.672 -44.875 1.82 1 98.31 586 SER B N 1
ATOM 11293 C CA . SER B 1 586 ? 19.531 -44.438 3.199 1 98.31 586 SER B CA 1
ATOM 11294 C C . SER B 1 586 ? 18.828 -43.094 3.268 1 98.31 586 SER B C 1
ATOM 11296 O O . SER B 1 586 ? 17.906 -42.906 4.074 1 98.31 586 SER B O 1
ATOM 11298 N N . ALA B 1 587 ? 19.328 -42.188 2.471 1 98.38 587 ALA B N 1
ATOM 11299 C CA . ALA B 1 587 ? 18.734 -40.844 2.438 1 98.38 587 ALA B CA 1
ATOM 11300 C C . ALA B 1 587 ? 17.25 -40.906 2.066 1 98.38 587 ALA B C 1
ATOM 11302 O O . ALA B 1 587 ? 16.422 -40.219 2.662 1 98.38 587 ALA B O 1
ATOM 11303 N N . TYR B 1 588 ? 16.922 -41.688 1.121 1 98.5 588 TYR B N 1
ATOM 11304 C CA . TYR B 1 588 ? 15.531 -41.844 0.676 1 98.5 588 TYR B CA 1
ATOM 11305 C C . TYR B 1 588 ? 14.664 -42.438 1.776 1 98.5 588 TYR B C 1
ATOM 11307 O O . TYR B 1 588 ? 13.547 -41.969 2.02 1 98.5 588 TYR B O 1
ATOM 11315 N N . GLN B 1 589 ? 15.156 -43.469 2.369 1 98.06 589 GLN B N 1
ATOM 11316 C CA . GLN B 1 589 ? 14.406 -44.125 3.445 1 98.06 589 GLN B CA 1
ATOM 11317 C C . GLN B 1 589 ? 14.172 -43.156 4.605 1 98.06 589 GLN B C 1
ATOM 11319 O O . GLN B 1 589 ? 13.109 -43.156 5.219 1 98.06 589 GLN B O 1
ATOM 11324 N N . SER B 1 590 ? 15.188 -42.406 4.91 1 98.25 590 SER B N 1
ATOM 11325 C CA . SER B 1 590 ? 15.031 -41.375 5.949 1 98.25 590 SER B CA 1
ATOM 11326 C C . SER B 1 590 ? 13.969 -40.344 5.574 1 98.25 590 SER B C 1
ATOM 11328 O O . SER B 1 590 ? 13.141 -40 6.406 1 98.25 590 SER B O 1
ATOM 11330 N N . ALA B 1 591 ? 14.047 -39.875 4.332 1 98.25 591 ALA B N 1
ATOM 11331 C CA . ALA B 1 591 ? 13.031 -38.938 3.869 1 98.25 591 ALA B CA 1
ATOM 11332 C C . ALA B 1 591 ? 11.633 -39.531 3.969 1 98.25 591 ALA B C 1
ATOM 11334 O O . ALA B 1 591 ? 10.695 -38.875 4.438 1 98.25 591 ALA B O 1
ATOM 11335 N N . LYS B 1 592 ? 11.461 -40.719 3.51 1 97.19 592 LYS B N 1
ATOM 11336 C CA . LYS B 1 592 ? 10.172 -41.406 3.541 1 97.19 592 LYS B CA 1
ATOM 11337 C C . LYS B 1 592 ? 9.664 -41.562 4.973 1 97.19 592 LYS B C 1
ATOM 11339 O O . LYS B 1 592 ? 8.477 -41.344 5.242 1 97.19 592 LYS B O 1
ATOM 11344 N N . LYS B 1 593 ? 10.562 -41.875 5.883 1 97.06 593 LYS B N 1
ATOM 11345 C CA . LYS B 1 593 ? 10.211 -42.094 7.281 1 97.06 593 LYS B CA 1
ATOM 11346 C C . LYS B 1 593 ? 9.812 -40.812 7.973 1 97.06 593 LYS B C 1
ATOM 11348 O O . LYS B 1 593 ? 8.805 -40.75 8.68 1 97.06 593 LYS B O 1
ATOM 11353 N N . TYR B 1 594 ? 10.523 -39.781 7.738 1 97.12 594 TYR B N 1
ATOM 11354 C CA . TYR B 1 594 ? 10.383 -38.594 8.578 1 97.12 594 TYR B CA 1
ATOM 11355 C C . TYR B 1 594 ? 9.57 -37.5 7.875 1 97.12 594 TYR B C 1
ATOM 11357 O O . TYR B 1 594 ? 8.93 -36.688 8.531 1 97.12 594 TYR B O 1
ATOM 11365 N N . LEU B 1 595 ? 9.586 -37.5 6.531 1 98.31 595 LEU B N 1
ATOM 11366 C CA . LEU B 1 595 ? 9.078 -36.312 5.848 1 98.31 595 LEU B CA 1
ATOM 11367 C C . LEU B 1 595 ? 7.84 -36.656 5.023 1 98.31 595 LEU B C 1
ATOM 11369 O O . LEU B 1 595 ? 6.977 -35.781 4.816 1 98.31 595 LEU B O 1
ATOM 11373 N N . PHE B 1 596 ? 7.719 -37.844 4.453 1 97.5 596 PHE B N 1
ATOM 11374 C CA . PHE B 1 596 ? 6.555 -38.188 3.645 1 97.5 596 PHE B CA 1
ATOM 11375 C C . PHE B 1 596 ? 5.328 -38.375 4.523 1 97.5 596 PHE B C 1
ATOM 11377 O O . PHE B 1 596 ? 5.305 -39.312 5.355 1 97.5 596 PHE B O 1
ATOM 11384 N N . LYS B 1 597 ? 4.336 -37.531 4.379 1 94.19 597 LYS B N 1
ATOM 11385 C CA . LYS B 1 597 ? 3.123 -37.531 5.191 1 94.19 597 LYS B CA 1
ATOM 11386 C C . LYS B 1 597 ? 1.877 -37.594 4.312 1 94.19 597 LYS B C 1
ATOM 11388 O O . LYS B 1 597 ? 1.978 -37.625 3.082 1 94.19 597 LYS B O 1
ATOM 11393 N N . ASP B 1 598 ? 0.685 -37.562 4.926 1 90.31 598 ASP B N 1
ATOM 11394 C CA . ASP B 1 598 ? -0.607 -37.719 4.273 1 90.31 598 ASP B CA 1
ATOM 11395 C C . ASP B 1 598 ? -0.905 -36.562 3.316 1 90.31 598 ASP B C 1
ATOM 11397 O O . ASP B 1 598 ? -1.573 -36.75 2.297 1 90.31 598 ASP B O 1
ATOM 11401 N N . TYR B 1 599 ? -0.396 -35.438 3.551 1 93.5 599 TYR B N 1
ATOM 11402 C CA . TYR B 1 599 ? -0.709 -34.281 2.715 1 93.5 599 TYR B CA 1
ATOM 11403 C C . TYR B 1 599 ? 0.527 -33.812 1.961 1 93.5 599 TYR B C 1
ATOM 11405 O O . TYR B 1 599 ? 0.741 -32.594 1.808 1 93.5 599 TYR B O 1
ATOM 11413 N N . GLY B 1 600 ? 1.348 -34.812 1.622 1 96.56 600 GLY B N 1
ATOM 11414 C CA . GLY B 1 600 ? 2.527 -34.531 0.823 1 96.56 600 GLY B CA 1
ATOM 11415 C C . GLY B 1 600 ? 3.811 -34.531 1.63 1 96.56 600 GLY B C 1
ATOM 11416 O O . GLY B 1 600 ? 3.777 -34.562 2.861 1 96.56 600 GLY B O 1
ATOM 11417 N N . PRO B 1 601 ? 4.914 -34.531 0.981 1 98.38 601 PRO B N 1
ATOM 11418 C CA . PRO B 1 601 ? 6.219 -34.5 1.648 1 98.38 601 PRO B CA 1
ATOM 11419 C C . PRO B 1 601 ? 6.516 -33.156 2.293 1 98.38 601 PRO B C 1
ATOM 11421 O O . PRO B 1 601 ? 6.438 -32.125 1.63 1 98.38 601 PRO B O 1
ATOM 11424 N N . LEU B 1 602 ? 6.887 -33.156 3.516 1 98.5 602 LEU B N 1
ATOM 11425 C CA . LEU B 1 602 ? 7.219 -31.938 4.242 1 98.5 602 LEU B CA 1
ATOM 11426 C C . LEU B 1 602 ? 8.594 -31.422 3.842 1 98.5 602 LEU B C 1
ATOM 11428 O O . LEU B 1 602 ? 9.484 -32.219 3.502 1 98.5 602 LEU B O 1
ATOM 11432 N N . LEU B 1 603 ? 8.75 -30.125 3.916 1 98.5 603 LEU B N 1
ATOM 11433 C CA . LEU B 1 603 ? 10.031 -29.516 3.57 1 98.5 603 LEU B CA 1
ATOM 11434 C C . LEU B 1 603 ? 11.102 -29.906 4.582 1 98.5 603 LEU B C 1
ATOM 11436 O O . LEU B 1 603 ? 12.266 -30.125 4.211 1 98.5 603 LEU B O 1
ATOM 11440 N N . PHE B 1 604 ? 10.758 -29.922 5.844 1 98.44 604 PHE B N 1
ATOM 11441 C CA . PHE B 1 604 ? 11.648 -30.406 6.887 1 98.44 604 PHE B CA 1
ATOM 11442 C C . PHE B 1 604 ? 10.883 -30.688 8.172 1 98.44 604 PHE B C 1
ATOM 11444 O O . PHE B 1 604 ? 9.703 -30.359 8.281 1 98.44 604 PHE B O 1
ATOM 11451 N N . GLN B 1 605 ? 11.555 -31.312 9.094 1 97.12 605 GLN B N 1
ATOM 11452 C CA . GLN B 1 605 ? 10.977 -31.625 10.391 1 97.12 605 GLN B CA 1
ATOM 11453 C C . GLN B 1 605 ? 12.055 -31.734 11.469 1 97.12 605 GLN B C 1
ATOM 11455 O O . GLN B 1 605 ? 13.172 -32.156 11.195 1 97.12 605 GLN B O 1
ATOM 11460 N N . PRO B 1 606 ? 11.664 -31.469 12.781 1 97.5 606 PRO B N 1
ATOM 11461 C CA . PRO B 1 606 ? 10.484 -30.719 13.195 1 97.5 606 PRO B CA 1
ATOM 11462 C C . PRO B 1 606 ? 10.539 -29.25 12.766 1 97.5 606 PRO B C 1
ATOM 11464 O O . PRO B 1 606 ? 11.617 -28.75 12.43 1 97.5 606 PRO B O 1
ATOM 11467 N N . ALA B 1 607 ? 9.406 -28.562 12.75 1 98.12 607 ALA B N 1
ATOM 11468 C CA . ALA B 1 607 ? 9.359 -27.141 12.461 1 98.12 607 ALA B CA 1
ATOM 11469 C C . ALA B 1 607 ? 10.062 -26.328 13.547 1 98.12 607 ALA B C 1
ATOM 11471 O O . ALA B 1 607 ? 10.188 -26.781 14.688 1 98.12 607 ALA B O 1
ATOM 11472 N N . PHE B 1 608 ? 10.562 -25.172 13.148 1 97.94 608 PHE B N 1
ATOM 11473 C CA . PHE B 1 608 ? 11.125 -24.25 14.133 1 97.94 608 PHE B CA 1
ATOM 11474 C C . PHE B 1 608 ? 10.031 -23.656 15.016 1 97.94 608 PHE B C 1
ATOM 11476 O O . PHE B 1 608 ? 9.055 -23.109 14.508 1 97.94 608 PHE B O 1
ATOM 11483 N N . ALA B 1 609 ? 10.234 -23.75 16.297 1 95.56 609 ALA B N 1
ATOM 11484 C CA . ALA B 1 609 ? 9.242 -23.25 17.25 1 95.56 609 ALA B CA 1
ATOM 11485 C C . ALA B 1 609 ? 9.477 -21.781 17.562 1 95.56 609 ALA B C 1
ATOM 11487 O O . ALA B 1 609 ? 8.547 -21.047 17.922 1 95.56 609 ALA B O 1
ATOM 11488 N N . LYS B 1 610 ? 10.695 -21.312 17.438 1 94.19 610 LYS B N 1
ATOM 11489 C CA . LYS B 1 610 ? 11.094 -19.938 17.734 1 94.19 610 LYS B CA 1
ATOM 11490 C C . LYS B 1 610 ? 11.992 -19.375 16.641 1 94.19 610 LYS B C 1
ATOM 11492 O O . LYS B 1 610 ? 12.742 -20.125 16 1 94.19 610 LYS B O 1
ATOM 11497 N N . PRO B 1 611 ? 11.969 -18.094 16.516 1 96.44 611 PRO B N 1
ATOM 11498 C CA . PRO B 1 611 ? 12.844 -17.484 15.508 1 96.44 611 PRO B CA 1
ATOM 11499 C C . PRO B 1 611 ? 14.32 -17.703 15.797 1 96.44 611 PRO B C 1
ATOM 11501 O O . PRO B 1 611 ? 14.75 -17.625 16.953 1 96.44 611 PRO B O 1
ATOM 11504 N N . ASP B 1 612 ? 15.039 -18.031 14.805 1 96.62 612 ASP B N 1
ATOM 11505 C CA . ASP B 1 612 ? 16.5 -18.094 14.812 1 96.62 612 ASP B CA 1
ATOM 11506 C C . ASP B 1 612 ? 17.109 -17.062 13.867 1 96.62 612 ASP B C 1
ATOM 11508 O O . ASP B 1 612 ? 17.078 -17.25 12.648 1 96.62 612 ASP B O 1
ATOM 11512 N N . PRO B 1 613 ? 17.672 -15.984 14.398 1 95.62 613 PRO B N 1
ATOM 11513 C CA . PRO B 1 613 ? 18.188 -14.898 13.555 1 95.62 613 PRO B CA 1
ATOM 11514 C C . PRO B 1 613 ? 19.328 -15.344 12.648 1 95.62 613 PRO B C 1
ATOM 11516 O O . PRO B 1 613 ? 19.688 -14.641 11.703 1 95.62 613 PRO B O 1
ATOM 11519 N N . GLU B 1 614 ? 19.906 -16.516 12.898 1 96.56 614 GLU B N 1
ATOM 11520 C CA . GLU B 1 614 ? 21.016 -17 12.07 1 96.56 614 GLU B CA 1
ATOM 11521 C C . GLU B 1 614 ? 20.5 -17.828 10.898 1 96.56 614 GLU B C 1
ATOM 11523 O O . GLU B 1 614 ? 21.266 -18.219 10.023 1 96.56 614 GLU B O 1
ATOM 11528 N N . ILE B 1 615 ? 19.281 -18.078 10.828 1 97.25 615 ILE B N 1
ATOM 11529 C CA . ILE B 1 615 ? 18.672 -18.781 9.703 1 97.25 615 ILE B CA 1
ATOM 11530 C C . ILE B 1 615 ? 17.922 -17.781 8.828 1 97.25 615 ILE B C 1
ATOM 11532 O O . ILE B 1 615 ? 18.094 -17.766 7.605 1 97.25 615 ILE B O 1
ATOM 11536 N N . GLY B 1 616 ? 17.047 -16.969 9.438 1 96.75 616 GLY B N 1
ATOM 11537 C CA . GLY B 1 616 ? 16.25 -16 8.703 1 96.75 616 GLY B CA 1
ATOM 11538 C C . GLY B 1 616 ? 14.758 -16.219 8.867 1 96.75 616 GLY B C 1
ATOM 11539 O O . GLY B 1 616 ? 14.312 -16.781 9.867 1 96.75 616 GLY B O 1
ATOM 11540 N N . TYR B 1 617 ? 13.914 -15.664 7.914 1 95.69 617 TYR B N 1
ATOM 11541 C CA . TYR B 1 617 ? 12.477 -15.562 8.156 1 95.69 617 TYR B CA 1
ATOM 11542 C C . TYR B 1 617 ? 11.805 -16.922 8 1 95.69 617 TYR B C 1
ATOM 11544 O O . TYR B 1 617 ? 10.656 -17.109 8.422 1 95.69 617 TYR B O 1
ATOM 11552 N N . LEU B 1 618 ? 12.539 -17.906 7.539 1 97.19 618 LEU B N 1
ATOM 11553 C CA . LEU B 1 618 ? 12.062 -19.281 7.547 1 97.19 618 LEU B CA 1
ATOM 11554 C C . LEU B 1 618 ? 11.672 -19.719 8.953 1 97.19 618 LEU B C 1
ATOM 11556 O O . LEU B 1 618 ? 10.633 -20.344 9.148 1 97.19 618 LEU B O 1
ATOM 11560 N N . SER B 1 619 ? 12.531 -19.406 9.891 1 97.5 619 SER B N 1
ATOM 11561 C CA . SER B 1 619 ? 12.328 -19.828 11.273 1 97.5 619 SER B CA 1
ATOM 11562 C C . SER B 1 619 ? 11.289 -18.953 11.977 1 97.5 619 SER B C 1
ATOM 11564 O O . SER B 1 619 ? 10.922 -19.219 13.117 1 97.5 619 SER B O 1
ATOM 11566 N N . ARG B 1 620 ? 10.789 -17.969 11.273 1 97.31 620 ARG B N 1
ATOM 11567 C CA . ARG B 1 620 ? 9.93 -16.984 11.938 1 97.31 620 ARG B CA 1
ATOM 11568 C C . ARG B 1 620 ? 8.461 -17.266 11.641 1 97.31 620 ARG B C 1
ATOM 11570 O O . ARG B 1 620 ? 7.574 -16.75 12.328 1 97.31 620 ARG B O 1
ATOM 11577 N N . TYR B 1 621 ? 8.195 -18.047 10.648 1 97.5 621 TYR B N 1
ATOM 11578 C CA . TYR B 1 621 ? 6.832 -18.516 10.461 1 97.5 621 TYR B CA 1
ATOM 11579 C C . TYR B 1 621 ? 6.355 -19.312 11.672 1 97.5 621 TYR B C 1
ATOM 11581 O O . TYR B 1 621 ? 7.168 -19.891 12.398 1 97.5 621 TYR B O 1
ATOM 11589 N N . ALA B 1 622 ? 5.035 -19.344 11.844 1 96.38 622 ALA B N 1
ATOM 11590 C CA . ALA B 1 622 ? 4.488 -20.281 12.828 1 96.38 622 ALA B CA 1
ATOM 11591 C C . ALA B 1 622 ? 4.84 -21.719 12.469 1 96.38 622 ALA B C 1
ATOM 11593 O O . ALA B 1 622 ? 4.957 -22.062 11.289 1 96.38 622 ALA B O 1
ATOM 11594 N N . ALA B 1 623 ? 4.973 -22.562 13.43 1 97 623 ALA B N 1
ATOM 11595 C CA . ALA B 1 623 ? 5.293 -23.969 13.195 1 97 623 ALA B CA 1
ATOM 11596 C C . ALA B 1 623 ? 4.234 -24.625 12.328 1 97 623 ALA B C 1
ATOM 11598 O O . ALA B 1 623 ? 3.035 -24.5 12.594 1 97 623 ALA B O 1
ATOM 11599 N N . GLY B 1 624 ? 4.707 -25.234 11.258 1 97.25 624 GLY B N 1
ATOM 11600 C CA . GLY B 1 624 ? 3.826 -25.969 10.367 1 97.25 624 GLY B CA 1
ATOM 11601 C C . GLY B 1 624 ? 3.297 -25.125 9.219 1 97.25 624 GLY B C 1
ATOM 11602 O O . GLY B 1 624 ? 2.613 -25.641 8.328 1 97.25 624 GLY B O 1
ATOM 11603 N N . VAL B 1 625 ? 3.631 -23.859 9.203 1 96.44 625 VAL B N 1
ATOM 11604 C CA . VAL B 1 625 ? 3.074 -22.953 8.211 1 96.44 625 VAL B CA 1
ATOM 11605 C C . VAL B 1 625 ? 4.121 -22.656 7.141 1 96.44 625 VAL B C 1
ATOM 11607 O O . VAL B 1 625 ? 5.293 -22.438 7.457 1 96.44 625 VAL B O 1
ATOM 11610 N N . ARG B 1 626 ? 3.691 -22.688 5.859 1 95.56 626 ARG B N 1
ATOM 11611 C CA . ARG B 1 626 ? 4.539 -22.375 4.711 1 95.56 626 ARG B CA 1
ATOM 11612 C C . ARG B 1 626 ? 5.801 -23.234 4.715 1 95.56 626 ARG B C 1
ATOM 11614 O O . ARG B 1 626 ? 5.727 -24.453 4.801 1 95.56 626 ARG B O 1
ATOM 11621 N N . GLU B 1 627 ? 6.969 -22.578 4.652 1 96.25 627 GLU B N 1
ATOM 11622 C CA . GLU B 1 627 ? 8.219 -23.312 4.551 1 96.25 627 GLU B CA 1
ATOM 11623 C C . GLU B 1 627 ? 8.641 -23.875 5.906 1 96.25 627 GLU B C 1
ATOM 11625 O O . GLU B 1 627 ? 9.508 -24.75 5.977 1 96.25 627 GLU B O 1
ATOM 11630 N N . ASN B 1 628 ? 8.016 -23.438 6.973 1 98.06 628 ASN B N 1
ATOM 11631 C CA . ASN B 1 628 ? 8.414 -23.875 8.305 1 98.06 628 ASN B CA 1
ATOM 11632 C C . ASN B 1 628 ? 7.73 -25.188 8.688 1 98.06 628 ASN B C 1
ATOM 11634 O O . ASN B 1 628 ? 6.867 -25.203 9.57 1 98.06 628 ASN B O 1
ATOM 11638 N N . GLY B 1 629 ? 8.172 -26.234 8.062 1 97.75 629 GLY B N 1
ATOM 11639 C CA . GLY B 1 629 ? 7.719 -27.562 8.445 1 97.75 629 GLY B CA 1
ATOM 11640 C C . GLY B 1 629 ? 6.434 -27.984 7.75 1 97.75 629 GLY B C 1
ATOM 11641 O O . GLY B 1 629 ? 5.777 -28.938 8.172 1 97.75 629 GLY B O 1
ATOM 11642 N N . GLY B 1 630 ? 5.965 -27.312 6.781 1 97.81 630 GLY B N 1
ATOM 11643 C CA . GLY B 1 630 ? 4.844 -27.703 5.945 1 97.81 630 GLY B CA 1
ATOM 11644 C C . GLY B 1 630 ? 5.273 -28.312 4.617 1 97.81 630 GLY B C 1
ATOM 11645 O O . GLY B 1 630 ? 6.457 -28.578 4.402 1 97.81 630 GLY B O 1
ATOM 11646 N N . LEU B 1 631 ? 4.258 -28.656 3.822 1 98.06 631 LEU B N 1
ATOM 11647 C CA . LEU B 1 631 ? 4.535 -28.938 2.418 1 98.06 631 LEU B CA 1
ATOM 11648 C C . LEU B 1 631 ? 4.801 -27.641 1.65 1 98.06 631 LEU B C 1
ATOM 11650 O O . LEU B 1 631 ? 3.959 -26.75 1.631 1 98.06 631 LEU B O 1
ATOM 11654 N N . TYR B 1 632 ? 5.934 -27.516 1.228 1 97.69 632 TYR B N 1
ATOM 11655 C CA . TYR B 1 632 ? 6.18 -26.562 0.143 1 97.69 632 TYR B CA 1
ATOM 11656 C C . TYR B 1 632 ? 6.102 -27.266 -1.212 1 97.69 632 TYR B C 1
ATOM 11658 O O . TYR B 1 632 ? 7 -28.016 -1.581 1 97.69 632 TYR B O 1
ATOM 11666 N N . THR B 1 633 ? 5.047 -27 -1.925 1 97.88 633 THR B N 1
ATOM 11667 C CA . THR B 1 633 ? 4.641 -27.828 -3.053 1 97.88 633 THR B CA 1
ATOM 11668 C C . THR B 1 633 ? 5.785 -27.984 -4.051 1 97.88 633 THR B C 1
ATOM 11670 O O . THR B 1 633 ? 5.992 -29.062 -4.602 1 97.88 633 THR B O 1
ATOM 11673 N N . HIS B 1 634 ? 6.504 -26.969 -4.246 1 97 634 HIS B N 1
ATOM 11674 C CA . HIS B 1 634 ? 7.645 -27.016 -5.156 1 97 634 HIS B CA 1
ATOM 11675 C C . HIS B 1 634 ? 8.625 -28.109 -4.766 1 97 634 HIS B C 1
ATOM 11677 O O . HIS B 1 634 ? 9 -28.938 -5.605 1 97 634 HIS B O 1
ATOM 11683 N N . ALA B 1 635 ? 9.016 -28.156 -3.57 1 98 635 ALA B N 1
ATOM 11684 C CA . ALA B 1 635 ? 9.93 -29.188 -3.072 1 98 635 ALA B CA 1
ATOM 11685 C C . ALA B 1 635 ? 9.273 -30.562 -3.074 1 98 635 ALA B C 1
ATOM 11687 O O . ALA B 1 635 ? 9.938 -31.562 -3.322 1 98 635 ALA B O 1
ATOM 11688 N N . GLY B 1 636 ? 8 -30.578 -2.75 1 98.06 636 GLY B N 1
ATOM 11689 C CA . GLY B 1 636 ? 7.273 -31.828 -2.793 1 98.06 636 GLY B CA 1
ATOM 11690 C C . GLY B 1 636 ? 7.32 -32.5 -4.152 1 98.06 636 GLY B C 1
ATOM 11691 O O . GLY B 1 636 ? 7.352 -33.75 -4.238 1 98.06 636 GLY B O 1
ATOM 11692 N N . THR B 1 637 ? 7.332 -31.719 -5.164 1 98.25 637 THR B N 1
ATOM 11693 C CA . THR B 1 637 ? 7.371 -32.281 -6.512 1 98.25 637 THR B CA 1
ATOM 11694 C C . THR B 1 637 ? 8.695 -33 -6.766 1 98.25 637 THR B C 1
ATOM 11696 O O . THR B 1 637 ? 8.734 -34.031 -7.426 1 98.25 637 THR B O 1
ATOM 11699 N N . TRP B 1 638 ? 9.789 -32.5 -6.227 1 98.25 638 TRP B N 1
ATOM 11700 C CA . TRP B 1 638 ? 11.094 -33.156 -6.426 1 98.25 638 TRP B CA 1
ATOM 11701 C C . TRP B 1 638 ? 11.188 -34.469 -5.664 1 98.25 638 TRP B C 1
ATOM 11703 O O . TRP B 1 638 ? 11.945 -35.344 -6.051 1 98.25 638 TRP B O 1
ATOM 11713 N N . ALA B 1 639 ? 10.391 -34.562 -4.637 1 98.56 639 ALA B N 1
ATOM 11714 C CA . ALA B 1 639 ? 10.305 -35.844 -3.943 1 98.56 639 ALA B CA 1
ATOM 11715 C C . ALA B 1 639 ? 9.734 -36.938 -4.859 1 98.56 639 ALA B C 1
ATOM 11717 O O . ALA B 1 639 ? 10.125 -38.094 -4.766 1 98.56 639 ALA B O 1
ATOM 11718 N N . ILE B 1 640 ? 8.867 -36.562 -5.711 1 98.25 640 ILE B N 1
ATOM 11719 C CA . ILE B 1 640 ? 8.281 -37.531 -6.652 1 98.25 640 ILE B CA 1
ATOM 11720 C C . ILE B 1 640 ? 9.359 -38 -7.621 1 98.25 640 ILE B C 1
ATOM 11722 O O . ILE B 1 640 ? 9.438 -39.219 -7.914 1 98.25 640 ILE B O 1
ATOM 11726 N N . LEU B 1 641 ? 10.172 -37.094 -8.094 1 97.81 641 LEU B N 1
ATOM 11727 C CA . LEU B 1 641 ? 11.25 -37.469 -9 1 97.81 641 LEU B CA 1
ATOM 11728 C C . LEU B 1 641 ? 12.25 -38.406 -8.32 1 97.81 641 LEU B C 1
ATOM 11730 O O . LEU B 1 641 ? 12.727 -39.375 -8.93 1 97.81 641 LEU B O 1
ATOM 11734 N N . ALA B 1 642 ? 12.57 -38.062 -7.109 1 98.56 642 ALA B N 1
ATOM 11735 C CA . ALA B 1 642 ? 13.469 -38.938 -6.352 1 98.56 642 ALA B CA 1
ATOM 11736 C C . ALA B 1 642 ? 12.859 -40.312 -6.148 1 98.56 642 ALA B C 1
ATOM 11738 O O . ALA B 1 642 ? 13.547 -41.344 -6.281 1 98.56 642 ALA B O 1
ATOM 11739 N N . ALA B 1 643 ? 11.602 -40.375 -5.801 1 98.5 643 ALA B N 1
ATOM 11740 C CA . ALA B 1 643 ? 10.898 -41.656 -5.625 1 98.5 643 ALA B CA 1
ATOM 11741 C C . ALA B 1 643 ? 10.922 -42.469 -6.906 1 98.5 643 ALA B C 1
ATOM 11743 O O . ALA B 1 643 ? 11.148 -43.688 -6.871 1 98.5 643 ALA B O 1
ATOM 11744 N N . ALA B 1 644 ? 10.648 -41.844 -7.984 1 98.19 644 ALA B N 1
ATOM 11745 C CA . ALA B 1 644 ? 10.664 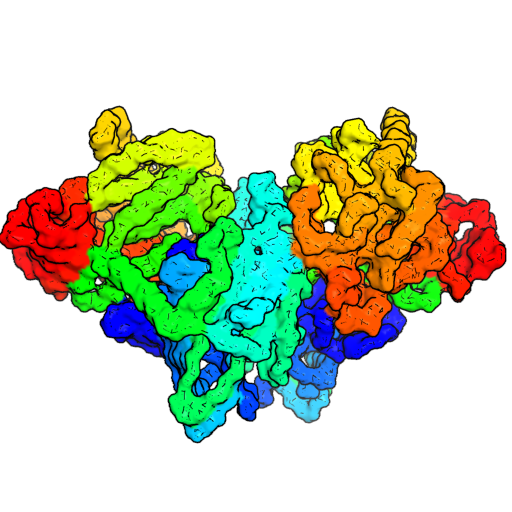-42.531 -9.273 1 98.19 644 ALA B CA 1
ATOM 11746 C C . ALA B 1 644 ? 12.047 -43.094 -9.586 1 98.19 644 ALA B C 1
ATOM 11748 O O . ALA B 1 644 ? 12.172 -44.219 -10.062 1 98.19 644 ALA B O 1
ATOM 11749 N N . LYS B 1 645 ? 13.047 -42.281 -9.367 1 97.38 645 LYS B N 1
ATOM 11750 C CA . LYS B 1 645 ? 14.414 -42.719 -9.617 1 97.38 645 LYS B CA 1
ATOM 11751 C C . LYS B 1 645 ? 14.773 -43.906 -8.742 1 97.38 645 LYS B C 1
ATOM 11753 O O . LYS B 1 645 ? 15.516 -44.781 -9.172 1 97.38 645 LYS B O 1
ATOM 11758 N N . MET B 1 646 ? 14.297 -43.938 -7.574 1 97.94 646 MET B N 1
ATOM 11759 C CA . MET B 1 646 ? 14.523 -45.031 -6.652 1 97.94 646 MET B CA 1
ATOM 11760 C C . MET B 1 646 ? 13.602 -46.219 -6.973 1 97.94 646 MET B C 1
ATOM 11762 O O . MET B 1 646 ? 13.641 -47.25 -6.301 1 97.94 646 MET B O 1
ATOM 11766 N N . LYS B 1 647 ? 12.656 -46.031 -7.969 1 96.75 647 LYS B N 1
ATOM 11767 C CA . LYS B 1 647 ? 11.703 -47.031 -8.422 1 96.75 647 LYS B CA 1
ATOM 11768 C C . LYS B 1 647 ? 10.766 -47.469 -7.293 1 96.75 647 LYS B C 1
ATOM 11770 O O . LYS B 1 647 ? 10.484 -48.656 -7.121 1 96.75 647 LYS B O 1
ATOM 11775 N N . ASP B 1 648 ? 10.477 -46.562 -6.512 1 97 648 ASP B N 1
ATOM 11776 C CA . ASP B 1 648 ? 9.5 -46.781 -5.445 1 97 648 ASP B CA 1
ATOM 11777 C C . ASP B 1 648 ? 8.109 -47.031 -6.02 1 97 648 ASP B C 1
ATOM 11779 O O . ASP B 1 648 ? 7.555 -46.156 -6.707 1 97 648 ASP B O 1
ATOM 11783 N N . PRO B 1 649 ? 7.453 -48.094 -5.711 1 95.38 649 PRO B N 1
ATOM 11784 C CA . PRO B 1 649 ? 6.117 -48.375 -6.246 1 95.38 649 PRO B CA 1
ATOM 11785 C C . PRO B 1 649 ? 5.059 -47.406 -5.746 1 95.38 649 PRO B C 1
ATOM 11787 O O . PRO B 1 649 ? 3.98 -47.281 -6.336 1 95.38 649 PRO B O 1
ATOM 11790 N N . ASP B 1 650 ? 5.43 -46.656 -4.691 1 95.94 650 ASP B N 1
ATOM 11791 C CA . ASP B 1 650 ? 4.477 -45.719 -4.098 1 95.94 650 ASP B CA 1
ATOM 11792 C C . ASP B 1 650 ? 4.574 -44.344 -4.75 1 95.94 650 ASP B C 1
ATOM 11794 O O . ASP B 1 650 ? 3.947 -43.406 -4.293 1 95.94 650 ASP B O 1
ATOM 11798 N N . THR B 1 651 ? 5.348 -44.25 -5.801 1 97.81 651 THR B N 1
ATOM 11799 C CA . THR B 1 651 ? 5.602 -42.969 -6.418 1 97.81 651 THR B CA 1
ATOM 11800 C C . THR B 1 651 ? 4.289 -42.25 -6.746 1 97.81 651 THR B C 1
ATOM 11802 O O . THR B 1 651 ? 4.117 -41.094 -6.414 1 97.81 651 THR B O 1
ATOM 11805 N N . TYR B 1 652 ? 3.354 -42.938 -7.355 1 98.12 652 TYR B N 1
ATOM 11806 C CA . TYR B 1 652 ? 2.082 -42.312 -7.707 1 98.12 652 TYR B CA 1
ATOM 11807 C C . TYR B 1 652 ? 1.268 -42 -6.457 1 98.12 652 TYR B C 1
ATOM 11809 O O . TYR B 1 652 ? 0.559 -41 -6.414 1 98.12 652 TYR B O 1
ATOM 11817 N N . LYS B 1 653 ? 1.344 -42.875 -5.473 1 97.31 653 LYS B N 1
ATOM 11818 C CA . LYS B 1 653 ? 0.661 -42.594 -4.211 1 97.31 653 LYS B CA 1
ATOM 11819 C C . LYS B 1 653 ? 1.15 -41.312 -3.584 1 97.31 653 LYS B C 1
ATOM 11821 O O . LYS B 1 653 ? 0.355 -40.531 -3.055 1 97.31 653 LYS B O 1
ATOM 11826 N N . ILE B 1 654 ? 2.461 -41.062 -3.602 1 98 654 ILE B N 1
ATOM 11827 C CA . ILE B 1 654 ? 3.033 -39.844 -3.092 1 98 654 ILE B CA 1
ATOM 11828 C C . ILE B 1 654 ? 2.514 -38.656 -3.908 1 98 654 ILE B C 1
ATOM 11830 O O . ILE B 1 654 ? 2.088 -37.625 -3.344 1 98 654 ILE B O 1
ATOM 11834 N N . TYR B 1 655 ? 2.488 -38.781 -5.211 1 98.12 655 TYR B N 1
ATOM 11835 C CA . TYR B 1 655 ? 1.982 -37.75 -6.102 1 98.12 655 TYR B CA 1
ATOM 11836 C C . TYR B 1 655 ? 0.536 -37.375 -5.77 1 98.12 655 TYR B C 1
ATOM 11838 O O . TYR B 1 655 ? 0.182 -36.219 -5.668 1 98.12 655 TYR B O 1
ATOM 11846 N N . LYS B 1 656 ? -0.249 -38.344 -5.586 1 97.44 656 LYS B N 1
ATOM 11847 C CA . LYS B 1 656 ? -1.682 -38.219 -5.336 1 97.44 656 LYS B CA 1
ATOM 11848 C C . LYS B 1 656 ? -1.945 -37.562 -3.975 1 97.44 656 LYS B C 1
ATOM 11850 O O . LYS B 1 656 ? -2.961 -36.906 -3.783 1 97.44 656 LYS B O 1
ATOM 11855 N N . SER B 1 657 ? -1.064 -37.719 -3.053 1 97.31 657 SER B N 1
ATOM 11856 C CA . SER B 1 657 ? -1.254 -37.312 -1.667 1 97.31 657 SER B CA 1
ATOM 11857 C C . SER B 1 657 ? -1.441 -35.781 -1.564 1 97.31 657 SER B C 1
ATOM 11859 O O . SER B 1 657 ? -2.027 -35.312 -0.599 1 97.31 657 SER B O 1
ATOM 11861 N N . PHE B 1 658 ? -0.957 -35.031 -2.537 1 97.44 658 PHE B N 1
ATOM 11862 C CA . PHE B 1 658 ? -1.12 -33.594 -2.467 1 97.44 658 PHE B CA 1
ATOM 11863 C C . PHE B 1 658 ? -1.676 -33.031 -3.777 1 97.44 658 PHE B C 1
ATOM 11865 O O . PHE B 1 658 ? -1.41 -31.891 -4.137 1 97.44 658 PHE B O 1
ATOM 11872 N N . MET B 1 659 ? -2.393 -33.906 -4.547 1 98.19 659 MET B N 1
ATOM 11873 C CA . MET B 1 659 ? -3.139 -33.438 -5.711 1 98.19 659 MET B CA 1
ATOM 11874 C C . MET B 1 659 ? -4.344 -32.594 -5.293 1 98.19 659 MET B C 1
ATOM 11876 O O . MET B 1 659 ? -5.18 -33.062 -4.512 1 98.19 659 MET B O 1
ATOM 11880 N N . PRO B 1 660 ? -4.527 -31.469 -5.836 1 97.69 660 PRO B N 1
ATOM 11881 C CA . PRO B 1 660 ? -5.57 -30.547 -5.387 1 97.69 660 PRO B CA 1
ATOM 11882 C C . PRO B 1 660 ? -6.969 -31.156 -5.449 1 97.69 660 PRO B C 1
ATOM 11884 O O . PRO B 1 660 ? -7.785 -30.922 -4.551 1 97.69 660 PRO B O 1
ATOM 11887 N N . ILE B 1 661 ? -7.273 -31.906 -6.496 1 98.44 661 ILE B N 1
ATOM 11888 C CA . ILE B 1 661 ? -8.617 -32.469 -6.676 1 98.44 661 ILE B CA 1
ATOM 11889 C C . ILE B 1 661 ? -8.969 -33.375 -5.508 1 98.44 661 ILE B C 1
ATOM 11891 O O . ILE B 1 661 ? -10.062 -33.281 -4.945 1 98.44 661 ILE B O 1
ATOM 11895 N N . TYR B 1 662 ? -8.07 -34.188 -5.105 1 98 662 TYR B N 1
ATOM 11896 C CA . TYR B 1 662 ? -8.336 -35.125 -4.02 1 98 662 TYR B CA 1
ATOM 11897 C C . TYR B 1 662 ? -8.32 -34.438 -2.67 1 98 662 TYR B C 1
ATOM 11899 O O . TYR B 1 662 ? -9.117 -34.75 -1.782 1 98 662 TYR B O 1
ATOM 11907 N N . ARG B 1 663 ? -7.41 -33.5 -2.479 1 97.38 663 ARG B N 1
ATOM 11908 C CA . ARG B 1 663 ? -7.43 -32.719 -1.256 1 97.38 663 ARG B CA 1
ATOM 11909 C C . ARG B 1 663 ? -8.719 -31.906 -1.146 1 97.38 663 ARG B C 1
ATOM 11911 O O . ARG B 1 663 ? -9.25 -31.719 -0.049 1 97.38 663 ARG B O 1
ATOM 11918 N N . GLY B 1 664 ? -9.188 -31.516 -2.277 1 97.56 664 GLY B N 1
ATOM 11919 C CA . GLY B 1 664 ? -10.406 -30.719 -2.35 1 97.56 664 GLY B CA 1
ATOM 11920 C C . GLY B 1 664 ? -11.648 -31.5 -1.971 1 97.56 664 GLY B C 1
ATOM 11921 O O . GLY B 1 664 ? -12.711 -30.906 -1.761 1 97.56 664 GLY B O 1
ATOM 11922 N N . LEU B 1 665 ? -11.531 -32.781 -1.846 1 98.12 665 LEU B N 1
ATOM 11923 C CA . LEU B 1 665 ? -12.672 -33.594 -1.422 1 98.12 665 LEU B CA 1
ATOM 11924 C C . LEU B 1 665 ? -12.93 -33.438 0.072 1 98.12 665 LEU B C 1
ATOM 11926 O O . LEU B 1 665 ? -14 -33.781 0.565 1 98.12 665 LEU B O 1
ATOM 11930 N N . GLU B 1 666 ? -11.922 -32.875 0.754 1 96.88 666 GLU B N 1
ATOM 11931 C CA . GLU B 1 666 ? -12.094 -32.344 2.113 1 96.88 666 GLU B CA 1
ATOM 11932 C C . GLU B 1 666 ? -11.977 -30.828 2.156 1 96.88 666 GLU B C 1
ATOM 11934 O O . GLU B 1 666 ? -11.094 -30.297 2.822 1 96.88 666 GLU B O 1
ATOM 11939 N N . PRO B 1 667 ? -12.93 -30.266 1.62 1 97.62 667 PRO B N 1
ATOM 11940 C CA . PRO B 1 667 ? -12.781 -28.828 1.335 1 97.62 667 PRO B CA 1
ATOM 11941 C C . PRO B 1 667 ? -12.711 -27.984 2.602 1 97.62 667 PRO B C 1
ATOM 11943 O O . PRO B 1 667 ? -12.078 -26.922 2.604 1 97.62 667 PRO B O 1
ATOM 11946 N N . ASP B 1 668 ? -13.352 -28.359 3.742 1 97.12 668 ASP B N 1
ATOM 11947 C CA . ASP B 1 668 ? -13.383 -27.562 4.961 1 97.12 668 ASP B CA 1
ATOM 11948 C C . ASP B 1 668 ? -12.078 -27.703 5.746 1 97.12 668 ASP B C 1
ATOM 11950 O O . ASP B 1 668 ? -11.805 -26.922 6.656 1 97.12 668 ASP B O 1
ATOM 11954 N N . LYS B 1 669 ? -11.32 -28.672 5.402 1 96.44 669 LYS B N 1
ATOM 11955 C CA . LYS B 1 669 ? -9.977 -28.844 5.945 1 96.44 669 LYS B CA 1
ATOM 11956 C C . LYS B 1 669 ? -8.93 -28.219 5.023 1 96.44 669 LYS B C 1
ATOM 11958 O O . LYS B 1 669 ? -8.031 -27.516 5.484 1 96.44 669 LYS B O 1
ATOM 11963 N N . TYR B 1 670 ? -9.078 -28.484 3.752 1 97.69 670 TYR B N 1
ATOM 11964 C CA . TYR B 1 670 ? -8.125 -28.047 2.73 1 97.69 670 TYR B CA 1
ATOM 11965 C C . TYR B 1 670 ? -8.18 -26.547 2.543 1 97.69 670 TYR B C 1
ATOM 11967 O O . TYR B 1 670 ? -7.141 -25.891 2.408 1 97.69 670 TYR B O 1
ATOM 11975 N N . LEU B 1 671 ? -9.32 -25.938 2.469 1 97.56 671 LEU B N 1
ATOM 11976 C CA . LEU B 1 671 ? -9.656 -24.516 2.443 1 97.56 671 LEU B CA 1
ATOM 11977 C C . LEU B 1 671 ? -9.156 -23.859 1.162 1 97.56 671 LEU B C 1
ATOM 11979 O O . LEU B 1 671 ? -9.234 -22.641 1.014 1 97.56 671 LEU B O 1
ATOM 11983 N N . ALA B 1 672 ? -8.57 -24.547 0.202 1 97.5 672 ALA B N 1
ATOM 11984 C CA . ALA B 1 672 ? -8.062 -24.016 -1.054 1 97.5 672 ALA B CA 1
ATOM 11985 C C . ALA B 1 672 ? -8.875 -24.516 -2.242 1 97.5 672 ALA B C 1
ATOM 11987 O O . ALA B 1 672 ? -9.703 -25.422 -2.094 1 97.5 672 ALA B O 1
ATOM 11988 N N . GLU B 1 673 ? -8.648 -23.938 -3.41 1 98.19 673 GLU B N 1
ATOM 11989 C CA . GLU B 1 673 ? -9.336 -24.344 -4.629 1 98.19 673 GLU B CA 1
ATOM 11990 C C . GLU B 1 673 ? -8.977 -25.781 -5.016 1 98.19 673 GLU B C 1
ATOM 11992 O O . GLU B 1 673 ? -7.801 -26.156 -5.016 1 98.19 673 GLU B O 1
ATOM 11997 N N . PRO B 1 674 ? -9.914 -26.547 -5.402 1 98.31 674 PRO B N 1
ATOM 11998 C CA . PRO B 1 674 ? -9.625 -27.938 -5.781 1 98.31 674 PRO B CA 1
ATOM 11999 C C . PRO B 1 674 ? -9.055 -28.047 -7.191 1 98.31 674 PRO B C 1
ATOM 12001 O O . PRO B 1 674 ? -8.617 -29.125 -7.598 1 98.31 674 PRO B O 1
ATOM 12004 N N . TYR B 1 675 ? -9 -27 -7.973 1 98.38 675 TYR B N 1
ATOM 12005 C CA . TYR B 1 675 ? -8.633 -27.125 -9.383 1 98.38 675 TYR B CA 1
ATOM 12006 C C . TYR B 1 675 ? -7.254 -26.531 -9.641 1 98.38 675 TYR B C 1
ATOM 12008 O O . TYR B 1 675 ? -6.746 -26.594 -10.758 1 98.38 675 TYR B O 1
ATOM 12016 N N . VAL B 1 676 ? -6.555 -25.984 -8.633 1 98 676 VAL B N 1
ATOM 12017 C CA . VAL B 1 676 ? -5.215 -25.438 -8.836 1 98 676 VAL B CA 1
ATOM 12018 C C . VAL B 1 676 ? -4.312 -25.844 -7.672 1 98 676 VAL B C 1
ATOM 12020 O O . VAL B 1 676 ? -4.797 -26.141 -6.578 1 98 676 VAL B O 1
ATOM 12023 N N . THR B 1 677 ? -2.99 -25.797 -7.879 1 97.25 677 THR B N 1
ATOM 12024 C CA . THR B 1 677 ? -2.021 -26.156 -6.844 1 97.25 677 THR B CA 1
ATOM 12025 C C . THR B 1 677 ? -1.788 -24.984 -5.898 1 97.25 677 THR B C 1
ATOM 12027 O O . THR B 1 677 ? -1.724 -23.828 -6.332 1 97.25 677 THR B O 1
ATOM 12030 N N . PRO B 1 678 ? -1.776 -25.266 -4.59 1 97.5 678 PRO B N 1
ATOM 12031 C CA . PRO B 1 678 ? -1.312 -24.266 -3.629 1 97.5 678 PRO B CA 1
ATOM 12032 C C . PRO B 1 678 ? 0.21 -24.172 -3.555 1 97.5 678 PRO B C 1
ATOM 12034 O O . PRO B 1 678 ? 0.906 -25.078 -4.031 1 97.5 678 PRO B O 1
ATOM 12037 N N . GLY B 1 679 ? 0.677 -23.078 -3.059 1 97.38 679 GLY B N 1
ATOM 12038 C CA . GLY B 1 679 ? 2.104 -22.969 -2.805 1 97.38 679 GLY B CA 1
ATOM 12039 C C . GLY B 1 679 ? 2.564 -23.797 -1.614 1 97.38 679 GLY B C 1
ATOM 12040 O O . GLY B 1 679 ? 3.693 -24.297 -1.595 1 97.38 679 GLY B O 1
ATOM 12041 N N . ASN B 1 680 ? 1.662 -23.906 -0.683 1 97.38 680 ASN B N 1
ATOM 12042 C CA . ASN B 1 680 ? 2.006 -24.641 0.531 1 97.38 680 ASN B CA 1
ATOM 12043 C C . ASN B 1 680 ? 0.771 -25.266 1.179 1 97.38 680 ASN B C 1
ATOM 12045 O O . ASN B 1 680 ? -0.355 -24.844 0.916 1 97.38 680 ASN B O 1
ATOM 12049 N N . VAL B 1 681 ? 0.993 -26.266 1.985 1 98.06 681 VAL B N 1
ATOM 12050 C CA . VAL B 1 681 ? 0.01 -26.875 2.867 1 98.06 681 VAL B CA 1
ATOM 12051 C C . VAL B 1 681 ? 0.584 -27 4.277 1 98.06 681 VAL B C 1
ATOM 12053 O O . VAL B 1 681 ? 1.746 -27.375 4.453 1 98.06 681 VAL B O 1
ATOM 12056 N N . ASP B 1 682 ? -0.226 -26.688 5.277 1 98 682 ASP B N 1
ATOM 12057 C CA . ASP B 1 682 ? 0.237 -26.703 6.66 1 98 682 ASP B CA 1
ATOM 12058 C C . ASP B 1 682 ? 0.667 -28.094 7.082 1 98 682 ASP B C 1
ATOM 12060 O O . ASP B 1 682 ? -0.006 -29.078 6.762 1 98 682 ASP B O 1
ATOM 12064 N N . GLY B 1 683 ? 1.798 -28.219 7.793 1 97.75 683 GLY B N 1
ATOM 12065 C CA . GLY B 1 683 ? 2.314 -29.469 8.312 1 97.75 683 GLY B CA 1
ATOM 12066 C C . GLY B 1 683 ? 1.725 -29.859 9.656 1 97.75 683 GLY B C 1
ATOM 12067 O O . GLY B 1 683 ? 0.85 -29.156 10.172 1 97.75 683 GLY B O 1
ATOM 12068 N N . PRO B 1 684 ? 2.152 -30.906 10.195 1 97 684 PRO B N 1
ATOM 12069 C CA . PRO B 1 684 ? 1.553 -31.484 11.406 1 97 684 PRO B CA 1
ATOM 12070 C C . PRO B 1 684 ? 1.789 -30.609 12.641 1 97 684 PRO B C 1
ATOM 12072 O O . PRO B 1 684 ? 1.106 -30.781 13.656 1 97 684 PRO B O 1
ATOM 12075 N N . ASP B 1 685 ? 2.748 -29.734 12.594 1 96.38 685 ASP B N 1
ATOM 12076 C CA . ASP B 1 685 ? 3.014 -28.859 13.742 1 96.38 685 ASP B CA 1
ATOM 12077 C C . ASP B 1 685 ? 1.989 -27.734 13.82 1 96.38 685 ASP B C 1
ATOM 12079 O O . ASP B 1 685 ? 1.919 -27.031 14.828 1 96.38 685 ASP B O 1
ATOM 12083 N N . SER B 1 686 ? 1.198 -27.578 12.828 1 96.62 686 SER B N 1
ATOM 12084 C CA . SER B 1 686 ? 0.074 -26.641 12.828 1 96.62 686 SER B CA 1
ATOM 12085 C C . SER B 1 686 ? -1.199 -27.312 13.336 1 96.62 686 SER B C 1
ATOM 12087 O O . SER B 1 686 ? -1.452 -28.484 13.039 1 96.62 686 SER B O 1
ATOM 12089 N N . PRO B 1 687 ? -2.031 -26.562 14.07 1 96.31 687 PRO B N 1
ATOM 12090 C CA . PRO B 1 687 ? -3.342 -27.109 14.422 1 96.31 687 PRO B CA 1
ATOM 12091 C C . PRO B 1 687 ? -4.266 -27.25 13.211 1 96.31 687 PRO B C 1
ATOM 12093 O O . PRO B 1 687 ? -5.312 -27.891 13.305 1 96.31 687 PRO B O 1
ATOM 12096 N N . TYR B 1 688 ? -3.865 -26.766 12.102 1 96.56 688 TYR B N 1
ATOM 12097 C CA . TYR B 1 688 ? -4.656 -26.812 10.875 1 96.56 688 TYR B CA 1
ATOM 12098 C C . TYR B 1 688 ? -3.969 -27.672 9.812 1 96.56 688 TYR B C 1
ATOM 12100 O O . TYR B 1 688 ? -3.965 -27.312 8.633 1 96.56 688 TYR B O 1
ATOM 12108 N N . PHE B 1 689 ? -3.332 -28.766 10.25 1 97.19 689 PHE B N 1
ATOM 12109 C CA . PHE B 1 689 ? -2.668 -29.703 9.352 1 97.19 689 PHE B CA 1
ATOM 12110 C C . PHE B 1 689 ? -3.539 -30 8.133 1 97.19 689 PHE B C 1
ATOM 12112 O O . PHE B 1 689 ? -4.68 -30.438 8.281 1 97.19 689 PHE B O 1
ATOM 12119 N N . GLY B 1 690 ? -3.049 -29.672 6.914 1 97.44 690 GLY B N 1
ATOM 12120 C CA . GLY B 1 690 ? -3.781 -29.938 5.688 1 97.44 690 GLY B CA 1
ATOM 12121 C C . GLY B 1 690 ? -4.328 -28.688 5.035 1 97.44 690 GLY B C 1
ATOM 12122 O O . GLY B 1 690 ? -4.789 -28.734 3.891 1 97.44 690 GLY B O 1
ATOM 12123 N N . ARG B 1 691 ? -4.234 -27.516 5.664 1 96.75 691 ARG B N 1
ATOM 12124 C CA . ARG B 1 691 ? -4.734 -26.25 5.133 1 96.75 691 ARG B CA 1
ATOM 12125 C C . ARG B 1 691 ? -3.855 -25.766 3.99 1 96.75 691 ARG B C 1
ATOM 12127 O O . ARG B 1 691 ? -2.639 -25.641 4.145 1 96.75 691 ARG B O 1
ATOM 12134 N N . GLY B 1 692 ? -4.473 -25.531 2.852 1 97.38 692 GLY B N 1
ATOM 12135 C CA . GLY B 1 692 ? -3.746 -25 1.709 1 97.38 692 GLY B CA 1
ATOM 12136 C C . GLY B 1 692 ? -3.678 -23.484 1.7 1 97.38 692 GLY B C 1
ATOM 12137 O O . GLY B 1 692 ? -4.539 -22.812 2.275 1 97.38 692 GLY B O 1
ATOM 12138 N N . GLY B 1 693 ? -2.631 -22.953 1.057 1 95.81 693 GLY B N 1
ATOM 12139 C CA . GLY B 1 693 ? -2.461 -21.516 0.914 1 95.81 693 GLY B CA 1
ATOM 12140 C C . GLY B 1 693 ? -1.573 -21.141 -0.255 1 95.81 693 GLY B C 1
ATOM 12141 O O . GLY B 1 693 ? -0.896 -21.984 -0.832 1 95.81 693 GLY B O 1
ATOM 12142 N N . TRP B 1 694 ? -1.66 -19.812 -0.644 1 96.19 694 TRP B N 1
ATOM 12143 C CA . TRP B 1 694 ? -0.887 -19.25 -1.744 1 96.19 694 TRP B CA 1
ATOM 12144 C C . TRP B 1 694 ? -1.19 -19.969 -3.051 1 96.19 694 TRP B C 1
ATOM 12146 O O . TRP B 1 694 ? -0.274 -20.359 -3.779 1 96.19 694 TRP B O 1
ATOM 12156 N N . THR B 1 695 ? -2.42 -20.156 -3.314 1 96.81 695 THR B N 1
ATOM 12157 C CA . THR B 1 695 ? -2.863 -20.766 -4.566 1 96.81 695 THR B CA 1
ATOM 12158 C C . THR B 1 695 ? -2.535 -19.859 -5.75 1 96.81 695 THR B C 1
ATOM 12160 O O . THR B 1 695 ? -2.303 -18.672 -5.578 1 96.81 695 THR B O 1
ATOM 12163 N N . TRP B 1 696 ? -2.428 -20.406 -6.953 1 96.44 696 TRP B N 1
ATOM 12164 C CA . TRP B 1 696 ? -2.203 -19.75 -8.234 1 96.44 696 TRP B CA 1
ATOM 12165 C C . TRP B 1 696 ? -0.782 -19.203 -8.32 1 96.44 696 TRP B C 1
ATOM 12167 O O . TRP B 1 696 ? -0.077 -19.438 -9.305 1 96.44 696 TRP B O 1
ATOM 12177 N N . TYR B 1 697 ? -0.295 -18.469 -7.297 1 91.44 697 TYR B N 1
ATOM 12178 C CA . TYR B 1 697 ? 0.996 -17.797 -7.352 1 91.44 697 TYR B CA 1
ATOM 12179 C C . TYR B 1 697 ? 2.123 -18.734 -6.938 1 91.44 697 TYR B C 1
ATOM 12181 O O . TYR B 1 697 ? 2.82 -18.484 -5.953 1 91.44 697 TYR B O 1
ATOM 12189 N N . THR B 1 698 ? 2.299 -19.688 -7.688 1 89 698 THR B N 1
ATOM 12190 C CA . THR B 1 698 ? 3.32 -20.688 -7.379 1 89 698 THR B CA 1
ATOM 12191 C C . THR B 1 698 ? 3.842 -21.328 -8.656 1 89 698 THR B C 1
ATOM 12193 O O . THR B 1 698 ? 3.072 -21.609 -9.578 1 89 698 THR B O 1
ATOM 12196 N N . GLY B 1 699 ? 5.105 -21.531 -8.68 1 88.88 699 GLY B N 1
ATOM 12197 C CA . GLY B 1 699 ? 5.719 -22.266 -9.773 1 88.88 699 GLY B CA 1
ATOM 12198 C C . GLY B 1 699 ? 5.535 -23.766 -9.664 1 88.88 699 GLY B C 1
ATOM 12199 O O . GLY B 1 699 ? 5.969 -24.516 -10.547 1 88.88 699 GLY B O 1
ATOM 12200 N N . SER B 1 700 ? 4.797 -24.172 -8.664 1 95.06 700 SER B N 1
ATOM 12201 C CA . SER B 1 700 ? 4.625 -25.594 -8.406 1 95.06 700 SER B CA 1
ATOM 12202 C C . SER B 1 700 ? 3.76 -26.25 -9.477 1 95.06 700 SER B C 1
ATOM 12204 O O . SER B 1 700 ? 3.875 -27.453 -9.727 1 95.06 700 SER B O 1
ATOM 12206 N N . ALA B 1 701 ? 2.934 -25.469 -10.102 1 97.81 701 ALA B N 1
ATOM 12207 C CA . ALA B 1 701 ? 2.066 -26.047 -11.125 1 97.81 701 ALA B CA 1
ATOM 12208 C C . ALA B 1 701 ? 2.887 -26.641 -12.266 1 97.81 701 ALA B C 1
ATOM 12210 O O . ALA B 1 701 ? 2.623 -27.75 -12.711 1 97.81 701 ALA B O 1
ATOM 12211 N N . ALA B 1 702 ? 3.9 -25.938 -12.727 1 98.12 702 ALA B N 1
ATOM 12212 C CA . ALA B 1 702 ? 4.766 -26.422 -13.789 1 98.12 702 ALA B CA 1
ATOM 12213 C C . ALA B 1 702 ? 5.523 -27.672 -13.352 1 98.12 702 ALA B C 1
ATOM 12215 O O . ALA B 1 702 ? 5.574 -28.672 -14.086 1 98.12 702 ALA B O 1
ATOM 12216 N N . TRP B 1 703 ? 6.07 -27.625 -12.164 1 98.44 703 TRP B N 1
ATOM 12217 C CA . TRP B 1 703 ? 6.844 -28.766 -11.672 1 98.44 703 TRP B CA 1
ATOM 12218 C C . TRP B 1 703 ? 5.945 -29.969 -11.414 1 98.44 703 TRP B C 1
ATOM 12220 O O . TRP B 1 703 ? 6.344 -31.109 -11.641 1 98.44 703 TRP B O 1
ATOM 12230 N N . TYR B 1 704 ? 4.75 -29.688 -10.867 1 98.62 704 TYR B N 1
ATOM 12231 C CA . TYR B 1 704 ? 3.809 -30.766 -10.617 1 98.62 704 TYR B CA 1
ATOM 12232 C C . TYR B 1 704 ? 3.449 -31.484 -11.906 1 98.62 704 TYR B C 1
ATOM 12234 O O . TYR B 1 704 ? 3.264 -32.719 -11.922 1 98.62 704 TYR B O 1
ATOM 12242 N N . PHE B 1 705 ? 3.334 -30.766 -13.008 1 98.62 705 PHE B N 1
ATOM 12243 C CA . PHE B 1 705 ? 3.137 -31.328 -14.344 1 98.62 705 PHE B CA 1
ATOM 12244 C C . PHE B 1 705 ? 4.355 -32.125 -14.773 1 98.62 705 PHE B C 1
ATOM 12246 O O . PHE B 1 705 ? 4.227 -33.281 -15.188 1 98.62 705 PHE B O 1
ATOM 12253 N N . ILE B 1 706 ? 5.527 -31.641 -14.625 1 98.62 706 ILE B N 1
ATOM 12254 C CA . ILE B 1 706 ? 6.773 -32.188 -15.133 1 98.62 706 ILE B CA 1
ATOM 12255 C C . ILE B 1 706 ? 7.066 -33.531 -14.422 1 98.62 706 ILE B C 1
ATOM 12257 O O . ILE B 1 706 ? 7.465 -34.5 -15.062 1 98.62 706 ILE B O 1
ATOM 12261 N N . VAL B 1 707 ? 6.875 -33.562 -13.148 1 98.5 707 VAL B N 1
ATOM 12262 C CA . VAL B 1 707 ? 7.293 -34.719 -12.391 1 98.5 707 VAL B CA 1
ATOM 12263 C C . VAL B 1 707 ? 6.34 -35.906 -12.68 1 98.5 707 VAL B C 1
ATOM 12265 O O . VAL B 1 707 ? 6.73 -37.062 -12.586 1 98.5 707 VAL B O 1
ATOM 12268 N N . ALA B 1 708 ? 5.094 -35.594 -13.016 1 98.69 708 ALA B N 1
ATOM 12269 C CA . ALA B 1 708 ? 4.219 -36.656 -13.508 1 98.69 708 ALA B CA 1
ATOM 12270 C C . ALA B 1 708 ? 4.723 -37.219 -14.836 1 98.69 708 ALA B C 1
ATOM 12272 O O . ALA B 1 708 ? 4.797 -38.438 -15.016 1 98.69 708 ALA B O 1
ATOM 12273 N N . VAL B 1 709 ? 5.059 -36.375 -15.727 1 98.56 709 VAL B N 1
ATOM 12274 C CA . VAL B 1 709 ? 5.461 -36.719 -17.078 1 98.56 709 VAL B CA 1
ATOM 12275 C C . VAL B 1 709 ? 6.781 -37.5 -17.031 1 98.56 709 VAL B C 1
ATOM 12277 O O . VAL B 1 709 ? 6.898 -38.562 -17.625 1 98.56 709 VAL B O 1
ATOM 12280 N N . GLU B 1 710 ? 7.738 -36.969 -16.281 1 98.25 710 GLU B N 1
ATOM 12281 C CA . GLU B 1 710 ? 9.078 -37.562 -16.297 1 98.25 710 GLU B CA 1
ATOM 12282 C C . GLU B 1 710 ? 9.188 -38.719 -15.305 1 98.25 710 GLU B C 1
ATOM 12284 O O . GLU B 1 710 ? 9.883 -39.688 -15.562 1 98.25 710 GLU B O 1
ATOM 12289 N N . GLY B 1 711 ? 8.547 -38.594 -14.188 1 98 711 GLY B N 1
ATOM 12290 C CA . GLY B 1 711 ? 8.688 -39.562 -13.125 1 98 711 GLY B CA 1
ATOM 12291 C C . GLY B 1 711 ? 7.699 -40.719 -13.227 1 98 711 GLY B C 1
ATOM 12292 O O . GLY B 1 711 ? 8.062 -41.875 -13.039 1 98 711 GLY B O 1
ATOM 12293 N N . ILE B 1 712 ? 6.453 -40.438 -13.531 1 98.25 712 ILE B N 1
ATOM 12294 C CA . ILE B 1 712 ? 5.406 -41.469 -13.531 1 98.25 712 ILE B CA 1
ATOM 12295 C C . ILE B 1 712 ? 5.23 -42.031 -14.938 1 98.25 712 ILE B C 1
ATOM 12297 O O . ILE B 1 712 ? 5.332 -43.219 -15.148 1 98.25 712 ILE B O 1
ATOM 12301 N N . PHE B 1 713 ? 5.02 -41.156 -15.945 1 98.38 713 PHE B N 1
ATOM 12302 C CA . PHE B 1 713 ? 4.871 -41.625 -17.328 1 98.38 713 PHE B CA 1
ATOM 12303 C C . PHE B 1 713 ? 6.215 -42.062 -17.891 1 98.38 713 PHE B C 1
ATOM 12305 O O . PHE B 1 713 ? 6.266 -42.812 -18.875 1 98.38 713 PHE B O 1
ATOM 12312 N N . GLY B 1 714 ? 7.305 -41.5 -17.266 1 98.12 714 GLY B N 1
ATOM 12313 C CA . GLY B 1 714 ? 8.656 -41.906 -17.656 1 98.12 714 GLY B CA 1
ATOM 12314 C C . GLY B 1 714 ? 9.062 -41.344 -19.016 1 98.12 714 GLY B C 1
ATOM 12315 O O . GLY B 1 714 ? 9.789 -42 -19.766 1 98.12 714 GLY B O 1
ATOM 12316 N N . LEU B 1 715 ? 8.531 -40.281 -19.438 1 98.25 715 LEU B N 1
ATOM 12317 C CA . LEU B 1 715 ? 8.906 -39.594 -20.672 1 98.25 715 LEU B CA 1
ATOM 12318 C C . LEU B 1 715 ? 9.914 -38.469 -20.391 1 98.25 715 LEU B C 1
ATOM 12320 O O . LEU B 1 715 ? 9.523 -37.344 -20.078 1 98.25 715 LEU B O 1
ATOM 12324 N N . LYS B 1 716 ? 11.141 -38.75 -20.516 1 97.69 716 LYS B N 1
ATOM 12325 C CA . LYS B 1 716 ? 12.188 -37.781 -20.203 1 97.69 716 LYS B CA 1
ATOM 12326 C C . LYS B 1 716 ? 13.055 -37.469 -21.422 1 97.69 716 LYS B C 1
ATOM 12328 O O . LYS B 1 716 ? 13.609 -38.406 -22.031 1 97.69 716 LYS B O 1
ATOM 12333 N N . ALA B 1 717 ? 13.141 -36.219 -21.766 1 97.81 717 ALA B N 1
ATOM 12334 C CA . ALA B 1 717 ? 14.031 -35.812 -22.844 1 97.81 717 ALA B CA 1
ATOM 12335 C C . ALA B 1 717 ? 15.492 -35.969 -22.438 1 97.81 717 ALA B C 1
ATOM 12337 O O . ALA B 1 717 ? 15.883 -35.5 -21.35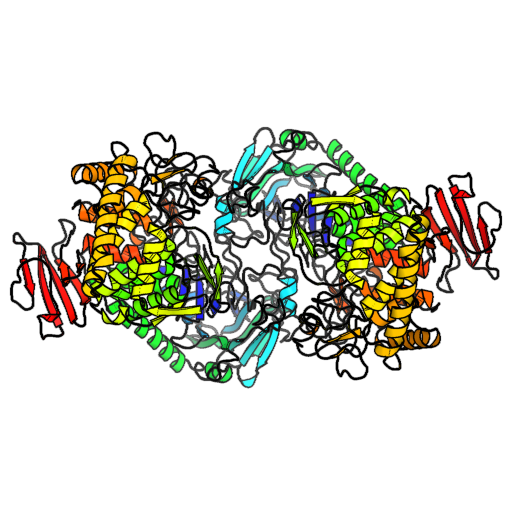9 1 97.81 717 ALA B O 1
ATOM 12338 N N . GLU B 1 718 ? 16.25 -36.625 -23.172 1 96.12 718 GLU B N 1
ATOM 12339 C CA . GLU B 1 718 ? 17.703 -36.781 -23 1 96.12 718 GLU B CA 1
ATOM 12340 C C . GLU B 1 718 ? 18.453 -36.344 -24.25 1 96.12 718 GLU B C 1
ATOM 12342 O O . GLU B 1 718 ? 17.844 -35.969 -25.266 1 96.12 718 GLU B O 1
ATOM 12347 N N . TRP B 1 719 ? 19.812 -36.281 -24.094 1 95.44 719 TRP B N 1
ATOM 12348 C CA . TRP B 1 719 ? 20.641 -35.844 -25.203 1 95.44 719 TRP B CA 1
ATOM 12349 C C . TRP B 1 719 ? 20.375 -36.656 -26.453 1 95.44 719 TRP B C 1
ATOM 12351 O O . TRP B 1 719 ? 20.281 -36.125 -27.562 1 95.44 719 TRP B O 1
ATOM 12361 N N . GLU B 1 720 ? 20.172 -37.969 -26.312 1 94.12 720 GLU B N 1
ATOM 12362 C CA . GLU B 1 720 ? 20.047 -38.906 -27.422 1 94.12 720 GLU B CA 1
ATOM 12363 C C . GLU B 1 720 ? 18.625 -38.906 -27.984 1 94.12 720 GLU B C 1
ATOM 12365 O O . GLU B 1 720 ? 18.422 -39.219 -29.156 1 94.12 720 GLU B O 1
ATOM 12370 N N . GLY B 1 721 ? 17.734 -38.656 -27.172 1 96.19 721 GLY B N 1
ATOM 12371 C CA . GLY B 1 721 ? 16.328 -38.719 -27.562 1 96.19 721 GLY B CA 1
ATOM 12372 C C . GLY B 1 721 ? 15.391 -38.781 -26.375 1 96.19 721 GLY B C 1
ATOM 12373 O O . GLY B 1 721 ? 15.703 -38.25 -25.297 1 96.19 721 GLY B O 1
ATOM 12374 N N . LEU B 1 722 ? 14.195 -39.344 -26.625 1 97.81 722 LEU B N 1
ATOM 12375 C CA . LEU B 1 722 ? 13.188 -39.406 -25.578 1 97.81 722 LEU B CA 1
ATOM 12376 C C . LEU B 1 722 ? 13.266 -40.75 -24.859 1 97.81 722 LEU B C 1
ATOM 12378 O O . LEU B 1 722 ? 13.008 -41.812 -25.453 1 97.81 722 LEU B O 1
ATOM 12382 N N . LYS B 1 723 ? 13.641 -40.719 -23.656 1 97.69 723 LYS B N 1
ATOM 12383 C CA . LYS B 1 723 ? 13.672 -41.906 -22.828 1 97.69 723 LYS B CA 1
ATOM 12384 C C . LYS B 1 723 ? 12.281 -42.25 -22.312 1 97.69 723 LYS B C 1
ATOM 12386 O O . LYS B 1 723 ? 11.555 -41.375 -21.828 1 97.69 723 LYS B O 1
ATOM 12391 N N . ILE B 1 724 ? 11.867 -43.531 -22.391 1 97.69 724 ILE B N 1
ATOM 12392 C CA . ILE B 1 724 ? 10.555 -43.969 -21.938 1 97.69 724 ILE B CA 1
ATOM 12393 C C . ILE B 1 724 ? 10.719 -45.062 -20.875 1 97.69 724 ILE B C 1
ATOM 12395 O O . ILE B 1 724 ? 11.109 -46.188 -21.172 1 97.69 724 ILE B O 1
ATOM 12399 N N . GLU B 1 725 ? 10.422 -44.719 -19.641 1 95.62 725 GLU B N 1
ATOM 12400 C CA . GLU B 1 725 ? 10.508 -45.625 -18.516 1 95.62 725 GLU B CA 1
ATOM 12401 C C . GLU B 1 725 ? 9.367 -45.375 -17.531 1 95.62 725 GLU B C 1
ATOM 12403 O O . GLU B 1 725 ? 9.562 -44.781 -16.469 1 95.62 725 GLU B O 1
ATOM 12408 N N . PRO B 1 726 ? 8.188 -45.938 -17.844 1 96.81 726 PRO B N 1
ATOM 12409 C CA . PRO B 1 726 ? 7.02 -45.656 -17 1 96.81 726 PRO B CA 1
ATOM 12410 C C . PRO B 1 726 ? 7.086 -46.344 -15.641 1 96.81 726 PRO B C 1
ATOM 12412 O O . PRO B 1 726 ? 7.68 -47.406 -15.523 1 96.81 726 PRO B O 1
ATOM 12415 N N . LEU B 1 727 ? 6.574 -45.688 -14.633 1 96.88 727 LEU B N 1
ATOM 12416 C CA . LEU B 1 727 ? 6.375 -46.25 -13.289 1 96.88 727 LEU B CA 1
ATOM 12417 C C . LEU B 1 727 ? 4.926 -46.062 -12.844 1 96.88 727 LEU B C 1
ATOM 12419 O O . LEU B 1 727 ? 4.633 -45.281 -11.953 1 96.88 727 LEU B O 1
ATOM 12423 N N . PHE B 1 728 ? 4.004 -46.906 -13.422 1 97.12 728 PHE B N 1
ATOM 12424 C CA . PHE B 1 728 ? 2.57 -46.812 -13.164 1 97.12 728 PHE B CA 1
ATOM 12425 C C . PHE B 1 728 ? 2.166 -47.719 -12.008 1 97.12 728 PHE B C 1
ATOM 12427 O O . PHE B 1 728 ? 2.859 -48.688 -11.695 1 97.12 728 PHE B O 1
ATOM 12434 N N . PRO B 1 729 ? 1.059 -47.344 -11.375 1 96.38 729 PRO B N 1
ATOM 12435 C CA . PRO B 1 729 ? 0.469 -48.281 -10.43 1 96.38 729 PRO B CA 1
ATOM 12436 C C . PRO B 1 729 ? 0.189 -49.656 -11.055 1 96.38 729 PRO B C 1
ATOM 12438 O O . PRO B 1 729 ? -0.131 -49.719 -12.242 1 96.38 729 PRO B O 1
ATOM 12441 N N . GLU B 1 730 ? 0.164 -50.688 -10.227 1 93.81 730 GLU B N 1
ATOM 12442 C CA . GLU B 1 730 ? 0.044 -52.062 -10.695 1 93.81 730 GLU B CA 1
ATOM 12443 C C . GLU B 1 730 ? -1.305 -52.312 -11.367 1 93.81 730 GLU B C 1
ATOM 12445 O O . GLU B 1 730 ? -1.41 -53.125 -12.289 1 93.81 730 GLU B O 1
ATOM 12450 N N . ASP B 1 731 ? -2.232 -51.562 -10.977 1 94.69 731 ASP B N 1
ATOM 12451 C CA . ASP B 1 731 ? -3.588 -51.812 -11.445 1 94.69 731 ASP B CA 1
ATOM 12452 C C . ASP B 1 731 ? -3.863 -51.094 -12.758 1 94.69 731 ASP B C 1
ATOM 12454 O O . ASP B 1 731 ? -4.91 -51.312 -13.383 1 94.69 731 ASP B O 1
ATOM 12458 N N . TRP B 1 732 ? -2.939 -50.281 -13.234 1 97.19 732 TRP B N 1
ATOM 12459 C CA . TRP B 1 732 ? -3.141 -49.625 -14.516 1 97.19 732 TRP B CA 1
ATOM 12460 C C . TRP B 1 732 ? -2.793 -50.531 -15.68 1 97.19 732 TRP B C 1
ATOM 12462 O O . TRP B 1 732 ? -1.646 -50.969 -15.812 1 97.19 732 TRP B O 1
ATOM 12472 N N . LYS B 1 733 ? -3.715 -50.75 -16.594 1 97 733 LYS B N 1
ATOM 12473 C CA . LYS B 1 733 ? -3.518 -51.688 -17.703 1 97 733 LYS B CA 1
ATOM 12474 C C . LYS B 1 733 ? -3.137 -50.938 -18.984 1 97 733 LYS B C 1
ATOM 12476 O O . LYS B 1 733 ? -2.457 -51.5 -19.844 1 97 733 LYS B O 1
ATOM 12481 N N . GLU B 1 734 ? -3.658 -49.812 -19.062 1 97.88 734 GLU B N 1
ATOM 12482 C CA . GLU B 1 734 ? -3.402 -49.031 -20.266 1 97.88 734 GLU B CA 1
ATOM 12483 C C . GLU B 1 734 ? -3.355 -47.531 -19.953 1 97.88 734 GLU B C 1
ATOM 12485 O O . GLU B 1 734 ? -4.137 -47.031 -19.141 1 97.88 734 GLU B O 1
ATOM 12490 N N . VAL B 1 735 ? -2.455 -46.844 -20.531 1 98.5 735 VAL B N 1
ATOM 12491 C CA . VAL B 1 735 ? -2.291 -45.406 -20.469 1 98.5 735 VAL B CA 1
ATOM 12492 C C . VAL B 1 735 ? -1.946 -44.875 -21.859 1 98.5 735 VAL B C 1
ATOM 12494 O O . VAL B 1 735 ? -1.238 -45.531 -22.625 1 98.5 735 VAL B O 1
ATOM 12497 N N . LYS B 1 736 ? -2.465 -43.719 -22.234 1 98.69 736 LYS B N 1
ATOM 12498 C CA . LYS B 1 736 ? -2.154 -43.094 -23.516 1 98.69 736 LYS B CA 1
ATOM 12499 C C . LYS B 1 736 ? -1.627 -41.688 -23.312 1 98.69 736 LYS B C 1
ATOM 12501 O O . LYS B 1 736 ? -2.09 -40.969 -22.422 1 98.69 736 LYS B O 1
ATOM 12506 N N . VAL B 1 737 ? -0.646 -41.375 -24.109 1 98.62 737 VAL B N 1
ATOM 12507 C CA . VAL B 1 737 ? -0.092 -40.031 -24.125 1 98.62 737 VAL B CA 1
ATOM 12508 C C . VAL B 1 737 ? 0.068 -39.531 -25.562 1 98.62 737 VAL B C 1
ATOM 12510 O O . VAL B 1 737 ? 0.49 -40.312 -26.438 1 98.62 737 VAL B O 1
ATOM 12513 N N . LYS B 1 738 ? -0.377 -38.375 -25.828 1 98.12 738 LYS B N 1
ATOM 12514 C CA . LYS B 1 738 ? -0.068 -37.656 -27.047 1 98.12 738 LYS B CA 1
ATOM 12515 C C . LYS B 1 738 ? 0.845 -36.469 -26.75 1 98.12 738 LYS B C 1
ATOM 12517 O O . LYS B 1 738 ? 0.535 -35.625 -25.906 1 98.12 738 LYS B O 1
ATOM 12522 N N . ARG B 1 739 ? 1.987 -36.406 -27.391 1 97.06 739 ARG B N 1
ATOM 12523 C CA . ARG B 1 739 ? 2.879 -35.281 -27.188 1 97.06 739 ARG B CA 1
ATOM 12524 C C . ARG B 1 739 ? 3.641 -34.938 -28.469 1 97.06 739 ARG B C 1
ATOM 12526 O O . ARG B 1 739 ? 3.811 -35.781 -29.344 1 97.06 739 ARG B O 1
ATOM 12533 N N . MET B 1 740 ? 3.998 -33.656 -28.547 1 94.5 740 MET B N 1
ATOM 12534 C CA . MET B 1 740 ? 4.934 -33.188 -29.562 1 94.5 740 MET B CA 1
ATOM 12535 C C . MET B 1 740 ? 6.371 -33.281 -29.062 1 94.5 740 MET B C 1
ATOM 12537 O O . MET B 1 740 ? 6.672 -32.844 -27.953 1 94.5 740 MET B O 1
ATOM 12541 N N . TYR B 1 741 ? 7.289 -33.938 -29.859 1 95.56 741 TYR B N 1
ATOM 12542 C CA . TYR B 1 741 ? 8.695 -34.031 -29.5 1 95.56 741 TYR B CA 1
ATOM 12543 C C . TYR B 1 741 ? 9.586 -33.969 -30.734 1 95.56 741 TYR B C 1
ATOM 12545 O O . TYR B 1 741 ? 9.438 -34.75 -31.672 1 95.56 741 TYR B O 1
ATOM 12553 N N . ARG B 1 742 ? 10.438 -32.906 -30.734 1 94.81 742 ARG B N 1
ATOM 12554 C CA . ARG B 1 742 ? 11.414 -32.656 -31.781 1 94.81 742 ARG B CA 1
ATOM 12555 C C . ARG B 1 742 ? 10.75 -32.688 -33.156 1 94.81 742 ARG B C 1
ATOM 12557 O O . ARG B 1 742 ? 11.25 -33.375 -34.062 1 94.81 742 ARG B O 1
ATOM 12564 N N . GLY B 1 743 ? 9.594 -32.031 -33.219 1 89.62 743 GLY B N 1
ATOM 12565 C CA . GLY B 1 743 ? 8.906 -31.812 -34.5 1 89.62 743 GLY B CA 1
ATOM 12566 C C . GLY B 1 743 ? 7.977 -32.938 -34.875 1 89.62 743 GLY B C 1
ATOM 12567 O O . GLY B 1 743 ? 7.293 -32.844 -35.906 1 89.62 743 GLY B O 1
ATOM 12568 N N . LYS B 1 744 ? 7.891 -34.031 -34.156 1 94.75 744 LYS B N 1
ATOM 12569 C CA . LYS B 1 744 ? 7.027 -35.156 -34.438 1 94.75 744 LYS B CA 1
ATOM 12570 C C . LYS B 1 744 ? 5.934 -35.312 -33.406 1 94.75 744 LYS B C 1
ATOM 12572 O O . LYS B 1 744 ? 6.156 -35.031 -32.219 1 94.75 744 LYS B O 1
ATOM 12577 N N . GLN B 1 745 ? 4.773 -35.75 -33.844 1 96.12 745 GLN B N 1
ATOM 12578 C CA . GLN B 1 745 ? 3.715 -36.125 -32.906 1 96.12 745 GLN B CA 1
ATOM 12579 C C . GLN B 1 745 ? 3.828 -37.594 -32.5 1 96.12 745 GLN B C 1
ATOM 12581 O O . GLN B 1 745 ? 3.811 -38.469 -33.344 1 96.12 745 GLN B O 1
ATOM 12586 N N . LEU B 1 746 ? 4 -37.812 -31.281 1 97.56 746 LEU B N 1
ATOM 12587 C CA . LEU B 1 746 ? 4.055 -39.156 -30.75 1 97.56 746 LEU B CA 1
ATOM 12588 C C . LEU B 1 746 ? 2.725 -39.562 -30.109 1 97.56 746 LEU B C 1
ATOM 12590 O O . LEU B 1 746 ? 2.225 -38.875 -29.219 1 97.56 746 LEU B O 1
ATOM 12594 N N . ASN B 1 747 ? 2.111 -40.562 -30.594 1 98.06 747 ASN B N 1
ATOM 12595 C CA . ASN B 1 747 ? 0.981 -41.219 -29.953 1 98.06 747 ASN B CA 1
ATOM 12596 C C . ASN B 1 747 ? 1.422 -42.469 -29.203 1 98.06 747 ASN B C 1
ATOM 12598 O O . ASN B 1 747 ? 1.55 -43.562 -29.797 1 98.06 747 ASN B O 1
ATOM 12602 N N . ILE B 1 748 ? 1.571 -42.375 -27.969 1 98.5 748 ILE B N 1
ATOM 12603 C CA . ILE B 1 748 ? 2.168 -43.406 -27.141 1 98.5 748 ILE B CA 1
ATOM 12604 C C . ILE B 1 748 ? 1.07 -44.188 -26.422 1 98.5 748 ILE B C 1
ATOM 12606 O O . ILE B 1 748 ? 0.24 -43.594 -25.719 1 98.5 748 ILE B O 1
ATOM 12610 N N . THR B 1 749 ? 0.996 -45.438 -26.578 1 98.5 749 THR B N 1
ATOM 12611 C CA . THR B 1 749 ? 0.102 -46.344 -25.844 1 98.5 749 THR B CA 1
ATOM 12612 C C . THR B 1 749 ? 0.896 -47.281 -24.969 1 98.5 749 THR B C 1
ATOM 12614 O O . THR B 1 749 ? 1.668 -48.125 -25.469 1 98.5 749 THR B O 1
ATOM 12617 N N . TYR B 1 750 ? 0.727 -47.188 -23.672 1 98.44 750 TYR B N 1
ATOM 12618 C CA . TYR B 1 750 ? 1.311 -48.125 -22.719 1 98.44 750 TYR B CA 1
ATOM 12619 C C . TYR B 1 750 ? 0.375 -49.281 -22.453 1 98.44 750 TYR B C 1
ATOM 12621 O O . TYR B 1 750 ? -0.817 -49.094 -22.203 1 98.44 750 TYR B O 1
ATOM 12629 N N . LYS B 1 751 ? 0.854 -50.469 -22.531 1 97.62 751 LYS B N 1
ATOM 12630 C CA . LYS B 1 751 ? 0.089 -51.656 -22.203 1 97.62 751 LYS B CA 1
ATOM 12631 C C . LYS B 1 751 ? 0.85 -52.562 -21.234 1 97.62 751 LYS B C 1
ATOM 12633 O O . LYS B 1 751 ? 2.033 -52.844 -21.438 1 97.62 751 LYS B O 1
ATOM 12638 N N . LYS B 1 752 ? 0.166 -52.906 -20.172 1 96.31 752 LYS B N 1
ATOM 12639 C CA . LYS B 1 752 ? 0.777 -53.844 -19.234 1 96.31 752 LYS B CA 1
ATOM 12640 C C . LYS B 1 752 ? 1.074 -55.188 -19.891 1 96.31 752 LYS B C 1
ATOM 12642 O O . LYS B 1 752 ? 0.232 -55.719 -20.609 1 96.31 752 LYS B O 1
ATOM 12647 N N . SER B 1 753 ? 2.268 -55.625 -19.703 1 94.38 753 SER B N 1
ATOM 12648 C CA . SER B 1 753 ? 2.689 -56.875 -20.328 1 94.38 753 SER B CA 1
ATOM 12649 C C . SER B 1 753 ? 3.797 -57.562 -19.531 1 94.38 753 SER B C 1
ATOM 12651 O O . SER B 1 753 ? 4.445 -56.938 -18.703 1 94.38 753 SER B O 1
ATOM 12653 N N . ASP B 1 754 ? 3.99 -58.875 -19.766 1 91.31 754 ASP B N 1
ATOM 12654 C CA . ASP B 1 754 ? 5.074 -59.625 -19.156 1 91.31 754 ASP B CA 1
ATOM 12655 C C . ASP B 1 754 ? 6.406 -59.344 -19.844 1 91.31 754 ASP B C 1
ATOM 12657 O O . ASP B 1 754 ? 7.473 -59.531 -19.25 1 91.31 754 ASP B O 1
ATOM 12661 N N . GLU B 1 755 ? 6.301 -58.875 -21.031 1 92 755 GLU B N 1
ATOM 12662 C CA . GLU B 1 755 ? 7.5 -58.5 -21.781 1 92 755 GLU B CA 1
ATOM 12663 C C . GLU B 1 755 ? 7.641 -56.969 -21.875 1 92 755 GLU B C 1
ATOM 12665 O O . GLU B 1 755 ? 6.645 -56.281 -22 1 92 755 GLU B O 1
ATOM 12670 N N . LYS B 1 756 ? 8.867 -56.562 -21.719 1 93.56 756 LYS B N 1
ATOM 12671 C CA . LYS B 1 756 ? 9.148 -55.156 -21.875 1 93.56 756 LYS B CA 1
ATOM 12672 C C . LYS B 1 756 ? 9.758 -54.875 -23.234 1 93.56 756 LYS B C 1
ATOM 12674 O O . LYS B 1 756 ? 10.836 -55.375 -23.562 1 93.56 756 LYS B O 1
ATOM 12679 N N . LYS B 1 757 ? 9.133 -54.094 -24.031 1 94.62 757 LYS B N 1
ATOM 12680 C CA . LYS B 1 757 ? 9.68 -53.656 -25.312 1 94.62 757 LYS B CA 1
ATOM 12681 C C . LYS B 1 757 ? 8.953 -52.406 -25.812 1 94.62 757 LYS B C 1
ATOM 12683 O O . LYS B 1 757 ? 7.867 -52.062 -25.344 1 94.62 757 LYS B O 1
ATOM 12688 N N . ILE B 1 758 ? 9.484 -51.719 -26.703 1 96.81 758 ILE B N 1
ATOM 12689 C CA . ILE B 1 758 ? 8.945 -50.5 -27.344 1 96.81 758 ILE B CA 1
ATOM 12690 C C . ILE B 1 758 ? 8.852 -50.719 -28.844 1 96.81 758 ILE B C 1
ATOM 12692 O O . ILE B 1 758 ? 9.812 -51.188 -29.469 1 96.81 758 ILE B O 1
ATOM 12696 N N . ILE B 1 759 ? 7.695 -50.594 -29.453 1 96.56 759 ILE B N 1
ATOM 12697 C CA . ILE B 1 759 ? 7.426 -50.75 -30.875 1 96.56 759 ILE B CA 1
ATOM 12698 C C . ILE B 1 759 ? 7.047 -49.375 -31.469 1 96.56 759 ILE B C 1
ATOM 12700 O O . ILE B 1 759 ? 6.137 -48.719 -30.984 1 96.56 759 ILE B O 1
ATOM 12704 N N . VAL B 1 760 ? 7.754 -48.969 -32.438 1 96.69 760 VAL B N 1
ATOM 12705 C CA . VAL B 1 760 ? 7.461 -47.719 -33.125 1 96.69 760 VAL B CA 1
ATOM 12706 C C . VAL B 1 760 ? 7.043 -48 -34.562 1 96.69 760 VAL B C 1
ATOM 12708 O O . VAL B 1 760 ? 7.809 -48.594 -35.344 1 96.69 760 VAL B O 1
ATOM 12711 N N . ASN B 1 761 ? 5.816 -47.625 -34.875 1 95.12 761 ASN B N 1
ATOM 12712 C CA . ASN B 1 761 ? 5.266 -47.906 -36.188 1 95.12 761 ASN B CA 1
ATOM 12713 C C . ASN B 1 761 ? 5.406 -49.375 -36.562 1 95.12 761 ASN B C 1
ATOM 12715 O O . ASN B 1 761 ? 5.84 -49.688 -37.656 1 95.12 761 ASN B O 1
ATOM 12719 N N . GLY B 1 762 ? 5.258 -50.188 -35.625 1 92.44 762 GLY B N 1
ATOM 12720 C CA . GLY B 1 762 ? 5.219 -51.625 -35.844 1 92.44 762 GLY B CA 1
ATOM 12721 C C . GLY B 1 762 ? 6.582 -52.281 -35.719 1 92.44 762 GLY B C 1
ATOM 12722 O O . GLY B 1 762 ? 6.688 -53.531 -35.781 1 92.44 762 GLY B O 1
ATOM 12723 N N . VAL B 1 763 ? 7.641 -51.531 -35.531 1 93.94 763 VAL B N 1
ATOM 12724 C CA . VAL B 1 763 ? 8.984 -52.094 -35.5 1 93.94 763 VAL B CA 1
ATOM 12725 C C . VAL B 1 763 ? 9.562 -51.969 -34.094 1 93.94 763 VAL B C 1
ATOM 12727 O O . VAL B 1 763 ? 9.547 -50.875 -33.5 1 93.94 763 VAL B O 1
ATOM 12730 N N . LYS B 1 764 ? 10.078 -53.031 -33.562 1 95.06 764 LYS B N 1
ATOM 12731 C CA . LYS B 1 764 ? 10.703 -53.031 -32.25 1 95.06 764 LYS B CA 1
ATOM 12732 C C . LYS B 1 764 ? 12.008 -52.219 -32.281 1 95.06 764 LYS B C 1
ATOM 12734 O O . LYS B 1 764 ? 12.812 -52.375 -33.188 1 95.06 764 LYS B O 1
ATOM 12739 N N . ILE B 1 765 ? 12.148 -51.406 -31.359 1 93.44 765 ILE B N 1
ATOM 12740 C CA . ILE B 1 765 ? 13.414 -50.688 -31.266 1 93.44 765 ILE B CA 1
ATOM 12741 C C . ILE B 1 765 ? 14.273 -51.281 -30.156 1 93.44 765 ILE B C 1
ATOM 12743 O O . ILE B 1 765 ? 13.742 -51.938 -29.25 1 93.44 765 ILE B O 1
ATOM 12747 N N . ASP B 1 766 ? 15.609 -51.094 -30.234 1 92.31 766 ASP B N 1
ATOM 12748 C CA . ASP B 1 766 ? 16.516 -51.531 -29.172 1 92.31 766 ASP B CA 1
ATOM 12749 C C . ASP B 1 766 ? 16.594 -50.469 -28.062 1 92.31 766 ASP B C 1
ATOM 12751 O O . ASP B 1 766 ? 16.75 -49.281 -28.344 1 92.31 766 ASP B O 1
ATOM 12755 N N . GLY B 1 767 ? 16.297 -50.938 -26.922 1 93.56 767 GLY B N 1
ATOM 12756 C CA . GLY B 1 767 ? 16.406 -50.031 -25.766 1 93.56 767 GLY B CA 1
ATOM 12757 C C . GLY B 1 767 ? 15.125 -49.281 -25.5 1 93.56 767 GLY B C 1
ATOM 12758 O O . GLY B 1 767 ? 14.047 -49.688 -25.922 1 93.56 767 GLY B O 1
ATOM 12759 N N . ASN B 1 768 ? 15.281 -48.188 -24.703 1 96.19 768 ASN B N 1
ATOM 12760 C CA . ASN B 1 768 ? 14.086 -47.469 -24.297 1 96.19 768 ASN B CA 1
ATOM 12761 C C . ASN B 1 768 ? 14.156 -46 -24.703 1 96.19 768 ASN B C 1
ATOM 12763 O O . ASN B 1 768 ? 13.531 -45.125 -24.062 1 96.19 768 ASN B O 1
ATOM 12767 N N . ILE B 1 769 ? 15 -45.656 -25.703 1 97 769 ILE B N 1
ATOM 12768 C CA . ILE B 1 769 ? 15.141 -44.281 -26.188 1 97 769 ILE B CA 1
ATOM 12769 C C . ILE B 1 769 ? 14.633 -44.188 -27.625 1 97 769 ILE B C 1
ATOM 12771 O O . ILE B 1 769 ? 15.094 -44.938 -28.5 1 97 769 ILE B O 1
ATOM 12775 N N . ILE B 1 770 ? 13.734 -43.375 -27.828 1 95.94 770 ILE B N 1
ATOM 12776 C CA . ILE B 1 770 ? 13.242 -43.094 -29.172 1 95.94 770 ILE B CA 1
ATOM 12777 C C . ILE B 1 770 ? 13.992 -41.906 -29.766 1 95.94 770 ILE B C 1
ATOM 12779 O O . ILE B 1 770 ? 14.102 -40.844 -29.141 1 95.94 770 ILE B O 1
ATOM 12783 N N . LYS B 1 771 ? 14.5 -42.062 -30.984 1 94.25 771 LYS B N 1
ATOM 12784 C CA . LYS B 1 771 ? 15.141 -41.031 -31.766 1 94.25 771 LYS B CA 1
ATOM 12785 C C . LYS B 1 771 ? 14.273 -40.594 -32.938 1 94.25 771 LYS B C 1
ATOM 12787 O O . LYS B 1 771 ? 14.32 -41.219 -34 1 94.25 771 LYS B O 1
ATOM 12792 N N . PRO B 1 772 ? 13.562 -39.5 -32.719 1 87.69 772 PRO B N 1
ATOM 12793 C CA . PRO B 1 772 ? 12.578 -39.125 -33.719 1 87.69 772 PRO B CA 1
ATOM 12794 C C . PRO B 1 772 ? 13.203 -38.875 -35.094 1 87.69 772 PRO B C 1
ATOM 12796 O O . PRO B 1 772 ? 12.562 -39.125 -36.125 1 87.69 772 PRO B O 1
ATOM 12799 N N . GLU B 1 773 ? 14.406 -38.469 -35.156 1 85.94 773 GLU B N 1
ATOM 12800 C CA . GLU B 1 773 ? 15.078 -38.125 -36.406 1 85.94 773 GLU B CA 1
ATOM 12801 C C . GLU B 1 773 ? 15.258 -39.344 -37.312 1 85.94 773 GLU B C 1
ATOM 12803 O O . GLU B 1 773 ? 15.461 -39.219 -38.5 1 85.94 773 GLU B O 1
ATOM 12808 N N . LEU B 1 774 ? 15.141 -40.469 -36.75 1 87.31 774 LEU B N 1
ATOM 12809 C CA . LEU B 1 774 ? 15.344 -41.719 -37.5 1 87.31 774 LEU B CA 1
ATOM 12810 C C . LEU B 1 774 ? 14.078 -42.094 -38.25 1 87.31 774 LEU B C 1
ATOM 12812 O O . LEU B 1 774 ? 14.094 -43.031 -39.062 1 87.31 774 LEU B O 1
ATOM 12816 N N . PHE B 1 775 ? 13.055 -41.312 -38.031 1 90.81 775 PHE B N 1
ATOM 12817 C CA . PHE B 1 775 ? 11.781 -41.656 -38.656 1 90.81 775 PHE B CA 1
ATOM 12818 C C . PHE B 1 775 ? 11.383 -40.562 -39.656 1 90.81 775 PHE B C 1
ATOM 12820 O O . PHE B 1 775 ? 11.602 -39.375 -39.406 1 90.81 775 PHE B O 1
ATOM 12827 N N . GLU B 1 776 ? 10.852 -40.875 -40.781 1 89.62 776 GLU B N 1
ATOM 12828 C CA . GLU B 1 776 ? 10.414 -39.906 -41.781 1 89.62 776 GLU B CA 1
ATOM 12829 C C . GLU B 1 776 ? 9 -39.406 -41.5 1 89.62 776 GLU B C 1
ATOM 12831 O O . GLU B 1 776 ? 8.664 -38.281 -41.812 1 89.62 776 GLU B O 1
ATOM 12836 N N . GLU B 1 777 ? 8.203 -40.219 -40.812 1 91 777 GLU B N 1
ATOM 12837 C CA . GLU B 1 777 ? 6.816 -39.875 -40.531 1 91 777 GLU B CA 1
ATOM 12838 C C . GLU B 1 777 ? 6.719 -38.781 -39.5 1 91 777 GLU B C 1
ATOM 12840 O O . GLU B 1 777 ? 7.516 -38.719 -38.562 1 91 777 GLU B O 1
ATOM 12845 N N . SER B 1 778 ? 5.754 -37.969 -39.75 1 92.06 778 SER B N 1
ATOM 12846 C CA . SER B 1 778 ? 5.504 -36.906 -38.781 1 92.06 778 SER B CA 1
ATOM 12847 C C . SER B 1 778 ? 4.734 -37.406 -37.562 1 92.06 778 SER B C 1
ATOM 12849 O O . SER B 1 778 ? 4.777 -36.812 -36.5 1 92.06 778 SER B O 1
ATOM 12851 N N . PHE B 1 779 ? 3.998 -38.5 -37.781 1 95.12 779 PHE B N 1
ATOM 12852 C CA . PHE B 1 779 ? 3.234 -39.156 -36.75 1 95.12 779 PHE B CA 1
ATOM 12853 C C . PHE B 1 779 ? 3.82 -40.531 -36.406 1 95.12 779 PHE B C 1
ATOM 12855 O O . PHE B 1 779 ? 4 -41.344 -37.281 1 95.12 779 PHE B O 1
ATOM 12862 N N . LEU B 1 780 ? 4.207 -40.656 -35.188 1 96.56 780 LEU B N 1
ATOM 12863 C CA . LEU B 1 780 ? 4.77 -41.938 -34.75 1 96.56 780 LEU B CA 1
ATOM 12864 C C . LEU B 1 780 ? 3.822 -42.656 -33.781 1 96.56 780 LEU B C 1
ATOM 12866 O O . LEU B 1 780 ? 3.43 -42.062 -32.75 1 96.56 780 LEU B O 1
ATOM 12870 N N . GLU B 1 781 ? 3.393 -43.781 -3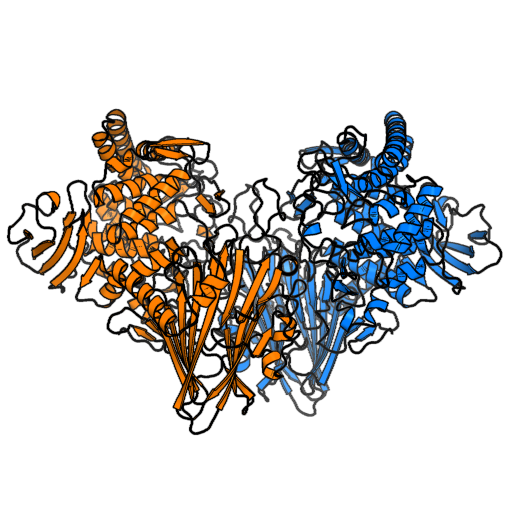4.156 1 97.31 781 GLU B N 1
ATOM 12871 C CA . GLU B 1 781 ? 2.656 -44.656 -33.219 1 97.31 781 GLU B CA 1
ATOM 12872 C C . GLU B 1 781 ? 3.605 -45.469 -32.375 1 97.31 781 GLU B C 1
ATOM 12874 O O . GLU B 1 781 ? 4.344 -46.312 -32.875 1 97.31 781 GLU B O 1
ATOM 12879 N N . VAL B 1 782 ? 3.627 -45.188 -31.125 1 98.06 782 VAL B N 1
ATOM 12880 C CA . VAL B 1 782 ? 4.562 -45.844 -30.203 1 98.06 782 VAL B CA 1
ATOM 12881 C C . VAL B 1 782 ? 3.805 -46.75 -29.234 1 98.06 782 VAL B C 1
ATOM 12883 O O . VAL B 1 782 ? 2.889 -46.312 -28.547 1 98.06 782 VAL B O 1
ATOM 12886 N N . GLU B 1 783 ? 4.074 -47.969 -29.188 1 97.88 783 GLU B N 1
ATOM 12887 C CA . GLU B 1 783 ? 3.539 -48.938 -28.219 1 97.88 783 GLU B CA 1
ATOM 12888 C C . GLU B 1 783 ? 4.598 -49.312 -27.188 1 97.88 783 GLU B C 1
ATOM 12890 O O . GLU B 1 783 ? 5.684 -49.781 -27.562 1 97.88 783 GLU B O 1
ATOM 12895 N N . VAL B 1 784 ? 4.312 -49.062 -26.016 1 98.19 784 VAL B N 1
ATOM 12896 C CA . VAL B 1 784 ? 5.227 -49.406 -24.922 1 98.19 784 VAL B CA 1
ATOM 12897 C C . VAL B 1 784 ? 4.648 -50.531 -24.094 1 98.19 784 VAL B C 1
ATOM 12899 O O . VAL B 1 784 ? 3.631 -50.375 -23.422 1 98.19 784 VAL B O 1
ATOM 12902 N N . LEU B 1 785 ? 5.199 -51.688 -24.188 1 96.81 785 LEU B N 1
ATOM 12903 C CA . LEU B 1 785 ? 4.867 -52.812 -23.312 1 96.81 785 LEU B CA 1
ATOM 12904 C C . LEU B 1 785 ? 5.707 -52.781 -22.031 1 96.81 785 LEU B C 1
ATOM 12906 O O . LEU B 1 785 ? 6.938 -52.812 -22.109 1 96.81 785 LEU B O 1
ATOM 12910 N N . PHE B 1 786 ? 5.055 -52.688 -20.938 1 93.38 786 PHE B N 1
ATOM 12911 C CA . PHE B 1 786 ? 5.805 -52.469 -19.703 1 93.38 786 PHE B CA 1
ATOM 12912 C C . PHE B 1 786 ? 5.43 -53.5 -18.656 1 93.38 786 PHE B C 1
ATOM 12914 O O . PHE B 1 786 ? 4.352 -54.094 -18.719 1 93.38 786 PHE B O 1
#

Nearest PDB structures (foldseek):
  1v7v-assembly1_A  TM=9.245E-01  e=1.713E-74  Vibrio proteolyticus
  8bou-assembly1_A  TM=9.111E-01  e=7.589E-73  Blautia producta ATCC 27340 = DSM 2950
  3act-assembly1_B  TM=9.259E-01  e=1.002E-71  Cellulomonas gilvus ATCC 13127
  8rf0-assembly1_A  TM=9.034E-01  e=1.512E-68  Agrobacterium tumefaciens
  8rf9-assembly1_A  TM=9.098E-01  e=7.555E-55  Agrobacterium tumefaciens

Sequence (1572 aa):
MFETKYGYFTDDGKEFVITTPKTPKPWINVISNGDYGMIISQSGSGYSWRTHASLNRITRWEQDLIKDEWGKYIYIKDETRGDFWSPSWKPTCKEPQEYEARHGQGYSIFETKYFDIKTNLTMFVSKDDPVEIWKLTIKNTSEKERKLSVYTYLEWNLGAAPDWHREFHKTFIETDFLNDLNCITAEKRMWEIPNEKGQHWNRNWEYTAFHSVNEKVNEFEGSKEKFLGQYGSISNPNALITGEISNTYGKWEDSIASLKNEIILKPGEEKTLIYLLGAVSKKNTNESVSSLVKKYQTVEKVDEEFEKVKDMWREMLSKFIVETPDKALNFMLNNWLKYQAISGRLWGRSAYYQTGGAYGFRDQLQDSQIFLYVDPEQTKNQIKLHAAHQFKDGSVYHWWHPISELGYKNNISDNRLWLPFVVLRFLKETNDLEFLRENIKFLDGGESSLYDHCIRAIHYNLNHMSQRGLPLIGDGDWNDGMNAVGTQGKGESVWLGHFLYGILKDFSVVCKKMGDLANTQRFMDEAEKLKENINKYAWDGEWYVRAFKDNGEPIGSKQNSEGKIFLNAQTWAIINGTATQTRSESAYQSAKKYLFKDYGPLLFQPAFAKPDPEIGYLSRYAAGVRENGGLYTHAGTWAILAAAKMKDPDTYKIYKSFMPIYRGLEPDKYLAEPYVTPGNVDGPDSPYFGRGGWTWYTGSAAWYFIVAVEGIFGLKAEWEGLKIEPLFPEDWKEVKVKRMYRGKQLNITYKKSDEKKIIVNGVKIDGNIIKPELFEESFLEVEVLFMFETKYGYFTDDGKEFVITTPKTPKPWINVISNGDYGMIISQSGSGYSWRTHASLNRITRWEQDLIKDEWGKYIYIKDETRGDFWSPSWKPTCKEPQEYEARHGQGYSIFETKYFDIKTNLTMFVSKDDPVEIWKLTIKNTSEKERKLSVYTYLEWNLGAAPDWHREFHKTFIETDFLNDLNCITAEKRMWEIPNEKGQHWNRNWEYTAFHSVNEKVNEFEGSKEKFLGQYGSISNPNALITGEISNTYGKWEDSIASLKNEIILKPGEEKTLIYLLGAVSKKNTNESVSSLVKKYQTVEKVDEEFEKVKDMWREMLSKFIVETPDKALNFMLNNWLKYQAISGRLWGRSAYYQTGGAYGFRDQLQDSQIFLYVDPEQTKNQIKLHAAHQFKDGSVYHWWHPISELGYKNNISDNRLWLPFVVLRFLKETNDLEFLRENIKFLDGGESSLYDHCIRAIHYNLNHMSQRGLPLIGDGDWNDGMNAVGTQGKGESVWLGHFLYGILKDFSVVCKKMGDLANTQRFMDEAEKLKENINKYAWDGEWYVRAFKDNGEPIGSKQNSEGKIFLNAQTWAIINGTATQTRSESAYQSAKKYLFKDYGPLLFQPAFAKPDPEIGYLSRYAAGVRENGGLYTHAGTWAILAAAKMKDPDTYKIYKSFMPIYRGLEPDKYLAEPYVTPGNVDGPDSPYFGRGGWTWYTGSAAWYFIVAVEGIFGLKAEWEGLKIEPLFPEDWKEVKVKRMYRGKQLNITYKKSDEKKIIVNGVKIDGNIIKPELFEESFLEVEVLF